Protein 1O9A (pdb70)

Foldseek 3Di:
DAQFAQDPPGTDHAQDWDWDDDPHFIWIWGHHGDPVHIDTGGAADFQAWDADPVVGDIGRQQDWDWQADPNFIWRWGRHNCVPPGTDIDTDGD/DDDDDDDDDDDPDDDDDDDDPDDD

Radius of gyration: 20.11 Å; Cα contacts (8 Å, |Δi|>4): 255; chains: 2; bounding box: 40×25×61 Å

Solvent-accessible surface area: 8541 Å² total; per-residue (Å²): 138,185,122,27,3,68,8,86,59,131,134,56,119,93,88,67,114,20,132,62,71,68,166,64,56,34,0,45,0,36,0,89,30,38,125,154,11,6,22,0,83,32,75,118,77,106,132,35,53,1,92,3,112,103,58,53,56,90,35,150,64,70,75,90,22,90,99,92,73,112,134,78,43,20,43,3,38,3,57,1,83,64,80,6,92,2,16,12,27,7,28,104,273,120,72,96,118,47,74,48,54,89,91,124,50,80,28,94,51,107,103,150,96,100,162,180,212

Secondary structure (DSSP, 8-state):
--SS-B-SS-B--TT-EEEEEETTEEEEEEE-SSTT-EEEEE---SS-EEEETTTTEEEETT-B--EEETTEEE--EE--TTT--EE-BB---/--B----S----B-------S---

Structure (mmCIF, N/CA/C/O backbone):
data_1O9A
#
_entry.id   1O9A
#
_cell.length_a   1.000
_cell.length_b   1.000
_cell.length_c   1.000
_cell.angle_alpha   90.00
_cell.angle_beta   90.00
_cell.angle_gamma   90.00
#
_symmetry.space_group_name_H-M   'P 1'
#
loop_
_entity.id
_entity.type
_entity.pdbx_description
1 polymer FIBRONECTIN
2 polymer 'FIBRONECTIN BINDING PROTEIN'
#
loop_
_atom_site.group_PDB
_atom_site.id
_atom_site.type_symbol
_atom_site.label_atom_id
_atom_site.label_alt_id
_atom_site.label_comp_id
_atom_site.label_asym_id
_atom_site.label_entity_id
_atom_site.label_seq_id
_atom_site.pdbx_PDB_ins_code
_atom_site.Cartn_x
_atom_site.Cartn_y
_atom_site.Cartn_z
_atom_site.occupancy
_atom_site.B_iso_or_equiv
_atom_site.auth_seq_id
_atom_site.auth_comp_id
_atom_site.auth_asym_id
_atom_site.auth_atom_id
_atom_site.pdbx_PDB_model_num
ATOM 1 N N . SER A 1 1 ? -25.377 31.109 35.013 1.00 0.00 17 SER A N 1
ATOM 2 C CA . SER A 1 1 ? -24.182 30.783 34.192 1.00 0.00 17 SER A CA 1
ATOM 3 C C . SER A 1 1 ? -23.725 29.347 34.430 1.00 0.00 17 SER A C 1
ATOM 4 O O . SER A 1 1 ? -23.393 28.969 35.553 1.00 0.00 17 SER A O 1
ATOM 11 N N . LYS A 1 2 ? -23.711 28.553 33.364 1.00 0.00 18 LYS A N 1
ATOM 12 C CA . LYS A 1 2 ? -23.294 27.158 33.455 1.00 0.00 18 LYS A CA 1
ATOM 13 C C . LYS A 1 2 ? -22.003 26.923 32.674 1.00 0.00 18 LYS A C 1
ATOM 14 O O . LYS A 1 2 ? -21.883 27.340 31.521 1.00 0.00 18 LYS A O 1
ATOM 33 N N . PRO A 1 3 ? -21.016 26.250 33.293 1.00 0.00 19 PRO A N 1
ATOM 34 C CA . PRO A 1 3 ? -19.730 25.963 32.647 1.00 0.00 19 PRO A CA 1
ATOM 35 C C . PRO A 1 3 ? -19.898 25.189 31.344 1.00 0.00 19 PRO A C 1
ATOM 36 O O . PRO A 1 3 ? -20.128 23.979 31.354 1.00 0.00 19 PRO A O 1
ATOM 47 N N . GLY A 1 4 ? -19.782 25.894 30.224 1.00 0.00 20 GLY A N 1
ATOM 48 C CA . GLY A 1 4 ? -19.924 25.257 28.927 1.00 0.00 20 GLY A CA 1
ATOM 49 C C . GLY A 1 4 ? -19.930 26.256 27.788 1.00 0.00 20 GLY A C 1
ATOM 50 O O . GLY A 1 4 ? -20.944 26.904 27.527 1.00 0.00 20 GLY A O 1
ATOM 54 N N . CYS A 1 5 ? -18.791 26.384 27.112 1.00 0.00 21 CYS A N 1
ATOM 55 C CA . CYS A 1 5 ? -18.661 27.314 25.994 1.00 0.00 21 CYS A CA 1
ATOM 56 C C . CYS A 1 5 ? -19.810 27.149 25.006 1.00 0.00 21 CYS A C 1
ATOM 57 O O . CYS A 1 5 ? -19.985 26.085 24.412 1.00 0.00 21 CYS A O 1
ATOM 64 N N . TYR A 1 6 ? -20.589 28.211 24.837 1.00 0.00 22 TYR A N 1
ATOM 65 C CA . TYR A 1 6 ? -21.723 28.193 23.922 1.00 0.00 22 TYR A CA 1
ATOM 66 C C . TYR A 1 6 ? -21.406 28.996 22.662 1.00 0.00 22 TYR A C 1
ATOM 67 O O . TYR A 1 6 ? -21.051 30.173 22.737 1.00 0.00 22 TYR A O 1
ATOM 85 N N . ASP A 1 7 ? -21.530 28.348 21.507 1.00 0.00 23 ASP A N 1
ATOM 86 C CA . ASP A 1 7 ? -21.250 28.993 20.228 1.00 0.00 23 ASP A CA 1
ATOM 87 C C . ASP A 1 7 ? -22.411 29.889 19.810 1.00 0.00 23 ASP A C 1
ATOM 88 O O . ASP A 1 7 ? -23.492 29.826 20.388 1.00 0.00 23 ASP A O 1
ATOM 97 N N . ASN A 1 8 ? -22.176 30.728 18.805 1.00 0.00 24 ASN A N 1
ATOM 98 C CA . ASN A 1 8 ? -23.201 31.646 18.313 1.00 0.00 24 ASN A CA 1
ATOM 99 C C . ASN A 1 8 ? -24.443 30.898 17.826 1.00 0.00 24 ASN A C 1
ATOM 100 O O . ASN A 1 8 ? -25.422 31.517 17.409 1.00 0.00 24 ASN A O 1
ATOM 111 N N . GLY A 1 9 ? -24.401 29.569 17.881 1.00 0.00 25 GLY A N 1
ATOM 112 C CA . GLY A 1 9 ? -25.533 28.775 17.441 1.00 0.00 25 GLY A CA 1
ATOM 113 C C . GLY A 1 9 ? -25.905 27.684 18.427 1.00 0.00 25 GLY A C 1
ATOM 114 O O . GLY A 1 9 ? -27.015 27.672 18.959 1.00 0.00 25 GLY A O 1
ATOM 118 N N . LYS A 1 10 ? -24.978 26.762 18.666 1.00 0.00 26 LYS A N 1
ATOM 119 C CA . LYS A 1 10 ? -25.218 25.657 19.589 1.00 0.00 26 LYS A CA 1
ATOM 120 C C . LYS A 1 10 ? -24.190 25.649 20.716 1.00 0.00 26 LYS A C 1
ATOM 121 O O . LYS A 1 10 ? -23.109 26.223 20.590 1.00 0.00 26 LYS A O 1
ATOM 140 N N . HIS A 1 11 ? -24.536 24.986 21.816 1.00 0.00 27 HIS A N 1
ATOM 141 C CA . HIS A 1 11 ? -23.644 24.894 22.968 1.00 0.00 27 HIS A CA 1
ATOM 142 C C . HIS A 1 11 ? -22.886 23.570 22.958 1.00 0.00 27 HIS A C 1
ATOM 143 O O . HIS A 1 11 ? -23.471 22.511 22.730 1.00 0.00 27 HIS A O 1
ATOM 158 N N . TYR A 1 12 ? -21.580 23.638 23.202 1.00 0.00 28 TYR A N 1
ATOM 159 C CA . TYR A 1 12 ? -20.743 22.443 23.216 1.00 0.00 28 TYR A CA 1
ATOM 160 C C . TYR A 1 12 ? -19.937 22.351 24.508 1.00 0.00 28 TYR A C 1
ATOM 161 O O . TYR A 1 12 ? -19.758 23.344 25.213 1.00 0.00 28 TYR A O 1
ATOM 179 N N . GLN A 1 13 ? -19.460 21.147 24.814 1.00 0.00 29 GLN A N 1
ATOM 180 C CA . GLN A 1 13 ? -18.681 20.911 26.021 1.00 0.00 29 GLN A CA 1
ATOM 181 C C . GLN A 1 13 ? -17.420 21.762 26.050 1.00 0.00 29 GLN A C 1
ATOM 182 O O . GLN A 1 13 ? -17.037 22.359 25.046 1.00 0.00 29 GLN A O 1
ATOM 196 N N . ILE A 1 14 ? -16.780 21.810 27.214 1.00 0.00 30 ILE A N 1
ATOM 197 C CA . ILE A 1 14 ? -15.560 22.585 27.384 1.00 0.00 30 ILE A CA 1
ATOM 198 C C . ILE A 1 14 ? -14.443 22.034 26.508 1.00 0.00 30 ILE A C 1
ATOM 199 O O . ILE A 1 14 ? -14.193 20.828 26.491 1.00 0.00 30 ILE A O 1
ATOM 215 N N . ASN A 1 15 ? -13.778 22.925 25.781 1.00 0.00 31 ASN A N 1
ATOM 216 C CA . ASN A 1 15 ? -12.686 22.535 24.897 1.00 0.00 31 ASN A CA 1
ATOM 217 C C . ASN A 1 15 ? -13.177 21.606 23.791 1.00 0.00 31 ASN A C 1
ATOM 218 O O . ASN A 1 15 ? -12.378 20.936 23.137 1.00 0.00 31 ASN A O 1
ATOM 229 N N . GLN A 1 16 ? -14.491 21.581 23.566 1.00 0.00 32 GLN A N 1
ATOM 230 C CA . GLN A 1 16 ? -15.059 20.745 22.518 1.00 0.00 32 GLN A CA 1
ATOM 231 C C . GLN A 1 16 ? -14.938 21.434 21.166 1.00 0.00 32 GLN A C 1
ATOM 232 O O . GLN A 1 16 ? -14.862 22.660 21.090 1.00 0.00 32 GLN A O 1
ATOM 246 N N . GLN A 1 17 ? -14.920 20.642 20.100 1.00 0.00 33 GLN A N 1
ATOM 247 C CA . GLN A 1 17 ? -14.807 21.189 18.756 1.00 0.00 33 GLN A CA 1
ATOM 248 C C . GLN A 1 17 ? -16.053 20.887 17.935 1.00 0.00 33 GLN A C 1
ATOM 249 O O . GLN A 1 17 ? -16.758 19.910 18.191 1.00 0.00 33 GLN A O 1
ATOM 263 N N . TRP A 1 18 ? -16.311 21.727 16.940 1.00 0.00 34 TRP A N 1
ATOM 264 C CA . TRP A 1 18 ? -17.466 21.546 16.069 1.00 0.00 34 TRP A CA 1
ATOM 265 C C . TRP A 1 18 ? -17.245 22.228 14.724 1.00 0.00 34 TRP A C 1
ATOM 266 O O . TRP A 1 18 ? -16.489 23.194 14.623 1.00 0.00 34 TRP A O 1
ATOM 287 N N . GLU A 1 19 ? -17.903 21.712 13.691 1.00 0.00 35 GLU A N 1
ATOM 288 C CA . GLU A 1 19 ? -17.771 22.262 12.348 1.00 0.00 35 GLU A CA 1
ATOM 289 C C . GLU A 1 19 ? -18.782 23.378 12.101 1.00 0.00 35 GLU A C 1
ATOM 290 O O . GLU A 1 19 ? -19.992 23.165 12.185 1.00 0.00 35 GLU A O 1
ATOM 302 N N . ARG A 1 20 ? -18.272 24.563 11.782 1.00 0.00 36 ARG A N 1
ATOM 303 C CA . ARG A 1 20 ? -19.118 25.717 11.503 1.00 0.00 36 ARG A CA 1
ATOM 304 C C . ARG A 1 20 ? -18.513 26.545 10.375 1.00 0.00 36 ARG A C 1
ATOM 305 O O . ARG A 1 20 ? -17.302 26.745 10.324 1.00 0.00 36 ARG A O 1
ATOM 326 N N . THR A 1 21 ? -19.358 27.006 9.461 1.00 0.00 37 THR A N 1
ATOM 327 C CA . THR A 1 21 ? -18.901 27.790 8.323 1.00 0.00 37 THR A CA 1
ATOM 328 C C . THR A 1 21 ? -18.999 29.289 8.587 1.00 0.00 37 THR A C 1
ATOM 329 O O . THR A 1 21 ? -19.898 29.754 9.288 1.00 0.00 37 THR A O 1
ATOM 340 N N . TYR A 1 22 ? -18.066 30.039 8.005 1.00 0.00 38 TYR A N 1
ATOM 341 C CA . TYR A 1 22 ? -18.033 31.487 8.152 1.00 0.00 38 TYR A CA 1
ATOM 342 C C . TYR A 1 22 ? -17.953 32.153 6.781 1.00 0.00 38 TYR A C 1
ATOM 343 O O . TYR A 1 22 ? -16.918 32.102 6.115 1.00 0.00 38 TYR A O 1
ATOM 361 N N . LEU A 1 23 ? -19.057 32.776 6.377 1.00 0.00 39 LEU A N 1
ATOM 362 C CA . LEU A 1 23 ? -19.141 33.467 5.092 1.00 0.00 39 LEU A CA 1
ATOM 363 C C . LEU A 1 23 ? -19.188 32.488 3.918 1.00 0.00 39 LEU A C 1
ATOM 364 O O . LEU A 1 23 ? -19.887 32.729 2.933 1.00 0.00 39 LEU A O 1
ATOM 380 N N . GLY A 1 24 ? -18.448 31.386 4.019 1.00 0.00 40 GLY A N 1
ATOM 381 C CA . GLY A 1 24 ? -18.437 30.407 2.947 1.00 0.00 40 GLY A CA 1
ATOM 382 C C . GLY A 1 24 ? -17.429 29.290 3.162 1.00 0.00 40 GLY A C 1
ATOM 383 O O . GLY A 1 24 ? -17.390 28.332 2.391 1.00 0.00 40 GLY A O 1
ATOM 387 N N . ASN A 1 25 ? -16.614 29.407 4.207 1.00 0.00 41 ASN A N 1
ATOM 388 C CA . ASN A 1 25 ? -15.611 28.394 4.506 1.00 0.00 41 ASN A CA 1
ATOM 389 C C . ASN A 1 25 ? -15.955 27.646 5.784 1.00 0.00 41 ASN A C 1
ATOM 390 O O . ASN A 1 25 ? -16.318 28.253 6.787 1.00 0.00 41 ASN A O 1
ATOM 401 N N . ALA A 1 26 ? -15.830 26.326 5.747 1.00 0.00 42 ALA A N 1
ATOM 402 C CA . ALA A 1 26 ? -16.121 25.508 6.910 1.00 0.00 42 ALA A CA 1
ATOM 403 C C . ALA A 1 26 ? -14.903 25.408 7.821 1.00 0.00 42 ALA A C 1
ATOM 404 O O . ALA A 1 26 ? -13.921 24.747 7.488 1.00 0.00 42 ALA A O 1
ATOM 411 N N . LEU A 1 27 ? -14.977 26.066 8.973 1.00 0.00 43 LEU A N 1
ATOM 412 C CA . LEU A 1 27 ? -13.882 26.047 9.936 1.00 0.00 43 LEU A CA 1
ATOM 413 C C . LEU A 1 27 ? -14.329 25.393 11.240 1.00 0.00 43 LEU A C 1
ATOM 414 O O . LEU A 1 27 ? -15.391 25.720 11.769 1.00 0.00 43 LEU A O 1
ATOM 430 N N . VAL A 1 28 ? -13.512 24.490 11.773 1.00 0.00 44 VAL A N 1
ATOM 431 C CA . VAL A 1 28 ? -13.842 23.835 13.030 1.00 0.00 44 VAL A CA 1
ATOM 432 C C . VAL A 1 28 ? -13.358 24.691 14.197 1.00 0.00 44 VAL A C 1
ATOM 433 O O . VAL A 1 28 ? -12.190 25.077 14.258 1.00 0.00 44 VAL A O 1
ATOM 446 N N . CYS A 1 29 ? -14.267 25.018 15.105 1.00 0.00 45 CYS A N 1
ATOM 447 C CA . CYS A 1 29 ? -13.924 25.855 16.244 1.00 0.00 45 CYS A CA 1
ATOM 448 C C . CYS A 1 29 ? -13.572 25.023 17.467 1.00 0.00 45 CYS A C 1
ATOM 449 O O . CYS A 1 29 ? -14.013 23.880 17.608 1.00 0.00 45 CYS A O 1
ATOM 456 N N . THR A 1 30 ? -12.785 25.623 18.353 1.00 0.00 46 THR A N 1
ATOM 457 C CA . THR A 1 30 ? -12.366 24.971 19.587 1.00 0.00 46 THR A CA 1
ATOM 458 C C . THR A 1 30 ? -12.684 25.858 20.786 1.00 0.00 46 THR A C 1
ATOM 459 O O . THR A 1 30 ? -11.874 26.697 21.182 1.00 0.00 46 THR A O 1
ATOM 470 N N . CYS A 1 31 ? -13.872 25.678 21.350 1.00 0.00 47 CYS A N 1
ATOM 471 C CA . CYS A 1 31 ? -14.307 26.472 22.494 1.00 0.00 47 CYS A CA 1
ATOM 472 C C . CYS A 1 31 ? -13.315 26.382 23.648 1.00 0.00 47 CYS A C 1
ATOM 473 O O . CYS A 1 31 ? -12.487 25.473 23.702 1.00 0.00 47 CYS A O 1
ATOM 480 N N . TYR A 1 32 ? -13.408 27.337 24.569 1.00 0.00 48 TYR A N 1
ATOM 481 C CA . TYR A 1 32 ? -12.523 27.377 25.726 1.00 0.00 48 TYR A CA 1
ATOM 482 C C . TYR A 1 32 ? -13.313 27.633 27.006 1.00 0.00 48 TYR A C 1
ATOM 483 O O . TYR A 1 32 ? -12.797 27.457 28.110 1.00 0.00 48 TYR A O 1
ATOM 501 N N . GLY A 1 33 ? -14.569 28.042 26.851 1.00 0.00 49 GLY A N 1
ATOM 502 C CA . GLY A 1 33 ? -15.413 28.307 28.002 1.00 0.00 49 GLY A CA 1
ATOM 503 C C . GLY A 1 33 ? -15.034 29.581 28.729 1.00 0.00 49 GLY A C 1
ATOM 504 O O . GLY A 1 33 ? -13.975 29.656 29.352 1.00 0.00 49 GLY A O 1
ATOM 508 N N . GLY A 1 34 ? -15.905 30.585 28.658 1.00 0.00 50 GLY A N 1
ATOM 509 C CA . GLY A 1 34 ? -15.639 31.844 29.328 1.00 0.00 50 GLY A CA 1
ATOM 510 C C . GLY A 1 34 ? -15.427 32.993 28.362 1.00 0.00 50 GLY A C 1
ATOM 511 O O . GLY A 1 34 ? -16.054 33.050 27.304 1.00 0.00 50 GLY A O 1
ATOM 515 N N . SER A 1 35 ? -14.542 33.913 28.734 1.00 0.00 51 SER A N 1
ATOM 516 C CA . SER A 1 35 ? -14.243 35.075 27.904 1.00 0.00 51 SER A CA 1
ATOM 517 C C . SER A 1 35 ? -13.191 34.745 26.851 1.00 0.00 51 SER A C 1
ATOM 518 O O . SER A 1 35 ? -12.835 35.592 26.031 1.00 0.00 51 SER A O 1
ATOM 526 N N . ARG A 1 36 ? -12.692 33.513 26.879 1.00 0.00 52 ARG A N 1
ATOM 527 C CA . ARG A 1 36 ? -11.676 33.081 25.927 1.00 0.00 52 ARG A CA 1
ATOM 528 C C . ARG A 1 36 ? -12.291 32.828 24.554 1.00 0.00 52 ARG A C 1
ATOM 529 O O . ARG A 1 36 ? -11.581 32.755 23.550 1.00 0.00 52 ARG A O 1
ATOM 550 N N . GLY A 1 37 ? -13.613 32.699 24.517 1.00 0.00 53 GLY A N 1
ATOM 551 C CA . GLY A 1 37 ? -14.301 32.458 23.262 1.00 0.00 53 GLY A CA 1
ATOM 552 C C . GLY A 1 37 ? -13.840 31.184 22.582 1.00 0.00 53 GLY A C 1
ATOM 553 O O . GLY A 1 37 ? -13.248 30.314 23.219 1.00 0.00 53 GLY A O 1
ATOM 557 N N . PHE A 1 38 ? -14.117 31.074 21.287 1.00 0.00 54 PHE A N 1
ATOM 558 C CA . PHE A 1 38 ? -13.730 29.895 20.520 1.00 0.00 54 PHE A CA 1
ATOM 559 C C . PHE A 1 38 ? -13.013 30.291 19.234 1.00 0.00 54 PHE A C 1
ATOM 560 O O . PHE A 1 38 ? -13.390 31.259 18.574 1.00 0.00 54 PHE A O 1
ATOM 577 N N . ASN A 1 39 ? -11.977 29.534 18.884 1.00 0.00 55 ASN A N 1
ATOM 578 C CA . ASN A 1 39 ? -11.206 29.803 17.676 1.00 0.00 55 ASN A CA 1
ATOM 579 C C . ASN A 1 39 ? -11.517 28.773 16.595 1.00 0.00 55 ASN A C 1
ATOM 580 O O . ASN A 1 39 ? -11.469 27.569 16.844 1.00 0.00 55 ASN A O 1
ATOM 591 N N . CYS A 1 40 ? -11.832 29.250 15.394 1.00 0.00 56 CYS A N 1
ATOM 592 C CA . CYS A 1 40 ? -12.146 28.359 14.283 1.00 0.00 56 CYS A CA 1
ATOM 593 C C . CYS A 1 40 ? -10.928 28.159 13.387 1.00 0.00 56 CYS A C 1
ATOM 594 O O . CYS A 1 40 ? -10.059 29.028 13.301 1.00 0.00 56 CYS A O 1
ATOM 601 N N . GLU A 1 41 ? -10.875 27.014 12.715 1.00 0.00 57 GLU A N 1
ATOM 602 C CA . GLU A 1 41 ? -9.769 26.703 11.816 1.00 0.00 57 GLU A CA 1
ATOM 603 C C . GLU A 1 41 ? -10.272 25.976 10.573 1.00 0.00 57 GLU A C 1
ATOM 604 O O . GLU A 1 41 ? -11.084 25.059 10.670 1.00 0.00 57 GLU A O 1
ATOM 616 N N . SER A 1 42 ? -9.784 26.395 9.408 1.00 0.00 58 SER A N 1
ATOM 617 C CA . SER A 1 42 ? -10.182 25.789 8.142 1.00 0.00 58 SER A CA 1
ATOM 618 C C . SER A 1 42 ? -10.162 24.266 8.231 1.00 0.00 58 SER A C 1
ATOM 619 O O . SER A 1 42 ? -9.154 23.670 8.612 1.00 0.00 58 SER A O 1
ATOM 627 N N . LYS A 1 43 ? -11.283 23.643 7.883 1.00 0.00 59 LYS A N 1
ATOM 628 C CA . LYS A 1 43 ? -11.393 22.189 7.929 1.00 0.00 59 LYS A CA 1
ATOM 629 C C . LYS A 1 43 ? -11.028 21.568 6.581 1.00 0.00 59 LYS A C 1
ATOM 630 O O . LYS A 1 43 ? -11.255 22.168 5.530 1.00 0.00 59 LYS A O 1
ATOM 649 N N . PRO A 1 44 ? -10.453 20.352 6.596 1.00 0.00 60 PRO A N 1
ATOM 650 C CA . PRO A 1 44 ? -10.055 19.651 5.371 1.00 0.00 60 PRO A CA 1
ATOM 651 C C . PRO A 1 44 ? -11.250 19.095 4.605 1.00 0.00 60 PRO A C 1
ATOM 652 O O . PRO A 1 44 ? -11.948 18.202 5.086 1.00 0.00 60 PRO A O 1
ATOM 663 N N . GLU A 1 45 ? -11.480 19.629 3.410 1.00 0.00 61 GLU A N 1
ATOM 664 C CA . GLU A 1 45 ? -12.588 19.190 2.575 1.00 0.00 61 GLU A CA 1
ATOM 665 C C . GLU A 1 45 ? -12.287 17.839 1.934 1.00 0.00 61 GLU A C 1
ATOM 666 O O . GLU A 1 45 ? -11.325 17.165 2.306 1.00 0.00 61 GLU A O 1
ATOM 678 N N . ALA A 1 46 ? -13.114 17.449 0.969 1.00 0.00 62 ALA A N 1
ATOM 679 C CA . ALA A 1 46 ? -12.937 16.179 0.275 1.00 0.00 62 ALA A CA 1
ATOM 680 C C . ALA A 1 46 ? -12.922 16.378 -1.237 1.00 0.00 62 ALA A C 1
ATOM 681 O O . ALA A 1 46 ? -12.283 15.621 -1.967 1.00 0.00 62 ALA A O 1
ATOM 688 N N . GLU A 1 47 ? -13.630 17.404 -1.699 1.00 0.00 63 GLU A N 1
ATOM 689 C CA . GLU A 1 47 ? -13.699 17.708 -3.123 1.00 0.00 63 GLU A CA 1
ATOM 690 C C . GLU A 1 47 ? -12.787 18.879 -3.473 1.00 0.00 63 GLU A C 1
ATOM 691 O O . GLU A 1 47 ? -13.253 19.941 -3.889 1.00 0.00 63 GLU A O 1
ATOM 703 N N . GLU A 1 48 ? -11.484 18.679 -3.299 1.00 0.00 64 GLU A N 1
ATOM 704 C CA . GLU A 1 48 ? -10.504 19.718 -3.593 1.00 0.00 64 GLU A CA 1
ATOM 705 C C . GLU A 1 48 ? -10.569 20.129 -5.060 1.00 0.00 64 GLU A C 1
ATOM 706 O O . GLU A 1 48 ? -10.482 19.289 -5.956 1.00 0.00 64 GLU A O 1
ATOM 718 N N . THR A 1 49 ? -10.720 21.428 -5.298 1.00 0.00 65 THR A N 1
ATOM 719 C CA . THR A 1 49 ? -10.794 21.954 -6.655 1.00 0.00 65 THR A CA 1
ATOM 720 C C . THR A 1 49 ? -10.144 23.330 -6.746 1.00 0.00 65 THR A C 1
ATOM 721 O O . THR A 1 49 ? -9.849 23.961 -5.731 1.00 0.00 65 THR A O 1
ATOM 732 N N . CYS A 1 50 ? -9.939 23.792 -7.973 1.00 0.00 66 CYS A N 1
ATOM 733 C CA . CYS A 1 50 ? -9.340 25.097 -8.219 1.00 0.00 66 CYS A CA 1
ATOM 734 C C . CYS A 1 50 ? -10.230 25.909 -9.156 1.00 0.00 66 CYS A C 1
ATOM 735 O O . CYS A 1 50 ? -10.491 25.497 -10.285 1.00 0.00 66 CYS A O 1
ATOM 742 N N . PHE A 1 51 ? -10.710 27.052 -8.677 1.00 0.00 67 PHE A N 1
ATOM 743 C CA . PHE A 1 51 ? -11.587 27.903 -9.475 1.00 0.00 67 PHE A CA 1
ATOM 744 C C . PHE A 1 51 ? -10.830 29.083 -10.074 1.00 0.00 67 PHE A C 1
ATOM 745 O O . PHE A 1 51 ? -10.022 29.725 -9.402 1.00 0.00 67 PHE A O 1
ATOM 762 N N . ASP A 1 52 ? -11.116 29.372 -11.339 1.00 0.00 68 ASP A N 1
ATOM 763 C CA . ASP A 1 52 ? -10.485 30.487 -12.033 1.00 0.00 68 ASP A CA 1
ATOM 764 C C . ASP A 1 52 ? -11.498 31.602 -12.259 1.00 0.00 68 ASP A C 1
ATOM 765 O O . ASP A 1 52 ? -12.391 31.483 -13.099 1.00 0.00 68 ASP A O 1
ATOM 774 N N . LYS A 1 53 ? -11.359 32.682 -11.499 1.00 0.00 69 LYS A N 1
ATOM 775 C CA . LYS A 1 53 ? -12.269 33.817 -11.612 1.00 0.00 69 LYS A CA 1
ATOM 776 C C . LYS A 1 53 ? -11.951 34.649 -12.850 1.00 0.00 69 LYS A C 1
ATOM 777 O O . LYS A 1 53 ? -12.523 35.720 -13.055 1.00 0.00 69 LYS A O 1
ATOM 796 N N . TYR A 1 54 ? -11.037 34.147 -13.673 1.00 0.00 70 TYR A N 1
ATOM 797 C CA . TYR A 1 54 ? -10.640 34.835 -14.891 1.00 0.00 70 TYR A CA 1
ATOM 798 C C . TYR A 1 54 ? -11.513 34.405 -16.066 1.00 0.00 70 TYR A C 1
ATOM 799 O O . TYR A 1 54 ? -11.699 35.156 -17.023 1.00 0.00 70 TYR A O 1
ATOM 817 N N . THR A 1 55 ? -12.047 33.189 -15.984 1.00 0.00 71 THR A N 1
ATOM 818 C CA . THR A 1 55 ? -12.902 32.655 -17.037 1.00 0.00 71 THR A CA 1
ATOM 819 C C . THR A 1 55 ? -14.219 32.138 -16.466 1.00 0.00 71 THR A C 1
ATOM 820 O O . THR A 1 55 ? -15.134 31.786 -17.210 1.00 0.00 71 THR A O 1
ATOM 831 N N . GLY A 1 56 ? -14.309 32.103 -15.140 1.00 0.00 72 GLY A N 1
ATOM 832 C CA . GLY A 1 56 ? -15.516 31.636 -14.487 1.00 0.00 72 GLY A CA 1
ATOM 833 C C . GLY A 1 56 ? -15.710 30.136 -14.606 1.00 0.00 72 GLY A C 1
ATOM 834 O O . GLY A 1 56 ? -16.840 29.648 -14.590 1.00 0.00 72 GLY A O 1
ATOM 838 N N . ASN A 1 57 ? -14.608 29.401 -14.724 1.00 0.00 73 ASN A N 1
ATOM 839 C CA . ASN A 1 57 ? -14.666 27.952 -14.844 1.00 0.00 73 ASN A CA 1
ATOM 840 C C . ASN A 1 57 ? -14.005 27.279 -13.645 1.00 0.00 73 ASN A C 1
ATOM 841 O O . ASN A 1 57 ? -13.164 27.875 -12.972 1.00 0.00 73 ASN A O 1
ATOM 852 N N . THR A 1 58 ? -14.395 26.036 -13.384 1.00 0.00 74 THR A N 1
ATOM 853 C CA . THR A 1 58 ? -13.846 25.280 -12.267 1.00 0.00 74 THR A CA 1
ATOM 854 C C . THR A 1 58 ? -13.041 24.079 -12.746 1.00 0.00 74 THR A C 1
ATOM 855 O O . THR A 1 58 ? -13.366 23.457 -13.757 1.00 0.00 74 THR A O 1
ATOM 866 N N . TYR A 1 59 ? -11.993 23.763 -11.999 1.00 0.00 75 TYR A N 1
ATOM 867 C CA . TYR A 1 59 ? -11.123 22.638 -12.312 1.00 0.00 75 TYR A CA 1
ATOM 868 C C . TYR A 1 59 ? -10.884 21.820 -11.054 1.00 0.00 75 TYR A C 1
ATOM 869 O O . TYR A 1 59 ? -11.175 22.279 -9.954 1.00 0.00 75 TYR A O 1
ATOM 887 N N . ARG A 1 60 ? -10.359 20.614 -11.211 1.00 0.00 76 ARG A N 1
ATOM 888 C CA . ARG A 1 60 ? -10.095 19.757 -10.063 1.00 0.00 76 ARG A CA 1
ATOM 889 C C . ARG A 1 60 ? -8.615 19.771 -9.701 1.00 0.00 76 ARG A C 1
ATOM 890 O O . ARG A 1 60 ? -7.763 20.064 -10.541 1.00 0.00 76 ARG A O 1
ATOM 911 N N . VAL A 1 61 ? -8.317 19.454 -8.445 1.00 0.00 77 VAL A N 1
ATOM 912 C CA . VAL A 1 61 ? -6.940 19.429 -7.969 1.00 0.00 77 VAL A CA 1
ATOM 913 C C . VAL A 1 61 ? -6.096 18.457 -8.789 1.00 0.00 77 VAL A C 1
ATOM 914 O O . VAL A 1 61 ? -6.279 17.242 -8.716 1.00 0.00 77 VAL A O 1
ATOM 927 N N . GLY A 1 62 ? -5.172 19.005 -9.573 1.00 0.00 78 GLY A N 1
ATOM 928 C CA . GLY A 1 62 ? -4.313 18.177 -10.400 1.00 0.00 78 GLY A CA 1
ATOM 929 C C . GLY A 1 62 ? -4.572 18.371 -11.882 1.00 0.00 78 GLY A C 1
ATOM 930 O O . GLY A 1 62 ? -4.213 17.522 -12.697 1.00 0.00 78 GLY A O 1
ATOM 934 N N . ASP A 1 63 ? -5.195 19.493 -12.231 1.00 0.00 79 ASP A N 1
ATOM 935 C CA . ASP A 1 63 ? -5.500 19.797 -13.625 1.00 0.00 79 ASP A CA 1
ATOM 936 C C . ASP A 1 63 ? -4.805 21.082 -14.065 1.00 0.00 79 ASP A C 1
ATOM 937 O O . ASP A 1 63 ? -4.308 21.843 -13.236 1.00 0.00 79 ASP A O 1
ATOM 946 N N . THR A 1 64 ? -4.773 21.315 -15.373 1.00 0.00 80 THR A N 1
ATOM 947 C CA . THR A 1 64 ? -4.136 22.508 -15.921 1.00 0.00 80 THR A CA 1
ATOM 948 C C . THR A 1 64 ? -4.955 23.095 -17.066 1.00 0.00 80 THR A C 1
ATOM 949 O O . THR A 1 64 ? -5.773 22.404 -17.674 1.00 0.00 80 THR A O 1
ATOM 960 N N . TYR A 1 65 ? -4.727 24.373 -17.355 1.00 0.00 81 TYR A N 1
ATOM 961 C CA . TYR A 1 65 ? -5.444 25.051 -18.430 1.00 0.00 81 TYR A CA 1
ATOM 962 C C . TYR A 1 65 ? -4.660 26.260 -18.932 1.00 0.00 81 TYR A C 1
ATOM 963 O O . TYR A 1 65 ? -3.782 26.775 -18.239 1.00 0.00 81 TYR A O 1
ATOM 981 N N . GLU A 1 66 ? -4.984 26.708 -20.141 1.00 0.00 82 GLU A N 1
ATOM 982 C CA . GLU A 1 66 ? -4.318 27.850 -20.742 1.00 0.00 82 GLU A CA 1
ATOM 983 C C . GLU A 1 66 ? -5.297 29.003 -20.948 1.00 0.00 82 GLU A C 1
ATOM 984 O O . GLU A 1 66 ? -6.285 28.866 -21.669 1.00 0.00 82 GLU A O 1
ATOM 996 N N . ARG A 1 67 ? -5.017 30.137 -20.314 1.00 0.00 83 ARG A N 1
ATOM 997 C CA . ARG A 1 67 ? -5.876 31.311 -20.435 1.00 0.00 83 ARG A CA 1
ATOM 998 C C . ARG A 1 67 ? -5.044 32.589 -20.527 1.00 0.00 83 ARG A C 1
ATOM 999 O O . ARG A 1 67 ? -4.038 32.733 -19.834 1.00 0.00 83 ARG A O 1
ATOM 1020 N N . PRO A 1 68 ? -5.455 33.538 -21.387 1.00 0.00 84 PRO A N 1
ATOM 1021 C CA . PRO A 1 68 ? -4.741 34.804 -21.563 1.00 0.00 84 PRO A CA 1
ATOM 1022 C C . PRO A 1 68 ? -5.011 35.784 -20.423 1.00 0.00 84 PRO A C 1
ATOM 1023 O O . PRO A 1 68 ? -5.974 35.626 -19.673 1.00 0.00 84 PRO A O 1
ATOM 1034 N N . LYS A 1 69 ? -4.157 36.798 -20.302 1.00 0.00 85 LYS A N 1
ATOM 1035 C CA . LYS A 1 69 ? -4.304 37.806 -19.256 1.00 0.00 85 LYS A CA 1
ATOM 1036 C C . LYS A 1 69 ? -3.283 38.929 -19.427 1.00 0.00 85 LYS A C 1
ATOM 1037 O O . LYS A 1 69 ? -2.098 38.676 -19.647 1.00 0.00 85 LYS A O 1
ATOM 1056 N N . ASP A 1 70 ? -3.754 40.169 -19.315 1.00 0.00 86 ASP A N 1
ATOM 1057 C CA . ASP A 1 70 ? -2.890 41.340 -19.447 1.00 0.00 86 ASP A CA 1
ATOM 1058 C C . ASP A 1 70 ? -2.158 41.346 -20.788 1.00 0.00 86 ASP A C 1
ATOM 1059 O O . ASP A 1 70 ? -0.927 41.365 -20.832 1.00 0.00 86 ASP A O 1
ATOM 1068 N N . SER A 1 71 ? -2.924 41.341 -21.877 1.00 0.00 87 SER A N 1
ATOM 1069 C CA . SER A 1 71 ? -2.357 41.357 -23.223 1.00 0.00 87 SER A CA 1
ATOM 1070 C C . SER A 1 71 ? -1.379 40.204 -23.438 1.00 0.00 87 SER A C 1
ATOM 1071 O O . SER A 1 71 ? -0.675 40.155 -24.446 1.00 0.00 87 SER A O 1
ATOM 1079 N N . MET A 1 72 ? -1.344 39.278 -22.487 1.00 0.00 88 MET A N 1
ATOM 1080 C CA . MET A 1 72 ? -0.457 38.124 -22.572 1.00 0.00 88 MET A CA 1
ATOM 1081 C C . MET A 1 72 ? -1.252 36.830 -22.455 1.00 0.00 88 MET A C 1
ATOM 1082 O O . MET A 1 72 ? -2.477 36.831 -22.566 1.00 0.00 88 MET A O 1
ATOM 1096 N N . ILE A 1 73 ? -0.548 35.730 -22.219 1.00 0.00 89 ILE A N 1
ATOM 1097 C CA . ILE A 1 73 ? -1.181 34.434 -22.071 1.00 0.00 89 ILE A CA 1
ATOM 1098 C C . ILE A 1 73 ? -0.515 33.668 -20.931 1.00 0.00 89 ILE A C 1
ATOM 1099 O O . ILE A 1 73 ? 0.691 33.417 -20.956 1.00 0.00 89 ILE A O 1
ATOM 1115 N N . TRP A 1 74 ? -1.302 33.325 -19.919 1.00 0.00 90 TRP A N 1
ATOM 1116 C CA . TRP A 1 74 ? -0.784 32.614 -18.758 1.00 0.00 90 TRP A CA 1
ATOM 1117 C C . TRP A 1 74 ? -1.285 31.173 -18.718 1.00 0.00 90 TRP A C 1
ATOM 1118 O O . TRP A 1 74 ? -2.481 30.917 -18.852 1.00 0.00 90 TRP A O 1
ATOM 1139 N N . ASP A 1 75 ? -0.364 30.239 -18.511 1.00 0.00 91 ASP A N 1
ATOM 1140 C CA . ASP A 1 75 ? -0.714 28.826 -18.428 1.00 0.00 91 ASP A CA 1
ATOM 1141 C C . ASP A 1 75 ? -0.960 28.440 -16.974 1.00 0.00 91 ASP A C 1
ATOM 1142 O O . ASP A 1 75 ? -0.218 27.648 -16.393 1.00 0.00 91 ASP A O 1
ATOM 1151 N N . CYS A 1 76 ? -2.000 29.025 -16.389 1.00 0.00 92 CYS A N 1
ATOM 1152 C CA . CYS A 1 76 ? -2.347 28.770 -14.997 1.00 0.00 92 CYS A CA 1
ATOM 1153 C C . CYS A 1 76 ? -2.615 27.290 -14.747 1.00 0.00 92 CYS A C 1
ATOM 1154 O O . CYS A 1 76 ? -3.304 26.628 -15.522 1.00 0.00 92 CYS A O 1
ATOM 1161 N N . THR A 1 77 ? -2.070 26.789 -13.645 1.00 0.00 93 THR A N 1
ATOM 1162 C CA . THR A 1 77 ? -2.244 25.397 -13.258 1.00 0.00 93 THR A CA 1
ATOM 1163 C C . THR A 1 77 ? -3.024 25.303 -11.951 1.00 0.00 93 THR A C 1
ATOM 1164 O O . THR A 1 77 ? -2.871 26.145 -11.067 1.00 0.00 93 THR A O 1
ATOM 1175 N N . CYS A 1 78 ? -3.863 24.280 -11.834 1.00 0.00 94 CYS A N 1
ATOM 1176 C CA . CYS A 1 78 ? -4.664 24.089 -10.635 1.00 0.00 94 CYS A CA 1
ATOM 1177 C C . CYS A 1 78 ? -3.979 23.124 -9.674 1.00 0.00 94 CYS A C 1
ATOM 1178 O O . CYS A 1 78 ? -3.713 21.972 -10.017 1.00 0.00 94 CYS A O 1
ATOM 1185 N N . ILE A 1 79 ? -3.689 23.607 -8.470 1.00 0.00 95 ILE A N 1
ATOM 1186 C CA . ILE A 1 79 ? -3.026 22.793 -7.457 1.00 0.00 95 ILE A CA 1
ATOM 1187 C C . ILE A 1 79 ? -3.924 22.584 -6.243 1.00 0.00 95 ILE A C 1
ATOM 1188 O O . ILE A 1 79 ? -5.066 23.045 -6.215 1.00 0.00 95 ILE A O 1
ATOM 1204 N N . GLY A 1 80 ? -3.399 21.886 -5.240 1.00 0.00 96 GLY A N 1
ATOM 1205 C CA . GLY A 1 80 ? -4.163 21.625 -4.034 1.00 0.00 96 GLY A CA 1
ATOM 1206 C C . GLY A 1 80 ? -3.280 21.479 -2.811 1.00 0.00 96 GLY A C 1
ATOM 1207 O O . GLY A 1 80 ? -3.304 22.322 -1.914 1.00 0.00 96 GLY A O 1
ATOM 1211 N N . ALA A 1 81 ? -2.499 20.406 -2.781 1.00 0.00 97 ALA A N 1
ATOM 1212 C CA . ALA A 1 81 ? -1.596 20.139 -1.666 1.00 0.00 97 ALA A CA 1
ATOM 1213 C C . ALA A 1 81 ? -2.347 20.116 -0.338 1.00 0.00 97 ALA A C 1
ATOM 1214 O O . ALA A 1 81 ? -1.996 20.835 0.598 1.00 0.00 97 ALA A O 1
ATOM 1221 N N . GLY A 1 82 ? -3.380 19.282 -0.264 1.00 0.00 98 GLY A N 1
ATOM 1222 C CA . GLY A 1 82 ? -4.164 19.176 0.953 1.00 0.00 98 GLY A CA 1
ATOM 1223 C C . GLY A 1 82 ? -4.840 20.481 1.326 1.00 0.00 98 GLY A C 1
ATOM 1224 O O . GLY A 1 82 ? -5.182 20.700 2.488 1.00 0.00 98 GLY A O 1
ATOM 1228 N N . ARG A 1 83 ? -5.032 21.350 0.338 1.00 0.00 99 ARG A N 1
ATOM 1229 C CA . ARG A 1 83 ? -5.672 22.640 0.568 1.00 0.00 99 ARG A CA 1
ATOM 1230 C C . ARG A 1 83 ? -6.518 23.048 -0.634 1.00 0.00 99 ARG A C 1
ATOM 1231 O O . ARG A 1 83 ? -7.731 22.835 -0.652 1.00 0.00 99 ARG A O 1
ATOM 1252 N N . GLY A 1 84 ? -5.871 23.634 -1.637 1.00 0.00 100 GLY A N 1
ATOM 1253 C CA . GLY A 1 84 ? -6.580 24.060 -2.829 1.00 0.00 100 GLY A CA 1
ATOM 1254 C C . GLY A 1 84 ? -6.161 25.441 -3.293 1.00 0.00 100 GLY A C 1
ATOM 1255 O O . GLY A 1 84 ? -6.908 26.407 -3.140 1.00 0.00 100 GLY A O 1
ATOM 1259 N N . ARG A 1 85 ? -4.964 25.533 -3.864 1.00 0.00 101 ARG A N 1
ATOM 1260 C CA . ARG A 1 85 ? -4.447 26.805 -4.355 1.00 0.00 101 ARG A CA 1
ATOM 1261 C C . ARG A 1 85 ? -4.388 26.812 -5.879 1.00 0.00 101 ARG A C 1
ATOM 1262 O O . ARG A 1 85 ? -4.456 25.761 -6.517 1.00 0.00 101 ARG A O 1
ATOM 1283 N N . ILE A 1 86 ? -4.261 28.002 -6.456 1.00 0.00 102 ILE A N 1
ATOM 1284 C CA . ILE A 1 86 ? -4.191 28.143 -7.905 1.00 0.00 102 ILE A CA 1
ATOM 1285 C C . ILE A 1 86 ? -2.908 28.851 -8.324 1.00 0.00 102 ILE A C 1
ATOM 1286 O O . ILE A 1 86 ? -2.754 30.055 -8.115 1.00 0.00 102 ILE A O 1
ATOM 1302 N N . SER A 1 87 ? -1.992 28.096 -8.921 1.00 0.00 103 SER A N 1
ATOM 1303 C CA . SER A 1 87 ? -0.722 28.647 -9.377 1.00 0.00 103 SER A CA 1
ATOM 1304 C C . SER A 1 87 ? -0.857 29.201 -10.790 1.00 0.00 103 SER A C 1
ATOM 1305 O O . SER A 1 87 ? -1.347 28.518 -11.684 1.00 0.00 103 SER A O 1
ATOM 1313 N N . CYS A 1 88 ? -0.424 30.441 -10.985 1.00 0.00 104 CYS A N 1
ATOM 1314 C CA . CYS A 1 88 ? -0.505 31.075 -12.297 1.00 0.00 104 CYS A CA 1
ATOM 1315 C C . CYS A 1 88 ? 0.881 31.430 -12.819 1.00 0.00 104 CYS A C 1
ATOM 1316 O O . CYS A 1 88 ? 1.626 32.174 -12.181 1.00 0.00 104 CYS A O 1
ATOM 1323 N N . THR A 1 89 ? 1.220 30.891 -13.985 1.00 0.00 105 THR A N 1
ATOM 1324 C CA . THR A 1 89 ? 2.517 31.145 -14.601 1.00 0.00 105 THR A CA 1
ATOM 1325 C C . THR A 1 89 ? 2.351 31.660 -16.026 1.00 0.00 105 THR A C 1
ATOM 1326 O O . THR A 1 89 ? 1.370 31.346 -16.700 1.00 0.00 105 THR A O 1
ATOM 1337 N N . ILE A 1 90 ? 3.316 32.454 -16.476 1.00 0.00 106 ILE A N 1
ATOM 1338 C CA . ILE A 1 90 ? 3.282 33.017 -17.818 1.00 0.00 106 ILE A CA 1
ATOM 1339 C C . ILE A 1 90 ? 3.792 32.003 -18.835 1.00 0.00 106 ILE A C 1
ATOM 1340 O O . ILE A 1 90 ? 4.563 31.107 -18.495 1.00 0.00 106 ILE A O 1
ATOM 1356 N N . ALA A 1 91 ? 3.355 32.146 -20.080 1.00 0.00 107 ALA A N 1
ATOM 1357 C CA . ALA A 1 91 ? 3.773 31.238 -21.138 1.00 0.00 107 ALA A CA 1
ATOM 1358 C C . ALA A 1 91 ? 3.400 31.785 -22.506 1.00 0.00 107 ALA A C 1
ATOM 1359 O O . ALA A 1 91 ? 2.536 31.244 -23.197 1.00 0.00 107 ALA A O 1
ATOM 1366 N N . ASN A 1 92 ? 4.064 32.862 -22.884 1.00 0.00 108 ASN A N 1
ATOM 1367 C CA . ASN A 1 92 ? 3.823 33.507 -24.168 1.00 0.00 108 ASN A CA 1
ATOM 1368 C C . ASN A 1 92 ? 4.274 32.615 -25.320 1.00 0.00 108 ASN A C 1
ATOM 1369 O O . ASN A 1 92 ? 5.467 32.362 -25.491 1.00 0.00 108 ASN A O 1
ATOM 1380 N N . ARG A 1 93 ? 3.313 32.142 -26.107 1.00 0.00 109 ARG A N 1
ATOM 1381 C CA . ARG A 1 93 ? 3.612 31.278 -27.244 1.00 0.00 109 ARG A CA 1
ATOM 1382 C C . ARG A 1 93 ? 3.635 32.076 -28.543 1.00 0.00 109 ARG A C 1
ATOM 1383 O O . ARG A 1 93 ? 2.752 32.941 -28.721 1.00 0.00 109 ARG A O 1
ATOM 1405 N N . SER B 2 13 ? 7.855 32.469 -19.962 1.00 0.00 13 SER B N 1
ATOM 1406 C CA . SER B 2 13 ? 7.471 31.693 -18.754 1.00 0.00 13 SER B CA 1
ATOM 1407 C C . SER B 2 13 ? 7.854 32.440 -17.477 1.00 0.00 13 SER B C 1
ATOM 1408 O O . SER B 2 13 ? 9.032 32.541 -17.136 1.00 0.00 13 SER B O 1
ATOM 1415 N N . THR B 2 14 ? 6.849 32.965 -16.777 1.00 0.00 14 THR B N 1
ATOM 1416 C CA . THR B 2 14 ? 7.079 33.707 -15.542 1.00 0.00 14 THR B CA 1
ATOM 1417 C C . THR B 2 14 ? 6.041 33.343 -14.482 1.00 0.00 14 THR B C 1
ATOM 1418 O O . THR B 2 14 ? 4.885 33.757 -14.561 1.00 0.00 14 THR B O 1
ATOM 1429 N N . THR B 2 15 ? 6.459 32.562 -13.491 1.00 0.00 15 THR B N 1
ATOM 1430 C CA . THR B 2 15 ? 5.560 32.140 -12.422 1.00 0.00 15 THR B CA 1
ATOM 1431 C C . THR B 2 15 ? 5.047 33.331 -11.621 1.00 0.00 15 THR B C 1
ATOM 1432 O O . THR B 2 15 ? 5.692 34.378 -11.560 1.00 0.00 15 THR B O 1
ATOM 1443 N N . GLU B 2 16 ? 3.878 33.161 -11.010 1.00 0.00 16 GLU B N 1
ATOM 1444 C CA . GLU B 2 16 ? 3.267 34.218 -10.212 1.00 0.00 16 GLU B CA 1
ATOM 1445 C C . GLU B 2 16 ? 2.601 33.641 -8.966 1.00 0.00 16 GLU B C 1
ATOM 1446 O O . GLU B 2 16 ? 2.986 33.962 -7.841 1.00 0.00 16 GLU B O 1
ATOM 1458 N N . VAL B 2 17 ? 1.600 32.789 -9.178 1.00 0.00 17 VAL B N 1
ATOM 1459 C CA . VAL B 2 17 ? 0.870 32.159 -8.079 1.00 0.00 17 VAL B CA 1
ATOM 1460 C C . VAL B 2 17 ? 0.161 33.198 -7.215 1.00 0.00 17 VAL B C 1
ATOM 1461 O O . VAL B 2 17 ? 0.800 33.954 -6.483 1.00 0.00 17 VAL B O 1
ATOM 1474 N N . GLU B 2 18 ? -1.164 33.221 -7.301 1.00 0.00 18 GLU B N 1
ATOM 1475 C CA . GLU B 2 18 ? -1.965 34.158 -6.522 1.00 0.00 18 GLU B CA 1
ATOM 1476 C C . GLU B 2 18 ? -2.651 33.439 -5.366 1.00 0.00 18 GLU B C 1
ATOM 1477 O O . GLU B 2 18 ? -3.451 34.029 -4.639 1.00 0.00 18 GLU B O 1
ATOM 1489 N N . ASP B 2 19 ? -2.329 32.157 -5.206 1.00 0.00 19 ASP B N 1
ATOM 1490 C CA . ASP B 2 19 ? -2.907 31.342 -4.143 1.00 0.00 19 ASP B CA 1
ATOM 1491 C C . ASP B 2 19 ? -4.432 31.352 -4.215 1.00 0.00 19 ASP B C 1
ATOM 1492 O O . ASP B 2 19 ? -5.012 31.723 -5.236 1.00 0.00 19 ASP B O 1
ATOM 1501 N N . SER B 2 20 ? -5.075 30.944 -3.125 1.00 0.00 20 SER B N 1
ATOM 1502 C CA . SER B 2 20 ? -6.531 30.908 -3.065 1.00 0.00 20 SER B CA 1
ATOM 1503 C C . SER B 2 20 ? -7.025 31.226 -1.657 1.00 0.00 20 SER B C 1
ATOM 1504 O O . SER B 2 20 ? -7.557 32.307 -1.405 1.00 0.00 20 SER B O 1
ATOM 1512 N N . LYS B 2 21 ? -6.843 30.277 -0.744 1.00 0.00 21 LYS B N 1
ATOM 1513 C CA . LYS B 2 21 ? -7.268 30.455 0.640 1.00 0.00 21 LYS B CA 1
ATOM 1514 C C . LYS B 2 21 ? -6.371 29.663 1.590 1.00 0.00 21 LYS B C 1
ATOM 1515 O O . LYS B 2 21 ? -6.798 28.667 2.174 1.00 0.00 21 LYS B O 1
ATOM 1534 N N . PRO B 2 22 ? -5.109 30.098 1.757 1.00 0.00 22 PRO B N 1
ATOM 1535 C CA . PRO B 2 22 ? -4.150 29.424 2.642 1.00 0.00 22 PRO B CA 1
ATOM 1536 C C . PRO B 2 22 ? -4.646 29.352 4.083 1.00 0.00 22 PRO B C 1
ATOM 1537 O O . PRO B 2 22 ? -4.438 30.279 4.867 1.00 0.00 22 PRO B O 1
ATOM 1548 N N . LYS B 2 23 ? -5.305 28.247 4.423 1.00 0.00 23 LYS B N 1
ATOM 1549 C CA . LYS B 2 23 ? -5.835 28.049 5.770 1.00 0.00 23 LYS B CA 1
ATOM 1550 C C . LYS B 2 23 ? -6.809 29.163 6.143 1.00 0.00 23 LYS B C 1
ATOM 1551 O O . LYS B 2 23 ? -7.134 30.019 5.320 1.00 0.00 23 LYS B O 1
ATOM 1570 N N . LEU B 2 24 ? -7.274 29.142 7.389 1.00 0.00 24 LEU B N 1
ATOM 1571 C CA . LEU B 2 24 ? -8.215 30.146 7.872 1.00 0.00 24 LEU B CA 1
ATOM 1572 C C . LEU B 2 24 ? -8.475 29.978 9.365 1.00 0.00 24 LEU B C 1
ATOM 1573 O O . LEU B 2 24 ? -8.944 28.932 9.808 1.00 0.00 24 LEU B O 1
ATOM 1589 N N . SER B 2 25 ? -8.173 31.015 10.137 1.00 0.00 25 SER B N 1
ATOM 1590 C CA . SER B 2 25 ? -8.382 30.975 11.579 1.00 0.00 25 SER B CA 1
ATOM 1591 C C . SER B 2 25 ? -9.148 32.206 12.051 1.00 0.00 25 SER B C 1
ATOM 1592 O O . SER B 2 25 ? -8.701 33.338 11.861 1.00 0.00 25 SER B O 1
ATOM 1600 N N . ILE B 2 26 ? -10.304 31.978 12.666 1.00 0.00 26 ILE B N 1
ATOM 1601 C CA . ILE B 2 26 ? -11.133 33.070 13.164 1.00 0.00 26 ILE B CA 1
ATOM 1602 C C . ILE B 2 26 ? -11.036 33.185 14.681 1.00 0.00 26 ILE B C 1
ATOM 1603 O O . ILE B 2 26 ? -10.181 32.561 15.307 1.00 0.00 26 ILE B O 1
ATOM 1619 N N . HIS B 2 27 ? -11.921 33.987 15.266 1.00 0.00 27 HIS B N 1
ATOM 1620 C CA . HIS B 2 27 ? -11.939 34.185 16.710 1.00 0.00 27 HIS B CA 1
ATOM 1621 C C . HIS B 2 27 ? -13.255 34.816 17.154 1.00 0.00 27 HIS B C 1
ATOM 1622 O O . HIS B 2 27 ? -13.266 35.821 17.866 1.00 0.00 27 HIS B O 1
ATOM 1637 N N . PHE B 2 28 ? -14.364 34.218 16.728 1.00 0.00 28 PHE B N 1
ATOM 1638 C CA . PHE B 2 28 ? -15.689 34.718 17.080 1.00 0.00 28 PHE B CA 1
ATOM 1639 C C . PHE B 2 28 ? -15.866 34.769 18.594 1.00 0.00 28 PHE B C 1
ATOM 1640 O O . PHE B 2 28 ? -15.625 33.783 19.290 1.00 0.00 28 PHE B O 1
ATOM 1657 N N . ASP B 2 29 ? -16.290 35.924 19.097 1.00 0.00 29 ASP B N 1
ATOM 1658 C CA . ASP B 2 29 ? -16.500 36.104 20.529 1.00 0.00 29 ASP B CA 1
ATOM 1659 C C . ASP B 2 29 ? -17.843 36.773 20.803 1.00 0.00 29 ASP B C 1
ATOM 1660 O O . ASP B 2 29 ? -18.211 37.742 20.139 1.00 0.00 29 ASP B O 1
ATOM 1669 N N . ASN B 2 30 ? -18.571 36.248 21.784 1.00 0.00 30 ASN B N 1
ATOM 1670 C CA . ASN B 2 30 ? -19.874 36.794 22.145 1.00 0.00 30 ASN B CA 1
ATOM 1671 C C . ASN B 2 30 ? -20.251 36.408 23.572 1.00 0.00 30 ASN B C 1
ATOM 1672 O O . ASN B 2 30 ? -19.994 35.287 24.011 1.00 0.00 30 ASN B O 1
ATOM 1683 N N . GLU B 2 31 ? -20.863 37.344 24.291 1.00 0.00 31 GLU B N 1
ATOM 1684 C CA . GLU B 2 31 ? -21.278 37.104 25.668 1.00 0.00 31 GLU B CA 1
ATOM 1685 C C . GLU B 2 31 ? -22.468 36.152 25.719 1.00 0.00 31 GLU B C 1
ATOM 1686 O O . GLU B 2 31 ? -22.993 35.743 24.684 1.00 0.00 31 GLU B O 1
ATOM 1698 N N . TRP B 2 32 ? -22.889 35.803 26.931 1.00 0.00 32 TRP B N 1
ATOM 1699 C CA . TRP B 2 32 ? -24.018 34.899 27.117 1.00 0.00 32 TRP B CA 1
ATOM 1700 C C . TRP B 2 32 ? -25.336 35.672 27.142 1.00 0.00 32 TRP B C 1
ATOM 1701 O O . TRP B 2 32 ? -25.435 36.721 27.777 1.00 0.00 32 TRP B O 1
ATOM 1722 N N . PRO B 2 33 ? -26.369 35.160 26.449 1.00 0.00 33 PRO B N 1
ATOM 1723 C CA . PRO B 2 33 ? -27.682 35.810 26.397 1.00 0.00 33 PRO B CA 1
ATOM 1724 C C . PRO B 2 33 ? -28.438 35.692 27.717 1.00 0.00 33 PRO B C 1
ATOM 1725 O O . PRO B 2 33 ? -29.243 34.780 27.904 1.00 0.00 33 PRO B O 1
ATOM 1736 N N . LYS B 2 34 ? -28.173 36.622 28.629 1.00 0.00 34 LYS B N 1
ATOM 1737 C CA . LYS B 2 34 ? -28.827 36.623 29.933 1.00 0.00 34 LYS B CA 1
ATOM 1738 C C . LYS B 2 34 ? -28.764 38.007 30.572 1.00 0.00 34 LYS B C 1
ATOM 1739 O O . LYS B 2 34 ? -28.355 38.977 29.933 1.00 0.00 34 LYS B O 1
ATOM 1758 N N . GLU B 2 35 ? -29.171 38.088 31.836 1.00 0.00 35 GLU B N 1
ATOM 1759 C CA . GLU B 2 35 ? -29.163 39.351 32.568 1.00 0.00 35 GLU B CA 1
ATOM 1760 C C . GLU B 2 35 ? -29.985 40.410 31.839 1.00 0.00 35 GLU B C 1
ATOM 1761 O O . GLU B 2 35 ? -29.445 41.220 31.085 1.00 0.00 35 GLU B O 1
ATOM 1773 N N . ASP B 2 36 ? -31.294 40.397 32.069 1.00 0.00 36 ASP B N 1
ATOM 1774 C CA . ASP B 2 36 ? -32.192 41.355 31.435 1.00 0.00 36 ASP B CA 1
ATOM 1775 C C . ASP B 2 36 ? -32.531 42.496 32.388 1.00 0.00 36 ASP B C 1
ATOM 1776 O O . ASP B 2 36 ? -32.144 42.411 33.573 1.00 0.00 36 ASP B O 1
ATOM 1786 N N . SER A 1 1 ? -17.565 21.032 35.143 1.00 0.00 17 SER A N 2
ATOM 1787 C CA . SER A 1 1 ? -18.575 21.852 35.862 1.00 0.00 17 SER A CA 2
ATOM 1788 C C . SER A 1 1 ? -18.844 23.163 35.130 1.00 0.00 17 SER A C 2
ATOM 1789 O O . SER A 1 1 ? -19.935 23.726 35.226 1.00 0.00 17 SER A O 2
ATOM 1796 N N . LYS A 1 2 ? -17.843 23.642 34.398 1.00 0.00 18 LYS A N 2
ATOM 1797 C CA . LYS A 1 2 ? -17.971 24.886 33.649 1.00 0.00 18 LYS A CA 2
ATOM 1798 C C . LYS A 1 2 ? -18.741 24.663 32.348 1.00 0.00 18 LYS A C 2
ATOM 1799 O O . LYS A 1 2 ? -18.519 23.673 31.650 1.00 0.00 18 LYS A O 2
ATOM 1818 N N . PRO A 1 3 ? -19.661 25.583 32.006 1.00 0.00 19 PRO A N 2
ATOM 1819 C CA . PRO A 1 3 ? -20.465 25.479 30.782 1.00 0.00 19 PRO A CA 2
ATOM 1820 C C . PRO A 1 3 ? -19.601 25.372 29.530 1.00 0.00 19 PRO A C 2
ATOM 1821 O O . PRO A 1 3 ? -19.988 24.732 28.551 1.00 0.00 19 PRO A O 2
ATOM 1832 N N . GLY A 1 4 ? -18.432 26.004 29.568 1.00 0.00 20 GLY A N 2
ATOM 1833 C CA . GLY A 1 4 ? -17.533 25.969 28.430 1.00 0.00 20 GLY A CA 2
ATOM 1834 C C . GLY A 1 4 ? -17.670 27.191 27.544 1.00 0.00 20 GLY A C 2
ATOM 1835 O O . GLY A 1 4 ? -17.223 28.279 27.904 1.00 0.00 20 GLY A O 2
ATOM 1839 N N . CYS A 1 5 ? -18.294 27.011 26.385 1.00 0.00 21 CYS A N 2
ATOM 1840 C CA . CYS A 1 5 ? -18.493 28.108 25.445 1.00 0.00 21 CYS A CA 2
ATOM 1841 C C . CYS A 1 5 ? -19.886 28.042 24.829 1.00 0.00 21 CYS A C 2
ATOM 1842 O O . CYS A 1 5 ? -20.601 27.054 24.998 1.00 0.00 21 CYS A O 2
ATOM 1849 N N . TYR A 1 6 ? -20.269 29.099 24.119 1.00 0.00 22 TYR A N 2
ATOM 1850 C CA . TYR A 1 6 ? -21.577 29.155 23.490 1.00 0.00 22 TYR A CA 2
ATOM 1851 C C . TYR A 1 6 ? -21.482 29.464 22.000 1.00 0.00 22 TYR A C 2
ATOM 1852 O O . TYR A 1 6 ? -21.208 30.597 21.606 1.00 0.00 22 TYR A O 2
ATOM 1870 N N . ASP A 1 7 ? -21.744 28.454 21.177 1.00 0.00 23 ASP A N 2
ATOM 1871 C CA . ASP A 1 7 ? -21.725 28.621 19.731 1.00 0.00 23 ASP A CA 2
ATOM 1872 C C . ASP A 1 7 ? -23.044 29.233 19.274 1.00 0.00 23 ASP A C 2
ATOM 1873 O O . ASP A 1 7 ? -23.981 29.338 20.062 1.00 0.00 23 ASP A O 2
ATOM 1882 N N . ASN A 1 8 ? -23.103 29.656 18.014 1.00 0.00 24 ASN A N 2
ATOM 1883 C CA . ASN A 1 8 ? -24.306 30.283 17.464 1.00 0.00 24 ASN A CA 2
ATOM 1884 C C . ASN A 1 8 ? -25.576 29.512 17.832 1.00 0.00 24 ASN A C 2
ATOM 1885 O O . ASN A 1 8 ? -26.051 28.670 17.069 1.00 0.00 24 ASN A O 2
ATOM 1896 N N . GLY A 1 9 ? -26.123 29.822 19.006 1.00 0.00 25 GLY A N 2
ATOM 1897 C CA . GLY A 1 9 ? -27.339 29.174 19.470 1.00 0.00 25 GLY A CA 2
ATOM 1898 C C . GLY A 1 9 ? -27.115 27.766 19.991 1.00 0.00 25 GLY A C 2
ATOM 1899 O O . GLY A 1 9 ? -27.969 27.219 20.690 1.00 0.00 25 GLY A O 2
ATOM 1903 N N . LYS A 1 10 ? -25.978 27.170 19.649 1.00 0.00 26 LYS A N 2
ATOM 1904 C CA . LYS A 1 10 ? -25.668 25.812 20.090 1.00 0.00 26 LYS A CA 2
ATOM 1905 C C . LYS A 1 10 ? -24.577 25.811 21.156 1.00 0.00 26 LYS A C 2
ATOM 1906 O O . LYS A 1 10 ? -23.609 26.561 21.065 1.00 0.00 26 LYS A O 2
ATOM 1925 N N . HIS A 1 11 ? -24.743 24.961 22.165 1.00 0.00 27 HIS A N 2
ATOM 1926 C CA . HIS A 1 11 ? -23.772 24.857 23.248 1.00 0.00 27 HIS A CA 2
ATOM 1927 C C . HIS A 1 11 ? -22.916 23.604 23.090 1.00 0.00 27 HIS A C 2
ATOM 1928 O O . HIS A 1 11 ? -23.423 22.534 22.752 1.00 0.00 27 HIS A O 2
ATOM 1943 N N . TYR A 1 12 ? -21.616 23.744 23.331 1.00 0.00 28 TYR A N 2
ATOM 1944 C CA . TYR A 1 12 ? -20.692 22.621 23.208 1.00 0.00 28 TYR A CA 2
ATOM 1945 C C . TYR A 1 12 ? -19.847 22.460 24.469 1.00 0.00 28 TYR A C 2
ATOM 1946 O O . TYR A 1 12 ? -19.782 23.360 25.305 1.00 0.00 28 TYR A O 2
ATOM 1964 N N . GLN A 1 13 ? -19.209 21.299 24.600 1.00 0.00 29 GLN A N 2
ATOM 1965 C CA . GLN A 1 13 ? -18.377 21.003 25.757 1.00 0.00 29 GLN A CA 2
ATOM 1966 C C . GLN A 1 13 ? -17.013 21.671 25.654 1.00 0.00 29 GLN A C 2
ATOM 1967 O O . GLN A 1 13 ? -16.588 22.080 24.574 1.00 0.00 29 GLN A O 2
ATOM 1981 N N . ILE A 1 14 ? -16.330 21.772 26.790 1.00 0.00 30 ILE A N 2
ATOM 1982 C CA . ILE A 1 14 ? -15.011 22.383 26.837 1.00 0.00 30 ILE A CA 2
ATOM 1983 C C . ILE A 1 14 ? -14.004 21.542 26.066 1.00 0.00 30 ILE A C 2
ATOM 1984 O O . ILE A 1 14 ? -14.040 20.313 26.117 1.00 0.00 30 ILE A O 2
ATOM 2000 N N . ASN A 1 15 ? -13.110 22.213 25.347 1.00 0.00 31 ASN A N 2
ATOM 2001 C CA . ASN A 1 15 ? -12.092 21.533 24.556 1.00 0.00 31 ASN A CA 2
ATOM 2002 C C . ASN A 1 15 ? -12.727 20.694 23.450 1.00 0.00 31 ASN A C 2
ATOM 2003 O O . ASN A 1 15 ? -12.031 19.976 22.732 1.00 0.00 31 ASN A O 2
ATOM 2014 N N . GLN A 1 16 ? -14.047 20.801 23.302 1.00 0.00 32 GLN A N 2
ATOM 2015 C CA . GLN A 1 16 ? -14.753 20.063 22.266 1.00 0.00 32 GLN A CA 2
ATOM 2016 C C . GLN A 1 16 ? -14.798 20.884 20.983 1.00 0.00 32 GLN A C 2
ATOM 2017 O O . GLN A 1 16 ? -15.059 22.085 21.017 1.00 0.00 32 GLN A O 2
ATOM 2031 N N . GLN A 1 17 ? -14.531 20.234 19.858 1.00 0.00 33 GLN A N 2
ATOM 203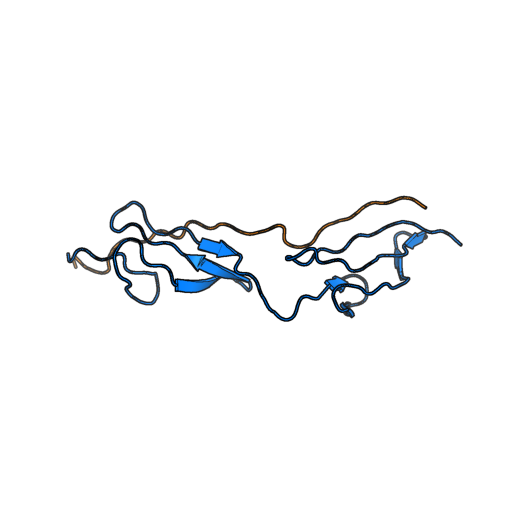2 C CA . GLN A 1 17 ? -14.533 20.915 18.568 1.00 0.00 33 GLN A CA 2
ATOM 2033 C C . GLN A 1 17 ? -15.795 20.598 17.777 1.00 0.00 33 GLN A C 2
ATOM 2034 O O . GLN A 1 17 ? -16.470 19.601 18.033 1.00 0.00 33 GLN A O 2
ATOM 2048 N N . TRP A 1 18 ? -16.098 21.452 16.805 1.00 0.00 34 TRP A N 2
ATOM 2049 C CA . TRP A 1 18 ? -17.270 21.264 15.959 1.00 0.00 34 TRP A CA 2
ATOM 2050 C C . TRP A 1 18 ? -17.132 22.058 14.664 1.00 0.00 34 TRP A C 2
ATOM 2051 O O . TRP A 1 18 ? -16.453 23.084 14.623 1.00 0.00 34 TRP A O 2
ATOM 2072 N N . GLU A 1 19 ? -17.766 21.568 13.605 1.00 0.00 35 GLU A N 2
ATOM 2073 C CA . GLU A 1 19 ? -17.699 22.223 12.305 1.00 0.00 35 GLU A CA 2
ATOM 2074 C C . GLU A 1 19 ? -18.769 23.301 12.165 1.00 0.00 35 GLU A C 2
ATOM 2075 O O . GLU A 1 19 ? -19.931 23.091 12.513 1.00 0.00 35 GLU A O 2
ATOM 2087 N N . ARG A 1 20 ? -18.362 24.454 11.641 1.00 0.00 36 ARG A N 2
ATOM 2088 C CA . ARG A 1 20 ? -19.273 25.572 11.435 1.00 0.00 36 ARG A CA 2
ATOM 2089 C C . ARG A 1 20 ? -18.763 26.469 10.311 1.00 0.00 36 ARG A C 2
ATOM 2090 O O . ARG A 1 20 ? -17.575 26.789 10.249 1.00 0.00 36 ARG A O 2
ATOM 2111 N N . THR A 1 21 ? -19.663 26.859 9.414 1.00 0.00 37 THR A N 2
ATOM 2112 C CA . THR A 1 21 ? -19.303 27.701 8.284 1.00 0.00 37 THR A CA 2
ATOM 2113 C C . THR A 1 21 ? -19.405 29.184 8.628 1.00 0.00 37 THR A C 2
ATOM 2114 O O . THR A 1 21 ? -20.388 29.632 9.219 1.00 0.00 37 THR A O 2
ATOM 2125 N N . TYR A 1 22 ? -18.381 29.938 8.241 1.00 0.00 38 TYR A N 2
ATOM 2126 C CA . TYR A 1 22 ? -18.338 31.371 8.488 1.00 0.00 38 TYR A CA 2
ATOM 2127 C C . TYR A 1 22 ? -17.851 32.109 7.248 1.00 0.00 38 TYR A C 2
ATOM 2128 O O . TYR A 1 22 ? -16.838 31.738 6.659 1.00 0.00 38 TYR A O 2
ATOM 2146 N N . LEU A 1 23 ? -18.570 33.159 6.867 1.00 0.00 39 LEU A N 2
ATOM 2147 C CA . LEU A 1 23 ? -18.208 33.968 5.705 1.00 0.00 39 LEU A CA 2
ATOM 2148 C C . LEU A 1 23 ? -18.188 33.141 4.413 1.00 0.00 39 LEU A C 2
ATOM 2149 O O . LEU A 1 23 ? -18.003 33.688 3.325 1.00 0.00 39 LEU A O 2
ATOM 2165 N N . GLY A 1 24 ? -18.392 31.829 4.532 1.00 0.00 40 GLY A N 2
ATOM 2166 C CA . GLY A 1 24 ? -18.402 30.976 3.361 1.00 0.00 40 GLY A CA 2
ATOM 2167 C C . GLY A 1 24 ? -17.424 29.818 3.455 1.00 0.00 40 GLY A C 2
ATOM 2168 O O . GLY A 1 24 ? -17.348 28.992 2.545 1.00 0.00 40 GLY A O 2
ATOM 2172 N N . ASN A 1 25 ? -16.671 29.754 4.549 1.00 0.00 41 ASN A N 2
ATOM 2173 C CA . ASN A 1 25 ? -15.697 28.689 4.742 1.00 0.00 41 ASN A CA 2
ATOM 2174 C C . ASN A 1 25 ? -16.068 27.810 5.927 1.00 0.00 41 ASN A C 2
ATOM 2175 O O . ASN A 1 25 ? -16.604 28.290 6.923 1.00 0.00 41 ASN A O 2
ATOM 2186 N N . ALA A 1 26 ? -15.769 26.522 5.819 1.00 0.00 42 ALA A N 2
ATOM 2187 C CA . ALA A 1 26 ? -16.060 25.585 6.887 1.00 0.00 42 ALA A CA 2
ATOM 2188 C C . ALA A 1 26 ? -14.842 25.399 7.783 1.00 0.00 42 ALA A C 2
ATOM 2189 O O . ALA A 1 26 ? -13.887 24.715 7.416 1.00 0.00 42 ALA A O 2
ATOM 2196 N N . LEU A 1 27 ? -14.876 26.020 8.958 1.00 0.00 43 LEU A N 2
ATOM 2197 C CA . LEU A 1 27 ? -13.769 25.930 9.901 1.00 0.00 43 LEU A CA 2
ATOM 2198 C C . LEU A 1 27 ? -14.204 25.246 11.191 1.00 0.00 43 LEU A C 2
ATOM 2199 O O . LEU A 1 27 ? -15.317 25.462 11.671 1.00 0.00 43 LEU A O 2
ATOM 2215 N N . VAL A 1 28 ? -13.315 24.439 11.762 1.00 0.00 44 VAL A N 2
ATOM 2216 C CA . VAL A 1 28 ? -13.614 23.752 13.010 1.00 0.00 44 VAL A CA 2
ATOM 2217 C C . VAL A 1 28 ? -13.260 24.644 14.196 1.00 0.00 44 VAL A C 2
ATOM 2218 O O . VAL A 1 28 ? -12.154 25.180 14.278 1.00 0.00 44 VAL A O 2
ATOM 2231 N N . CYS A 1 29 ? -14.213 24.823 15.101 1.00 0.00 45 CYS A N 2
ATOM 2232 C CA . CYS A 1 29 ? -13.999 25.671 16.265 1.00 0.00 45 CYS A CA 2
ATOM 2233 C C . CYS A 1 29 ? -13.571 24.849 17.475 1.00 0.00 45 CYS A C 2
ATOM 2234 O O . CYS A 1 29 ? -13.983 23.700 17.637 1.00 0.00 45 CYS A O 2
ATOM 2241 N N . THR A 1 30 ? -12.747 25.455 18.326 1.00 0.00 46 THR A N 2
ATOM 2242 C CA . THR A 1 30 ? -12.260 24.796 19.533 1.00 0.00 46 THR A CA 2
ATOM 2243 C C . THR A 1 30 ? -12.760 25.520 20.778 1.00 0.00 46 THR A C 2
ATOM 2244 O O . THR A 1 30 ? -12.469 26.698 20.980 1.00 0.00 46 THR A O 2
ATOM 2255 N N . CYS A 1 31 ? -13.522 24.812 21.605 1.00 0.00 47 CYS A N 2
ATOM 2256 C CA . CYS A 1 31 ? -14.072 25.390 22.826 1.00 0.00 47 CYS A CA 2
ATOM 2257 C C . CYS A 1 31 ? -12.983 25.644 23.866 1.00 0.00 47 CYS A C 2
ATOM 2258 O O . CYS A 1 31 ? -12.143 24.781 24.124 1.00 0.00 47 CYS A O 2
ATOM 2265 N N . TYR A 1 32 ? -13.011 26.833 24.465 1.00 0.00 48 TYR A N 2
ATOM 2266 C CA . TYR A 1 32 ? -12.034 27.205 25.485 1.00 0.00 48 TYR A CA 2
ATOM 2267 C C . TYR A 1 32 ? -12.666 27.162 26.870 1.00 0.00 48 TYR A C 2
ATOM 2268 O O . TYR A 1 32 ? -12.436 26.229 27.641 1.00 0.00 48 TYR A O 2
ATOM 2286 N N . GLY A 1 33 ? -13.466 28.176 27.177 1.00 0.00 49 GLY A N 2
ATOM 2287 C CA . GLY A 1 33 ? -14.126 28.236 28.468 1.00 0.00 49 GLY A CA 2
ATOM 2288 C C . GLY A 1 33 ? -14.197 29.642 29.031 1.00 0.00 49 GLY A C 2
ATOM 2289 O O . GLY A 1 33 ? -13.192 30.188 29.487 1.00 0.00 49 GLY A O 2
ATOM 2293 N N . GLY A 1 34 ? -15.392 30.227 29.008 1.00 0.00 50 GLY A N 2
ATOM 2294 C CA . GLY A 1 34 ? -15.575 31.567 29.532 1.00 0.00 50 GLY A CA 2
ATOM 2295 C C . GLY A 1 34 ? -15.531 32.635 28.456 1.00 0.00 50 GLY A C 2
ATOM 2296 O O . GLY A 1 34 ? -15.885 32.384 27.304 1.00 0.00 50 GLY A O 2
ATOM 2300 N N . SER A 1 35 ? -15.096 33.830 28.842 1.00 0.00 51 SER A N 2
ATOM 2301 C CA . SER A 1 35 ? -15.003 34.957 27.919 1.00 0.00 51 SER A CA 2
ATOM 2302 C C . SER A 1 35 ? -13.909 34.732 26.878 1.00 0.00 51 SER A C 2
ATOM 2303 O O . SER A 1 35 ? -13.690 35.573 26.005 1.00 0.00 51 SER A O 2
ATOM 2311 N N . ARG A 1 36 ? -13.218 33.602 26.981 1.00 0.00 52 ARG A N 2
ATOM 2312 C CA . ARG A 1 36 ? -12.140 33.281 26.053 1.00 0.00 52 ARG A CA 2
ATOM 2313 C C . ARG A 1 36 ? -12.687 32.868 24.691 1.00 0.00 52 ARG A C 2
ATOM 2314 O O . ARG A 1 36 ? -11.947 32.813 23.709 1.00 0.00 52 ARG A O 2
ATOM 2335 N N . GLY A 1 37 ? -13.987 32.584 24.632 1.00 0.00 53 GLY A N 2
ATOM 2336 C CA . GLY A 1 37 ? -14.603 32.185 23.378 1.00 0.00 53 GLY A CA 2
ATOM 2337 C C . GLY A 1 37 ? -13.915 30.993 22.745 1.00 0.00 53 GLY A C 2
ATOM 2338 O O . GLY A 1 37 ? -13.064 30.358 23.366 1.00 0.00 53 GLY A O 2
ATOM 2342 N N . PHE A 1 38 ? -14.283 30.685 21.505 1.00 0.00 54 PHE A N 2
ATOM 2343 C CA . PHE A 1 38 ? -13.692 29.560 20.791 1.00 0.00 54 PHE A CA 2
ATOM 2344 C C . PHE A 1 38 ? -12.970 30.035 19.534 1.00 0.00 54 PHE A C 2
ATOM 2345 O O . PHE A 1 38 ? -13.371 31.019 18.911 1.00 0.00 54 PHE A O 2
ATOM 2362 N N . ASN A 1 39 ? -11.906 29.329 19.165 1.00 0.00 55 ASN A N 2
ATOM 2363 C CA . ASN A 1 39 ? -11.131 29.679 17.980 1.00 0.00 55 ASN A CA 2
ATOM 2364 C C . ASN A 1 39 ? -11.463 28.742 16.822 1.00 0.00 55 ASN A C 2
ATOM 2365 O O . ASN A 1 39 ? -11.448 27.523 16.978 1.00 0.00 55 ASN A O 2
ATOM 2376 N N . CYS A 1 40 ? -11.764 29.317 15.661 1.00 0.00 56 CYS A N 2
ATOM 2377 C CA . CYS A 1 40 ? -12.102 28.523 14.487 1.00 0.00 56 CYS A CA 2
ATOM 2378 C C . CYS A 1 40 ? -10.956 28.517 13.485 1.00 0.00 56 CYS A C 2
ATOM 2379 O O . CYS A 1 40 ? -10.263 29.520 13.315 1.00 0.00 56 CYS A O 2
ATOM 2386 N N . GLU A 1 41 ? -10.767 27.386 12.815 1.00 0.00 57 GLU A N 2
ATOM 2387 C CA . GLU A 1 41 ? -9.708 27.256 11.820 1.00 0.00 57 GLU A CA 2
ATOM 2388 C C . GLU A 1 41 ? -10.184 26.428 10.633 1.00 0.00 57 GLU A C 2
ATOM 2389 O O . GLU A 1 41 ? -10.826 25.393 10.809 1.00 0.00 57 GLU A O 2
ATOM 2401 N N . SER A 1 42 ? -9.870 26.895 9.426 1.00 0.00 58 SER A N 2
ATOM 2402 C CA . SER A 1 42 ? -10.269 26.203 8.203 1.00 0.00 58 SER A CA 2
ATOM 2403 C C . SER A 1 42 ? -10.072 24.697 8.336 1.00 0.00 58 SER A C 2
ATOM 2404 O O . SER A 1 42 ? -9.093 24.239 8.924 1.00 0.00 58 SER A O 2
ATOM 2412 N N . LYS A 1 43 ? -11.009 23.931 7.784 1.00 0.00 59 LYS A N 2
ATOM 2413 C CA . LYS A 1 43 ? -10.934 22.475 7.842 1.00 0.00 59 LYS A CA 2
ATOM 2414 C C . LYS A 1 43 ? -10.495 21.894 6.498 1.00 0.00 59 LYS A C 2
ATOM 2415 O O . LYS A 1 43 ? -10.767 22.472 5.446 1.00 0.00 59 LYS A O 2
ATOM 2434 N N . PRO A 1 44 ? -9.807 20.737 6.516 1.00 0.00 60 PRO A N 2
ATOM 2435 C CA . PRO A 1 44 ? -9.333 20.082 5.293 1.00 0.00 60 PRO A CA 2
ATOM 2436 C C . PRO A 1 44 ? -10.472 19.459 4.494 1.00 0.00 60 PRO A C 2
ATOM 2437 O O . PRO A 1 44 ? -11.646 19.702 4.778 1.00 0.00 60 PRO A O 2
ATOM 2448 N N . GLU A 1 45 ? -10.121 18.656 3.494 1.00 0.00 61 GLU A N 2
ATOM 2449 C CA . GLU A 1 45 ? -11.114 18.001 2.656 1.00 0.00 61 GLU A CA 2
ATOM 2450 C C . GLU A 1 45 ? -11.871 16.936 3.438 1.00 0.00 61 GLU A C 2
ATOM 2451 O O . GLU A 1 45 ? -11.578 16.682 4.608 1.00 0.00 61 GLU A O 2
ATOM 2463 N N . ALA A 1 46 ? -12.845 16.315 2.782 1.00 0.00 62 ALA A N 2
ATOM 2464 C CA . ALA A 1 46 ? -13.652 15.273 3.407 1.00 0.00 62 ALA A CA 2
ATOM 2465 C C . ALA A 1 46 ? -14.619 14.651 2.406 1.00 0.00 62 ALA A C 2
ATOM 2466 O O . ALA A 1 46 ? -14.854 13.443 2.422 1.00 0.00 62 ALA A O 2
ATOM 2473 N N . GLU A 1 47 ? -15.180 15.487 1.539 1.00 0.00 63 GLU A N 2
ATOM 2474 C CA . GLU A 1 47 ? -16.127 15.024 0.532 1.00 0.00 63 GLU A CA 2
ATOM 2475 C C . GLU A 1 47 ? -15.434 14.778 -0.804 1.00 0.00 63 GLU A C 2
ATOM 2476 O O . GLU A 1 47 ? -16.079 14.413 -1.787 1.00 0.00 63 GLU A O 2
ATOM 2488 N N . GLU A 1 48 ? -14.117 14.971 -0.830 1.00 0.00 64 GLU A N 2
ATOM 2489 C CA . GLU A 1 48 ? -13.333 14.765 -2.037 1.00 0.00 64 GLU A CA 2
ATOM 2490 C C . GLU A 1 48 ? -13.921 15.527 -3.222 1.00 0.00 64 GLU A C 2
ATOM 2491 O O . GLU A 1 48 ? -14.794 16.380 -3.054 1.00 0.00 64 GLU A O 2
ATOM 2503 N N . THR A 1 49 ? -13.429 15.208 -4.418 1.00 0.00 65 THR A N 2
ATOM 2504 C CA . THR A 1 49 ? -13.880 15.845 -5.656 1.00 0.00 65 THR A CA 2
ATOM 2505 C C . THR A 1 49 ? -13.800 17.370 -5.586 1.00 0.00 65 THR A C 2
ATOM 2506 O O . THR A 1 49 ? -13.611 17.955 -4.520 1.00 0.00 65 THR A O 2
ATOM 2517 N N . CYS A 1 50 ? -13.950 18.002 -6.744 1.00 0.00 66 CYS A N 2
ATOM 2518 C CA . CYS A 1 50 ? -13.906 19.454 -6.853 1.00 0.00 66 CYS A CA 2
ATOM 2519 C C . CYS A 1 50 ? -14.665 19.899 -8.099 1.00 0.00 66 CYS A C 2
ATOM 2520 O O . CYS A 1 50 ? -14.501 19.319 -9.172 1.00 0.00 66 CYS A O 2
ATOM 2527 N N . PHE A 1 51 ? -15.509 20.912 -7.951 1.00 0.00 67 PHE A N 2
ATOM 2528 C CA . PHE A 1 51 ? -16.301 21.404 -9.072 1.00 0.00 67 PHE A CA 2
ATOM 2529 C C . PHE A 1 51 ? -15.678 22.642 -9.707 1.00 0.00 67 PHE A C 2
ATOM 2530 O O . PHE A 1 51 ? -15.191 23.537 -9.015 1.00 0.00 67 PHE A O 2
ATOM 2547 N N . ASP A 1 52 ? -15.732 22.692 -11.033 1.00 0.00 68 ASP A N 2
ATOM 2548 C CA . ASP A 1 52 ? -15.212 23.823 -11.786 1.00 0.00 68 ASP A CA 2
ATOM 2549 C C . ASP A 1 52 ? -16.367 24.545 -12.465 1.00 0.00 68 ASP A C 2
ATOM 2550 O O . ASP A 1 52 ? -17.058 23.972 -13.307 1.00 0.00 68 ASP A O 2
ATOM 2559 N N . LYS A 1 53 ? -16.582 25.798 -12.088 1.00 0.00 69 LYS A N 2
ATOM 2560 C CA . LYS A 1 53 ? -17.664 26.582 -12.652 1.00 0.00 69 LYS A CA 2
ATOM 2561 C C . LYS A 1 53 ? -17.230 27.271 -13.940 1.00 0.00 69 LYS A C 2
ATOM 2562 O O . LYS A 1 53 ? -17.952 28.105 -14.485 1.00 0.00 69 LYS A O 2
ATOM 2581 N N . TYR A 1 54 ? -16.052 26.896 -14.430 1.00 0.00 70 TYR A N 2
ATOM 2582 C CA . TYR A 1 54 ? -15.527 27.457 -15.667 1.00 0.00 70 TYR A CA 2
ATOM 2583 C C . TYR A 1 54 ? -15.977 26.610 -16.852 1.00 0.00 70 TYR A C 2
ATOM 2584 O O . TYR A 1 54 ? -15.895 27.033 -18.005 1.00 0.00 70 TYR A O 2
ATOM 2602 N N . THR A 1 55 ? -16.461 25.407 -16.548 1.00 0.00 71 THR A N 2
ATOM 2603 C CA . THR A 1 55 ? -16.937 24.484 -17.570 1.00 0.00 71 THR A CA 2
ATOM 2604 C C . THR A 1 55 ? -18.154 23.710 -17.074 1.00 0.00 71 THR A C 2
ATOM 2605 O O . THR A 1 55 ? -18.820 23.017 -17.845 1.00 0.00 71 THR A O 2
ATOM 2616 N N . GLY A 1 56 ? -18.443 23.841 -15.782 1.00 0.00 72 GLY A N 2
ATOM 2617 C CA . GLY A 1 56 ? -19.581 23.160 -15.196 1.00 0.00 72 GLY A CA 2
ATOM 2618 C C . GLY A 1 56 ? -19.392 21.659 -15.113 1.00 0.00 72 GLY A C 2
ATOM 2619 O O . GLY A 1 56 ? -20.319 20.895 -15.383 1.00 0.00 72 GLY A O 2
ATOM 2623 N N . ASN A 1 57 ? -18.190 21.235 -14.739 1.00 0.00 73 ASN A N 2
ATOM 2624 C CA . ASN A 1 57 ? -17.885 19.815 -14.620 1.00 0.00 73 ASN A CA 2
ATOM 2625 C C . ASN A 1 57 ? -17.283 19.488 -13.256 1.00 0.00 73 ASN A C 2
ATOM 2626 O O . ASN A 1 57 ? -16.710 20.353 -12.594 1.00 0.00 73 ASN A O 2
ATOM 2637 N N . THR A 1 58 ? -17.421 18.231 -12.846 1.00 0.00 74 THR A N 2
ATOM 2638 C CA . THR A 1 58 ? -16.898 17.773 -11.563 1.00 0.00 74 THR A CA 2
ATOM 2639 C C . THR A 1 58 ? -15.766 16.769 -11.749 1.00 0.00 74 THR A C 2
ATOM 2640 O O . THR A 1 58 ? -15.799 15.935 -12.655 1.00 0.00 74 THR A O 2
ATOM 2651 N N . TYR A 1 59 ? -14.770 16.857 -10.876 1.00 0.00 75 TYR A N 2
ATOM 2652 C CA . TYR A 1 59 ? -13.616 15.964 -10.917 1.00 0.00 75 TYR A CA 2
ATOM 2653 C C . TYR A 1 59 ? -13.336 15.430 -9.521 1.00 0.00 75 TYR A C 2
ATOM 2654 O O . TYR A 1 59 ? -13.859 15.954 -8.545 1.00 0.00 75 TYR A O 2
ATOM 2672 N N . ARG A 1 60 ? -12.517 14.391 -9.424 1.00 0.00 76 ARG A N 2
ATOM 2673 C CA . ARG A 1 60 ? -12.194 13.808 -8.127 1.00 0.00 76 ARG A CA 2
ATOM 2674 C C . ARG A 1 60 ? -10.828 14.279 -7.637 1.00 0.00 76 ARG A C 2
ATOM 2675 O O . ARG A 1 60 ? -9.958 14.628 -8.435 1.00 0.00 76 ARG A O 2
ATOM 2696 N N . VAL A 1 61 ? -10.648 14.283 -6.318 1.00 0.00 77 VAL A N 2
ATOM 2697 C CA . VAL A 1 61 ? -9.387 14.708 -5.720 1.00 0.00 77 VAL A CA 2
ATOM 2698 C C . VAL A 1 61 ? -8.230 13.849 -6.221 1.00 0.00 77 VAL A C 2
ATOM 2699 O O . VAL A 1 61 ? -8.120 12.673 -5.872 1.00 0.00 77 VAL A O 2
ATOM 2712 N N . GLY A 1 62 ? -7.370 14.446 -7.040 1.00 0.00 78 GLY A N 2
ATOM 2713 C CA . GLY A 1 62 ? -6.232 13.723 -7.578 1.00 0.00 78 GLY A CA 2
ATOM 2714 C C . GLY A 1 62 ? -6.316 13.540 -9.080 1.00 0.00 78 GLY A C 2
ATOM 2715 O O . GLY A 1 62 ? -5.482 12.858 -9.676 1.00 0.00 78 GLY A O 2
ATOM 2719 N N . ASP A 1 63 ? -7.324 14.153 -9.694 1.00 0.00 79 ASP A N 2
ATOM 2720 C CA . ASP A 1 63 ? -7.514 14.057 -11.136 1.00 0.00 79 ASP A CA 2
ATOM 2721 C C . ASP A 1 63 ? -7.097 15.354 -11.821 1.00 0.00 79 ASP A C 2
ATOM 2722 O O . ASP A 1 63 ? -6.953 16.389 -11.171 1.00 0.00 79 ASP A O 2
ATOM 2731 N N . THR A 1 64 ? -6.902 15.293 -13.134 1.00 0.00 80 THR A N 2
ATOM 2732 C CA . THR A 1 64 ? -6.500 16.468 -13.897 1.00 0.00 80 THR A CA 2
ATOM 2733 C C . THR A 1 64 ? -7.237 16.549 -15.228 1.00 0.00 80 THR A C 2
ATOM 2734 O O . THR A 1 64 ? -7.776 15.556 -15.715 1.00 0.00 80 THR A O 2
ATOM 2745 N N . TYR A 1 65 ? -7.252 17.744 -15.808 1.00 0.00 81 TYR A N 2
ATOM 2746 C CA . TYR A 1 65 ? -7.920 17.969 -17.086 1.00 0.00 81 TYR A CA 2
ATOM 2747 C C . TYR A 1 65 ? -7.346 19.196 -17.789 1.00 0.00 81 TYR A C 2
ATOM 2748 O O . TYR A 1 65 ? -6.725 20.051 -17.159 1.00 0.00 81 TYR A O 2
ATOM 2766 N N . GLU A 1 66 ? -7.561 19.277 -19.099 1.00 0.00 82 GLU A N 2
ATOM 2767 C CA . GLU A 1 66 ? -7.069 20.394 -19.888 1.00 0.00 82 GLU A CA 2
ATOM 2768 C C . GLU A 1 66 ? -8.227 21.230 -20.428 1.00 0.00 82 GLU A C 2
ATOM 2769 O O . GLU A 1 66 ? -9.064 20.734 -21.182 1.00 0.00 82 GLU A O 2
ATOM 2781 N N . ARG A 1 67 ? -8.264 22.502 -20.043 1.00 0.00 83 ARG A N 2
ATOM 2782 C CA . ARG A 1 67 ? -9.314 23.408 -20.494 1.00 0.00 83 ARG A CA 2
ATOM 2783 C C . ARG A 1 67 ? -8.747 24.797 -20.778 1.00 0.00 83 ARG A C 2
ATOM 2784 O O . ARG A 1 67 ? -7.836 25.253 -20.091 1.00 0.00 83 ARG A O 2
ATOM 2805 N N . PRO A 1 68 ? -9.285 25.497 -21.793 1.00 0.00 84 PRO A N 2
ATOM 2806 C CA . PRO A 1 68 ? -8.828 26.839 -22.151 1.00 0.00 84 PRO A CA 2
ATOM 2807 C C . PRO A 1 68 ? -9.437 27.905 -21.243 1.00 0.00 84 PRO A C 2
ATOM 2808 O O . PRO A 1 68 ? -10.400 27.635 -20.525 1.00 0.00 84 PRO A O 2
ATOM 2819 N N . LYS A 1 69 ? -8.877 29.114 -21.269 1.00 0.00 85 LYS A N 2
ATOM 2820 C CA . LYS A 1 69 ? -9.386 30.198 -20.433 1.00 0.00 85 LYS A CA 2
ATOM 2821 C C . LYS A 1 69 ? -8.828 31.557 -20.855 1.00 0.00 85 LYS A C 2
ATOM 2822 O O . LYS A 1 69 ? -7.618 31.724 -21.001 1.00 0.00 85 LYS A O 2
ATOM 2841 N N . ASP A 1 70 ? -9.736 32.522 -21.034 1.00 0.00 86 ASP A N 2
ATOM 2842 C CA . ASP A 1 70 ? -9.386 33.887 -21.423 1.00 0.00 86 ASP A CA 2
ATOM 2843 C C . ASP A 1 70 ? -8.999 33.966 -22.894 1.00 0.00 86 ASP A C 2
ATOM 2844 O O . ASP A 1 70 ? -9.649 34.650 -23.685 1.00 0.00 86 ASP A O 2
ATOM 2853 N N . SER A 1 71 ? -7.934 33.268 -23.243 1.00 0.00 87 SER A N 2
ATOM 2854 C CA . SER A 1 71 ? -7.432 33.248 -24.612 1.00 0.00 87 SER A CA 2
ATOM 2855 C C . SER A 1 71 ? -6.310 32.228 -24.752 1.00 0.00 87 SER A C 2
ATOM 2856 O O . SER A 1 71 ? -5.693 32.104 -25.811 1.00 0.00 87 SER A O 2
ATOM 2864 N N . MET A 1 72 ? -6.060 31.499 -23.673 1.00 0.00 88 MET A N 2
ATOM 2865 C CA . MET A 1 72 ? -5.023 30.480 -23.650 1.00 0.00 88 MET A CA 2
ATOM 2866 C C . MET A 1 72 ? -5.611 29.148 -23.210 1.00 0.00 88 MET A C 2
ATOM 2867 O O . MET A 1 72 ? -6.827 28.964 -23.222 1.00 0.00 88 MET A O 2
ATOM 2881 N N . ILE A 1 73 ? -4.747 28.224 -22.811 1.00 0.00 89 ILE A N 2
ATOM 2882 C CA . ILE A 1 73 ? -5.190 26.922 -22.354 1.00 0.00 89 ILE A CA 2
ATOM 2883 C C . ILE A 1 73 ? -4.528 26.592 -21.019 1.00 0.00 89 ILE A C 2
ATOM 2884 O O . ILE A 1 73 ? -3.300 26.586 -20.903 1.00 0.00 89 ILE A O 2
ATOM 2900 N N . TRP A 1 74 ? -5.351 26.346 -20.009 1.00 0.00 90 TRP A N 2
ATOM 2901 C CA . TRP A 1 74 ? -4.855 26.042 -18.674 1.00 0.00 90 TRP A CA 2
ATOM 2902 C C . TRP A 1 74 ? -5.088 24.580 -18.309 1.00 0.00 90 TRP A C 2
ATOM 2903 O O . TRP A 1 74 ? -6.184 24.050 -18.491 1.00 0.00 90 TRP A O 2
ATOM 2924 N N . ASP A 1 75 ? -4.054 23.941 -17.776 1.00 0.00 91 ASP A N 2
ATOM 2925 C CA . ASP A 1 75 ? -4.146 22.547 -17.360 1.00 0.00 91 ASP A CA 2
ATOM 2926 C C . ASP A 1 75 ? -4.495 22.475 -15.878 1.00 0.00 91 ASP A C 2
ATOM 2927 O O . ASP A 1 75 ? -3.673 22.076 -15.052 1.00 0.00 91 ASP A O 2
ATOM 2936 N N . CYS A 1 76 ? -5.717 22.881 -15.549 1.00 0.00 92 CYS A N 2
ATOM 2937 C CA . CYS A 1 76 ? -6.181 22.885 -14.168 1.00 0.00 92 CYS A CA 2
ATOM 2938 C C . CYS A 1 76 ? -6.099 21.497 -13.543 1.00 0.00 92 CYS A C 2
ATOM 2939 O O . CYS A 1 76 ? -6.462 20.497 -14.163 1.00 0.00 92 CYS A O 2
ATOM 2946 N N . THR A 1 77 ? -5.626 21.454 -12.303 1.00 0.00 93 THR A N 2
ATOM 2947 C CA . THR A 1 77 ? -5.495 20.207 -11.563 1.00 0.00 93 THR A CA 2
ATOM 2948 C C . THR A 1 77 ? -6.384 20.224 -10.325 1.00 0.00 93 THR A C 2
ATOM 2949 O O . THR A 1 77 ? -6.542 21.261 -9.681 1.00 0.00 93 THR A O 2
ATOM 2960 N N . CYS A 1 78 ? -6.959 19.075 -9.993 1.00 0.00 94 CYS A N 2
ATOM 2961 C CA . CYS A 1 78 ? -7.827 18.968 -8.828 1.00 0.00 94 CYS A CA 2
ATOM 2962 C C . CYS A 1 78 ? -7.041 18.464 -7.624 1.00 0.00 94 CYS A C 2
ATOM 2963 O O . CYS A 1 78 ? -6.406 17.410 -7.681 1.00 0.00 94 CYS A O 2
ATOM 2970 N N . ILE A 1 79 ? -7.079 19.227 -6.535 1.00 0.00 95 ILE A N 2
ATOM 2971 C CA . ILE A 1 79 ? -6.363 18.860 -5.320 1.00 0.00 95 ILE A CA 2
ATOM 2972 C C . ILE A 1 79 ? -7.332 18.586 -4.174 1.00 0.00 95 ILE A C 2
ATOM 2973 O O . ILE A 1 79 ? -8.548 18.581 -4.365 1.00 0.00 95 ILE A O 2
ATOM 2989 N N . GLY A 1 80 ? -6.785 18.354 -2.984 1.00 0.00 96 GLY A N 2
ATOM 2990 C CA . GLY A 1 80 ? -7.615 18.080 -1.826 1.00 0.00 96 GLY A CA 2
ATOM 2991 C C . GLY A 1 80 ? -6.830 18.088 -0.531 1.00 0.00 96 GLY A C 2
ATOM 2992 O O . GLY A 1 80 ? -7.320 18.553 0.498 1.00 0.00 96 GLY A O 2
ATOM 2996 N N . ALA A 1 81 ? -5.610 17.566 -0.585 1.00 0.00 97 ALA A N 2
ATOM 2997 C CA . ALA A 1 81 ? -4.743 17.505 0.588 1.00 0.00 97 ALA A CA 2
ATOM 2998 C C . ALA A 1 81 ? -4.668 18.856 1.291 1.00 0.00 97 ALA A C 2
ATOM 2999 O O . ALA A 1 81 ? -4.729 18.932 2.519 1.00 0.00 97 ALA A O 2
ATOM 3006 N N . GLY A 1 82 ? -4.533 19.921 0.506 1.00 0.00 98 GLY A N 2
ATOM 3007 C CA . GLY A 1 82 ? -4.453 21.255 1.071 1.00 0.00 98 GLY A CA 2
ATOM 3008 C C . GLY A 1 82 ? -5.716 21.647 1.810 1.00 0.00 98 GLY A C 2
ATOM 3009 O O . GLY A 1 82 ? -5.750 21.645 3.041 1.00 0.00 98 GLY A O 2
ATOM 3013 N N . ARG A 1 83 ? -6.759 21.983 1.058 1.00 0.00 99 ARG A N 2
ATOM 3014 C CA . ARG A 1 83 ? -8.034 22.379 1.645 1.00 0.00 99 ARG A CA 2
ATOM 3015 C C . ARG A 1 83 ? -9.163 22.245 0.628 1.00 0.00 99 ARG A C 2
ATOM 3016 O O . ARG A 1 83 ? -9.953 23.170 0.439 1.00 0.00 99 ARG A O 2
ATOM 3037 N N . GLY A 1 84 ? -9.233 21.081 -0.016 1.00 0.00 100 GLY A N 2
ATOM 3038 C CA . GLY A 1 84 ? -10.266 20.832 -1.005 1.00 0.00 100 GLY A CA 2
ATOM 3039 C C . GLY A 1 84 ? -10.452 21.992 -1.964 1.00 0.00 100 GLY A C 2
ATOM 3040 O O . GLY A 1 84 ? -11.538 22.565 -2.051 1.00 0.00 100 GLY A O 2
ATOM 3044 N N . ARG A 1 85 ? -9.391 22.341 -2.685 1.00 0.00 101 ARG A N 2
ATOM 3045 C CA . ARG A 1 85 ? -9.446 23.443 -3.639 1.00 0.00 101 ARG A CA 2
ATOM 3046 C C . ARG A 1 85 ? -9.052 22.977 -5.038 1.00 0.00 101 ARG A C 2
ATOM 3047 O O . ARG A 1 85 ? -8.578 21.855 -5.220 1.00 0.00 101 ARG A O 2
ATOM 3068 N N . ILE A 1 86 ? -9.248 23.850 -6.021 1.00 0.00 102 ILE A N 2
ATOM 3069 C CA . ILE A 1 86 ? -8.911 23.537 -7.403 1.00 0.00 102 ILE A CA 2
ATOM 3070 C C . ILE A 1 86 ? -7.816 24.468 -7.916 1.00 0.00 102 ILE A C 2
ATOM 3071 O O . ILE A 1 86 ? -8.038 25.665 -8.100 1.00 0.00 102 ILE A O 2
ATOM 3087 N N . SER A 1 87 ? -6.633 23.910 -8.141 1.00 0.00 103 SER A N 2
ATOM 3088 C CA . SER A 1 87 ? -5.501 24.686 -8.629 1.00 0.00 103 SER A CA 2
ATOM 3089 C C . SER A 1 87 ? -5.513 24.763 -10.150 1.00 0.00 103 SER A C 2
ATOM 3090 O O . SER A 1 87 ? -5.629 23.746 -10.829 1.00 0.00 103 SER A O 2
ATOM 3098 N N . CYS A 1 88 ? -5.393 25.975 -10.680 1.00 0.00 104 CYS A N 2
ATOM 3099 C CA . CYS A 1 88 ? -5.387 26.177 -12.125 1.00 0.00 104 CYS A CA 2
ATOM 3100 C C . CYS A 1 88 ? -4.037 26.707 -12.586 1.00 0.00 104 CYS A C 2
ATOM 3101 O O . CYS A 1 88 ? -3.599 27.773 -12.160 1.00 0.00 104 CYS A O 2
ATOM 3108 N N . THR A 1 89 ? -3.379 25.951 -13.458 1.00 0.00 105 THR A N 2
ATOM 3109 C CA . THR A 1 89 ? -2.072 26.338 -13.975 1.00 0.00 105 THR A CA 2
ATOM 3110 C C . THR A 1 89 ? -2.090 26.437 -15.495 1.00 0.00 105 THR A C 2
ATOM 3111 O O . THR A 1 89 ? -2.877 25.768 -16.163 1.00 0.00 105 THR A O 2
ATOM 3122 N N . ILE A 1 90 ? -1.218 27.283 -16.030 1.00 0.00 106 ILE A N 2
ATOM 3123 C CA . ILE A 1 90 ? -1.122 27.484 -17.468 1.00 0.00 106 ILE A CA 2
ATOM 3124 C C . ILE A 1 90 ? -0.309 26.367 -18.109 1.00 0.00 106 ILE A C 2
ATOM 3125 O O . ILE A 1 90 ? 0.522 25.741 -17.453 1.00 0.00 106 ILE A O 2
ATOM 3141 N N . ALA A 1 91 ? -0.555 26.116 -19.389 1.00 0.00 107 ALA A N 2
ATOM 3142 C CA . ALA A 1 91 ? 0.161 25.072 -20.106 1.00 0.00 107 ALA A CA 2
ATOM 3143 C C . ALA A 1 91 ? -0.100 25.155 -21.600 1.00 0.00 107 ALA A C 2
ATOM 3144 O O . ALA A 1 91 ? -0.765 24.298 -22.183 1.00 0.00 107 ALA A O 2
ATOM 3151 N N . ASN A 1 92 ? 0.433 26.200 -22.207 1.00 0.00 108 ASN A N 2
ATOM 3152 C CA . ASN A 1 92 ? 0.276 26.426 -23.637 1.00 0.00 108 ASN A CA 2
ATOM 3153 C C . ASN A 1 92 ? 1.171 25.486 -24.439 1.00 0.00 108 ASN A C 2
ATOM 3154 O O . ASN A 1 92 ? 2.395 25.607 -24.413 1.00 0.00 108 ASN A O 2
ATOM 3165 N N . ARG A 1 93 ? 0.551 24.551 -25.151 1.00 0.00 109 ARG A N 2
ATOM 3166 C CA . ARG A 1 93 ? 1.291 23.591 -25.962 1.00 0.00 109 ARG A CA 2
ATOM 3167 C C . ARG A 1 93 ? 1.514 24.126 -27.373 1.00 0.00 109 ARG A C 2
ATOM 3168 O O . ARG A 1 93 ? 0.518 24.499 -28.027 1.00 0.00 109 ARG A O 2
ATOM 3190 N N . SER B 2 13 ? 4.074 27.154 -18.605 1.00 0.00 13 SER B N 2
ATOM 3191 C CA . SER B 2 13 ? 3.244 26.778 -17.430 1.00 0.00 13 SER B CA 2
ATOM 3192 C C . SER B 2 13 ? 3.298 27.856 -16.350 1.00 0.00 13 SER B C 2
ATOM 3193 O O . SER B 2 13 ? 4.375 28.230 -15.887 1.00 0.00 13 SER B O 2
ATOM 3200 N N . THR B 2 14 ? 2.127 28.355 -15.955 1.00 0.00 14 THR B N 2
ATOM 3201 C CA . THR B 2 14 ? 2.042 29.394 -14.933 1.00 0.00 14 THR B CA 2
ATOM 3202 C C . THR B 2 14 ? 0.938 29.083 -13.925 1.00 0.00 14 THR B C 2
ATOM 3203 O O . THR B 2 14 ? -0.247 29.225 -14.223 1.00 0.00 14 THR B O 2
ATOM 3214 N N . THR B 2 15 ? 1.333 28.653 -12.729 1.00 0.00 15 THR B N 2
ATOM 3215 C CA . THR B 2 15 ? 0.372 28.316 -11.683 1.00 0.00 15 THR B CA 2
ATOM 3216 C C . THR B 2 15 ? -0.483 29.520 -11.304 1.00 0.00 15 THR B C 2
ATOM 3217 O O . THR B 2 15 ? -0.006 30.654 -11.287 1.00 0.00 15 THR B O 2
ATOM 3228 N N . GLU B 2 16 ? -1.752 29.258 -11.003 1.00 0.00 16 GLU B N 2
ATOM 3229 C CA . GLU B 2 16 ? -2.689 30.312 -10.627 1.00 0.00 16 GLU B CA 2
ATOM 3230 C C . GLU B 2 16 ? -3.826 29.750 -9.777 1.00 0.00 16 GLU B C 2
ATOM 3231 O O . GLU B 2 16 ? -4.989 29.786 -10.180 1.00 0.00 16 GLU B O 2
ATOM 3243 N N . VAL B 2 17 ? -3.486 29.232 -8.601 1.00 0.00 17 VAL B N 2
ATOM 3244 C CA . VAL B 2 17 ? -4.484 28.665 -7.699 1.00 0.00 17 VAL B CA 2
ATOM 3245 C C . VAL B 2 17 ? -5.541 29.702 -7.331 1.00 0.00 17 VAL B C 2
ATOM 3246 O O . VAL B 2 17 ? -5.216 30.799 -6.877 1.00 0.00 17 VAL B O 2
ATOM 3259 N N . GLU B 2 18 ? -6.806 29.345 -7.530 1.00 0.00 18 GLU B N 2
ATOM 3260 C CA . GLU B 2 18 ? -7.910 30.244 -7.218 1.00 0.00 18 GLU B CA 2
ATOM 3261 C C . GLU B 2 18 ? -8.150 30.304 -5.713 1.00 0.00 18 GLU B C 2
ATOM 3262 O O . GLU B 2 18 ? -8.879 31.167 -5.225 1.00 0.00 18 GLU B O 2
ATOM 3274 N N . ASP B 2 19 ? -7.529 29.378 -4.987 1.00 0.00 19 ASP B N 2
ATOM 3275 C CA . ASP B 2 19 ? -7.669 29.318 -3.536 1.00 0.00 19 ASP B CA 2
ATOM 3276 C C . ASP B 2 19 ? -9.138 29.241 -3.133 1.00 0.00 19 ASP B C 2
ATOM 3277 O O . ASP B 2 19 ? -9.740 30.243 -2.747 1.00 0.00 19 ASP B O 2
ATOM 3286 N N . SER B 2 20 ? -9.712 28.045 -3.232 1.00 0.00 20 SER B N 2
ATOM 3287 C CA . SER B 2 20 ? -11.113 27.836 -2.883 1.00 0.00 20 SER B CA 2
ATOM 3288 C C . SER B 2 20 ? -11.367 28.168 -1.416 1.00 0.00 20 SER B C 2
ATOM 3289 O O . SER B 2 20 ? -12.083 29.118 -1.100 1.00 0.00 20 SER B O 2
ATOM 3297 N N . LYS B 2 21 ? -10.778 27.378 -0.523 1.00 0.00 21 LYS B N 2
ATOM 3298 C CA . LYS B 2 21 ? -10.944 27.588 0.911 1.00 0.00 21 LYS B CA 2
ATOM 3299 C C . LYS B 2 21 ? -9.589 27.724 1.605 1.00 0.00 21 LYS B C 2
ATOM 3300 O O . LYS B 2 21 ? -9.119 26.790 2.254 1.00 0.00 21 LYS B O 2
ATOM 3319 N N . PRO B 2 22 ? -8.943 28.897 1.476 1.00 0.00 22 PRO B N 2
ATOM 3320 C CA . PRO B 2 22 ? -7.637 29.153 2.095 1.00 0.00 22 PRO B CA 2
ATOM 3321 C C . PRO B 2 22 ? -7.676 29.002 3.613 1.00 0.00 22 PRO B C 2
ATOM 3322 O O . PRO B 2 22 ? -8.742 28.821 4.201 1.00 0.00 22 PRO B O 2
ATOM 3333 N N . LYS B 2 23 ? -6.507 29.080 4.240 1.00 0.00 23 LYS B N 2
ATOM 3334 C CA . LYS B 2 23 ? -6.407 28.954 5.691 1.00 0.00 23 LYS B CA 2
ATOM 3335 C C . LYS B 2 23 ? -7.090 30.127 6.386 1.00 0.00 23 LYS B C 2
ATOM 3336 O O . LYS B 2 23 ? -7.318 31.174 5.778 1.00 0.00 23 LYS B O 2
ATOM 3355 N N . LEU B 2 24 ? -7.415 29.947 7.663 1.00 0.00 24 LEU B N 2
ATOM 3356 C CA . LEU B 2 24 ? -8.074 30.993 8.438 1.00 0.00 24 LEU B CA 2
ATOM 3357 C C . LEU B 2 24 ? -7.943 30.733 9.935 1.00 0.00 24 LEU B C 2
ATOM 3358 O O . LEU B 2 24 ? -7.588 29.632 10.358 1.00 0.00 24 LEU B O 2
ATOM 3374 N N . SER B 2 25 ? -8.237 31.756 10.731 1.00 0.00 25 SER B N 2
ATOM 3375 C CA . SER B 2 25 ? -8.159 31.649 12.184 1.00 0.00 25 SER B CA 2
ATOM 3376 C C . SER B 2 25 ? -8.946 32.775 12.846 1.00 0.00 25 SER B C 2
ATOM 3377 O O . SER B 2 25 ? -8.578 33.945 12.744 1.00 0.00 25 SER B O 2
ATOM 3385 N N . ILE B 2 26 ? -10.034 32.415 13.518 1.00 0.00 26 ILE B N 2
ATOM 3386 C CA . ILE B 2 26 ? -10.877 33.398 14.187 1.00 0.00 26 ILE B CA 2
ATOM 3387 C C . ILE B 2 26 ? -10.939 33.150 15.688 1.00 0.00 26 ILE B C 2
ATOM 3388 O O . ILE B 2 26 ? -10.836 32.012 16.143 1.00 0.00 26 ILE B O 2
ATOM 3404 N N . HIS B 2 27 ? -11.123 34.221 16.452 1.00 0.00 27 HIS B N 2
ATOM 3405 C CA . HIS B 2 27 ? -11.214 34.118 17.902 1.00 0.00 27 HIS B CA 2
ATOM 3406 C C . HIS B 2 27 ? -12.638 34.405 18.364 1.00 0.00 27 HIS B C 2
ATOM 3407 O O . HIS B 2 27 ? -12.863 35.234 19.246 1.00 0.00 27 HIS B O 2
ATOM 3422 N N . PHE B 2 28 ? -13.595 33.713 17.751 1.00 0.00 28 PHE B N 2
ATOM 3423 C CA . PHE B 2 28 ? -15.007 33.881 18.081 1.00 0.00 28 PHE B CA 2
ATOM 3424 C C . PHE B 2 28 ? -15.228 33.832 19.589 1.00 0.00 28 PHE B C 2
ATOM 3425 O O . PHE B 2 28 ? -14.513 33.137 20.310 1.00 0.00 28 PHE B O 2
ATOM 3442 N N . ASP B 2 29 ? -16.224 34.577 20.059 1.00 0.00 29 ASP B N 2
ATOM 3443 C CA . ASP B 2 29 ? -16.542 34.619 21.482 1.00 0.00 29 ASP B CA 2
ATOM 3444 C C . ASP B 2 29 ? -18.007 34.271 21.721 1.00 0.00 29 ASP B C 2
ATOM 3445 O O . ASP B 2 29 ? -18.724 33.893 20.796 1.00 0.00 29 ASP B O 2
ATOM 3454 N N . ASN B 2 30 ? -18.444 34.399 22.971 1.00 0.00 30 ASN B N 2
ATOM 3455 C CA . ASN B 2 30 ? -19.824 34.096 23.332 1.00 0.00 30 ASN B CA 2
ATOM 3456 C C . ASN B 2 30 ? -20.333 35.060 24.400 1.00 0.00 30 ASN B C 2
ATOM 3457 O O . ASN B 2 30 ? -21.409 35.640 24.262 1.00 0.00 30 ASN B O 2
ATOM 3468 N N . GLU B 2 31 ? -19.549 35.221 25.462 1.00 0.00 31 GLU B N 2
ATOM 3469 C CA . GLU B 2 31 ? -19.912 36.113 26.560 1.00 0.00 31 GLU B CA 2
ATOM 3470 C C . GLU B 2 31 ? -21.253 35.714 27.172 1.00 0.00 31 GLU B C 2
ATOM 3471 O O . GLU B 2 31 ? -21.913 36.524 27.823 1.00 0.00 31 GLU B O 2
ATOM 3483 N N . TRP B 2 32 ? -21.645 34.459 26.960 1.00 0.00 32 TRP B N 2
ATOM 3484 C CA . TRP B 2 32 ? -22.905 33.944 27.490 1.00 0.00 32 TRP B CA 2
ATOM 3485 C C . TRP B 2 32 ? -24.088 34.779 27.004 1.00 0.00 32 TRP B C 2
ATOM 3486 O O . TRP B 2 32 ? -24.410 35.814 27.589 1.00 0.00 32 TRP B O 2
ATOM 3507 N N . PRO B 2 33 ? -24.758 34.338 25.924 1.00 0.00 33 PRO B N 2
ATOM 3508 C CA . PRO B 2 33 ? -25.911 35.050 25.366 1.00 0.00 33 PRO B CA 2
ATOM 3509 C C . PRO B 2 33 ? -27.161 34.887 26.223 1.00 0.00 33 PRO B C 2
ATOM 3510 O O . PRO B 2 33 ? -27.329 33.879 26.909 1.00 0.00 33 PRO B O 2
ATOM 3521 N N . LYS B 2 34 ? -28.038 35.887 26.179 1.00 0.00 34 LYS B N 2
ATOM 3522 C CA . LYS B 2 34 ? -29.274 35.855 26.952 1.00 0.00 34 LYS B CA 2
ATOM 3523 C C . LYS B 2 34 ? -30.490 35.979 26.038 1.00 0.00 34 LYS B C 2
ATOM 3524 O O . LYS B 2 34 ? -30.354 36.048 24.816 1.00 0.00 34 LYS B O 2
ATOM 3543 N N . GLU B 2 35 ? -31.675 36.005 26.642 1.00 0.00 35 GLU B N 2
ATOM 3544 C CA . GLU B 2 35 ? -32.920 36.120 25.887 1.00 0.00 35 GLU B CA 2
ATOM 3545 C C . GLU B 2 35 ? -33.052 34.987 24.874 1.00 0.00 35 GLU B C 2
ATOM 3546 O O . GLU B 2 35 ? -32.330 33.991 24.942 1.00 0.00 35 GLU B O 2
ATOM 3558 N N . ASP B 2 36 ? -33.980 35.145 23.934 1.00 0.00 36 ASP B N 2
ATOM 3559 C CA . ASP B 2 36 ? -34.207 34.135 22.907 1.00 0.00 36 ASP B CA 2
ATOM 3560 C C . ASP B 2 36 ? -34.285 34.774 21.524 1.00 0.00 36 ASP B C 2
ATOM 3561 O O . ASP B 2 36 ? -34.222 36.019 21.444 1.00 0.00 36 ASP B O 2
ATOM 3571 N N . SER A 1 1 ? -22.137 29.771 35.568 1.00 0.00 17 SER A N 3
ATOM 3572 C CA . SER A 1 1 ? -21.661 28.781 36.568 1.00 0.00 17 SER A CA 3
ATOM 3573 C C . SER A 1 1 ? -21.319 27.450 35.907 1.00 0.00 17 SER A C 3
ATOM 3574 O O . SER A 1 1 ? -20.800 26.539 36.554 1.00 0.00 17 SER A O 3
ATOM 3581 N N . LYS A 1 2 ? -21.613 27.345 34.615 1.00 0.00 18 LYS A N 3
ATOM 3582 C CA . LYS A 1 2 ? -21.336 26.125 33.865 1.00 0.00 18 LYS A CA 3
ATOM 3583 C C . LYS A 1 2 ? -20.187 26.338 32.883 1.00 0.00 18 LYS A C 3
ATOM 3584 O O . LYS A 1 2 ? -20.145 27.344 32.174 1.00 0.00 18 LYS A O 3
ATOM 3603 N N . PRO A 1 3 ? -19.234 25.389 32.825 1.00 0.00 19 PRO A N 3
ATOM 3604 C CA . PRO A 1 3 ? -18.083 25.482 31.922 1.00 0.00 19 PRO A CA 3
ATOM 3605 C C . PRO A 1 3 ? -18.475 25.272 30.463 1.00 0.00 19 PRO A C 3
ATOM 3606 O O . PRO A 1 3 ? -19.658 25.226 30.128 1.00 0.00 19 PRO A O 3
ATOM 3617 N N . GLY A 1 4 ? -17.472 25.146 29.599 1.00 0.00 20 GLY A N 3
ATOM 3618 C CA . GLY A 1 4 ? -17.732 24.943 28.186 1.00 0.00 20 GLY A CA 3
ATOM 3619 C C . GLY A 1 4 ? -17.701 26.239 27.400 1.00 0.00 20 GLY A C 3
ATOM 3620 O O . GLY A 1 4 ? -17.191 27.251 27.879 1.00 0.00 20 GLY A O 3
ATOM 3624 N N . CYS A 1 5 ? -18.253 26.209 26.192 1.00 0.00 21 CYS A N 3
ATOM 3625 C CA . CYS A 1 5 ? -18.291 27.390 25.337 1.00 0.00 21 CYS A CA 3
ATOM 3626 C C . CYS A 1 5 ? -19.670 27.553 24.710 1.00 0.00 21 CYS A C 3
ATOM 3627 O O . CYS A 1 5 ? -20.474 26.620 24.711 1.00 0.00 21 CYS A O 3
ATOM 3634 N N . TYR A 1 6 ? -19.944 28.740 24.179 1.00 0.00 22 TYR A N 3
ATOM 3635 C CA . TYR A 1 6 ? -21.229 29.013 23.558 1.00 0.00 22 TYR A CA 3
ATOM 3636 C C . TYR A 1 6 ? -21.083 29.416 22.095 1.00 0.00 22 TYR A C 3
ATOM 3637 O O . TYR A 1 6 ? -20.662 30.530 21.784 1.00 0.00 22 TYR A O 3
ATOM 3655 N N . ASP A 1 7 ? -21.464 28.508 21.204 1.00 0.00 23 ASP A N 3
ATOM 3656 C CA . ASP A 1 7 ? -21.411 28.769 19.771 1.00 0.00 23 ASP A CA 3
ATOM 3657 C C . ASP A 1 7 ? -22.666 29.524 19.344 1.00 0.00 23 ASP A C 3
ATOM 3658 O O . ASP A 1 7 ? -23.611 29.644 20.121 1.00 0.00 23 ASP A O 3
ATOM 3667 N N . ASN A 1 8 ? -22.660 30.044 18.120 1.00 0.00 24 ASN A N 3
ATOM 3668 C CA . ASN A 1 8 ? -23.794 30.806 17.596 1.00 0.00 24 ASN A CA 3
ATOM 3669 C C . ASN A 1 8 ? -25.130 30.106 17.863 1.00 0.00 24 ASN A C 3
ATOM 3670 O O . ASN A 1 8 ? -25.638 29.369 17.017 1.00 0.00 24 ASN A O 3
ATOM 3681 N N . GLY A 1 9 ? -25.695 30.358 19.041 1.00 0.00 25 GLY A N 3
ATOM 3682 C CA . GLY A 1 9 ? -26.972 29.765 19.408 1.00 0.00 25 GLY A CA 3
ATOM 3683 C C . GLY A 1 9 ? -26.859 28.326 19.879 1.00 0.00 25 GLY A C 3
ATOM 3684 O O . GLY A 1 9 ? -27.794 27.790 20.472 1.00 0.00 25 GLY A O 3
ATOM 3688 N N . LYS A 1 10 ? -25.719 27.695 19.615 1.00 0.00 26 LYS A N 3
ATOM 3689 C CA . LYS A 1 10 ? -25.507 26.308 20.020 1.00 0.00 26 LYS A CA 3
ATOM 3690 C C . LYS A 1 10 ? -24.518 26.222 21.177 1.00 0.00 26 LYS A C 3
ATOM 3691 O O . LYS A 1 10 ? -23.531 26.953 21.215 1.00 0.00 26 LYS A O 3
ATOM 3710 N N . HIS A 1 11 ? -24.790 25.327 22.123 1.00 0.00 27 HIS A N 3
ATOM 3711 C CA . HIS A 1 11 ? -23.921 25.151 23.283 1.00 0.00 27 HIS A CA 3
ATOM 3712 C C . HIS A 1 11 ? -23.087 23.878 23.155 1.00 0.00 27 HIS A C 3
ATOM 3713 O O . HIS A 1 11 ? -23.601 22.823 22.787 1.00 0.00 27 HIS A O 3
ATOM 3728 N N . TYR A 1 12 ? -21.797 23.989 23.462 1.00 0.00 28 TYR A N 3
ATOM 3729 C CA . TYR A 1 12 ? -20.889 22.849 23.380 1.00 0.00 28 TYR A CA 3
ATOM 3730 C C . TYR A 1 12 ? -20.112 22.673 24.683 1.00 0.00 28 TYR A C 3
ATOM 3731 O O . TYR A 1 12 ? -20.082 23.572 25.525 1.00 0.00 28 TYR A O 3
ATOM 3749 N N . GLN A 1 13 ? -19.497 21.504 24.849 1.00 0.00 29 GLN A N 3
ATOM 3750 C CA . GLN A 1 13 ? -18.734 21.202 26.054 1.00 0.00 29 GLN A CA 3
ATOM 3751 C C . GLN A 1 13 ? -17.328 21.782 25.996 1.00 0.00 29 GLN A C 3
ATOM 3752 O O . GLN A 1 13 ? -16.913 22.342 24.981 1.00 0.00 29 GLN A O 3
ATOM 3766 N N . ILE A 1 14 ? -16.601 21.638 27.100 1.00 0.00 30 ILE A N 3
ATOM 3767 C CA . ILE A 1 14 ? -15.237 22.139 27.193 1.00 0.00 30 ILE A CA 3
ATOM 3768 C C . ILE A 1 14 ? -14.303 21.320 26.315 1.00 0.00 30 ILE A C 3
ATOM 3769 O O . ILE A 1 14 ? -14.415 20.095 26.248 1.00 0.00 30 ILE A O 3
ATOM 3785 N N . ASN A 1 15 ? -13.387 22.004 25.639 1.00 0.00 31 ASN A N 3
ATOM 3786 C CA . ASN A 1 15 ? -12.433 21.343 24.757 1.00 0.00 31 ASN A CA 3
ATOM 3787 C C . ASN A 1 15 ? -13.148 20.636 23.609 1.00 0.00 31 ASN A C 3
ATOM 3788 O O . ASN A 1 15 ? -12.519 19.941 22.811 1.00 0.00 31 ASN A O 3
ATOM 3799 N N . GLN A 1 16 ? -14.465 20.824 23.523 1.00 0.00 32 GLN A N 3
ATOM 3800 C CA . GLN A 1 16 ? -15.248 20.210 22.462 1.00 0.00 32 GLN A CA 3
ATOM 3801 C C . GLN A 1 16 ? -15.084 20.980 21.159 1.00 0.00 32 GLN A C 3
ATOM 3802 O O . GLN A 1 16 ? -14.974 22.205 21.163 1.00 0.00 32 GLN A O 3
ATOM 3816 N N . GLN A 1 17 ? -15.072 20.256 20.046 1.00 0.00 33 GLN A N 3
ATOM 3817 C CA . GLN A 1 17 ? -14.925 20.880 18.737 1.00 0.00 33 GLN A CA 3
ATOM 3818 C C . GLN A 1 17 ? -16.128 20.575 17.853 1.00 0.00 33 GLN A C 3
ATOM 3819 O O . GLN A 1 17 ? -16.797 19.555 18.026 1.00 0.00 33 GLN A O 3
ATOM 3833 N N . TRP A 1 18 ? -16.391 21.462 16.902 1.00 0.00 34 TRP A N 3
ATOM 3834 C CA . TRP A 1 18 ? -17.509 21.286 15.981 1.00 0.00 34 TRP A CA 3
ATOM 3835 C C . TRP A 1 18 ? -17.254 22.021 14.671 1.00 0.00 34 TRP A C 3
ATOM 3836 O O . TRP A 1 18 ? -16.656 23.096 14.655 1.00 0.00 34 TRP A O 3
ATOM 3857 N N . GLU A 1 19 ? -17.707 21.428 13.572 1.00 0.00 35 GLU A N 3
ATOM 3858 C CA . GLU A 1 19 ? -17.523 22.018 12.251 1.00 0.00 35 GLU A CA 3
ATOM 3859 C C . GLU A 1 19 ? -18.648 22.991 11.914 1.00 0.00 35 GLU A C 3
ATOM 3860 O O . GLU A 1 19 ? -19.822 22.716 12.164 1.00 0.00 35 GLU A O 3
ATOM 3872 N N . ARG A 1 20 ? -18.276 24.129 11.333 1.00 0.00 36 ARG A N 3
ATOM 3873 C CA . ARG A 1 20 ? -19.242 25.150 10.943 1.00 0.00 36 ARG A CA 3
ATOM 3874 C C . ARG A 1 20 ? -18.682 25.999 9.808 1.00 0.00 36 ARG A C 3
ATOM 3875 O O . ARG A 1 20 ? -17.490 26.304 9.781 1.00 0.00 36 ARG A O 3
ATOM 3896 N N . THR A 1 21 ? -19.543 26.371 8.868 1.00 0.00 37 THR A N 3
ATOM 3897 C CA . THR A 1 21 ? -19.125 27.174 7.730 1.00 0.00 37 THR A CA 3
ATOM 3898 C C . THR A 1 21 ? -19.407 28.655 7.954 1.00 0.00 37 THR A C 3
ATOM 3899 O O . THR A 1 21 ? -20.458 29.028 8.476 1.00 0.00 37 THR A O 3
ATOM 3910 N N . TYR A 1 22 ? -18.459 29.493 7.549 1.00 0.00 38 TYR A N 3
ATOM 3911 C CA . TYR A 1 22 ? -18.592 30.936 7.694 1.00 0.00 38 TYR A CA 3
ATOM 3912 C C . TYR A 1 22 ? -18.269 31.632 6.378 1.00 0.00 38 TYR A C 3
ATOM 3913 O O . TYR A 1 22 ? -17.138 31.565 5.893 1.00 0.00 38 TYR A O 3
ATOM 3931 N N . LEU A 1 23 ? -19.274 32.295 5.809 1.00 0.00 39 LEU A N 3
ATOM 3932 C CA . LEU A 1 23 ? -19.123 33.010 4.542 1.00 0.00 39 LEU A CA 3
ATOM 3933 C C . LEU A 1 23 ? -19.010 32.040 3.366 1.00 0.00 39 LEU A C 3
ATOM 3934 O O . LEU A 1 23 ? -19.474 32.333 2.264 1.00 0.00 39 LEU A O 3
ATOM 3950 N N . GLY A 1 24 ? -18.390 30.886 3.605 1.00 0.00 40 GLY A N 3
ATOM 3951 C CA . GLY A 1 24 ? -18.230 29.899 2.559 1.00 0.00 40 GLY A CA 3
ATOM 3952 C C . GLY A 1 24 ? -17.137 28.891 2.867 1.00 0.00 40 GLY A C 3
ATOM 3953 O O . GLY A 1 24 ? -16.909 27.960 2.094 1.00 0.00 40 GLY A O 3
ATOM 3957 N N . ASN A 1 25 ? -16.456 29.079 3.995 1.00 0.00 41 ASN A N 3
ATOM 3958 C CA . ASN A 1 25 ? -15.381 28.181 4.394 1.00 0.00 41 ASN A CA 3
ATOM 3959 C C . ASN A 1 25 ? -15.742 27.426 5.666 1.00 0.00 41 ASN A C 3
ATOM 3960 O O . ASN A 1 25 ? -16.198 28.019 6.642 1.00 0.00 41 ASN A O 3
ATOM 3971 N N . ALA A 1 26 ? -15.525 26.116 5.653 1.00 0.00 42 ALA A N 3
ATOM 3972 C CA . ALA A 1 26 ? -15.821 25.289 6.810 1.00 0.00 42 ALA A CA 3
ATOM 3973 C C . ALA A 1 26 ? -14.641 25.267 7.772 1.00 0.00 42 ALA A C 3
ATOM 3974 O O . ALA A 1 26 ? -13.603 24.674 7.484 1.00 0.00 42 ALA A O 3
ATOM 3981 N N . LEU A 1 27 ? -14.810 25.923 8.912 1.00 0.00 43 LEU A N 3
ATOM 3982 C CA . LEU A 1 27 ? -13.763 25.992 9.920 1.00 0.00 43 LEU A CA 3
ATOM 3983 C C . LEU A 1 27 ? -14.150 25.202 11.163 1.00 0.00 43 LEU A C 3
ATOM 3984 O O . LEU A 1 27 ? -15.290 25.278 11.623 1.00 0.00 43 LEU A O 3
ATOM 4000 N N . VAL A 1 28 ? -13.197 24.465 11.720 1.00 0.00 44 VAL A N 3
ATOM 4001 C CA . VAL A 1 28 ? -13.456 23.695 12.926 1.00 0.00 44 VAL A CA 3
ATOM 4002 C C . VAL A 1 28 ? -13.230 24.575 14.149 1.00 0.00 44 VAL A C 3
ATOM 4003 O O . VAL A 1 28 ? -12.194 25.233 14.276 1.00 0.00 44 VAL A O 3
ATOM 4016 N N . CYS A 1 29 ? -14.217 24.617 15.031 1.00 0.00 45 CYS A N 3
ATOM 4017 C CA . CYS A 1 29 ? -14.131 25.445 16.222 1.00 0.00 45 CYS A CA 3
ATOM 4018 C C . CYS A 1 29 ? -13.676 24.640 17.429 1.00 0.00 45 CYS A C 3
ATOM 4019 O O . CYS A 1 29 ? -14.010 23.465 17.569 1.00 0.00 45 CYS A O 3
ATOM 4026 N N . THR A 1 30 ? -12.933 25.296 18.308 1.00 0.00 46 THR A N 3
ATOM 4027 C CA . THR A 1 30 ? -12.448 24.661 19.526 1.00 0.00 46 THR A CA 3
ATOM 4028 C C . THR A 1 30 ? -13.219 25.189 20.730 1.00 0.00 46 THR A C 3
ATOM 4029 O O . THR A 1 30 ? -14.273 25.801 20.571 1.00 0.00 46 THR A O 3
ATOM 4040 N N . CYS A 1 31 ? -12.700 24.959 21.930 1.00 0.00 47 CYS A N 3
ATOM 4041 C CA . CYS A 1 31 ? -13.370 25.432 23.136 1.00 0.00 47 CYS A CA 3
ATOM 4042 C C . CYS A 1 31 ? -12.400 25.568 24.305 1.00 0.00 47 CYS A C 3
ATOM 4043 O O . CYS A 1 31 ? -11.584 24.681 24.560 1.00 0.00 47 CYS A O 3
ATOM 4050 N N . TYR A 1 32 ? -12.502 26.690 25.011 1.00 0.00 48 TYR A N 3
ATOM 4051 C CA . TYR A 1 32 ? -11.647 26.965 26.160 1.00 0.00 48 TYR A CA 3
ATOM 4052 C C . TYR A 1 32 ? -12.482 27.420 27.350 1.00 0.00 48 TYR A C 3
ATOM 4053 O O . TYR A 1 32 ? -12.132 27.169 28.504 1.00 0.00 48 TYR A O 3
ATOM 4071 N N . GLY A 1 33 ? -13.588 28.095 27.056 1.00 0.00 49 GLY A N 3
ATOM 4072 C CA . GLY A 1 33 ? -14.465 28.585 28.100 1.00 0.00 49 GLY A CA 3
ATOM 4073 C C . GLY A 1 33 ? -15.222 29.826 27.671 1.00 0.00 49 GLY A C 3
ATOM 4074 O O . GLY A 1 33 ? -14.785 30.543 26.769 1.00 0.00 49 GLY A O 3
ATOM 4078 N N . GLY A 1 34 ? -16.356 30.082 28.312 1.00 0.00 50 GLY A N 3
ATOM 4079 C CA . GLY A 1 34 ? -17.154 31.247 27.973 1.00 0.00 50 GLY A CA 3
ATOM 4080 C C . GLY A 1 34 ? -16.379 32.542 28.113 1.00 0.00 50 GLY A C 3
ATOM 4081 O O . GLY A 1 34 ? -16.784 33.576 27.580 1.00 0.00 50 GLY A O 3
ATOM 4085 N N . SER A 1 35 ? -15.262 32.486 28.833 1.00 0.00 51 SER A N 3
ATOM 4086 C CA . SER A 1 35 ? -14.428 33.664 29.043 1.00 0.00 51 SER A CA 3
ATOM 4087 C C . SER A 1 35 ? -13.277 33.712 28.042 1.00 0.00 51 SER A C 3
ATOM 4088 O O . SER A 1 35 ? -12.901 34.785 27.568 1.00 0.00 51 SER A O 3
ATOM 4096 N N . ARG A 1 36 ? -12.715 32.548 27.728 1.00 0.00 52 ARG A N 3
ATOM 4097 C CA . ARG A 1 36 ? -11.601 32.465 26.790 1.00 0.00 52 ARG A CA 3
ATOM 4098 C C . ARG A 1 36 ? -12.095 32.357 25.350 1.00 0.00 52 ARG A C 3
ATOM 4099 O O . ARG A 1 36 ? -11.295 32.336 24.415 1.00 0.00 52 ARG A O 3
ATOM 4120 N N . GLY A 1 37 ? -13.412 32.290 25.175 1.00 0.00 53 GLY A N 3
ATOM 4121 C CA . GLY A 1 37 ? -13.976 32.183 23.840 1.00 0.00 53 GLY A CA 3
ATOM 4122 C C . GLY A 1 37 ? -13.503 30.939 23.114 1.00 0.00 53 GLY A C 3
ATOM 4123 O O . GLY A 1 37 ? -12.799 30.108 23.688 1.00 0.00 53 GLY A O 3
ATOM 4127 N N . PHE A 1 38 ? -13.887 30.807 21.847 1.00 0.00 54 PHE A N 3
ATOM 4128 C CA . PHE A 1 38 ? -13.492 29.656 21.046 1.00 0.00 54 PHE A CA 3
ATOM 4129 C C . PHE A 1 38 ? -12.915 30.106 19.707 1.00 0.00 54 PHE A C 3
ATOM 4130 O O . PHE A 1 38 ? -13.341 31.116 19.146 1.00 0.00 54 PHE A O 3
ATOM 4147 N N . ASN A 1 39 ? -11.939 29.356 19.204 1.00 0.00 55 ASN A N 3
ATOM 4148 C CA . ASN A 1 39 ? -11.301 29.686 17.935 1.00 0.00 55 ASN A CA 3
ATOM 4149 C C . ASN A 1 39 ? -11.810 28.791 16.811 1.00 0.00 55 ASN A C 3
ATOM 4150 O O . ASN A 1 39 ? -11.832 27.566 16.941 1.00 0.00 55 ASN A O 3
ATOM 4161 N N . CYS A 1 40 ? -12.212 29.409 15.704 1.00 0.00 56 CYS A N 3
ATOM 4162 C CA . CYS A 1 40 ? -12.715 28.668 14.553 1.00 0.00 56 CYS A CA 3
ATOM 4163 C C . CYS A 1 40 ? -11.793 28.857 13.354 1.00 0.00 56 CYS A C 3
ATOM 4164 O O . CYS A 1 40 ? -11.876 29.868 12.657 1.00 0.00 56 CYS A O 3
ATOM 4171 N N . GLU A 1 41 ? -10.914 27.891 13.114 1.00 0.00 57 GLU A N 3
ATOM 4172 C CA . GLU A 1 41 ? -9.983 27.980 11.994 1.00 0.00 57 GLU A CA 3
ATOM 4173 C C . GLU A 1 41 ? -10.388 27.049 10.858 1.00 0.00 57 GLU A C 3
ATOM 4174 O O . GLU A 1 41 ? -10.847 25.931 11.090 1.00 0.00 57 GLU A O 3
ATOM 4186 N N . SER A 1 42 ? -10.219 27.533 9.629 1.00 0.00 58 SER A N 3
ATOM 4187 C CA . SER A 1 42 ? -10.567 26.766 8.437 1.00 0.00 58 SER A CA 3
ATOM 4188 C C . SER A 1 42 ? -10.055 25.334 8.529 1.00 0.00 58 SER A C 3
ATOM 4189 O O . SER A 1 42 ? -8.991 25.078 9.095 1.00 0.00 58 SER A O 3
ATOM 4197 N N . LYS A 1 43 ? -10.818 24.405 7.965 1.00 0.00 59 LYS A N 3
ATOM 4198 C CA . LYS A 1 43 ? -10.444 22.995 7.978 1.00 0.00 59 LYS A CA 3
ATOM 4199 C C . LYS A 1 43 ? -9.660 22.630 6.718 1.00 0.00 59 LYS A C 3
ATOM 4200 O O . LYS A 1 43 ? -9.869 23.218 5.656 1.00 0.00 59 LYS A O 3
ATOM 4219 N N . PRO A 1 44 ? -8.742 21.653 6.819 1.00 0.00 60 PRO A N 3
ATOM 4220 C CA . PRO A 1 44 ? -7.925 21.216 5.681 1.00 0.00 60 PRO A CA 3
ATOM 4221 C C . PRO A 1 44 ? -8.754 20.530 4.600 1.00 0.00 60 PRO A C 3
ATOM 4222 O O . PRO A 1 44 ? -9.186 19.389 4.764 1.00 0.00 60 PRO A O 3
ATOM 4233 N N . GLU A 1 45 ? -8.972 21.235 3.493 1.00 0.00 61 GLU A N 3
ATOM 4234 C CA . GLU A 1 45 ? -9.748 20.699 2.383 1.00 0.00 61 GLU A CA 3
ATOM 4235 C C . GLU A 1 45 ? -9.016 19.544 1.709 1.00 0.00 61 GLU A C 3
ATOM 4236 O O . GLU A 1 45 ? -7.966 19.102 2.175 1.00 0.00 61 GLU A O 3
ATOM 4248 N N . ALA A 1 46 ? -9.579 19.060 0.606 1.00 0.00 62 ALA A N 3
ATOM 4249 C CA . ALA A 1 46 ? -8.983 17.957 -0.138 1.00 0.00 62 ALA A CA 3
ATOM 4250 C C . ALA A 1 46 ? -8.959 18.252 -1.633 1.00 0.00 62 ALA A C 3
ATOM 4251 O O . ALA A 1 46 ? -7.936 18.077 -2.295 1.00 0.00 62 ALA A O 3
ATOM 4258 N N . GLU A 1 47 ? -10.094 18.699 -2.156 1.00 0.00 63 GLU A N 3
ATOM 4259 C CA . GLU A 1 47 ? -10.211 19.020 -3.574 1.00 0.00 63 GLU A CA 3
ATOM 4260 C C . GLU A 1 47 ? -10.200 20.530 -3.792 1.00 0.00 63 GLU A C 3
ATOM 4261 O O . GLU A 1 47 ? -11.158 21.100 -4.314 1.00 0.00 63 GLU A O 3
ATOM 4273 N N . GLU A 1 48 ? -9.110 21.173 -3.385 1.00 0.00 64 GLU A N 3
ATOM 4274 C CA . GLU A 1 48 ? -8.975 22.616 -3.532 1.00 0.00 64 GLU A CA 3
ATOM 4275 C C . GLU A 1 48 ? -8.859 23.008 -5.002 1.00 0.00 64 GLU A C 3
ATOM 4276 O O . GLU A 1 48 ? -8.449 22.203 -5.838 1.00 0.00 64 GLU A O 3
ATOM 4288 N N . THR A 1 49 ? -9.219 24.250 -5.309 1.00 0.00 65 THR A N 3
ATOM 4289 C CA . THR A 1 49 ? -9.152 24.749 -6.677 1.00 0.00 65 THR A CA 3
ATOM 4290 C C . THR A 1 49 ? -8.840 26.242 -6.704 1.00 0.00 65 THR A C 3
ATOM 4291 O O . THR A 1 49 ? -8.765 26.892 -5.661 1.00 0.00 65 THR A O 3
ATOM 4302 N N . CYS A 1 50 ? -8.673 26.779 -7.908 1.00 0.00 66 CYS A N 3
ATOM 4303 C CA . CYS A 1 50 ? -8.384 28.195 -8.091 1.00 0.00 66 CYS A CA 3
ATOM 4304 C C . CYS A 1 50 ? -9.068 28.710 -9.353 1.00 0.00 66 CYS A C 3
ATOM 4305 O O . CYS A 1 50 ? -8.906 28.143 -10.433 1.00 0.00 66 CYS A O 3
ATOM 4312 N N . PHE A 1 51 ? -9.845 29.777 -9.212 1.00 0.00 67 PHE A N 3
ATOM 4313 C CA . PHE A 1 51 ? -10.563 30.350 -10.346 1.00 0.00 67 PHE A CA 3
ATOM 4314 C C . PHE A 1 51 ? -9.830 31.559 -10.915 1.00 0.00 67 PHE A C 3
ATOM 4315 O O . PHE A 1 51 ? -9.273 32.371 -10.176 1.00 0.00 67 PHE A O 3
ATOM 4332 N N . ASP A 1 52 ? -9.857 31.677 -12.238 1.00 0.00 68 ASP A N 3
ATOM 4333 C CA . ASP A 1 52 ? -9.221 32.791 -12.923 1.00 0.00 68 ASP A CA 3
ATOM 4334 C C . ASP A 1 52 ? -10.283 33.711 -13.510 1.00 0.00 68 ASP A C 3
ATOM 4335 O O . ASP A 1 52 ? -10.988 33.340 -14.447 1.00 0.00 68 ASP A O 3
ATOM 4344 N N . LYS A 1 53 ? -10.400 34.907 -12.949 1.00 0.00 69 LYS A N 3
ATOM 4345 C CA . LYS A 1 53 ? -11.386 35.874 -13.416 1.00 0.00 69 LYS A CA 3
ATOM 4346 C C . LYS A 1 53 ? -10.897 36.576 -14.678 1.00 0.00 69 LYS A C 3
ATOM 4347 O O . LYS A 1 53 ? -11.556 37.477 -15.196 1.00 0.00 69 LYS A O 3
ATOM 4366 N N . TYR A 1 54 ? -9.736 36.153 -15.164 1.00 0.00 70 TYR A N 3
ATOM 4367 C CA . TYR A 1 54 ? -9.148 36.730 -16.361 1.00 0.00 70 TYR A CA 3
ATOM 4368 C C . TYR A 1 54 ? -9.609 35.981 -17.608 1.00 0.00 70 TYR A C 3
ATOM 4369 O O . TYR A 1 54 ? -9.687 36.553 -18.695 1.00 0.00 70 TYR A O 3
ATOM 4387 N N . THR A 1 55 ? -9.914 34.697 -17.440 1.00 0.00 71 THR A N 3
ATOM 4388 C CA . THR A 1 55 ? -10.372 33.866 -18.548 1.00 0.00 71 THR A CA 3
ATOM 4389 C C . THR A 1 55 ? -11.703 33.198 -18.219 1.00 0.00 71 THR A C 3
ATOM 4390 O O . THR A 1 55 ? -12.386 32.681 -19.103 1.00 0.00 71 THR A O 3
ATOM 4401 N N . GLY A 1 56 ? -12.068 33.223 -16.941 1.00 0.00 72 GLY A N 3
ATOM 4402 C CA . GLY A 1 56 ? -13.317 32.628 -16.507 1.00 0.00 72 GLY A CA 3
ATOM 4403 C C . GLY A 1 56 ? -13.262 31.114 -16.432 1.00 0.00 72 GLY A C 3
ATOM 4404 O O . GLY A 1 56 ? -14.285 30.444 -16.575 1.00 0.00 72 GLY A O 3
ATOM 4408 N N . ASN A 1 57 ? -12.068 30.570 -16.208 1.00 0.00 73 ASN A N 3
ATOM 4409 C CA . ASN A 1 57 ? -11.895 29.128 -16.115 1.00 0.00 73 ASN A CA 3
ATOM 4410 C C . ASN A 1 57 ? -11.431 28.718 -14.721 1.00 0.00 73 ASN A C 3
ATOM 4411 O O . ASN A 1 57 ? -10.808 29.502 -14.006 1.00 0.00 73 ASN A O 3
ATOM 4422 N N . THR A 1 58 ? -11.741 27.482 -14.342 1.00 0.00 74 THR A N 3
ATOM 4423 C CA . THR A 1 58 ? -11.361 26.956 -13.035 1.00 0.00 74 THR A CA 3
ATOM 4424 C C . THR A 1 58 ? -10.298 25.872 -13.164 1.00 0.00 74 THR A C 3
ATOM 4425 O O . THR A 1 58 ? -10.304 25.089 -14.113 1.00 0.00 74 THR A O 3
ATOM 4436 N N . TYR A 1 59 ? -9.390 25.837 -12.198 1.00 0.00 75 TYR A N 3
ATOM 4437 C CA . TYR A 1 59 ? -8.312 24.854 -12.184 1.00 0.00 75 TYR A CA 3
ATOM 4438 C C . TYR A 1 59 ? -8.204 24.219 -10.806 1.00 0.00 75 TYR A C 3
ATOM 4439 O O . TYR A 1 59 ? -8.762 24.729 -9.840 1.00 0.00 75 TYR A O 3
ATOM 4457 N N . ARG A 1 60 ? -7.480 23.111 -10.717 1.00 0.00 76 ARG A N 3
ATOM 4458 C CA . ARG A 1 60 ? -7.307 22.418 -9.446 1.00 0.00 76 ARG A CA 3
ATOM 4459 C C . ARG A 1 60 ? -5.851 22.482 -8.988 1.00 0.00 76 ARG A C 3
ATOM 4460 O O . ARG A 1 60 ? -4.972 22.899 -9.741 1.00 0.00 76 ARG A O 3
ATOM 4481 N N . VAL A 1 61 ? -5.603 22.056 -7.752 1.00 0.00 77 VAL A N 3
ATOM 4482 C CA . VAL A 1 61 ? -4.254 22.054 -7.200 1.00 0.00 77 VAL A CA 3
ATOM 4483 C C . VAL A 1 61 ? -3.368 21.045 -7.924 1.00 0.00 77 VAL A C 3
ATOM 4484 O O . VAL A 1 61 ? -3.622 19.840 -7.883 1.00 0.00 77 VAL A O 3
ATOM 4497 N N . GLY A 1 62 ? -2.329 21.542 -8.586 1.00 0.00 78 GLY A N 3
ATOM 4498 C CA . GLY A 1 62 ? -1.422 20.667 -9.308 1.00 0.00 78 GLY A CA 3
ATOM 4499 C C . GLY A 1 62 ? -1.510 20.852 -10.810 1.00 0.00 78 GLY A C 3
ATOM 4500 O O . GLY A 1 62 ? -0.808 20.180 -11.567 1.00 0.00 78 GLY A O 3
ATOM 4504 N N . ASP A 1 63 ? -2.372 21.765 -11.243 1.00 0.00 79 ASP A N 3
ATOM 4505 C CA . ASP A 1 63 ? -2.549 22.038 -12.664 1.00 0.00 79 ASP A CA 3
ATOM 4506 C C . ASP A 1 63 ? -1.891 23.359 -13.046 1.00 0.00 79 ASP A C 3
ATOM 4507 O O . ASP A 1 63 ? -1.664 24.217 -12.196 1.00 0.00 79 ASP A O 3
ATOM 4516 N N . THR A 1 64 ? -1.591 23.516 -14.331 1.00 0.00 80 THR A N 3
ATOM 4517 C CA . THR A 1 64 ? -0.963 24.735 -14.824 1.00 0.00 80 THR A CA 3
ATOM 4518 C C . THR A 1 64 ? -1.581 25.174 -16.145 1.00 0.00 80 THR A C 3
ATOM 4519 O O . THR A 1 64 ? -2.196 24.374 -16.851 1.00 0.00 80 THR A O 3
ATOM 4530 N N . TYR A 1 65 ? -1.418 26.451 -16.470 1.00 0.00 81 TYR A N 3
ATOM 4531 C CA . TYR A 1 65 ? -1.966 26.997 -17.706 1.00 0.00 81 TYR A CA 3
ATOM 4532 C C . TYR A 1 65 ? -1.213 28.252 -18.136 1.00 0.00 81 TYR A C 3
ATOM 4533 O O . TYR A 1 65 ? -0.552 28.902 -17.325 1.00 0.00 81 TYR A O 3
ATOM 4551 N N . GLU A 1 66 ? -1.323 28.589 -19.417 1.00 0.00 82 GLU A N 3
ATOM 4552 C CA . GLU A 1 66 ? -0.666 29.761 -19.963 1.00 0.00 82 GLU A CA 3
ATOM 4553 C C . GLU A 1 66 ? -1.695 30.782 -20.440 1.00 0.00 82 GLU A C 3
ATOM 4554 O O . GLU A 1 66 ? -2.489 30.500 -21.338 1.00 0.00 82 GLU A O 3
ATOM 4566 N N . ARG A 1 67 ? -1.676 31.967 -19.841 1.00 0.00 83 ARG A N 3
ATOM 4567 C CA . ARG A 1 67 ? -2.608 33.026 -20.213 1.00 0.00 83 ARG A CA 3
ATOM 4568 C C . ARG A 1 67 ? -1.920 34.389 -20.196 1.00 0.00 83 ARG A C 3
ATOM 4569 O O . ARG A 1 67 ? -1.127 34.676 -19.300 1.00 0.00 83 ARG A O 3
ATOM 4590 N N . PRO A 1 68 ? -2.219 35.252 -21.184 1.00 0.00 84 PRO A N 3
ATOM 4591 C CA . PRO A 1 68 ? -1.625 36.587 -21.268 1.00 0.00 84 PRO A CA 3
ATOM 4592 C C . PRO A 1 68 ? -2.273 37.565 -20.290 1.00 0.00 84 PRO A C 3
ATOM 4593 O O . PRO A 1 68 ? -3.282 37.244 -19.663 1.00 0.00 84 PRO A O 3
ATOM 4604 N N . LYS A 1 69 ? -1.691 38.757 -20.166 1.00 0.00 85 LYS A N 3
ATOM 4605 C CA . LYS A 1 69 ? -2.226 39.772 -19.260 1.00 0.00 85 LYS A CA 3
ATOM 4606 C C . LYS A 1 69 ? -1.460 41.090 -19.367 1.00 0.00 85 LYS A C 3
ATOM 4607 O O . LYS A 1 69 ? -0.230 41.112 -19.306 1.00 0.00 85 LYS A O 3
ATOM 4626 N N . ASP A 1 70 ? -2.213 42.183 -19.514 1.00 0.00 86 ASP A N 3
ATOM 4627 C CA . ASP A 1 70 ? -1.654 43.532 -19.619 1.00 0.00 86 ASP A CA 3
ATOM 4628 C C . ASP A 1 70 ? -1.024 43.771 -20.985 1.00 0.00 86 ASP A C 3
ATOM 4629 O O . ASP A 1 70 ? -1.453 44.649 -21.735 1.00 0.00 86 ASP A O 3
ATOM 4638 N N . SER A 1 71 ? -0.003 42.990 -21.289 1.00 0.00 87 SER A N 3
ATOM 4639 C CA . SER A 1 71 ? 0.709 43.107 -22.557 1.00 0.00 87 SER A CA 3
ATOM 4640 C C . SER A 1 71 ? 1.712 41.972 -22.714 1.00 0.00 87 SER A C 3
ATOM 4641 O O . SER A 1 71 ? 2.383 41.854 -23.740 1.00 0.00 87 SER A O 3
ATOM 4649 N N . MET A 1 72 ? 1.803 41.134 -21.689 1.00 0.00 88 MET A N 3
ATOM 4650 C CA . MET A 1 72 ? 2.708 40.001 -21.694 1.00 0.00 88 MET A CA 3
ATOM 4651 C C . MET A 1 72 ? 1.925 38.703 -21.556 1.00 0.00 88 MET A C 3
ATOM 4652 O O . MET A 1 72 ? 0.709 38.680 -21.737 1.00 0.00 88 MET A O 3
ATOM 4666 N N . ILE A 1 73 ? 2.624 37.625 -21.221 1.00 0.00 89 ILE A N 3
ATOM 4667 C CA . ILE A 1 73 ? 1.988 36.336 -21.044 1.00 0.00 89 ILE A CA 3
ATOM 4668 C C . ILE A 1 73 ? 2.421 35.726 -19.713 1.00 0.00 89 ILE A C 3
ATOM 4669 O O . ILE A 1 73 ? 3.614 35.566 -19.449 1.00 0.00 89 ILE A O 3
ATOM 4685 N N . TRP A 1 74 ? 1.446 35.415 -18.868 1.00 0.00 90 TRP A N 3
ATOM 4686 C CA . TRP A 1 74 ? 1.725 34.849 -17.555 1.00 0.00 90 TRP A CA 3
ATOM 4687 C C . TRP A 1 74 ? 1.426 33.353 -17.507 1.00 0.00 90 TRP A C 3
ATOM 4688 O O . TRP A 1 74 ? 0.314 32.921 -17.810 1.00 0.00 90 TRP A O 3
ATOM 4709 N N . ASP A 1 75 ? 2.423 32.572 -17.101 1.00 0.00 91 ASP A N 3
ATOM 4710 C CA . ASP A 1 75 ? 2.267 31.126 -16.985 1.00 0.00 91 ASP A CA 3
ATOM 4711 C C . ASP A 1 75 ? 1.914 30.761 -15.547 1.00 0.00 91 ASP A C 3
ATOM 4712 O O . ASP A 1 75 ? 2.670 30.068 -14.864 1.00 0.00 91 ASP A O 3
ATOM 4721 N N . CYS A 1 76 ? 0.769 31.254 -15.090 1.00 0.00 92 CYS A N 3
ATOM 4722 C CA . CYS A 1 76 ? 0.309 31.011 -13.731 1.00 0.00 92 CYS A CA 3
ATOM 4723 C C . CYS A 1 76 ? 0.114 29.525 -13.446 1.00 0.00 92 CYS A C 3
ATOM 4724 O O . CYS A 1 76 ? -0.339 28.765 -14.303 1.00 0.00 92 CYS A O 3
ATOM 4731 N N . THR A 1 77 ? 0.444 29.132 -12.221 1.00 0.00 93 THR A N 3
ATOM 4732 C CA . THR A 1 77 ? 0.299 27.753 -11.777 1.00 0.00 93 THR A CA 3
ATOM 4733 C C . THR A 1 77 ? -0.706 27.675 -10.633 1.00 0.00 93 THR A C 3
ATOM 4734 O O . THR A 1 77 ? -0.755 28.562 -9.780 1.00 0.00 93 THR A O 3
ATOM 4745 N N . CYS A 1 78 ? -1.514 26.621 -10.619 1.00 0.00 94 CYS A N 3
ATOM 4746 C CA . CYS A 1 78 ? -2.519 26.452 -9.577 1.00 0.00 94 CYS A CA 3
ATOM 4747 C C . CYS A 1 78 ? -2.010 25.559 -8.454 1.00 0.00 94 CYS A C 3
ATOM 4748 O O . CYS A 1 78 ? -1.575 24.432 -8.687 1.00 0.00 94 CYS A O 3
ATOM 4755 N N . ILE A 1 79 ? -2.074 26.074 -7.230 1.00 0.00 95 ILE A N 3
ATOM 4756 C CA . ILE A 1 79 ? -1.630 25.331 -6.060 1.00 0.00 95 ILE A CA 3
ATOM 4757 C C . ILE A 1 79 ? -2.762 25.198 -5.047 1.00 0.00 95 ILE A C 3
ATOM 4758 O O . ILE A 1 79 ? -3.887 25.627 -5.303 1.00 0.00 95 ILE A O 3
ATOM 4774 N N . GLY A 1 80 ? -2.463 24.600 -3.898 1.00 0.00 96 GLY A N 3
ATOM 4775 C CA . GLY A 1 80 ? -3.473 24.423 -2.871 1.00 0.00 96 GLY A CA 3
ATOM 4776 C C . GLY A 1 80 ? -2.871 24.234 -1.497 1.00 0.00 96 GLY A C 3
ATOM 4777 O O . GLY A 1 80 ? -3.417 23.515 -0.661 1.00 0.00 96 GLY A O 3
ATOM 4781 N N . ALA A 1 81 ? -1.740 24.885 -1.272 1.00 0.00 97 ALA A N 3
ATOM 4782 C CA . ALA A 1 81 ? -1.045 24.797 0.006 1.00 0.00 97 ALA A CA 3
ATOM 4783 C C . ALA A 1 81 ? -1.962 25.201 1.156 1.00 0.00 97 ALA A C 3
ATOM 4784 O O . ALA A 1 81 ? -1.985 24.553 2.202 1.00 0.00 97 ALA A O 3
ATOM 4791 N N . GLY A 1 82 ? -2.715 26.278 0.953 1.00 0.00 98 GLY A N 3
ATOM 4792 C CA . GLY A 1 82 ? -3.622 26.752 1.975 1.00 0.00 98 GLY A CA 3
ATOM 4793 C C . GLY A 1 82 ? -5.031 26.224 1.794 1.00 0.00 98 GLY A C 3
ATOM 4794 O O . GLY A 1 82 ? -5.527 25.460 2.622 1.00 0.00 98 GLY A O 3
ATOM 4798 N N . ARG A 1 83 ? -5.673 26.635 0.707 1.00 0.00 99 ARG A N 3
ATOM 4799 C CA . ARG A 1 83 ? -7.036 26.205 0.409 1.00 0.00 99 ARG A CA 3
ATOM 4800 C C . ARG A 1 83 ? -7.447 26.646 -0.993 1.00 0.00 99 ARG A C 3
ATOM 4801 O O . ARG A 1 83 ? -8.612 26.966 -1.237 1.00 0.00 99 ARG A O 3
ATOM 4822 N N . GLY A 1 84 ? -6.484 26.663 -1.909 1.00 0.00 100 GLY A N 3
ATOM 4823 C CA . GLY A 1 84 ? -6.765 27.068 -3.274 1.00 0.00 100 GLY A CA 3
ATOM 4824 C C . GLY A 1 84 ? -5.799 28.125 -3.773 1.00 0.00 100 GLY A C 3
ATOM 4825 O O . GLY A 1 84 ? -6.088 28.835 -4.736 1.00 0.00 100 GLY A O 3
ATOM 4829 N N . ARG A 1 85 ? -4.651 28.231 -3.106 1.00 0.00 101 ARG A N 3
ATOM 4830 C CA . ARG A 1 85 ? -3.629 29.208 -3.470 1.00 0.00 101 ARG A CA 3
ATOM 4831 C C . ARG A 1 85 ? -3.411 29.242 -4.981 1.00 0.00 101 ARG A C 3
ATOM 4832 O O . ARG A 1 85 ? -3.152 28.213 -5.605 1.00 0.00 101 ARG A O 3
ATOM 4853 N N . ILE A 1 86 ? -3.515 30.435 -5.560 1.00 0.00 102 ILE A N 3
ATOM 4854 C CA . ILE A 1 86 ? -3.325 30.610 -6.994 1.00 0.00 102 ILE A CA 3
ATOM 4855 C C . ILE A 1 86 ? -2.026 31.357 -7.276 1.00 0.00 102 ILE A C 3
ATOM 4856 O O . ILE A 1 86 ? -1.909 32.551 -7.000 1.00 0.00 102 ILE A O 3
ATOM 4872 N N . SER A 1 87 ? -1.051 30.642 -7.820 1.00 0.00 103 SER A N 3
ATOM 4873 C CA . SER A 1 87 ? 0.246 31.227 -8.134 1.00 0.00 103 SER A CA 3
ATOM 4874 C C . SER A 1 87 ? 0.279 31.761 -9.559 1.00 0.00 103 SER A C 3
ATOM 4875 O O . SER A 1 87 ? 0.014 31.033 -10.510 1.00 0.00 103 SER A O 3
ATOM 4883 N N . CYS A 1 88 ? 0.607 33.039 -9.698 1.00 0.00 104 CYS A N 3
ATOM 4884 C CA . CYS A 1 88 ? 0.683 33.665 -11.010 1.00 0.00 104 CYS A CA 3
ATOM 4885 C C . CYS A 1 88 ? 2.086 34.199 -11.262 1.00 0.00 104 CYS A C 3
ATOM 4886 O O . CYS A 1 88 ? 2.555 35.095 -10.564 1.00 0.00 104 CYS A O 3
ATOM 4893 N N . THR A 1 89 ? 2.750 33.637 -12.262 1.00 0.00 105 THR A N 3
ATOM 4894 C CA . THR A 1 89 ? 4.104 34.050 -12.606 1.00 0.00 105 THR A CA 3
ATOM 4895 C C . THR A 1 89 ? 4.189 34.483 -14.062 1.00 0.00 105 THR A C 3
ATOM 4896 O O . THR A 1 89 ? 3.413 34.030 -14.904 1.00 0.00 105 THR A O 3
ATOM 4907 N N . ILE A 1 90 ? 5.138 35.364 -14.349 1.00 0.00 106 ILE A N 3
ATOM 4908 C CA . ILE A 1 90 ? 5.335 35.867 -15.699 1.00 0.00 106 ILE A CA 3
ATOM 4909 C C . ILE A 1 90 ? 6.189 34.897 -16.506 1.00 0.00 106 ILE A C 3
ATOM 4910 O O . ILE A 1 90 ? 6.943 34.106 -15.941 1.00 0.00 106 ILE A O 3
ATOM 4926 N N . ALA A 1 91 ? 6.065 34.958 -17.824 1.00 0.00 107 ALA A N 3
ATOM 4927 C CA . ALA A 1 91 ? 6.831 34.080 -18.696 1.00 0.00 107 ALA A CA 3
ATOM 4928 C C . ALA A 1 91 ? 6.717 34.516 -20.146 1.00 0.00 107 ALA A C 3
ATOM 4929 O O . ALA A 1 91 ? 6.094 33.847 -20.971 1.00 0.00 107 ALA A O 3
ATOM 4936 N N . ASN A 1 92 ? 7.328 35.650 -20.441 1.00 0.00 108 ASN A N 3
ATOM 4937 C CA . ASN A 1 92 ? 7.315 36.209 -21.787 1.00 0.00 108 ASN A CA 3
ATOM 4938 C C . ASN A 1 92 ? 8.117 35.336 -22.747 1.00 0.00 108 ASN A C 3
ATOM 4939 O O . ASN A 1 92 ? 9.347 35.312 -22.698 1.00 0.00 108 ASN A O 3
ATOM 4950 N N . ARG A 1 93 ? 7.413 34.621 -23.618 1.00 0.00 109 ARG A N 3
ATOM 4951 C CA . ARG A 1 93 ? 8.060 33.746 -24.590 1.00 0.00 109 ARG A CA 3
ATOM 4952 C C . ARG A 1 93 ? 8.435 34.519 -25.850 1.00 0.00 109 ARG A C 3
ATOM 4953 O O . ARG A 1 93 ? 7.522 35.074 -26.497 1.00 0.00 109 ARG A O 3
ATOM 4975 N N . SER B 2 13 ? 10.607 35.595 -16.355 1.00 0.00 13 SER B N 3
ATOM 4976 C CA . SER B 2 13 ? 9.619 35.034 -15.398 1.00 0.00 13 SER B CA 3
ATOM 4977 C C . SER B 2 13 ? 9.564 35.861 -14.114 1.00 0.00 13 SER B C 3
ATOM 4978 O O . SER B 2 13 ? 10.589 36.106 -13.479 1.00 0.00 13 SER B O 3
ATOM 4985 N N . THR B 2 14 ? 8.360 36.296 -13.741 1.00 0.00 14 THR B N 3
ATOM 4986 C CA . THR B 2 14 ? 8.174 37.101 -12.540 1.00 0.00 14 THR B CA 3
ATOM 4987 C C . THR B 2 14 ? 6.945 36.647 -11.753 1.00 0.00 14 THR B C 3
ATOM 4988 O O . THR B 2 14 ? 5.810 36.888 -12.161 1.00 0.00 14 THR B O 3
ATOM 4999 N N . THR B 2 15 ? 7.178 35.986 -10.621 1.00 0.00 15 THR B N 3
ATOM 5000 C CA . THR B 2 15 ? 6.087 35.497 -9.782 1.00 0.00 15 THR B CA 3
ATOM 5001 C C . THR B 2 15 ? 5.180 36.637 -9.331 1.00 0.00 15 THR B C 3
ATOM 5002 O O . THR B 2 15 ? 5.529 37.810 -9.468 1.00 0.00 15 THR B O 3
ATOM 5013 N N . GLU B 2 16 ? 4.010 36.287 -8.799 1.00 0.00 16 GLU B N 3
ATOM 5014 C CA . GLU B 2 16 ? 3.054 37.288 -8.340 1.00 0.00 16 GLU B CA 3
ATOM 5015 C C . GLU B 2 16 ? 2.011 36.683 -7.400 1.00 0.00 16 GLU B C 3
ATOM 5016 O O . GLU B 2 16 ? 1.075 37.367 -6.985 1.00 0.00 16 GLU B O 3
ATOM 5028 N N . VAL B 2 17 ? 2.172 35.403 -7.068 1.00 0.00 17 VAL B N 3
ATOM 5029 C CA . VAL B 2 17 ? 1.232 34.724 -6.175 1.00 0.00 17 VAL B CA 3
ATOM 5030 C C . VAL B 2 17 ? 1.039 35.519 -4.886 1.00 0.00 17 VAL B C 3
ATOM 5031 O O . VAL B 2 17 ? 2.007 35.924 -4.242 1.00 0.00 17 VAL B O 3
ATOM 5044 N N . GLU B 2 18 ? -0.220 35.742 -4.519 1.00 0.00 18 GLU B N 3
ATOM 5045 C CA . GLU B 2 18 ? -0.542 36.491 -3.309 1.00 0.00 18 GLU B CA 3
ATOM 5046 C C . GLU B 2 18 ? -1.148 35.578 -2.249 1.00 0.00 18 GLU B C 3
ATOM 5047 O O . GLU B 2 18 ? -1.967 36.012 -1.439 1.00 0.00 18 GLU B O 3
ATOM 5059 N N . ASP B 2 19 ? -0.735 34.311 -2.265 1.00 0.00 19 ASP B N 3
ATOM 5060 C CA . ASP B 2 19 ? -1.224 33.317 -1.313 1.00 0.00 19 ASP B CA 3
ATOM 5061 C C . ASP B 2 19 ? -2.707 33.025 -1.534 1.00 0.00 19 ASP B C 3
ATOM 5062 O O . ASP B 2 19 ? -3.065 31.982 -2.081 1.00 0.00 19 ASP B O 3
ATOM 5071 N N . SER B 2 20 ? -3.560 33.954 -1.104 1.00 0.00 20 SER B N 3
ATOM 5072 C CA . SER B 2 20 ? -5.008 33.807 -1.249 1.00 0.00 20 SER B CA 3
ATOM 5073 C C . SER B 2 20 ? -5.541 32.690 -0.356 1.00 0.00 20 SER B C 3
ATOM 5074 O O . SER B 2 20 ? -4.961 31.608 -0.283 1.00 0.00 20 SER B O 3
ATOM 5082 N N . LYS B 2 21 ? -6.651 32.969 0.323 1.00 0.00 21 LYS B N 3
ATOM 5083 C CA . LYS B 2 21 ? -7.273 31.997 1.217 1.00 0.00 21 LYS B CA 3
ATOM 5084 C C . LYS B 2 21 ? -6.283 31.502 2.272 1.00 0.00 21 LYS B C 3
ATOM 5085 O O . LYS B 2 21 ? -6.036 30.300 2.386 1.00 0.00 21 LYS B O 3
ATOM 5104 N N . PRO B 2 22 ? -5.698 32.422 3.062 1.00 0.00 22 PRO B N 3
ATOM 5105 C CA . PRO B 2 22 ? -4.736 32.082 4.105 1.00 0.00 22 PRO B CA 3
ATOM 5106 C C . PRO B 2 22 ? -5.420 31.674 5.407 1.00 0.00 22 PRO B C 3
ATOM 5107 O O . PRO B 2 22 ? -5.236 32.318 6.441 1.00 0.00 22 PRO B O 3
ATOM 5118 N N . LYS B 2 23 ? -6.211 30.607 5.348 1.00 0.00 23 LYS B N 3
ATOM 5119 C CA . LYS B 2 23 ? -6.927 30.118 6.521 1.00 0.00 23 LYS B CA 3
ATOM 5120 C C . LYS B 2 23 ? -7.807 31.215 7.112 1.00 0.00 23 LYS B C 3
ATOM 5121 O O . LYS B 2 23 ? -8.152 32.180 6.428 1.00 0.00 23 LYS B O 3
ATOM 5140 N N . LEU B 2 24 ? -8.170 31.067 8.383 1.00 0.00 24 LEU B N 3
ATOM 5141 C CA . LEU B 2 24 ? -9.011 32.051 9.052 1.00 0.00 24 LEU B CA 3
ATOM 5142 C C . LEU B 2 24 ? -8.572 32.264 10.498 1.00 0.00 24 LEU B C 3
ATOM 5143 O O . LEU B 2 24 ? -8.177 33.368 10.877 1.00 0.00 24 LEU B O 3
ATOM 5159 N N . SER B 2 25 ? -8.654 31.206 11.300 1.00 0.00 25 SER B N 3
ATOM 5160 C CA . SER B 2 25 ? -8.274 31.282 12.709 1.00 0.00 25 SER B CA 3
ATOM 5161 C C . SER B 2 25 ? -9.092 32.351 13.425 1.00 0.00 25 SER B C 3
ATOM 5162 O O . SER B 2 25 ? -8.545 33.209 14.119 1.00 0.00 25 SER B O 3
ATOM 5170 N N . ILE B 2 26 ? -10.408 32.293 13.244 1.00 0.00 26 ILE B N 3
ATOM 5171 C CA . ILE B 2 26 ? -11.313 33.256 13.860 1.00 0.00 26 ILE B CA 3
ATOM 5172 C C . ILE B 2 26 ? -11.285 33.157 15.381 1.00 0.00 26 ILE B C 3
ATOM 5173 O O . ILE B 2 26 ? -11.024 32.093 15.941 1.00 0.00 26 ILE B O 3
ATOM 5189 N N . HIS B 2 27 ? -11.564 34.276 16.041 1.00 0.00 27 HIS B N 3
ATOM 5190 C CA . HIS B 2 27 ? -11.579 34.325 17.498 1.00 0.00 27 HIS B CA 3
ATOM 5191 C C . HIS B 2 27 ? -12.975 34.674 18.006 1.00 0.00 27 HIS B C 3
ATOM 5192 O O . HIS B 2 27 ? -13.148 35.613 18.785 1.00 0.00 27 HIS B O 3
ATOM 5207 N N . PHE B 2 28 ? -13.967 33.912 17.555 1.00 0.00 28 PHE B N 3
ATOM 5208 C CA . PHE B 2 28 ? -15.353 34.134 17.954 1.00 0.00 28 PHE B CA 3
ATOM 5209 C C . PHE B 2 28 ? -15.480 34.206 19.473 1.00 0.00 28 PHE B C 3
ATOM 5210 O O . PHE B 2 28 ? -15.195 33.237 20.176 1.00 0.00 28 PHE B O 3
ATOM 5227 N N . ASP B 2 29 ? -15.909 35.362 19.971 1.00 0.00 29 ASP B N 3
ATOM 5228 C CA . ASP B 2 29 ? -16.074 35.563 21.406 1.00 0.00 29 ASP B CA 3
ATOM 5229 C C . ASP B 2 29 ? -17.542 35.781 21.761 1.00 0.00 29 ASP B C 3
ATOM 5230 O O . ASP B 2 29 ? -18.219 36.611 21.157 1.00 0.00 29 ASP B O 3
ATOM 5239 N N . ASN B 2 30 ? -18.025 35.028 22.745 1.00 0.00 30 ASN B N 3
ATOM 5240 C CA . ASN B 2 30 ? -19.412 35.139 23.181 1.00 0.00 30 ASN B CA 3
ATOM 5241 C C . ASN B 2 30 ? -19.558 34.717 24.640 1.00 0.00 30 ASN B C 3
ATOM 5242 O O . ASN B 2 30 ? -18.787 33.898 25.140 1.00 0.00 30 ASN B O 3
ATOM 5253 N N . GLU B 2 31 ? -20.552 35.283 25.317 1.00 0.00 31 GLU B N 3
ATOM 5254 C CA . GLU B 2 31 ? -20.800 34.966 26.719 1.00 0.00 31 GLU B CA 3
ATOM 5255 C C . GLU B 2 31 ? -22.115 34.211 26.883 1.00 0.00 31 GLU B C 3
ATOM 5256 O O . GLU B 2 31 ? -22.769 33.864 25.899 1.00 0.00 31 GLU B O 3
ATOM 5268 N N . TRP B 2 32 ? -22.495 33.960 28.132 1.00 0.00 32 TRP B N 3
ATOM 5269 C CA . TRP B 2 32 ? -23.733 33.247 28.427 1.00 0.00 32 TRP B CA 3
ATOM 5270 C C . TRP B 2 32 ? -24.938 34.181 28.321 1.00 0.00 32 TRP B C 3
ATOM 5271 O O . TRP B 2 32 ? -24.966 35.239 28.949 1.00 0.00 32 TRP B O 3
ATOM 5292 N N . PRO B 2 33 ? -25.952 33.800 27.522 1.00 0.00 33 PRO B N 3
ATOM 5293 C CA . PRO B 2 33 ? -27.161 34.612 27.339 1.00 0.00 33 PRO B CA 3
ATOM 5294 C C . PRO B 2 33 ? -27.849 34.933 28.660 1.00 0.00 33 PRO B C 3
ATOM 5295 O O . PRO B 2 33 ? -27.780 36.060 29.152 1.00 0.00 33 PRO B O 3
ATOM 5306 N N . LYS B 2 34 ? -28.513 33.935 29.231 1.00 0.00 34 LYS B N 3
ATOM 5307 C CA . LYS B 2 34 ? -29.216 34.106 30.498 1.00 0.00 34 LYS B CA 3
ATOM 5308 C C . LYS B 2 34 ? -28.265 33.928 31.676 1.00 0.00 34 LYS B C 3
ATOM 5309 O O . LYS B 2 34 ? -27.731 32.842 31.898 1.00 0.00 34 LYS B O 3
ATOM 5328 N N . GLU B 2 35 ? -28.057 35.004 32.430 1.00 0.00 35 GLU B N 3
ATOM 5329 C CA . GLU B 2 35 ? -27.171 34.968 33.587 1.00 0.00 35 GLU B CA 3
ATOM 5330 C C . GLU B 2 35 ? -27.760 34.105 34.698 1.00 0.00 35 GLU B C 3
ATOM 5331 O O . GLU B 2 35 ? -28.914 33.683 34.624 1.00 0.00 35 GLU B O 3
ATOM 5343 N N . ASP B 2 36 ? -26.958 33.846 35.727 1.00 0.00 36 ASP B N 3
ATOM 5344 C CA . ASP B 2 36 ? -27.399 33.033 36.854 1.00 0.00 36 ASP B CA 3
ATOM 5345 C C . ASP B 2 36 ? -27.768 33.910 38.047 1.00 0.00 36 ASP B C 3
ATOM 5346 O O . ASP B 2 36 ? -27.145 34.980 38.208 1.00 0.00 36 ASP B O 3
ATOM 5356 N N . SER A 1 1 ? -12.549 21.951 35.439 1.00 0.00 17 SER A N 4
ATOM 5357 C CA . SER A 1 1 ? -12.056 23.272 35.908 1.00 0.00 17 SER A CA 4
ATOM 5358 C C . SER A 1 1 ? -12.539 24.397 34.999 1.00 0.00 17 SER A C 4
ATOM 5359 O O . SER A 1 1 ? -12.211 25.565 35.212 1.00 0.00 17 SER A O 4
ATOM 5366 N N . LYS A 1 2 ? -13.320 24.038 33.985 1.00 0.00 18 LYS A N 4
ATOM 5367 C CA . LYS A 1 2 ? -13.850 25.017 33.043 1.00 0.00 18 LYS A CA 4
ATOM 5368 C C . LYS A 1 2 ? -15.338 24.782 32.792 1.00 0.00 18 LYS A C 4
ATOM 5369 O O . LYS A 1 2 ? -15.801 23.642 32.786 1.00 0.00 18 LYS A O 4
ATOM 5388 N N . PRO A 1 3 ? -16.110 25.864 32.582 1.00 0.00 19 PRO A N 4
ATOM 5389 C CA . PRO A 1 3 ? -17.551 25.768 32.333 1.00 0.00 19 PRO A CA 4
ATOM 5390 C C . PRO A 1 3 ? -17.867 25.254 30.932 1.00 0.00 19 PRO A C 4
ATOM 5391 O O . PRO A 1 3 ? -18.739 24.403 30.754 1.00 0.00 19 PRO A O 4
ATOM 5402 N N . GLY A 1 4 ? -17.154 25.779 29.941 1.00 0.00 20 GLY A N 4
ATOM 5403 C CA . GLY A 1 4 ? -17.372 25.364 28.567 1.00 0.00 20 GLY A CA 4
ATOM 5404 C C . GLY A 1 4 ? -17.417 26.540 27.610 1.00 0.00 20 GLY A C 4
ATOM 5405 O O . GLY A 1 4 ? -16.826 27.586 27.878 1.00 0.00 20 GLY A O 4
ATOM 5409 N N . CYS A 1 5 ? -18.123 26.371 26.496 1.00 0.00 21 CYS A N 4
ATOM 5410 C CA . CYS A 1 5 ? -18.249 27.427 25.498 1.00 0.00 21 CYS A CA 4
ATOM 5411 C C . CYS A 1 5 ? -19.592 27.327 24.786 1.00 0.00 21 CYS A C 4
ATOM 5412 O O . CYS A 1 5 ? -19.834 26.387 24.028 1.00 0.00 21 CYS A O 4
ATOM 5419 N N . TYR A 1 6 ? -20.467 28.294 25.038 1.00 0.00 22 TYR A N 4
ATOM 5420 C CA . TYR A 1 6 ? -21.788 28.303 24.426 1.00 0.00 22 TYR A CA 4
ATOM 5421 C C . TYR A 1 6 ? -21.804 29.170 23.168 1.00 0.00 22 TYR A C 4
ATOM 5422 O O . TYR A 1 6 ? -21.619 30.385 23.233 1.00 0.00 22 TYR A O 4
ATOM 5440 N N . ASP A 1 7 ? -22.031 28.529 22.027 1.00 0.00 23 ASP A N 4
ATOM 5441 C CA . ASP A 1 7 ? -22.079 29.224 20.745 1.00 0.00 23 ASP A CA 4
ATOM 5442 C C . ASP A 1 7 ? -23.420 29.931 20.584 1.00 0.00 23 ASP A C 4
ATOM 5443 O O . ASP A 1 7 ? -24.338 29.706 21.368 1.00 0.00 23 ASP A O 4
ATOM 5452 N N . ASN A 1 8 ? -23.523 30.795 19.579 1.00 0.00 24 ASN A N 4
ATOM 5453 C CA . ASN A 1 8 ? -24.753 31.541 19.330 1.00 0.00 24 ASN A CA 4
ATOM 5454 C C . ASN A 1 8 ? -25.853 30.635 18.768 1.00 0.00 24 ASN A C 4
ATOM 5455 O O . ASN A 1 8 ? -26.488 30.961 17.765 1.00 0.00 24 ASN A O 4
ATOM 5466 N N . GLY A 1 9 ? -26.070 29.496 19.423 1.00 0.00 25 GLY A N 4
ATOM 5467 C CA . GLY A 1 9 ? -27.086 28.560 18.983 1.00 0.00 25 GLY A CA 4
ATOM 5468 C C . GLY A 1 9 ? -26.995 27.232 19.708 1.00 0.00 25 GLY A C 4
ATOM 5469 O O . GLY A 1 9 ? -27.914 26.846 20.429 1.00 0.00 25 GLY A O 4
ATOM 5473 N N . LYS A 1 10 ? -25.880 26.532 19.516 1.00 0.00 26 LYS A N 4
ATOM 5474 C CA . LYS A 1 10 ? -25.665 25.239 20.157 1.00 0.00 26 LYS A CA 4
ATOM 5475 C C . LYS A 1 10 ? -24.624 25.349 21.265 1.00 0.00 26 LYS A C 4
ATOM 5476 O O . LYS A 1 10 ? -23.640 26.077 21.135 1.00 0.00 26 LYS A O 4
ATOM 5495 N N . HIS A 1 11 ? -24.848 24.623 22.356 1.00 0.00 27 HIS A N 4
ATOM 5496 C CA . HIS A 1 11 ? -23.929 24.642 23.488 1.00 0.00 27 HIS A CA 4
ATOM 5497 C C . HIS A 1 11 ? -22.880 23.542 23.359 1.00 0.00 27 HIS A C 4
ATOM 5498 O O . HIS A 1 11 ? -23.211 22.374 23.154 1.00 0.00 27 HIS A O 4
ATOM 5513 N N . TYR A 1 12 ? -21.612 23.924 23.482 1.00 0.00 28 TYR A N 4
ATOM 5514 C CA . TYR A 1 12 ? -20.511 22.973 23.381 1.00 0.00 28 TYR A CA 4
ATOM 5515 C C . TYR A 1 12 ? -19.657 23.002 24.648 1.00 0.00 28 TYR A C 4
ATOM 5516 O O . TYR A 1 12 ? -19.541 24.036 25.306 1.00 0.00 28 TYR A O 4
ATOM 5534 N N . GLN A 1 13 ? -19.085 21.853 25.000 1.00 0.00 29 GLN A N 4
ATOM 5535 C CA . GLN A 1 13 ? -18.268 21.738 26.207 1.00 0.00 29 GLN A CA 4
ATOM 5536 C C . GLN A 1 13 ? -16.834 22.199 25.984 1.00 0.00 29 GLN A C 4
ATOM 5537 O O . GLN A 1 13 ? -16.476 22.672 24.906 1.00 0.00 29 GLN A O 4
ATOM 5551 N N . ILE A 1 14 ? -16.021 22.060 27.029 1.00 0.00 30 ILE A N 4
ATOM 5552 C CA . ILE A 1 14 ? -14.622 22.457 26.977 1.00 0.00 30 ILE A CA 4
ATOM 5553 C C . ILE A 1 14 ? -13.847 21.583 26.002 1.00 0.00 30 ILE A C 4
ATOM 5554 O O . ILE A 1 14 ? -14.061 20.372 25.935 1.00 0.00 30 ILE A O 4
ATOM 5570 N N . ASN A 1 15 ? -12.950 22.205 25.248 1.00 0.00 31 ASN A N 4
ATOM 5571 C CA . ASN A 1 15 ? -12.141 21.490 24.271 1.00 0.00 31 ASN A CA 4
ATOM 5572 C C . ASN A 1 15 ? -13.022 20.780 23.249 1.00 0.00 31 ASN A C 4
ATOM 5573 O O . ASN A 1 15 ? -12.540 19.958 22.470 1.00 0.00 31 ASN A O 4
ATOM 5584 N N . GLN A 1 16 ? -14.312 21.114 23.238 1.00 0.00 32 GLN A N 4
ATOM 5585 C CA . GLN A 1 16 ? -15.234 20.515 22.288 1.00 0.00 32 GLN A CA 4
ATOM 5586 C C . GLN A 1 16 ? -15.139 21.229 20.948 1.00 0.00 32 GLN A C 4
ATOM 5587 O O . GLN A 1 16 ? -14.972 22.447 20.898 1.00 0.00 32 GLN A O 4
ATOM 5601 N N . GLN A 1 17 ? -15.234 20.468 19.865 1.00 0.00 33 GLN A N 4
ATOM 5602 C CA . GLN A 1 17 ? -15.146 21.044 18.532 1.00 0.00 33 GLN A CA 4
ATOM 5603 C C . GLN A 1 17 ? -16.429 20.814 17.743 1.00 0.00 33 GLN A C 4
ATOM 5604 O O . GLN A 1 17 ? -17.186 19.883 18.018 1.00 0.00 33 GLN A O 4
ATOM 5618 N N . TRP A 1 18 ? -16.650 21.661 16.744 1.00 0.00 34 TRP A N 4
ATOM 5619 C CA . TRP A 1 18 ? -17.822 21.549 15.887 1.00 0.00 34 TRP A CA 4
ATOM 5620 C C . TRP A 1 18 ? -17.541 22.176 14.526 1.00 0.00 34 TRP A C 4
ATOM 5621 O O . TRP A 1 18 ? -16.660 23.026 14.395 1.00 0.00 34 TRP A O 4
ATOM 5642 N N . GLU A 1 19 ? -18.272 21.732 13.510 1.00 0.00 35 GLU A N 4
ATOM 5643 C CA . GLU A 1 19 ? -18.077 22.233 12.154 1.00 0.00 35 GLU A CA 4
ATOM 5644 C C . GLU A 1 19 ? -18.883 23.501 11.893 1.00 0.00 35 GLU A C 4
ATOM 5645 O O . GLU A 1 19 ? -20.043 23.612 12.291 1.00 0.00 35 GLU A O 4
ATOM 5657 N N . ARG A 1 20 ? -18.250 24.449 11.209 1.00 0.00 36 ARG A N 4
ATOM 5658 C CA . ARG A 1 20 ? -18.880 25.718 10.867 1.00 0.00 36 ARG A CA 4
ATOM 5659 C C . ARG A 1 20 ? -18.240 26.294 9.609 1.00 0.00 36 ARG A C 4
ATOM 5660 O O . ARG A 1 20 ? -17.142 25.895 9.233 1.00 0.00 36 ARG A O 4
ATOM 5681 N N . THR A 1 21 ? -18.928 27.224 8.957 1.00 0.00 37 THR A N 4
ATOM 5682 C CA . THR A 1 21 ? -18.411 27.835 7.741 1.00 0.00 37 THR A CA 4
ATOM 5683 C C . THR A 1 21 ? -18.470 29.358 7.818 1.00 0.00 37 THR A C 4
ATOM 5684 O O . THR A 1 21 ? -19.434 29.928 8.330 1.00 0.00 37 THR A O 4
ATOM 5695 N N . TYR A 1 22 ? -17.428 30.012 7.309 1.00 0.00 38 TYR A N 4
ATOM 5696 C CA . TYR A 1 22 ? -17.355 31.467 7.322 1.00 0.00 38 TYR A CA 4
ATOM 5697 C C . TYR A 1 22 ? -17.001 32.005 5.938 1.00 0.00 38 TYR A C 4
ATOM 5698 O O . TYR A 1 22 ? -15.908 31.762 5.424 1.00 0.00 38 TYR A O 4
ATOM 5716 N N . LEU A 1 23 ? -17.939 32.745 5.348 1.00 0.00 39 LEU A N 4
ATOM 5717 C CA . LEU A 1 23 ? -17.751 33.341 4.027 1.00 0.00 39 LEU A CA 4
ATOM 5718 C C . LEU A 1 23 ? -17.680 32.285 2.924 1.00 0.00 39 LEU A C 4
ATOM 5719 O O . LEU A 1 23 ? -17.822 32.606 1.743 1.00 0.00 39 LEU A O 4
ATOM 5735 N N . GLY A 1 24 ? -17.464 31.027 3.302 1.00 0.00 40 GLY A N 4
ATOM 5736 C CA . GLY A 1 24 ? -17.385 29.968 2.319 1.00 0.00 40 GLY A CA 4
ATOM 5737 C C . GLY A 1 24 ? -16.419 28.865 2.708 1.00 0.00 40 GLY A C 4
ATOM 5738 O O . GLY A 1 24 ? -16.352 27.831 2.043 1.00 0.00 40 GLY A O 4
ATOM 5742 N N . ASN A 1 25 ? -15.669 29.080 3.785 1.00 0.00 41 ASN A N 4
ATOM 5743 C CA . ASN A 1 25 ? -14.711 28.092 4.251 1.00 0.00 41 ASN A CA 4
ATOM 5744 C C . ASN A 1 25 ? -15.214 27.396 5.504 1.00 0.00 41 ASN A C 4
ATOM 5745 O O . ASN A 1 25 ? -15.655 28.046 6.446 1.00 0.00 41 ASN A O 4
ATOM 5756 N N . ALA A 1 26 ? -15.136 26.073 5.515 1.00 0.00 42 ALA A N 4
ATOM 5757 C CA . ALA A 1 26 ? -15.576 25.306 6.662 1.00 0.00 42 ALA A CA 4
ATOM 5758 C C . ALA A 1 26 ? -14.449 25.165 7.677 1.00 0.00 42 ALA A C 4
ATOM 5759 O O . ALA A 1 26 ? -13.474 24.453 7.442 1.00 0.00 42 ALA A O 4
ATOM 5766 N N . LEU A 1 27 ? -14.591 25.856 8.801 1.00 0.00 43 LEU A N 4
ATOM 5767 C CA . LEU A 1 27 ? -13.590 25.818 9.859 1.00 0.00 43 LEU A CA 4
ATOM 5768 C C . LEU A 1 27 ? -14.168 25.181 11.118 1.00 0.00 43 LEU A C 4
ATOM 5769 O O . LEU A 1 27 ? -15.270 25.528 11.542 1.00 0.00 43 LEU A O 4
ATOM 5785 N N . VAL A 1 28 ? -13.418 24.270 11.731 1.00 0.00 44 VAL A N 4
ATOM 5786 C CA . VAL A 1 28 ? -13.879 23.631 12.957 1.00 0.00 44 VAL A CA 4
ATOM 5787 C C . VAL A 1 28 ? -13.486 24.481 14.161 1.00 0.00 44 VAL A C 4
ATOM 5788 O O . VAL A 1 28 ? -12.309 24.771 14.376 1.00 0.00 44 VAL A O 4
ATOM 5801 N N . CYS A 1 29 ? -14.482 24.908 14.924 1.00 0.00 45 CYS A N 4
ATOM 5802 C CA . CYS A 1 29 ? -14.238 25.752 16.084 1.00 0.00 45 CYS A CA 4
ATOM 5803 C C . CYS A 1 29 ? -13.916 24.931 17.325 1.00 0.00 45 CYS A C 4
ATOM 5804 O O . CYS A 1 29 ? -14.483 23.860 17.543 1.00 0.00 45 CYS A O 4
ATOM 5811 N N . THR A 1 30 ? -13.021 25.468 18.148 1.00 0.00 46 THR A N 4
ATOM 5812 C CA . THR A 1 30 ? -12.632 24.822 19.393 1.00 0.00 46 THR A CA 4
ATOM 5813 C C . THR A 1 30 ? -13.317 25.522 20.559 1.00 0.00 46 THR A C 4
ATOM 5814 O O . THR A 1 30 ? -14.218 26.331 20.350 1.00 0.00 46 THR A O 4
ATOM 5825 N N . CYS A 1 31 ? -12.901 25.222 21.784 1.00 0.00 47 CYS A N 4
ATOM 5826 C CA . CYS A 1 31 ? -13.512 25.855 22.947 1.00 0.00 47 CYS A CA 4
ATOM 5827 C C . CYS A 1 31 ? -12.473 26.264 23.982 1.00 0.00 47 CYS A C 4
ATOM 5828 O O . CYS A 1 31 ? -11.589 25.486 24.339 1.00 0.00 47 CYS A O 4
ATOM 5835 N N . TYR A 1 32 ? -12.600 27.499 24.460 1.00 0.00 48 TYR A N 4
ATOM 5836 C CA . TYR A 1 32 ? -11.692 28.043 25.459 1.00 0.00 48 TYR A CA 4
ATOM 5837 C C . TYR A 1 32 ? -12.472 28.539 26.672 1.00 0.00 48 TYR A C 4
ATOM 5838 O O . TYR A 1 32 ? -12.137 28.228 27.815 1.00 0.00 48 TYR A O 4
ATOM 5856 N N . GLY A 1 33 ? -13.519 29.312 26.405 1.00 0.00 49 GLY A N 4
ATOM 5857 C CA . GLY A 1 33 ? -14.349 29.847 27.471 1.00 0.00 49 GLY A CA 4
ATOM 5858 C C . GLY A 1 33 ? -15.208 31.007 27.009 1.00 0.00 49 GLY A C 4
ATOM 5859 O O . GLY A 1 33 ? -14.919 31.632 25.989 1.00 0.00 49 GLY A O 4
ATOM 5863 N N . GLY A 1 34 ? -16.268 31.297 27.760 1.00 0.00 50 GLY A N 4
ATOM 5864 C CA . GLY A 1 34 ? -17.154 32.391 27.404 1.00 0.00 50 GLY A CA 4
ATOM 5865 C C . GLY A 1 34 ? -16.422 33.711 27.270 1.00 0.00 50 GLY A C 4
ATOM 5866 O O . GLY A 1 34 ? -16.816 34.569 26.479 1.00 0.00 50 GLY A O 4
ATOM 5870 N N . SER A 1 35 ? -15.353 33.874 28.044 1.00 0.00 51 SER A N 4
ATOM 5871 C CA . SER A 1 35 ? -14.563 35.099 28.009 1.00 0.00 51 SER A CA 4
ATOM 5872 C C . SER A 1 35 ? -13.382 34.957 27.053 1.00 0.00 51 SER A C 4
ATOM 5873 O O . SER A 1 35 ? -12.968 35.924 26.413 1.00 0.00 51 SER A O 4
ATOM 5881 N N . ARG A 1 36 ? -12.842 33.745 26.965 1.00 0.00 52 ARG A N 4
ATOM 5882 C CA . ARG A 1 36 ? -11.707 33.474 26.089 1.00 0.00 52 ARG A CA 4
ATOM 5883 C C . ARG A 1 36 ? -12.169 33.204 24.661 1.00 0.00 52 ARG A C 4
ATOM 5884 O O . ARG A 1 36 ? -11.351 32.991 23.766 1.00 0.00 52 ARG A O 4
ATOM 5905 N N . GLY A 1 37 ? -13.483 33.212 24.455 1.00 0.00 53 GLY A N 4
ATOM 5906 C CA . GLY A 1 37 ? -14.030 32.963 23.134 1.00 0.00 53 GLY A CA 4
ATOM 5907 C C . GLY A 1 37 ? -13.566 31.641 22.555 1.00 0.00 53 GLY A C 4
ATOM 5908 O O . GLY A 1 37 ? -12.983 30.818 23.261 1.00 0.00 53 GLY A O 4
ATOM 5912 N N . PHE A 1 38 ? -13.825 31.435 21.268 1.00 0.00 54 PHE A N 4
ATOM 5913 C CA . PHE A 1 38 ? -13.429 30.205 20.593 1.00 0.00 54 PHE A CA 4
ATOM 5914 C C . PHE A 1 38 ? -12.811 30.519 19.231 1.00 0.00 54 PHE A C 4
ATOM 5915 O O . PHE A 1 38 ? -13.190 31.492 18.580 1.00 0.00 54 PHE A O 4
ATOM 5932 N N . ASN A 1 39 ? -11.856 29.695 18.808 1.00 0.00 55 ASN A N 4
ATOM 5933 C CA . ASN A 1 39 ? -11.189 29.897 17.525 1.00 0.00 55 ASN A CA 4
ATOM 5934 C C . ASN A 1 39 ? -11.676 28.889 16.486 1.00 0.00 55 ASN A C 4
ATOM 5935 O O . ASN A 1 39 ? -11.817 27.702 16.778 1.00 0.00 55 ASN A O 4
ATOM 5946 N N . CYS A 1 40 ? -11.927 29.370 15.270 1.00 0.00 56 CYS A N 4
ATOM 5947 C CA . CYS A 1 40 ? -12.395 28.509 14.191 1.00 0.00 56 CYS A CA 4
ATOM 5948 C C . CYS A 1 40 ? -11.385 28.473 13.051 1.00 0.00 56 CYS A C 4
ATOM 5949 O O . CYS A 1 40 ? -11.344 29.384 12.223 1.00 0.00 56 CYS A O 4
ATOM 5956 N N . GLU A 1 41 ? -10.571 27.423 13.003 1.00 0.00 57 GLU A N 4
ATOM 5957 C CA . GLU A 1 41 ? -9.571 27.289 11.952 1.00 0.00 57 GLU A CA 4
ATOM 5958 C C . GLU A 1 41 ? -10.053 26.324 10.873 1.00 0.00 57 GLU A C 4
ATOM 5959 O O . GLU A 1 41 ? -10.681 25.309 11.175 1.00 0.00 57 GLU A O 4
ATOM 5971 N N . SER A 1 42 ? -9.758 26.653 9.618 1.00 0.00 58 SER A N 4
ATOM 5972 C CA . SER A 1 42 ? -10.164 25.820 8.489 1.00 0.00 58 SER A CA 4
ATOM 5973 C C . SER A 1 42 ? -9.868 24.349 8.759 1.00 0.00 58 SER A C 4
ATOM 5974 O O . SER A 1 42 ? -8.815 24.008 9.301 1.00 0.00 58 SER A O 4
ATOM 5982 N N . LYS A 1 43 ? -10.798 23.479 8.379 1.00 0.00 59 LYS A N 4
ATOM 5983 C CA . LYS A 1 43 ? -10.626 22.045 8.583 1.00 0.00 59 LYS A CA 4
ATOM 5984 C C . LYS A 1 43 ? -10.058 21.378 7.331 1.00 0.00 59 LYS A C 4
ATOM 5985 O O . LYS A 1 43 ? -10.346 21.794 6.210 1.00 0.00 59 LYS A O 4
ATOM 6004 N N . PRO A 1 44 ? -9.235 20.331 7.513 1.00 0.00 60 PRO A N 4
ATOM 6005 C CA . PRO A 1 44 ? -8.618 19.603 6.416 1.00 0.00 60 PRO A CA 4
ATOM 6006 C C . PRO A 1 44 ? -9.452 18.406 5.967 1.00 0.00 60 PRO A C 4
ATOM 6007 O O . PRO A 1 44 ? -9.560 17.410 6.683 1.00 0.00 60 PRO A O 4
ATOM 6018 N N . GLU A 1 45 ? -10.040 18.511 4.779 1.00 0.00 61 GLU A N 4
ATOM 6019 C CA . GLU A 1 45 ? -10.864 17.441 4.235 1.00 0.00 61 GLU A CA 4
ATOM 6020 C C . GLU A 1 45 ? -9.999 16.287 3.736 1.00 0.00 61 GLU A C 4
ATOM 6021 O O . GLU A 1 45 ? -8.812 16.206 4.053 1.00 0.00 61 GLU A O 4
ATOM 6033 N N . ALA A 1 46 ? -10.601 15.398 2.952 1.00 0.00 62 ALA A N 4
ATOM 6034 C CA . ALA A 1 46 ? -9.886 14.249 2.408 1.00 0.00 62 ALA A CA 4
ATOM 6035 C C . ALA A 1 46 ? -9.589 14.442 0.925 1.00 0.00 62 ALA A C 4
ATOM 6036 O O . ALA A 1 46 ? -8.505 14.105 0.448 1.00 0.00 62 ALA A O 4
ATOM 6043 N N . GLU A 1 47 ? -10.558 14.994 0.204 1.00 0.00 63 GLU A N 4
ATOM 6044 C CA . GLU A 1 47 ? -10.405 15.239 -1.225 1.00 0.00 63 GLU A CA 4
ATOM 6045 C C . GLU A 1 47 ? -9.813 16.623 -1.472 1.00 0.00 63 GLU A C 4
ATOM 6046 O O . GLU A 1 47 ? -10.427 17.469 -2.123 1.00 0.00 63 GLU A O 4
ATOM 6058 N N . GLU A 1 48 ? -8.615 16.847 -0.939 1.00 0.00 64 GLU A N 4
ATOM 6059 C CA . GLU A 1 48 ? -7.935 18.127 -1.092 1.00 0.00 64 GLU A CA 4
ATOM 6060 C C . GLU A 1 48 ? -7.633 18.419 -2.559 1.00 0.00 64 GLU A C 4
ATOM 6061 O O . GLU A 1 48 ? -7.351 17.510 -3.339 1.00 0.00 64 GLU A O 4
ATOM 6073 N N . THR A 1 49 ? -7.695 19.696 -2.923 1.00 0.00 65 THR A N 4
ATOM 6074 C CA . THR A 1 49 ? -7.427 20.119 -4.292 1.00 0.00 65 THR A CA 4
ATOM 6075 C C . THR A 1 49 ? -6.780 21.499 -4.320 1.00 0.00 65 THR A C 4
ATOM 6076 O O . THR A 1 49 ? -6.553 22.113 -3.275 1.00 0.00 65 THR A O 4
ATOM 6087 N N . CYS A 1 50 ? -6.498 21.985 -5.523 1.00 0.00 66 CYS A N 4
ATOM 6088 C CA . CYS A 1 50 ? -5.892 23.299 -5.701 1.00 0.00 66 CYS A CA 4
ATOM 6089 C C . CYS A 1 50 ? -6.483 23.987 -6.927 1.00 0.00 66 CYS A C 4
ATOM 6090 O O . CYS A 1 50 ? -6.448 23.444 -8.029 1.00 0.00 66 CYS A O 4
ATOM 6097 N N . PHE A 1 51 ? -7.038 25.178 -6.727 1.00 0.00 67 PHE A N 4
ATOM 6098 C CA . PHE A 1 51 ? -7.647 25.926 -7.821 1.00 0.00 67 PHE A CA 4
ATOM 6099 C C . PHE A 1 51 ? -6.699 26.989 -8.361 1.00 0.00 67 PHE A C 4
ATOM 6100 O O . PHE A 1 51 ? -6.036 27.694 -7.601 1.00 0.00 67 PHE A O 4
ATOM 6117 N N . ASP A 1 52 ? -6.658 27.108 -9.684 1.00 0.00 68 ASP A N 4
ATOM 6118 C CA . ASP A 1 52 ? -5.812 28.095 -10.338 1.00 0.00 68 ASP A CA 4
ATOM 6119 C C . ASP A 1 52 ? -6.646 29.297 -10.761 1.00 0.00 68 ASP A C 4
ATOM 6120 O O . ASP A 1 52 ? -7.429 29.221 -11.707 1.00 0.00 68 ASP A O 4
ATOM 6129 N N . LYS A 1 53 ? -6.478 30.405 -10.050 1.00 0.00 69 LYS A N 4
ATOM 6130 C CA . LYS A 1 53 ? -7.223 31.624 -10.349 1.00 0.00 69 LYS A CA 4
ATOM 6131 C C . LYS A 1 53 ? -6.650 32.319 -11.579 1.00 0.00 69 LYS A C 4
ATOM 6132 O O . LYS A 1 53 ? -7.062 33.424 -11.930 1.00 0.00 69 LYS A O 4
ATOM 6151 N N . TYR A 1 54 ? -5.696 31.660 -12.229 1.00 0.00 70 TYR A N 4
ATOM 6152 C CA . TYR A 1 54 ? -5.060 32.203 -13.418 1.00 0.00 70 TYR A CA 4
ATOM 6153 C C . TYR A 1 54 ? -5.805 31.766 -14.675 1.00 0.00 70 TYR A C 4
ATOM 6154 O O . TYR A 1 54 ? -5.867 32.502 -15.661 1.00 0.00 70 TYR A O 4
ATOM 6172 N N . THR A 1 55 ? -6.372 30.565 -14.629 1.00 0.00 71 THR A N 4
ATOM 6173 C CA . THR A 1 55 ? -7.119 30.024 -15.758 1.00 0.00 71 THR A CA 4
ATOM 6174 C C . THR A 1 55 ? -8.562 29.735 -15.364 1.00 0.00 71 THR A C 4
ATOM 6175 O O . THR A 1 55 ? -9.489 29.963 -16.143 1.00 0.00 71 THR A O 4
ATOM 6186 N N . GLY A 1 56 ? -8.743 29.234 -14.148 1.00 0.00 72 GLY A N 4
ATOM 6187 C CA . GLY A 1 56 ? -10.067 28.922 -13.659 1.00 0.00 72 GLY A CA 4
ATOM 6188 C C . GLY A 1 56 ? -10.343 27.432 -13.633 1.00 0.00 72 GLY A C 4
ATOM 6189 O O . GLY A 1 56 ? -11.494 27.007 -13.740 1.00 0.00 72 GLY A O 4
ATOM 6193 N N . ASN A 1 57 ? -9.287 26.637 -13.495 1.00 0.00 73 ASN A N 4
ATOM 6194 C CA . ASN A 1 57 ? -9.425 25.189 -13.460 1.00 0.00 73 ASN A CA 4
ATOM 6195 C C . ASN A 1 57 ? -9.004 24.631 -12.103 1.00 0.00 73 ASN A C 4
ATOM 6196 O O . ASN A 1 57 ? -8.256 25.267 -11.362 1.00 0.00 73 ASN A O 4
ATOM 6207 N N . THR A 1 58 ? -9.494 23.437 -11.787 1.00 0.00 74 THR A N 4
ATOM 6208 C CA . THR A 1 58 ? -9.178 22.786 -10.521 1.00 0.00 74 THR A CA 4
ATOM 6209 C C . THR A 1 58 ? -8.371 21.511 -10.739 1.00 0.00 74 THR A C 4
ATOM 6210 O O . THR A 1 58 ? -8.581 20.785 -11.710 1.00 0.00 74 THR A O 4
ATOM 6221 N N . TYR A 1 59 ? -7.453 21.247 -9.817 1.00 0.00 75 TYR A N 4
ATOM 6222 C CA . TYR A 1 59 ? -6.610 20.061 -9.883 1.00 0.00 75 TYR A CA 4
ATOM 6223 C C . TYR A 1 59 ? -6.593 19.367 -8.529 1.00 0.00 75 TYR A C 4
ATOM 6224 O O . TYR A 1 59 ? -6.995 19.953 -7.527 1.00 0.00 75 TYR A O 4
ATOM 6242 N N . ARG A 1 60 ? -6.130 18.126 -8.496 1.00 0.00 76 ARG A N 4
ATOM 6243 C CA . ARG A 1 60 ? -6.076 17.377 -7.247 1.00 0.00 76 ARG A CA 4
ATOM 6244 C C . ARG A 1 60 ? -4.645 17.263 -6.735 1.00 0.00 76 ARG A C 4
ATOM 6245 O O . ARG A 1 60 ? -3.688 17.441 -7.490 1.00 0.00 76 ARG A O 4
ATOM 6266 N N . VAL A 1 61 ? -4.504 16.962 -5.448 1.00 0.00 77 VAL A N 4
ATOM 6267 C CA . VAL A 1 61 ? -3.190 16.820 -4.834 1.00 0.00 77 VAL A CA 4
ATOM 6268 C C . VAL A 1 61 ? -2.431 15.640 -5.433 1.00 0.00 77 VAL A C 4
ATOM 6269 O O . VAL A 1 61 ? -2.793 14.484 -5.220 1.00 0.00 77 VAL A O 4
ATOM 6282 N N . GLY A 1 62 ? -1.374 15.942 -6.183 1.00 0.00 78 GLY A N 4
ATOM 6283 C CA . GLY A 1 62 ? -0.580 14.895 -6.801 1.00 0.00 78 GLY A CA 4
ATOM 6284 C C . GLY A 1 62 ? -0.613 14.956 -8.316 1.00 0.00 78 GLY A C 4
ATOM 6285 O O . GLY A 1 62 ? -0.193 14.016 -8.990 1.00 0.00 78 GLY A O 4
ATOM 6289 N N . ASP A 1 63 ? -1.110 16.067 -8.851 1.00 0.00 79 ASP A N 4
ATOM 6290 C CA . ASP A 1 63 ? -1.194 16.249 -10.297 1.00 0.00 79 ASP A CA 4
ATOM 6291 C C . ASP A 1 63 ? -0.337 17.427 -10.746 1.00 0.00 79 ASP A C 4
ATOM 6292 O O . ASP A 1 63 ? 0.063 18.258 -9.932 1.00 0.00 79 ASP A O 4
ATOM 6301 N N . THR A 1 64 ? -0.058 17.493 -12.044 1.00 0.00 80 THR A N 4
ATOM 6302 C CA . THR A 1 64 ? 0.752 18.572 -12.597 1.00 0.00 80 THR A CA 4
ATOM 6303 C C . THR A 1 64 ? 0.153 19.106 -13.892 1.00 0.00 80 THR A C 4
ATOM 6304 O O . THR A 1 64 ? -0.579 18.400 -14.586 1.00 0.00 80 THR A O 4
ATOM 6315 N N . TYR A 1 65 ? 0.465 20.358 -14.209 1.00 0.00 81 TYR A N 4
ATOM 6316 C CA . TYR A 1 65 ? -0.046 20.990 -15.421 1.00 0.00 81 TYR A CA 4
ATOM 6317 C C . TYR A 1 65 ? 0.852 22.145 -15.860 1.00 0.00 81 TYR A C 4
ATOM 6318 O O . TYR A 1 65 ? 1.625 22.679 -15.065 1.00 0.00 81 TYR A O 4
ATOM 6336 N N . GLU A 1 66 ? 0.739 22.527 -17.128 1.00 0.00 82 GLU A N 4
ATOM 6337 C CA . GLU A 1 66 ? 1.531 23.615 -17.674 1.00 0.00 82 GLU A CA 4
ATOM 6338 C C . GLU A 1 66 ? 0.642 24.797 -18.048 1.00 0.00 82 GLU A C 4
ATOM 6339 O O . GLU A 1 66 ? -0.246 24.673 -18.892 1.00 0.00 82 GLU A O 4
ATOM 6351 N N . ARG A 1 67 ? 0.883 25.941 -17.415 1.00 0.00 83 ARG A N 4
ATOM 6352 C CA . ARG A 1 67 ? 0.100 27.142 -17.686 1.00 0.00 83 ARG A CA 4
ATOM 6353 C C . ARG A 1 67 ? 0.982 28.388 -17.688 1.00 0.00 83 ARG A C 4
ATOM 6354 O O . ARG A 1 67 ? 1.697 28.655 -16.721 1.00 0.00 83 ARG A O 4
ATOM 6375 N N . PRO A 1 68 ? 0.938 29.177 -18.777 1.00 0.00 84 PRO A N 4
ATOM 6376 C CA . PRO A 1 68 ? 1.730 30.406 -18.898 1.00 0.00 84 PRO A CA 4
ATOM 6377 C C . PRO A 1 68 ? 1.347 31.431 -17.833 1.00 0.00 84 PRO A C 4
ATOM 6378 O O . PRO A 1 68 ? 0.405 31.215 -17.069 1.00 0.00 84 PRO A O 4
ATOM 6389 N N . LYS A 1 69 ? 2.075 32.546 -17.785 1.00 0.00 85 LYS A N 4
ATOM 6390 C CA . LYS A 1 69 ? 1.794 33.596 -16.804 1.00 0.00 85 LYS A CA 4
ATOM 6391 C C . LYS A 1 69 ? 2.720 34.802 -16.977 1.00 0.00 85 LYS A C 4
ATOM 6392 O O . LYS A 1 69 ? 3.941 34.659 -17.012 1.00 0.00 85 LYS A O 4
ATOM 6411 N N . ASP A 1 70 ? 2.111 35.988 -17.065 1.00 0.00 86 ASP A N 4
ATOM 6412 C CA . ASP A 1 70 ? 2.835 37.251 -17.216 1.00 0.00 86 ASP A CA 4
ATOM 6413 C C . ASP A 1 70 ? 3.405 37.404 -18.618 1.00 0.00 86 ASP A C 4
ATOM 6414 O O . ASP A 1 70 ? 3.036 38.316 -19.359 1.00 0.00 86 ASP A O 4
ATOM 6423 N N . SER A 1 71 ? 4.310 36.509 -18.966 1.00 0.00 87 SER A N 4
ATOM 6424 C CA . SER A 1 71 ? 4.960 36.523 -20.270 1.00 0.00 87 SER A CA 4
ATOM 6425 C C . SER A 1 71 ? 5.811 35.273 -20.448 1.00 0.00 87 SER A C 4
ATOM 6426 O O . SER A 1 71 ? 6.416 35.057 -21.499 1.00 0.00 87 SER A O 4
ATOM 6434 N N . MET A 1 72 ? 5.839 34.452 -19.407 1.00 0.00 88 MET A N 4
ATOM 6435 C CA . MET A 1 72 ? 6.597 33.212 -19.417 1.00 0.00 88 MET A CA 4
ATOM 6436 C C . MET A 1 72 ? 5.678 32.045 -19.086 1.00 0.00 88 MET A C 4
ATOM 6437 O O . MET A 1 72 ? 4.619 32.236 -18.494 1.00 0.00 88 MET A O 4
ATOM 6451 N N . ILE A 1 73 ? 6.083 30.839 -19.457 1.00 0.00 89 ILE A N 4
ATOM 6452 C CA . ILE A 1 73 ? 5.278 29.664 -19.178 1.00 0.00 89 ILE A CA 4
ATOM 6453 C C . ILE A 1 73 ? 5.749 29.007 -17.886 1.00 0.00 89 ILE A C 4
ATOM 6454 O O . ILE A 1 73 ? 6.939 28.743 -17.708 1.00 0.00 89 ILE A O 4
ATOM 6470 N N . TRP A 1 74 ? 4.812 28.768 -16.977 1.00 0.00 90 TRP A N 4
ATOM 6471 C CA . TRP A 1 74 ? 5.134 28.166 -15.690 1.00 0.00 90 TRP A CA 4
ATOM 6472 C C . TRP A 1 74 ? 4.620 26.733 -15.590 1.00 0.00 90 TRP A C 4
ATOM 6473 O O . TRP A 1 74 ? 3.441 26.468 -15.823 1.00 0.00 90 TRP A O 4
ATOM 6494 N N . ASP A 1 75 ? 5.510 25.820 -15.214 1.00 0.00 91 ASP A N 4
ATOM 6495 C CA . ASP A 1 75 ? 5.146 24.419 -15.049 1.00 0.00 91 ASP A CA 4
ATOM 6496 C C . ASP A 1 75 ? 4.632 24.189 -13.630 1.00 0.00 91 ASP A C 4
ATOM 6497 O O . ASP A 1 75 ? 5.255 23.486 -12.833 1.00 0.00 91 ASP A O 4
ATOM 6506 N N . CYS A 1 76 ? 3.499 24.807 -13.318 1.00 0.00 92 CYS A N 4
ATOM 6507 C CA . CYS A 1 76 ? 2.902 24.701 -11.996 1.00 0.00 92 CYS A CA 4
ATOM 6508 C C . CYS A 1 76 ? 2.536 23.262 -11.649 1.00 0.00 92 CYS A C 4
ATOM 6509 O O . CYS A 1 76 ? 1.936 22.544 -12.450 1.00 0.00 92 CYS A O 4
ATOM 6516 N N . THR A 1 77 ? 2.888 22.863 -10.433 1.00 0.00 93 THR A N 4
ATOM 6517 C CA . THR A 1 77 ? 2.592 21.528 -9.934 1.00 0.00 93 THR A CA 4
ATOM 6518 C C . THR A 1 77 ? 1.668 21.619 -8.725 1.00 0.00 93 THR A C 4
ATOM 6519 O O . THR A 1 77 ? 1.824 22.502 -7.882 1.00 0.00 93 THR A O 4
ATOM 6530 N N . CYS A 1 78 ? 0.702 20.712 -8.643 1.00 0.00 94 CYS A N 4
ATOM 6531 C CA . CYS A 1 78 ? -0.242 20.715 -7.531 1.00 0.00 94 CYS A CA 4
ATOM 6532 C C . CYS A 1 78 ? 0.206 19.758 -6.434 1.00 0.00 94 CYS A C 4
ATOM 6533 O O . CYS A 1 78 ? 0.352 18.556 -6.661 1.00 0.00 94 CYS A O 4
ATOM 6540 N N . ILE A 1 79 ? 0.422 20.305 -5.242 1.00 0.00 95 ILE A N 4
ATOM 6541 C CA . ILE A 1 79 ? 0.855 19.513 -4.099 1.00 0.00 95 ILE A CA 4
ATOM 6542 C C . ILE A 1 79 ? -0.159 19.612 -2.961 1.00 0.00 95 ILE A C 4
ATOM 6543 O O . ILE A 1 79 ? -1.312 19.982 -3.180 1.00 0.00 95 ILE A O 4
ATOM 6559 N N . GLY A 1 80 ? 0.276 19.283 -1.748 1.00 0.00 96 GLY A N 4
ATOM 6560 C CA . GLY A 1 80 ? -0.613 19.346 -0.604 1.00 0.00 96 GLY A CA 4
ATOM 6561 C C . GLY A 1 80 ? 0.109 19.123 0.709 1.00 0.00 96 GLY A C 4
ATOM 6562 O O . GLY A 1 80 ? -0.052 19.898 1.652 1.00 0.00 96 GLY A O 4
ATOM 6566 N N . ALA A 1 81 ? 0.904 18.061 0.766 1.00 0.00 97 ALA A N 4
ATOM 6567 C CA . ALA A 1 81 ? 1.655 17.731 1.972 1.00 0.00 97 ALA A CA 4
ATOM 6568 C C . ALA A 1 81 ? 0.731 17.633 3.182 1.00 0.00 97 ALA A C 4
ATOM 6569 O O . ALA A 1 81 ? 1.110 17.989 4.297 1.00 0.00 97 ALA A O 4
ATOM 6576 N N . GLY A 1 82 ? -0.486 17.149 2.949 1.00 0.00 98 GLY A N 4
ATOM 6577 C CA . GLY A 1 82 ? -1.449 17.013 4.023 1.00 0.00 98 GLY A CA 4
ATOM 6578 C C . GLY A 1 82 ? -2.024 18.345 4.460 1.00 0.00 98 GLY A C 4
ATOM 6579 O O . GLY A 1 82 ? -2.264 18.564 5.647 1.00 0.00 98 GLY A O 4
ATOM 6583 N N . ARG A 1 83 ? -2.244 19.236 3.499 1.00 0.00 99 ARG A N 4
ATOM 6584 C CA . ARG A 1 83 ? -2.794 20.555 3.788 1.00 0.00 99 ARG A CA 4
ATOM 6585 C C . ARG A 1 83 ? -3.230 21.262 2.508 1.00 0.00 99 ARG A C 4
ATOM 6586 O O . ARG A 1 83 ? -4.422 21.462 2.274 1.00 0.00 99 ARG A O 4
ATOM 6607 N N . GLY A 1 84 ? -2.256 21.638 1.685 1.00 0.00 100 GLY A N 4
ATOM 6608 C CA . GLY A 1 84 ? -2.557 22.320 0.440 1.00 0.00 100 GLY A CA 4
ATOM 6609 C C . GLY A 1 84 ? -1.491 23.331 0.066 1.00 0.00 100 GLY A C 4
ATOM 6610 O O . GLY A 1 84 ? -1.527 24.475 0.516 1.00 0.00 100 GLY A O 4
ATOM 6614 N N . ARG A 1 85 ? -0.539 22.906 -0.757 1.00 0.00 101 ARG A N 4
ATOM 6615 C CA . ARG A 1 85 ? 0.546 23.781 -1.187 1.00 0.00 101 ARG A CA 4
ATOM 6616 C C . ARG A 1 85 ? 0.692 23.768 -2.705 1.00 0.00 101 ARG A C 4
ATOM 6617 O O . ARG A 1 85 ? 1.394 22.926 -3.261 1.00 0.00 101 ARG A O 4
ATOM 6638 N N . ILE A 1 86 ? 0.037 24.717 -3.369 1.00 0.00 102 ILE A N 4
ATOM 6639 C CA . ILE A 1 86 ? 0.114 24.816 -4.821 1.00 0.00 102 ILE A CA 4
ATOM 6640 C C . ILE A 1 86 ? 1.444 25.441 -5.230 1.00 0.00 102 ILE A C 4
ATOM 6641 O O . ILE A 1 86 ? 1.675 26.632 -5.022 1.00 0.00 102 ILE A O 4
ATOM 6657 N N . SER A 1 87 ? 2.322 24.624 -5.797 1.00 0.00 103 SER A N 4
ATOM 6658 C CA . SER A 1 87 ? 3.636 25.089 -6.219 1.00 0.00 103 SER A CA 4
ATOM 6659 C C . SER A 1 87 ? 3.641 25.482 -7.690 1.00 0.00 103 SER A C 4
ATOM 6660 O O . SER A 1 87 ? 3.266 24.693 -8.552 1.00 0.00 103 SER A O 4
ATOM 6668 N N . CYS A 1 88 ? 4.083 26.702 -7.971 1.00 0.00 104 CYS A N 4
ATOM 6669 C CA . CYS A 1 88 ? 4.155 27.191 -9.343 1.00 0.00 104 CYS A CA 4
ATOM 6670 C C . CYS A 1 88 ? 5.600 27.496 -9.711 1.00 0.00 104 CYS A C 4
ATOM 6671 O O . CYS A 1 88 ? 6.197 28.435 -9.191 1.00 0.00 104 CYS A O 4
ATOM 6678 N N . THR A 1 89 ? 6.158 26.691 -10.602 1.00 0.00 105 THR A N 4
ATOM 6679 C CA . THR A 1 89 ? 7.541 26.864 -11.029 1.00 0.00 105 THR A CA 4
ATOM 6680 C C . THR A 1 89 ? 7.628 27.319 -12.476 1.00 0.00 105 THR A C 4
ATOM 6681 O O . THR A 1 89 ? 6.739 27.047 -13.281 1.00 0.00 105 THR A O 4
ATOM 6692 N N . ILE A 1 90 ? 8.713 28.014 -12.795 1.00 0.00 106 ILE A N 4
ATOM 6693 C CA . ILE A 1 90 ? 8.941 28.516 -14.139 1.00 0.00 106 ILE A CA 4
ATOM 6694 C C . ILE A 1 90 ? 9.570 27.436 -15.007 1.00 0.00 106 ILE A C 4
ATOM 6695 O O . ILE A 1 90 ? 10.195 26.506 -14.497 1.00 0.00 106 ILE A O 4
ATOM 6711 N N . ALA A 1 91 ? 9.404 27.558 -16.316 1.00 0.00 107 ALA A N 4
ATOM 6712 C CA . ALA A 1 91 ? 9.967 26.587 -17.242 1.00 0.00 107 ALA A CA 4
ATOM 6713 C C . ALA A 1 91 ? 9.915 27.099 -18.670 1.00 0.00 107 ALA A C 4
ATOM 6714 O O . ALA A 1 91 ? 9.171 26.589 -19.508 1.00 0.00 107 ALA A O 4
ATOM 6721 N N . ASN A 1 92 ? 10.717 28.115 -18.932 1.00 0.00 108 ASN A N 4
ATOM 6722 C CA . ASN A 1 92 ? 10.789 28.725 -20.253 1.00 0.00 108 ASN A CA 4
ATOM 6723 C C . ASN A 1 92 ? 11.506 27.808 -21.238 1.00 0.00 108 ASN A C 4
ATOM 6724 O O . ASN A 1 92 ? 12.711 27.585 -21.129 1.00 0.00 108 ASN A O 4
ATOM 6735 N N . ARG A 1 93 ? 10.756 27.279 -22.200 1.00 0.00 109 ARG A N 4
ATOM 6736 C CA . ARG A 1 93 ? 11.320 26.386 -23.206 1.00 0.00 109 ARG A CA 4
ATOM 6737 C C . ARG A 1 93 ? 11.442 27.092 -24.552 1.00 0.00 109 ARG A C 4
ATOM 6738 O O . ARG A 1 93 ? 10.396 27.467 -25.120 1.00 0.00 109 ARG A O 4
ATOM 6760 N N . SER B 2 13 ? 13.942 27.473 -15.098 1.00 0.00 13 SER B N 4
ATOM 6761 C CA . SER B 2 13 ? 13.037 26.931 -14.052 1.00 0.00 13 SER B CA 4
ATOM 6762 C C . SER B 2 13 ? 13.182 27.707 -12.742 1.00 0.00 13 SER B C 4
ATOM 6763 O O . SER B 2 13 ? 14.260 27.742 -12.149 1.00 0.00 13 SER B O 4
ATOM 6770 N N . THR B 2 14 ? 12.091 28.332 -12.298 1.00 0.00 14 THR B N 4
ATOM 6771 C CA . THR B 2 14 ? 12.103 29.109 -11.063 1.00 0.00 14 THR B CA 4
ATOM 6772 C C . THR B 2 14 ? 10.889 28.786 -10.194 1.00 0.00 14 THR B C 4
ATOM 6773 O O . THR B 2 14 ? 9.767 29.193 -10.499 1.00 0.00 14 THR B O 4
ATOM 6784 N N . THR B 2 15 ? 11.116 28.043 -9.113 1.00 0.00 15 THR B N 4
ATOM 6785 C CA . THR B 2 15 ? 10.036 27.659 -8.207 1.00 0.00 15 THR B CA 4
ATOM 6786 C C . THR B 2 15 ? 9.385 28.880 -7.565 1.00 0.00 15 THR B C 4
ATOM 6787 O O . THR B 2 15 ? 10.067 29.833 -7.186 1.00 0.00 15 THR B O 4
ATOM 6798 N N . GLU B 2 16 ? 8.059 28.840 -7.453 1.00 0.00 16 GLU B N 4
ATOM 6799 C CA . GLU B 2 16 ? 7.299 29.941 -6.867 1.00 0.00 16 GLU B CA 4
ATOM 6800 C C . GLU B 2 16 ? 5.952 29.450 -6.334 1.00 0.00 16 GLU B C 4
ATOM 6801 O O . GLU B 2 16 ? 4.948 29.484 -7.047 1.00 0.00 16 GLU B O 4
ATOM 6813 N N . VAL B 2 17 ? 5.931 29.000 -5.082 1.00 0.00 17 VAL B N 4
ATOM 6814 C CA . VAL B 2 17 ? 4.696 28.511 -4.474 1.00 0.00 17 VAL B CA 4
ATOM 6815 C C . VAL B 2 17 ? 3.681 29.639 -4.319 1.00 0.00 17 VAL B C 4
ATOM 6816 O O . VAL B 2 17 ? 3.983 30.684 -3.742 1.00 0.00 17 VAL B O 4
ATOM 6829 N N . GLU B 2 18 ? 2.475 29.417 -4.833 1.00 0.00 18 GLU B N 4
ATOM 6830 C CA . GLU B 2 18 ? 1.414 30.413 -4.747 1.00 0.00 18 GLU B CA 4
ATOM 6831 C C . GLU B 2 18 ? 0.851 30.480 -3.332 1.00 0.00 18 GLU B C 4
ATOM 6832 O O . GLU B 2 18 ? 0.451 29.463 -2.764 1.00 0.00 18 GLU B O 4
ATOM 6844 N N . ASP B 2 19 ? 0.823 31.685 -2.768 1.00 0.00 19 ASP B N 4
ATOM 6845 C CA . ASP B 2 19 ? 0.312 31.890 -1.415 1.00 0.00 19 ASP B CA 4
ATOM 6846 C C . ASP B 2 19 ? 1.105 31.071 -0.401 1.00 0.00 19 ASP B C 4
ATOM 6847 O O . ASP B 2 19 ? 2.125 30.467 -0.737 1.00 0.00 19 ASP B O 4
ATOM 6856 N N . SER B 2 20 ? 0.630 31.053 0.840 1.00 0.00 20 SER B N 4
ATOM 6857 C CA . SER B 2 20 ? 1.295 30.308 1.903 1.00 0.00 20 SER B CA 4
ATOM 6858 C C . SER B 2 20 ? 0.522 29.036 2.239 1.00 0.00 20 SER B C 4
ATOM 6859 O O . SER B 2 20 ? 0.917 27.937 1.848 1.00 0.00 20 SER B O 4
ATOM 6867 N N . LYS B 2 21 ? -0.579 29.194 2.966 1.00 0.00 21 LYS B N 4
ATOM 6868 C CA . LYS B 2 21 ? -1.408 28.059 3.356 1.00 0.00 21 LYS B CA 4
ATOM 6869 C C . LYS B 2 21 ? -2.891 28.396 3.220 1.00 0.00 21 LYS B C 4
ATOM 6870 O O . LYS B 2 21 ? -3.308 29.518 3.509 1.00 0.00 21 LYS B O 4
ATOM 6889 N N . PRO B 2 22 ? -3.710 27.426 2.776 1.00 0.00 22 PRO B N 4
ATOM 6890 C CA . PRO B 2 22 ? -5.153 27.622 2.601 1.00 0.00 22 PRO B CA 4
ATOM 6891 C C . PRO B 2 22 ? -5.908 27.607 3.925 1.00 0.00 22 PRO B C 4
ATOM 6892 O O . PRO B 2 22 ? -7.105 27.892 3.970 1.00 0.00 22 PRO B O 4
ATOM 6903 N N . LYS B 2 23 ? -5.201 27.274 5.000 1.00 0.00 23 LYS B N 4
ATOM 6904 C CA . LYS B 2 23 ? -5.802 27.222 6.327 1.00 0.00 23 LYS B CA 4
ATOM 6905 C C . LYS B 2 23 ? -6.336 28.591 6.737 1.00 0.00 23 LYS B C 4
ATOM 6906 O O . LYS B 2 23 ? -5.959 29.613 6.163 1.00 0.00 23 LYS B O 4
ATOM 6925 N N . LEU B 2 24 ? -7.218 28.603 7.732 1.00 0.00 24 LEU B N 4
ATOM 6926 C CA . LEU B 2 24 ? -7.804 29.845 8.218 1.00 0.00 24 LEU B CA 4
ATOM 6927 C C . LEU B 2 24 ? -7.892 29.851 9.740 1.00 0.00 24 LEU B C 4
ATOM 6928 O O . LEU B 2 24 ? -7.460 28.906 10.401 1.00 0.00 24 LEU B O 4
ATOM 6944 N N . SER B 2 25 ? -8.458 30.922 10.287 1.00 0.00 25 SER B N 4
ATOM 6945 C CA . SER B 2 25 ? -8.614 31.060 11.730 1.00 0.00 25 SER B CA 4
ATOM 6946 C C . SER B 2 25 ? -9.499 32.258 12.058 1.00 0.00 25 SER B C 4
ATOM 6947 O O . SER B 2 25 ? -9.329 33.338 11.492 1.00 0.00 25 SER B O 4
ATOM 6955 N N . ILE B 2 26 ? -10.451 32.060 12.964 1.00 0.00 26 ILE B N 4
ATOM 6956 C CA . ILE B 2 26 ? -11.366 33.128 13.349 1.00 0.00 26 ILE B CA 4
ATOM 6957 C C . ILE B 2 26 ? -11.573 33.171 14.860 1.00 0.00 26 ILE B C 4
ATOM 6958 O O . ILE B 2 26 ? -11.490 32.149 15.537 1.00 0.00 26 ILE B O 4
ATOM 6974 N N . HIS B 2 27 ? -11.851 34.362 15.379 1.00 0.00 27 HIS B N 4
ATOM 6975 C CA . HIS B 2 27 ? -12.082 34.538 16.807 1.00 0.00 27 HIS B CA 4
ATOM 6976 C C . HIS B 2 27 ? -13.481 35.092 17.057 1.00 0.00 27 HIS B C 4
ATOM 6977 O O . HIS B 2 27 ? -13.642 36.164 17.641 1.00 0.00 27 HIS B O 4
ATOM 6992 N N . PHE B 2 28 ? -14.490 34.350 16.604 1.00 0.00 28 PHE B N 4
ATOM 6993 C CA . PHE B 2 28 ? -15.882 34.758 16.770 1.00 0.00 28 PHE B CA 4
ATOM 6994 C C . PHE B 2 28 ? -16.177 35.127 18.220 1.00 0.00 28 PHE B C 4
ATOM 6995 O O . PHE B 2 28 ? -16.116 34.279 19.111 1.00 0.00 28 PHE B O 4
ATOM 7012 N N . ASP B 2 29 ? -16.498 36.396 18.449 1.00 0.00 29 ASP B N 4
ATOM 7013 C CA . ASP B 2 29 ? -16.803 36.878 19.790 1.00 0.00 29 ASP B CA 4
ATOM 7014 C C . ASP B 2 29 ? -18.311 36.968 20.004 1.00 0.00 29 ASP B C 4
ATOM 7015 O O . ASP B 2 29 ? -18.840 36.451 20.988 1.00 0.00 29 ASP B O 4
ATOM 7024 N N . ASN B 2 30 ? -18.996 37.631 19.075 1.00 0.00 30 ASN B N 4
ATOM 7025 C CA . ASN B 2 30 ? -20.445 37.793 19.156 1.00 0.00 30 ASN B CA 4
ATOM 7026 C C . ASN B 2 30 ? -20.847 38.476 20.461 1.00 0.00 30 ASN B C 4
ATOM 7027 O O . ASN B 2 30 ? -20.003 39.022 21.173 1.00 0.00 30 ASN B O 4
ATOM 7038 N N . GLU B 2 31 ? -22.140 38.441 20.767 1.00 0.00 31 GLU B N 4
ATOM 7039 C CA . GLU B 2 31 ? -22.654 39.056 21.986 1.00 0.00 31 GLU B CA 4
ATOM 7040 C C . GLU B 2 31 ? -22.953 37.999 23.044 1.00 0.00 31 GLU B C 4
ATOM 7041 O O . GLU B 2 31 ? -24.006 37.362 23.019 1.00 0.00 31 GLU B O 4
ATOM 7053 N N . TRP B 2 32 ? -22.020 37.818 23.973 1.00 0.00 32 TRP B N 4
ATOM 7054 C CA . TRP B 2 32 ? -22.182 36.839 25.041 1.00 0.00 32 TRP B CA 4
ATOM 7055 C C . TRP B 2 32 ? -23.204 37.320 26.070 1.00 0.00 32 TRP B C 4
ATOM 7056 O O . TRP B 2 32 ? -23.118 38.445 26.561 1.00 0.00 32 TRP B O 4
ATOM 7077 N N . PRO B 2 33 ? -24.190 36.471 26.411 1.00 0.00 33 PRO B N 4
ATOM 7078 C CA . PRO B 2 33 ? -25.229 36.818 27.387 1.00 0.00 33 PRO B CA 4
ATOM 7079 C C . PRO B 2 33 ? -24.681 36.913 28.806 1.00 0.00 33 PRO B C 4
ATOM 7080 O O . PRO B 2 33 ? -24.123 35.950 29.331 1.00 0.00 33 PRO B O 4
ATOM 7091 N N . LYS B 2 34 ? -24.844 38.084 29.420 1.00 0.00 34 LYS B N 4
ATOM 7092 C CA . LYS B 2 34 ? -24.368 38.318 30.781 1.00 0.00 34 LYS B CA 4
ATOM 7093 C C . LYS B 2 34 ? -22.855 38.141 30.871 1.00 0.00 34 LYS B C 4
ATOM 7094 O O . LYS B 2 34 ? -22.346 37.021 30.832 1.00 0.00 34 LYS B O 4
ATOM 7113 N N . GLU B 2 35 ? -22.143 39.256 30.995 1.00 0.00 35 GLU B N 4
ATOM 7114 C CA . GLU B 2 35 ? -20.689 39.228 31.092 1.00 0.00 35 GLU B CA 4
ATOM 7115 C C . GLU B 2 35 ? -20.238 39.319 32.546 1.00 0.00 35 GLU B C 4
ATOM 7116 O O . GLU B 2 35 ? -20.582 40.265 33.254 1.00 0.00 35 GLU B O 4
ATOM 7128 N N . ASP B 2 36 ? -19.467 38.329 32.984 1.00 0.00 36 ASP B N 4
ATOM 7129 C CA . ASP B 2 36 ? -18.968 38.296 34.354 1.00 0.00 36 ASP B CA 4
ATOM 7130 C C . ASP B 2 36 ? -17.732 39.177 34.504 1.00 0.00 36 ASP B C 4
ATOM 7131 O O . ASP B 2 36 ? -17.102 39.492 33.473 1.00 0.00 36 ASP B O 4
ATOM 7141 N N . SER A 1 1 ? -23.203 23.448 36.160 1.00 0.00 17 SER A N 5
ATOM 7142 C CA . SER A 1 1 ? -22.169 23.299 37.217 1.00 0.00 17 SER A CA 5
ATOM 7143 C C . SER A 1 1 ? -20.770 23.223 36.614 1.00 0.00 17 SER A C 5
ATOM 7144 O O . SER A 1 1 ? -19.773 23.445 37.302 1.00 0.00 17 SER A O 5
ATOM 7151 N N . LYS A 1 2 ? -20.704 22.908 35.324 1.00 0.00 18 LYS A N 5
ATOM 7152 C CA . LYS A 1 2 ? -19.427 22.803 34.627 1.00 0.00 18 LYS A CA 5
ATOM 7153 C C . LYS A 1 2 ? -19.302 23.881 33.552 1.00 0.00 18 LYS A C 5
ATOM 7154 O O . LYS A 1 2 ? -20.145 23.976 32.659 1.00 0.00 18 LYS A O 5
ATOM 7173 N N . PRO A 1 3 ? -18.246 24.713 33.624 1.00 0.00 19 PRO A N 5
ATOM 7174 C CA . PRO A 1 3 ? -18.019 25.788 32.651 1.00 0.00 19 PRO A CA 5
ATOM 7175 C C . PRO A 1 3 ? -17.941 25.269 31.220 1.00 0.00 19 PRO A C 5
ATOM 7176 O O . PRO A 1 3 ? -17.815 24.065 30.991 1.00 0.00 19 PRO A O 5
ATOM 7187 N N . GLY A 1 4 ? -18.019 26.184 30.258 1.00 0.00 20 GLY A N 5
ATOM 7188 C CA . GLY A 1 4 ? -17.955 25.801 28.860 1.00 0.00 20 GLY A CA 5
ATOM 7189 C C . GLY A 1 4 ? -18.074 26.990 27.927 1.00 0.00 20 GLY A C 5
ATOM 7190 O O . GLY A 1 4 ? -17.799 28.124 28.318 1.00 0.00 20 GLY A O 5
ATOM 7194 N N . CYS A 1 5 ? -18.496 26.731 26.693 1.00 0.00 21 CYS A N 5
ATOM 7195 C CA . CYS A 1 5 ? -18.664 27.785 25.701 1.00 0.00 21 CYS A CA 5
ATOM 7196 C C . CYS A 1 5 ? -20.039 27.689 25.054 1.00 0.00 21 CYS A C 5
ATOM 7197 O O . CYS A 1 5 ? -20.735 26.685 25.202 1.00 0.00 21 CYS A O 5
ATOM 7204 N N . TYR A 1 6 ? -20.433 28.740 24.346 1.00 0.00 22 TYR A N 5
ATOM 7205 C CA . TYR A 1 6 ? -21.732 28.767 23.691 1.00 0.00 22 TYR A CA 5
ATOM 7206 C C . TYR A 1 6 ? -21.613 29.253 22.246 1.00 0.00 22 TYR A C 5
ATOM 7207 O O . TYR A 1 6 ? -21.376 30.434 21.986 1.00 0.00 22 TYR A O 5
ATOM 7225 N N . ASP A 1 7 ? -21.780 28.321 21.310 1.00 0.00 23 ASP A N 5
ATOM 7226 C CA . ASP A 1 7 ? -21.704 28.623 19.885 1.00 0.00 23 ASP A CA 5
ATOM 7227 C C . ASP A 1 7 ? -23.003 29.264 19.408 1.00 0.00 23 ASP A C 5
ATOM 7228 O O . ASP A 1 7 ? -23.990 29.288 20.141 1.00 0.00 23 ASP A O 5
ATOM 7237 N N . ASN A 1 8 ? -22.987 29.798 18.189 1.00 0.00 24 ASN A N 5
ATOM 7238 C CA . ASN A 1 8 ? -24.155 30.463 17.610 1.00 0.00 24 ASN A CA 5
ATOM 7239 C C . ASN A 1 8 ? -25.442 29.658 17.808 1.00 0.00 24 ASN A C 5
ATOM 7240 O O . ASN A 1 8 ? -25.854 28.893 16.936 1.00 0.00 24 ASN A O 5
ATOM 7251 N N . GLY A 1 9 ? -26.074 29.857 18.962 1.00 0.00 25 GLY A N 5
ATOM 7252 C CA . GLY A 1 9 ? -27.318 29.168 19.268 1.00 0.00 25 GLY A CA 5
ATOM 7253 C C . GLY A 1 9 ? -27.115 27.765 19.814 1.00 0.00 25 GLY A C 5
ATOM 7254 O O . GLY A 1 9 ? -28.011 27.209 20.449 1.00 0.00 25 GLY A O 5
ATOM 7258 N N . LYS A 1 10 ? -25.944 27.188 19.564 1.00 0.00 26 LYS A N 5
ATOM 7259 C CA . LYS A 1 10 ? -25.645 25.839 20.038 1.00 0.00 26 LYS A CA 5
ATOM 7260 C C . LYS A 1 10 ? -24.644 25.874 21.187 1.00 0.00 26 LYS A C 5
ATOM 7261 O O . LYS A 1 10 ? -23.674 26.626 21.150 1.00 0.00 26 LYS A O 5
ATOM 7280 N N . HIS A 1 11 ? -24.889 25.058 22.209 1.00 0.00 27 HIS A N 5
ATOM 7281 C CA . HIS A 1 11 ? -24.007 25.005 23.372 1.00 0.00 27 HIS A CA 5
ATOM 7282 C C . HIS A 1 11 ? -22.999 23.866 23.248 1.00 0.00 27 HIS A C 5
ATOM 7283 O O . HIS A 1 11 ? -23.368 22.722 22.983 1.00 0.00 27 HIS A O 5
ATOM 7298 N N . TYR A 1 12 ? -21.723 24.190 23.446 1.00 0.00 28 TYR A N 5
ATOM 7299 C CA . TYR A 1 12 ? -20.655 23.198 23.361 1.00 0.00 28 TYR A CA 5
ATOM 7300 C C . TYR A 1 12 ? -19.780 23.235 24.611 1.00 0.00 28 TYR A C 5
ATOM 7301 O O . TYR A 1 12 ? -19.832 24.190 25.387 1.00 0.00 28 TYR A O 5
ATOM 7319 N N . GLN A 1 13 ? -18.981 22.189 24.805 1.00 0.00 29 GLN A N 5
ATOM 7320 C CA . GLN A 1 13 ? -18.104 22.103 25.963 1.00 0.00 29 GLN A CA 5
ATOM 7321 C C . GLN A 1 13 ? -16.709 22.628 25.647 1.00 0.00 29 GLN A C 5
ATOM 7322 O O . GLN A 1 13 ? -16.397 22.950 24.500 1.00 0.00 29 GLN A O 5
ATOM 7336 N N . ILE A 1 14 ? -15.873 22.704 26.677 1.00 0.00 30 ILE A N 5
ATOM 7337 C CA . ILE A 1 14 ? -14.506 23.183 26.524 1.00 0.00 30 ILE A CA 5
ATOM 7338 C C . ILE A 1 14 ? -13.657 22.153 25.789 1.00 0.00 30 ILE A C 5
ATOM 7339 O O . ILE A 1 14 ? -13.767 20.954 26.048 1.00 0.00 30 ILE A O 5
ATOM 7355 N N . ASN A 1 15 ? -12.823 22.627 24.865 1.00 0.00 31 ASN A N 5
ATOM 7356 C CA . ASN A 1 15 ? -11.959 21.749 24.080 1.00 0.00 31 ASN A CA 5
ATOM 7357 C C . ASN A 1 15 ? -12.772 20.967 23.055 1.00 0.00 31 ASN A C 5
ATOM 7358 O O . ASN A 1 15 ? -12.213 20.340 22.156 1.00 0.00 31 ASN A O 5
ATOM 7369 N N . GLN A 1 16 ? -14.097 21.025 23.180 1.00 0.00 32 GLN A N 5
ATOM 7370 C CA . GLN A 1 16 ? -14.975 20.338 22.248 1.00 0.00 32 GLN A CA 5
ATOM 7371 C C . GLN A 1 16 ? -14.940 21.033 20.898 1.00 0.00 32 GLN A C 5
ATOM 7372 O O . GLN A 1 16 ? -15.131 22.245 20.812 1.00 0.00 32 GLN A O 5
ATOM 7386 N N . GLN A 1 17 ? -14.683 20.271 19.843 1.00 0.00 33 GLN A N 5
ATOM 7387 C CA . GLN A 1 17 ? -14.615 20.842 18.507 1.00 0.00 33 GLN A CA 5
ATOM 7388 C C . GLN A 1 17 ? -15.856 20.518 17.692 1.00 0.00 33 GLN A C 5
ATOM 7389 O O . GLN A 1 17 ? -16.523 19.508 17.918 1.00 0.00 33 GLN A O 5
ATOM 7403 N N . TRP A 1 18 ? -16.146 21.382 16.728 1.00 0.00 34 TRP A N 5
ATOM 7404 C CA . TRP A 1 18 ? -17.298 21.199 15.850 1.00 0.00 34 TRP A CA 5
ATOM 7405 C C . TRP A 1 18 ? -17.129 21.999 14.563 1.00 0.00 34 TRP A C 5
ATOM 7406 O O . TRP A 1 18 ? -16.422 23.006 14.532 1.00 0.00 34 TRP A O 5
ATOM 7427 N N . GLU A 1 19 ? -17.769 21.529 13.496 1.00 0.00 35 GLU A N 5
ATOM 7428 C CA . GLU A 1 19 ? -17.675 22.185 12.197 1.00 0.00 35 GLU A CA 5
ATOM 7429 C C . GLU A 1 19 ? -18.712 23.294 12.040 1.00 0.00 35 GLU A C 5
ATOM 7430 O O . GLU A 1 19 ? -19.883 23.122 12.374 1.00 0.00 35 GLU A O 5
ATOM 7442 N N . ARG A 1 20 ? -18.261 24.428 11.513 1.00 0.00 36 ARG A N 5
ATOM 7443 C CA . ARG A 1 20 ? -19.125 25.580 11.283 1.00 0.00 36 ARG A CA 5
ATOM 7444 C C . ARG A 1 20 ? -18.545 26.451 10.173 1.00 0.00 36 ARG A C 5
ATOM 7445 O O . ARG A 1 20 ? -17.401 26.891 10.255 1.00 0.00 36 ARG A O 5
ATOM 7466 N N . THR A 1 21 ? -19.333 26.679 9.128 1.00 0.00 37 THR A N 5
ATOM 7467 C CA . THR A 1 21 ? -18.886 27.477 7.994 1.00 0.00 37 THR A CA 5
ATOM 7468 C C . THR A 1 21 ? -19.177 28.961 8.194 1.00 0.00 37 THR A C 5
ATOM 7469 O O . THR A 1 21 ? -20.201 29.336 8.765 1.00 0.00 37 THR A O 5
ATOM 7480 N N . TYR A 1 22 ? -18.261 29.800 7.714 1.00 0.00 38 TYR A N 5
ATOM 7481 C CA . TYR A 1 22 ? -18.402 31.245 7.828 1.00 0.00 38 TYR A CA 5
ATOM 7482 C C . TYR A 1 22 ? -18.183 31.914 6.473 1.00 0.00 38 TYR A C 5
ATOM 7483 O O . TYR A 1 22 ? -17.071 31.910 5.940 1.00 0.00 38 TYR A O 5
ATOM 7501 N N . LEU A 1 23 ? -19.257 32.486 5.930 1.00 0.00 39 LEU A N 5
ATOM 7502 C CA . LEU A 1 23 ? -19.217 33.173 4.640 1.00 0.00 39 LEU A CA 5
ATOM 7503 C C . LEU A 1 23 ? -19.136 32.190 3.473 1.00 0.00 39 LEU A C 5
ATOM 7504 O O . LEU A 1 23 ? -19.816 32.367 2.461 1.00 0.00 39 LEU A O 5
ATOM 7520 N N . GLY A 1 24 ? -18.309 31.160 3.610 1.00 0.00 40 GLY A N 5
ATOM 7521 C CA . GLY A 1 24 ? -18.174 30.180 2.547 1.00 0.00 40 GLY A CA 5
ATOM 7522 C C . GLY A 1 24 ? -17.119 29.126 2.834 1.00 0.00 40 GLY A C 5
ATOM 7523 O O . GLY A 1 24 ? -16.898 28.229 2.021 1.00 0.00 40 GLY A O 5
ATOM 7527 N N . ASN A 1 25 ? -16.468 29.229 3.988 1.00 0.00 41 ASN A N 5
ATOM 7528 C CA . ASN A 1 25 ? -15.438 28.273 4.367 1.00 0.00 41 ASN A CA 5
ATOM 7529 C C . ASN A 1 25 ? -15.830 27.530 5.636 1.00 0.00 41 ASN A C 5
ATOM 7530 O O . ASN A 1 25 ? -16.283 28.138 6.600 1.00 0.00 41 ASN A O 5
ATOM 7541 N N . ALA A 1 26 ? -15.652 26.215 5.631 1.00 0.00 42 ALA A N 5
ATOM 7542 C CA . ALA A 1 26 ? -15.986 25.403 6.789 1.00 0.00 42 ALA A CA 5
ATOM 7543 C C . ALA A 1 26 ? -14.833 25.383 7.786 1.00 0.00 42 ALA A C 5
ATOM 7544 O O . ALA A 1 26 ? -13.799 24.763 7.539 1.00 0.00 42 ALA A O 5
ATOM 7551 N N . LEU A 1 27 ? -15.014 26.064 8.913 1.00 0.00 43 LEU A N 5
ATOM 7552 C CA . LEU A 1 27 ? -13.982 26.122 9.944 1.00 0.00 43 LEU A CA 5
ATOM 7553 C C . LEU A 1 27 ? -14.432 25.382 11.199 1.00 0.00 43 LEU A C 5
ATOM 7554 O O . LEU A 1 27 ? -15.589 25.481 11.605 1.00 0.00 43 LEU A O 5
ATOM 7570 N N . VAL A 1 28 ? -13.509 24.654 11.820 1.00 0.00 44 VAL A N 5
ATOM 7571 C CA . VAL A 1 28 ? -13.819 23.920 13.039 1.00 0.00 44 VAL A CA 5
ATOM 7572 C C . VAL A 1 28 ? -13.253 24.643 14.258 1.00 0.00 44 VAL A C 5
ATOM 7573 O O . VAL A 1 28 ? -12.078 25.011 14.287 1.00 0.00 44 VAL A O 5
ATOM 7586 N N . CYS A 1 29 ? -14.096 24.856 15.260 1.00 0.00 45 CYS A N 5
ATOM 7587 C CA . CYS A 1 29 ? -13.676 25.543 16.474 1.00 0.00 45 CYS A CA 5
ATOM 7588 C C . CYS A 1 29 ? -13.290 24.540 17.555 1.00 0.00 45 CYS A C 5
ATOM 7589 O O . CYS A 1 29 ? -13.830 23.434 17.604 1.00 0.00 45 CYS A O 5
ATOM 7596 N N . THR A 1 30 ? -12.343 24.931 18.404 1.00 0.00 46 THR A N 5
ATOM 7597 C CA . THR A 1 30 ? -11.861 24.064 19.479 1.00 0.00 46 THR A CA 5
ATOM 7598 C C . THR A 1 30 ? -12.613 24.303 20.789 1.00 0.00 46 THR A C 5
ATOM 7599 O O . THR A 1 30 ? -12.801 23.376 21.576 1.00 0.00 46 THR A O 5
ATOM 7610 N N . CYS A 1 31 ? -13.029 25.549 21.017 1.00 0.00 47 CYS A N 5
ATOM 7611 C CA . CYS A 1 31 ? -13.759 25.928 22.230 1.00 0.00 47 CYS A CA 5
ATOM 7612 C C . CYS A 1 31 ? -12.810 26.101 23.414 1.00 0.00 47 CYS A C 5
ATOM 7613 O O . CYS A 1 31 ? -12.016 25.212 23.723 1.00 0.00 47 CYS A O 5
ATOM 7620 N N . TYR A 1 32 ? -12.906 27.253 24.075 1.00 0.00 48 TYR A N 5
ATOM 7621 C CA . TYR A 1 32 ? -12.065 27.550 25.230 1.00 0.00 48 TYR A CA 5
ATOM 7622 C C . TYR A 1 32 ? -12.892 27.535 26.510 1.00 0.00 48 TYR A C 5
ATOM 7623 O O . TYR A 1 32 ? -12.495 26.947 27.515 1.00 0.00 48 TYR A O 5
ATOM 7641 N N . GLY A 1 33 ? -14.049 28.186 26.458 1.00 0.00 49 GLY A N 5
ATOM 7642 C CA . GLY A 1 33 ? -14.927 28.239 27.612 1.00 0.00 49 GLY A CA 5
ATOM 7643 C C . GLY A 1 33 ? -14.837 29.554 28.361 1.00 0.00 49 GLY A C 5
ATOM 7644 O O . GLY A 1 33 ? -13.765 29.936 28.831 1.00 0.00 49 GLY A O 5
ATOM 7648 N N . GLY A 1 34 ? -15.968 30.246 28.474 1.00 0.00 50 GLY A N 5
ATOM 7649 C CA . GLY A 1 34 ? -15.993 31.516 29.178 1.00 0.00 50 GLY A CA 5
ATOM 7650 C C . GLY A 1 34 ? -15.856 32.702 28.245 1.00 0.00 50 GLY A C 5
ATOM 7651 O O . GLY A 1 34 ? -16.119 32.594 27.049 1.00 0.00 50 GLY A O 5
ATOM 7655 N N . SER A 1 35 ? -15.441 33.838 28.798 1.00 0.00 51 SER A N 5
ATOM 7656 C CA . SER A 1 35 ? -15.267 35.056 28.014 1.00 0.00 51 SER A CA 5
ATOM 7657 C C . SER A 1 35 ? -14.099 34.918 27.041 1.00 0.00 51 SER A C 5
ATOM 7658 O O . SER A 1 35 ? -13.821 35.826 26.258 1.00 0.00 51 SER A O 5
ATOM 7666 N N . ARG A 1 36 ? -13.419 33.777 27.098 1.00 0.00 52 ARG A N 5
ATOM 7667 C CA . ARG A 1 36 ? -12.279 33.523 26.225 1.00 0.00 52 ARG A CA 5
ATOM 7668 C C . ARG A 1 36 ? -12.739 33.196 24.808 1.00 0.00 52 ARG A C 5
ATOM 7669 O O . ARG A 1 36 ? -11.934 33.174 23.877 1.00 0.00 52 ARG A O 5
ATOM 7690 N N . GLY A 1 37 ? -14.035 32.939 24.651 1.00 0.00 53 GLY A N 5
ATOM 7691 C CA . GLY A 1 37 ? -14.571 32.613 23.342 1.00 0.00 53 GLY A CA 5
ATOM 7692 C C . GLY A 1 37 ? -13.930 31.370 22.759 1.00 0.00 53 GLY A C 5
ATOM 7693 O O . GLY A 1 37 ? -13.085 30.745 23.399 1.00 0.00 53 GLY A O 5
ATOM 7697 N N . PHE A 1 38 ? -14.323 31.006 21.544 1.00 0.00 54 PHE A N 5
ATOM 7698 C CA . PHE A 1 38 ? -13.769 29.828 20.891 1.00 0.00 54 PHE A CA 5
ATOM 7699 C C . 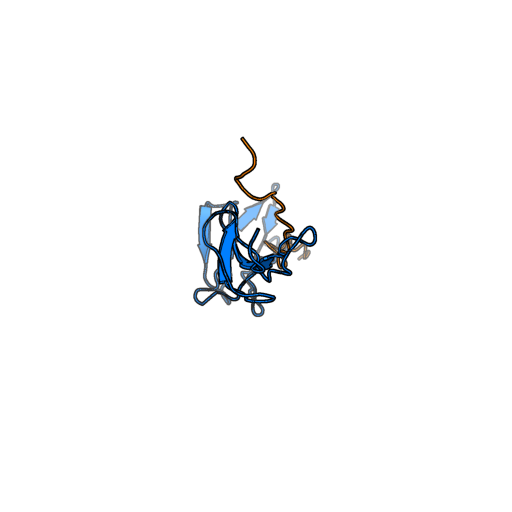PHE A 1 38 ? -13.069 30.214 19.594 1.00 0.00 54 PHE A C 5
ATOM 7700 O O . PHE A 1 38 ? -13.513 31.113 18.882 1.00 0.00 54 PHE A O 5
ATOM 7717 N N . ASN A 1 39 ? -11.972 29.527 19.295 1.00 0.00 55 ASN A N 5
ATOM 7718 C CA . ASN A 1 39 ? -11.212 29.803 18.083 1.00 0.00 55 ASN A CA 5
ATOM 7719 C C . ASN A 1 39 ? -11.499 28.754 17.017 1.00 0.00 55 ASN A C 5
ATOM 7720 O O . ASN A 1 39 ? -11.425 27.553 17.277 1.00 0.00 55 ASN A O 5
ATOM 7731 N N . CYS A 1 40 ? -11.829 29.216 15.817 1.00 0.00 56 CYS A N 5
ATOM 7732 C CA . CYS A 1 40 ? -12.129 28.321 14.709 1.00 0.00 56 CYS A CA 5
ATOM 7733 C C . CYS A 1 40 ? -11.052 28.424 13.635 1.00 0.00 56 CYS A C 5
ATOM 7734 O O . CYS A 1 40 ? -10.399 29.458 13.501 1.00 0.00 56 CYS A O 5
ATOM 7741 N N . GLU A 1 41 ? -10.867 27.352 12.874 1.00 0.00 57 GLU A N 5
ATOM 7742 C CA . GLU A 1 41 ? -9.867 27.335 11.813 1.00 0.00 57 GLU A CA 5
ATOM 7743 C C . GLU A 1 41 ? -10.387 26.582 10.593 1.00 0.00 57 GLU A C 5
ATOM 7744 O O . GLU A 1 41 ? -11.082 25.577 10.729 1.00 0.00 57 GLU A O 5
ATOM 7756 N N . SER A 1 42 ? -10.044 27.073 9.404 1.00 0.00 58 SER A N 5
ATOM 7757 C CA . SER A 1 42 ? -10.477 26.440 8.161 1.00 0.00 58 SER A CA 5
ATOM 7758 C C . SER A 1 42 ? -10.248 24.933 8.212 1.00 0.00 58 SER A C 5
ATOM 7759 O O . SER A 1 42 ? -9.299 24.463 8.841 1.00 0.00 58 SER A O 5
ATOM 7767 N N . LYS A 1 43 ? -11.119 24.178 7.549 1.00 0.00 59 LYS A N 5
ATOM 7768 C CA . LYS A 1 43 ? -11.001 22.723 7.527 1.00 0.00 59 LYS A CA 5
ATOM 7769 C C . LYS A 1 43 ? -10.334 22.244 6.238 1.00 0.00 59 LYS A C 5
ATOM 7770 O O . LYS A 1 43 ? -10.528 22.831 5.174 1.00 0.00 59 LYS A O 5
ATOM 7789 N N . PRO A 1 44 ? -9.534 21.165 6.319 1.00 0.00 60 PRO A N 5
ATOM 7790 C CA . PRO A 1 44 ? -8.839 20.608 5.156 1.00 0.00 60 PRO A CA 5
ATOM 7791 C C . PRO A 1 44 ? -9.761 19.773 4.273 1.00 0.00 60 PRO A C 5
ATOM 7792 O O . PRO A 1 44 ? -10.406 18.835 4.744 1.00 0.00 60 PRO A O 5
ATOM 7803 N N . GLU A 1 45 ? -9.819 20.120 2.991 1.00 0.00 61 GLU A N 5
ATOM 7804 C CA . GLU A 1 45 ? -10.663 19.405 2.041 1.00 0.00 61 GLU A CA 5
ATOM 7805 C C . GLU A 1 45 ? -10.140 17.994 1.796 1.00 0.00 61 GLU A C 5
ATOM 7806 O O . GLU A 1 45 ? -9.182 17.553 2.433 1.00 0.00 61 GLU A O 5
ATOM 7818 N N . ALA A 1 46 ? -10.778 17.290 0.866 1.00 0.00 62 ALA A N 5
ATOM 7819 C CA . ALA A 1 46 ? -10.382 15.927 0.530 1.00 0.00 62 ALA A CA 5
ATOM 7820 C C . ALA A 1 46 ? -10.124 15.785 -0.965 1.00 0.00 62 ALA A C 5
ATOM 7821 O O . ALA A 1 46 ? -9.135 15.182 -1.381 1.00 0.00 62 ALA A O 5
ATOM 7828 N N . GLU A 1 47 ? -11.019 16.349 -1.766 1.00 0.00 63 GLU A N 5
ATOM 7829 C CA . GLU A 1 47 ? -10.893 16.295 -3.219 1.00 0.00 63 GLU A CA 5
ATOM 7830 C C . GLU A 1 47 ? -10.461 17.650 -3.769 1.00 0.00 63 GLU A C 5
ATOM 7831 O O . GLU A 1 47 ? -11.218 18.318 -4.473 1.00 0.00 63 GLU A O 5
ATOM 7843 N N . GLU A 1 48 ? -9.239 18.053 -3.433 1.00 0.00 64 GLU A N 5
ATOM 7844 C CA . GLU A 1 48 ? -8.702 19.332 -3.882 1.00 0.00 64 GLU A CA 5
ATOM 7845 C C . GLU A 1 48 ? -8.740 19.452 -5.402 1.00 0.00 64 GLU A C 5
ATOM 7846 O O . GLU A 1 48 ? -8.331 18.539 -6.119 1.00 0.00 64 GLU A O 5
ATOM 7858 N N . THR A 1 49 ? -9.227 20.589 -5.882 1.00 0.00 65 THR A N 5
ATOM 7859 C CA . THR A 1 49 ? -9.314 20.849 -7.314 1.00 0.00 65 THR A CA 5
ATOM 7860 C C . THR A 1 49 ? -9.286 22.348 -7.588 1.00 0.00 65 THR A C 5
ATOM 7861 O O . THR A 1 49 ? -9.301 23.158 -6.661 1.00 0.00 65 THR A O 5
ATOM 7872 N N . CYS A 1 50 ? -9.256 22.711 -8.865 1.00 0.00 66 CYS A N 5
ATOM 7873 C CA . CYS A 1 50 ? -9.239 24.113 -9.264 1.00 0.00 66 CYS A CA 5
ATOM 7874 C C . CYS A 1 50 ? -10.050 24.310 -10.539 1.00 0.00 66 CYS A C 5
ATOM 7875 O O . CYS A 1 50 ? -9.847 23.607 -11.527 1.00 0.00 66 CYS A O 5
ATOM 7882 N N . PHE A 1 51 ? -10.974 25.264 -10.510 1.00 0.00 67 PHE A N 5
ATOM 7883 C CA . PHE A 1 51 ? -11.818 25.540 -11.666 1.00 0.00 67 PHE A CA 5
ATOM 7884 C C . PHE A 1 51 ? -11.335 26.771 -12.422 1.00 0.00 67 PHE A C 5
ATOM 7885 O O . PHE A 1 51 ? -10.888 27.749 -11.823 1.00 0.00 67 PHE A O 5
ATOM 7902 N N . ASP A 1 52 ? -11.450 26.717 -13.743 1.00 0.00 68 ASP A N 5
ATOM 7903 C CA . ASP A 1 52 ? -11.051 27.829 -14.594 1.00 0.00 68 ASP A CA 5
ATOM 7904 C C . ASP A 1 52 ? -12.280 28.455 -15.237 1.00 0.00 68 ASP A C 5
ATOM 7905 O O . ASP A 1 52 ? -12.932 27.838 -16.079 1.00 0.00 68 ASP A O 5
ATOM 7914 N N . LYS A 1 53 ? -12.595 29.678 -14.834 1.00 0.00 69 LYS A N 5
ATOM 7915 C CA . LYS A 1 53 ? -13.753 30.382 -15.372 1.00 0.00 69 LYS A CA 5
ATOM 7916 C C . LYS A 1 53 ? -13.429 30.988 -16.732 1.00 0.00 69 LYS A C 5
ATOM 7917 O O . LYS A 1 53 ? -14.250 31.688 -17.325 1.00 0.00 69 LYS A O 5
ATOM 7936 N N . TYR A 1 54 ? -12.224 30.712 -17.220 1.00 0.00 70 TYR A N 5
ATOM 7937 C CA . TYR A 1 54 ? -11.778 31.222 -18.505 1.00 0.00 70 TYR A CA 5
ATOM 7938 C C . TYR A 1 54 ? -12.132 30.248 -19.626 1.00 0.00 70 TYR A C 5
ATOM 7939 O O . TYR A 1 54 ? -12.354 30.651 -20.768 1.00 0.00 70 TYR A O 5
ATOM 7957 N N . THR A 1 55 ? -12.184 28.962 -19.288 1.00 0.00 71 THR A N 5
ATOM 7958 C CA . THR A 1 55 ? -12.513 27.925 -20.260 1.00 0.00 71 THR A CA 5
ATOM 7959 C C . THR A 1 55 ? -13.701 27.092 -19.789 1.00 0.00 71 THR A C 5
ATOM 7960 O O . THR A 1 55 ? -14.322 26.375 -20.576 1.00 0.00 71 THR A O 5
ATOM 7971 N N . GLY A 1 56 ? -14.015 27.200 -18.503 1.00 0.00 72 GLY A N 5
ATOM 7972 C CA . GLY A 1 56 ? -15.130 26.462 -17.942 1.00 0.00 72 GLY A CA 5
ATOM 7973 C C . GLY A 1 56 ? -14.812 24.997 -17.704 1.00 0.00 72 GLY A C 5
ATOM 7974 O O . GLY A 1 56 ? -15.691 24.142 -17.814 1.00 0.00 72 GLY A O 5
ATOM 7978 N N . ASN A 1 57 ? -13.558 24.705 -17.374 1.00 0.00 73 ASN A N 5
ATOM 7979 C CA . ASN A 1 57 ? -13.136 23.334 -17.118 1.00 0.00 73 ASN A CA 5
ATOM 7980 C C . ASN A 1 57 ? -12.559 23.190 -15.713 1.00 0.00 73 ASN A C 5
ATOM 7981 O O . ASN A 1 57 ? -12.052 24.151 -15.134 1.00 0.00 73 ASN A O 5
ATOM 7992 N N . THR A 1 58 ? -12.640 21.978 -15.172 1.00 0.00 74 THR A N 5
ATOM 7993 C CA . THR A 1 58 ? -12.131 21.691 -13.837 1.00 0.00 74 THR A CA 5
ATOM 7994 C C . THR A 1 58 ? -10.903 20.792 -13.895 1.00 0.00 74 THR A C 5
ATOM 7995 O O . THR A 1 58 ? -10.814 19.891 -14.729 1.00 0.00 74 THR A O 5
ATOM 8006 N N . TYR A 1 59 ? -9.964 21.045 -12.993 1.00 0.00 75 TYR A N 5
ATOM 8007 C CA . TYR A 1 59 ? -8.734 20.267 -12.914 1.00 0.00 75 TYR A CA 5
ATOM 8008 C C . TYR A 1 59 ? -8.484 19.854 -11.473 1.00 0.00 75 TYR A C 5
ATOM 8009 O O . TYR A 1 59 ? -9.106 20.388 -10.558 1.00 0.00 75 TYR A O 5
ATOM 8027 N N . ARG A 1 60 ? -7.578 18.910 -11.269 1.00 0.00 76 ARG A N 5
ATOM 8028 C CA . ARG A 1 60 ? -7.273 18.443 -9.925 1.00 0.00 76 ARG A CA 5
ATOM 8029 C C . ARG A 1 60 ? -5.968 19.043 -9.413 1.00 0.00 76 ARG A C 5
ATOM 8030 O O . ARG A 1 60 ? -5.120 19.474 -10.195 1.00 0.00 76 ARG A O 5
ATOM 8051 N N . VAL A 1 61 ? -5.826 19.071 -8.091 1.00 0.00 77 VAL A N 5
ATOM 8052 C CA . VAL A 1 61 ? -4.638 19.617 -7.439 1.00 0.00 77 VAL A CA 5
ATOM 8053 C C . VAL A 1 61 ? -3.345 19.023 -8.010 1.00 0.00 77 VAL A C 5
ATOM 8054 O O . VAL A 1 61 ? -2.255 19.549 -7.778 1.00 0.00 77 VAL A O 5
ATOM 8067 N N . GLY A 1 62 ? -3.463 17.939 -8.773 1.00 0.00 78 GLY A N 5
ATOM 8068 C CA . GLY A 1 62 ? -2.288 17.322 -9.361 1.00 0.00 78 GLY A CA 5
ATOM 8069 C C . GLY A 1 62 ? -2.377 17.212 -10.871 1.00 0.00 78 GLY A C 5
ATOM 8070 O O . GLY A 1 62 ? -2.194 16.132 -11.432 1.00 0.00 78 GLY A O 5
ATOM 8074 N N . ASP A 1 63 ? -2.660 18.331 -11.526 1.00 0.00 79 ASP A N 5
ATOM 8075 C CA . ASP A 1 63 ? -2.774 18.358 -12.980 1.00 0.00 79 ASP A CA 5
ATOM 8076 C C . ASP A 1 63 ? -2.313 19.699 -13.545 1.00 0.00 79 ASP A C 5
ATOM 8077 O O . ASP A 1 63 ? -2.214 20.689 -12.821 1.00 0.00 79 ASP A O 5
ATOM 8086 N N . THR A 1 64 ? -2.035 19.718 -14.844 1.00 0.00 80 THR A N 5
ATOM 8087 C CA . THR A 1 64 ? -1.586 20.930 -15.520 1.00 0.00 80 THR A CA 5
ATOM 8088 C C . THR A 1 64 ? -2.322 21.123 -16.842 1.00 0.00 80 THR A C 5
ATOM 8089 O O . THR A 1 64 ? -2.815 20.162 -17.432 1.00 0.00 80 THR A O 5
ATOM 8100 N N . TYR A 1 65 ? -2.400 22.370 -17.301 1.00 0.00 81 TYR A N 5
ATOM 8101 C CA . TYR A 1 65 ? -3.085 22.677 -18.552 1.00 0.00 81 TYR A CA 5
ATOM 8102 C C . TYR A 1 65 ? -2.588 23.990 -19.153 1.00 0.00 81 TYR A C 5
ATOM 8103 O O . TYR A 1 65 ? -2.010 24.825 -18.458 1.00 0.00 81 TYR A O 5
ATOM 8121 N N . GLU A 1 66 ? -2.829 24.164 -20.449 1.00 0.00 82 GLU A N 5
ATOM 8122 C CA . GLU A 1 66 ? -2.420 25.366 -21.156 1.00 0.00 82 GL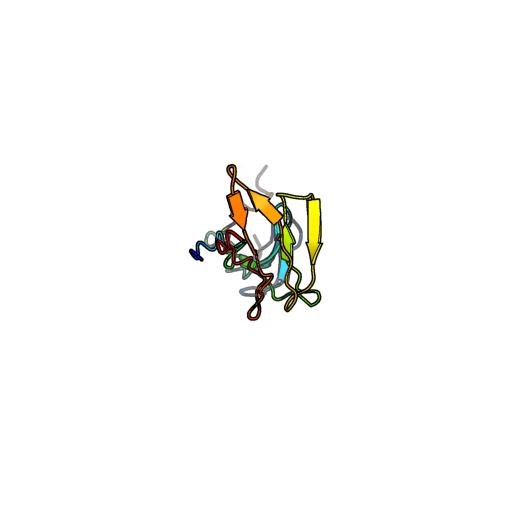U A CA 5
ATOM 8123 C C . GLU A 1 66 ? -3.638 26.223 -21.495 1.00 0.00 82 GLU A C 5
ATOM 8124 O O . GLU A 1 66 ? -4.565 25.761 -22.162 1.00 0.00 82 GLU A O 5
ATOM 8136 N N . ARG A 1 67 ? -3.635 27.469 -21.032 1.00 0.00 83 ARG A N 5
ATOM 8137 C CA . ARG A 1 67 ? -4.746 28.380 -21.289 1.00 0.00 83 ARG A CA 5
ATOM 8138 C C . ARG A 1 67 ? -4.245 29.793 -21.586 1.00 0.00 83 ARG A C 5
ATOM 8139 O O . ARG A 1 67 ? -3.579 30.409 -20.755 1.00 0.00 83 ARG A O 5
ATOM 8160 N N . PRO A 1 68 ? -4.565 30.330 -22.778 1.00 0.00 84 PRO A N 5
ATOM 8161 C CA . PRO A 1 68 ? -4.145 31.678 -23.175 1.00 0.00 84 PRO A CA 5
ATOM 8162 C C . PRO A 1 68 ? -4.898 32.764 -22.411 1.00 0.00 84 PRO A C 5
ATOM 8163 O O . PRO A 1 68 ? -5.914 32.488 -21.771 1.00 0.00 84 PRO A O 5
ATOM 8174 N N . LYS A 1 69 ? -4.397 33.997 -22.487 1.00 0.00 85 LYS A N 5
ATOM 8175 C CA . LYS A 1 69 ? -5.024 35.127 -21.806 1.00 0.00 85 LYS A CA 5
ATOM 8176 C C . LYS A 1 69 ? -4.218 36.410 -22.011 1.00 0.00 85 LYS A C 5
ATOM 8177 O O . LYS A 1 69 ? -2.989 36.381 -22.064 1.00 0.00 85 LYS A O 5
ATOM 8196 N N . ASP A 1 70 ? -4.927 37.534 -22.114 1.00 0.00 86 ASP A N 5
ATOM 8197 C CA . ASP A 1 70 ? -4.292 38.838 -22.301 1.00 0.00 86 ASP A CA 5
ATOM 8198 C C . ASP A 1 70 ? -3.431 38.870 -23.561 1.00 0.00 86 ASP A C 5
ATOM 8199 O O . ASP A 1 70 ? -2.310 39.376 -23.542 1.00 0.00 86 ASP A O 5
ATOM 8208 N N . SER A 1 71 ? -3.974 38.346 -24.658 1.00 0.00 87 SER A N 5
ATOM 8209 C CA . SER A 1 71 ? -3.273 38.324 -25.939 1.00 0.00 87 SER A CA 5
ATOM 8210 C C . SER A 1 71 ? -2.057 37.397 -25.913 1.00 0.00 87 SER A C 5
ATOM 8211 O O . SER A 1 71 ? -1.371 37.237 -26.923 1.00 0.00 87 SER A O 5
ATOM 8219 N N . MET A 1 72 ? -1.804 36.772 -24.766 1.00 0.00 88 MET A N 5
ATOM 8220 C CA . MET A 1 72 ? -0.687 35.851 -24.627 1.00 0.00 88 MET A CA 5
ATOM 8221 C C . MET A 1 72 ? -1.195 34.453 -24.299 1.00 0.00 88 MET A C 5
ATOM 8222 O O . MET A 1 72 ? -2.370 34.147 -24.497 1.00 0.00 88 MET A O 5
ATOM 8236 N N . ILE A 1 73 ? -0.305 33.611 -23.787 1.00 0.00 89 ILE A N 5
ATOM 8237 C CA . ILE A 1 73 ? -0.665 32.253 -23.417 1.00 0.00 89 ILE A CA 5
ATOM 8238 C C . ILE A 1 73 ? -0.091 31.922 -22.042 1.00 0.00 89 ILE A C 5
ATOM 8239 O O . ILE A 1 73 ? 1.103 32.101 -21.796 1.00 0.00 89 ILE A O 5
ATOM 8255 N N . TRP A 1 74 ? -0.951 31.457 -21.144 1.00 0.00 90 TRP A N 5
ATOM 8256 C CA . TRP A 1 74 ? -0.531 31.120 -19.790 1.00 0.00 90 TRP A CA 5
ATOM 8257 C C . TRP A 1 74 ? -0.583 29.614 -19.551 1.00 0.00 90 TRP A C 5
ATOM 8258 O O . TRP A 1 74 ? -1.622 28.983 -19.738 1.00 0.00 90 TRP A O 5
ATOM 8279 N N . ASP A 1 75 ? 0.535 29.049 -19.112 1.00 0.00 91 ASP A N 5
ATOM 8280 C CA . ASP A 1 75 ? 0.607 27.623 -18.820 1.00 0.00 91 ASP A CA 5
ATOM 8281 C C . ASP A 1 75 ? 0.232 27.386 -17.363 1.00 0.00 91 ASP A C 5
ATOM 8282 O O . ASP A 1 75 ? 1.063 26.974 -16.552 1.00 0.00 91 ASP A O 5
ATOM 8291 N N . CYS A 1 76 ? -1.023 27.672 -17.038 1.00 0.00 92 CYS A N 5
ATOM 8292 C CA . CYS A 1 76 ? -1.521 27.518 -15.678 1.00 0.00 92 CYS A CA 5
ATOM 8293 C C . CYS A 1 76 ? -1.381 26.084 -15.183 1.00 0.00 92 CYS A C 5
ATOM 8294 O O . CYS A 1 76 ? -1.730 25.132 -15.880 1.00 0.00 92 CYS A O 5
ATOM 8301 N N . THR A 1 77 ? -0.885 25.950 -13.960 1.00 0.00 93 THR A N 5
ATOM 8302 C CA . THR A 1 77 ? -0.709 24.649 -13.334 1.00 0.00 93 THR A CA 5
ATOM 8303 C C . THR A 1 77 ? -1.581 24.549 -12.088 1.00 0.00 93 THR A C 5
ATOM 8304 O O . THR A 1 77 ? -1.717 25.517 -11.340 1.00 0.00 93 THR A O 5
ATOM 8315 N N . CYS A 1 78 ? -2.178 23.384 -11.873 1.00 0.00 94 CYS A N 5
ATOM 8316 C CA . CYS A 1 78 ? -3.043 23.180 -10.719 1.00 0.00 94 CYS A CA 5
ATOM 8317 C C . CYS A 1 78 ? -2.273 22.549 -9.565 1.00 0.00 94 CYS A C 5
ATOM 8318 O O . CYS A 1 78 ? -1.717 21.459 -9.697 1.00 0.00 94 CYS A O 5
ATOM 8325 N N . ILE A 1 79 ? -2.247 23.246 -8.434 1.00 0.00 95 ILE A N 5
ATOM 8326 C CA . ILE A 1 79 ? -1.546 22.766 -7.250 1.00 0.00 95 ILE A CA 5
ATOM 8327 C C . ILE A 1 79 ? -2.507 22.623 -6.074 1.00 0.00 95 ILE A C 5
ATOM 8328 O O . ILE A 1 79 ? -3.719 22.515 -6.263 1.00 0.00 95 ILE A O 5
ATOM 8344 N N . GLY A 1 80 ? -1.963 22.623 -4.861 1.00 0.00 96 GLY A N 5
ATOM 8345 C CA . GLY A 1 80 ? -2.793 22.493 -3.678 1.00 0.00 96 GLY A CA 5
ATOM 8346 C C . GLY A 1 80 ? -2.131 23.060 -2.439 1.00 0.00 96 GLY A C 5
ATOM 8347 O O . GLY A 1 80 ? -2.662 23.972 -1.806 1.00 0.00 96 GLY A O 5
ATOM 8351 N N . ALA A 1 81 ? -0.969 22.516 -2.097 1.00 0.00 97 ALA A N 5
ATOM 8352 C CA . ALA A 1 81 ? -0.225 22.966 -0.926 1.00 0.00 97 ALA A CA 5
ATOM 8353 C C . ALA A 1 81 ? -1.073 22.854 0.337 1.00 0.00 97 ALA A C 5
ATOM 8354 O O . ALA A 1 81 ? -0.944 23.661 1.257 1.00 0.00 97 ALA A O 5
ATOM 8361 N N . GLY A 1 82 ? -1.939 21.846 0.372 1.00 0.00 98 GLY A N 5
ATOM 8362 C CA . GLY A 1 82 ? -2.795 21.640 1.523 1.00 0.00 98 GLY A CA 5
ATOM 8363 C C . GLY A 1 82 ? -3.852 22.717 1.662 1.00 0.00 98 GLY A C 5
ATOM 8364 O O . GLY A 1 82 ? -4.385 22.935 2.751 1.00 0.00 98 GLY A O 5
ATOM 8368 N N . ARG A 1 83 ? -4.157 23.393 0.559 1.00 0.00 99 ARG A N 5
ATOM 8369 C CA . ARG A 1 83 ? -5.159 24.454 0.564 1.00 0.00 99 ARG A CA 5
ATOM 8370 C C . ARG A 1 83 ? -5.816 24.595 -0.801 1.00 0.00 99 ARG A C 5
ATOM 8371 O O . ARG A 1 83 ? -6.649 25.476 -1.012 1.00 0.00 99 ARG A O 5
ATOM 8392 N N . GLY A 1 84 ? -5.438 23.719 -1.723 1.00 0.00 100 GLY A N 5
ATOM 8393 C CA . GLY A 1 84 ? -6.000 23.758 -3.057 1.00 0.00 100 GLY A CA 5
ATOM 8394 C C . GLY A 1 84 ? -5.832 25.113 -3.719 1.00 0.00 100 GLY A C 5
ATOM 8395 O O . GLY A 1 84 ? -6.776 25.901 -3.780 1.00 0.00 100 GLY A O 5
ATOM 8399 N N . ARG A 1 85 ? -4.627 25.386 -4.210 1.00 0.00 101 ARG A N 5
ATOM 8400 C CA . ARG A 1 85 ? -4.339 26.657 -4.864 1.00 0.00 101 ARG A CA 5
ATOM 8401 C C . ARG A 1 85 ? -4.099 26.464 -6.359 1.00 0.00 101 ARG A C 5
ATOM 8402 O O . ARG A 1 85 ? -3.610 25.421 -6.791 1.00 0.00 101 ARG A O 5
ATOM 8423 N N . ILE A 1 86 ? -4.444 27.482 -7.143 1.00 0.00 102 ILE A N 5
ATOM 8424 C CA . ILE A 1 86 ? -4.264 27.432 -8.588 1.00 0.00 102 ILE A CA 5
ATOM 8425 C C . ILE A 1 86 ? -3.165 28.395 -9.029 1.00 0.00 102 ILE A C 5
ATOM 8426 O O . ILE A 1 86 ? -3.325 29.614 -8.958 1.00 0.00 102 ILE A O 5
ATOM 8442 N N . SER A 1 87 ? -2.045 27.838 -9.478 1.00 0.00 103 SER A N 5
ATOM 8443 C CA . SER A 1 87 ? -0.914 28.643 -9.924 1.00 0.00 103 SER A CA 5
ATOM 8444 C C . SER A 1 87 ? -0.992 28.916 -11.422 1.00 0.00 103 SER A C 5
ATOM 8445 O O . SER A 1 87 ? -1.124 27.995 -12.223 1.00 0.00 103 SER A O 5
ATOM 8453 N N . CYS A 1 88 ? -0.905 30.190 -11.793 1.00 0.00 104 CYS A N 5
ATOM 8454 C CA . CYS A 1 88 ? -0.959 30.582 -13.197 1.00 0.00 104 CYS A CA 5
ATOM 8455 C C . CYS A 1 88 ? 0.326 31.295 -13.602 1.00 0.00 104 CYS A C 5
ATOM 8456 O O . CYS A 1 88 ? 0.700 32.301 -13.003 1.00 0.00 104 CYS A O 5
ATOM 8463 N N . THR A 1 89 ? 1.002 30.766 -14.615 1.00 0.00 105 THR A N 5
ATOM 8464 C CA . THR A 1 89 ? 2.250 31.353 -15.091 1.00 0.00 105 THR A CA 5
ATOM 8465 C C . THR A 1 89 ? 2.195 31.616 -16.594 1.00 0.00 105 THR A C 5
ATOM 8466 O O . THR A 1 89 ? 1.478 30.937 -17.328 1.00 0.00 105 THR A O 5
ATOM 8477 N N . ILE A 1 90 ? 2.955 32.613 -17.042 1.00 0.00 106 ILE A N 5
ATOM 8478 C CA . ILE A 1 90 ? 2.995 32.976 -18.453 1.00 0.00 106 ILE A CA 5
ATOM 8479 C C . ILE A 1 90 ? 3.960 32.077 -19.218 1.00 0.00 106 ILE A C 5
ATOM 8480 O O . ILE A 1 90 ? 4.934 31.577 -18.657 1.00 0.00 106 ILE A O 5
ATOM 8496 N N . ALA A 1 91 ? 3.680 31.875 -20.501 1.00 0.00 107 ALA A N 5
ATOM 8497 C CA . ALA A 1 91 ? 4.525 31.036 -21.339 1.00 0.00 107 ALA A CA 5
ATOM 8498 C C . ALA A 1 91 ? 4.162 31.182 -22.809 1.00 0.00 107 ALA A C 5
ATOM 8499 O O . ALA A 1 91 ? 3.651 30.254 -23.436 1.00 0.00 107 ALA A O 5
ATOM 8506 N N . ASN A 1 92 ? 4.434 32.359 -23.347 1.00 0.00 108 ASN A N 5
ATOM 8507 C CA . ASN A 1 92 ? 4.145 32.653 -24.744 1.00 0.00 108 ASN A CA 5
ATOM 8508 C C . ASN A 1 92 ? 5.140 31.953 -25.664 1.00 0.00 108 ASN A C 5
ATOM 8509 O O . ASN A 1 92 ? 6.268 32.414 -25.840 1.00 0.00 108 ASN A O 5
ATOM 8520 N N . ARG A 1 93 ? 4.714 30.838 -26.249 1.00 0.00 109 ARG A N 5
ATOM 8521 C CA . ARG A 1 93 ? 5.568 30.074 -27.153 1.00 0.00 109 ARG A CA 5
ATOM 8522 C C . ARG A 1 93 ? 5.016 30.097 -28.574 1.00 0.00 109 ARG A C 5
ATOM 8523 O O . ARG A 1 93 ? 3.930 30.680 -28.777 1.00 0.00 109 ARG A O 5
ATOM 8545 N N . SER B 2 13 ? 7.715 34.027 -20.068 1.00 0.00 13 SER B N 5
ATOM 8546 C CA . SER B 2 13 ? 7.613 33.152 -18.870 1.00 0.00 13 SER B CA 5
ATOM 8547 C C . SER B 2 13 ? 7.552 33.978 -17.587 1.00 0.00 13 SER B C 5
ATOM 8548 O O . SER B 2 13 ? 8.578 34.426 -17.076 1.00 0.00 13 SER B O 5
ATOM 8555 N N . THR B 2 14 ? 6.341 34.173 -17.070 1.00 0.00 14 THR B N 5
ATOM 8556 C CA . THR B 2 14 ? 6.146 34.939 -15.846 1.00 0.00 14 THR B CA 5
ATOM 8557 C C . THR B 2 14 ? 5.396 34.112 -14.808 1.00 0.00 14 THR B C 5
ATOM 8558 O O . THR B 2 14 ? 5.381 32.885 -14.881 1.00 0.00 14 THR B O 5
ATOM 8569 N N . THR B 2 15 ? 4.768 34.785 -13.847 1.00 0.00 15 THR B N 5
ATOM 8570 C CA . THR B 2 15 ? 4.012 34.098 -12.806 1.00 0.00 15 THR B CA 5
ATOM 8571 C C . THR B 2 15 ? 2.825 34.936 -12.346 1.00 0.00 15 THR B C 5
ATOM 8572 O O . THR B 2 15 ? 2.828 36.160 -12.479 1.00 0.00 15 THR B O 5
ATOM 8583 N N . GLU B 2 16 ? 1.807 34.267 -11.809 1.00 0.00 16 GLU B N 5
ATOM 8584 C CA . GLU B 2 16 ? 0.606 34.945 -11.335 1.00 0.00 16 GLU B CA 5
ATOM 8585 C C . GLU B 2 16 ? -0.194 34.046 -10.395 1.00 0.00 16 GLU B C 5
ATOM 8586 O O . GLU B 2 16 ? -1.315 33.644 -10.711 1.00 0.00 16 GLU B O 5
ATOM 8598 N N . VAL B 2 17 ? 0.384 33.732 -9.239 1.00 0.00 17 VAL B N 5
ATOM 8599 C CA . VAL B 2 17 ? -0.284 32.880 -8.261 1.00 0.00 17 VAL B CA 5
ATOM 8600 C C . VAL B 2 17 ? -1.435 33.619 -7.587 1.00 0.00 17 VAL B C 5
ATOM 8601 O O . VAL B 2 17 ? -1.220 34.580 -6.848 1.00 0.00 17 VAL B O 5
ATOM 8614 N N . GLU B 2 18 ? -2.655 33.160 -7.844 1.00 0.00 18 GLU B N 5
ATOM 8615 C CA . GLU B 2 18 ? -3.842 33.774 -7.261 1.00 0.00 18 GLU B CA 5
ATOM 8616 C C . GLU B 2 18 ? -4.121 33.204 -5.874 1.00 0.00 18 GLU B C 5
ATOM 8617 O O . GLU B 2 18 ? -5.023 33.665 -5.174 1.00 0.00 18 GLU B O 5
ATOM 8629 N N . ASP B 2 19 ? -3.337 32.199 -5.487 1.00 0.00 19 ASP B N 5
ATOM 8630 C CA . ASP B 2 19 ? -3.490 31.554 -4.186 1.00 0.00 19 ASP B CA 5
ATOM 8631 C C . ASP B 2 19 ? -4.866 30.905 -4.053 1.00 0.00 19 ASP B C 5
ATOM 8632 O O . ASP B 2 19 ? -5.020 29.709 -4.304 1.00 0.00 19 ASP B O 5
ATOM 8641 N N . SER B 2 20 ? -5.858 31.701 -3.661 1.00 0.00 20 SER B N 5
ATOM 8642 C CA . SER B 2 20 ? -7.226 31.214 -3.494 1.00 0.00 20 SER B CA 5
ATOM 8643 C C . SER B 2 20 ? -7.322 30.218 -2.341 1.00 0.00 20 SER B C 5
ATOM 8644 O O . SER B 2 20 ? -6.580 29.237 -2.289 1.00 0.00 20 SER B O 5
ATOM 8652 N N . LYS B 2 21 ? -8.246 30.481 -1.421 1.00 0.00 21 LYS B N 5
ATOM 8653 C CA . LYS B 2 21 ? -8.454 29.616 -0.263 1.00 0.00 21 LYS B CA 5
ATOM 8654 C C . LYS B 2 21 ? -7.155 29.409 0.518 1.00 0.00 21 LYS B C 5
ATOM 8655 O O . LYS B 2 21 ? -6.715 28.276 0.716 1.00 0.00 21 LYS B O 5
ATOM 8674 N N . PRO B 2 22 ? -6.521 30.504 0.978 1.00 0.00 22 PRO B N 5
ATOM 8675 C CA . PRO B 2 22 ? -5.276 30.442 1.738 1.00 0.00 22 PRO B CA 5
ATOM 8676 C C . PRO B 2 22 ? -5.524 30.190 3.222 1.00 0.00 22 PRO B C 5
ATOM 8677 O O . PRO B 2 22 ? -5.052 30.940 4.077 1.00 0.00 22 PRO B O 5
ATOM 8688 N N . LYS B 2 23 ? -6.277 29.132 3.521 1.00 0.00 23 LYS B N 5
ATOM 8689 C CA . LYS B 2 23 ? -6.598 28.782 4.901 1.00 0.00 23 LYS B CA 5
ATOM 8690 C C . LYS B 2 23 ? -7.344 29.920 5.588 1.00 0.00 23 LYS B C 5
ATOM 8691 O O . LYS B 2 23 ? -7.689 30.920 4.956 1.00 0.00 23 LYS B O 5
ATOM 8710 N N . LEU B 2 24 ? -7.593 29.766 6.885 1.00 0.00 24 LEU B N 5
ATOM 8711 C CA . LEU B 2 24 ? -8.299 30.787 7.651 1.00 0.00 24 LEU B CA 5
ATOM 8712 C C . LEU B 2 24 ? -8.206 30.518 9.148 1.00 0.00 24 LEU B C 5
ATOM 8713 O O . LEU B 2 24 ? -7.801 29.437 9.575 1.00 0.00 24 LEU B O 5
ATOM 8729 N N . SER B 2 25 ? -8.593 31.513 9.941 1.00 0.00 25 SER B N 5
ATOM 8730 C CA . SER B 2 25 ? -8.566 31.397 11.393 1.00 0.00 25 SER B CA 5
ATOM 8731 C C . SER B 2 25 ? -9.503 32.421 12.025 1.00 0.00 25 SER B C 5
ATOM 8732 O O . SER B 2 25 ? -9.197 33.613 12.070 1.00 0.00 25 SER B O 5
ATOM 8740 N N . ILE B 2 26 ? -10.651 31.950 12.500 1.00 0.00 26 ILE B N 5
ATOM 8741 C CA . ILE B 2 26 ? -11.642 32.825 13.115 1.00 0.00 26 ILE B CA 5
ATOM 8742 C C . ILE B 2 26 ? -11.456 32.922 14.624 1.00 0.00 26 ILE B C 5
ATOM 8743 O O . ILE B 2 26 ? -10.485 32.412 15.183 1.00 0.00 26 ILE B O 5
ATOM 8759 N N . HIS B 2 27 ? -12.410 33.584 15.272 1.00 0.00 27 HIS B N 5
ATOM 8760 C CA . HIS B 2 27 ? -12.393 33.767 16.717 1.00 0.00 27 HIS B CA 5
ATOM 8761 C C . HIS B 2 27 ? -13.727 34.343 17.182 1.00 0.00 27 HIS B C 5
ATOM 8762 O O . HIS B 2 27 ? -13.773 35.368 17.864 1.00 0.00 27 HIS B O 5
ATOM 8777 N N . PHE B 2 28 ? -14.811 33.679 16.790 1.00 0.00 28 PHE B N 5
ATOM 8778 C CA . PHE B 2 28 ? -16.158 34.117 17.144 1.00 0.00 28 PHE B CA 5
ATOM 8779 C C . PHE B 2 28 ? -16.292 34.343 18.645 1.00 0.00 28 PHE B C 5
ATOM 8780 O O . PHE B 2 28 ? -15.976 33.465 19.449 1.00 0.00 28 PHE B O 5
ATOM 8797 N N . ASP B 2 29 ? -16.766 35.530 19.014 1.00 0.00 29 ASP B N 5
ATOM 8798 C CA . ASP B 2 29 ? -16.950 35.883 20.416 1.00 0.00 29 ASP B CA 5
ATOM 8799 C C . ASP B 2 29 ? -18.219 36.709 20.599 1.00 0.00 29 ASP B C 5
ATOM 8800 O O . ASP B 2 29 ? -19.150 36.290 21.286 1.00 0.00 29 ASP B O 5
ATOM 8809 N N . ASN B 2 30 ? -18.247 37.884 19.975 1.00 0.00 30 ASN B N 5
ATOM 8810 C CA . ASN B 2 30 ? -19.400 38.776 20.059 1.00 0.00 30 ASN B CA 5
ATOM 8811 C C . ASN B 2 30 ? -19.760 39.073 21.512 1.00 0.00 30 ASN B C 5
ATOM 8812 O O . ASN B 2 30 ? -18.962 38.839 22.421 1.00 0.00 30 ASN B O 5
ATOM 8823 N N . GLU B 2 31 ? -20.965 39.593 21.723 1.00 0.00 31 GLU B N 5
ATOM 8824 C CA . GLU B 2 31 ? -21.432 39.924 23.064 1.00 0.00 31 GLU B CA 5
ATOM 8825 C C . GLU B 2 31 ? -22.219 38.764 23.665 1.00 0.00 31 GLU B C 5
ATOM 8826 O O . GLU B 2 31 ? -23.324 38.454 23.217 1.00 0.00 31 GLU B O 5
ATOM 8838 N N . TRP B 2 32 ? -21.644 38.128 24.681 1.00 0.00 32 TRP B N 5
ATOM 8839 C CA . TRP B 2 32 ? -22.290 37.002 25.344 1.00 0.00 32 TRP B CA 5
ATOM 8840 C C . TRP B 2 32 ? -23.641 37.416 25.928 1.00 0.00 32 TRP B C 5
ATOM 8841 O O . TRP B 2 32 ? -23.829 38.568 26.319 1.00 0.00 32 TRP B O 5
ATOM 8862 N N . PRO B 2 33 ? -24.603 36.478 25.994 1.00 0.00 33 PRO B N 5
ATOM 8863 C CA . PRO B 2 33 ? -25.939 36.754 26.533 1.00 0.00 33 PRO B CA 5
ATOM 8864 C C . PRO B 2 33 ? -25.908 37.067 28.024 1.00 0.00 33 PRO B C 5
ATOM 8865 O O . PRO B 2 33 ? -26.461 38.072 28.471 1.00 0.00 33 PRO B O 5
ATOM 8876 N N . LYS B 2 34 ? -25.258 36.198 28.786 1.00 0.00 34 LYS B N 5
ATOM 8877 C CA . LYS B 2 34 ? -25.150 36.376 30.230 1.00 0.00 34 LYS B CA 5
ATOM 8878 C C . LYS B 2 34 ? -24.058 37.383 30.574 1.00 0.00 34 LYS B C 5
ATOM 8879 O O . LYS B 2 34 ? -22.926 37.268 30.104 1.00 0.00 34 LYS B O 5
ATOM 8898 N N . GLU B 2 35 ? -24.408 38.369 31.395 1.00 0.00 35 GLU B N 5
ATOM 8899 C CA . GLU B 2 35 ? -23.462 39.403 31.805 1.00 0.00 35 GLU B CA 5
ATOM 8900 C C . GLU B 2 35 ? -22.890 40.133 30.592 1.00 0.00 35 GLU B C 5
ATOM 8901 O O . GLU B 2 35 ? -23.395 39.996 29.478 1.00 0.00 35 GLU B O 5
ATOM 8913 N N . ASP B 2 36 ? -21.835 40.910 30.819 1.00 0.00 36 ASP B N 5
ATOM 8914 C CA . ASP B 2 36 ? -21.195 41.662 29.745 1.00 0.00 36 ASP B CA 5
ATOM 8915 C C . ASP B 2 36 ? -19.877 41.015 29.338 1.00 0.00 36 ASP B C 5
ATOM 8916 O O . ASP B 2 36 ? -19.284 40.304 30.176 1.00 0.00 36 ASP B O 5
ATOM 8926 N N . SER A 1 1 ? -19.984 28.301 40.014 1.00 0.00 17 SER A N 6
ATOM 8927 C CA . SER A 1 1 ? -20.767 28.247 38.752 1.00 0.00 17 SER A CA 6
ATOM 8928 C C . SER A 1 1 ? -19.855 28.351 37.534 1.00 0.00 17 SER A C 6
ATOM 8929 O O . SER A 1 1 ? -18.831 29.035 37.568 1.00 0.00 17 SER A O 6
ATOM 8936 N N . LYS A 1 2 ? -20.234 27.670 36.457 1.00 0.00 18 LYS A N 6
ATOM 8937 C CA . LYS A 1 2 ? -19.450 27.685 35.227 1.00 0.00 18 LYS A CA 6
ATOM 8938 C C . LYS A 1 2 ? -20.293 28.175 34.050 1.00 0.00 18 LYS A C 6
ATOM 8939 O O . LYS A 1 2 ? -21.416 27.712 33.848 1.00 0.00 18 LYS A O 6
ATOM 8958 N N . PRO A 1 3 ? -19.761 29.120 33.254 1.00 0.00 19 PRO A N 6
ATOM 8959 C CA . PRO A 1 3 ? -20.473 29.667 32.095 1.00 0.00 19 PRO A CA 6
ATOM 8960 C C . PRO A 1 3 ? -20.599 28.653 30.965 1.00 0.00 19 PRO A C 6
ATOM 8961 O O . PRO A 1 3 ? -21.686 28.438 30.428 1.00 0.00 19 PRO A O 6
ATOM 8972 N N . GLY A 1 4 ? -19.480 28.029 30.608 1.00 0.00 20 GLY A N 6
ATOM 8973 C CA . GLY A 1 4 ? -19.485 27.042 29.544 1.00 0.00 20 GLY A CA 6
ATOM 8974 C C . GLY A 1 4 ? -19.522 27.671 28.165 1.00 0.00 20 GLY A C 6
ATOM 8975 O O . GLY A 1 4 ? -20.387 28.497 27.876 1.00 0.00 20 GLY A O 6
ATOM 8979 N N . CYS A 1 5 ? -18.578 27.277 27.316 1.00 0.00 21 CYS A N 6
ATOM 8980 C CA . CYS A 1 5 ? -18.496 27.803 25.956 1.00 0.00 21 CYS A CA 6
ATOM 8981 C C . CYS A 1 5 ? -19.839 27.680 25.244 1.00 0.00 21 CYS A C 6
ATOM 8982 O O . CYS A 1 5 ? -20.527 26.666 25.366 1.00 0.00 21 CYS A O 6
ATOM 8989 N N . TYR A 1 6 ? -20.203 28.717 24.498 1.00 0.00 22 TYR A N 6
ATOM 8990 C CA . TYR A 1 6 ? -21.460 28.727 23.761 1.00 0.00 22 TYR A CA 6
ATOM 8991 C C . TYR A 1 6 ? -21.254 29.293 22.358 1.00 0.00 22 TYR A C 6
ATOM 8992 O O . TYR A 1 6 ? -20.812 30.431 22.196 1.00 0.00 22 TYR A O 6
ATOM 9010 N N . ASP A 1 7 ? -21.573 28.491 21.346 1.00 0.00 23 ASP A N 6
ATOM 9011 C CA . ASP A 1 7 ? -21.420 28.913 19.957 1.00 0.00 23 ASP A CA 6
ATOM 9012 C C . ASP A 1 7 ? -22.564 29.833 19.549 1.00 0.00 23 ASP A C 6
ATOM 9013 O O . ASP A 1 7 ? -23.555 29.959 20.265 1.00 0.00 23 ASP A O 6
ATOM 9022 N N . ASN A 1 8 ? -22.414 30.486 18.404 1.00 0.00 24 ASN A N 6
ATOM 9023 C CA . ASN A 1 8 ? -23.424 31.414 17.901 1.00 0.00 24 ASN A CA 6
ATOM 9024 C C . ASN A 1 8 ? -24.786 30.743 17.698 1.00 0.00 24 ASN A C 6
ATOM 9025 O O . ASN A 1 8 ? -25.723 31.380 17.217 1.00 0.00 24 ASN A O 6
ATOM 9036 N N . GLY A 1 9 ? -24.903 29.465 18.061 1.00 0.00 25 GLY A N 6
ATOM 9037 C CA . GLY A 1 9 ? -26.170 28.775 17.893 1.00 0.00 25 GLY A CA 6
ATOM 9038 C C . GLY A 1 9 ? -26.303 27.529 18.752 1.00 0.00 25 GLY A C 6
ATOM 9039 O O . GLY A 1 9 ? -27.373 27.262 19.298 1.00 0.00 25 GLY A O 6
ATOM 9043 N N . LYS A 1 10 ? -25.224 26.761 18.866 1.00 0.00 26 LYS A N 6
ATOM 9044 C CA . LYS A 1 10 ? -25.245 25.535 19.660 1.00 0.00 26 LYS A CA 6
ATOM 9045 C C . LYS A 1 10 ? -24.276 25.618 20.834 1.00 0.00 26 LYS A C 6
ATOM 9046 O O . LYS A 1 10 ? -23.264 26.312 20.767 1.00 0.00 26 LYS A O 6
ATOM 9065 N N . HIS A 1 11 ? -24.592 24.904 21.910 1.00 0.00 27 HIS A N 6
ATOM 9066 C CA . HIS A 1 11 ? -23.746 24.897 23.097 1.00 0.00 27 HIS A CA 6
ATOM 9067 C C . HIS A 1 11 ? -22.949 23.600 23.190 1.00 0.00 27 HIS A C 6
ATOM 9068 O O . HIS A 1 11 ? -23.510 22.507 23.112 1.00 0.00 27 HIS A O 6
ATOM 9083 N N . TYR A 1 12 ? -21.637 23.730 23.359 1.00 0.00 28 TYR A N 6
ATOM 9084 C CA . TYR A 1 12 ? -20.757 22.571 23.465 1.00 0.00 28 TYR A CA 6
ATOM 9085 C C . TYR A 1 12 ? -19.957 22.623 24.763 1.00 0.00 28 TYR A C 6
ATOM 9086 O O . TYR A 1 12 ? -19.856 23.673 25.395 1.00 0.00 28 TYR A O 6
ATOM 9104 N N . GLN A 1 13 ? -19.398 21.484 25.164 1.00 0.00 29 GLN A N 6
ATOM 9105 C CA . GLN A 1 13 ? -18.621 21.408 26.391 1.00 0.00 29 GLN A CA 6
ATOM 9106 C C . GLN A 1 13 ? -17.190 21.876 26.178 1.00 0.00 29 GLN A C 6
ATOM 9107 O O . GLN A 1 13 ? -16.769 22.138 25.054 1.00 0.00 29 GLN A O 6
ATOM 9121 N N . ILE A 1 14 ? -16.452 21.986 27.276 1.00 0.00 30 ILE A N 6
ATOM 9122 C CA . ILE A 1 14 ? -15.066 22.430 27.229 1.00 0.00 30 ILE A CA 6
ATOM 9123 C C . ILE A 1 14 ? -14.225 21.533 26.330 1.00 0.00 30 ILE A C 6
ATOM 9124 O O . ILE A 1 14 ? -14.356 20.308 26.358 1.00 0.00 30 ILE A O 6
ATOM 9140 N N . ASN A 1 15 ? -13.357 22.157 25.541 1.00 0.00 31 ASN A N 6
ATOM 9141 C CA . ASN A 1 15 ? -12.471 21.436 24.631 1.00 0.00 31 ASN A CA 6
ATOM 9142 C C . ASN A 1 15 ? -13.246 20.727 23.522 1.00 0.00 31 ASN A C 6
ATOM 9143 O O . ASN A 1 15 ? -12.662 19.971 22.745 1.00 0.00 31 ASN A O 6
ATOM 9154 N N . GLN A 1 16 ? -14.551 20.981 23.428 1.00 0.00 32 GLN A N 6
ATOM 9155 C CA . GLN A 1 16 ? -15.352 20.364 22.382 1.00 0.00 32 GLN A CA 6
ATOM 9156 C C . GLN A 1 16 ? -15.184 21.117 21.070 1.00 0.00 32 GLN A C 6
ATOM 9157 O O . GLN A 1 16 ? -15.114 22.346 21.056 1.00 0.00 32 GLN A O 6
ATOM 9171 N N . GLN A 1 17 ? -15.121 20.377 19.970 1.00 0.00 33 GLN A N 6
ATOM 9172 C CA . GLN A 1 17 ? -14.962 20.989 18.658 1.00 0.00 33 GLN A CA 6
ATOM 9173 C C . GLN A 1 17 ? -16.195 20.763 17.796 1.00 0.00 33 GLN A C 6
ATOM 9174 O O . GLN A 1 17 ? -16.944 19.807 18.001 1.00 0.00 33 GLN A O 6
ATOM 9188 N N . TRP A 1 18 ? -16.392 21.644 16.823 1.00 0.00 34 TRP A N 6
ATOM 9189 C CA . TRP A 1 18 ? -17.532 21.535 15.916 1.00 0.00 34 TRP A CA 6
ATOM 9190 C C . TRP A 1 18 ? -17.252 22.242 14.596 1.00 0.00 34 TRP A C 6
ATOM 9191 O O . TRP A 1 18 ? -16.598 23.284 14.564 1.00 0.00 34 TRP A O 6
ATOM 9212 N N . GLU A 1 19 ? -17.750 21.664 13.509 1.00 0.00 35 GLU A N 6
ATOM 9213 C CA . GLU A 1 19 ? -17.554 22.231 12.181 1.00 0.00 35 GLU A CA 6
ATOM 9214 C C . GLU A 1 19 ? -18.660 23.222 11.836 1.00 0.00 35 GLU A C 6
ATOM 9215 O O . GLU A 1 19 ? -19.837 22.862 11.790 1.00 0.00 35 GLU A O 6
ATOM 9227 N N . ARG A 1 20 ? -18.272 24.468 11.588 1.00 0.00 36 ARG A N 6
ATOM 9228 C CA . ARG A 1 20 ? -19.226 25.513 11.237 1.00 0.00 36 ARG A CA 6
ATOM 9229 C C . ARG A 1 20 ? -18.722 26.314 10.043 1.00 0.00 36 ARG A C 6
ATOM 9230 O O . ARG A 1 20 ? -17.516 26.475 9.858 1.00 0.00 36 ARG A O 6
ATOM 9251 N N . THR A 1 21 ? -19.650 26.806 9.230 1.00 0.00 37 THR A N 6
ATOM 9252 C CA . THR A 1 21 ? -19.295 27.578 8.051 1.00 0.00 37 THR A CA 6
ATOM 9253 C C . THR A 1 21 ? -19.327 29.077 8.327 1.00 0.00 37 THR A C 6
ATOM 9254 O O . THR A 1 21 ? -20.233 29.579 8.993 1.00 0.00 37 THR A O 6
ATOM 9265 N N . TYR A 1 22 ? -18.335 29.785 7.799 1.00 0.00 38 TYR A N 6
ATOM 9266 C CA . TYR A 1 22 ? -18.241 31.228 7.968 1.00 0.00 38 TYR A CA 6
ATOM 9267 C C . TYR A 1 22 ? -17.892 31.897 6.645 1.00 0.00 38 TYR A C 6
ATOM 9268 O O . TYR A 1 22 ? -16.865 31.592 6.041 1.00 0.00 38 TYR A O 6
ATOM 9286 N N . LEU A 1 23 ? -18.745 32.818 6.214 1.00 0.00 39 LEU A N 6
ATOM 9287 C CA . LEU A 1 23 ? -18.529 33.554 4.970 1.00 0.00 39 LEU A CA 6
ATOM 9288 C C . LEU A 1 23 ? -18.474 32.622 3.752 1.00 0.00 39 LEU A C 6
ATOM 9289 O O . LEU A 1 23 ? -18.508 33.085 2.611 1.00 0.00 39 LEU A O 6
ATOM 9305 N N . GLY A 1 24 ? -18.396 31.312 3.992 1.00 0.00 40 GLY A N 6
ATOM 9306 C CA . GLY A 1 24 ? -18.345 30.361 2.902 1.00 0.00 40 GLY A CA 6
ATOM 9307 C C . GLY A 1 24 ? -17.344 29.241 3.130 1.00 0.00 40 GLY A C 6
ATOM 9308 O O . GLY A 1 24 ? -17.287 28.288 2.352 1.00 0.00 40 GLY A O 6
ATOM 9312 N N . ASN A 1 25 ? -16.549 29.352 4.192 1.00 0.00 41 ASN A N 6
ATOM 9313 C CA . ASN A 1 25 ? -15.547 28.341 4.504 1.00 0.00 41 ASN A CA 6
ATOM 9314 C C . ASN A 1 25 ? -15.915 27.560 5.760 1.00 0.00 41 ASN A C 6
ATOM 9315 O O . ASN A 1 25 ? -16.338 28.137 6.759 1.00 0.00 41 ASN A O 6
ATOM 9326 N N . ALA A 1 26 ? -15.739 26.245 5.705 1.00 0.00 42 ALA A N 6
ATOM 9327 C CA . ALA A 1 26 ? -16.039 25.388 6.840 1.00 0.00 42 ALA A CA 6
ATOM 9328 C C . ALA A 1 26 ? -14.825 25.260 7.755 1.00 0.00 42 ALA A C 6
ATOM 9329 O O . ALA A 1 26 ? -13.865 24.563 7.430 1.00 0.00 42 ALA A O 6
ATOM 9336 N N . LEU A 1 27 ? -14.875 25.939 8.897 1.00 0.00 43 LEU A N 6
ATOM 9337 C CA . LEU A 1 27 ? -13.776 25.902 9.855 1.00 0.00 43 LEU A CA 6
ATOM 9338 C C . LEU A 1 27 ? -14.209 25.229 11.153 1.00 0.00 43 LEU A C 6
ATOM 9339 O O . LEU A 1 27 ? -15.310 25.473 11.647 1.00 0.00 43 LEU A O 6
ATOM 9355 N N . VAL A 1 28 ? -13.335 24.401 11.717 1.00 0.00 44 VAL A N 6
ATOM 9356 C CA . VAL A 1 28 ? -13.640 23.727 12.972 1.00 0.00 44 VAL A CA 6
ATOM 9357 C C . VAL A 1 28 ? -13.250 24.618 14.145 1.00 0.00 44 VAL A C 6
ATOM 9358 O O . VAL A 1 28 ? -12.176 25.221 14.149 1.00 0.00 44 VAL A O 6
ATOM 9371 N N . CYS A 1 29 ? -14.132 24.716 15.130 1.00 0.00 45 CYS A N 6
ATOM 9372 C CA . CYS A 1 29 ? -13.874 25.554 16.290 1.00 0.00 45 CYS A CA 6
ATOM 9373 C C . CYS A 1 29 ? -13.502 24.717 17.505 1.00 0.00 45 CYS A C 6
ATOM 9374 O O . CYS A 1 29 ? -13.939 23.572 17.643 1.00 0.00 45 CYS A O 6
ATOM 9381 N N . THR A 1 30 ? -12.708 25.312 18.390 1.00 0.00 46 THR A N 6
ATOM 9382 C CA . THR A 1 30 ? -12.276 24.650 19.616 1.00 0.00 46 THR A CA 6
ATOM 9383 C C . THR A 1 30 ? -12.619 25.507 20.831 1.00 0.00 46 THR A C 6
ATOM 9384 O O . THR A 1 30 ? -11.838 26.369 21.234 1.00 0.00 46 THR A O 6
ATOM 9395 N N . CYS A 1 31 ? -13.795 25.272 21.401 1.00 0.00 47 CYS A N 6
ATOM 9396 C CA . CYS A 1 31 ? -14.248 26.030 22.562 1.00 0.00 47 CYS A CA 6
ATOM 9397 C C . CYS A 1 31 ? -13.262 25.929 23.720 1.00 0.00 47 CYS A C 6
ATOM 9398 O O . CYS A 1 31 ? -12.395 25.055 23.740 1.00 0.00 47 CYS A O 6
ATOM 9405 N N . TYR A 1 32 ? -13.414 26.829 24.686 1.00 0.00 48 TYR A N 6
ATOM 9406 C CA . TYR A 1 32 ? -12.554 26.855 25.862 1.00 0.00 48 TYR A CA 6
ATOM 9407 C C . TYR A 1 32 ? -13.386 27.072 27.123 1.00 0.00 48 TYR A C 6
ATOM 9408 O O . TYR A 1 32 ? -12.914 26.854 28.239 1.00 0.00 48 TYR A O 6
ATOM 9426 N N . GLY A 1 33 ? -14.632 27.495 26.929 1.00 0.00 49 GLY A N 6
ATOM 9427 C CA . GLY A 1 33 ? -15.527 27.731 28.048 1.00 0.00 49 GLY A CA 6
ATOM 9428 C C . GLY A 1 33 ? -15.151 28.957 28.855 1.00 0.00 49 GLY A C 6
ATOM 9429 O O . GLY A 1 33 ? -14.101 28.989 29.496 1.00 0.00 49 GLY A O 6
ATOM 9433 N N . GLY A 1 34 ? -16.015 29.969 28.828 1.00 0.00 50 GLY A N 6
ATOM 9434 C CA . GLY A 1 34 ? -15.752 31.187 29.573 1.00 0.00 50 GLY A CA 6
ATOM 9435 C C . GLY A 1 34 ? -15.454 32.369 28.675 1.00 0.00 50 GLY A C 6
ATOM 9436 O O . GLY A 1 34 ? -15.951 32.448 27.551 1.00 0.00 50 GLY A O 6
ATOM 9440 N N . SER A 1 35 ? -14.640 33.295 29.176 1.00 0.00 51 SER A N 6
ATOM 9441 C CA . SER A 1 35 ? -14.274 34.485 28.418 1.00 0.00 51 SER A CA 6
ATOM 9442 C C . SER A 1 35 ? -13.196 34.168 27.386 1.00 0.00 51 SER A C 6
ATOM 9443 O O . SER A 1 35 ? -12.792 35.035 26.611 1.00 0.00 51 SER A O 6
ATOM 9451 N N . ARG A 1 36 ? -12.734 32.921 27.381 1.00 0.00 52 ARG A N 6
ATOM 9452 C CA . ARG A 1 36 ? -11.703 32.495 26.442 1.00 0.00 52 ARG A CA 6
ATOM 9453 C C . ARG A 1 36 ? -12.288 32.303 25.048 1.00 0.00 52 ARG A C 6
ATOM 9454 O O . ARG A 1 36 ? -11.555 32.222 24.063 1.00 0.00 52 ARG A O 6
ATOM 9475 N N . GLY A 1 37 ? -13.615 32.232 24.974 1.00 0.00 53 GLY A N 6
ATOM 9476 C CA . GLY A 1 37 ? -14.279 32.051 23.695 1.00 0.00 53 GLY A CA 6
ATOM 9477 C C . GLY A 1 37 ? -13.821 30.800 22.975 1.00 0.00 53 GLY A C 6
ATOM 9478 O O . GLY A 1 37 ? -13.269 29.888 23.590 1.00 0.00 53 GLY A O 6
ATOM 9482 N N . PHE A 1 38 ? -14.053 30.755 21.667 1.00 0.00 54 PHE A N 6
ATOM 9483 C CA . PHE A 1 38 ? -13.661 29.605 20.860 1.00 0.00 54 PHE A CA 6
ATOM 9484 C C . PHE A 1 38 ? -12.955 30.051 19.585 1.00 0.00 54 PHE A C 6
ATOM 9485 O O . PHE A 1 38 ? -13.348 31.035 18.957 1.00 0.00 54 PHE A O 6
ATOM 9502 N N . ASN A 1 39 ? -11.910 29.322 19.208 1.00 0.00 55 ASN A N 6
ATOM 9503 C CA . ASN A 1 39 ? -11.147 29.642 18.007 1.00 0.00 55 ASN A CA 6
ATOM 9504 C C . ASN A 1 39 ? -11.510 28.697 16.866 1.00 0.00 55 ASN A C 6
ATOM 9505 O O . ASN A 1 39 ? -11.499 27.478 17.031 1.00 0.00 55 ASN A O 6
ATOM 9516 N N . CYS A 1 40 ? -11.826 29.266 15.707 1.00 0.00 56 CYS A N 6
ATOM 9517 C CA . CYS A 1 40 ? -12.187 28.469 14.540 1.00 0.00 56 CYS A CA 6
ATOM 9518 C C . CYS A 1 40 ? -11.113 28.579 13.463 1.00 0.00 56 CYS A C 6
ATOM 9519 O O . CYS A 1 40 ? -10.564 29.655 13.234 1.00 0.00 56 CYS A O 6
ATOM 9526 N N . GLU A 1 41 ? -10.821 27.468 12.795 1.00 0.00 57 GLU A N 6
ATOM 9527 C CA . GLU A 1 41 ? -9.817 27.458 11.738 1.00 0.00 57 GLU A CA 6
ATOM 9528 C C . GLU A 1 41 ? -10.253 26.559 10.587 1.00 0.00 57 GLU A C 6
ATOM 9529 O O . GLU A 1 41 ? -10.751 25.454 10.808 1.00 0.00 57 GLU A O 6
ATOM 9541 N N . SER A 1 42 ? -10.073 27.047 9.360 1.00 0.00 58 SER A N 6
ATOM 9542 C CA . SER A 1 42 ? -10.453 26.299 8.164 1.00 0.00 58 SER A CA 6
ATOM 9543 C C . SER A 1 42 ? -10.097 24.823 8.298 1.00 0.00 58 SER A C 6
ATOM 9544 O O . SER A 1 42 ? -8.983 24.475 8.691 1.00 0.00 58 SER A O 6
ATOM 9552 N N . LYS A 1 43 ? -11.055 23.960 7.974 1.00 0.00 59 LYS A N 6
ATOM 9553 C CA . LYS A 1 43 ? -10.849 22.521 8.061 1.00 0.00 59 LYS A CA 6
ATOM 9554 C C . LYS A 1 43 ? -10.378 21.945 6.729 1.00 0.00 59 LYS A C 6
ATOM 9555 O O . LYS A 1 43 ? -10.629 22.511 5.665 1.00 0.00 59 LYS A O 6
ATOM 9574 N N . PRO A 1 44 ? -9.684 20.801 6.788 1.00 0.00 60 PRO A N 6
ATOM 9575 C CA . PRO A 1 44 ? -9.157 20.115 5.604 1.00 0.00 60 PRO A CA 6
ATOM 9576 C C . PRO A 1 44 ? -10.267 19.571 4.711 1.00 0.00 60 PRO A C 6
ATOM 9577 O O . PRO A 1 44 ? -10.925 18.587 5.052 1.00 0.00 60 PRO A O 6
ATOM 9588 N N . GLU A 1 45 ? -10.470 20.215 3.566 1.00 0.00 61 GLU A N 6
ATOM 9589 C CA . GLU A 1 45 ? -11.498 19.796 2.624 1.00 0.00 61 GLU A CA 6
ATOM 9590 C C . GLU A 1 45 ? -11.139 18.459 1.982 1.00 0.00 61 GLU A C 6
ATOM 9591 O O . GLU A 1 45 ? -10.100 17.874 2.284 1.00 0.00 61 GLU A O 6
ATOM 9603 N N . ALA A 1 46 ? -12.007 17.985 1.093 1.00 0.00 62 ALA A N 6
ATOM 9604 C CA . ALA A 1 46 ? -11.782 16.718 0.406 1.00 0.00 62 ALA A CA 6
ATOM 9605 C C . ALA A 1 46 ? -11.379 16.947 -1.046 1.00 0.00 62 ALA A C 6
ATOM 9606 O O . ALA A 1 46 ? -10.662 16.139 -1.637 1.00 0.00 62 ALA A O 6
ATOM 9613 N N . GLU A 1 47 ? -11.843 18.055 -1.615 1.00 0.00 63 GLU A N 6
ATOM 9614 C CA . GLU A 1 47 ? -11.531 18.395 -2.998 1.00 0.00 63 GLU A CA 6
ATOM 9615 C C . GLU A 1 47 ? -10.697 19.670 -3.063 1.00 0.00 63 GLU A C 6
ATOM 9616 O O . GLU A 1 47 ? -11.181 20.722 -3.481 1.00 0.00 63 GLU A O 6
ATOM 9628 N N . GLU A 1 48 ? -9.440 19.565 -2.644 1.00 0.00 64 GLU A N 6
ATOM 9629 C CA . GLU A 1 48 ? -8.532 20.705 -2.649 1.00 0.00 64 GLU A CA 6
ATOM 9630 C C . GLU A 1 48 ? -8.379 21.280 -4.053 1.00 0.00 64 GLU A C 6
ATOM 9631 O O . GLU A 1 48 ? -8.002 20.573 -4.987 1.00 0.00 64 GLU A O 6
ATOM 9643 N N . THR A 1 49 ? -8.671 22.569 -4.192 1.00 0.00 65 THR A N 6
ATOM 9644 C CA . THR A 1 49 ? -8.561 23.244 -5.479 1.00 0.00 65 THR A CA 6
ATOM 9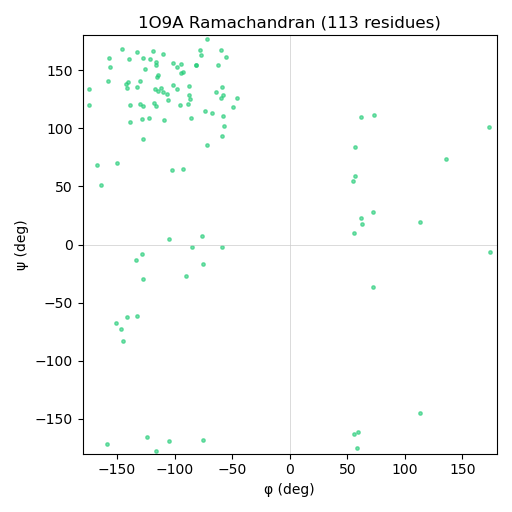645 C C . THR A 1 49 ? -7.809 24.564 -5.345 1.00 0.00 65 THR A C 6
ATOM 9646 O O . THR A 1 49 ? -7.501 25.007 -4.239 1.00 0.00 65 THR A O 6
ATOM 9657 N N . CYS A 1 50 ? -7.534 25.192 -6.483 1.00 0.00 66 CYS A N 6
ATOM 9658 C CA . CYS A 1 50 ? -6.837 26.472 -6.512 1.00 0.00 66 CYS A CA 6
ATOM 9659 C C . CYS A 1 50 ? -7.503 27.400 -7.521 1.00 0.00 66 CYS A C 6
ATOM 9660 O O . CYS A 1 50 ? -7.680 27.038 -8.684 1.00 0.00 66 CYS A O 6
ATOM 9667 N N . PHE A 1 51 ? -7.887 28.588 -7.071 1.00 0.00 67 PHE A N 6
ATOM 9668 C CA . PHE A 1 51 ? -8.552 29.549 -7.942 1.00 0.00 67 PHE A CA 6
ATOM 9669 C C . PHE A 1 51 ? -7.585 30.600 -8.472 1.00 0.00 67 PHE A C 6
ATOM 9670 O O . PHE A 1 51 ? -6.852 31.230 -7.711 1.00 0.00 67 PHE A O 6
ATOM 9687 N N . ASP A 1 52 ? -7.626 30.806 -9.782 1.00 0.00 68 ASP A N 6
ATOM 9688 C CA . ASP A 1 52 ? -6.793 31.807 -10.429 1.00 0.00 68 ASP A CA 6
ATOM 9689 C C . ASP A 1 52 ? -7.667 32.980 -10.842 1.00 0.00 68 ASP A C 6
ATOM 9690 O O . ASP A 1 52 ? -8.508 32.855 -11.732 1.00 0.00 68 ASP A O 6
ATOM 9699 N N . LYS A 1 53 ? -7.479 34.113 -10.183 1.00 0.00 69 LYS A N 6
ATOM 9700 C CA . LYS A 1 53 ? -8.266 35.294 -10.475 1.00 0.00 69 LYS A CA 6
ATOM 9701 C C . LYS A 1 53 ? -7.680 36.064 -11.650 1.00 0.00 69 LYS A C 6
ATOM 9702 O O . LYS A 1 53 ? -8.037 37.217 -11.894 1.00 0.00 69 LYS A O 6
ATOM 9721 N N . TYR A 1 54 ? -6.796 35.402 -12.389 1.00 0.00 70 TYR A N 6
ATOM 9722 C CA . TYR A 1 54 ? -6.170 35.995 -13.557 1.00 0.00 70 TYR A CA 6
ATOM 9723 C C . TYR A 1 54 ? -7.011 35.698 -14.794 1.00 0.00 70 TYR A C 6
ATOM 9724 O O . TYR A 1 54 ? -6.933 36.401 -15.801 1.00 0.00 70 TYR A O 6
ATOM 9742 N N . THR A 1 55 ? -7.819 34.646 -14.695 1.00 0.00 71 THR A N 6
ATOM 9743 C CA . THR A 1 55 ? -8.692 34.233 -15.787 1.00 0.00 71 THR A CA 6
ATOM 9744 C C . THR A 1 55 ? -10.070 33.844 -15.258 1.00 0.00 71 THR A C 6
ATOM 9745 O O . THR A 1 55 ? -10.971 33.508 -16.027 1.00 0.00 71 THR A O 6
ATOM 9756 N N . GLY A 1 56 ? -10.225 33.901 -13.937 1.00 0.00 72 GLY A N 6
ATOM 9757 C CA . GLY A 1 56 ? -11.493 33.562 -13.316 1.00 0.00 72 GLY A CA 6
ATOM 9758 C C . GLY A 1 56 ? -11.855 32.098 -13.469 1.00 0.00 72 GLY A C 6
ATOM 9759 O O . GLY A 1 56 ? -13.008 31.764 -13.743 1.00 0.00 72 GLY A O 6
ATOM 9763 N N . ASN A 1 57 ? -10.870 31.223 -13.294 1.00 0.00 73 ASN A N 6
ATOM 9764 C CA . ASN A 1 57 ? -11.093 29.789 -13.415 1.00 0.00 73 ASN A CA 6
ATOM 9765 C C . ASN A 1 57 ? -10.567 29.037 -12.194 1.00 0.00 73 ASN A C 6
ATOM 9766 O O . ASN A 1 57 ? -9.743 29.554 -11.440 1.00 0.00 73 ASN A O 6
ATOM 9777 N N . THR A 1 58 ? -11.054 27.813 -12.013 1.00 0.00 74 THR A N 6
ATOM 9778 C CA . THR A 1 58 ? -10.644 26.974 -10.890 1.00 0.00 74 THR A CA 6
ATOM 9779 C C . THR A 1 58 ? -9.954 25.705 -11.378 1.00 0.00 74 THR A C 6
ATOM 9780 O O . THR A 1 58 ? -10.262 25.189 -12.452 1.00 0.00 74 THR A O 6
ATOM 9791 N N . TYR A 1 59 ? -9.023 25.206 -10.573 1.00 0.00 75 TYR A N 6
ATOM 9792 C CA . TYR A 1 59 ? -8.284 23.994 -10.902 1.00 0.00 75 TYR A CA 6
ATOM 9793 C C . TYR A 1 59 ? -8.231 23.076 -9.693 1.00 0.00 75 TYR A C 6
ATOM 9794 O O . TYR A 1 59 ? -8.526 23.499 -8.581 1.00 0.00 75 TYR A O 6
ATOM 9812 N N . ARG A 1 60 ? -7.855 21.826 -9.910 1.00 0.00 76 ARG A N 6
ATOM 9813 C CA . ARG A 1 60 ? -7.774 20.863 -8.821 1.00 0.00 76 ARG A CA 6
ATOM 9814 C C . ARG A 1 60 ? -6.331 20.421 -8.593 1.00 0.00 76 ARG A C 6
ATOM 9815 O O . ARG A 1 60 ? -5.444 20.729 -9.388 1.00 0.00 76 ARG A O 6
ATOM 9836 N N . VAL A 1 61 ? -6.108 19.692 -7.506 1.00 0.00 77 VAL A N 6
ATOM 9837 C CA . VAL A 1 61 ? -4.777 19.201 -7.173 1.00 0.00 77 VAL A CA 6
ATOM 9838 C C . VAL A 1 61 ? -4.310 18.164 -8.191 1.00 0.00 77 VAL A C 6
ATOM 9839 O O . VAL A 1 61 ? -4.816 17.042 -8.226 1.00 0.00 77 VAL A O 6
ATOM 9852 N N . GLY A 1 62 ? -3.342 18.547 -9.018 1.00 0.00 78 GLY A N 6
ATOM 9853 C CA . GLY A 1 62 ? -2.823 17.640 -10.025 1.00 0.00 78 GLY A CA 6
ATOM 9854 C C . GLY A 1 62 ? -3.172 18.075 -11.436 1.00 0.00 78 GLY A C 6
ATOM 9855 O O . GLY A 1 62 ? -3.362 17.240 -12.320 1.00 0.00 78 GLY A O 6
ATOM 9859 N N . ASP A 1 63 ? -3.255 19.385 -11.646 1.00 0.00 79 ASP A N 6
ATOM 9860 C CA . ASP A 1 63 ? -3.583 19.931 -12.958 1.00 0.00 79 ASP A CA 6
ATOM 9861 C C . ASP A 1 63 ? -2.682 21.116 -13.293 1.00 0.00 79 ASP A C 6
ATOM 9862 O O . ASP A 1 63 ? -2.201 21.814 -12.400 1.00 0.00 79 ASP A O 6
ATOM 9871 N N . THR A 1 64 ? -2.459 21.339 -14.586 1.00 0.00 80 THR A N 6
ATOM 9872 C CA . THR A 1 64 ? -1.615 22.440 -15.035 1.00 0.00 80 THR A CA 6
ATOM 9873 C C . THR A 1 64 ? -2.258 23.194 -16.192 1.00 0.00 80 THR A C 6
ATOM 9874 O O . THR A 1 64 ? -3.087 22.648 -16.919 1.00 0.00 80 THR A O 6
ATOM 9885 N N . TYR A 1 65 ? -1.874 24.457 -16.351 1.00 0.00 81 TYR A N 6
ATOM 9886 C CA . TYR A 1 65 ? -2.420 25.293 -17.415 1.00 0.00 81 TYR A CA 6
ATOM 9887 C C . TYR A 1 65 ? -1.448 26.408 -17.796 1.00 0.00 81 TYR A C 6
ATOM 9888 O O . TYR A 1 65 ? -0.592 26.798 -17.002 1.00 0.00 81 TYR A O 6
ATOM 9906 N N . GLU A 1 66 ? -1.596 26.922 -19.014 1.00 0.00 82 GLU A N 6
ATOM 9907 C CA . GLU A 1 66 ? -0.745 27.993 -19.502 1.00 0.00 82 GLU A CA 6
ATOM 9908 C C . GLU A 1 66 ? -1.556 29.271 -19.705 1.00 0.00 82 GLU A C 6
ATOM 9909 O O . GLU A 1 66 ? -2.486 29.303 -20.511 1.00 0.00 82 GLU A O 6
ATOM 9921 N N . ARG A 1 67 ? -1.197 30.323 -18.976 1.00 0.00 83 ARG A N 6
ATOM 9922 C CA . ARG A 1 67 ? -1.895 31.600 -19.083 1.00 0.00 83 ARG A CA 6
ATOM 9923 C C . ARG A 1 67 ? -0.917 32.770 -18.996 1.00 0.00 83 ARG A C 6
ATOM 9924 O O . ARG A 1 67 ? 0.024 32.742 -18.205 1.00 0.00 83 ARG A O 6
ATOM 9945 N N . PRO A 1 68 ? -1.136 33.828 -19.799 1.00 0.00 84 PRO A N 6
ATOM 9946 C CA . PRO A 1 68 ? -0.272 35.011 -19.793 1.00 0.00 84 PRO A CA 6
ATOM 9947 C C . PRO A 1 68 ? -0.537 35.896 -18.575 1.00 0.00 84 PRO A C 6
ATOM 9948 O O . PRO A 1 68 ? -1.489 35.660 -17.830 1.00 0.00 84 PRO A O 6
ATOM 9959 N N . LYS A 1 69 ? 0.302 36.910 -18.372 1.00 0.00 85 LYS A N 6
ATOM 9960 C CA . LYS A 1 69 ? 0.135 37.814 -17.234 1.00 0.00 85 LYS A CA 6
ATOM 9961 C C . LYS A 1 69 ? 1.059 39.027 -17.329 1.00 0.00 85 LYS A C 6
ATOM 9962 O O . LYS A 1 69 ? 2.263 38.887 -17.548 1.00 0.00 85 LYS A O 6
ATOM 9981 N N . ASP A 1 70 ? 0.473 40.214 -17.146 1.00 0.00 86 ASP A N 6
ATOM 9982 C CA . ASP A 1 70 ? 1.203 41.483 -17.188 1.00 0.00 86 ASP A CA 6
ATOM 9983 C C . ASP A 1 70 ? 1.568 41.867 -18.615 1.00 0.00 86 ASP A C 6
ATOM 9984 O O . ASP A 1 70 ? 1.128 42.897 -19.128 1.00 0.00 86 ASP A O 6
ATOM 9993 N N . SER A 1 71 ? 2.378 41.034 -19.242 1.00 0.00 87 SER A N 6
ATOM 9994 C CA . SER A 1 71 ? 2.827 41.265 -20.609 1.00 0.00 87 SER A CA 6
ATOM 9995 C C . SER A 1 71 ? 3.603 40.059 -21.122 1.00 0.00 87 SER A C 6
ATOM 9996 O O . SER A 1 71 ? 4.127 40.065 -22.235 1.00 0.00 87 SER A O 6
ATOM 10004 N N . MET A 1 72 ? 3.662 39.024 -20.294 1.00 0.00 88 MET A N 6
ATOM 10005 C CA . MET A 1 72 ? 4.360 37.796 -20.637 1.00 0.00 88 MET A CA 6
ATOM 10006 C C . MET A 1 72 ? 3.406 36.613 -20.560 1.00 0.00 88 MET A C 6
ATOM 10007 O O . MET A 1 72 ? 2.193 36.793 -20.455 1.00 0.00 88 MET A O 6
ATOM 10021 N N . ILE A 1 73 ? 3.954 35.407 -20.599 1.00 0.00 89 ILE A N 6
ATOM 10022 C CA . ILE A 1 73 ? 3.147 34.207 -20.514 1.00 0.00 89 ILE A CA 6
ATOM 10023 C C . ILE A 1 73 ? 3.662 33.325 -19.381 1.00 0.00 89 ILE A C 6
ATOM 10024 O O . ILE A 1 73 ? 4.845 32.986 -19.332 1.00 0.00 89 ILE A O 6
ATOM 10040 N N . TRP A 1 74 ? 2.774 32.983 -18.459 1.00 0.00 90 TRP A N 6
ATOM 10041 C CA . TRP A 1 74 ? 3.144 32.170 -17.309 1.00 0.00 90 TRP A CA 6
ATOM 10042 C C . TRP A 1 74 ? 2.522 30.778 -17.371 1.00 0.00 90 TRP A C 6
ATOM 10043 O O . TRP A 1 74 ? 1.318 30.632 -17.568 1.00 0.00 90 TRP A O 6
ATOM 10064 N N . ASP A 1 75 ? 3.350 29.758 -17.170 1.00 0.00 91 ASP A N 6
ATOM 10065 C CA . ASP A 1 75 ? 2.879 28.379 -17.172 1.00 0.00 91 ASP A CA 6
ATOM 10066 C C . ASP A 1 75 ? 2.571 27.944 -15.743 1.00 0.00 91 ASP A C 6
ATOM 10067 O O . ASP A 1 75 ? 3.237 27.069 -15.189 1.00 0.00 91 ASP A O 6
ATOM 10076 N N . CYS A 1 76 ? 1.569 28.584 -15.148 1.00 0.00 92 CYS A N 6
ATOM 10077 C CA . CYS A 1 76 ? 1.174 28.293 -13.775 1.00 0.00 92 CYS A CA 6
ATOM 10078 C C . CYS A 1 76 ? 0.776 26.833 -13.593 1.00 0.00 92 CYS A C 6
ATOM 10079 O O . CYS A 1 76 ? 0.110 26.242 -14.442 1.00 0.00 92 CYS A O 6
ATOM 10086 N N . THR A 1 77 ? 1.188 26.269 -12.463 1.00 0.00 93 THR A N 6
ATOM 10087 C CA . THR A 1 77 ? 0.884 24.886 -12.125 1.00 0.00 93 THR A CA 6
ATOM 10088 C C . THR A 1 77 ? 0.176 24.812 -10.777 1.00 0.00 93 THR A C 6
ATOM 10089 O O . THR A 1 77 ? 0.566 25.489 -9.826 1.00 0.00 93 THR A O 6
ATOM 10100 N N . CYS A 1 78 ? -0.859 23.986 -10.696 1.00 0.00 94 CYS A N 6
ATOM 10101 C CA . CYS A 1 78 ? -1.610 23.829 -9.456 1.00 0.00 94 CYS A CA 6
ATOM 10102 C C . CYS A 1 78 ? -1.090 22.629 -8.674 1.00 0.00 94 CYS A C 6
ATOM 10103 O O . CYS A 1 78 ? -1.100 21.502 -9.169 1.00 0.00 94 CYS A O 6
ATOM 10110 N N . ILE A 1 79 ? -0.631 22.881 -7.454 1.00 0.00 95 ILE A N 6
ATOM 10111 C CA . ILE A 1 79 ? -0.100 21.821 -6.608 1.00 0.00 95 ILE A CA 6
ATOM 10112 C C . ILE A 1 79 ? -1.119 21.402 -5.553 1.00 0.00 95 ILE A C 6
ATOM 10113 O O . ILE A 1 79 ? -1.486 20.231 -5.466 1.00 0.00 95 ILE A O 6
ATOM 10129 N N . GLY A 1 80 ? -1.585 22.365 -4.761 1.00 0.00 96 GLY A N 6
ATOM 10130 C CA . GLY A 1 80 ? -2.571 22.069 -3.735 1.00 0.00 96 GLY A CA 6
ATOM 10131 C C . GLY A 1 80 ? -1.967 21.478 -2.478 1.00 0.00 96 GLY A C 6
ATOM 10132 O O . GLY A 1 80 ? -2.468 21.704 -1.377 1.00 0.00 96 GLY A O 6
ATOM 10136 N N . ALA A 1 81 ? -0.901 20.708 -2.648 1.00 0.00 97 ALA A N 6
ATOM 10137 C CA . ALA A 1 81 ? -0.226 20.065 -1.528 1.00 0.00 97 ALA A CA 6
ATOM 10138 C C . ALA A 1 81 ? 0.625 21.057 -0.743 1.00 0.00 97 ALA A C 6
ATOM 10139 O O . ALA A 1 81 ? 1.827 20.857 -0.567 1.00 0.00 97 ALA A O 6
ATOM 10146 N N . GLY A 1 82 ? -0.005 22.127 -0.271 1.00 0.00 98 GLY A N 6
ATOM 10147 C CA . GLY A 1 82 ? 0.707 23.133 0.492 1.00 0.00 98 GLY A CA 6
ATOM 10148 C C . GLY A 1 82 ? -0.221 24.143 1.138 1.00 0.00 98 GLY A C 6
ATOM 10149 O O . GLY A 1 82 ? 0.234 25.171 1.643 1.00 0.00 98 GLY A O 6
ATOM 10153 N N . ARG A 1 83 ? -1.524 23.857 1.107 1.00 0.00 99 ARG A N 6
ATOM 10154 C CA . ARG A 1 83 ? -2.529 24.746 1.677 1.00 0.00 99 ARG A CA 6
ATOM 10155 C C . ARG A 1 83 ? -2.689 25.966 0.791 1.00 0.00 99 ARG A C 6
ATOM 10156 O O . ARG A 1 83 ? -2.506 27.102 1.231 1.00 0.00 99 ARG A O 6
ATOM 10177 N N . GLY A 1 84 ? -3.024 25.716 -0.468 1.00 0.00 100 GLY A N 6
ATOM 10178 C CA . GLY A 1 84 ? -3.193 26.795 -1.411 1.00 0.00 100 GLY A CA 6
ATOM 10179 C C . GLY A 1 84 ? -1.891 27.165 -2.090 1.00 0.00 100 GLY A C 6
ATOM 10180 O O . GLY A 1 84 ? -1.692 28.311 -2.491 1.00 0.00 100 GLY A O 6
ATOM 10184 N N . ARG A 1 85 ? -0.998 26.187 -2.203 1.00 0.00 101 ARG A N 6
ATOM 10185 C CA . ARG A 1 85 ? 0.304 26.398 -2.823 1.00 0.00 101 ARG A CA 6
ATOM 10186 C C . ARG A 1 85 ? 0.201 26.435 -4.343 1.00 0.00 101 ARG A C 6
ATOM 10187 O O . ARG A 1 85 ? 0.803 25.612 -5.031 1.00 0.00 101 ARG A O 6
ATOM 10208 N N . ILE A 1 86 ? -0.533 27.410 -4.868 1.00 0.00 102 ILE A N 6
ATOM 10209 C CA . ILE A 1 86 ? -0.662 27.556 -6.310 1.00 0.00 102 ILE A CA 6
ATOM 10210 C C . ILE A 1 86 ? 0.619 28.176 -6.849 1.00 0.00 102 ILE A C 6
ATOM 10211 O O . ILE A 1 86 ? 0.893 29.356 -6.628 1.00 0.00 102 ILE A O 6
ATOM 10227 N N . SER A 1 87 ? 1.414 27.365 -7.528 1.00 0.00 103 SER A N 6
ATOM 10228 C CA . SER A 1 87 ? 2.685 27.825 -8.065 1.00 0.00 103 SER A CA 6
ATOM 10229 C C . SER A 1 87 ? 2.529 28.402 -9.463 1.00 0.00 103 SER A C 6
ATOM 10230 O O . SER A 1 87 ? 2.097 27.716 -10.385 1.00 0.00 103 SER A O 6
ATOM 10238 N N . CYS A 1 88 ? 2.908 29.663 -9.616 1.00 0.00 104 CYS A N 6
ATOM 10239 C CA . CYS A 1 88 ? 2.841 30.332 -10.907 1.00 0.00 104 CYS A CA 6
ATOM 10240 C C . CYS A 1 88 ? 4.251 30.605 -11.403 1.00 0.00 104 CYS A C 6
ATOM 10241 O O . CYS A 1 88 ? 4.981 31.403 -10.817 1.00 0.00 104 CYS A O 6
ATOM 10248 N N . THR A 1 89 ? 4.636 29.926 -12.469 1.00 0.00 105 THR A N 6
ATOM 10249 C CA . THR A 1 89 ? 5.972 30.082 -13.023 1.00 0.00 105 THR A CA 6
ATOM 10250 C C . THR A 1 89 ? 5.939 30.722 -14.400 1.00 0.00 105 THR A C 6
ATOM 10251 O O . THR A 1 89 ? 4.974 30.578 -15.149 1.00 0.00 105 THR A O 6
ATOM 10262 N N . ILE A 1 90 ? 7.014 31.426 -14.718 1.00 0.00 106 ILE A N 6
ATOM 10263 C CA . ILE A 1 90 ? 7.150 32.099 -15.995 1.00 0.00 106 ILE A CA 6
ATOM 10264 C C . ILE A 1 90 ? 7.650 31.121 -17.049 1.00 0.00 106 ILE A C 6
ATOM 10265 O O . ILE A 1 90 ? 8.279 30.118 -16.723 1.00 0.00 106 ILE A O 6
ATOM 10281 N N . ALA A 1 91 ? 7.367 31.412 -18.309 1.00 0.00 107 ALA A N 6
ATOM 10282 C CA . ALA A 1 91 ? 7.802 30.547 -19.394 1.00 0.00 107 ALA A CA 6
ATOM 10283 C C . ALA A 1 91 ? 7.711 31.262 -20.730 1.00 0.00 107 ALA A C 6
ATOM 10284 O O . ALA A 1 91 ? 6.893 30.924 -21.587 1.00 0.00 107 ALA A O 6
ATOM 10291 N N . ASN A 1 92 ? 8.566 32.254 -20.887 1.00 0.00 108 ASN A N 6
ATOM 10292 C CA . ASN A 1 92 ? 8.616 33.049 -22.108 1.00 0.00 108 ASN A CA 6
ATOM 10293 C C . ASN A 1 92 ? 9.110 32.211 -23.282 1.00 0.00 108 ASN A C 6
ATOM 10294 O O . ASN A 1 92 ? 10.299 31.907 -23.384 1.00 0.00 108 ASN A O 6
ATOM 10305 N N . ARG A 1 93 ? 8.191 31.840 -24.168 1.00 0.00 109 ARG A N 6
ATOM 10306 C CA . ARG A 1 93 ? 8.533 31.038 -25.337 1.00 0.00 109 ARG A CA 6
ATOM 10307 C C . ARG A 1 93 ? 8.812 31.925 -26.544 1.00 0.00 109 ARG A C 6
ATOM 10308 O O . ARG A 1 93 ? 8.188 33.003 -26.642 1.00 0.00 109 ARG A O 6
ATOM 10330 N N . SER B 2 13 ? 12.248 30.294 -17.508 1.00 0.00 13 SER B N 6
ATOM 10331 C CA . SER B 2 13 ? 11.125 30.180 -16.541 1.00 0.00 13 SER B CA 6
ATOM 10332 C C . SER B 2 13 ? 11.411 30.972 -15.266 1.00 0.00 13 SER B C 6
ATOM 10333 O O . SER B 2 13 ? 12.558 31.330 -14.993 1.00 0.00 13 SER B O 6
ATOM 10340 N N . THR B 2 14 ? 10.362 31.254 -14.494 1.00 0.00 14 THR B N 6
ATOM 10341 C CA . THR B 2 14 ? 10.505 32.016 -13.256 1.00 0.00 14 THR B CA 6
ATOM 10342 C C . THR B 2 14 ? 9.282 31.836 -12.351 1.00 0.00 14 THR B C 6
ATOM 10343 O O . THR B 2 14 ? 8.232 32.431 -12.586 1.00 0.00 14 THR B O 6
ATOM 10354 N N . THR B 2 15 ? 9.422 31.007 -11.317 1.00 0.00 15 THR B N 6
ATOM 10355 C CA . THR B 2 15 ? 8.320 30.752 -10.389 1.00 0.00 15 THR B CA 6
ATOM 10356 C C . THR B 2 15 ? 7.864 32.034 -9.702 1.00 0.00 15 THR B C 6
ATOM 10357 O O . THR B 2 15 ? 8.521 33.071 -9.793 1.00 0.00 15 THR B O 6
ATOM 10368 N N . GLU B 2 16 ? 6.731 31.949 -9.017 1.00 0.00 16 GLU B N 6
ATOM 10369 C CA . GLU B 2 16 ? 6.169 33.090 -8.309 1.00 0.00 16 GLU B CA 6
ATOM 10370 C C . GLU B 2 16 ? 5.203 32.620 -7.227 1.00 0.00 16 GLU B C 6
ATOM 10371 O O . GLU B 2 16 ? 4.246 33.316 -6.888 1.00 0.00 16 GLU B O 6
ATOM 10383 N N . VAL B 2 17 ? 5.464 31.430 -6.695 1.00 0.00 17 VAL B N 6
ATOM 10384 C CA . VAL B 2 17 ? 4.625 30.849 -5.654 1.00 0.00 17 VAL B CA 6
ATOM 10385 C C . VAL B 2 17 ? 4.406 31.830 -4.507 1.00 0.00 17 VAL B C 6
ATOM 10386 O O . VAL B 2 17 ? 5.358 32.407 -3.979 1.00 0.00 17 VAL B O 6
ATOM 10399 N N . GLU B 2 18 ? 3.146 32.012 -4.126 1.00 0.00 18 GLU B N 6
ATOM 10400 C CA . GLU B 2 18 ? 2.797 32.921 -3.041 1.00 0.00 18 GLU B CA 6
ATOM 10401 C C . GLU B 2 18 ? 1.468 32.522 -2.409 1.00 0.00 18 GLU B C 6
ATOM 10402 O O . GLU B 2 18 ? 0.407 32.701 -3.008 1.00 0.00 18 GLU B O 6
ATOM 10414 N N . ASP B 2 19 ? 1.534 31.981 -1.196 1.00 0.00 19 ASP B N 6
ATOM 10415 C CA . ASP B 2 19 ? 0.335 31.555 -0.482 1.00 0.00 19 ASP B CA 6
ATOM 10416 C C . ASP B 2 19 ? -0.623 32.724 -0.282 1.00 0.00 19 ASP B C 6
ATOM 10417 O O . ASP B 2 19 ? -0.210 33.821 0.097 1.00 0.00 19 ASP B O 6
ATOM 10426 N N . SER B 2 20 ? -1.904 32.485 -0.542 1.00 0.00 20 SER B N 6
ATOM 10427 C CA . SER B 2 20 ? -2.923 33.518 -0.392 1.00 0.00 20 SER B CA 6
ATOM 10428 C C . SER B 2 20 ? -4.155 32.973 0.323 1.00 0.00 20 SER B C 6
ATOM 10429 O O . SER B 2 20 ? -5.093 33.714 0.615 1.00 0.00 20 SER B O 6
ATOM 10437 N N . LYS B 2 21 ? -4.145 31.673 0.601 1.00 0.00 21 LYS B N 6
ATOM 10438 C CA . LYS B 2 21 ? -5.263 31.029 1.282 1.00 0.00 21 LYS B CA 6
ATOM 10439 C C . LYS B 2 21 ? -4.797 30.336 2.562 1.00 0.00 21 LYS B C 6
ATOM 10440 O O . LYS B 2 21 ? -4.680 29.111 2.608 1.00 0.00 21 LYS B O 6
ATOM 10459 N N . PRO B 2 22 ? -4.521 31.116 3.624 1.00 0.00 22 PRO B N 6
ATOM 10460 C CA . PRO B 2 22 ? -4.064 30.574 4.909 1.00 0.00 22 PRO B CA 6
ATOM 10461 C C . PRO B 2 22 ? -5.112 29.679 5.564 1.00 0.00 22 PRO B C 6
ATOM 10462 O O . PRO B 2 22 ? -6.116 29.326 4.945 1.00 0.00 22 PRO B O 6
ATOM 10473 N N . LYS B 2 23 ? -4.871 29.318 6.820 1.00 0.00 23 LYS B N 6
ATOM 10474 C CA . LYS B 2 23 ? -5.794 28.466 7.562 1.00 0.00 23 LYS B CA 6
ATOM 10475 C C . LYS B 2 23 ? -7.012 29.258 8.027 1.00 0.00 23 LYS B C 6
ATOM 10476 O O . LYS B 2 23 ? -7.937 28.702 8.618 1.00 0.00 23 LYS B O 6
ATOM 10495 N N . LEU B 2 24 ? -7.003 30.560 7.752 1.00 0.00 24 LEU B N 6
ATOM 10496 C CA . LEU B 2 24 ? -8.103 31.439 8.138 1.00 0.00 24 LEU B CA 6
ATOM 10497 C C . LEU B 2 24 ? -8.444 31.285 9.618 1.00 0.00 24 LEU B C 6
ATOM 10498 O O . LEU B 2 24 ? -9.502 30.762 9.969 1.00 0.00 24 LEU B O 6
ATOM 10514 N N . SER B 2 25 ? -7.548 31.749 10.482 1.00 0.00 25 SER B N 6
ATOM 10515 C CA . SER B 2 25 ? -7.764 31.665 11.921 1.00 0.00 25 SER B CA 6
ATOM 10516 C C . SER B 2 25 ? -8.805 32.686 12.368 1.00 0.00 25 SER B C 6
ATOM 10517 O O . SER B 2 25 ? -8.781 33.839 11.935 1.00 0.00 25 SER B O 6
ATOM 10525 N N . ILE B 2 26 ? -9.721 32.254 13.228 1.00 0.00 26 ILE B N 6
ATOM 10526 C CA . ILE B 2 26 ? -10.778 33.128 13.725 1.00 0.00 26 ILE B CA 6
ATOM 10527 C C . ILE B 2 26 ? -10.978 32.961 15.227 1.00 0.00 26 ILE B C 6
ATOM 10528 O O . ILE B 2 26 ? -10.661 31.916 15.793 1.00 0.00 26 ILE B O 6
ATOM 10544 N N . HIS B 2 27 ? -11.515 33.996 15.865 1.00 0.00 27 HIS B N 6
ATOM 10545 C CA . HIS B 2 27 ? -11.769 33.964 17.301 1.00 0.00 27 HIS B CA 6
ATOM 10546 C C . HIS B 2 27 ? -13.088 34.659 17.627 1.00 0.00 27 HIS B C 6
ATOM 10547 O O . HIS B 2 27 ? -13.102 35.789 18.116 1.00 0.00 27 HIS B O 6
ATOM 10562 N N . PHE B 2 28 ? -14.193 33.974 17.348 1.00 0.00 28 PHE B N 6
ATOM 10563 C CA . PHE B 2 28 ? -15.520 34.522 17.607 1.00 0.00 28 PHE B CA 6
ATOM 10564 C C . PHE B 2 28 ? -15.766 34.675 19.105 1.00 0.00 28 PHE B C 6
ATOM 10565 O O . PHE B 2 28 ? -16.120 33.713 19.788 1.00 0.00 28 PHE B O 6
ATOM 10582 N N . ASP B 2 29 ? -15.578 35.890 19.610 1.00 0.00 29 ASP B N 6
ATOM 10583 C CA . ASP B 2 29 ? -15.782 36.170 21.027 1.00 0.00 29 ASP B CA 6
ATOM 10584 C C . ASP B 2 29 ? -16.481 37.512 21.222 1.00 0.00 29 ASP B C 6
ATOM 10585 O O . ASP B 2 29 ? -15.970 38.554 20.811 1.00 0.00 29 ASP B O 6
ATOM 10594 N N . ASN B 2 30 ? -17.651 37.479 21.850 1.00 0.00 30 ASN B N 6
ATOM 10595 C CA . ASN B 2 30 ? -18.422 38.692 22.099 1.00 0.00 30 ASN B CA 6
ATOM 10596 C C . ASN B 2 30 ? -19.214 38.576 23.397 1.00 0.00 30 ASN B C 6
ATOM 10597 O O . ASN B 2 30 ? -20.325 39.096 23.507 1.00 0.00 30 ASN B O 6
ATOM 10608 N N . GLU B 2 31 ? -18.632 37.890 24.379 1.00 0.00 31 GLU B N 6
ATOM 10609 C CA . GLU B 2 31 ? -19.277 37.701 25.675 1.00 0.00 31 GLU B CA 6
ATOM 10610 C C . GLU B 2 31 ? -20.621 36.994 25.522 1.00 0.00 31 GLU B C 6
ATOM 10611 O O . GLU B 2 31 ? -20.982 36.555 24.430 1.00 0.00 31 GLU B O 6
ATOM 10623 N N . TRP B 2 32 ? -21.356 36.886 26.624 1.00 0.00 32 TRP B N 6
ATOM 10624 C CA . TRP B 2 32 ? -22.659 36.230 26.613 1.00 0.00 32 TRP B CA 6
ATOM 10625 C C . TRP B 2 32 ? -23.776 37.247 26.387 1.00 0.00 32 TRP B C 6
ATOM 10626 O O . TRP B 2 32 ? -23.893 38.226 27.124 1.00 0.00 32 TRP B O 6
ATOM 10647 N N . PRO B 2 33 ? -24.618 37.029 25.359 1.00 0.00 33 PRO B N 6
ATOM 10648 C CA . PRO B 2 33 ? -25.728 37.933 25.043 1.00 0.00 33 PRO B CA 6
ATOM 10649 C C . PRO B 2 33 ? -26.831 37.883 26.096 1.00 0.00 33 PRO B C 6
ATOM 10650 O O . PRO B 2 33 ? -27.679 36.990 26.079 1.00 0.00 33 PRO B O 6
ATOM 10661 N N . LYS B 2 34 ? -26.814 38.846 27.011 1.00 0.00 34 LYS B N 6
ATOM 10662 C CA . LYS B 2 34 ? -27.811 38.911 28.073 1.00 0.00 34 LYS B CA 6
ATOM 10663 C C . LYS B 2 34 ? -28.640 40.187 27.963 1.00 0.00 34 LYS B C 6
ATOM 10664 O O . LYS B 2 34 ? -28.170 41.203 27.450 1.00 0.00 34 LYS B O 6
ATOM 10683 N N . GLU B 2 35 ? -29.876 40.127 28.450 1.00 0.00 35 GLU B N 6
ATOM 10684 C CA . GLU B 2 35 ? -30.772 41.277 28.408 1.00 0.00 35 GLU B CA 6
ATOM 10685 C C . GLU B 2 35 ? -30.795 41.997 29.752 1.00 0.00 35 GLU B C 6
ATOM 10686 O O . GLU B 2 35 ? -30.803 41.362 30.807 1.00 0.00 35 GLU B O 6
ATOM 10698 N N . ASP B 2 36 ? -30.807 43.326 29.706 1.00 0.00 36 ASP B N 6
ATOM 10699 C CA . ASP B 2 36 ? -30.831 44.133 30.921 1.00 0.00 36 ASP B CA 6
ATOM 10700 C C . ASP B 2 36 ? -31.633 45.412 30.709 1.00 0.00 36 ASP B C 6
ATOM 10701 O O . ASP B 2 36 ? -32.196 45.581 29.607 1.00 0.00 36 ASP B O 6
ATOM 10711 N N . SER A 1 1 ? -20.940 15.902 32.172 1.00 0.00 17 SER A N 7
ATOM 10712 C CA . SER A 1 1 ? -21.789 16.820 31.369 1.00 0.00 17 SER A CA 7
ATOM 10713 C C . SER A 1 1 ? -21.855 18.206 32.004 1.00 0.00 17 SER A C 7
ATOM 10714 O O . SER A 1 1 ? -22.826 18.543 32.684 1.00 0.00 17 SER A O 7
ATOM 10721 N N . LYS A 1 2 ? -20.817 19.005 31.779 1.00 0.00 18 LYS A N 7
ATOM 10722 C CA . LYS A 1 2 ? -20.757 20.354 32.329 1.00 0.00 18 LYS A CA 7
ATOM 10723 C C . LYS A 1 2 ? -20.502 21.381 31.226 1.00 0.00 18 LYS A C 7
ATOM 10724 O O . LYS A 1 2 ? -19.645 21.178 30.366 1.00 0.00 18 LYS A O 7
ATOM 10743 N N . PRO A 1 3 ? -21.247 22.502 31.237 1.00 0.00 19 PRO A N 7
ATOM 10744 C CA . PRO A 1 3 ? -21.094 23.558 30.232 1.00 0.00 19 PRO A CA 7
ATOM 10745 C C . PRO A 1 3 ? -19.813 24.362 30.424 1.00 0.00 19 PRO A C 7
ATOM 10746 O O . PRO A 1 3 ? -19.325 24.512 31.545 1.00 0.00 19 PRO A O 7
ATOM 10757 N N . GLY A 1 4 ? -19.273 24.877 29.324 1.00 0.00 20 GLY A N 7
ATOM 10758 C CA . GLY A 1 4 ? -18.054 25.660 29.391 1.00 0.00 20 GLY A CA 7
ATOM 10759 C C . GLY A 1 4 ? -18.101 26.878 28.492 1.00 0.00 20 GLY A C 7
ATOM 10760 O O . GLY A 1 4 ? -17.642 27.955 28.869 1.00 0.00 20 GLY A O 7
ATOM 10764 N N . CYS A 1 5 ? -18.672 26.708 27.305 1.00 0.00 21 CYS A N 7
ATOM 10765 C CA . CYS A 1 5 ? -18.796 27.799 26.346 1.00 0.00 21 CYS A CA 7
ATOM 10766 C C . CYS A 1 5 ? -20.147 27.738 25.647 1.00 0.00 21 CYS A C 7
ATOM 10767 O O . CYS A 1 5 ? -20.878 26.755 25.772 1.00 0.00 21 CYS A O 7
ATOM 10774 N N . TYR A 1 6 ? -20.473 28.790 24.909 1.00 0.00 22 TYR A N 7
ATOM 10775 C CA . TYR A 1 6 ? -21.736 28.851 24.188 1.00 0.00 22 TYR A CA 7
ATOM 10776 C C . TYR A 1 6 ? -21.527 29.407 22.780 1.00 0.00 22 TYR A C 7
ATOM 10777 O O . TYR A 1 6 ? -21.120 30.557 22.608 1.00 0.00 22 TYR A O 7
ATOM 10795 N N . ASP A 1 7 ? -21.808 28.580 21.777 1.00 0.00 23 ASP A N 7
ATOM 10796 C CA . ASP A 1 7 ? -21.655 28.980 20.383 1.00 0.00 23 ASP A CA 7
ATOM 10797 C C . ASP A 1 7 ? -22.827 29.856 19.957 1.00 0.00 23 ASP A C 7
ATOM 10798 O O . ASP A 1 7 ? -23.810 29.974 20.681 1.00 0.00 23 ASP A O 7
ATOM 10807 N N . ASN A 1 8 ? -22.708 30.488 18.795 1.00 0.00 24 ASN A N 7
ATOM 10808 C CA . ASN A 1 8 ? -23.757 31.369 18.288 1.00 0.00 24 ASN A CA 7
ATOM 10809 C C . ASN A 1 8 ? -25.023 30.597 17.898 1.00 0.00 24 ASN A C 7
ATOM 10810 O O . ASN A 1 8 ? -25.729 30.989 16.969 1.00 0.00 24 ASN A O 7
ATOM 10821 N N . GLY A 1 9 ? -25.313 29.509 18.610 1.00 0.00 25 GLY A N 7
ATOM 10822 C CA . GLY A 1 9 ? -26.498 28.726 18.312 1.00 0.00 25 GLY A CA 7
ATOM 10823 C C . GLY A 1 9 ? -26.609 27.468 19.154 1.00 0.00 25 GLY A C 7
ATOM 10824 O O . GLY A 1 9 ? -27.680 27.157 19.674 1.00 0.00 25 GLY A O 7
ATOM 10828 N N . LYS A 1 10 ? -25.503 26.741 19.287 1.00 0.00 26 LYS A N 7
ATOM 10829 C CA . LYS A 1 10 ? -25.490 25.508 20.068 1.00 0.00 26 LYS A CA 7
ATOM 10830 C C . LYS A 1 10 ? -24.509 25.604 21.233 1.00 0.00 26 LYS A C 7
ATOM 10831 O O . LYS A 1 10 ? -23.530 26.344 21.171 1.00 0.00 26 LYS A O 7
ATOM 10850 N N . HIS A 1 11 ? -24.782 24.853 22.296 1.00 0.00 27 HIS A N 7
ATOM 10851 C CA . HIS A 1 11 ? -23.923 24.858 23.474 1.00 0.00 27 HIS A CA 7
ATOM 10852 C C . HIS A 1 11 ? -22.950 23.682 23.448 1.00 0.00 27 HIS A C 7
ATOM 10853 O O . HIS A 1 11 ? -23.359 22.528 23.325 1.00 0.00 27 HIS A O 7
ATOM 10868 N N . TYR A 1 12 ? -21.660 23.986 23.566 1.00 0.00 28 TYR A N 7
ATOM 10869 C CA . TYR A 1 12 ? -20.626 22.957 23.558 1.00 0.00 28 TYR A CA 7
ATOM 10870 C C . TYR A 1 12 ? -19.779 23.039 24.826 1.00 0.00 28 TYR A C 7
ATOM 10871 O O . TYR A 1 12 ? -19.751 24.071 25.497 1.00 0.00 28 TYR A O 7
ATOM 10889 N N . GLN A 1 13 ? -19.101 21.943 25.160 1.00 0.00 29 GLN A N 7
ATOM 10890 C CA . GLN A 1 13 ? -18.272 21.893 26.353 1.00 0.00 29 GLN A CA 7
ATOM 10891 C C . GLN A 1 13 ? -16.824 22.254 26.055 1.00 0.00 29 GLN A C 7
ATOM 10892 O O . GLN A 1 13 ? -16.453 22.498 24.908 1.00 0.00 29 GLN A O 7
ATOM 10906 N N . ILE A 1 14 ? -16.015 22.289 27.108 1.00 0.00 30 ILE A N 7
ATOM 10907 C CA . ILE A 1 14 ? -14.603 22.623 26.981 1.00 0.00 30 ILE A CA 7
ATOM 10908 C C . ILE A 1 14 ? -13.873 21.607 26.113 1.00 0.00 30 ILE A C 7
ATOM 10909 O O . ILE A 1 14 ? -14.155 20.409 26.169 1.00 0.00 30 ILE A O 7
ATOM 10925 N N . ASN A 1 15 ? -12.932 22.099 25.313 1.00 0.00 31 ASN A N 7
ATOM 10926 C CA . ASN A 1 15 ? -12.144 21.250 24.425 1.00 0.00 31 ASN A CA 7
ATOM 10927 C C . ASN A 1 15 ? -13.008 20.618 23.337 1.00 0.00 31 ASN A C 7
ATOM 10928 O O . ASN A 1 15 ? -12.500 19.891 22.482 1.00 0.00 31 ASN A O 7
ATOM 10939 N N . GLN A 1 16 ? -14.309 20.904 23.354 1.00 0.00 32 GLN A N 7
ATOM 10940 C CA . GLN A 1 16 ? -15.206 20.360 22.346 1.00 0.00 32 GLN A CA 7
ATOM 10941 C C . GLN A 1 16 ? -15.056 21.121 21.037 1.00 0.00 32 GLN A C 7
ATOM 10942 O O . GLN A 1 16 ? -14.885 22.339 21.035 1.00 0.00 32 GLN A O 7
ATOM 10956 N N . GLN A 1 17 ? -15.118 20.401 19.924 1.00 0.00 33 GLN A N 7
ATOM 10957 C CA . GLN A 1 17 ? -14.988 21.020 18.613 1.00 0.00 33 GLN A CA 7
ATOM 10958 C C . GLN A 1 17 ? -16.245 20.803 17.781 1.00 0.00 33 GLN A C 7
ATOM 10959 O O . GLN A 1 17 ? -16.980 19.837 17.989 1.00 0.00 33 GLN A O 7
ATOM 10973 N N . TRP A 1 18 ? -16.475 21.697 16.829 1.00 0.00 34 TRP A N 7
ATOM 10974 C CA . TRP A 1 18 ? -17.635 21.595 15.950 1.00 0.00 34 TRP A CA 7
ATOM 10975 C C . TRP A 1 18 ? -17.354 22.255 14.606 1.00 0.00 34 TRP A C 7
ATOM 10976 O O . TRP A 1 18 ? -16.660 23.268 14.532 1.00 0.00 34 TRP A O 7
ATOM 10997 N N . GLU A 1 19 ? -17.889 21.666 13.543 1.00 0.00 35 GLU A N 7
ATOM 10998 C CA . GLU A 1 19 ? -17.686 22.186 12.197 1.00 0.00 35 GLU A CA 7
ATOM 10999 C C . GLU A 1 19 ? -18.719 23.251 11.847 1.00 0.00 35 GLU A C 7
ATOM 11000 O O . GLU A 1 19 ? -19.921 23.051 12.024 1.00 0.00 35 GLU A O 7
ATOM 11012 N N . ARG A 1 20 ? -18.236 24.378 11.336 1.00 0.00 36 ARG A N 7
ATOM 11013 C CA . ARG A 1 20 ? -19.102 25.482 10.941 1.00 0.00 36 ARG A CA 7
ATOM 11014 C C . ARG A 1 20 ? -18.426 26.312 9.856 1.00 0.00 36 ARG A C 7
ATOM 11015 O O . ARG A 1 20 ? -17.225 26.570 9.921 1.00 0.00 36 ARG A O 7
ATOM 11036 N N . THR A 1 21 ? -19.196 26.709 8.851 1.00 0.00 37 THR A N 7
ATOM 11037 C CA . THR A 1 21 ? -18.665 27.488 7.743 1.00 0.00 37 THR A CA 7
ATOM 11038 C C . THR A 1 21 ? -18.893 28.983 7.940 1.00 0.00 37 THR A C 7
ATOM 11039 O O . THR A 1 21 ? -19.904 29.401 8.506 1.00 0.00 37 THR A O 7
ATOM 11050 N N . TYR A 1 22 ? -17.944 29.781 7.461 1.00 0.00 38 TYR A N 7
ATOM 11051 C CA . TYR A 1 22 ? -18.026 31.231 7.570 1.00 0.00 38 TYR A CA 7
ATOM 11052 C C . TYR A 1 22 ? -17.837 31.873 6.199 1.00 0.00 38 TYR A C 7
ATOM 11053 O O . TYR A 1 22 ? -16.739 31.858 5.639 1.00 0.00 38 TYR A O 7
ATOM 11071 N N . LEU A 1 23 ? -18.922 32.435 5.670 1.00 0.00 39 LEU A N 7
ATOM 11072 C CA . LEU A 1 23 ? -18.909 33.095 4.366 1.00 0.00 39 LEU A CA 7
ATOM 11073 C C . LEU A 1 23 ? -18.798 32.090 3.218 1.00 0.00 39 LEU A C 7
ATOM 11074 O O . LEU A 1 23 ? -19.381 32.295 2.153 1.00 0.00 39 LEU A O 7
ATOM 11090 N N . GLY A 1 24 ? -18.054 31.007 3.431 1.00 0.00 40 GLY A N 7
ATOM 11091 C CA . GLY A 1 24 ? -17.898 30.006 2.391 1.00 0.00 40 GLY A CA 7
ATOM 11092 C C . GLY A 1 24 ? -16.856 28.952 2.721 1.00 0.00 40 GLY A C 7
ATOM 11093 O O . GLY A 1 24 ? -16.701 27.978 1.983 1.00 0.00 40 GLY A O 7
ATOM 11097 N N . ASN A 1 25 ? -16.140 29.139 3.827 1.00 0.00 41 ASN A N 7
ATOM 11098 C CA . ASN A 1 25 ? -15.114 28.190 4.235 1.00 0.00 41 ASN A CA 7
ATOM 11099 C C . ASN A 1 25 ? -15.527 27.451 5.501 1.00 0.00 41 ASN A C 7
ATOM 11100 O O . ASN A 1 25 ? -15.979 28.063 6.465 1.00 0.00 41 ASN A O 7
ATOM 11111 N N . ALA A 1 26 ? -15.363 26.134 5.496 1.00 0.00 42 ALA A N 7
ATOM 11112 C CA . ALA A 1 26 ? -15.717 25.323 6.649 1.00 0.00 42 ALA A CA 7
ATOM 11113 C C . ALA A 1 26 ? -14.564 25.264 7.645 1.00 0.00 42 ALA A C 7
ATOM 11114 O O . ALA A 1 26 ? -13.557 24.600 7.404 1.00 0.00 42 ALA A O 7
ATOM 11121 N N . LEU A 1 27 ? -14.716 25.968 8.762 1.00 0.00 43 LEU A N 7
ATOM 11122 C CA . LEU A 1 27 ? -13.682 26.001 9.790 1.00 0.00 43 LEU A CA 7
ATOM 11123 C C . LEU A 1 27 ? -14.141 25.272 11.048 1.00 0.00 43 LEU A C 7
ATOM 11124 O O . LEU A 1 27 ? -15.266 25.463 11.508 1.00 0.00 43 LEU A O 7
ATOM 11140 N N . VAL A 1 28 ? -13.256 24.460 11.618 1.00 0.00 44 VAL A N 7
ATOM 11141 C CA . VAL A 1 28 ? -13.577 23.739 12.840 1.00 0.00 44 VAL A CA 7
ATOM 11142 C C . VAL A 1 28 ? -13.256 24.612 14.049 1.00 0.00 44 VAL A C 7
ATOM 11143 O O . VAL A 1 28 ? -12.194 25.232 14.116 1.00 0.00 44 VAL A O 7
ATOM 11156 N N . CYS A 1 29 ? -14.190 24.688 14.988 1.00 0.00 45 CYS A N 7
ATOM 11157 C CA . CYS A 1 29 ? -14.002 25.515 16.172 1.00 0.00 45 CYS A CA 7
ATOM 11158 C C . CYS A 1 29 ? -13.541 24.695 17.366 1.00 0.00 45 CYS A C 7
ATOM 11159 O O . CYS A 1 29 ? -13.943 23.543 17.540 1.00 0.00 45 CYS A O 7
ATOM 11166 N N . THR A 1 30 ? -12.715 25.317 18.201 1.00 0.00 46 THR A N 7
ATOM 11167 C CA . THR A 1 30 ? -12.205 24.679 19.409 1.00 0.00 46 THR A CA 7
ATOM 11168 C C . THR A 1 30 ? -12.647 25.466 20.637 1.00 0.00 46 THR A C 7
ATOM 11169 O O . THR A 1 30 ? -12.217 26.601 20.847 1.00 0.00 46 THR A O 7
ATOM 11180 N N . CYS A 1 31 ? -13.527 24.870 21.432 1.00 0.00 47 CYS A N 7
ATOM 11181 C CA . CYS A 1 31 ? -14.052 25.525 22.624 1.00 0.00 47 CYS A CA 7
ATOM 11182 C C . CYS A 1 31 ? -13.006 25.645 23.726 1.00 0.00 47 CYS A C 7
ATOM 11183 O O . CYS A 1 31 ? -12.171 24.759 23.912 1.00 0.00 47 CYS A O 7
ATOM 11190 N N . TYR A 1 32 ? -13.081 26.749 24.464 1.00 0.00 48 TYR A N 7
ATOM 11191 C CA . TYR A 1 32 ? -12.172 27.010 25.573 1.00 0.00 48 TYR A CA 7
ATOM 11192 C C . TYR A 1 32 ? -12.960 27.091 26.874 1.00 0.00 48 TYR A C 7
ATOM 11193 O O . TYR A 1 32 ? -12.620 26.448 27.867 1.00 0.00 48 TYR A O 7
ATOM 11211 N N . GLY A 1 33 ? -14.027 27.883 26.845 1.00 0.00 49 GLY A N 7
ATOM 11212 C CA . GLY A 1 33 ? -14.875 28.038 28.012 1.00 0.00 49 GLY A CA 7
ATOM 11213 C C . GLY A 1 33 ? -14.708 29.382 28.692 1.00 0.00 49 GLY A C 7
ATOM 11214 O O . GLY A 1 33 ? -13.654 29.669 29.262 1.00 0.00 49 GLY A O 7
ATOM 11218 N N . GLY A 1 34 ? -15.752 30.206 28.644 1.00 0.00 50 GLY A N 7
ATOM 11219 C CA . GLY A 1 34 ? -15.695 31.512 29.276 1.00 0.00 50 GLY A CA 7
ATOM 11220 C C . GLY A 1 34 ? -15.378 32.627 28.301 1.00 0.00 50 GLY A C 7
ATOM 11221 O O . GLY A 1 34 ? -15.695 32.537 27.116 1.00 0.00 50 GLY A O 7
ATOM 11225 N N . SER A 1 35 ? -14.752 33.686 28.807 1.00 0.00 51 SER A N 7
ATOM 11226 C CA . SER A 1 35 ? -14.391 34.836 27.986 1.00 0.00 51 SER A CA 7
ATOM 11227 C C . SER A 1 35 ? -13.288 34.484 26.991 1.00 0.00 51 SER A C 7
ATOM 11228 O O . SER A 1 35 ? -12.884 35.319 26.182 1.00 0.00 51 SER A O 7
ATOM 11236 N N . ARG A 1 36 ? -12.803 33.248 27.055 1.00 0.00 52 ARG A N 7
ATOM 11237 C CA . ARG A 1 36 ? -11.746 32.801 26.156 1.00 0.00 52 ARG A CA 7
ATOM 11238 C C . ARG A 1 36 ? -12.297 32.538 24.759 1.00 0.00 52 ARG A C 7
ATOM 11239 O O . ARG A 1 36 ? -11.540 32.448 23.792 1.00 0.00 52 ARG A O 7
ATOM 11260 N N . GLY A 1 37 ? -13.619 32.420 24.658 1.00 0.00 53 GLY A N 7
ATOM 11261 C CA . GLY A 1 37 ? -14.247 32.171 23.374 1.00 0.00 53 GLY A CA 7
ATOM 11262 C C . GLY A 1 37 ? -13.728 30.914 22.706 1.00 0.00 53 GLY A C 7
ATOM 11263 O O . GLY A 1 37 ? -13.079 30.088 23.347 1.00 0.00 53 GLY A O 7
ATOM 11267 N N . PHE A 1 38 ? -14.014 30.768 21.417 1.00 0.00 54 PHE A N 7
ATOM 11268 C CA . PHE A 1 38 ? -13.569 29.603 20.661 1.00 0.00 54 PHE A CA 7
ATOM 11269 C C . PHE A 1 38 ? -12.963 30.028 19.329 1.00 0.00 54 PHE A C 7
ATOM 11270 O O . PHE A 1 38 ? -13.416 30.992 18.711 1.00 0.00 54 PHE A O 7
ATOM 11287 N N . ASN A 1 39 ? -11.934 29.309 18.894 1.00 0.00 55 ASN A N 7
ATOM 11288 C CA . ASN A 1 39 ? -11.262 29.619 17.637 1.00 0.00 55 ASN A CA 7
ATOM 11289 C C . ASN A 1 39 ? -11.686 28.650 16.537 1.00 0.00 55 ASN A C 7
ATOM 11290 O O . ASN A 1 39 ? -11.640 27.435 16.721 1.00 0.00 55 ASN A O 7
ATOM 11301 N N . CYS A 1 40 ? -12.089 29.192 15.390 1.00 0.00 56 CYS A N 7
ATOM 11302 C CA . CYS A 1 40 ? -12.509 28.365 14.267 1.00 0.00 56 CYS A CA 7
ATOM 11303 C C . CYS A 1 40 ? -11.536 28.508 13.107 1.00 0.00 56 CYS A C 7
ATOM 11304 O O . CYS A 1 40 ? -11.576 29.498 12.377 1.00 0.00 56 CYS A O 7
ATOM 11311 N N . GLU A 1 41 ? -10.661 27.526 12.930 1.00 0.00 57 GLU A N 7
ATOM 11312 C CA . GLU A 1 41 ? -9.685 27.573 11.848 1.00 0.00 57 GLU A CA 7
ATOM 11313 C C . GLU A 1 41 ? -10.136 26.711 10.676 1.00 0.00 57 GLU A C 7
ATOM 11314 O O . GLU A 1 41 ? -10.721 25.645 10.868 1.00 0.00 57 GLU A O 7
ATOM 11326 N N . SER A 1 42 ? -9.864 27.186 9.463 1.00 0.00 58 SER A N 7
ATOM 11327 C CA . SER A 1 42 ? -10.243 26.465 8.253 1.00 0.00 58 SER A CA 7
ATOM 11328 C C . SER A 1 42 ? -9.856 24.994 8.350 1.00 0.00 58 SER A C 7
ATOM 11329 O O . SER A 1 42 ? -8.791 24.654 8.866 1.00 0.00 58 SER A O 7
ATOM 11337 N N . LYS A 1 43 ? -10.731 24.127 7.856 1.00 0.00 59 LYS A N 7
ATOM 11338 C CA . LYS A 1 43 ? -10.485 22.689 7.892 1.00 0.00 59 LYS A CA 7
ATOM 11339 C C . LYS A 1 43 ? -9.883 22.201 6.576 1.00 0.00 59 LYS A C 7
ATOM 11340 O O . LYS A 1 43 ? -10.173 22.748 5.511 1.00 0.00 59 LYS A O 7
ATOM 11359 N N . PRO A 1 44 ? -9.034 21.158 6.634 1.00 0.00 60 PRO A N 7
ATOM 11360 C CA . PRO A 1 44 ? -8.391 20.594 5.442 1.00 0.00 60 PRO A CA 7
ATOM 11361 C C . PRO A 1 44 ? -9.392 20.290 4.333 1.00 0.00 60 PRO A C 7
ATOM 11362 O O . PRO A 1 44 ? -10.130 19.306 4.400 1.00 0.00 60 PRO A O 7
ATOM 11373 N N . GLU A 1 45 ? -9.415 21.142 3.313 1.00 0.00 61 GLU A N 7
ATOM 11374 C CA . GLU A 1 45 ? -10.327 20.970 2.188 1.00 0.00 61 GLU A CA 7
ATOM 11375 C C . GLU A 1 45 ? -9.997 19.705 1.403 1.00 0.00 61 GLU A C 7
ATOM 11376 O O . GLU A 1 45 ? -9.114 18.936 1.782 1.00 0.00 61 GLU A O 7
ATOM 11388 N N . ALA A 1 46 ? -10.714 19.500 0.303 1.00 0.00 62 ALA A N 7
ATOM 11389 C CA . ALA A 1 46 ? -10.503 18.331 -0.544 1.00 0.00 62 ALA A CA 7
ATOM 11390 C C . ALA A 1 46 ? -10.500 18.717 -2.018 1.00 0.00 62 ALA A C 7
ATOM 11391 O O . ALA A 1 46 ? -9.728 18.177 -2.811 1.00 0.00 62 ALA A O 7
ATOM 11398 N N . GLU A 1 47 ? -11.367 19.658 -2.376 1.00 0.00 63 GLU A N 7
ATOM 11399 C CA . GLU A 1 47 ? -11.467 20.125 -3.755 1.00 0.00 63 GLU A CA 7
ATOM 11400 C C . GLU A 1 47 ? -10.818 21.496 -3.909 1.00 0.00 63 GLU A C 7
ATOM 11401 O O . GLU A 1 47 ? -11.494 22.489 -4.179 1.00 0.00 63 GLU A O 7
ATOM 11413 N N . GLU A 1 48 ? -9.502 21.542 -3.732 1.00 0.00 64 GLU A N 7
ATOM 11414 C CA . GLU A 1 48 ? -8.758 22.789 -3.846 1.00 0.00 64 GLU A CA 7
ATOM 11415 C C . GLU A 1 48 ? -8.730 23.279 -5.291 1.00 0.00 64 GLU A C 7
ATOM 11416 O O . GLU A 1 48 ? -8.567 22.490 -6.222 1.00 0.00 64 GLU A O 7
ATOM 11428 N N . THR A 1 49 ? -8.887 24.587 -5.467 1.00 0.00 65 THR A N 7
ATOM 11429 C CA . THR A 1 49 ? -8.879 25.189 -6.796 1.00 0.00 65 THR A CA 7
ATOM 11430 C C . THR A 1 49 ? -8.352 26.619 -6.747 1.00 0.00 65 THR A C 7
ATOM 11431 O O . THR A 1 49 ? -8.159 27.188 -5.673 1.00 0.00 65 THR A O 7
ATOM 11442 N N . CYS A 1 50 ? -8.141 27.201 -7.923 1.00 0.00 66 CYS A N 7
ATOM 11443 C CA . CYS A 1 50 ? -7.658 28.572 -8.035 1.00 0.00 66 CYS A CA 7
ATOM 11444 C C . CYS A 1 50 ? -8.411 29.302 -9.142 1.00 0.00 66 CYS A C 7
ATOM 11445 O O . CYS A 1 50 ? -8.466 28.836 -10.280 1.00 0.00 66 CYS A O 7
ATOM 11452 N N . PHE A 1 51 ? -9.010 30.438 -8.801 1.00 0.00 67 PHE A N 7
ATOM 11453 C CA . PHE A 1 51 ? -9.776 31.213 -9.770 1.00 0.00 67 PHE A CA 7
ATOM 11454 C C . PHE A 1 51 ? -8.960 32.368 -10.335 1.00 0.00 67 PHE A C 7
ATOM 11455 O O . PHE A 1 51 ? -8.332 33.123 -9.593 1.00 0.00 67 PHE A O 7
ATOM 11472 N N . ASP A 1 52 ? -8.996 32.511 -11.656 1.00 0.00 68 ASP A N 7
ATOM 11473 C CA . ASP A 1 52 ? -8.284 33.588 -12.328 1.00 0.00 68 ASP A CA 7
ATOM 11474 C C . ASP A 1 52 ? -9.273 34.648 -12.795 1.00 0.00 68 ASP A C 7
ATOM 11475 O O . ASP A 1 52 ? -10.054 34.420 -13.720 1.00 0.00 68 ASP A O 7
ATOM 11484 N N . LYS A 1 53 ? -9.238 35.805 -12.146 1.00 0.00 69 LYS A N 7
ATOM 11485 C CA . LYS A 1 53 ? -10.139 36.900 -12.491 1.00 0.00 69 LYS A CA 7
ATOM 11486 C C . LYS A 1 53 ? -9.661 37.616 -13.749 1.00 0.00 69 LYS A C 7
ATOM 11487 O O . LYS A 1 53 ? -10.215 38.642 -14.142 1.00 0.00 69 LYS A O 7
ATOM 11506 N N . TYR A 1 54 ? -8.627 37.063 -14.376 1.00 0.00 70 TYR A N 7
ATOM 11507 C CA . TYR A 1 54 ? -8.066 37.638 -15.587 1.00 0.00 70 TYR A CA 7
ATOM 11508 C C . TYR A 1 54 ? -8.751 37.064 -16.824 1.00 0.00 70 TYR A C 7
ATOM 11509 O O . TYR A 1 54 ? -8.785 37.698 -17.878 1.00 0.00 70 TYR A O 7
ATOM 11527 N N . THR A 1 55 ? -9.295 35.858 -16.684 1.00 0.00 71 THR A N 7
ATOM 11528 C CA . THR A 1 55 ? -9.981 35.195 -17.787 1.00 0.00 71 THR A CA 7
ATOM 11529 C C . THR A 1 55 ? -11.379 34.744 -17.371 1.00 0.00 71 THR A C 7
ATOM 11530 O O . THR A 1 55 ? -12.153 34.254 -18.193 1.00 0.00 71 THR A O 7
ATOM 11541 N N . GLY A 1 56 ? -11.696 34.922 -16.092 1.00 0.00 72 GLY A N 7
ATOM 11542 C CA . GLY A 1 56 ? -13.001 34.539 -15.585 1.00 0.00 72 GLY A CA 7
ATOM 11543 C C . GLY A 1 56 ? -13.231 33.041 -15.609 1.00 0.00 72 GLY A C 7
ATOM 11544 O O . GLY A 1 56 ? -14.354 32.584 -15.828 1.00 0.00 72 GLY A O 7
ATOM 11548 N N . ASN A 1 57 ? -12.171 32.272 -15.382 1.00 0.00 73 ASN A N 7
ATOM 11549 C CA . ASN A 1 57 ? -12.269 30.820 -15.375 1.00 0.00 73 ASN A CA 7
ATOM 11550 C C . ASN A 1 57 ? -11.698 30.239 -14.086 1.00 0.00 73 ASN A C 7
ATOM 11551 O O . ASN A 1 57 ? -10.981 30.919 -13.350 1.00 0.00 73 ASN A O 7
ATOM 11562 N N . THR A 1 58 ? -12.018 28.977 -13.818 1.00 0.00 74 THR A N 7
ATOM 11563 C CA . THR A 1 58 ? -11.538 28.300 -12.621 1.00 0.00 74 THR A CA 7
ATOM 11564 C C . THR A 1 58 ? -10.601 27.155 -12.973 1.00 0.00 74 THR A C 7
ATOM 11565 O O . THR A 1 58 ? -10.762 26.495 -14.001 1.00 0.00 74 THR A O 7
ATOM 11576 N N . TYR A 1 59 ? -9.613 26.935 -12.115 1.00 0.00 75 TYR A N 7
ATOM 11577 C CA . TYR A 1 59 ? -8.627 25.882 -12.322 1.00 0.00 75 TYR A CA 7
ATOM 11578 C C . TYR A 1 59 ? -8.484 25.043 -11.063 1.00 0.00 75 TYR A C 7
ATOM 11579 O O . TYR A 1 59 ? -8.878 25.471 -9.984 1.00 0.00 75 TYR A O 7
ATOM 11597 N N . ARG A 1 60 ? -7.918 23.852 -11.203 1.00 0.00 76 ARG A N 7
ATOM 11598 C CA . ARG A 1 60 ? -7.729 22.967 -10.062 1.00 0.00 76 ARG A CA 7
ATOM 11599 C C . ARG A 1 60 ? -6.244 22.756 -9.786 1.00 0.00 76 ARG A C 7
ATOM 11600 O O . ARG A 1 60 ? -5.395 23.140 -10.590 1.00 0.00 76 ARG A O 7
ATOM 11621 N N . VAL A 1 61 ? -5.935 22.138 -8.652 1.00 0.00 77 VAL A N 7
ATOM 11622 C CA . VAL A 1 61 ? -4.550 21.874 -8.282 1.00 0.00 77 VAL A CA 7
ATOM 11623 C C . VAL A 1 61 ? -3.958 20.763 -9.143 1.00 0.00 77 VAL A C 7
ATOM 11624 O O . VAL A 1 61 ? -4.343 19.600 -9.025 1.00 0.00 77 VAL A O 7
ATOM 11637 N N . GLY A 1 62 ? -3.017 21.130 -10.009 1.00 0.00 78 GLY A N 7
ATOM 11638 C CA . GLY A 1 62 ? -2.384 20.153 -10.876 1.00 0.00 78 GLY A CA 7
ATOM 11639 C C . GLY A 1 62 ? -2.593 20.455 -12.347 1.00 0.00 78 GLY A C 7
ATOM 11640 O O . GLY A 1 62 ? -2.111 19.722 -13.212 1.00 0.00 78 GLY A O 7
ATOM 11644 N N . ASP A 1 63 ? -3.310 21.537 -12.634 1.00 0.00 79 ASP A N 7
ATOM 11645 C CA . ASP A 1 63 ? -3.580 21.934 -14.012 1.00 0.00 79 ASP A CA 7
ATOM 11646 C C . ASP A 1 63 ? -2.786 23.182 -14.378 1.00 0.00 79 ASP A C 7
ATOM 11647 O O . ASP A 1 63 ? -2.437 23.983 -13.511 1.00 0.00 79 ASP A O 7
ATOM 11656 N N . THR A 1 64 ? -2.500 23.343 -15.668 1.00 0.00 80 THR A N 7
ATOM 11657 C CA . THR A 1 64 ? -1.744 24.496 -16.142 1.00 0.00 80 THR A CA 7
ATOM 11658 C C . THR A 1 64 ? -2.365 25.090 -17.400 1.00 0.00 80 THR A C 7
ATOM 11659 O O . THR A 1 64 ? -3.063 24.401 -18.145 1.00 0.00 80 THR A O 7
ATOM 11670 N N . TYR A 1 65 ? -2.109 26.373 -17.625 1.00 0.00 81 TYR A N 7
ATOM 11671 C CA . TYR A 1 65 ? -2.644 27.067 -18.792 1.00 0.00 81 TYR A CA 7
ATOM 11672 C C . TYR A 1 65 ? -1.786 28.276 -19.156 1.00 0.00 81 TYR A C 7
ATOM 11673 O O . TYR A 1 65 ? -1.039 28.792 -18.326 1.00 0.00 81 TYR A O 7
ATOM 11691 N N . GLU A 1 66 ? -1.902 28.722 -20.404 1.00 0.00 82 GLU A N 7
ATOM 11692 C CA . GLU A 1 66 ? -1.144 29.865 -20.884 1.00 0.00 82 GLU A CA 7
ATOM 11693 C C . GLU A 1 66 ? -2.069 31.038 -21.201 1.00 0.00 82 GLU A C 7
ATOM 11694 O O . GLU A 1 66 ? -2.952 30.930 -22.054 1.00 0.00 82 GLU A O 7
ATOM 11706 N N . ARG A 1 67 ? -1.860 32.158 -20.516 1.00 0.00 83 ARG A N 7
ATOM 11707 C CA . ARG A 1 67 ? -2.675 33.349 -20.730 1.00 0.00 83 ARG A CA 7
ATOM 11708 C C . ARG A 1 67 ? -1.814 34.610 -20.694 1.00 0.00 83 ARG A C 7
ATOM 11709 O O . ARG A 1 67 ? -0.855 34.691 -19.928 1.00 0.00 83 ARG A O 7
ATOM 11730 N N . PRO A 1 68 ? -2.145 35.614 -21.523 1.00 0.00 84 PRO A N 7
ATOM 11731 C CA . PRO A 1 68 ? -1.395 36.869 -21.577 1.00 0.00 84 PRO A CA 7
ATOM 11732 C C . PRO A 1 68 ? -1.767 37.814 -20.436 1.00 0.00 84 PRO A C 7
ATOM 11733 O O . PRO A 1 68 ? -2.802 37.643 -19.792 1.00 0.00 84 PRO A O 7
ATOM 11744 N N . LYS A 1 69 ? -0.918 38.814 -20.196 1.00 0.00 85 LYS A N 7
ATOM 11745 C CA . LYS A 1 69 ? -1.159 39.790 -19.135 1.00 0.00 85 LYS A CA 7
ATOM 11746 C C . LYS A 1 69 ? -0.048 40.836 -19.085 1.00 0.00 85 LYS A C 7
ATOM 11747 O O . LYS A 1 69 ? 1.125 40.517 -19.268 1.00 0.00 85 LYS A O 7
ATOM 11766 N N . ASP A 1 70 ? -0.430 42.085 -18.822 1.00 0.00 86 ASP A N 7
ATOM 11767 C CA . ASP A 1 70 ? 0.525 43.187 -18.730 1.00 0.00 86 ASP A CA 7
ATOM 11768 C C . ASP A 1 70 ? 1.337 43.339 -20.015 1.00 0.00 86 ASP A C 7
ATOM 11769 O O . ASP A 1 70 ? 2.560 43.467 -19.975 1.00 0.00 86 ASP A O 7
ATOM 11778 N N . SER A 1 71 ? 0.646 43.343 -21.153 1.00 0.00 87 SER A N 7
ATOM 11779 C CA . SER A 1 71 ? 1.292 43.495 -22.453 1.00 0.00 87 SER A CA 7
ATOM 11780 C C . SER A 1 71 ? 2.230 42.327 -22.765 1.00 0.00 87 SER A C 7
ATOM 11781 O O . SER A 1 71 ? 2.833 42.278 -23.837 1.00 0.00 87 SER A O 7
ATOM 11789 N N . MET A 1 72 ? 2.337 41.382 -21.836 1.00 0.00 88 MET A N 7
ATOM 11790 C CA . MET A 1 72 ? 3.184 40.211 -22.028 1.00 0.00 88 MET A CA 7
ATOM 11791 C C . MET A 1 72 ? 2.342 38.943 -21.998 1.00 0.00 88 MET A C 7
ATOM 11792 O O . MET A 1 72 ? 1.119 38.998 -22.123 1.00 0.00 88 MET A O 7
ATOM 11806 N N . ILE A 1 73 ? 2.998 37.804 -21.820 1.00 0.00 89 ILE A N 7
ATOM 11807 C CA . ILE A 1 73 ? 2.308 36.529 -21.756 1.00 0.00 89 ILE A CA 7
ATOM 11808 C C . ILE A 1 73 ? 2.787 35.750 -20.536 1.00 0.00 89 ILE A C 7
ATOM 11809 O O . ILE A 1 73 ? 3.989 35.595 -20.318 1.00 0.00 89 ILE A O 7
ATOM 11825 N N . TRP A 1 74 ? 1.843 35.287 -19.728 1.00 0.00 90 TRP A N 7
ATOM 11826 C CA . TRP A 1 74 ? 2.175 34.553 -18.515 1.00 0.00 90 TRP A CA 7
ATOM 11827 C C . TRP A 1 74 ? 1.662 33.116 -18.558 1.00 0.00 90 TRP A C 7
ATOM 11828 O O . TRP A 1 74 ? 0.478 32.873 -18.788 1.00 0.00 90 TRP A O 7
ATOM 11849 N N . ASP A 1 75 ? 2.556 32.168 -18.296 1.00 0.00 91 ASP A N 7
ATOM 11850 C CA . ASP A 1 75 ? 2.187 30.759 -18.266 1.00 0.00 91 ASP A CA 7
ATOM 11851 C C . ASP A 1 75 ? 1.780 30.378 -16.846 1.00 0.00 91 ASP A C 7
ATOM 11852 O O . ASP A 1 75 ? 2.512 29.684 -16.140 1.00 0.00 91 ASP A O 7
ATOM 11861 N N . CYS A 1 76 ? 0.616 30.864 -16.429 1.00 0.00 92 CYS A N 7
ATOM 11862 C CA . CYS A 1 76 ? 0.107 30.611 -15.086 1.00 0.00 92 CYS A CA 7
ATOM 11863 C C . CYS A 1 76 ? -0.191 29.134 -14.853 1.00 0.00 92 CYS A C 7
ATOM 11864 O O . CYS A 1 76 ? -0.736 28.446 -15.717 1.00 0.00 92 CYS A O 7
ATOM 11871 N N . THR A 1 77 ? 0.161 28.667 -13.661 1.00 0.00 93 THR A N 7
ATOM 11872 C CA . THR A 1 77 ? -0.067 27.286 -13.260 1.00 0.00 93 THR A CA 7
ATOM 11873 C C . THR A 1 77 ? -0.886 27.243 -11.973 1.00 0.00 93 THR A C 7
ATOM 11874 O O . THR A 1 77 ? -0.686 28.063 -11.078 1.00 0.00 93 THR A O 7
ATOM 11885 N N . CYS A 1 78 ? -1.810 26.293 -11.885 1.00 0.00 94 CYS A N 7
ATOM 11886 C CA . CYS A 1 78 ? -2.657 26.166 -10.702 1.00 0.00 94 CYS A CA 7
ATOM 11887 C C . CYS A 1 78 ? -2.088 25.139 -9.729 1.00 0.00 94 CYS A C 7
ATOM 11888 O O . CYS A 1 78 ? -1.891 23.976 -10.082 1.00 0.00 94 CYS A O 7
ATOM 11895 N N . ILE A 1 79 ? -1.828 25.578 -8.501 1.00 0.00 95 ILE A N 7
ATOM 11896 C CA . ILE A 1 79 ? -1.282 24.701 -7.471 1.00 0.00 95 ILE A CA 7
ATOM 11897 C C . ILE A 1 79 ? -2.136 24.743 -6.206 1.00 0.00 95 ILE A C 7
ATOM 11898 O O . ILE A 1 79 ? -3.310 25.113 -6.251 1.00 0.00 95 ILE A O 7
ATOM 11914 N N . GLY A 1 80 ? -1.540 24.362 -5.079 1.00 0.00 96 GLY A N 7
ATOM 11915 C CA . GLY A 1 80 ? -2.255 24.363 -3.817 1.00 0.00 96 GLY A CA 7
ATOM 11916 C C . GLY A 1 80 ? -1.330 24.149 -2.636 1.00 0.00 96 GLY A C 7
ATOM 11917 O O . GLY A 1 80 ? -0.969 25.100 -1.942 1.00 0.00 96 GLY A O 7
ATOM 11921 N N . ALA A 1 81 ? -0.945 22.896 -2.412 1.00 0.00 97 ALA A N 7
ATOM 11922 C CA . ALA A 1 81 ? -0.052 22.547 -1.312 1.00 0.00 97 ALA A CA 7
ATOM 11923 C C . ALA A 1 81 ? -0.574 23.087 0.017 1.00 0.00 97 ALA A C 7
ATOM 11924 O O . ALA A 1 81 ? 0.193 23.292 0.958 1.00 0.00 97 ALA A O 7
ATOM 11931 N N . GLY A 1 82 ? -1.881 23.314 0.084 1.00 0.00 98 GLY A N 7
ATOM 11932 C CA . GLY A 1 82 ? -2.483 23.828 1.299 1.00 0.00 98 GLY A CA 7
ATOM 11933 C C . GLY A 1 82 ? -3.969 24.079 1.147 1.00 0.00 98 GLY A C 7
ATOM 11934 O O . GLY A 1 82 ? -4.789 23.306 1.644 1.00 0.00 98 GLY A O 7
ATOM 11938 N N . ARG A 1 83 ? -4.318 25.161 0.458 1.00 0.00 99 ARG A N 7
ATOM 11939 C CA . ARG A 1 83 ? -5.716 25.512 0.242 1.00 0.00 99 ARG A CA 7
ATOM 11940 C C . ARG A 1 83 ? -5.905 26.216 -1.099 1.00 0.00 99 ARG A C 7
ATOM 11941 O O . ARG A 1 83 ? -6.862 26.968 -1.284 1.00 0.00 99 ARG A O 7
ATOM 11962 N N . GLY A 1 84 ? -4.990 25.969 -2.033 1.00 0.00 100 GLY A N 7
ATOM 11963 C CA . GLY A 1 84 ? -5.085 26.591 -3.340 1.00 0.00 100 GLY A CA 7
ATOM 11964 C C . GLY A 1 84 ? -4.051 27.681 -3.540 1.00 0.00 100 GLY A C 7
ATOM 11965 O O . GLY A 1 84 ? -4.174 28.773 -2.985 1.00 0.00 100 GLY A O 7
ATOM 11969 N N . ARG A 1 85 ? -3.031 27.381 -4.336 1.00 0.00 101 ARG A N 7
ATOM 11970 C CA . ARG A 1 85 ? -1.967 28.337 -4.613 1.00 0.00 101 ARG A CA 7
ATOM 11971 C C . ARG A 1 85 ? -1.910 28.663 -6.100 1.00 0.00 101 ARG A C 7
ATOM 11972 O O . ARG A 1 85 ? -1.418 27.868 -6.901 1.00 0.00 101 ARG A O 7
ATOM 11993 N N . ILE A 1 86 ? -2.408 29.841 -6.465 1.00 0.00 102 ILE A N 7
ATOM 11994 C CA . ILE A 1 86 ? -2.401 30.270 -7.857 1.00 0.00 102 ILE A CA 7
ATOM 11995 C C . ILE A 1 86 ? -1.068 30.925 -8.201 1.00 0.00 102 ILE A C 7
ATOM 11996 O O . ILE A 1 86 ? -0.768 32.031 -7.750 1.00 0.00 102 ILE A O 7
ATOM 12012 N N . SER A 1 87 ? -0.267 30.225 -8.992 1.00 0.00 103 SER A N 7
ATOM 12013 C CA . SER A 1 87 ? 1.043 30.721 -9.393 1.00 0.00 103 SER A CA 7
ATOM 12014 C C . SER A 1 87 ? 1.023 31.219 -10.830 1.00 0.00 103 SER A C 7
ATOM 12015 O O . SER A 1 87 ? 0.709 30.467 -11.747 1.00 0.00 103 SER A O 7
ATOM 12023 N N . CYS A 1 88 ? 1.379 32.482 -11.024 1.00 0.00 104 CYS A N 7
ATOM 12024 C CA . CYS A 1 88 ? 1.419 33.062 -12.359 1.00 0.00 104 CYS A CA 7
ATOM 12025 C C . CYS A 1 88 ? 2.849 33.422 -12.724 1.00 0.00 104 CYS A C 7
ATOM 12026 O O . CYS A 1 88 ? 3.421 34.364 -12.184 1.00 0.00 104 CYS A O 7
ATOM 12033 N N . THR A 1 89 ? 3.421 32.657 -13.638 1.00 0.00 105 THR A N 7
ATOM 12034 C CA . THR A 1 89 ? 4.794 32.882 -14.069 1.00 0.00 105 THR A CA 7
ATOM 12035 C C . THR A 1 89 ? 4.843 33.486 -15.462 1.00 0.00 105 THR A C 7
ATOM 12036 O O . THR A 1 89 ? 3.961 33.253 -16.287 1.00 0.00 105 THR A O 7
ATOM 12047 N N . ILE A 1 90 ? 5.886 34.265 -15.710 1.00 0.00 106 ILE A N 7
ATOM 12048 C CA . ILE A 1 90 ? 6.074 34.912 -16.994 1.00 0.00 106 ILE A CA 7
ATOM 12049 C C . ILE A 1 90 ? 6.730 33.952 -17.974 1.00 0.00 106 ILE A C 7
ATOM 12050 O O . ILE A 1 90 ? 7.442 33.036 -17.570 1.00 0.00 106 ILE A O 7
ATOM 12066 N N . ALA A 1 91 ? 6.483 34.159 -19.258 1.00 0.00 107 ALA A N 7
ATOM 12067 C CA . ALA A 1 91 ? 7.060 33.301 -20.280 1.00 0.00 107 ALA A CA 7
ATOM 12068 C C . ALA A 1 91 ? 6.919 33.926 -21.656 1.00 0.00 107 ALA A C 7
ATOM 12069 O O . ALA A 1 91 ? 6.167 33.448 -22.506 1.00 0.00 107 ALA A O 7
ATOM 12076 N N . ASN A 1 92 ? 7.656 35.002 -21.855 1.00 0.00 108 ASN A N 7
ATOM 12077 C CA . ASN A 1 92 ? 7.642 35.728 -23.118 1.00 0.00 108 ASN A CA 7
ATOM 12078 C C . ASN A 1 92 ? 8.303 34.910 -24.224 1.00 0.00 108 ASN A C 7
ATOM 12079 O O . ASN A 1 92 ? 9.458 34.501 -24.101 1.00 0.00 108 ASN A O 7
ATOM 12090 N N . ARG A 1 93 ? 7.561 34.675 -25.302 1.00 0.00 109 ARG A N 7
ATOM 12091 C CA . ARG A 1 93 ? 8.076 33.904 -26.430 1.00 0.00 109 ARG A CA 7
ATOM 12092 C C . ARG A 1 93 ? 9.184 34.665 -27.149 1.00 0.00 109 ARG A C 7
ATOM 12093 O O . ARG A 1 93 ? 8.913 35.781 -27.641 1.00 0.00 109 ARG A O 7
ATOM 12115 N N . SER B 2 13 ? 11.427 33.625 -18.097 1.00 0.00 13 SER B N 7
ATOM 12116 C CA . SER B 2 13 ? 10.248 33.390 -17.223 1.00 0.00 13 SER B CA 7
ATOM 12117 C C . SER B 2 13 ? 10.355 34.191 -15.925 1.00 0.00 13 SER B C 7
ATOM 12118 O O . SER B 2 13 ? 11.440 34.630 -15.545 1.00 0.00 13 SER B O 7
ATOM 12125 N N . THR B 2 14 ? 9.220 34.387 -15.254 1.00 0.00 14 THR B N 7
ATOM 12126 C CA . THR B 2 14 ? 9.189 35.147 -14.007 1.00 0.00 14 THR B CA 7
ATOM 12127 C C . THR B 2 14 ? 7.990 34.743 -13.143 1.00 0.00 14 THR B C 7
ATOM 12128 O O . THR B 2 14 ? 6.862 35.170 -13.385 1.00 0.00 14 THR B O 7
ATOM 12139 N N . THR B 2 15 ? 8.244 33.910 -12.136 1.00 0.00 15 THR B N 7
ATOM 12140 C CA . THR B 2 15 ? 7.188 33.438 -11.240 1.00 0.00 15 THR B CA 7
ATOM 12141 C C . THR B 2 15 ? 6.529 34.591 -10.490 1.00 0.00 15 THR B C 7
ATOM 12142 O O . THR B 2 15 ? 7.194 35.552 -10.104 1.00 0.00 15 THR B O 7
ATOM 12153 N N . GLU B 2 16 ? 5.215 34.486 -10.291 1.00 0.00 16 GLU B N 7
ATOM 12154 C CA . GLU B 2 16 ? 4.454 35.519 -9.590 1.00 0.00 16 GLU B CA 7
ATOM 12155 C C . GLU B 2 16 ? 3.142 34.960 -9.036 1.00 0.00 16 GLU B C 7
ATOM 12156 O O . GLU B 2 16 ? 2.106 35.022 -9.700 1.00 0.00 16 GLU B O 7
ATOM 12168 N N . VAL B 2 17 ? 3.185 34.428 -7.816 1.00 0.00 17 VAL B N 7
ATOM 12169 C CA . VAL B 2 17 ? 1.988 33.876 -7.182 1.00 0.00 17 VAL B CA 7
ATOM 12170 C C . VAL B 2 17 ? 1.577 34.714 -5.975 1.00 0.00 17 VAL B C 7
ATOM 12171 O O . VAL B 2 17 ? 2.418 35.120 -5.172 1.00 0.00 17 VAL B O 7
ATOM 12184 N N . GLU B 2 18 ? 0.279 34.961 -5.849 1.00 0.00 18 GLU B N 7
ATOM 12185 C CA . GLU B 2 18 ? -0.247 35.739 -4.736 1.00 0.00 18 GLU B CA 7
ATOM 12186 C C . GLU B 2 18 ? -0.837 34.820 -3.672 1.00 0.00 18 GLU B C 7
ATOM 12187 O O . GLU B 2 18 ? -1.989 34.399 -3.774 1.00 0.00 18 GLU B O 7
ATOM 12199 N N . ASP B 2 19 ? -0.038 34.507 -2.656 1.00 0.00 19 ASP B N 7
ATOM 12200 C CA . ASP B 2 19 ? -0.483 33.633 -1.577 1.00 0.00 19 ASP B CA 7
ATOM 12201 C C . ASP B 2 19 ? -1.333 34.398 -0.567 1.00 0.00 19 ASP B C 7
ATOM 12202 O O . ASP B 2 19 ? -1.178 34.233 0.643 1.00 0.00 19 ASP B O 7
ATOM 12211 N N . SER B 2 20 ? -2.234 35.235 -1.071 1.00 0.00 20 SER B N 7
ATOM 12212 C CA . SER B 2 20 ? -3.108 36.025 -0.214 1.00 0.00 20 SER B CA 7
ATOM 12213 C C . SER B 2 20 ? -4.358 35.236 0.165 1.00 0.00 20 SER B C 7
ATOM 12214 O O . SER B 2 20 ? -5.402 35.814 0.467 1.00 0.00 20 SER B O 7
ATOM 12222 N N . LYS B 2 21 ? -4.242 33.911 0.148 1.00 0.00 21 LYS B N 7
ATOM 12223 C CA . LYS B 2 21 ? -5.363 33.042 0.491 1.00 0.00 21 LYS B CA 7
ATOM 12224 C C . LYS B 2 21 ? -4.917 31.907 1.412 1.00 0.00 21 LYS B C 7
ATOM 12225 O O . LYS B 2 21 ? -5.071 30.731 1.078 1.00 0.00 21 LYS B O 7
ATOM 12244 N N . PRO B 2 22 ? -4.356 32.241 2.590 1.00 0.00 22 PRO B N 7
ATOM 12245 C CA . PRO B 2 22 ? -3.888 31.249 3.555 1.00 0.00 22 PRO B CA 7
ATOM 12246 C C . PRO B 2 22 ? -5.037 30.666 4.374 1.00 0.00 22 PRO B C 7
ATOM 12247 O O . PRO B 2 22 ? -6.189 30.678 3.939 1.00 0.00 22 PRO B O 7
ATOM 12258 N N . LYS B 2 23 ? -4.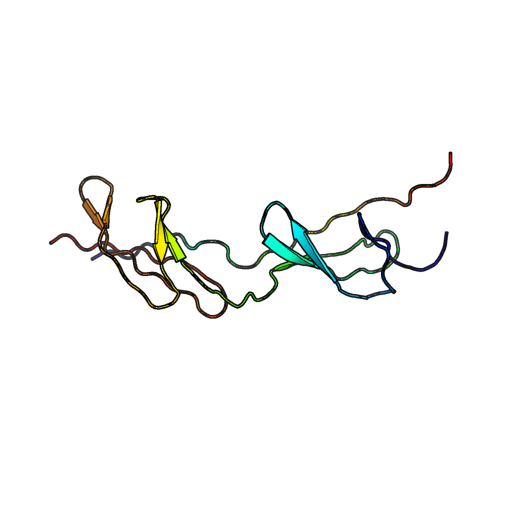719 30.163 5.564 1.00 0.00 23 LYS B N 7
ATOM 12259 C CA . LYS B 2 23 ? -5.727 29.584 6.446 1.00 0.00 23 LYS B CA 7
ATOM 12260 C C . LYS B 2 23 ? -6.678 30.666 6.953 1.00 0.00 23 LYS B C 7
ATOM 12261 O O . LYS B 2 23 ? -6.315 31.840 7.020 1.00 0.00 23 LYS B O 7
ATOM 12280 N N . LEU B 2 24 ? -7.895 30.265 7.305 1.00 0.00 24 LEU B N 7
ATOM 12281 C CA . LEU B 2 24 ? -8.892 31.205 7.802 1.00 0.00 24 LEU B CA 7
ATOM 12282 C C . LEU B 2 24 ? -8.620 31.575 9.257 1.00 0.00 24 LEU B C 7
ATOM 12283 O O . LEU B 2 24 ? -8.066 32.636 9.543 1.00 0.00 24 LEU B O 7
ATOM 12299 N N . SER B 2 25 ? -9.027 30.695 10.170 1.00 0.00 25 SER B N 7
ATOM 12300 C CA . SER B 2 25 ? -8.845 30.920 11.601 1.00 0.00 25 SER B CA 7
ATOM 12301 C C . SER B 2 25 ? -9.678 32.109 12.068 1.00 0.00 25 SER B C 7
ATOM 12302 O O . SER B 2 25 ? -9.538 33.220 11.556 1.00 0.00 25 SER B O 7
ATOM 12310 N N . ILE B 2 26 ? -10.554 31.867 13.037 1.00 0.00 26 ILE B N 7
ATOM 12311 C CA . ILE B 2 26 ? -11.420 32.914 13.562 1.00 0.00 26 ILE B CA 7
ATOM 12312 C C . ILE B 2 26 ? -11.483 32.874 15.085 1.00 0.00 26 ILE B C 7
ATOM 12313 O O . ILE B 2 26 ? -11.284 31.826 15.693 1.00 0.00 26 ILE B O 7
ATOM 12329 N N . HIS B 2 27 ? -11.765 34.020 15.694 1.00 0.00 27 HIS B N 7
ATOM 12330 C CA . HIS B 2 27 ? -11.862 34.108 17.145 1.00 0.00 27 HIS B CA 7
ATOM 12331 C C . HIS B 2 27 ? -13.252 34.578 17.563 1.00 0.00 27 HIS B C 7
ATOM 12332 O O . HIS B 2 27 ? -13.399 35.607 18.225 1.00 0.00 27 HIS B O 7
ATOM 12347 N N . PHE B 2 28 ? -14.269 33.818 17.165 1.00 0.00 28 PHE B N 7
ATOM 12348 C CA . PHE B 2 28 ? -15.652 34.149 17.491 1.00 0.00 28 PHE B CA 7
ATOM 12349 C C . PHE B 2 28 ? -15.832 34.316 18.997 1.00 0.00 28 PHE B C 7
ATOM 12350 O O . PHE B 2 28 ? -15.892 33.334 19.738 1.00 0.00 28 PHE B O 7
ATOM 12367 N N . ASP B 2 29 ? -15.917 35.566 19.442 1.00 0.00 29 ASP B N 7
ATOM 12368 C CA . ASP B 2 29 ? -16.090 35.864 20.860 1.00 0.00 29 ASP B CA 7
ATOM 12369 C C . ASP B 2 29 ? -17.346 36.699 21.090 1.00 0.00 29 ASP B C 7
ATOM 12370 O O . ASP B 2 29 ? -18.189 36.352 21.918 1.00 0.00 29 ASP B O 7
ATOM 12379 N N . ASN B 2 30 ? -17.459 37.801 20.353 1.00 0.00 30 ASN B N 7
ATOM 12380 C CA . ASN B 2 30 ? -18.610 38.691 20.473 1.00 0.00 30 ASN B CA 7
ATOM 12381 C C . ASN B 2 30 ? -18.764 39.199 21.903 1.00 0.00 30 ASN B C 7
ATOM 12382 O O . ASN B 2 30 ? -17.853 39.064 22.721 1.00 0.00 30 ASN B O 7
ATOM 12393 N N . GLU B 2 31 ? -19.921 39.783 22.198 1.00 0.00 31 GLU B N 7
ATOM 12394 C CA . GLU B 2 31 ? -20.194 40.312 23.529 1.00 0.00 31 GLU B CA 7
ATOM 12395 C C . GLU B 2 31 ? -20.842 39.252 24.414 1.00 0.00 31 GLU B C 7
ATOM 12396 O O . GLU B 2 31 ? -21.210 39.526 25.557 1.00 0.00 31 GLU B O 7
ATOM 12408 N N . TRP B 2 32 ? -20.979 38.042 23.876 1.00 0.00 32 TRP B N 7
ATOM 12409 C CA . TRP B 2 32 ? -21.584 36.935 24.611 1.00 0.00 32 TRP B CA 7
ATOM 12410 C C . TRP B 2 32 ? -23.010 37.278 25.039 1.00 0.00 32 TRP B C 7
ATOM 12411 O O . TRP B 2 32 ? -23.222 37.914 26.071 1.00 0.00 32 TRP B O 7
ATOM 12432 N N . PRO B 2 33 ? -24.013 36.856 24.245 1.00 0.00 33 PRO B N 7
ATOM 12433 C CA . PRO B 2 33 ? -25.425 37.123 24.547 1.00 0.00 33 PRO B CA 7
ATOM 12434 C C . PRO B 2 33 ? -25.827 36.624 25.930 1.00 0.00 33 PRO B C 7
ATOM 12435 O O . PRO B 2 33 ? -25.949 35.419 26.154 1.00 0.00 33 PRO B O 7
ATOM 12446 N N . LYS B 2 34 ? -26.033 37.559 26.853 1.00 0.00 34 LYS B N 7
ATOM 12447 C CA . LYS B 2 34 ? -26.423 37.215 28.216 1.00 0.00 34 LYS B CA 7
ATOM 12448 C C . LYS B 2 34 ? -27.893 37.544 28.461 1.00 0.00 34 LYS B C 7
ATOM 12449 O O . LYS B 2 34 ? -28.469 38.396 27.784 1.00 0.00 34 LYS B O 7
ATOM 12468 N N . GLU B 2 35 ? -28.491 36.864 29.433 1.00 0.00 35 GLU B N 7
ATOM 12469 C CA . GLU B 2 35 ? -29.894 37.084 29.768 1.00 0.00 35 GLU B CA 7
ATOM 12470 C C . GLU B 2 35 ? -30.054 38.310 30.661 1.00 0.00 35 GLU B C 7
ATOM 12471 O O . GLU B 2 35 ? -29.102 38.749 31.307 1.00 0.00 35 GLU B O 7
ATOM 12483 N N . ASP B 2 36 ? -31.266 38.857 30.693 1.00 0.00 36 ASP B N 7
ATOM 12484 C CA . ASP B 2 36 ? -31.553 40.033 31.506 1.00 0.00 36 ASP B CA 7
ATOM 12485 C C . ASP B 2 36 ? -32.902 39.897 32.203 1.00 0.00 36 ASP B C 7
ATOM 12486 O O . ASP B 2 36 ? -33.929 39.834 31.495 1.00 0.00 36 ASP B O 7
ATOM 12496 N N . SER A 1 1 ? -24.643 33.473 32.747 1.00 0.00 17 SER A N 8
ATOM 12497 C CA . SER A 1 1 ? -24.270 32.876 34.056 1.00 0.00 17 SER A CA 8
ATOM 12498 C C . SER A 1 1 ? -24.202 31.356 33.969 1.00 0.00 17 SER A C 8
ATOM 12499 O O . SER A 1 1 ? -24.224 30.664 34.987 1.00 0.00 17 SER A O 8
ATOM 12506 N N . LYS A 1 2 ? -24.119 30.841 32.746 1.00 0.00 18 LYS A N 8
ATOM 12507 C CA . LYS A 1 2 ? -24.046 29.401 32.524 1.00 0.00 18 LYS A CA 8
ATOM 12508 C C . LYS A 1 2 ? -22.672 28.999 31.993 1.00 0.00 18 LYS A C 8
ATOM 12509 O O . LYS A 1 2 ? -22.373 29.195 30.814 1.00 0.00 18 LYS A O 8
ATOM 12528 N N . PRO A 1 3 ? -21.814 28.430 32.859 1.00 0.00 19 PRO A N 8
ATOM 12529 C CA . PRO A 1 3 ? -20.465 28.002 32.469 1.00 0.00 19 PRO A CA 8
ATOM 12530 C C . PRO A 1 3 ? -20.484 27.028 31.294 1.00 0.00 19 PRO A C 8
ATOM 12531 O O . PRO A 1 3 ? -21.254 26.067 31.285 1.00 0.00 19 PRO A O 8
ATOM 12542 N N . GLY A 1 4 ? -19.633 27.285 30.307 1.00 0.00 20 GLY A N 8
ATOM 12543 C CA . GLY A 1 4 ? -19.567 26.424 29.141 1.00 0.00 20 GLY A CA 8
ATOM 12544 C C . GLY A 1 4 ? -19.575 27.205 27.842 1.00 0.00 20 GLY A C 8
ATOM 12545 O O . GLY A 1 4 ? -20.485 27.994 27.591 1.00 0.00 20 GLY A O 8
ATOM 12549 N N . CYS A 1 5 ? -18.554 26.987 27.018 1.00 0.00 21 CYS A N 8
ATOM 12550 C CA . CYS A 1 5 ? -18.439 27.677 25.737 1.00 0.00 21 CYS A CA 8
ATOM 12551 C C . CYS A 1 5 ? -19.719 27.530 24.921 1.00 0.00 21 CYS A C 8
ATOM 12552 O O . CYS A 1 5 ? -19.957 26.496 24.296 1.00 0.00 21 CYS A O 8
ATOM 12559 N N . TYR A 1 6 ? -20.544 28.571 24.936 1.00 0.00 22 TYR A N 8
ATOM 12560 C CA . TYR A 1 6 ? -21.801 28.560 24.203 1.00 0.00 22 TYR A CA 8
ATOM 12561 C C . TYR A 1 6 ? -21.718 29.471 22.980 1.00 0.00 22 TYR A C 8
ATOM 12562 O O . TYR A 1 6 ? -21.434 30.663 23.098 1.00 0.00 22 TYR A O 8
ATOM 12580 N N . ASP A 1 7 ? -21.968 28.897 21.807 1.00 0.00 23 ASP A N 8
ATOM 12581 C CA . ASP A 1 7 ? -21.923 29.647 20.558 1.00 0.00 23 ASP A CA 8
ATOM 12582 C C . ASP A 1 7 ? -23.192 30.476 20.386 1.00 0.00 23 ASP A C 8
ATOM 12583 O O . ASP A 1 7 ? -24.166 30.288 21.111 1.00 0.00 23 ASP A O 8
ATOM 12592 N N . ASN A 1 8 ? -23.170 31.398 19.430 1.00 0.00 24 ASN A N 8
ATOM 12593 C CA . ASN A 1 8 ? -24.317 32.264 19.169 1.00 0.00 24 ASN A CA 8
ATOM 12594 C C . ASN A 1 8 ? -25.540 31.470 18.705 1.00 0.00 24 ASN A C 8
ATOM 12595 O O . ASN A 1 8 ? -26.538 32.052 18.279 1.00 0.00 24 ASN A O 8
ATOM 12606 N N . GLY A 1 9 ? -25.463 30.144 18.788 1.00 0.00 25 GLY A N 8
ATOM 12607 C CA . GLY A 1 9 ? -26.577 29.311 18.371 1.00 0.00 25 GLY A CA 8
ATOM 12608 C C . GLY A 1 9 ? -26.690 28.032 19.177 1.00 0.00 25 GLY A C 8
ATOM 12609 O O . GLY A 1 9 ? -27.746 27.738 19.740 1.00 0.00 25 GLY A O 8
ATOM 12613 N N . LYS A 1 10 ? -25.605 27.264 19.228 1.00 0.00 26 LYS A N 8
ATOM 12614 C CA . LYS A 1 10 ? -25.595 26.005 19.967 1.00 0.00 26 LYS A CA 8
ATOM 12615 C C . LYS A 1 10 ? -24.516 26.008 21.046 1.00 0.00 26 LYS A C 8
ATOM 12616 O O . LYS A 1 10 ? -23.552 26.769 20.972 1.00 0.00 26 LYS A O 8
ATOM 12635 N N . HIS A 1 11 ? -24.686 25.148 22.047 1.00 0.00 27 HIS A N 8
ATOM 12636 C CA . HIS A 1 11 ? -23.730 25.047 23.144 1.00 0.00 27 HIS A CA 8
ATOM 12637 C C . HIS A 1 11 ? -22.946 23.741 23.060 1.00 0.00 27 HIS A C 8
ATOM 12638 O O . HIS A 1 11 ? -23.510 22.685 22.769 1.00 0.00 27 HIS A O 8
ATOM 12653 N N . TYR A 1 12 ? -21.643 23.818 23.315 1.00 0.00 28 TYR A N 8
ATOM 12654 C CA . TYR A 1 12 ? -20.784 22.639 23.264 1.00 0.00 28 TYR A CA 8
ATOM 12655 C C . TYR A 1 12 ? -19.966 22.500 24.545 1.00 0.00 28 TYR A C 8
ATOM 12656 O O . TYR A 1 12 ? -19.747 23.475 25.264 1.00 0.00 28 TYR A O 8
ATOM 12674 N N . GLN A 1 13 ? -19.527 21.277 24.826 1.00 0.00 29 GLN A N 8
ATOM 12675 C CA . GLN A 1 13 ? -18.744 20.995 26.022 1.00 0.00 29 GLN A CA 8
ATOM 12676 C C . GLN A 1 13 ? -17.407 21.721 26.010 1.00 0.00 29 GLN A C 8
ATOM 12677 O O . GLN A 1 13 ? -16.976 22.238 24.980 1.00 0.00 29 GLN A O 8
ATOM 12691 N N . ILE A 1 14 ? -16.757 21.751 27.169 1.00 0.00 30 ILE A N 8
ATOM 12692 C CA . ILE A 1 14 ? -15.465 22.407 27.304 1.00 0.00 30 ILE A CA 8
ATOM 12693 C C . ILE A 1 14 ? -14.408 21.680 26.485 1.00 0.00 30 ILE A C 8
ATOM 12694 O O . ILE A 1 14 ? -14.350 20.450 26.481 1.00 0.00 30 ILE A O 8
ATOM 12710 N N . ASN A 1 15 ? -13.579 22.449 25.791 1.00 0.00 31 ASN A N 8
ATOM 12711 C CA . ASN A 1 15 ? -12.523 21.886 24.961 1.00 0.00 31 ASN A CA 8
ATOM 12712 C C . ASN A 1 15 ? -13.103 21.023 23.844 1.00 0.00 31 ASN A C 8
ATOM 12713 O O . ASN A 1 15 ? -12.371 20.283 23.183 1.00 0.00 31 ASN A O 8
ATOM 12724 N N . GLN A 1 16 ? -14.413 21.130 23.619 1.00 0.00 32 GLN A N 8
ATOM 12725 C CA . GLN A 1 16 ? -15.059 20.367 22.562 1.00 0.00 32 GLN A CA 8
ATOM 12726 C C . GLN A 1 16 ? -14.866 21.052 21.216 1.00 0.00 32 GLN A C 8
ATOM 12727 O O . GLN A 1 16 ? -14.519 22.232 21.156 1.00 0.00 32 GLN A O 8
ATOM 12741 N N . GLN A 1 17 ? -15.089 20.312 20.136 1.00 0.00 33 GLN A N 8
ATOM 12742 C CA . GLN A 1 17 ? -14.935 20.863 18.796 1.00 0.00 33 GLN A CA 8
ATOM 12743 C C . GLN A 1 17 ? -16.163 20.575 17.941 1.00 0.00 33 GLN A C 8
ATOM 12744 O O . GLN A 1 17 ? -16.865 19.585 18.155 1.00 0.00 33 GLN A O 8
ATOM 12758 N N . TRP A 1 18 ? -16.410 21.440 16.963 1.00 0.00 34 TRP A N 8
ATOM 12759 C CA . TRP A 1 18 ? -17.547 21.272 16.065 1.00 0.00 34 TRP A CA 8
ATOM 12760 C C . TRP A 1 18 ? -17.272 21.925 14.715 1.00 0.00 34 TRP A C 8
ATOM 12761 O O . TRP A 1 18 ? -16.483 22.865 14.616 1.00 0.00 34 TRP A O 8
ATOM 12782 N N . GLU A 1 19 ? -17.923 21.413 13.675 1.00 0.00 35 GLU A N 8
ATOM 12783 C CA . GLU A 1 19 ? -17.744 21.937 12.328 1.00 0.00 35 GLU A CA 8
ATOM 12784 C C . GLU A 1 19 ? -18.791 22.997 11.998 1.00 0.00 35 GLU A C 8
ATOM 12785 O O . GLU A 1 19 ? -19.987 22.795 12.210 1.00 0.00 35 GLU A O 8
ATOM 12797 N N . ARG A 1 20 ? -18.326 24.124 11.470 1.00 0.00 36 ARG A N 8
ATOM 12798 C CA . ARG A 1 20 ? -19.206 25.224 11.094 1.00 0.00 36 ARG A CA 8
ATOM 12799 C C . ARG A 1 20 ? -18.637 25.962 9.888 1.00 0.00 36 ARG A C 8
ATOM 12800 O O . ARG A 1 20 ? -17.455 25.833 9.579 1.00 0.00 36 ARG A O 8
ATOM 12821 N N . THR A 1 21 ? -19.479 26.726 9.204 1.00 0.00 37 THR A N 8
ATOM 12822 C CA . THR A 1 21 ? -19.048 27.470 8.030 1.00 0.00 37 THR A CA 8
ATOM 12823 C C . THR A 1 21 ? -19.256 28.970 8.211 1.00 0.00 37 THR A C 8
ATOM 12824 O O . THR A 1 21 ? -20.211 29.404 8.854 1.00 0.00 37 THR A O 8
ATOM 12835 N N . TYR A 1 22 ? -18.350 29.756 7.636 1.00 0.00 38 TYR A N 8
ATOM 12836 C CA . TYR A 1 22 ? -18.424 31.207 7.726 1.00 0.00 38 TYR A CA 8
ATOM 12837 C C . TYR A 1 22 ? -18.303 31.833 6.340 1.00 0.00 38 TYR A C 8
ATOM 12838 O O . TYR A 1 22 ? -17.243 31.786 5.713 1.00 0.00 38 TYR A O 8
ATOM 12856 N N . LEU A 1 23 ? -19.407 32.414 5.872 1.00 0.00 39 LEU A N 8
ATOM 12857 C CA . LEU A 1 23 ? -19.457 33.059 4.561 1.00 0.00 39 LEU A CA 8
ATOM 12858 C C . LEU A 1 23 ? -19.401 32.040 3.423 1.00 0.00 39 LEU A C 8
ATOM 12859 O O . LEU A 1 23 ? -19.918 32.293 2.334 1.00 0.00 39 LEU A O 8
ATOM 12875 N N . GLY A 1 24 ? -18.777 30.889 3.671 1.00 0.00 40 GLY A N 8
ATOM 12876 C CA . GLY A 1 24 ? -18.682 29.869 2.646 1.00 0.00 40 GLY A CA 8
ATOM 12877 C C . GLY A 1 24 ? -17.589 28.852 2.917 1.00 0.00 40 GLY A C 8
ATOM 12878 O O . GLY A 1 24 ? -17.487 27.846 2.214 1.00 0.00 40 GLY A O 8
ATOM 12882 N N . ASN A 1 25 ? -16.767 29.108 3.932 1.00 0.00 41 ASN A N 8
ATOM 12883 C CA . ASN A 1 25 ? -15.681 28.203 4.276 1.00 0.00 41 ASN A CA 8
ATOM 12884 C C . ASN A 1 25 ? -15.963 27.476 5.583 1.00 0.00 41 ASN A C 8
ATOM 12885 O O . ASN A 1 25 ? -16.357 28.089 6.570 1.00 0.00 41 ASN A O 8
ATOM 12896 N N . ALA A 1 26 ? -15.746 26.166 5.584 1.00 0.00 42 ALA A N 8
ATOM 12897 C CA . ALA A 1 26 ? -15.965 25.363 6.774 1.00 0.00 42 ALA A CA 8
ATOM 12898 C C . ALA A 1 26 ? -14.739 25.397 7.677 1.00 0.00 42 ALA A C 8
ATOM 12899 O O . ALA A 1 26 ? -13.667 24.922 7.301 1.00 0.00 42 ALA A O 8
ATOM 12906 N N . LEU A 1 27 ? -14.898 25.972 8.863 1.00 0.00 43 LEU A N 8
ATOM 12907 C CA . LEU A 1 27 ? -13.801 26.082 9.815 1.00 0.00 43 LEU A CA 8
ATOM 12908 C C . LEU A 1 27 ? -14.037 25.190 11.030 1.00 0.00 43 LEU A C 8
ATOM 12909 O O . LEU A 1 27 ? -15.120 25.197 11.616 1.00 0.00 43 LEU A O 8
ATOM 12925 N N . VAL A 1 28 ? -13.009 24.444 11.420 1.00 0.00 44 VAL A N 8
ATOM 12926 C CA . VAL A 1 28 ? -13.096 23.570 12.584 1.00 0.00 44 VAL A CA 8
ATOM 12927 C C . VAL A 1 28 ? -12.753 24.364 13.841 1.00 0.00 44 VAL A C 8
ATOM 12928 O O . VAL A 1 28 ? -11.590 24.691 14.083 1.00 0.00 44 VAL A O 8
ATOM 12941 N N . CYS A 1 29 ? -13.776 24.701 14.619 1.00 0.00 45 CYS A N 8
ATOM 12942 C CA . CYS A 1 29 ? -13.587 25.491 15.831 1.00 0.00 45 CYS A CA 8
ATOM 12943 C C . CYS A 1 29 ? -13.403 24.620 17.066 1.00 0.00 45 CYS A C 8
ATOM 12944 O O . CYS A 1 29 ? -13.914 23.499 17.142 1.00 0.00 45 CYS A O 8
ATOM 12951 N N . THR A 1 30 ? -12.687 25.169 18.042 1.00 0.00 46 THR A N 8
ATOM 12952 C CA . THR A 1 30 ? -12.434 24.486 19.304 1.00 0.00 46 THR A CA 8
ATOM 12953 C C . THR A 1 30 ? -13.280 25.106 20.410 1.00 0.00 46 THR A C 8
ATOM 12954 O O . THR A 1 30 ? -14.248 25.813 20.130 1.00 0.00 46 THR A O 8
ATOM 12965 N N . CYS A 1 31 ? -12.918 24.851 21.662 1.00 0.00 47 CYS A N 8
ATOM 12966 C CA . CYS A 1 31 ? -13.662 25.404 22.789 1.00 0.00 47 CYS A CA 8
ATOM 12967 C C . CYS A 1 31 ? -12.756 25.660 23.987 1.00 0.00 47 CYS A C 8
ATOM 12968 O O . CYS A 1 31 ? -11.790 24.931 24.218 1.00 0.00 47 CYS A O 8
ATOM 12975 N N . TYR A 1 32 ? -13.082 26.700 24.748 1.00 0.00 48 TYR A N 8
ATOM 12976 C CA . TYR A 1 32 ? -12.310 27.061 25.930 1.00 0.00 48 TYR A CA 8
ATOM 12977 C C . TYR A 1 32 ? -13.211 27.136 27.158 1.00 0.00 48 TYR A C 8
ATOM 12978 O O . TYR A 1 32 ? -12.756 26.945 28.287 1.00 0.00 48 TYR A O 8
ATOM 12996 N N . GLY A 1 33 ? -14.492 27.411 26.930 1.00 0.00 49 GLY A N 8
ATOM 12997 C CA . GLY A 1 33 ? -15.441 27.500 28.023 1.00 0.00 49 GLY A CA 8
ATOM 12998 C C . GLY A 1 33 ? -15.300 28.784 28.817 1.00 0.00 49 GLY A C 8
ATOM 12999 O O . GLY A 1 33 ? -14.316 28.975 29.531 1.00 0.00 49 GLY A O 8
ATOM 13003 N N . GLY A 1 34 ? -16.289 29.666 28.696 1.00 0.00 50 GLY A N 8
ATOM 13004 C CA . GLY A 1 34 ? -16.252 30.923 29.418 1.00 0.00 50 GLY A CA 8
ATOM 13005 C C . GLY A 1 34 ? -16.180 32.127 28.498 1.00 0.00 50 GLY A C 8
ATOM 13006 O O . GLY A 1 34 ? -16.670 32.086 27.369 1.00 0.00 50 GLY A O 8
ATOM 13010 N N . SER A 1 35 ? -15.569 33.201 28.986 1.00 0.00 51 SER A N 8
ATOM 13011 C CA . SER A 1 35 ? -15.431 34.427 28.209 1.00 0.00 51 SER A CA 8
ATOM 13012 C C . SER A 1 35 ? -14.310 34.305 27.182 1.00 0.00 51 SER A C 8
ATOM 13013 O O . SER A 1 35 ? -14.066 35.227 26.403 1.00 0.00 51 SER A O 8
ATOM 13021 N N . ARG A 1 36 ? -13.626 33.164 27.188 1.00 0.00 52 ARG A N 8
ATOM 13022 C CA . ARG A 1 36 ? -12.528 32.930 26.257 1.00 0.00 52 ARG A CA 8
ATOM 13023 C C . ARG A 1 36 ? -13.053 32.631 24.857 1.00 0.00 52 ARG A C 8
ATOM 13024 O O . ARG A 1 36 ? -12.282 32.564 23.898 1.00 0.00 52 ARG A O 8
ATOM 13045 N N . GLY A 1 37 ? -14.368 32.461 24.743 1.00 0.00 53 GLY A N 8
ATOM 13046 C CA . GLY A 1 37 ? -14.970 32.178 23.453 1.00 0.00 53 GLY A CA 8
ATOM 13047 C C . GLY A 1 37 ? -14.399 30.938 22.801 1.00 0.00 53 GLY A C 8
ATOM 13048 O O . GLY A 1 37 ? -13.917 30.032 23.482 1.00 0.00 53 GLY A O 8
ATOM 13052 N N . PHE A 1 38 ? -14.449 30.902 21.477 1.00 0.00 54 PHE A N 8
ATOM 13053 C CA . PHE A 1 38 ? -13.929 29.772 20.718 1.00 0.00 54 PHE A CA 8
ATOM 13054 C C . PHE A 1 38 ? -13.240 30.250 19.444 1.00 0.00 54 PHE A C 8
ATOM 13055 O O . PHE A 1 38 ? -13.703 31.186 18.791 1.00 0.00 54 PHE A O 8
ATOM 13072 N N . ASN A 1 39 ? -12.129 29.607 19.101 1.00 0.00 55 ASN A N 8
ATOM 13073 C CA . ASN A 1 39 ? -11.373 29.971 17.909 1.00 0.00 55 ASN A CA 8
ATOM 13074 C C . ASN A 1 39 ? -11.631 28.987 16.774 1.00 0.00 55 ASN A C 8
ATOM 13075 O O . ASN A 1 39 ? -11.589 27.773 16.970 1.00 0.00 55 ASN A O 8
ATOM 13086 N N . CYS A 1 40 ? -11.893 29.521 15.585 1.00 0.00 56 CYS A N 8
ATOM 13087 C CA . CYS A 1 40 ? -12.154 28.689 14.417 1.00 0.00 56 CYS A CA 8
ATOM 13088 C C . CYS A 1 40 ? -10.950 28.683 13.481 1.00 0.00 56 CYS A C 8
ATOM 13089 O O . CYS A 1 40 ? -10.236 29.679 13.369 1.00 0.00 56 CYS A O 8
ATOM 13096 N N . GLU A 1 41 ? -10.735 27.561 12.808 1.00 0.00 57 GLU A N 8
ATOM 13097 C CA . GLU A 1 41 ? -9.622 27.429 11.874 1.00 0.00 57 GLU A CA 8
ATOM 13098 C C . GLU A 1 41 ? -10.045 26.618 10.655 1.00 0.00 57 GLU A C 8
ATOM 13099 O O . GLU A 1 41 ? -10.601 25.529 10.795 1.00 0.00 57 GLU A O 8
ATOM 13111 N N . SER A 1 42 ? -9.783 27.154 9.465 1.00 0.00 58 SER A N 8
ATOM 13112 C CA . SER A 1 42 ? -10.141 26.479 8.220 1.00 0.00 58 SER A CA 8
ATOM 13113 C C . SER A 1 42 ? -9.884 24.978 8.316 1.00 0.00 58 SER A C 8
ATOM 13114 O O . SER A 1 42 ? -8.818 24.548 8.756 1.00 0.00 58 SER A O 8
ATOM 13122 N N . LYS A 1 43 ? -10.876 24.186 7.920 1.00 0.00 59 LYS A N 8
ATOM 13123 C CA . LYS A 1 43 ? -10.761 22.733 7.985 1.00 0.00 59 LYS A CA 8
ATOM 13124 C C . LYS A 1 43 ? -10.186 22.168 6.689 1.00 0.00 59 LYS A C 8
ATOM 13125 O O . LYS A 1 43 ? -10.322 22.766 5.622 1.00 0.00 59 LYS A O 8
ATOM 13144 N N . PRO A 1 44 ? -9.520 21.001 6.773 1.00 0.00 60 PRO A N 8
ATOM 13145 C CA . PRO A 1 44 ? -8.910 20.351 5.614 1.00 0.00 60 PRO A CA 8
ATOM 13146 C C . PRO A 1 44 ? -9.910 19.542 4.797 1.00 0.00 60 PRO A C 8
ATOM 13147 O O . PRO A 1 44 ? -10.854 18.969 5.342 1.00 0.00 60 PRO A O 8
ATOM 13158 N N . GLU A 1 45 ? -9.694 19.497 3.486 1.00 0.00 61 GLU A N 8
ATOM 13159 C CA . GLU A 1 45 ? -10.574 18.758 2.588 1.00 0.00 61 GLU A CA 8
ATOM 13160 C C . GLU A 1 45 ? -10.436 17.256 2.803 1.00 0.00 61 GLU A C 8
ATOM 13161 O O . GLU A 1 45 ? -9.753 16.807 3.724 1.00 0.00 61 GLU A O 8
ATOM 13173 N N . ALA A 1 46 ? -11.093 16.483 1.944 1.00 0.00 62 ALA A N 8
ATOM 13174 C CA . ALA A 1 46 ? -11.052 15.029 2.035 1.00 0.00 62 ALA A CA 8
ATOM 13175 C C . ALA A 1 46 ? -11.651 14.383 0.792 1.00 0.00 62 ALA A C 8
ATOM 13176 O O . ALA A 1 46 ? -11.329 13.244 0.454 1.00 0.00 62 ALA A O 8
ATOM 13183 N N . GLU A 1 47 ? -12.533 15.115 0.123 1.00 0.00 63 GLU A N 8
ATOM 13184 C CA . GLU A 1 47 ? -13.194 14.618 -1.078 1.00 0.00 63 GLU A CA 8
ATOM 13185 C C . GLU A 1 47 ? -12.287 14.721 -2.304 1.00 0.00 63 GLU A C 8
ATOM 13186 O O . GLU A 1 47 ? -12.745 15.063 -3.395 1.00 0.00 63 GLU A O 8
ATOM 13198 N N . GLU A 1 48 ? -11.006 14.407 -2.124 1.00 0.00 64 GLU A N 8
ATOM 13199 C CA . GLU A 1 48 ? -10.042 14.446 -3.212 1.00 0.00 64 GLU A CA 8
ATOM 13200 C C . GLU A 1 48 ? -10.120 15.760 -3.988 1.00 0.00 64 GLU A C 8
ATOM 13201 O O . GLU A 1 48 ? -10.631 16.763 -3.489 1.00 0.00 64 GLU A O 8
ATOM 13213 N N . THR A 1 49 ? -9.600 15.733 -5.212 1.00 0.00 65 THR A N 8
ATOM 13214 C CA . THR A 1 49 ? -9.585 16.899 -6.094 1.00 0.00 65 THR A CA 8
ATOM 13215 C C . THR A 1 49 ? -8.981 18.130 -5.425 1.00 0.00 65 THR A C 8
ATOM 13216 O O . THR A 1 49 ? -8.610 18.112 -4.251 1.00 0.00 65 THR A O 8
ATOM 13227 N N . CYS A 1 50 ? -8.891 19.201 -6.205 1.00 0.00 66 CYS A N 8
ATOM 13228 C CA . CYS A 1 50 ? -8.344 20.470 -5.751 1.00 0.00 66 CYS A CA 8
ATOM 13229 C C . CYS A 1 50 ? -8.696 21.551 -6.767 1.00 0.00 66 CYS A C 8
ATOM 13230 O O . CYS A 1 50 ? -8.616 21.321 -7.973 1.00 0.00 66 CYS A O 8
ATOM 13237 N N . PHE A 1 51 ? -9.117 22.714 -6.289 1.00 0.00 67 PHE A N 8
ATOM 13238 C CA . PHE A 1 51 ? -9.516 23.793 -7.187 1.00 0.00 67 PHE A CA 8
ATOM 13239 C C . PHE A 1 51 ? -8.412 24.820 -7.398 1.00 0.00 67 PHE A C 8
ATOM 13240 O O . PHE A 1 51 ? -7.639 25.127 -6.489 1.00 0.00 67 PHE A O 8
ATOM 13257 N N . ASP A 1 52 ? -8.375 25.364 -8.610 1.00 0.00 68 ASP A N 8
ATOM 13258 C CA . ASP A 1 52 ? -7.408 26.386 -8.977 1.00 0.00 68 ASP A CA 8
ATOM 13259 C C . ASP A 1 52 ? -8.122 27.720 -9.144 1.00 0.00 68 ASP A C 8
ATOM 13260 O O . ASP A 1 52 ? -8.940 27.885 -10.049 1.00 0.00 68 ASP A O 8
ATOM 13269 N N . LYS A 1 53 ? -7.819 28.664 -8.266 1.00 0.00 69 LYS A N 8
ATOM 13270 C CA . LYS A 1 53 ? -8.450 29.977 -8.319 1.00 0.00 69 LYS A CA 8
ATOM 13271 C C . LYS A 1 53 ? -7.699 30.904 -9.268 1.00 0.00 69 LYS A C 8
ATOM 13272 O O . LYS A 1 53 ? -7.963 32.105 -9.318 1.00 0.00 69 LYS A O 8
ATOM 13291 N N . TYR A 1 54 ? -6.771 30.331 -10.028 1.00 0.00 70 TYR A N 8
ATOM 13292 C CA . TYR A 1 54 ? -5.987 31.096 -10.989 1.00 0.00 70 TYR A CA 8
ATOM 13293 C C . TYR A 1 54 ? -6.674 31.106 -12.350 1.00 0.00 70 TYR A C 8
ATOM 13294 O O . TYR A 1 54 ? -6.687 32.122 -13.045 1.00 0.00 70 TYR A O 8
ATOM 13312 N N . THR A 1 55 ? -7.246 29.964 -12.723 1.00 0.00 71 THR A N 8
ATOM 13313 C CA . THR A 1 55 ? -7.940 29.830 -13.997 1.00 0.00 71 THR A CA 8
ATOM 13314 C C . THR A 1 55 ? -9.369 29.339 -13.792 1.00 0.00 71 THR A C 8
ATOM 13315 O O . THR A 1 55 ? -10.199 29.415 -14.699 1.00 0.00 71 THR A O 8
ATOM 13326 N N . GLY A 1 56 ? -9.650 28.843 -12.590 1.00 0.00 72 GLY A N 8
ATOM 13327 C CA . GLY A 1 56 ? -10.978 28.354 -12.279 1.00 0.00 72 GLY A CA 8
ATOM 13328 C C . GLY A 1 56 ? -11.192 26.910 -12.691 1.00 0.00 72 GLY A C 8
ATOM 13329 O O . GLY A 1 56 ? -12.306 26.521 -13.040 1.00 0.00 72 GLY A O 8
ATOM 13333 N N . ASN A 1 57 ? -10.129 26.112 -12.649 1.00 0.00 73 ASN A N 8
ATOM 13334 C CA . ASN A 1 57 ? -10.218 24.708 -13.022 1.00 0.00 73 ASN A CA 8
ATOM 13335 C C . ASN A 1 57 ? -9.909 23.802 -11.833 1.00 0.00 73 ASN A C 8
ATOM 13336 O O . ASN A 1 57 ? -9.055 24.115 -11.003 1.00 0.00 73 ASN A O 8
ATOM 13347 N N . THR A 1 58 ? -10.614 22.679 -11.763 1.00 0.00 74 THR A N 8
ATOM 13348 C CA . THR A 1 58 ? -10.431 21.715 -10.683 1.00 0.00 74 THR A CA 8
ATOM 13349 C C . THR A 1 58 ? -9.780 20.431 -11.196 1.00 0.00 74 THR A C 8
ATOM 13350 O O . THR A 1 58 ? -10.142 19.923 -12.258 1.00 0.00 74 THR A O 8
ATOM 13361 N N . TYR A 1 59 ? -8.837 19.897 -10.424 1.00 0.00 75 TYR A N 8
ATOM 13362 C CA . TYR A 1 59 ? -8.160 18.655 -10.785 1.00 0.00 75 TYR A CA 8
ATOM 13363 C C . TYR A 1 59 ? -8.353 17.638 -9.670 1.00 0.00 75 TYR A C 8
ATOM 13364 O O . TYR A 1 59 ? -8.637 18.009 -8.537 1.00 0.00 75 TYR A O 8
ATOM 13382 N N . ARG A 1 60 ? -8.212 16.357 -9.990 1.00 0.00 76 ARG A N 8
ATOM 13383 C CA . ARG A 1 60 ? -8.392 15.308 -8.989 1.00 0.00 76 ARG A CA 8
ATOM 13384 C C . ARG A 1 60 ? -7.057 14.872 -8.397 1.00 0.00 76 ARG A C 8
ATOM 13385 O O . ARG A 1 60 ? -6.054 14.796 -9.104 1.00 0.00 76 ARG A O 8
ATOM 13406 N N . VAL A 1 61 ? -7.053 14.585 -7.094 1.00 0.00 77 VAL A N 8
ATOM 13407 C CA . VAL A 1 61 ? -5.841 14.150 -6.410 1.00 0.00 77 VAL A CA 8
ATOM 13408 C C . VAL A 1 61 ? -5.176 13.001 -7.160 1.00 0.00 77 VAL A C 8
ATOM 13409 O O . VAL A 1 61 ? -5.695 11.885 -7.192 1.00 0.00 77 VAL A O 8
ATOM 13422 N N . GLY A 1 62 ? -4.029 13.284 -7.768 1.00 0.00 78 GLY A N 8
ATOM 13423 C CA . GLY A 1 62 ? -3.313 12.269 -8.516 1.00 0.00 78 GLY A CA 8
ATOM 13424 C C . GLY A 1 62 ? -3.149 12.639 -9.978 1.00 0.00 78 GLY A C 8
ATOM 13425 O O . GLY A 1 62 ? -2.402 11.991 -10.711 1.00 0.00 78 GLY A O 8
ATOM 13429 N N . ASP A 1 63 ? -3.847 13.690 -10.399 1.00 0.00 79 ASP A N 8
ATOM 13430 C CA . ASP A 1 63 ? -3.776 14.154 -11.780 1.00 0.00 79 ASP A CA 8
ATOM 13431 C C . ASP A 1 63 ? -2.860 15.362 -11.892 1.00 0.00 79 ASP A C 8
ATOM 13432 O O . ASP A 1 63 ? -2.261 15.794 -10.907 1.00 0.00 79 ASP A O 8
ATOM 13441 N N . THR A 1 64 ? -2.744 15.892 -13.100 1.00 0.00 80 THR A N 8
ATOM 13442 C CA . THR A 1 64 ? -1.886 17.045 -13.345 1.00 0.00 80 THR A CA 8
ATOM 13443 C C . THR A 1 64 ? -2.655 18.212 -13.946 1.00 0.00 80 THR A C 8
ATOM 13444 O O . THR A 1 64 ? -3.790 18.066 -14.399 1.00 0.00 80 THR A O 8
ATOM 13455 N N . TYR A 1 65 ? -2.009 19.372 -13.950 1.00 0.00 81 TYR A N 8
ATOM 13456 C CA . TYR A 1 65 ? -2.598 20.588 -14.498 1.00 0.00 81 TYR A CA 8
ATOM 13457 C C . TYR A 1 65 ? -1.501 21.582 -14.863 1.00 0.00 81 TYR A C 8
ATOM 13458 O O . TYR A 1 65 ? -0.575 21.805 -14.084 1.00 0.00 81 TYR A O 8
ATOM 13476 N N . GLU A 1 66 ? -1.595 22.165 -16.051 1.00 0.00 82 GLU A N 8
ATOM 13477 C CA . GLU A 1 66 ? -0.593 23.118 -16.503 1.00 0.00 82 GLU A CA 8
ATOM 13478 C C . GLU A 1 66 ? -1.223 24.376 -17.090 1.00 0.00 82 GLU A C 8
ATOM 13479 O O . GLU A 1 66 ? -1.937 24.322 -18.092 1.00 0.00 82 GLU A O 8
ATOM 13491 N N . ARG A 1 67 ? -0.929 25.512 -16.465 1.00 0.00 83 ARG A N 8
ATOM 13492 C CA . ARG A 1 67 ? -1.434 26.802 -16.920 1.00 0.00 83 ARG A CA 8
ATOM 13493 C C . ARG A 1 67 ? -0.361 27.874 -16.751 1.00 0.00 83 ARG A C 8
ATOM 13494 O O . ARG A 1 67 ? 0.500 27.762 -15.878 1.00 0.00 83 ARG A O 8
ATOM 13515 N N . PRO A 1 68 ? -0.393 28.933 -17.578 1.00 0.00 84 PRO A N 8
ATOM 13516 C CA . PRO A 1 68 ? 0.589 30.017 -17.497 1.00 0.00 84 PRO A CA 8
ATOM 13517 C C . PRO A 1 68 ? 0.541 30.736 -16.150 1.00 0.00 84 PRO A C 8
ATOM 13518 O O . PRO A 1 68 ? -0.498 30.766 -15.490 1.00 0.00 84 PRO A O 8
ATOM 13529 N N . LYS A 1 69 ? 1.671 31.314 -15.750 1.00 0.00 85 LYS A N 8
ATOM 13530 C CA . LYS A 1 69 ? 1.764 32.032 -14.482 1.00 0.00 85 LYS A CA 8
ATOM 13531 C C . LYS A 1 69 ? 3.125 32.708 -14.335 1.00 0.00 85 LYS A C 8
ATOM 13532 O O . LYS A 1 69 ? 4.164 32.070 -14.503 1.00 0.00 85 LYS A O 8
ATOM 13551 N N . ASP A 1 70 ? 3.107 33.999 -14.012 1.00 0.00 86 ASP A N 8
ATOM 13552 C CA . ASP A 1 70 ? 4.337 34.769 -13.830 1.00 0.00 86 ASP A CA 8
ATOM 13553 C C . ASP A 1 70 ? 5.168 34.814 -15.112 1.00 0.00 86 ASP A C 8
ATOM 13554 O O . ASP A 1 70 ? 6.367 34.539 -15.093 1.00 0.00 86 ASP A O 8
ATOM 13563 N N . SER A 1 71 ? 4.524 35.182 -16.218 1.00 0.00 87 SER A N 8
ATOM 13564 C CA . SER A 1 71 ? 5.196 35.287 -17.511 1.00 0.00 87 SER A CA 8
ATOM 13565 C C . SER A 1 71 ? 5.709 33.933 -18.006 1.00 0.00 87 SER A C 8
ATOM 13566 O O . SER A 1 71 ? 6.272 33.841 -19.097 1.00 0.00 87 SER A O 8
ATOM 13574 N N . MET A 1 72 ? 5.501 32.886 -17.214 1.00 0.00 88 MET A N 8
ATOM 13575 C CA . MET A 1 72 ? 5.932 31.546 -17.591 1.00 0.00 88 MET A CA 8
ATOM 13576 C C . MET A 1 72 ? 4.741 30.597 -17.622 1.00 0.00 88 MET A C 8
ATOM 13577 O O . MET A 1 72 ? 3.594 31.031 -17.701 1.00 0.00 88 MET A O 8
ATOM 13591 N N . ILE A 1 73 ? 5.021 29.304 -17.553 1.00 0.00 89 ILE A N 8
ATOM 13592 C CA . ILE A 1 73 ? 3.979 28.293 -17.558 1.00 0.00 89 ILE A CA 8
ATOM 13593 C C . ILE A 1 73 ? 4.312 27.215 -16.530 1.00 0.00 89 ILE A C 8
ATOM 13594 O O . ILE A 1 73 ? 5.409 26.655 -16.538 1.00 0.00 89 ILE A O 8
ATOM 13610 N N . TRP A 1 74 ? 3.376 26.953 -15.627 1.00 0.00 90 TRP A N 8
ATOM 13611 C CA . TRP A 1 74 ? 3.590 25.968 -14.575 1.00 0.00 90 TRP A CA 8
ATOM 13612 C C . TRP A 1 74 ? 2.653 24.771 -14.709 1.00 0.00 90 TRP A C 8
ATOM 13613 O O . TRP A 1 74 ? 1.449 24.928 -14.909 1.00 0.00 90 TRP A O 8
ATOM 13634 N N . ASP A 1 75 ? 3.214 23.577 -14.554 1.00 0.00 91 ASP A N 8
ATOM 13635 C CA . ASP A 1 75 ? 2.438 22.344 -14.609 1.00 0.00 91 ASP A CA 8
ATOM 13636 C C . ASP A 1 75 ? 2.152 21.875 -13.186 1.00 0.00 91 ASP A C 8
ATOM 13637 O O . ASP A 1 75 ? 2.691 20.865 -12.730 1.00 0.00 91 ASP A O 8
ATOM 13646 N N . CYS A 1 76 ? 1.321 22.638 -12.479 1.00 0.00 92 CYS A N 8
ATOM 13647 C CA . CYS A 1 76 ? 0.979 22.331 -11.095 1.00 0.00 92 CYS A CA 8
ATOM 13648 C C . CYS A 1 76 ? 0.162 21.050 -10.969 1.00 0.00 92 CYS A C 8
ATOM 13649 O O . CYS A 1 76 ? -1.019 21.012 -11.314 1.00 0.00 92 CYS A O 8
ATOM 13656 N N . THR A 1 77 ? 0.804 20.008 -10.454 1.00 0.00 93 THR A N 8
ATOM 13657 C CA . THR A 1 77 ? 0.156 18.719 -10.252 1.00 0.00 93 THR A CA 8
ATOM 13658 C C . THR A 1 77 ? -0.620 18.707 -8.938 1.00 0.00 93 THR A C 8
ATOM 13659 O O . THR A 1 77 ? -0.232 19.372 -7.978 1.00 0.00 93 THR A O 8
ATOM 13670 N N . CYS A 1 78 ? -1.701 17.935 -8.890 1.00 0.00 94 CYS A N 8
ATOM 13671 C CA . CYS A 1 78 ? -2.501 17.832 -7.675 1.00 0.00 94 CYS A CA 8
ATOM 13672 C C . CYS A 1 78 ? -2.053 16.614 -6.877 1.00 0.00 94 CYS A C 8
ATOM 13673 O O . CYS A 1 78 ? -2.088 15.490 -7.376 1.00 0.00 94 CYS A O 8
ATOM 13680 N N . ILE A 1 79 ? -1.609 16.844 -5.647 1.00 0.00 95 ILE A N 8
ATOM 13681 C CA . ILE A 1 79 ? -1.129 15.758 -4.804 1.00 0.00 95 ILE A CA 8
ATOM 13682 C C . ILE A 1 79 ? -2.013 15.546 -3.582 1.00 0.00 95 ILE A C 8
ATOM 13683 O O . ILE A 1 79 ? -2.296 14.408 -3.208 1.00 0.00 95 ILE A O 8
ATOM 13699 N N . GLY A 1 80 ? -2.433 16.638 -2.951 1.00 0.00 96 GLY A N 8
ATOM 13700 C CA . GLY A 1 80 ? -3.264 16.523 -1.768 1.00 0.00 96 GLY A CA 8
ATOM 13701 C C . GLY A 1 80 ? -2.564 15.738 -0.677 1.00 0.00 96 GLY A C 8
ATOM 13702 O O . GLY A 1 80 ? -1.759 16.288 0.073 1.00 0.00 96 GLY A O 8
ATOM 13706 N N . ALA A 1 81 ? -2.860 14.442 -0.607 1.00 0.00 97 ALA A N 8
ATOM 13707 C CA . ALA A 1 81 ? -2.248 13.556 0.380 1.00 0.00 97 ALA A CA 8
ATOM 13708 C C . ALA A 1 81 ? -2.171 14.199 1.763 1.00 0.00 97 ALA A C 8
ATOM 13709 O O . ALA A 1 81 ? -1.288 13.872 2.557 1.00 0.00 97 ALA A O 8
ATOM 13716 N N . GLY A 1 82 ? -3.093 15.112 2.051 1.00 0.00 98 GLY A N 8
ATOM 13717 C CA . GLY A 1 82 ? -3.092 15.773 3.343 1.00 0.00 98 GLY A CA 8
ATOM 13718 C C . GLY A 1 82 ? -4.223 16.770 3.496 1.00 0.00 98 GLY A C 8
ATOM 13719 O O . GLY A 1 82 ? -5.362 16.389 3.769 1.00 0.00 98 GLY A O 8
ATOM 13723 N N . ARG A 1 83 ? -3.908 18.051 3.331 1.00 0.00 99 ARG A N 8
ATOM 13724 C CA . ARG A 1 83 ? -4.907 19.106 3.463 1.00 0.00 99 ARG A CA 8
ATOM 13725 C C . ARG A 1 83 ? -4.841 20.086 2.296 1.00 0.00 99 ARG A C 8
ATOM 13726 O O . ARG A 1 83 ? -5.534 21.104 2.294 1.00 0.00 99 ARG A O 8
ATOM 13747 N N . GLY A 1 84 ? -4.008 19.779 1.306 1.00 0.00 100 GLY A N 8
ATOM 13748 C CA . GLY A 1 84 ? -3.883 20.654 0.154 1.00 0.00 100 GLY A CA 8
ATOM 13749 C C . GLY A 1 84 ? -2.456 20.773 -0.343 1.00 0.00 100 GLY A C 8
ATOM 13750 O O . GLY A 1 84 ? -1.972 21.876 -0.599 1.00 0.00 100 GLY A O 8
ATOM 13754 N N . ARG A 1 85 ? -1.783 19.636 -0.487 1.00 0.00 101 ARG A N 8
ATOM 13755 C CA . ARG A 1 85 ? -0.406 19.617 -0.966 1.00 0.00 101 ARG A CA 8
ATOM 13756 C C . ARG A 1 85 ? -0.367 19.736 -2.484 1.00 0.00 101 ARG A C 8
ATOM 13757 O O . ARG A 1 85 ? 0.129 18.844 -3.174 1.00 0.00 101 ARG A O 8
ATOM 13778 N N . ILE A 1 86 ? -0.881 20.847 -2.999 1.00 0.00 102 ILE A N 8
ATOM 13779 C CA . ILE A 1 86 ? -0.892 21.086 -4.435 1.00 0.00 102 ILE A CA 8
ATOM 13780 C C . ILE A 1 86 ? 0.497 21.489 -4.904 1.00 0.00 102 ILE A C 8
ATOM 13781 O O . ILE A 1 86 ? 0.971 22.585 -4.603 1.00 0.00 102 ILE A O 8
ATOM 13797 N N . SER A 1 87 ? 1.151 20.591 -5.626 1.00 0.00 103 SER A N 8
ATOM 13798 C CA . SER A 1 87 ? 2.497 20.845 -6.116 1.00 0.00 103 SER A CA 8
ATOM 13799 C C . SER A 1 87 ? 2.471 21.587 -7.446 1.00 0.00 103 SER A C 8
ATOM 13800 O O . SER A 1 87 ? 1.969 21.073 -8.444 1.00 0.00 103 SER A O 8
ATOM 13808 N N . CYS A 1 88 ? 3.032 22.790 -7.453 1.00 0.00 104 CYS A N 8
ATOM 13809 C CA . CYS A 1 88 ? 3.095 23.597 -8.665 1.00 0.00 104 CYS A CA 8
ATOM 13810 C C . CYS A 1 88 ? 4.531 23.672 -9.157 1.00 0.00 104 CYS A C 8
ATOM 13811 O O . CYS A 1 88 ? 5.357 24.381 -8.588 1.00 0.00 104 CYS A O 8
ATOM 13818 N N . THR A 1 89 ? 4.823 22.927 -10.211 1.00 0.00 105 THR A N 8
ATOM 13819 C CA . THR A 1 89 ? 6.166 22.897 -10.774 1.00 0.00 105 THR A CA 8
ATOM 13820 C C . THR A 1 89 ? 6.229 23.639 -12.098 1.00 0.00 105 THR A C 8
ATOM 13821 O O . THR A 1 89 ? 5.265 23.662 -12.859 1.00 0.00 105 THR A O 8
ATOM 13832 N N . ILE A 1 90 ? 7.379 24.243 -12.363 1.00 0.00 106 ILE A N 8
ATOM 13833 C CA . ILE A 1 90 ? 7.592 24.985 -13.591 1.00 0.00 106 ILE A CA 8
ATOM 13834 C C . ILE A 1 90 ? 7.829 24.024 -14.746 1.00 0.00 106 ILE A C 8
ATOM 13835 O O . ILE A 1 90 ? 8.296 22.905 -14.541 1.00 0.00 106 ILE A O 8
ATOM 13851 N N . ALA A 1 91 ? 7.501 24.454 -15.953 1.00 0.00 107 ALA A N 8
ATOM 13852 C CA . ALA A 1 91 ? 7.685 23.613 -17.125 1.00 0.00 107 ALA A CA 8
ATOM 13853 C C . ALA A 1 91 ? 7.568 24.423 -18.402 1.00 0.00 107 ALA A C 8
ATOM 13854 O O . ALA A 1 91 ? 6.616 24.278 -19.170 1.00 0.00 107 ALA A O 8
ATOM 13861 N N . ASN A 1 92 ? 8.554 25.274 -18.613 1.00 0.00 108 ASN A N 8
ATOM 13862 C CA . ASN A 1 92 ? 8.599 26.128 -19.792 1.00 0.00 108 ASN A CA 8
ATOM 13863 C C . ASN A 1 92 ? 8.802 25.302 -21.058 1.00 0.00 108 ASN A C 8
ATOM 13864 O O . ASN A 1 92 ? 9.905 24.828 -21.331 1.00 0.00 108 ASN A O 8
ATOM 13875 N N . ARG A 1 93 ? 7.730 25.131 -21.825 1.00 0.00 109 ARG A N 8
ATOM 13876 C CA . ARG A 1 93 ? 7.789 24.360 -23.062 1.00 0.00 109 ARG A CA 8
ATOM 13877 C C . ARG A 1 93 ? 7.826 25.283 -24.277 1.00 0.00 109 ARG A C 8
ATOM 13878 O O . ARG A 1 93 ? 7.537 26.487 -24.114 1.00 0.00 109 ARG A O 8
ATOM 13900 N N . SER B 2 13 ? 12.205 22.537 -15.633 1.00 0.00 13 SER B N 8
ATOM 13901 C CA . SER B 2 13 ? 11.132 22.476 -14.607 1.00 0.00 13 SER B CA 8
ATOM 13902 C C . SER B 2 13 ? 11.615 23.038 -13.269 1.00 0.00 13 SER B C 8
ATOM 13903 O O . SER B 2 13 ? 12.818 23.132 -13.025 1.00 0.00 13 SER B O 8
ATOM 13910 N N . THR B 2 14 ? 10.670 23.422 -12.412 1.00 0.00 14 THR B N 8
ATOM 13911 C CA . THR B 2 14 ? 11.001 23.987 -11.107 1.00 0.00 14 THR B CA 8
ATOM 13912 C C . THR B 2 14 ? 9.866 23.755 -10.104 1.00 0.00 14 THR B C 8
ATOM 13913 O O . THR B 2 14 ? 8.869 24.475 -10.097 1.00 0.00 14 THR B O 8
ATOM 13924 N N . THR B 2 15 ? 10.021 22.729 -9.269 1.00 0.00 15 THR B N 8
ATOM 13925 C CA . THR B 2 15 ? 9.008 22.384 -8.273 1.00 0.00 15 THR B CA 8
ATOM 13926 C C . THR B 2 15 ? 8.745 23.535 -7.305 1.00 0.00 15 THR B C 8
ATOM 13927 O O . THR B 2 15 ? 9.678 24.133 -6.767 1.00 0.00 15 THR B O 8
ATOM 13938 N N . GLU B 2 16 ? 7.464 23.832 -7.090 1.00 0.00 16 GLU B N 8
ATOM 13939 C CA . GLU B 2 16 ? 7.055 24.909 -6.189 1.00 0.00 16 GLU B CA 8
ATOM 13940 C C . GLU B 2 16 ? 5.628 24.687 -5.688 1.00 0.00 16 GLU B C 8
ATOM 13941 O O . GLU B 2 16 ? 4.690 25.318 -6.175 1.00 0.00 16 GLU B O 8
ATOM 13953 N N . VAL B 2 17 ? 5.460 23.792 -4.715 1.00 0.00 17 VAL B N 8
ATOM 13954 C CA . VAL B 2 17 ? 4.133 23.511 -4.172 1.00 0.00 17 VAL B CA 8
ATOM 13955 C C . VAL B 2 17 ? 3.665 24.632 -3.247 1.00 0.00 17 VAL B C 8
ATOM 13956 O O . VAL B 2 17 ? 4.468 25.438 -2.776 1.00 0.00 17 VAL B O 8
ATOM 13969 N N . GLU B 2 18 ? 2.361 24.672 -2.993 1.00 0.00 18 GLU B N 8
ATOM 13970 C CA . GLU B 2 18 ? 1.778 25.688 -2.126 1.00 0.00 18 GLU B CA 8
ATOM 13971 C C . GLU B 2 18 ? 0.420 25.235 -1.600 1.00 0.00 18 GLU B C 8
ATOM 13972 O O . GLU B 2 18 ? -0.085 24.181 -1.990 1.00 0.00 18 GLU B O 8
ATOM 13984 N N . ASP B 2 19 ? -0.166 26.034 -0.716 1.00 0.00 19 ASP B N 8
ATOM 13985 C CA . ASP B 2 19 ? -1.467 25.711 -0.140 1.00 0.00 19 ASP B CA 8
ATOM 13986 C C . ASP B 2 19 ? -2.590 26.398 -0.908 1.00 0.00 19 ASP B C 8
ATOM 13987 O O . ASP B 2 19 ? -2.745 27.618 -0.842 1.00 0.00 19 ASP B O 8
ATOM 13996 N N . SER B 2 20 ? -3.371 25.608 -1.638 1.00 0.00 20 SER B N 8
ATOM 13997 C CA . SER B 2 20 ? -4.481 26.140 -2.420 1.00 0.00 20 SER B CA 8
ATOM 13998 C C . SER B 2 20 ? -5.607 26.618 -1.511 1.00 0.00 20 SER B C 8
ATOM 13999 O O . SER B 2 20 ? -6.422 27.454 -1.902 1.00 0.00 20 SER B O 8
ATOM 14007 N N . LYS B 2 21 ? -5.647 26.081 -0.296 1.00 0.00 21 LYS B N 8
ATOM 14008 C CA . LYS B 2 21 ? -6.673 26.451 0.672 1.00 0.00 21 LYS B CA 8
ATOM 14009 C C . LYS B 2 21 ? -6.048 27.101 1.907 1.00 0.00 21 LYS B C 8
ATOM 14010 O O . LYS B 2 21 ? -5.653 26.409 2.846 1.00 0.00 21 LYS B O 8
ATOM 14029 N N . PRO B 2 22 ? -5.951 28.443 1.919 1.00 0.00 22 PRO B N 8
ATOM 14030 C CA . PRO B 2 22 ? -5.372 29.182 3.046 1.00 0.00 22 PRO B CA 8
ATOM 14031 C C . PRO B 2 22 ? -6.031 28.824 4.374 1.00 0.00 22 PRO B C 8
ATOM 14032 O O . PRO B 2 22 ? -7.252 28.899 4.511 1.00 0.00 22 PRO B O 8
ATOM 14043 N N . LYS B 2 23 ? -5.215 28.431 5.347 1.00 0.00 23 LYS B N 8
ATOM 14044 C CA . LYS B 2 23 ? -5.719 28.059 6.663 1.00 0.00 23 LYS B CA 8
ATOM 14045 C C . LYS B 2 23 ? -6.257 29.277 7.405 1.00 0.00 23 LYS B C 8
ATOM 14046 O O . LYS B 2 23 ? -5.537 29.922 8.168 1.00 0.00 23 LYS B O 8
ATOM 14065 N N . LEU B 2 24 ? -7.530 29.586 7.176 1.00 0.00 24 LEU B N 8
ATOM 14066 C CA . LEU B 2 24 ? -8.173 30.724 7.821 1.00 0.00 24 LEU B CA 8
ATOM 14067 C C . LEU B 2 24 ? -8.219 30.544 9.333 1.00 0.00 24 LEU B C 8
ATOM 14068 O O . LEU B 2 24 ? -7.849 29.492 9.855 1.00 0.00 24 LEU B O 8
ATOM 14084 N N . SER B 2 25 ? -8.679 31.577 10.032 1.00 0.00 25 SER B N 8
ATOM 14085 C CA . SER B 2 25 ? -8.778 31.534 11.485 1.00 0.00 25 SER B CA 8
ATOM 14086 C C . SER B 2 25 ? -9.679 32.651 12.001 1.00 0.00 25 SER B C 8
ATOM 14087 O O . SER B 2 25 ? -9.352 33.832 11.883 1.00 0.00 25 SER B O 8
ATOM 14095 N N . ILE B 2 26 ? -10.818 32.269 12.572 1.00 0.00 26 ILE B N 8
ATOM 14096 C CA . ILE B 2 26 ? -11.770 33.237 13.103 1.00 0.00 26 ILE B CA 8
ATOM 14097 C C . ILE B 2 26 ? -11.765 33.238 14.628 1.00 0.00 26 ILE B C 8
ATOM 14098 O O . ILE B 2 26 ? -10.903 32.628 15.258 1.00 0.00 26 ILE B O 8
ATOM 14114 N N . HIS B 2 27 ? -12.743 33.927 15.211 1.00 0.00 27 HIS B N 8
ATOM 14115 C CA . HIS B 2 27 ? -12.868 34.014 16.661 1.00 0.00 27 HIS B CA 8
ATOM 14116 C C . HIS B 2 27 ? -14.242 34.548 17.047 1.00 0.00 27 HIS B C 8
ATOM 14117 O O . HIS B 2 27 ? -14.359 35.604 17.670 1.00 0.00 27 HIS B O 8
ATOM 14132 N N . PHE B 2 28 ? -15.282 33.812 16.667 1.00 0.00 28 PHE B N 8
ATOM 14133 C CA . PHE B 2 28 ? -16.653 34.211 16.966 1.00 0.00 28 PHE B CA 8
ATOM 14134 C C . PHE B 2 28 ? -16.903 34.220 18.471 1.00 0.00 28 PHE B C 8
ATOM 14135 O O . PHE B 2 28 ? -16.523 33.288 19.180 1.00 0.00 28 PHE B O 8
ATOM 14152 N N . ASP B 2 29 ? -17.545 35.281 18.950 1.00 0.00 29 ASP B N 8
ATOM 14153 C CA . ASP B 2 29 ? -17.848 35.416 20.370 1.00 0.00 29 ASP B CA 8
ATOM 14154 C C . ASP B 2 29 ? -19.039 36.344 20.584 1.00 0.00 29 ASP B C 8
ATOM 14155 O O . ASP B 2 29 ? -20.138 35.894 20.910 1.00 0.00 29 ASP B O 8
ATOM 14164 N N . ASN B 2 30 ? -18.812 37.643 20.398 1.00 0.00 30 ASN B N 8
ATOM 14165 C CA . ASN B 2 30 ? -19.864 38.640 20.568 1.00 0.00 30 ASN B CA 8
ATOM 14166 C C . ASN B 2 30 ? -20.499 38.534 21.951 1.00 0.00 30 ASN B C 8
ATOM 14167 O O . ASN B 2 30 ? -21.685 38.820 22.124 1.00 0.00 30 ASN B O 8
ATOM 14178 N N . GLU B 2 31 ? -19.701 38.124 22.934 1.00 0.00 31 GLU B N 8
ATOM 14179 C CA . GLU B 2 31 ? -20.179 37.978 24.304 1.00 0.00 31 GLU B CA 8
ATOM 14180 C C . GLU B 2 31 ? -21.368 37.024 24.370 1.00 0.00 31 GLU B C 8
ATOM 14181 O O . GLU B 2 31 ? -21.632 36.280 23.427 1.00 0.00 31 GLU B O 8
ATOM 14193 N N . TRP B 2 32 ? -22.083 37.053 25.492 1.00 0.00 32 TRP B N 8
ATOM 14194 C CA . TRP B 2 32 ? -23.244 36.191 25.681 1.00 0.00 32 TRP B CA 8
ATOM 14195 C C . TRP B 2 32 ? -24.512 36.861 25.155 1.00 0.00 32 TRP B C 8
ATOM 14196 O O . TRP B 2 32 ? -24.939 37.891 25.677 1.00 0.00 32 TRP B O 8
ATOM 14217 N N . PRO B 2 33 ? -25.134 36.284 24.110 1.00 0.00 33 PRO B N 8
ATOM 14218 C CA . PRO B 2 33 ? -26.357 36.834 23.519 1.00 0.00 33 PRO B CA 8
ATOM 14219 C C . PRO B 2 33 ? -27.583 36.602 24.397 1.00 0.00 33 PRO B C 8
ATOM 14220 O O . PRO B 2 33 ? -28.704 36.936 24.014 1.00 0.00 33 PRO B O 8
ATOM 14231 N N . LYS B 2 34 ? -27.360 36.026 25.576 1.00 0.00 34 LYS B N 8
ATOM 14232 C CA . LYS B 2 34 ? -28.442 35.744 26.515 1.00 0.00 34 LYS B CA 8
ATOM 14233 C C . LYS B 2 34 ? -29.492 34.835 25.883 1.00 0.00 34 LYS B C 8
ATOM 14234 O O . LYS B 2 34 ? -29.276 34.274 24.809 1.00 0.00 34 LYS B O 8
ATOM 14253 N N . GLU B 2 35 ? -30.628 34.693 26.559 1.00 0.00 35 GLU B N 8
ATOM 14254 C CA . GLU B 2 35 ? -31.711 33.850 26.065 1.00 0.00 35 GLU B CA 8
ATOM 14255 C C . GLU B 2 35 ? -32.977 34.669 25.837 1.00 0.00 35 GLU B C 8
ATOM 14256 O O . GLU B 2 35 ? -33.092 35.799 26.313 1.00 0.00 35 GLU B O 8
ATOM 14268 N N . ASP B 2 36 ? -33.925 34.092 25.104 1.00 0.00 36 ASP B N 8
ATOM 14269 C CA . ASP B 2 36 ? -35.183 34.769 24.811 1.00 0.00 36 ASP B CA 8
ATOM 14270 C C . ASP B 2 36 ? -36.193 34.546 25.932 1.00 0.00 36 ASP B C 8
ATOM 14271 O O . ASP B 2 36 ? -36.379 33.380 26.338 1.00 0.00 36 ASP B O 8
ATOM 14281 N N . SER A 1 1 ? -22.939 29.994 35.314 1.00 0.00 17 SER A N 9
ATOM 14282 C CA . SER A 1 1 ? -23.242 28.823 36.178 1.00 0.00 17 SER A CA 9
ATOM 14283 C C . SER A 1 1 ? -22.921 27.513 35.465 1.00 0.00 17 SER A C 9
ATOM 14284 O O . SER A 1 1 ? -22.703 26.484 36.105 1.00 0.00 17 SER A O 9
ATOM 14291 N N . LYS A 1 2 ? -22.895 27.560 34.136 1.00 0.00 18 LYS A N 9
ATOM 14292 C CA . LYS A 1 2 ? -22.602 26.377 33.336 1.00 0.00 18 LYS A CA 9
ATOM 14293 C C . LYS A 1 2 ? -21.386 26.613 32.440 1.00 0.00 18 LYS A C 9
ATOM 14294 O O . LYS A 1 2 ? -21.461 27.363 31.466 1.00 0.00 18 LYS A O 9
ATOM 14313 N N . PRO A 1 3 ? -20.246 25.975 32.760 1.00 0.00 19 PRO A N 9
ATOM 14314 C CA . PRO A 1 3 ? -19.014 26.122 31.976 1.00 0.00 19 PRO A CA 9
ATOM 14315 C C . PRO A 1 3 ? -19.129 25.491 30.593 1.00 0.00 19 PRO A C 9
ATOM 14316 O O . PRO A 1 3 ? -19.939 24.589 30.377 1.00 0.00 19 PRO A O 9
ATOM 14327 N N . GLY A 1 4 ? -18.314 25.971 29.659 1.00 0.00 20 GLY A N 9
ATOM 14328 C CA . GLY A 1 4 ? -18.339 25.444 28.307 1.00 0.00 20 GLY A CA 9
ATOM 14329 C C . GLY A 1 4 ? -18.840 26.458 27.298 1.00 0.00 20 GLY A C 9
ATOM 14330 O O . GLY A 1 4 ? -20.044 26.554 27.058 1.00 0.00 20 GLY A O 9
ATOM 14334 N N . CYS A 1 5 ? -17.910 27.224 26.725 1.00 0.00 21 CYS A N 9
ATOM 14335 C CA . CYS A 1 5 ? -18.240 28.257 25.740 1.00 0.00 21 CYS A CA 9
ATOM 14336 C C . CYS A 1 5 ? -19.468 27.878 24.919 1.00 0.00 21 CYS A C 9
ATOM 14337 O O . CYS A 1 5 ? -19.598 26.744 24.456 1.00 0.00 21 CYS A O 9
ATOM 14344 N N . TYR A 1 6 ? -20.370 28.838 24.750 1.00 0.00 22 TYR A N 9
ATOM 14345 C CA . TYR A 1 6 ? -21.593 28.618 23.991 1.00 0.00 22 TYR A CA 9
ATOM 14346 C C . TYR A 1 6 ? -21.498 29.284 22.621 1.00 0.00 22 TYR A C 9
ATOM 14347 O O . TYR A 1 6 ? -21.227 30.480 22.518 1.00 0.00 22 TYR A O 9
ATOM 14365 N N . ASP A 1 7 ? -21.717 28.496 21.573 1.00 0.00 23 ASP A N 9
ATOM 14366 C CA . ASP A 1 7 ? -21.650 29.002 20.207 1.00 0.00 23 ASP A CA 9
ATOM 14367 C C . ASP A 1 7 ? -22.917 29.772 19.857 1.00 0.00 23 ASP A C 9
ATOM 14368 O O . ASP A 1 7 ? -23.905 29.716 20.583 1.00 0.00 23 ASP A O 9
ATOM 14377 N N . ASN A 1 8 ? -22.875 30.501 18.749 1.00 0.00 24 ASN A N 9
ATOM 14378 C CA . ASN A 1 8 ? -24.015 31.299 18.306 1.00 0.00 24 ASN A CA 9
ATOM 14379 C C . ASN A 1 8 ? -25.249 30.435 18.028 1.00 0.00 24 ASN A C 9
ATOM 14380 O O . ASN A 1 8 ? -26.270 30.944 17.564 1.00 0.00 24 ASN A O 9
ATOM 14391 N N . GLY A 1 9 ? -25.159 29.136 18.306 1.00 0.00 25 GLY A N 9
ATOM 14392 C CA . GLY A 1 9 ? -26.289 28.257 18.064 1.00 0.00 25 GLY A CA 9
ATOM 14393 C C . GLY A 1 9 ? -26.367 27.089 19.031 1.00 0.00 25 GLY A C 9
ATOM 14394 O O . GLY A 1 9 ? -27.421 26.831 19.612 1.00 0.00 25 GLY A O 9
ATOM 14398 N N . LYS A 1 10 ? -25.260 26.369 19.192 1.00 0.00 26 LYS A N 9
ATOM 14399 C CA . LYS A 1 10 ? -25.229 25.213 20.083 1.00 0.00 26 LYS A CA 9
ATOM 14400 C C . LYS A 1 10 ? -24.137 25.344 21.140 1.00 0.00 26 LYS A C 9
ATOM 14401 O O . LYS A 1 10 ? -23.183 26.103 20.976 1.00 0.00 26 LYS A O 9
ATOM 14420 N N . HIS A 1 11 ? -24.285 24.586 22.225 1.00 0.00 27 HIS A N 9
ATOM 14421 C CA . HIS A 1 11 ? -23.316 24.600 23.314 1.00 0.00 27 HIS A CA 9
ATOM 14422 C C . HIS A 1 11 ? -22.529 23.293 23.347 1.00 0.00 27 HIS A C 9
ATOM 14423 O O . HIS A 1 11 ? -23.106 22.210 23.248 1.00 0.00 27 HIS A O 9
ATOM 14438 N N . TYR A 1 12 ? -21.210 23.400 23.478 1.00 0.00 28 TYR A N 9
ATOM 14439 C CA . TYR A 1 12 ? -20.349 22.222 23.514 1.00 0.00 28 TYR A CA 9
ATOM 14440 C C . TYR A 1 12 ? -19.422 22.248 24.728 1.00 0.00 28 TYR A C 9
ATOM 14441 O O . TYR A 1 12 ? -19.259 23.285 25.371 1.00 0.00 28 TYR A O 9
ATOM 14459 N N . GLN A 1 13 ? -18.832 21.092 25.038 1.00 0.00 29 GLN A N 9
ATOM 14460 C CA . GLN A 1 13 ? -17.928 20.956 26.177 1.00 0.00 29 GLN A CA 9
ATOM 14461 C C . GLN A 1 13 ? -16.938 22.116 26.257 1.00 0.00 29 GLN A C 9
ATOM 14462 O O . GLN A 1 13 ? -16.744 22.848 25.292 1.00 0.00 29 GLN A O 9
ATOM 14476 N N . ILE A 1 14 ? -16.323 22.273 27.425 1.00 0.00 30 ILE A N 9
ATOM 14477 C CA . ILE A 1 14 ? -15.359 23.346 27.664 1.00 0.00 30 ILE A CA 9
ATOM 14478 C C . ILE A 1 14 ? -14.194 23.322 26.672 1.00 0.00 30 ILE A C 9
ATOM 14479 O O . ILE A 1 14 ? -13.419 24.276 26.597 1.00 0.00 30 ILE A O 9
ATOM 14495 N N . ASN A 1 15 ? -14.065 22.238 25.914 1.00 0.00 31 ASN A N 9
ATOM 14496 C CA . ASN A 1 15 ? -12.980 22.122 24.945 1.00 0.00 31 ASN A CA 9
ATOM 14497 C C . ASN A 1 15 ? -13.356 21.187 23.801 1.00 0.00 31 ASN A C 9
ATOM 14498 O O . ASN A 1 15 ? -12.506 20.476 23.264 1.00 0.00 31 ASN A O 9
ATOM 14509 N N . GLN A 1 16 ? -14.628 21.201 23.423 1.00 0.00 32 GLN A N 9
ATOM 14510 C CA . GLN A 1 16 ? -15.107 20.364 22.334 1.00 0.00 32 GLN A CA 9
ATOM 14511 C C . GLN A 1 16 ? -14.907 21.059 20.995 1.00 0.00 32 GLN A C 9
ATOM 14512 O O . GLN A 1 16 ? -14.511 22.223 20.943 1.00 0.00 32 GLN A O 9
ATOM 14526 N N . GLN A 1 17 ? -15.186 20.341 19.914 1.00 0.00 33 GLN A N 9
ATOM 14527 C CA . GLN A 1 17 ? -15.040 20.898 18.578 1.00 0.00 33 GLN A CA 9
ATOM 14528 C C . GLN A 1 17 ? -16.319 20.719 17.772 1.00 0.00 33 GLN A C 9
ATOM 14529 O O . GLN A 1 17 ? -17.101 19.801 18.022 1.00 0.00 33 GLN A O 9
ATOM 14543 N N . TRP A 1 18 ? -16.518 21.597 16.799 1.00 0.00 34 TRP A N 9
ATOM 14544 C CA . TRP A 1 18 ? -17.696 21.536 15.944 1.00 0.00 34 TRP A CA 9
ATOM 14545 C C . TRP A 1 18 ? -17.420 22.196 14.598 1.00 0.00 34 TRP A C 9
ATOM 14546 O O . TRP A 1 18 ? -16.506 23.011 14.472 1.00 0.00 34 TRP A O 9
ATOM 14567 N N . GLU A 1 19 ? -18.205 21.828 13.592 1.00 0.00 35 GLU A N 9
ATOM 14568 C CA . GLU A 1 19 ? -18.036 22.375 12.252 1.00 0.00 35 GLU A CA 9
ATOM 14569 C C . GLU A 1 19 ? -18.806 23.679 12.081 1.00 0.00 35 GLU A C 9
ATOM 14570 O O . GLU A 1 19 ? -19.950 23.803 12.520 1.00 0.00 35 GLU A O 9
ATOM 14582 N N . ARG A 1 20 ? -18.165 24.647 11.436 1.00 0.00 36 ARG A N 9
ATOM 14583 C CA . ARG A 1 20 ? -18.770 25.951 11.192 1.00 0.00 36 ARG A CA 9
ATOM 14584 C C . ARG A 1 20 ? -18.195 26.565 9.922 1.00 0.00 36 ARG A C 9
ATOM 14585 O O . ARG A 1 20 ? -17.142 26.146 9.450 1.00 0.00 36 ARG A O 9
ATOM 14606 N N . THR A 1 21 ? -18.888 27.553 9.367 1.00 0.00 37 THR A N 9
ATOM 14607 C CA . THR A 1 21 ? -18.434 28.209 8.151 1.00 0.00 37 THR A CA 9
ATOM 14608 C C . THR A 1 21 ? -18.351 29.721 8.340 1.00 0.00 37 THR A C 9
ATOM 14609 O O . THR A 1 21 ? -19.177 30.317 9.030 1.00 0.00 37 THR A O 9
ATOM 14620 N N . TYR A 1 22 ? -17.346 30.332 7.721 1.00 0.00 38 TYR A N 9
ATOM 14621 C CA . TYR A 1 22 ? -17.147 31.772 7.817 1.00 0.00 38 TYR A CA 9
ATOM 14622 C C . TYR A 1 22 ? -16.913 32.376 6.433 1.00 0.00 38 TYR A C 9
ATOM 14623 O O . TYR A 1 22 ? -15.875 32.147 5.811 1.00 0.00 38 TYR A O 9
ATOM 14641 N N . LEU A 1 23 ? -17.893 33.149 5.969 1.00 0.00 39 LEU A N 9
ATOM 14642 C CA . LEU A 1 23 ? -17.826 33.807 4.665 1.00 0.00 39 LEU A CA 9
ATOM 14643 C C . LEU A 1 23 ? -17.972 32.812 3.513 1.00 0.00 39 LEU A C 9
ATOM 14644 O O . LEU A 1 23 ? -18.569 33.131 2.485 1.00 0.00 39 LEU A O 9
ATOM 14660 N N . GLY A 1 24 ? -17.427 31.610 3.682 1.00 0.00 40 GLY A N 9
ATOM 14661 C CA . GLY A 1 24 ? -17.519 30.607 2.639 1.00 0.00 40 GLY A CA 9
ATOM 14662 C C . GLY A 1 24 ? -16.641 29.396 2.903 1.00 0.00 40 GLY A C 9
ATOM 14663 O O . GLY A 1 24 ? -16.668 28.429 2.142 1.00 0.00 40 GLY A O 9
ATOM 14667 N N . ASN A 1 25 ? -15.860 29.446 3.978 1.00 0.00 41 ASN A N 9
ATOM 14668 C CA . ASN A 1 25 ? -14.978 28.343 4.328 1.00 0.00 41 ASN A CA 9
ATOM 14669 C C . ASN A 1 25 ? -15.440 27.655 5.603 1.00 0.00 41 ASN A C 9
ATOM 14670 O O . ASN A 1 25 ? -15.798 28.310 6.577 1.00 0.00 41 ASN A O 9
ATOM 14681 N N . ALA A 1 26 ? -15.418 26.329 5.592 1.00 0.00 42 ALA A N 9
ATOM 14682 C CA . ALA A 1 26 ? -15.825 25.559 6.752 1.00 0.00 42 ALA A CA 9
ATOM 14683 C C . ALA A 1 26 ? -14.646 25.329 7.689 1.00 0.00 42 ALA A C 9
ATOM 14684 O O . ALA A 1 26 ? -13.740 24.554 7.387 1.00 0.00 42 ALA A O 9
ATOM 14691 N N . LEU A 1 27 ? -14.670 26.010 8.826 1.00 0.00 43 LEU A N 9
ATOM 14692 C CA . LEU A 1 27 ? -13.612 25.889 9.821 1.00 0.00 43 LEU A CA 9
ATOM 14693 C C . LEU A 1 27 ? -14.156 25.260 11.097 1.00 0.00 43 LEU A C 9
ATOM 14694 O O . LEU A 1 27 ? -15.258 25.594 11.536 1.00 0.00 43 LEU A O 9
ATOM 14710 N N . VAL A 1 28 ? -13.382 24.370 11.706 1.00 0.00 44 VAL A N 9
ATOM 14711 C CA . VAL A 1 28 ? -13.805 23.734 12.946 1.00 0.00 44 VAL A CA 9
ATOM 14712 C C . VAL A 1 28 ? -13.408 24.602 14.137 1.00 0.00 44 VAL A C 9
ATOM 14713 O O . VAL A 1 28 ? -12.237 24.939 14.314 1.00 0.00 44 VAL A O 9
ATOM 14726 N N . CYS A 1 29 ? -14.394 24.989 14.936 1.00 0.00 45 CYS A N 9
ATOM 14727 C CA . CYS A 1 29 ? -14.141 25.841 16.088 1.00 0.00 45 CYS A CA 9
ATOM 14728 C C . CYS A 1 29 ? -13.899 25.021 17.347 1.00 0.00 45 CYS A C 9
ATOM 14729 O O . CYS A 1 29 ? -14.422 23.916 17.496 1.00 0.00 45 CYS A O 9
ATOM 14736 N N . THR A 1 30 ? -13.110 25.585 18.255 1.00 0.00 46 THR A N 9
ATOM 14737 C CA . THR A 1 30 ? -12.797 24.930 19.520 1.00 0.00 46 THR A CA 9
ATOM 14738 C C . THR A 1 30 ? -13.464 25.667 20.675 1.00 0.00 46 THR A C 9
ATOM 14739 O O . THR A 1 30 ? -13.776 26.852 20.562 1.00 0.00 46 THR A O 9
ATOM 14750 N N . CYS A 1 31 ? -13.688 24.969 21.782 1.00 0.00 47 CYS A N 9
ATOM 14751 C CA . CYS A 1 31 ? -14.327 25.579 22.941 1.00 0.00 47 CYS A CA 9
ATOM 14752 C C . CYS A 1 31 ? -13.311 25.874 24.040 1.00 0.00 47 CYS A C 9
ATOM 14753 O O . CYS A 1 31 ? -12.328 25.150 24.202 1.00 0.00 47 CYS A O 9
ATOM 14760 N N . TYR A 1 32 ? -13.556 26.945 24.790 1.00 0.00 48 TYR A N 9
ATOM 14761 C CA . TYR A 1 32 ? -12.665 27.343 25.873 1.00 0.00 48 TYR A CA 9
ATOM 14762 C C . TYR A 1 32 ? -13.459 27.686 27.130 1.00 0.00 48 TYR A C 9
ATOM 14763 O O . TYR A 1 32 ? -13.016 27.424 28.248 1.00 0.00 48 TYR A O 9
ATOM 14781 N N . GLY A 1 33 ? -14.640 28.265 26.936 1.00 0.00 49 GLY A N 9
ATOM 14782 C CA . GLY A 1 33 ? -15.487 28.625 28.060 1.00 0.00 49 GLY A CA 9
ATOM 14783 C C . GLY A 1 33 ? -15.129 29.969 28.663 1.00 0.00 49 GLY A C 9
ATOM 14784 O O . GLY A 1 33 ? -14.032 30.147 29.194 1.00 0.00 49 GLY A O 9
ATOM 14788 N N . GLY A 1 34 ? -16.063 30.914 28.592 1.00 0.00 50 GLY A N 9
ATOM 14789 C CA . GLY A 1 34 ? -15.825 32.233 29.150 1.00 0.00 50 GLY A CA 9
ATOM 14790 C C . GLY A 1 34 ? -15.598 33.293 28.090 1.00 0.00 50 GLY A C 9
ATOM 14791 O O . GLY A 1 34 ? -16.097 33.182 26.969 1.00 0.00 50 GLY A O 9
ATOM 14795 N N . SER A 1 35 ? -14.845 34.326 28.453 1.00 0.00 51 SER A N 9
ATOM 14796 C CA . SER A 1 35 ? -14.546 35.423 27.540 1.00 0.00 51 SER A CA 9
ATOM 14797 C C . SER A 1 35 ? -13.545 34.997 26.471 1.00 0.00 51 SER A C 9
ATOM 14798 O O . SER A 1 35 ? -13.190 35.784 25.593 1.00 0.00 51 SER A O 9
ATOM 14806 N N . ARG A 1 36 ? -13.086 33.751 26.551 1.00 0.00 52 ARG A N 9
ATOM 14807 C CA . ARG A 1 36 ? -12.119 33.234 25.591 1.00 0.00 52 ARG A CA 9
ATOM 14808 C C . ARG A 1 36 ? -12.785 32.937 24.251 1.00 0.00 52 ARG A C 9
ATOM 14809 O O . ARG A 1 36 ? -12.105 32.774 23.237 1.00 0.00 52 ARG A O 9
ATOM 14830 N N . GLY A 1 37 ? -14.114 32.873 24.249 1.00 0.00 53 GLY A N 9
ATOM 14831 C CA . GLY A 1 37 ? -14.841 32.601 23.023 1.00 0.00 53 GLY A CA 9
ATOM 14832 C C . GLY A 1 37 ? -14.413 31.307 22.366 1.00 0.00 53 GLY A C 9
ATOM 14833 O O . GLY A 1 37 ? -13.874 30.416 23.024 1.00 0.00 53 GLY A O 9
ATOM 14837 N N . PHE A 1 38 ? -14.652 31.203 21.063 1.00 0.00 54 PHE A N 9
ATOM 14838 C CA . PHE A 1 38 ? -14.285 30.010 20.311 1.00 0.00 54 PHE A CA 9
ATOM 14839 C C . PHE A 1 38 ? -13.486 30.379 19.064 1.00 0.00 54 PHE A C 9
ATOM 14840 O O . PHE A 1 38 ? -13.847 31.304 18.335 1.00 0.00 54 PHE A O 9
ATOM 14857 N N . ASN A 1 39 ? -12.400 29.651 18.828 1.00 0.00 55 ASN A N 9
ATOM 14858 C CA . ASN A 1 39 ? -11.546 29.899 17.671 1.00 0.00 55 ASN A CA 9
ATOM 14859 C C . ASN A 1 39 ? -11.795 28.858 16.584 1.00 0.00 55 ASN A C 9
ATOM 14860 O O . ASN A 1 39 ? -11.780 27.658 16.852 1.00 0.00 55 ASN A O 9
ATOM 14871 N N . CYS A 1 40 ? -12.022 29.320 15.356 1.00 0.00 56 CYS A N 9
ATOM 14872 C CA . CYS A 1 40 ? -12.272 28.413 14.242 1.00 0.00 56 CYS A CA 9
ATOM 14873 C C . CYS A 1 40 ? -11.003 28.188 13.430 1.00 0.00 56 CYS A C 9
ATOM 14874 O O . CYS A 1 40 ? -10.152 29.071 13.330 1.00 0.00 56 CYS A O 9
ATOM 14881 N N . GLU A 1 41 ? -10.886 27.001 12.849 1.00 0.00 57 GLU A N 9
ATOM 14882 C CA . GLU A 1 41 ? -9.724 26.656 12.038 1.00 0.00 57 GLU A CA 9
ATOM 14883 C C . GLU A 1 41 ? -10.147 25.843 10.821 1.00 0.00 57 GLU A C 9
ATOM 14884 O O . GLU A 1 41 ? -10.658 24.731 10.959 1.00 0.00 57 GLU A O 9
ATOM 14896 N N . SER A 1 42 ? -9.938 26.411 9.635 1.00 0.00 58 SER A N 9
ATOM 14897 C CA . SER A 1 42 ? -10.301 25.751 8.384 1.00 0.00 58 SER A CA 9
ATOM 14898 C C . SER A 1 42 ? -10.019 24.255 8.446 1.00 0.00 58 SER A C 9
ATOM 14899 O O . SER A 1 42 ? -8.936 23.834 8.850 1.00 0.00 58 SER A O 9
ATOM 14907 N N . LYS A 1 43 ? -11.005 23.458 8.048 1.00 0.00 59 LYS A N 9
ATOM 14908 C CA . LYS A 1 43 ? -10.861 22.006 8.065 1.00 0.00 59 LYS A CA 9
ATOM 14909 C C . LYS A 1 43 ? -10.351 21.491 6.722 1.00 0.00 59 LYS A C 9
ATOM 14910 O O . LYS A 1 43 ? -10.655 22.060 5.673 1.00 0.00 59 LYS A O 9
ATOM 14929 N N . PRO A 1 44 ? -9.563 20.401 6.737 1.00 0.00 60 PRO A N 9
ATOM 14930 C CA . PRO A 1 44 ? -9.008 19.812 5.514 1.00 0.00 60 PRO A CA 9
ATOM 14931 C C . PRO A 1 44 ? -10.066 19.083 4.690 1.00 0.00 60 PRO A C 9
ATOM 14932 O O . PRO A 1 44 ? -10.743 18.184 5.187 1.00 0.00 60 PRO A O 9
ATOM 14943 N N . GLU A 1 45 ? -10.199 19.479 3.429 1.00 0.00 61 GLU A N 9
ATOM 14944 C CA . GLU A 1 45 ? -11.165 18.874 2.533 1.00 0.00 61 GLU A CA 9
ATOM 14945 C C . GLU A 1 45 ? -10.571 17.667 1.828 1.00 0.00 61 GLU A C 9
ATOM 14946 O O . GLU A 1 45 ? -9.879 16.847 2.432 1.00 0.00 61 GLU A O 9
ATOM 14958 N N . ALA A 1 46 ? -10.854 17.577 0.543 1.00 0.00 62 ALA A N 9
ATOM 14959 C CA . ALA A 1 46 ? -10.365 16.480 -0.284 1.00 0.00 62 ALA A CA 9
ATOM 14960 C C . ALA A 1 46 ? -10.225 16.910 -1.739 1.00 0.00 62 ALA A C 9
ATOM 14961 O O . ALA A 1 46 ? -9.393 16.382 -2.477 1.00 0.00 62 ALA A O 9
ATOM 14968 N N . GLU A 1 47 ? -11.047 17.872 -2.145 1.00 0.00 63 GLU A N 9
ATOM 14969 C CA . GLU A 1 47 ? -11.019 18.377 -3.513 1.00 0.00 63 GLU A CA 9
ATOM 14970 C C . GLU A 1 47 ? -10.183 19.651 -3.606 1.00 0.00 63 GLU A C 9
ATOM 14971 O O . GLU A 1 47 ? -10.692 20.715 -3.962 1.00 0.00 63 GLU A O 9
ATOM 14983 N N . GLU A 1 48 ? -8.900 19.534 -3.283 1.00 0.00 64 GLU A N 9
ATOM 14984 C CA . GLU A 1 48 ? -7.991 20.672 -3.329 1.00 0.00 64 GLU A CA 9
ATOM 14985 C C . GLU A 1 48 ? -7.894 21.234 -4.744 1.00 0.00 64 GLU A C 9
ATOM 14986 O O . GLU A 1 48 ? -7.736 20.486 -5.709 1.00 0.00 64 GLU A O 9
ATOM 14998 N N . THR A 1 49 ? -7.990 22.554 -4.860 1.00 0.00 65 THR A N 9
ATOM 14999 C CA . THR A 1 49 ? -7.914 23.214 -6.158 1.00 0.00 65 THR A CA 9
ATOM 15000 C C . THR A 1 49 ? -7.080 24.489 -6.085 1.00 0.00 65 THR A C 9
ATOM 15001 O O . THR A 1 49 ? -6.739 24.964 -5.001 1.00 0.00 65 THR A O 9
ATOM 15012 N N . CYS A 1 50 ? -6.772 25.046 -7.251 1.00 0.00 66 CYS A N 9
ATOM 15013 C CA . CYS A 1 50 ? -5.999 26.277 -7.346 1.00 0.00 66 CYS A CA 9
ATOM 15014 C C . CYS A 1 50 ? -6.708 27.261 -8.271 1.00 0.00 66 CYS A C 9
ATOM 15015 O O . CYS A 1 50 ? -7.035 26.928 -9.409 1.00 0.00 66 CYS A O 9
ATOM 15022 N N . PHE A 1 51 ? -6.960 28.466 -7.775 1.00 0.00 67 PHE A N 9
ATOM 15023 C CA . PHE A 1 51 ? -7.651 29.484 -8.561 1.00 0.00 67 PHE A CA 9
ATOM 15024 C C . PHE A 1 51 ? -6.670 30.471 -9.186 1.00 0.00 67 PHE A C 9
ATOM 15025 O O . PHE A 1 51 ? -5.579 30.701 -8.665 1.00 0.00 67 PHE A O 9
ATOM 15042 N N . ASP A 1 52 ? -7.088 31.063 -10.299 1.00 0.00 68 ASP A N 9
ATOM 15043 C CA . ASP A 1 52 ? -6.276 32.045 -11.003 1.00 0.00 68 ASP A CA 9
ATOM 15044 C C . ASP A 1 52 ? -7.107 33.278 -11.328 1.00 0.00 68 ASP A C 9
ATOM 15045 O O . ASP A 1 52 ? -7.972 33.244 -12.204 1.00 0.00 68 ASP A O 9
ATOM 15054 N N . LYS A 1 53 ? -6.842 34.363 -10.614 1.00 0.00 69 LYS A N 9
ATOM 15055 C CA . LYS A 1 53 ? -7.565 35.610 -10.819 1.00 0.00 69 LYS A CA 9
ATOM 15056 C C . LYS A 1 53 ? -7.159 36.261 -12.137 1.00 0.00 69 LYS A C 9
ATOM 15057 O O . LYS A 1 53 ? -7.645 37.337 -12.487 1.00 0.00 69 LYS A O 9
ATOM 15076 N N . TYR A 1 54 ? -6.259 35.602 -12.856 1.00 0.00 70 TYR A N 9
ATOM 15077 C CA . TYR A 1 54 ? -5.773 36.105 -14.129 1.00 0.00 70 TYR A CA 9
ATOM 15078 C C . TYR A 1 54 ? -6.632 35.593 -15.282 1.00 0.00 70 TYR A C 9
ATOM 15079 O O . TYR A 1 54 ? -6.882 36.311 -16.250 1.00 0.00 70 TYR A O 9
ATOM 15097 N N . THR A 1 55 ? -7.090 34.349 -15.165 1.00 0.00 71 THR A N 9
ATOM 15098 C CA . THR A 1 55 ? -7.931 33.743 -16.192 1.00 0.00 71 THR A CA 9
ATOM 15099 C C . THR A 1 55 ? -9.369 33.603 -15.703 1.00 0.00 71 THR A C 9
ATOM 15100 O O . THR A 1 55 ? -10.269 33.272 -16.476 1.00 0.00 71 THR A O 9
ATOM 15111 N N . GLY A 1 56 ? -9.575 33.858 -14.415 1.00 0.00 72 GLY A N 9
ATOM 15112 C CA . GLY A 1 56 ? -10.903 33.756 -13.838 1.00 0.00 72 GLY A CA 9
ATOM 15113 C C . GLY A 1 56 ? -11.428 32.334 -13.831 1.00 0.00 72 GLY A C 9
ATOM 15114 O O . GLY A 1 56 ? -12.640 32.113 -13.822 1.00 0.00 72 GLY A O 9
ATOM 15118 N N . ASN A 1 57 ? -10.516 31.367 -13.840 1.00 0.00 73 ASN A N 9
ATOM 15119 C CA . ASN A 1 57 ? -10.890 29.961 -13.838 1.00 0.00 73 ASN A CA 9
ATOM 15120 C C . ASN A 1 57 ? -10.225 29.214 -12.686 1.00 0.00 73 ASN A C 9
ATOM 15121 O O . ASN A 1 57 ? -9.285 29.715 -12.069 1.00 0.00 73 ASN A O 9
ATOM 15132 N N . THR A 1 58 ? -10.717 28.009 -12.410 1.00 0.00 74 THR A N 9
ATOM 15133 C CA . THR A 1 58 ? -10.170 27.182 -11.342 1.00 0.00 74 THR A CA 9
ATOM 15134 C C . THR A 1 58 ? -9.545 25.911 -11.903 1.00 0.00 74 THR A C 9
ATOM 15135 O O . THR A 1 58 ? -9.916 25.445 -12.981 1.00 0.00 74 THR A O 9
ATOM 15146 N N . TYR A 1 59 ? -8.595 25.361 -11.162 1.00 0.00 75 TYR A N 9
ATOM 15147 C CA . TYR A 1 59 ? -7.905 24.142 -11.563 1.00 0.00 75 TYR A CA 9
ATOM 15148 C C . TYR A 1 59 ? -7.816 23.187 -10.387 1.00 0.00 75 TYR A C 9
ATOM 15149 O O . TYR A 1 59 ? -8.048 23.583 -9.251 1.00 0.00 75 TYR A O 9
ATOM 15167 N N . ARG A 1 60 ? -7.473 21.937 -10.655 1.00 0.00 76 ARG A N 9
ATOM 15168 C CA . ARG A 1 60 ? -7.354 20.947 -9.592 1.00 0.00 76 ARG A CA 9
ATOM 15169 C C . ARG A 1 60 ? -5.903 20.507 -9.425 1.00 0.00 76 ARG A C 9
ATOM 15170 O O . ARG A 1 60 ? -5.053 20.812 -10.262 1.00 0.00 76 ARG A O 9
ATOM 15191 N N . VAL A 1 61 ? -5.626 19.790 -8.342 1.00 0.00 77 VAL A N 9
ATOM 15192 C CA . VAL A 1 61 ? -4.277 19.309 -8.068 1.00 0.00 77 VAL A CA 9
ATOM 15193 C C . VAL A 1 61 ? -3.861 18.232 -9.065 1.00 0.00 77 VAL A C 9
ATOM 15194 O O . VAL A 1 61 ? -4.371 17.112 -9.031 1.00 0.00 77 VAL A O 9
ATOM 15207 N N . GLY A 1 62 ? -2.927 18.576 -9.948 1.00 0.00 78 GLY A N 9
ATOM 15208 C CA . GLY A 1 62 ? -2.454 17.624 -10.937 1.00 0.00 78 GLY A CA 9
ATOM 15209 C C . GLY A 1 62 ? -2.640 18.115 -12.361 1.00 0.00 78 GLY A C 9
ATOM 15210 O O . GLY A 1 62 ? -2.522 17.339 -13.309 1.00 0.00 78 GLY A O 9
ATOM 15214 N N . ASP A 1 63 ? -2.930 19.404 -12.513 1.00 0.00 79 ASP A N 9
ATOM 15215 C CA . ASP A 1 63 ? -3.132 19.989 -13.832 1.00 0.00 79 ASP A CA 9
ATOM 15216 C C . ASP A 1 63 ? -2.110 21.088 -14.105 1.00 0.00 79 ASP A C 9
ATOM 15217 O O . ASP A 1 63 ? -1.575 21.693 -13.178 1.00 0.00 79 ASP A O 9
ATOM 15226 N N . THR A 1 64 ? -1.852 21.346 -15.383 1.00 0.00 80 THR A N 9
ATOM 15227 C CA . THR A 1 64 ? -0.902 22.380 -15.780 1.00 0.00 80 THR A CA 9
ATOM 15228 C C . THR A 1 64 ? -1.519 23.305 -16.822 1.00 0.00 80 THR A C 9
ATOM 15229 O O . THR A 1 64 ? -2.342 22.878 -17.631 1.00 0.00 80 THR A O 9
ATOM 15240 N N . TYR A 1 65 ? -1.127 24.575 -16.790 1.00 0.00 81 TYR A N 9
ATOM 15241 C CA . TYR A 1 65 ? -1.659 25.557 -17.730 1.00 0.00 81 TYR A CA 9
ATOM 15242 C C . TYR A 1 65 ? -0.601 26.581 -18.127 1.00 0.00 81 TYR A C 9
ATOM 15243 O O . TYR A 1 65 ? 0.283 26.916 -17.339 1.00 0.00 81 TYR A O 9
ATOM 15261 N N . GLU A 1 66 ? -0.706 27.076 -19.357 1.00 0.00 82 GLU A N 9
ATOM 15262 C CA . GLU A 1 66 ? 0.227 28.064 -19.872 1.00 0.00 82 GLU A CA 9
ATOM 15263 C C . GLU A 1 66 ? -0.448 29.427 -20.004 1.00 0.00 82 GLU A C 9
ATOM 15264 O O . GLU A 1 66 ? -1.426 29.576 -20.737 1.00 0.00 82 GLU A O 9
ATOM 15276 N N . ARG A 1 67 ? 0.082 30.417 -19.295 1.00 0.00 83 ARG A N 9
ATOM 15277 C CA . ARG A 1 67 ? -0.466 31.769 -19.333 1.00 0.00 83 ARG A CA 9
ATOM 15278 C C . ARG A 1 67 ? 0.653 32.800 -19.406 1.00 0.00 83 ARG A C 9
ATOM 15279 O O . ARG A 1 67 ? 1.732 32.593 -18.854 1.00 0.00 83 ARG A O 9
ATOM 15300 N N . PRO A 1 68 ? 0.410 33.929 -20.090 1.00 0.00 84 PRO A N 9
ATOM 15301 C CA . PRO A 1 68 ? 1.394 34.992 -20.241 1.00 0.00 84 PRO A CA 9
ATOM 15302 C C . PRO A 1 68 ? 1.397 35.946 -19.050 1.00 0.00 84 PRO A C 9
ATOM 15303 O O . PRO A 1 68 ? 0.388 36.095 -18.361 1.00 0.00 84 PRO A O 9
ATOM 15314 N N . LYS A 1 69 ? 2.539 36.589 -18.811 1.00 0.00 85 LYS A N 9
ATOM 15315 C CA . LYS A 1 69 ? 2.669 37.525 -17.699 1.00 0.00 85 LYS A CA 9
ATOM 15316 C C . LYS A 1 69 ? 3.883 38.433 -17.877 1.00 0.00 85 LYS A C 9
ATOM 15317 O O . LYS A 1 69 ? 5.006 37.955 -18.044 1.00 0.00 85 LYS A O 9
ATOM 15336 N N . ASP A 1 70 ? 3.637 39.743 -17.835 1.00 0.00 86 ASP A N 9
ATOM 15337 C CA . ASP A 1 70 ? 4.683 40.754 -17.981 1.00 0.00 86 ASP A CA 9
ATOM 15338 C C . ASP A 1 70 ? 5.124 40.884 -19.431 1.00 0.00 86 ASP A C 9
ATOM 15339 O O . ASP A 1 70 ? 4.980 41.943 -20.044 1.00 0.00 86 ASP A O 9
ATOM 15348 N N . SER A 1 71 ? 5.665 39.802 -19.969 1.00 0.00 87 SER A N 9
ATOM 15349 C CA . SER A 1 71 ? 6.141 39.781 -21.347 1.00 0.00 87 SER A CA 9
ATOM 15350 C C . SER A 1 71 ? 6.661 38.400 -21.729 1.00 0.00 87 SER A C 9
ATOM 15351 O O . SER A 1 71 ? 7.189 38.208 -22.825 1.00 0.00 87 SER A O 9
ATOM 15359 N N . MET A 1 72 ? 6.512 37.440 -20.823 1.00 0.00 88 MET A N 9
ATOM 15360 C CA . MET A 1 72 ? 6.967 36.084 -21.063 1.00 0.00 88 MET A CA 9
ATOM 15361 C C . MET A 1 72 ? 5.852 35.079 -20.798 1.00 0.00 88 MET A C 9
ATOM 15362 O O . MET A 1 72 ? 4.829 35.415 -20.203 1.00 0.00 88 MET A O 9
ATOM 15376 N N . ILE A 1 73 ? 6.060 33.843 -21.240 1.00 0.00 89 ILE A N 9
ATOM 15377 C CA . ILE A 1 73 ? 5.073 32.788 -21.046 1.00 0.00 89 ILE A CA 9
ATOM 15378 C C . ILE A 1 73 ? 5.379 31.996 -19.778 1.00 0.00 89 ILE A C 9
ATOM 15379 O O . ILE A 1 73 ? 6.509 31.556 -19.565 1.00 0.00 89 ILE A O 9
ATOM 15395 N N . TRP A 1 74 ? 4.368 31.831 -18.936 1.00 0.00 90 TRP A N 9
ATOM 15396 C CA . TRP A 1 74 ? 4.525 31.107 -17.681 1.00 0.00 90 TRP A CA 9
ATOM 15397 C C . TRP A 1 74 ? 3.682 29.834 -17.663 1.00 0.00 90 TRP A C 9
ATOM 15398 O O . TRP A 1 74 ? 2.466 29.886 -17.839 1.00 0.00 90 TRP A O 9
ATOM 15419 N N . ASP A 1 75 ? 4.324 28.701 -17.411 1.00 0.00 91 ASP A N 9
ATOM 15420 C CA . ASP A 1 75 ? 3.617 27.429 -17.328 1.00 0.00 91 ASP A CA 9
ATOM 15421 C C . ASP A 1 75 ? 3.188 27.188 -15.884 1.00 0.00 91 ASP A C 9
ATOM 15422 O O . ASP A 1 75 ? 3.827 26.433 -15.151 1.00 0.00 91 ASP A O 9
ATOM 15431 N N . CYS A 1 76 ? 2.116 27.860 -15.476 1.00 0.00 92 CYS A N 9
ATOM 15432 C CA . CYS A 1 76 ? 1.605 27.757 -14.116 1.00 0.00 92 CYS A CA 9
ATOM 15433 C C . CYS A 1 76 ? 1.152 26.342 -13.770 1.00 0.00 92 CYS A C 9
ATOM 15434 O O . CYS A 1 76 ? 0.020 25.951 -14.057 1.00 0.00 92 CYS A O 9
ATOM 15441 N N . THR A 1 77 ? 2.039 25.590 -13.127 1.00 0.00 93 THR A N 9
ATOM 15442 C CA . THR A 1 77 ? 1.734 24.227 -12.708 1.00 0.00 93 THR A CA 9
ATOM 15443 C C . THR A 1 77 ? 0.863 24.242 -11.455 1.00 0.00 93 THR A C 9
ATOM 15444 O O . THR A 1 77 ? 1.156 24.956 -10.495 1.00 0.00 93 THR A O 9
ATOM 15455 N N . CYS A 1 78 ? -0.209 23.459 -11.463 1.00 0.00 94 CYS A N 9
ATOM 15456 C CA . CYS A 1 78 ? -1.114 23.400 -10.320 1.00 0.00 94 CYS A CA 9
ATOM 15457 C C . CYS A 1 78 ? -0.765 22.234 -9.403 1.00 0.00 94 CYS A C 9
ATOM 15458 O O . CYS A 1 78 ? -0.770 21.076 -9.821 1.00 0.00 94 CYS A O 9
ATOM 15465 N N . ILE A 1 79 ? -0.462 22.554 -8.150 1.00 0.00 95 ILE A N 9
ATOM 15466 C CA . ILE A 1 79 ? -0.111 21.542 -7.162 1.00 0.00 95 ILE A CA 9
ATOM 15467 C C . ILE A 1 79 ? -1.203 21.422 -6.101 1.00 0.00 95 ILE A C 9
ATOM 15468 O O . ILE A 1 79 ? -2.362 21.743 -6.362 1.00 0.00 95 ILE A O 9
ATOM 15484 N N . GLY A 1 80 ? -0.835 20.959 -4.910 1.00 0.00 96 GLY A N 9
ATOM 15485 C CA . GLY A 1 80 ? -1.811 20.811 -3.845 1.00 0.00 96 GLY A CA 9
ATOM 15486 C C . GLY A 1 80 ? -1.330 19.902 -2.735 1.00 0.00 96 GLY A C 9
ATOM 15487 O O . GLY A 1 80 ? -1.645 20.122 -1.565 1.00 0.00 96 GLY A O 9
ATOM 15491 N N . ALA A 1 81 ? -0.573 18.876 -3.109 1.00 0.00 97 ALA A N 9
ATOM 15492 C CA . ALA A 1 81 ? -0.041 17.911 -2.149 1.00 0.00 97 ALA A CA 9
ATOM 15493 C C . ALA A 1 81 ? 0.439 18.600 -0.875 1.00 0.00 97 ALA A C 9
ATOM 15494 O O . ALA A 1 81 ? 0.175 18.129 0.231 1.00 0.00 97 ALA A O 9
ATOM 15501 N N . GLY A 1 82 ? 1.140 19.717 -1.038 1.00 0.00 98 GLY A N 9
ATOM 15502 C CA . GLY A 1 82 ? 1.637 20.453 0.107 1.00 0.00 98 GLY A CA 9
ATOM 15503 C C . GLY A 1 82 ? 0.517 21.048 0.939 1.00 0.00 98 GLY A C 9
ATOM 15504 O O . GLY A 1 82 ? 0.161 20.510 1.987 1.00 0.00 98 GLY A O 9
ATOM 15508 N N . ARG A 1 83 ? -0.040 22.159 0.466 1.00 0.00 99 ARG A N 9
ATOM 15509 C CA . ARG A 1 83 ? -1.130 22.830 1.168 1.00 0.00 99 ARG A CA 9
ATOM 15510 C C . ARG A 1 83 ? -1.690 23.976 0.329 1.00 0.00 99 ARG A C 9
ATOM 15511 O O . ARG A 1 83 ? -1.494 25.147 0.655 1.00 0.00 99 ARG A O 9
ATOM 15532 N N . GLY A 1 84 ? -2.391 23.628 -0.748 1.00 0.00 100 GLY A N 9
ATOM 15533 C CA . GLY A 1 84 ? -2.975 24.634 -1.619 1.00 0.00 100 GLY A CA 9
ATOM 15534 C C . GLY A 1 84 ? -1.974 25.690 -2.045 1.00 0.00 100 GLY A C 9
ATOM 15535 O O . GLY A 1 84 ? -1.808 26.706 -1.369 1.00 0.00 100 GLY A O 9
ATOM 15539 N N . ARG A 1 85 ? -1.303 25.453 -3.167 1.00 0.00 101 ARG A N 9
ATOM 15540 C CA . ARG A 1 85 ? -0.311 26.395 -3.674 1.00 0.00 101 ARG A CA 9
ATOM 15541 C C . ARG A 1 85 ? -0.158 26.279 -5.186 1.00 0.00 101 ARG A C 9
ATOM 15542 O O . ARG A 1 85 ? 0.443 25.329 -5.687 1.00 0.00 101 ARG A O 9
ATOM 15563 N N . ILE A 1 86 ? -0.689 27.261 -5.909 1.00 0.00 102 ILE A N 9
ATOM 15564 C CA . ILE A 1 86 ? -0.591 27.273 -7.364 1.00 0.00 102 ILE A CA 9
ATOM 15565 C C . ILE A 1 86 ? 0.800 27.727 -7.790 1.00 0.00 102 ILE A C 9
ATOM 15566 O O . ILE A 1 86 ? 1.177 28.884 -7.595 1.00 0.00 102 ILE A O 9
ATOM 15582 N N . SER A 1 87 ? 1.567 26.803 -8.353 1.00 0.00 103 SER A N 9
ATOM 15583 C CA . SER A 1 87 ? 2.925 27.097 -8.788 1.00 0.00 103 SER A CA 9
ATOM 15584 C C . SER A 1 87 ? 2.950 27.661 -10.201 1.00 0.00 103 SER A C 9
ATOM 15585 O O . SER A 1 87 ? 2.441 27.047 -11.135 1.00 0.00 103 SER A O 9
ATOM 15593 N N . CYS A 1 88 ? 3.560 28.828 -10.353 1.00 0.00 104 CYS A N 9
ATOM 15594 C CA . CYS A 1 88 ? 3.671 29.464 -11.656 1.00 0.00 104 CYS A CA 9
ATOM 15595 C C . CYS A 1 88 ? 5.133 29.574 -12.054 1.00 0.00 104 CYS A C 9
ATOM 15596 O O . CYS A 1 88 ? 5.870 30.409 -11.534 1.00 0.00 104 CYS A O 9
ATOM 15603 N N . THR A 1 89 ? 5.544 28.719 -12.972 1.00 0.00 105 THR A N 9
ATOM 15604 C CA . THR A 1 89 ? 6.922 28.700 -13.440 1.00 0.00 105 THR A CA 9
ATOM 15605 C C . THR A 1 89 ? 7.040 29.342 -14.811 1.00 0.00 105 THR A C 9
ATOM 15606 O O . THR A 1 89 ? 6.095 29.332 -15.597 1.00 0.00 105 THR A O 9
ATOM 15617 N N . ILE A 1 90 ? 8.210 29.896 -15.090 1.00 0.00 106 ILE A N 9
ATOM 15618 C CA . ILE A 1 90 ? 8.464 30.541 -16.366 1.00 0.00 106 ILE A CA 9
ATOM 15619 C C . ILE A 1 90 ? 8.818 29.498 -17.414 1.00 0.00 106 ILE A C 9
ATOM 15620 O O . ILE A 1 90 ? 9.296 28.416 -17.084 1.00 0.00 106 ILE A O 9
ATOM 15636 N N . ALA A 1 91 ? 8.577 29.822 -18.674 1.00 0.00 107 ALA A N 9
ATOM 15637 C CA . ALA A 1 91 ? 8.881 28.900 -19.757 1.00 0.00 107 ALA A CA 9
ATOM 15638 C C . ALA A 1 91 ? 8.804 29.593 -21.106 1.00 0.00 107 ALA A C 9
ATOM 15639 O O . ALA A 1 91 ? 7.915 29.327 -21.914 1.00 0.00 107 ALA A O 9
ATOM 15646 N N . ASN A 1 92 ? 9.753 30.484 -21.330 1.00 0.00 108 ASN A N 9
ATOM 15647 C CA . ASN A 1 92 ? 9.827 31.240 -22.574 1.00 0.00 108 ASN A CA 9
ATOM 15648 C C . ASN A 1 92 ? 10.200 30.331 -23.740 1.00 0.00 108 ASN A C 9
ATOM 15649 O O . ASN A 1 92 ? 11.329 29.847 -23.827 1.00 0.00 108 ASN A O 9
ATOM 15660 N N . ARG A 1 93 ? 9.244 30.101 -24.635 1.00 0.00 109 ARG A N 9
ATOM 15661 C CA . ARG A 1 93 ? 9.473 29.247 -25.795 1.00 0.00 109 ARG A CA 9
ATOM 15662 C C . ARG A 1 93 ? 10.110 30.035 -26.935 1.00 0.00 109 ARG A C 9
ATOM 15663 O O . ARG A 1 93 ? 10.274 31.264 -26.785 1.00 0.00 109 ARG A O 9
ATOM 15685 N N . SER B 2 13 ? 13.176 28.459 -17.683 1.00 0.00 13 SER B N 9
ATOM 15686 C CA . SER B 2 13 ? 12.071 28.182 -16.728 1.00 0.00 13 SER B CA 9
ATOM 15687 C C . SER B 2 13 ? 12.405 28.709 -15.332 1.00 0.00 13 SER B C 9
ATOM 15688 O O . SER B 2 13 ? 13.480 28.433 -14.798 1.00 0.00 13 SER B O 9
ATOM 15695 N N . THR B 2 14 ? 11.481 29.471 -14.745 1.00 0.00 14 THR B N 9
ATOM 15696 C CA . THR B 2 14 ? 11.688 30.036 -13.413 1.00 0.00 14 THR B CA 9
ATOM 15697 C C . THR B 2 14 ? 10.459 29.838 -12.526 1.00 0.00 14 THR B C 9
ATOM 15698 O O . THR B 2 14 ? 9.444 30.513 -12.693 1.00 0.00 14 THR B O 9
ATOM 15709 N N . THR B 2 15 ? 10.556 28.903 -11.583 1.00 0.00 15 THR B N 9
ATOM 15710 C CA . THR B 2 15 ? 9.450 28.613 -10.672 1.00 0.00 15 THR B CA 9
ATOM 15711 C C . THR B 2 15 ? 9.054 29.844 -9.864 1.00 0.00 15 THR B C 9
ATOM 15712 O O . THR B 2 15 ? 9.913 30.588 -9.388 1.00 0.00 15 THR B O 9
ATOM 15723 N N . GLU B 2 16 ? 7.746 30.055 -9.714 1.00 0.00 16 GLU B N 9
ATOM 15724 C CA . GLU B 2 16 ? 7.231 31.200 -8.968 1.00 0.00 16 GLU B CA 9
ATOM 15725 C C . GLU B 2 16 ? 5.823 30.930 -8.436 1.00 0.00 16 GLU B C 9
ATOM 15726 O O . GLU B 2 16 ? 4.834 31.188 -9.124 1.00 0.00 16 GLU B O 9
ATOM 15738 N N . VAL B 2 17 ? 5.735 30.426 -7.207 1.00 0.00 17 VAL B N 9
ATOM 15739 C CA . VAL B 2 17 ? 4.441 30.142 -6.591 1.00 0.00 17 VAL B CA 9
ATOM 15740 C C . VAL B 2 17 ? 4.212 31.036 -5.376 1.00 0.00 17 VAL B C 9
ATOM 15741 O O . VAL B 2 17 ? 5.081 31.161 -4.513 1.00 0.00 17 VAL B O 9
ATOM 15754 N N . GLU B 2 18 ? 3.035 31.650 -5.313 1.00 0.00 18 GLU B N 9
ATOM 15755 C CA . GLU B 2 18 ? 2.690 32.527 -4.201 1.00 0.00 18 GLU B CA 9
ATOM 15756 C C . GLU B 2 18 ? 1.963 31.746 -3.111 1.00 0.00 18 GLU B C 9
ATOM 15757 O O . GLU B 2 18 ? 2.531 31.457 -2.057 1.00 0.00 18 GLU B O 9
ATOM 15769 N N . ASP B 2 19 ? 0.706 31.405 -3.377 1.00 0.00 19 ASP B N 9
ATOM 15770 C CA . ASP B 2 19 ? -0.105 30.653 -2.426 1.00 0.00 19 ASP B CA 9
ATOM 15771 C C . ASP B 2 19 ? -1.461 30.304 -3.032 1.00 0.00 19 ASP B C 9
ATOM 15772 O O . ASP B 2 19 ? -1.690 30.512 -4.225 1.00 0.00 19 ASP B O 9
ATOM 15781 N N . SER B 2 20 ? -2.358 29.773 -2.206 1.00 0.00 20 SER B N 9
ATOM 15782 C CA . SER B 2 20 ? -3.691 29.399 -2.665 1.00 0.00 20 SER B CA 9
ATOM 15783 C C . SER B 2 20 ? -4.617 29.111 -1.486 1.00 0.00 20 SER B C 9
ATOM 15784 O O . SER B 2 20 ? -5.776 29.527 -1.480 1.00 0.00 20 SER B O 9
ATOM 15792 N N . LYS B 2 21 ? -4.098 28.398 -0.490 1.00 0.00 21 LYS B N 9
ATOM 15793 C CA . LYS B 2 21 ? -4.882 28.056 0.691 1.00 0.00 21 LYS B CA 9
ATOM 15794 C C . LYS B 2 21 ? -4.011 28.057 1.947 1.00 0.00 21 LYS B C 9
ATOM 15795 O O . LYS B 2 21 ? -3.653 26.998 2.464 1.00 0.00 21 LYS B O 9
ATOM 15814 N N . PRO B 2 22 ? -3.654 29.252 2.453 1.00 0.00 22 PRO B N 9
ATOM 15815 C CA . PRO B 2 22 ? -2.822 29.396 3.648 1.00 0.00 22 PRO B CA 9
ATOM 15816 C C . PRO B 2 22 ? -3.617 29.181 4.934 1.00 0.00 22 PRO B C 9
ATOM 15817 O O . PRO B 2 22 ? -3.502 29.959 5.882 1.00 0.00 22 PRO B O 9
ATOM 15828 N N . LYS B 2 23 ? -4.421 28.121 4.959 1.00 0.00 23 LYS B N 9
ATOM 15829 C CA . LYS B 2 23 ? -5.238 27.800 6.126 1.00 0.00 23 LYS B CA 9
ATOM 15830 C C . LYS B 2 23 ? -6.161 28.962 6.484 1.00 0.00 23 LYS B C 9
ATOM 15831 O O . LYS B 2 23 ? -6.341 29.888 5.694 1.00 0.00 23 LYS B O 9
ATOM 15850 N N . LEU B 2 24 ? -6.745 28.905 7.678 1.00 0.00 24 LEU B N 9
ATOM 15851 C CA . LEU B 2 24 ? -7.651 29.954 8.134 1.00 0.00 24 LEU B CA 9
ATOM 15852 C C . LEU B 2 24 ? -7.979 29.792 9.616 1.00 0.00 24 LEU B C 9
ATOM 15853 O O . LEU B 2 24 ? -8.222 28.684 10.092 1.00 0.00 24 LEU B O 9
ATOM 15869 N N . SER B 2 25 ? -7.991 30.909 10.337 1.00 0.00 25 SER B N 9
ATOM 15870 C CA . SER B 2 25 ? -8.297 30.900 11.763 1.00 0.00 25 SER B CA 9
ATOM 15871 C C . SER B 2 25 ? -9.105 32.137 12.145 1.00 0.00 25 SER B C 9
ATOM 15872 O O . SER B 2 25 ? -8.826 33.239 11.673 1.00 0.00 25 SER B O 9
ATOM 15880 N N . ILE B 2 26 ? -10.110 31.947 12.995 1.00 0.00 26 ILE B N 9
ATOM 15881 C CA . ILE B 2 26 ? -10.960 33.050 13.430 1.00 0.00 26 ILE B CA 9
ATOM 15882 C C . ILE B 2 26 ? -11.130 33.064 14.943 1.00 0.00 26 ILE B C 9
ATOM 15883 O O . ILE B 2 26 ? -11.127 32.016 15.585 1.00 0.00 26 ILE B O 9
ATOM 15899 N N . HIS B 2 27 ? -11.287 34.257 15.506 1.00 0.00 27 HIS B N 9
ATOM 15900 C CA . HIS B 2 27 ? -11.470 34.405 16.944 1.00 0.00 27 HIS B CA 9
ATOM 15901 C C . HIS B 2 27 ? -12.822 35.043 17.250 1.00 0.00 27 HIS B C 9
ATOM 15902 O O . HIS B 2 27 ? -12.893 36.129 17.824 1.00 0.00 27 HIS B O 9
ATOM 15917 N N . PHE B 2 28 ? -13.892 34.356 16.855 1.00 0.00 28 PHE B N 9
ATOM 15918 C CA . PHE B 2 28 ? -15.247 34.848 17.078 1.00 0.00 28 PHE B CA 9
ATOM 15919 C C . PHE B 2 28 ? -15.481 35.157 18.554 1.00 0.00 28 PHE B C 9
ATOM 15920 O O . PHE B 2 28 ? -15.569 34.250 19.382 1.00 0.00 28 PHE B O 9
ATOM 15937 N N . ASP B 2 29 ? -15.582 36.443 18.875 1.00 0.00 29 ASP B N 9
ATOM 15938 C CA . ASP B 2 29 ? -15.807 36.875 20.249 1.00 0.00 29 ASP B CA 9
ATOM 15939 C C . ASP B 2 29 ? -16.222 38.343 20.295 1.00 0.00 29 ASP B C 9
ATOM 15940 O O . ASP B 2 29 ? -15.378 39.238 20.240 1.00 0.00 29 ASP B O 9
ATOM 15949 N N . ASN B 2 30 ? -17.525 38.582 20.397 1.00 0.00 30 ASN B N 9
ATOM 15950 C CA . ASN B 2 30 ? -18.051 39.941 20.448 1.00 0.00 30 ASN B CA 9
ATOM 15951 C C . ASN B 2 30 ? -19.004 40.114 21.628 1.00 0.00 30 ASN B C 9
ATOM 15952 O O . ASN B 2 30 ? -18.648 40.709 22.645 1.00 0.00 30 ASN B O 9
ATOM 15963 N N . GLU B 2 31 ? -20.219 39.592 21.483 1.00 0.00 31 GLU B N 9
ATOM 15964 C CA . GLU B 2 31 ? -21.224 39.690 22.536 1.00 0.00 31 GLU B CA 9
ATOM 15965 C C . GLU B 2 31 ? -21.475 38.330 23.181 1.00 0.00 31 GLU B C 9
ATOM 15966 O O . GLU B 2 31 ? -21.027 37.301 22.675 1.00 0.00 31 GLU B O 9
ATOM 15978 N N . TRP B 2 32 ? -22.195 38.337 24.298 1.00 0.00 32 TRP B N 9
ATOM 15979 C CA . TRP B 2 32 ? -22.508 37.105 25.014 1.00 0.00 32 TRP B CA 9
ATOM 15980 C C . TRP B 2 32 ? -23.899 37.181 25.643 1.00 0.00 32 TRP B C 9
ATOM 15981 O O . TRP B 2 32 ? -24.084 37.822 26.679 1.00 0.00 32 TRP B O 9
ATOM 16002 N N . PRO B 2 33 ? -24.898 36.527 25.025 1.00 0.00 33 PRO B N 9
ATOM 16003 C CA . PRO B 2 33 ? -26.274 36.527 25.532 1.00 0.00 33 PRO B CA 9
ATOM 16004 C C . PRO B 2 33 ? -26.406 35.760 26.845 1.00 0.00 33 PRO B C 9
ATOM 16005 O O . PRO B 2 33 ? -26.409 34.530 26.859 1.00 0.00 33 PRO B O 9
ATOM 16016 N N . LYS B 2 34 ? -26.517 36.497 27.946 1.00 0.00 34 LYS B N 9
ATOM 16017 C CA . LYS B 2 34 ? -26.651 35.890 29.264 1.00 0.00 34 LYS B CA 9
ATOM 16018 C C . LYS B 2 34 ? -28.003 36.227 29.884 1.00 0.00 34 LYS B C 9
ATOM 16019 O O . LYS B 2 34 ? -28.815 36.930 29.281 1.00 0.00 34 LYS B O 9
ATOM 16038 N N . GLU B 2 35 ? -28.237 35.724 31.092 1.00 0.00 35 GLU B N 9
ATOM 16039 C CA . GLU B 2 35 ? -29.491 35.973 31.794 1.00 0.00 35 GLU B CA 9
ATOM 16040 C C . GLU B 2 35 ? -29.477 37.343 32.465 1.00 0.00 35 GLU B C 9
ATOM 16041 O O . GLU B 2 35 ? -28.574 37.656 33.241 1.00 0.00 35 GLU B O 9
ATOM 16053 N N . ASP B 2 36 ? -30.483 38.156 32.158 1.00 0.00 36 ASP B N 9
ATOM 16054 C CA . ASP B 2 36 ? -30.588 39.494 32.730 1.00 0.00 36 ASP B CA 9
ATOM 16055 C C . ASP B 2 36 ? -32.018 39.787 33.169 1.00 0.00 36 ASP B C 9
ATOM 16056 O O . ASP B 2 36 ? -32.935 39.068 32.717 1.00 0.00 36 ASP B O 9
ATOM 16066 N N . SER A 1 1 ? -19.660 33.575 35.310 1.00 0.00 17 SER A N 10
ATOM 16067 C CA . SER A 1 1 ? -19.646 32.957 33.960 1.00 0.00 17 SER A CA 10
ATOM 16068 C C . SER A 1 1 ? -19.894 31.454 34.038 1.00 0.00 17 SER A C 10
ATOM 16069 O O . SER A 1 1 ? -19.925 30.876 35.124 1.00 0.00 17 SER A O 10
ATOM 16076 N N . LYS A 1 2 ? -20.071 30.828 32.879 1.00 0.00 18 LYS A N 10
ATOM 16077 C CA . LYS A 1 2 ? -20.316 29.391 32.814 1.00 0.00 18 LYS A CA 10
ATOM 16078 C C . LYS A 1 2 ? -19.249 28.693 31.976 1.00 0.00 18 LYS A C 10
ATOM 16079 O O . LYS A 1 2 ? -18.717 29.272 31.028 1.00 0.00 18 LYS A O 10
ATOM 16098 N N . PRO A 1 3 ? -18.920 27.432 32.314 1.00 0.00 19 PRO A N 10
ATOM 16099 C CA . PRO A 1 3 ? -17.911 26.658 31.583 1.00 0.00 19 PRO A CA 10
ATOM 16100 C C . PRO A 1 3 ? -18.367 26.305 30.172 1.00 0.00 19 PRO A C 10
ATOM 16101 O O . PRO A 1 3 ? -19.562 26.153 29.915 1.00 0.00 19 PRO A O 10
ATOM 16112 N N . GLY A 1 4 ? -17.408 26.177 29.260 1.00 0.00 20 GLY A N 10
ATOM 16113 C CA . GLY A 1 4 ? -17.732 25.844 27.885 1.00 0.00 20 GLY A CA 10
ATOM 16114 C C . GLY A 1 4 ? -17.813 27.070 26.999 1.00 0.00 20 GLY A C 10
ATOM 16115 O O . GLY A 1 4 ? -17.429 28.167 27.408 1.00 0.00 20 GLY A O 10
ATOM 16119 N N . CYS A 1 5 ? -18.317 26.886 25.783 1.00 0.00 21 CYS A N 10
ATOM 16120 C CA . CYS A 1 5 ? -18.454 27.986 24.837 1.00 0.00 21 CYS A CA 10
ATOM 16121 C C . CYS A 1 5 ? -19.900 28.119 24.379 1.00 0.00 21 CYS A C 10
ATOM 16122 O O . CYS A 1 5 ? -20.666 27.156 24.434 1.00 0.00 21 CYS A O 10
ATOM 16129 N N . TYR A 1 6 ? -20.276 29.313 23.930 1.00 0.00 22 TYR A N 10
ATOM 16130 C CA . TYR A 1 6 ? -21.633 29.553 23.470 1.00 0.00 22 TYR A CA 10
ATOM 16131 C C . TYR A 1 6 ? -21.693 29.721 21.957 1.00 0.00 22 TYR A C 10
ATOM 16132 O O . TYR A 1 6 ? -21.286 30.748 21.416 1.00 0.00 22 TYR A O 10
ATOM 16150 N N . ASP A 1 7 ? -22.227 28.708 21.285 1.00 0.00 23 ASP A N 10
ATOM 16151 C CA . ASP A 1 7 ? -22.372 28.737 19.836 1.00 0.00 23 ASP A CA 10
ATOM 16152 C C . ASP A 1 7 ? -23.741 29.295 19.467 1.00 0.00 23 ASP A C 10
ATOM 16153 O O . ASP A 1 7 ? -24.606 29.438 20.330 1.00 0.00 23 ASP A O 10
ATOM 16162 N N . ASN A 1 8 ? -23.925 29.621 18.191 1.00 0.00 24 ASN A N 10
ATOM 16163 C CA . ASN A 1 8 ? -25.188 30.180 17.708 1.00 0.00 24 ASN A CA 10
ATOM 16164 C C . ASN A 1 8 ? -26.395 29.395 18.223 1.00 0.00 24 ASN A C 10
ATOM 16165 O O . ASN A 1 8 ? -26.889 28.484 17.557 1.00 0.00 24 ASN A O 10
ATOM 16176 N N . GLY A 1 9 ? -26.869 29.765 19.412 1.00 0.00 25 GLY A N 10
ATOM 16177 C CA . GLY A 1 9 ? -28.021 29.103 20.002 1.00 0.00 25 GLY A CA 10
ATOM 16178 C C . GLY A 1 9 ? -27.720 27.708 20.518 1.00 0.00 25 GLY A C 10
ATOM 16179 O O . GLY A 1 9 ? -28.567 27.084 21.157 1.00 0.00 25 GLY A O 10
ATOM 16183 N N . LYS A 1 10 ? -26.517 27.211 20.244 1.00 0.00 26 LYS A N 10
ATOM 16184 C CA . LYS A 1 10 ? -26.126 25.876 20.691 1.00 0.00 26 LYS A CA 10
ATOM 16185 C C . LYS A 1 10 ? -24.928 25.943 21.633 1.00 0.00 26 LYS A C 10
ATOM 16186 O O . LYS A 1 10 ? -24.113 26.858 21.546 1.00 0.00 26 LYS A O 10
ATOM 16205 N N . HIS A 1 11 ? -24.831 24.969 22.534 1.00 0.00 27 HIS A N 10
ATOM 16206 C CA . HIS A 1 11 ? -23.732 24.922 23.493 1.00 0.00 27 HIS A CA 10
ATOM 16207 C C . HIS A 1 11 ? -22.797 23.751 23.200 1.00 0.00 27 HIS A C 10
ATOM 16208 O O . HIS A 1 11 ? -23.246 22.661 22.845 1.00 0.00 27 HIS A O 10
ATOM 16223 N N . TYR A 1 12 ? -21.497 23.987 23.351 1.00 0.00 28 TYR A N 10
ATOM 16224 C CA . TYR A 1 12 ? -20.496 22.954 23.103 1.00 0.00 28 TYR A CA 10
ATOM 16225 C C . TYR A 1 12 ? -19.551 22.814 24.296 1.00 0.00 28 TYR A C 10
ATOM 16226 O O . TYR A 1 12 ? -19.508 23.680 25.169 1.00 0.00 28 TYR A O 10
ATOM 16244 N N . GLN A 1 13 ? -18.804 21.714 24.328 1.00 0.00 29 GLN A N 10
ATOM 16245 C CA . GLN A 1 13 ? -17.870 21.451 25.413 1.00 0.00 29 GLN A CA 10
ATOM 16246 C C . GLN A 1 13 ? -16.508 22.084 25.146 1.00 0.00 29 GLN A C 10
ATOM 16247 O O . GLN A 1 13 ? -16.162 22.386 24.004 1.00 0.00 29 GLN A O 10
ATOM 16261 N N . ILE A 1 14 ? -15.737 22.275 26.215 1.00 0.00 30 ILE A N 10
ATOM 16262 C CA . ILE A 1 14 ? -14.408 22.863 26.108 1.00 0.00 30 ILE A CA 10
ATOM 16263 C C . ILE A 1 14 ? -13.446 21.902 25.425 1.00 0.00 30 ILE A C 10
ATOM 16264 O O . ILE A 1 14 ? -13.493 20.695 25.664 1.00 0.00 30 ILE A O 10
ATOM 16280 N N . ASN A 1 15 ? -12.582 22.443 24.567 1.00 0.00 31 ASN A N 10
ATOM 16281 C CA . ASN A 1 15 ? -11.608 21.636 23.837 1.00 0.00 31 ASN A CA 10
ATOM 16282 C C . ASN A 1 15 ? -12.293 20.790 22.769 1.00 0.00 31 ASN A C 10
ATOM 16283 O O . ASN A 1 15 ? -11.634 20.217 21.901 1.00 0.00 31 ASN A O 10
ATOM 16294 N N . GLN A 1 16 ? -13.622 20.729 22.826 1.00 0.00 32 GLN A N 10
ATOM 16295 C CA . GLN A 1 16 ? -14.389 19.969 21.852 1.00 0.00 32 GLN A CA 10
ATOM 16296 C C . GLN A 1 16 ? -14.488 20.741 20.546 1.00 0.00 32 GLN A C 10
ATOM 16297 O O . GLN A 1 16 ? -14.805 21.930 20.545 1.00 0.00 32 GLN A O 10
ATOM 16311 N N . GLN A 1 17 ? -14.211 20.069 19.435 1.00 0.00 33 GLN A N 10
ATOM 16312 C CA . GLN A 1 17 ? -14.273 20.719 18.136 1.00 0.00 33 GLN A CA 10
ATOM 16313 C C . GLN A 1 17 ? -15.526 20.321 17.373 1.00 0.00 33 GLN A C 10
ATOM 16314 O O . GLN A 1 17 ? -16.079 19.239 17.576 1.00 0.00 33 GLN A O 10
ATOM 16328 N N . TRP A 1 18 ? -15.960 21.203 16.483 1.00 0.00 34 TRP A N 10
ATOM 16329 C CA . TRP A 1 18 ? -17.141 20.952 15.667 1.00 0.00 34 TRP A CA 10
ATOM 16330 C C . TRP A 1 18 ? -17.059 21.714 14.349 1.00 0.00 34 TRP A C 10
ATOM 16331 O O . TRP A 1 18 ? -16.305 22.679 14.225 1.00 0.00 34 TRP A O 10
ATOM 16352 N N . GLU A 1 19 ? -17.828 21.264 13.362 1.00 0.00 35 GLU A N 10
ATOM 16353 C CA . GLU A 1 19 ? -17.830 21.895 12.047 1.00 0.00 35 GLU A CA 10
ATOM 16354 C C . GLU A 1 19 ? -18.815 23.057 11.983 1.00 0.00 35 GLU A C 10
ATOM 16355 O O . GLU A 1 19 ? -19.996 22.906 12.298 1.00 0.00 35 GLU A O 10
ATOM 16367 N N . ARG A 1 20 ? -18.318 24.215 11.560 1.00 0.00 36 ARG A N 10
ATOM 16368 C CA . ARG A 1 20 ? -19.139 25.412 11.432 1.00 0.00 36 ARG A CA 10
ATOM 16369 C C . ARG A 1 20 ? -18.532 26.363 10.403 1.00 0.00 36 ARG A C 10
ATOM 16370 O O . ARG A 1 20 ? -17.325 26.598 10.397 1.00 0.00 36 ARG A O 10
ATOM 16391 N N . THR A 1 21 ? -19.376 26.894 9.526 1.00 0.00 37 THR A N 10
ATOM 16392 C CA . THR A 1 21 ? -18.930 27.806 8.481 1.00 0.00 37 THR A CA 10
ATOM 16393 C C . THR A 1 21 ? -19.055 29.263 8.918 1.00 0.00 37 THR A C 10
ATOM 16394 O O . THR A 1 21 ? -19.957 29.621 9.675 1.00 0.00 37 THR A O 10
ATOM 16405 N N . TYR A 1 22 ? -18.147 30.101 8.424 1.00 0.00 38 TYR A N 10
ATOM 16406 C CA . TYR A 1 22 ? -18.149 31.521 8.743 1.00 0.00 38 TYR A CA 10
ATOM 16407 C C . TYR A 1 22 ? -18.070 32.346 7.461 1.00 0.00 38 TYR A C 10
ATOM 16408 O O . TYR A 1 22 ? -17.023 32.405 6.814 1.00 0.00 38 TYR A O 10
ATOM 16426 N N . LEU A 1 23 ? -19.187 32.982 7.113 1.00 0.00 39 LEU A N 10
ATOM 16427 C CA . LEU A 1 23 ? -19.273 33.818 5.916 1.00 0.00 39 LEU A CA 10
ATOM 16428 C C . LEU A 1 23 ? -19.295 32.982 4.635 1.00 0.00 39 LEU A C 10
ATOM 16429 O O . LEU A 1 23 ? -20.076 33.257 3.724 1.00 0.00 39 LEU A O 10
ATOM 16445 N N . GLY A 1 24 ? -18.439 31.967 4.566 1.00 0.00 40 GLY A N 10
ATOM 16446 C CA . GLY A 1 24 ? -18.391 31.122 3.385 1.00 0.00 40 GLY A CA 10
ATOM 16447 C C . GLY A 1 24 ? -17.346 30.024 3.477 1.00 0.00 40 GLY A C 10
ATOM 16448 O O . GLY A 1 24 ? -17.203 29.220 2.556 1.00 0.00 40 GLY A O 10
ATOM 16452 N N . ASN A 1 25 ? -16.617 29.984 4.588 1.00 0.00 41 ASN A N 10
ATOM 16453 C CA . ASN A 1 25 ? -15.589 28.973 4.789 1.00 0.00 41 ASN A CA 10
ATOM 16454 C C . ASN A 1 25 ? -15.943 28.062 5.953 1.00 0.00 41 ASN A C 10
ATOM 16455 O O . ASN A 1 25 ? -16.400 28.526 6.992 1.00 0.00 41 ASN A O 10
ATOM 16466 N N . ALA A 1 26 ? -15.725 26.767 5.777 1.00 0.00 42 ALA A N 10
ATOM 16467 C CA . ALA A 1 26 ? -16.021 25.805 6.822 1.00 0.00 42 ALA A CA 10
ATOM 16468 C C . ALA A 1 26 ? -14.831 25.632 7.760 1.00 0.00 42 ALA A C 10
ATOM 16469 O O . ALA A 1 26 ? -13.806 25.066 7.384 1.00 0.00 42 ALA A O 10
ATOM 16476 N N . LEU A 1 27 ? -14.979 26.127 8.985 1.00 0.00 43 LEU A N 10
ATOM 16477 C CA . LEU A 1 27 ? -13.924 26.032 9.988 1.00 0.00 43 LEU A CA 10
ATOM 16478 C C . LEU A 1 27 ? -14.356 25.112 11.124 1.00 0.00 43 LEU A C 10
ATOM 16479 O O . LEU A 1 27 ? -15.539 24.814 11.272 1.00 0.00 43 LEU A O 10
ATOM 16495 N N . VAL A 1 28 ? -13.398 24.680 11.937 1.00 0.00 44 VAL A N 10
ATOM 16496 C CA . VAL A 1 28 ? -13.701 23.817 13.070 1.00 0.00 44 VAL A CA 10
ATOM 16497 C C . VAL A 1 28 ? -13.203 24.443 14.372 1.00 0.00 44 VAL A C 10
ATOM 16498 O O . VAL A 1 28 ? -12.005 24.458 14.656 1.00 0.00 44 VAL A O 10
ATOM 16511 N N . CYS A 1 29 ? -14.132 24.973 15.159 1.00 0.00 45 CYS A N 10
ATOM 16512 C CA . CYS A 1 29 ? -13.780 25.607 16.423 1.00 0.00 45 CYS A CA 10
ATOM 16513 C C . CYS A 1 29 ? -13.371 24.561 17.450 1.00 0.00 45 CYS A C 10
ATOM 16514 O O . CYS A 1 29 ? -13.867 23.436 17.429 1.00 0.00 45 CYS A O 10
ATOM 16521 N N . THR A 1 30 ? -12.454 24.939 18.336 1.00 0.00 46 THR A N 10
ATOM 16522 C CA . THR A 1 30 ? -11.957 24.033 19.368 1.00 0.00 46 THR A CA 10
ATOM 16523 C C . THR A 1 30 ? -12.597 24.322 20.727 1.00 0.00 46 THR A C 10
ATOM 16524 O O . THR A 1 30 ? -12.695 23.436 21.576 1.00 0.00 46 THR A O 10
ATOM 16535 N N . CYS A 1 31 ? -13.024 25.567 20.922 1.00 0.00 47 CYS A N 10
ATOM 16536 C CA . CYS A 1 31 ? -13.650 25.990 22.174 1.00 0.00 47 CYS A CA 10
ATOM 16537 C C . CYS A 1 31 ? -12.626 26.046 23.303 1.00 0.00 47 CYS A C 10
ATOM 16538 O O . CYS A 1 31 ? -11.908 25.078 23.553 1.00 0.00 47 CYS A O 10
ATOM 16545 N N . TYR A 1 32 ? -12.562 27.189 23.979 1.00 0.00 48 TYR A N 10
ATOM 16546 C CA . TYR A 1 32 ? -11.622 27.379 25.081 1.00 0.00 48 TYR A CA 10
ATOM 16547 C C . TYR A 1 32 ? -12.343 27.326 26.423 1.00 0.00 48 TYR A C 10
ATOM 16548 O O . TYR A 1 32 ? -11.777 26.897 27.428 1.00 0.00 48 TYR A O 10
ATOM 16566 N N . GLY A 1 33 ? -13.597 27.768 26.430 1.00 0.00 49 GLY A N 10
ATOM 16567 C CA . GLY A 1 33 ? -14.380 27.766 27.651 1.00 0.00 49 GLY A CA 10
ATOM 16568 C C . GLY A 1 33 ? -14.138 28.998 28.500 1.00 0.00 49 GLY A C 10
ATOM 16569 O O . GLY A 1 33 ? -13.004 29.284 28.882 1.00 0.00 49 GLY A O 10
ATOM 16573 N N . GLY A 1 34 ? -15.209 29.728 28.796 1.00 0.00 50 GLY A N 10
ATOM 16574 C CA . GLY A 1 34 ? -15.090 30.927 29.605 1.00 0.00 50 GLY A CA 10
ATOM 16575 C C . GLY A 1 34 ? -15.079 32.193 28.773 1.00 0.00 50 GLY A C 10
ATOM 16576 O O . GLY A 1 34 ? -15.599 32.217 27.657 1.00 0.00 50 GLY A O 10
ATOM 16580 N N . SER A 1 35 ? -14.484 33.250 29.318 1.00 0.00 51 SER A N 10
ATOM 16581 C CA . SER A 1 35 ? -14.403 34.531 28.623 1.00 0.00 51 SER A CA 10
ATOM 16582 C C . SER A 1 35 ? -13.356 34.487 27.515 1.00 0.00 51 SER A C 10
ATOM 16583 O O . SER A 1 35 ? -13.167 35.463 26.788 1.00 0.00 51 SER A O 10
ATOM 16591 N N . ARG A 1 36 ? -12.675 33.352 27.394 1.00 0.00 52 ARG A N 10
ATOM 16592 C CA . ARG A 1 36 ? -11.642 33.183 26.379 1.00 0.00 52 ARG A CA 10
ATOM 16593 C C . ARG A 1 36 ? -12.257 32.979 24.997 1.00 0.00 52 ARG A C 10
ATOM 16594 O O . ARG A 1 36 ? -11.571 33.089 23.982 1.00 0.00 52 ARG A O 10
ATOM 16615 N N . GLY A 1 37 ? -13.552 32.679 24.964 1.00 0.00 53 GLY A N 10
ATOM 16616 C CA . GLY A 1 37 ? -14.231 32.463 23.699 1.00 0.00 53 GLY A CA 10
ATOM 16617 C C . GLY A 1 37 ? -13.721 31.232 22.977 1.00 0.00 53 GLY A C 10
ATOM 16618 O O . GLY A 1 37 ? -12.841 30.534 23.477 1.00 0.00 53 GLY A O 10
ATOM 16622 N N . PHE A 1 38 ? -14.274 30.960 21.798 1.00 0.00 54 PHE A N 10
ATOM 16623 C CA . PHE A 1 38 ? -13.863 29.801 21.015 1.00 0.00 54 PHE A CA 10
ATOM 16624 C C . PHE A 1 38 ? -13.267 30.230 19.678 1.00 0.00 54 PHE A C 10
ATOM 16625 O O . PHE A 1 38 ? -13.810 31.098 18.994 1.00 0.00 54 PHE A O 10
ATOM 16642 N N . ASN A 1 39 ? -12.143 29.620 19.317 1.00 0.00 55 ASN A N 10
ATOM 16643 C CA . ASN A 1 39 ? -11.464 29.939 18.065 1.00 0.00 55 ASN A CA 10
ATOM 16644 C C . ASN A 1 39 ? -11.707 28.859 17.017 1.00 0.00 55 ASN A C 10
ATOM 16645 O O . ASN A 1 39 ? -11.666 27.666 17.321 1.00 0.00 55 ASN A O 10
ATOM 16656 N N . CYS A 1 40 ? -11.952 29.282 15.779 1.00 0.00 56 CYS A N 10
ATOM 16657 C CA . CYS A 1 40 ? -12.191 28.346 14.687 1.00 0.00 56 CYS A CA 10
ATOM 16658 C C . CYS A 1 40 ? -10.962 28.245 13.792 1.00 0.00 56 CYS A C 10
ATOM 16659 O O . CYS A 1 40 ? -10.134 29.153 13.758 1.00 0.00 56 CYS A O 10
ATOM 16666 N N . GLU A 1 41 ? -10.852 27.139 13.064 1.00 0.00 57 GLU A N 10
ATOM 16667 C CA . GLU A 1 41 ? -9.727 26.929 12.162 1.00 0.00 57 GLU A CA 10
ATOM 16668 C C . GLU A 1 41 ? -10.183 26.227 10.889 1.00 0.00 57 GLU A C 10
ATOM 16669 O O . GLU A 1 41 ? -10.761 25.142 10.948 1.00 0.00 57 GLU A O 10
ATOM 16681 N N . SER A 1 42 ? -9.922 26.850 9.742 1.00 0.00 58 SER A N 10
ATOM 16682 C CA . SER A 1 42 ? -10.307 26.280 8.453 1.00 0.00 58 SER A CA 10
ATOM 16683 C C . SER A 1 42 ? -10.031 24.780 8.421 1.00 0.00 58 SER A C 10
ATOM 16684 O O . SER A 1 42 ? -8.957 24.331 8.822 1.00 0.00 58 SER A O 10
ATOM 16692 N N . LYS A 1 43 ? -11.002 24.008 7.943 1.00 0.00 59 LYS A N 10
ATOM 16693 C CA . LYS A 1 43 ? -10.847 22.558 7.865 1.00 0.00 59 LYS A CA 10
ATOM 16694 C C . LYS A 1 43 ? -10.383 22.131 6.473 1.00 0.00 59 LYS A C 10
ATOM 16695 O O . LYS A 1 43 ? -10.684 22.796 5.481 1.00 0.00 59 LYS A O 10
ATOM 16714 N N . PRO A 1 44 ? -9.640 21.013 6.383 1.00 0.00 60 PRO A N 10
ATOM 16715 C CA . PRO A 1 44 ? -9.134 20.501 5.104 1.00 0.00 60 PRO A CA 10
ATOM 16716 C C . PRO A 1 44 ? -10.242 20.324 4.071 1.00 0.00 60 PRO A C 10
ATOM 16717 O O . PRO A 1 44 ? -11.327 19.835 4.385 1.00 0.00 60 PRO A O 10
ATOM 16728 N N . GLU A 1 45 ? -9.960 20.730 2.836 1.00 0.00 61 GLU A N 10
ATOM 16729 C CA . GLU A 1 45 ? -10.928 20.623 1.754 1.00 0.00 61 GLU A CA 10
ATOM 16730 C C . GLU A 1 45 ? -11.048 19.182 1.267 1.00 0.00 61 GLU A C 10
ATOM 16731 O O . GLU A 1 45 ? -10.413 18.277 1.807 1.00 0.00 61 GLU A O 10
ATOM 16743 N N . ALA A 1 46 ? -11.869 18.981 0.241 1.00 0.00 62 ALA A N 10
ATOM 16744 C CA . ALA A 1 46 ? -12.080 17.655 -0.327 1.00 0.00 62 ALA A CA 10
ATOM 16745 C C . ALA A 1 46 ? -12.758 17.750 -1.688 1.00 0.00 62 ALA A C 10
ATOM 16746 O O . ALA A 1 46 ? -12.135 17.520 -2.725 1.00 0.00 62 ALA A O 10
ATOM 16753 N N . GLU A 1 47 ? -14.039 18.097 -1.674 1.00 0.00 63 GLU A N 10
ATOM 16754 C CA . GLU A 1 47 ? -14.813 18.233 -2.903 1.00 0.00 63 GLU A CA 10
ATOM 16755 C C . GLU A 1 47 ? -15.202 19.690 -3.132 1.00 0.00 63 GLU A C 10
ATOM 16756 O O . GLU A 1 47 ? -16.262 19.982 -3.687 1.00 0.00 63 GLU A O 10
ATOM 16768 N N . GLU A 1 48 ? -14.337 20.599 -2.693 1.00 0.00 64 GLU A N 10
ATOM 16769 C CA . GLU A 1 48 ? -14.580 22.030 -2.841 1.00 0.00 64 GLU A CA 10
ATOM 16770 C C . GLU A 1 48 ? -14.749 22.415 -4.307 1.00 0.00 64 GLU A C 10
ATOM 16771 O O . GLU A 1 48 ? -14.537 21.599 -5.205 1.00 0.00 64 GLU A O 10
ATOM 16783 N N . THR A 1 49 ? -15.131 23.668 -4.541 1.00 0.00 65 THR A N 10
ATOM 16784 C CA . THR A 1 49 ? -15.329 24.169 -5.895 1.00 0.00 65 THR A CA 10
ATOM 16785 C C . THR A 1 49 ? -15.150 25.683 -5.956 1.00 0.00 65 THR A C 10
ATOM 16786 O O . THR A 1 49 ? -15.065 26.353 -4.926 1.00 0.00 65 THR A O 10
ATOM 16797 N N . CYS A 1 50 ? -15.106 26.210 -7.174 1.00 0.00 66 CYS A N 10
ATOM 16798 C CA . CYS A 1 50 ? -14.954 27.642 -7.394 1.00 0.00 66 CYS A CA 10
ATOM 16799 C C . CYS A 1 50 ? -16.082 28.159 -8.282 1.00 0.00 66 CYS A C 10
ATOM 16800 O O . CYS A 1 50 ? -16.248 27.704 -9.413 1.00 0.00 66 CYS A O 10
ATOM 16807 N N . PHE A 1 51 ? -16.862 29.101 -7.763 1.00 0.00 67 PHE A N 10
ATOM 16808 C CA . PHE A 1 51 ? -17.981 29.663 -8.514 1.00 0.00 67 PHE A CA 10
ATOM 16809 C C . PHE A 1 51 ? -17.602 30.993 -9.160 1.00 0.00 67 PHE A C 10
ATOM 16810 O O . PHE A 1 51 ? -16.693 31.684 -8.700 1.00 0.00 67 PHE A O 10
ATOM 16827 N N . ASP A 1 52 ? -18.318 31.346 -10.222 1.00 0.00 68 ASP A N 10
ATOM 16828 C CA . ASP A 1 52 ? -18.077 32.594 -10.933 1.00 0.00 68 ASP A CA 10
ATOM 16829 C C . ASP A 1 52 ? -19.386 33.346 -11.142 1.00 0.00 68 ASP A C 10
ATOM 16830 O O . ASP A 1 52 ? -20.200 32.974 -11.987 1.00 0.00 68 ASP A O 10
ATOM 16839 N N . LYS A 1 53 ? -19.582 34.404 -10.364 1.00 0.00 69 LYS A N 10
ATOM 16840 C CA . LYS A 1 53 ? -20.794 35.210 -10.456 1.00 0.00 69 LYS A CA 10
ATOM 16841 C C . LYS A 1 53 ? -20.791 36.058 -11.724 1.00 0.00 69 LYS A C 10
ATOM 16842 O O . LYS A 1 53 ? -21.705 36.851 -11.955 1.00 0.00 69 LYS A O 10
ATOM 16861 N N . TYR A 1 54 ? -19.758 35.888 -12.540 1.00 0.00 70 TYR A N 10
ATOM 16862 C CA . TYR A 1 54 ? -19.627 36.635 -13.781 1.00 0.00 70 TYR A CA 10
ATOM 16863 C C . TYR A 1 54 ? -20.290 35.894 -14.937 1.00 0.00 70 TYR A C 10
ATOM 16864 O O . TYR A 1 54 ? -20.770 36.510 -15.889 1.00 0.00 70 TYR A O 10
ATOM 16882 N N . THR A 1 55 ? -20.317 34.568 -14.845 1.00 0.00 71 THR A N 10
ATOM 16883 C CA . THR A 1 55 ? -20.924 33.742 -15.882 1.00 0.00 71 THR A CA 10
ATOM 16884 C C . THR A 1 55 ? -22.032 32.867 -15.304 1.00 0.00 71 THR A C 10
ATOM 16885 O O . THR A 1 55 ? -22.752 32.191 -16.041 1.00 0.00 71 THR A O 10
ATOM 16896 N N . GLY A 1 56 ? -22.166 32.889 -13.981 1.00 0.00 72 GLY A N 10
ATOM 16897 C CA . GLY A 1 56 ? -23.189 32.101 -13.322 1.00 0.00 72 GLY A CA 10
ATOM 16898 C C . GLY A 1 56 ? -22.942 30.608 -13.423 1.00 0.00 72 GLY A C 10
ATOM 16899 O O . GLY A 1 56 ? -23.876 29.812 -13.330 1.00 0.00 72 GLY A O 10
ATOM 16903 N N . ASN A 1 57 ? -21.682 30.226 -13.612 1.00 0.00 73 ASN A N 10
ATOM 16904 C CA . ASN A 1 57 ? -21.322 28.821 -13.724 1.00 0.00 73 ASN A CA 10
ATOM 16905 C C . ASN A 1 57 ? -20.415 28.394 -12.574 1.00 0.00 73 ASN A C 10
ATOM 16906 O O . ASN A 1 57 ? -19.815 29.231 -11.899 1.00 0.00 73 ASN A O 10
ATOM 16917 N N . THR A 1 58 ? -20.322 27.086 -12.358 1.00 0.00 74 THR A N 10
ATOM 16918 C CA . THR A 1 58 ? -19.491 26.542 -11.291 1.00 0.00 74 THR A CA 10
ATOM 16919 C C . THR A 1 58 ? -18.334 25.725 -11.851 1.00 0.00 74 THR A C 10
ATOM 16920 O O . THR A 1 58 ? -18.462 25.060 -12.879 1.00 0.00 74 THR A O 10
ATOM 16931 N N . TYR A 1 59 ? -17.206 25.784 -11.156 1.00 0.00 75 TYR A N 10
ATOM 16932 C CA . TYR A 1 59 ? -16.008 25.057 -11.554 1.00 0.00 75 TYR A CA 10
ATOM 16933 C C . TYR A 1 59 ? -15.445 24.311 -10.355 1.00 0.00 75 TYR A C 10
ATOM 16934 O O . TYR A 1 59 ? -15.834 24.579 -9.224 1.00 0.00 75 TYR A O 10
ATOM 16952 N N . ARG A 1 60 ? -14.539 23.375 -10.599 1.00 0.00 76 ARG A N 10
ATOM 16953 C CA . ARG A 1 60 ? -13.948 22.603 -9.513 1.00 0.00 76 ARG A CA 10
ATOM 16954 C C . ARG A 1 60 ? -12.560 23.128 -9.164 1.00 0.00 76 ARG A C 10
ATOM 16955 O O . ARG A 1 60 ? -11.864 23.686 -10.014 1.00 0.00 76 ARG A O 10
ATOM 16976 N N . VAL A 1 61 ? -12.162 22.943 -7.909 1.00 0.00 77 VAL A N 10
ATOM 16977 C CA . VAL A 1 61 ? -10.856 23.397 -7.445 1.00 0.00 77 VAL A CA 10
ATOM 16978 C C . VAL A 1 61 ? -9.738 22.744 -8.251 1.00 0.00 77 VAL A C 10
ATOM 16979 O O . VAL A 1 61 ? -9.527 21.533 -8.174 1.00 0.00 77 VAL A O 10
ATOM 16992 N N . GLY A 1 62 ? -9.029 23.554 -9.030 1.00 0.00 78 GLY A N 10
ATOM 16993 C CA . GLY A 1 62 ? -7.945 23.041 -9.845 1.00 0.00 78 GLY A CA 10
ATOM 16994 C C . GLY A 1 62 ? -8.267 23.095 -11.325 1.00 0.00 78 GLY A C 10
ATOM 16995 O O . GLY A 1 62 ? -7.602 22.452 -12.137 1.00 0.00 78 GLY A O 10
ATOM 16999 N N . ASP A 1 63 ? -9.291 23.869 -11.675 1.00 0.00 79 ASP A N 10
ATOM 17000 C CA . ASP A 1 63 ? -9.703 24.011 -13.065 1.00 0.00 79 ASP A CA 10
ATOM 17001 C C . ASP A 1 63 ? -9.488 25.442 -13.543 1.00 0.00 79 ASP A C 10
ATOM 17002 O O . ASP A 1 63 ? -9.282 26.350 -12.737 1.00 0.00 79 ASP A O 10
ATOM 17011 N N . THR A 1 64 ? -9.531 25.639 -14.856 1.00 0.00 80 THR A N 10
ATOM 17012 C CA . THR A 1 64 ? -9.336 26.964 -15.430 1.00 0.00 80 THR A CA 10
ATOM 17013 C C . THR A 1 64 ? -10.310 27.230 -16.568 1.00 0.00 80 THR A C 10
ATOM 17014 O O . THR A 1 64 ? -10.856 26.302 -17.165 1.00 0.00 80 THR A O 10
ATOM 17025 N N . TYR A 1 65 ? -10.516 28.507 -16.864 1.00 0.00 81 TYR A N 10
ATOM 17026 C CA . TYR A 1 65 ? -11.420 28.909 -17.935 1.00 0.00 81 TYR A CA 10
ATOM 17027 C C . TYR A 1 65 ? -11.074 30.306 -18.443 1.00 0.00 81 TYR A C 10
ATOM 17028 O O . TYR A 1 65 ? -10.417 31.083 -17.751 1.00 0.00 81 TYR A O 10
ATOM 17046 N N . GLU A 1 66 ? -11.522 30.616 -19.656 1.00 0.00 82 GLU A N 10
ATOM 17047 C CA . GLU A 1 66 ? -11.264 31.911 -20.261 1.00 0.00 82 GLU A CA 10
ATOM 17048 C C . GLU A 1 66 ? -12.551 32.720 -20.387 1.00 0.00 82 GLU A C 10
ATOM 17049 O O . GLU A 1 66 ? -13.499 32.293 -21.047 1.00 0.00 82 GLU A O 10
ATOM 17061 N N . ARG A 1 67 ? -12.578 33.887 -19.754 1.00 0.00 83 ARG A N 10
ATOM 17062 C CA . ARG A 1 67 ? -13.751 34.752 -19.801 1.00 0.00 83 ARG A CA 10
ATOM 17063 C C . ARG A 1 67 ? -13.341 36.218 -19.932 1.00 0.00 83 ARG A C 10
ATOM 17064 O O . ARG A 1 67 ? -12.316 36.633 -19.392 1.00 0.00 83 ARG A O 10
ATOM 17085 N N . PRO A 1 68 ? -14.142 37.024 -20.652 1.00 0.00 84 PRO A N 10
ATOM 17086 C CA . PRO A 1 68 ? -13.859 38.445 -20.850 1.00 0.00 84 PRO A CA 10
ATOM 17087 C C . PRO A 1 68 ? -14.289 39.288 -19.653 1.00 0.00 84 PRO A C 10
ATOM 17088 O O . PRO A 1 68 ? -15.213 38.923 -18.927 1.00 0.00 84 PRO A O 10
ATOM 17099 N N . LYS A 1 69 ? -13.613 40.416 -19.453 1.00 0.00 85 LYS A N 10
ATOM 17100 C CA . LYS A 1 69 ? -13.926 41.308 -18.342 1.00 0.00 85 LYS A CA 10
ATOM 17101 C C . LYS A 1 69 ? -13.483 42.738 -18.641 1.00 0.00 85 LYS A C 10
ATOM 17102 O O . LYS A 1 69 ? -12.304 42.989 -18.893 1.00 0.00 85 LYS A O 10
ATOM 17121 N N . ASP A 1 70 ? -14.444 43.662 -18.609 1.00 0.00 86 ASP A N 10
ATOM 17122 C CA . ASP A 1 70 ? -14.191 45.078 -18.868 1.00 0.00 86 ASP A CA 10
ATOM 17123 C C . ASP A 1 70 ? -14.003 45.339 -20.356 1.00 0.00 86 ASP A C 10
ATOM 17124 O O . ASP A 1 70 ? -14.768 46.084 -20.969 1.00 0.00 86 ASP A O 10
ATOM 17133 N N . SER A 1 71 ? -12.978 44.723 -20.924 1.00 0.00 87 SER A N 10
ATOM 17134 C CA . SER A 1 71 ? -12.670 44.882 -22.341 1.00 0.00 87 SER A CA 10
ATOM 17135 C C . SER A 1 71 ? -11.480 44.016 -22.742 1.00 0.00 87 SER A C 10
ATOM 17136 O O . SER A 1 71 ? -10.977 44.116 -23.862 1.00 0.00 87 SER A O 10
ATOM 17144 N N . MET A 1 72 ? -11.031 43.171 -21.820 1.00 0.00 88 MET A N 10
ATOM 17145 C CA . MET A 1 72 ? -9.899 42.293 -22.072 1.00 0.00 88 MET A CA 10
ATOM 17146 C C . MET A 1 72 ? -10.241 40.850 -21.723 1.00 0.00 88 MET A C 10
ATOM 17147 O O . MET A 1 72 ? -11.202 40.586 -21.003 1.00 0.00 88 MET A O 10
ATOM 17161 N N . ILE A 1 73 ? -9.440 39.917 -22.230 1.00 0.00 89 ILE A N 10
ATOM 17162 C CA . ILE A 1 73 ? -9.656 38.502 -21.961 1.00 0.00 89 ILE A CA 10
ATOM 17163 C C . ILE A 1 73 ? -8.898 38.079 -20.707 1.00 0.00 89 ILE A C 10
ATOM 17164 O O . ILE A 1 73 ? -7.684 38.270 -20.607 1.00 0.00 89 ILE A O 10
ATOM 17180 N N . TRP A 1 74 ? -9.625 37.525 -19.748 1.00 0.00 90 TRP A N 10
ATOM 17181 C CA . TRP A 1 74 ? -9.029 37.093 -18.490 1.00 0.00 90 TRP A CA 10
ATOM 17182 C C . TRP A 1 74 ? -9.103 35.577 -18.329 1.00 0.00 90 TRP A C 10
ATOM 17183 O O . TRP A 1 74 ? -10.170 34.980 -18.468 1.00 0.00 90 TRP A O 10
ATOM 17204 N N . ASP A 1 75 ? -7.971 34.967 -17.996 1.00 0.00 91 ASP A N 10
ATOM 17205 C CA . ASP A 1 75 ? -7.919 33.527 -17.771 1.00 0.00 91 ASP A CA 10
ATOM 17206 C C . ASP A 1 75 ? -8.128 33.254 -16.285 1.00 0.00 91 ASP A C 10
ATOM 17207 O O . ASP A 1 75 ? -7.215 32.817 -15.584 1.00 0.00 91 ASP A O 10
ATOM 17216 N N . CYS A 1 76 ? -9.334 33.550 -15.811 1.00 0.00 92 CYS A N 10
ATOM 17217 C CA . CYS A 1 76 ? -9.682 33.382 -14.407 1.00 0.00 92 CYS A CA 10
ATOM 17218 C C . CYS A 1 76 ? -9.481 31.950 -13.919 1.00 0.00 92 CYS A C 10
ATOM 17219 O O . CYS A 1 76 ? -10.296 31.067 -14.186 1.00 0.00 92 CYS A O 10
ATOM 17226 N N . THR A 1 77 ? -8.400 31.743 -13.178 1.00 0.00 93 THR A N 10
ATOM 17227 C CA . THR A 1 77 ? -8.085 30.440 -12.608 1.00 0.00 93 THR A CA 10
ATOM 17228 C C . THR A 1 77 ? -8.948 30.179 -11.376 1.00 0.00 93 THR A C 10
ATOM 17229 O O . THR A 1 77 ? -9.106 31.053 -10.525 1.00 0.00 93 THR A O 10
ATOM 17240 N N . CYS A 1 78 ? -9.499 28.980 -11.277 1.00 0.00 94 CYS A N 10
ATOM 17241 C CA . CYS A 1 78 ? -10.335 28.630 -10.136 1.00 0.00 94 CYS A CA 10
ATOM 17242 C C . CYS A 1 78 ? -9.515 27.917 -9.077 1.00 0.00 94 CYS A C 10
ATOM 17243 O O . CYS A 1 78 ? -8.829 26.932 -9.355 1.00 0.00 94 CYS A O 10
ATOM 17250 N N . ILE A 1 79 ? -9.591 28.433 -7.864 1.00 0.00 95 ILE A N 10
ATOM 17251 C CA . ILE A 1 79 ? -8.861 27.878 -6.740 1.00 0.00 95 ILE A CA 10
ATOM 17252 C C . ILE A 1 79 ? -9.829 27.255 -5.741 1.00 0.00 95 ILE A C 10
ATOM 17253 O O . ILE A 1 79 ? -10.995 27.032 -6.061 1.00 0.00 95 ILE A O 10
ATOM 17269 N N . GLY A 1 80 ? -9.350 26.990 -4.531 1.00 0.00 96 GLY A N 10
ATOM 17270 C CA . GLY A 1 80 ? -10.208 26.418 -3.514 1.00 0.00 96 GLY A CA 10
ATOM 17271 C C . GLY A 1 80 ? -11.088 27.477 -2.889 1.00 0.00 96 GLY A C 10
ATOM 17272 O O . GLY A 1 80 ? -11.121 27.628 -1.670 1.00 0.00 96 GLY A O 10
ATOM 17276 N N . ALA A 1 81 ? -11.781 28.225 -3.744 1.00 0.00 97 ALA A N 10
ATOM 17277 C CA . ALA A 1 81 ? -12.656 29.305 -3.308 1.00 0.00 97 ALA A CA 10
ATOM 17278 C C . ALA A 1 81 ? -13.564 28.882 -2.157 1.00 0.00 97 ALA A C 10
ATOM 17279 O O . ALA A 1 81 ? -14.043 29.724 -1.397 1.00 0.00 97 ALA A O 10
ATOM 17286 N N . GLY A 1 82 ? -13.794 27.577 -2.029 1.00 0.00 98 GLY A N 10
ATOM 17287 C CA . GLY A 1 82 ? -14.641 27.077 -0.959 1.00 0.00 98 GLY A CA 10
ATOM 17288 C C . GLY A 1 82 ? -14.183 27.565 0.403 1.00 0.00 98 GLY A C 10
ATOM 17289 O O . GLY A 1 82 ? -14.922 27.483 1.384 1.00 0.00 98 GLY A O 10
ATOM 17293 N N . ARG A 1 83 ? -12.960 28.082 0.451 1.00 0.00 99 ARG A N 10
ATOM 17294 C CA . ARG A 1 83 ? -12.386 28.600 1.683 1.00 0.00 99 ARG A CA 10
ATOM 17295 C C . ARG A 1 83 ? -11.451 29.769 1.384 1.00 0.00 99 ARG A C 10
ATOM 17296 O O . ARG A 1 83 ? -11.319 30.692 2.189 1.00 0.00 99 ARG A O 10
ATOM 17317 N N . GLY A 1 84 ? -10.801 29.719 0.222 1.00 0.00 100 GLY A N 10
ATOM 17318 C CA . GLY A 1 84 ? -9.883 30.774 -0.164 1.00 0.00 100 GLY A CA 10
ATOM 17319 C C . GLY A 1 84 ? -10.503 31.786 -1.110 1.00 0.00 100 GLY A C 10
ATOM 17320 O O . GLY A 1 84 ? -11.019 32.813 -0.666 1.00 0.00 100 GLY A O 10
ATOM 17324 N N . ARG A 1 85 ? -10.450 31.503 -2.416 1.00 0.00 101 ARG A N 10
ATOM 17325 C CA . ARG A 1 85 ? -11.012 32.416 -3.416 1.00 0.00 101 ARG A CA 10
ATOM 17326 C C . ARG A 1 85 ? -10.808 31.916 -4.848 1.00 0.00 101 ARG A C 10
ATOM 17327 O O . ARG A 1 85 ? -10.366 30.790 -5.079 1.00 0.00 101 ARG A O 10
ATOM 17348 N N . ILE A 1 86 ? -11.119 32.797 -5.798 1.00 0.00 102 ILE A N 10
ATOM 17349 C CA . ILE A 1 86 ? -10.969 32.523 -7.227 1.00 0.00 102 ILE A CA 10
ATOM 17350 C C . ILE A 1 86 ? -9.878 33.421 -7.798 1.00 0.00 102 ILE A C 10
ATOM 17351 O O . ILE A 1 86 ? -9.944 34.644 -7.673 1.00 0.00 102 ILE A O 10
ATOM 17367 N N . SER A 1 87 ? -8.873 32.816 -8.412 1.00 0.00 103 SER A N 10
ATOM 17368 C CA . SER A 1 87 ? -7.766 33.570 -8.985 1.00 0.00 103 SER A CA 10
ATOM 17369 C C . SER A 1 87 ? -8.088 34.025 -10.399 1.00 0.00 103 SER A C 10
ATOM 17370 O O . SER A 1 87 ? -8.294 33.210 -11.287 1.00 0.00 103 SER A O 10
ATOM 17378 N N . CYS A 1 88 ? -8.122 35.333 -10.608 1.00 0.00 104 CYS A N 10
ATOM 17379 C CA . CYS A 1 88 ? -8.410 35.877 -11.926 1.00 0.00 104 CYS A CA 10
ATOM 17380 C C . CYS A 1 88 ? -7.194 36.608 -12.473 1.00 0.00 104 CYS A C 10
ATOM 17381 O O . CYS A 1 88 ? -6.791 37.642 -11.948 1.00 0.00 104 CYS A O 10
ATOM 17388 N N . THR A 1 89 ? -6.612 36.059 -13.531 1.00 0.00 105 THR A N 10
ATOM 17389 C CA . THR A 1 89 ? -5.437 36.655 -14.147 1.00 0.00 105 THR A CA 10
ATOM 17390 C C . THR A 1 89 ? -5.728 37.076 -15.579 1.00 0.00 105 THR A C 10
ATOM 17391 O O . THR A 1 89 ? -6.564 36.479 -16.256 1.00 0.00 105 THR A O 10
ATOM 17402 N N . ILE A 1 90 ? -5.028 38.105 -16.034 1.00 0.00 106 ILE A N 10
ATOM 17403 C CA . ILE A 1 90 ? -5.200 38.613 -17.383 1.00 0.00 106 ILE A CA 10
ATOM 17404 C C . ILE A 1 90 ? -4.402 37.770 -18.365 1.00 0.00 106 ILE A C 10
ATOM 17405 O O . ILE A 1 90 ? -3.423 37.128 -17.987 1.00 0.00 106 ILE A O 10
ATOM 17421 N N . ALA A 1 91 ? -4.822 37.766 -19.620 1.00 0.00 107 ALA A N 10
ATOM 17422 C CA . ALA A 1 91 ? -4.132 36.993 -20.640 1.00 0.00 107 ALA A CA 10
ATOM 17423 C C . ALA A 1 91 ? -4.539 37.440 -22.031 1.00 0.00 107 ALA A C 10
ATOM 17424 O O . ALA A 1 91 ? -5.192 36.708 -22.776 1.00 0.00 107 ALA A O 10
ATOM 17431 N N . ASN A 1 92 ? -4.141 38.653 -22.366 1.00 0.00 108 ASN A N 10
ATOM 17432 C CA . ASN A 1 92 ? -4.446 39.238 -23.661 1.00 0.00 108 ASN A CA 10
ATOM 17433 C C . ASN A 1 92 ? -3.255 39.118 -24.607 1.00 0.00 108 ASN A C 10
ATOM 17434 O O . ASN A 1 92 ? -2.284 39.865 -24.496 1.00 0.00 108 ASN A O 10
ATOM 17445 N N . ARG A 1 93 ? -3.339 38.174 -25.539 1.00 0.00 109 ARG A N 10
ATOM 17446 C CA . ARG A 1 93 ? -2.269 37.956 -26.507 1.00 0.00 109 ARG A CA 10
ATOM 17447 C C . ARG A 1 93 ? -2.405 38.907 -27.690 1.00 0.00 109 ARG A C 10
ATOM 17448 O O . ARG A 1 93 ? -3.552 39.249 -28.046 1.00 0.00 109 ARG A O 10
ATOM 17470 N N . SER B 2 13 ? 0.106 38.743 -19.169 1.00 0.00 13 SER B N 10
ATOM 17471 C CA . SER B 2 13 ? -0.810 38.302 -18.088 1.00 0.00 13 SER B CA 10
ATOM 17472 C C . SER B 2 13 ? -0.805 39.292 -16.922 1.00 0.00 13 SER B C 10
ATOM 17473 O O . SER B 2 13 ? 0.126 40.082 -16.773 1.00 0.00 13 SER B O 10
ATOM 17480 N N . THR B 2 14 ? -1.858 39.251 -16.105 1.00 0.00 14 THR B N 10
ATOM 17481 C CA . THR B 2 14 ? -1.979 40.153 -14.963 1.00 0.00 14 THR B CA 10
ATOM 17482 C C . THR B 2 14 ? -2.960 39.600 -13.926 1.00 0.00 14 THR B C 10
ATOM 17483 O O . THR B 2 14 ? -4.175 39.715 -14.081 1.00 0.00 14 THR B O 10
ATOM 17494 N N . THR B 2 15 ? -2.421 38.993 -12.871 1.00 0.00 15 THR B N 10
ATOM 17495 C CA . THR B 2 15 ? -3.245 38.412 -11.812 1.00 0.00 15 THR B CA 10
ATOM 17496 C C . THR B 2 15 ? -4.192 39.442 -11.206 1.00 0.00 15 THR B C 10
ATOM 17497 O O . THR B 2 15 ? -4.053 40.642 -11.441 1.00 0.00 15 THR B O 10
ATOM 17508 N N . GLU B 2 16 ? -5.161 38.962 -10.426 1.00 0.00 16 GLU B N 10
ATOM 17509 C CA . GLU B 2 16 ? -6.138 39.840 -9.790 1.00 0.00 16 GLU B CA 10
ATOM 17510 C C . GLU B 2 16 ? -6.893 39.118 -8.673 1.00 0.00 16 GLU B C 10
ATOM 17511 O O . GLU B 2 16 ? -7.878 39.637 -8.147 1.00 0.00 16 GLU B O 10
ATOM 17523 N N . VAL B 2 17 ? -6.430 37.919 -8.318 1.00 0.00 17 VAL B N 10
ATOM 17524 C CA . VAL B 2 17 ? -7.071 37.133 -7.261 1.00 0.00 17 VAL B CA 10
ATOM 17525 C C . VAL B 2 17 ? -7.238 37.962 -5.988 1.00 0.00 17 VAL B C 10
ATOM 17526 O O . VAL B 2 17 ? -6.408 38.818 -5.679 1.00 0.00 17 VAL B O 10
ATOM 17539 N N . GLU B 2 18 ? -8.318 37.701 -5.257 1.00 0.00 18 GLU B N 10
ATOM 17540 C CA . GLU B 2 18 ? -8.601 38.421 -4.019 1.00 0.00 18 GLU B CA 10
ATOM 17541 C C . GLU B 2 18 ? -7.461 38.262 -3.015 1.00 0.00 18 GLU B C 10
ATOM 17542 O O . GLU B 2 18 ? -6.654 39.174 -2.832 1.00 0.00 18 GLU B O 10
ATOM 17554 N N . ASP B 2 19 ? -7.404 37.104 -2.363 1.00 0.00 19 ASP B N 10
ATOM 17555 C CA . ASP B 2 19 ? -6.365 36.835 -1.373 1.00 0.00 19 ASP B CA 10
ATOM 17556 C C . ASP B 2 19 ? -5.738 35.462 -1.591 1.00 0.00 19 ASP B C 10
ATOM 17557 O O . ASP B 2 19 ? -5.916 34.847 -2.641 1.00 0.00 19 ASP B O 10
ATOM 17566 N N . SER B 2 20 ? -5.001 34.988 -0.592 1.00 0.00 20 SER B N 10
ATOM 17567 C CA . SER B 2 20 ? -4.346 33.687 -0.672 1.00 0.00 20 SER B CA 10
ATOM 17568 C C . SER B 2 20 ? -3.989 33.171 0.719 1.00 0.00 20 SER B C 10
ATOM 17569 O O . SER B 2 20 ? -2.842 33.275 1.155 1.00 0.00 20 SER B O 10
ATOM 17577 N N . LYS B 2 21 ? -4.979 32.615 1.411 1.00 0.00 21 LYS B N 10
ATOM 17578 C CA . LYS B 2 21 ? -4.770 32.084 2.752 1.00 0.00 21 LYS B CA 10
ATOM 17579 C C . LYS B 2 21 ? -5.052 30.583 2.794 1.00 0.00 21 LYS B C 10
ATOM 17580 O O . LYS B 2 21 ? -6.121 30.133 2.379 1.00 0.00 21 LYS B O 10
ATOM 17599 N N . PRO B 2 22 ? -4.094 29.784 3.298 1.00 0.00 22 PRO B N 10
ATOM 17600 C CA . PRO B 2 22 ? -4.244 28.327 3.395 1.00 0.00 22 PRO B CA 10
ATOM 17601 C C . PRO B 2 22 ? -5.186 27.910 4.518 1.00 0.00 22 PRO B C 10
ATOM 17602 O O . PRO B 2 22 ? -5.868 26.889 4.422 1.00 0.00 22 PRO B O 10
ATOM 17613 N N . LYS B 2 23 ? -5.219 28.707 5.582 1.00 0.00 23 LYS B N 10
ATOM 17614 C CA . LYS B 2 23 ? -6.078 28.424 6.725 1.00 0.00 23 LYS B CA 10
ATOM 17615 C C . LYS B 2 23 ? -6.974 29.616 7.041 1.00 0.00 23 LYS B C 10
ATOM 17616 O O . LYS B 2 23 ? -7.043 30.574 6.270 1.00 0.00 23 LYS B O 10
ATOM 17635 N N . LEU B 2 24 ? -7.659 29.551 8.178 1.00 0.00 24 LEU B N 10
ATOM 17636 C CA . LEU B 2 24 ? -8.552 30.627 8.595 1.00 0.00 24 LEU B CA 10
ATOM 17637 C C . LEU B 2 24 ? -8.937 30.478 10.063 1.00 0.00 24 LEU B C 10
ATOM 17638 O O . LEU B 2 24 ? -9.740 29.617 10.421 1.00 0.00 24 LEU B O 10
ATOM 17654 N N . SER B 2 25 ? -8.364 31.331 10.906 1.00 0.00 25 SER B N 10
ATOM 17655 C CA . SER B 2 25 ? -8.652 31.301 12.334 1.00 0.00 25 SER B CA 10
ATOM 17656 C C . SER B 2 25 ? -9.568 32.458 12.720 1.00 0.00 25 SER B C 10
ATOM 17657 O O . SER B 2 25 ? -9.391 33.583 12.251 1.00 0.00 25 SER B O 10
ATOM 17665 N N . ILE B 2 26 ? -10.551 32.177 13.570 1.00 0.00 26 ILE B N 10
ATOM 17666 C CA . ILE B 2 26 ? -11.495 33.199 14.006 1.00 0.00 26 ILE B CA 10
ATOM 17667 C C . ILE B 2 26 ? -11.688 33.177 15.517 1.00 0.00 26 ILE B C 10
ATOM 17668 O O . ILE B 2 26 ? -11.992 32.137 16.099 1.00 0.00 26 ILE B O 10
ATOM 17684 N N . HIS B 2 27 ? -11.519 34.335 16.148 1.00 0.00 27 HIS B N 10
ATOM 17685 C CA . HIS B 2 27 ? -11.685 34.448 17.591 1.00 0.00 27 HIS B CA 10
ATOM 17686 C C . HIS B 2 27 ? -13.121 34.830 17.937 1.00 0.00 27 HIS B C 10
ATOM 17687 O O . HIS B 2 27 ? -13.367 35.873 18.545 1.00 0.00 27 HIS B O 10
ATOM 17702 N N . PHE B 2 28 ? -14.063 33.979 17.540 1.00 0.00 28 PHE B N 10
ATOM 17703 C CA . PHE B 2 28 ? -15.479 34.222 17.801 1.00 0.00 28 PHE B CA 10
ATOM 17704 C C . PHE B 2 28 ? -15.725 34.487 19.283 1.00 0.00 28 PHE B C 10
ATOM 17705 O O . PHE B 2 28 ? -15.427 33.646 20.131 1.00 0.00 28 PHE B O 10
ATOM 17722 N N . ASP B 2 29 ? -16.269 35.662 19.586 1.00 0.00 29 ASP B N 10
ATOM 17723 C CA . ASP B 2 29 ? -16.556 36.039 20.965 1.00 0.00 29 ASP B CA 10
ATOM 17724 C C . ASP B 2 29 ? -17.987 36.547 21.103 1.00 0.00 29 ASP B C 10
ATOM 17725 O O . ASP B 2 29 ? -18.290 37.685 20.740 1.00 0.00 29 ASP B O 10
ATOM 17734 N N . ASN B 2 30 ? -18.863 35.698 21.629 1.00 0.00 30 ASN B N 10
ATOM 17735 C CA . ASN B 2 30 ? -20.264 36.060 21.815 1.00 0.00 30 ASN B CA 10
ATOM 17736 C C . ASN B 2 30 ? -20.527 36.498 23.253 1.00 0.00 30 ASN B C 10
ATOM 17737 O O . ASN B 2 30 ? -19.634 36.447 24.101 1.00 0.00 30 ASN B O 10
ATOM 17748 N N . GLU B 2 31 ? -21.755 36.928 23.521 1.00 0.00 31 GLU B N 10
ATOM 17749 C CA . GLU B 2 31 ? -22.136 37.375 24.856 1.00 0.00 31 GLU B CA 10
ATOM 17750 C C . GLU B 2 31 ? -22.378 36.185 25.779 1.00 0.00 31 GLU B C 10
ATOM 17751 O O . GLU B 2 31 ? -22.598 35.065 25.319 1.00 0.00 31 GLU B O 10
ATOM 17763 N N . TRP B 2 32 ? -22.337 36.437 27.083 1.00 0.00 32 TRP B N 10
ATOM 17764 C CA . TRP B 2 32 ? -22.553 35.387 28.073 1.00 0.00 32 TRP B CA 10
ATOM 17765 C C . TRP B 2 32 ? -23.620 35.800 29.083 1.00 0.00 32 TRP B C 10
ATOM 17766 O O . TRP B 2 32 ? -23.544 36.880 29.669 1.00 0.00 32 TRP B O 10
ATOM 17787 N N . PRO B 2 33 ? -24.635 34.942 29.301 1.00 0.00 33 PRO B N 10
ATOM 17788 C CA . PRO B 2 33 ? -25.721 35.227 30.246 1.00 0.00 33 PRO B CA 10
ATOM 17789 C C . PRO B 2 33 ? -25.204 35.507 31.654 1.00 0.00 33 PRO B C 10
ATOM 17790 O O . PRO B 2 33 ? -24.670 34.618 32.318 1.00 0.00 33 PRO B O 10
ATOM 17801 N N . LYS B 2 34 ? -25.369 36.747 32.103 1.00 0.00 34 LYS B N 10
ATOM 17802 C CA . LYS B 2 34 ? -24.920 37.146 33.432 1.00 0.00 34 LYS B CA 10
ATOM 17803 C C . LYS B 2 34 ? -26.078 37.706 34.252 1.00 0.00 34 LYS B C 10
ATOM 17804 O O . LYS B 2 34 ? -26.645 38.746 33.915 1.00 0.00 34 LYS B O 10
ATOM 17823 N N . GLU B 2 35 ? -26.426 37.008 35.328 1.00 0.00 35 GLU B N 10
ATOM 17824 C CA . GLU B 2 35 ? -27.517 37.434 36.197 1.00 0.00 35 GLU B CA 10
ATOM 17825 C C . GLU B 2 35 ? -26.980 38.076 37.473 1.00 0.00 35 GLU B C 10
ATOM 17826 O O . GLU B 2 35 ? -25.858 37.796 37.894 1.00 0.00 35 GLU B O 10
ATOM 17838 N N . ASP B 2 36 ? -27.789 38.937 38.081 1.00 0.00 36 ASP B N 10
ATOM 17839 C CA . ASP B 2 36 ? -27.397 39.619 39.309 1.00 0.00 36 ASP B CA 10
ATOM 17840 C C . ASP B 2 36 ? -27.823 38.819 40.536 1.00 0.00 36 ASP B C 10
ATOM 17841 O O . ASP B 2 36 ? -28.784 38.030 40.422 1.00 0.00 36 ASP B O 10
ATOM 17851 N N . SER A 1 1 ? -18.791 25.324 37.267 1.00 0.00 17 SER A N 11
ATOM 17852 C CA . SER A 1 1 ? -20.134 25.762 36.805 1.00 0.00 17 SER A CA 11
ATOM 17853 C C . SER A 1 1 ? -20.055 26.419 35.429 1.00 0.00 17 SER A C 11
ATOM 17854 O O . SER A 1 1 ? -20.920 27.214 35.060 1.00 0.00 17 SER A O 11
ATOM 17861 N N . LYS A 1 2 ? -19.014 26.079 34.676 1.00 0.00 18 LYS A N 11
ATOM 17862 C CA . LYS A 1 2 ? -18.821 26.634 33.341 1.00 0.00 18 LYS A CA 11
ATOM 17863 C C . LYS A 1 2 ? -18.928 25.543 32.277 1.00 0.00 18 LYS A C 11
ATOM 17864 O O . LYS A 1 2 ? -18.030 24.712 32.139 1.00 0.00 18 LYS A O 11
ATOM 17883 N N . PRO A 1 3 ? -20.033 25.531 31.509 1.00 0.00 19 PRO A N 11
ATOM 17884 C CA . PRO A 1 3 ? -20.251 24.534 30.455 1.00 0.00 19 PRO A CA 11
ATOM 17885 C C . PRO A 1 3 ? -19.109 24.497 29.445 1.00 0.00 19 PRO A C 11
ATOM 17886 O O . PRO A 1 3 ? -18.664 23.425 29.034 1.00 0.00 19 PRO A O 11
ATOM 17897 N N . GLY A 1 4 ? -18.638 25.676 29.050 1.00 0.00 20 GLY A N 11
ATOM 17898 C CA . GLY A 1 4 ? -17.550 25.759 28.092 1.00 0.00 20 GLY A CA 11
ATOM 17899 C C . GLY A 1 4 ? -17.678 26.956 27.171 1.00 0.00 20 GLY A C 11
ATOM 17900 O O . GLY A 1 4 ? -17.279 28.066 27.526 1.00 0.00 20 GLY A O 11
ATOM 17904 N N . CYS A 1 5 ? -18.244 26.735 25.989 1.00 0.00 21 CYS A N 11
ATOM 17905 C CA . CYS A 1 5 ? -18.431 27.804 25.015 1.00 0.00 21 CYS A CA 11
ATOM 17906 C C . CYS A 1 5 ? -19.848 27.769 24.455 1.00 0.00 21 CYS A C 11
ATOM 17907 O O . CYS A 1 5 ? -20.548 26.765 24.586 1.00 0.00 21 CYS A O 11
ATOM 17914 N N . TYR A 1 6 ? -20.272 28.867 23.837 1.00 0.00 22 TYR A N 11
ATOM 17915 C CA . TYR A 1 6 ? -21.609 28.945 23.273 1.00 0.00 22 TYR A CA 11
ATOM 17916 C C . TYR A 1 6 ? -21.586 29.236 21.777 1.00 0.00 22 TYR A C 11
ATOM 17917 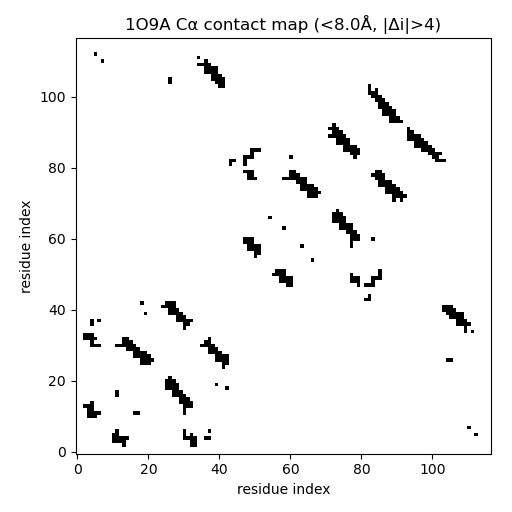O O . TYR A 1 6 ? -21.315 30.360 21.353 1.00 0.00 22 TYR A O 11
ATOM 17935 N N . ASP A 1 7 ? -21.906 28.218 20.986 1.00 0.00 23 ASP A N 11
ATOM 17936 C CA . ASP A 1 7 ? -21.962 28.355 19.536 1.00 0.00 23 ASP A CA 11
ATOM 17937 C C . ASP A 1 7 ? -23.324 28.907 19.130 1.00 0.00 23 ASP A C 11
ATOM 17938 O O . ASP A 1 7 ? -24.230 28.984 19.957 1.00 0.00 23 ASP A O 11
ATOM 17947 N N . ASN A 1 8 ? -23.455 29.308 17.867 1.00 0.00 24 ASN A N 11
ATOM 17948 C CA . ASN A 1 8 ? -24.705 29.875 17.357 1.00 0.00 24 ASN A CA 11
ATOM 17949 C C . ASN A 1 8 ? -25.927 29.051 17.776 1.00 0.00 24 ASN A C 11
ATOM 17950 O O . ASN A 1 8 ? -26.411 28.208 17.019 1.00 0.00 24 ASN A O 11
ATOM 17961 N N . GLY A 1 9 ? -26.419 29.314 18.984 1.00 0.00 25 GLY A N 11
ATOM 17962 C CA . GLY A 1 9 ? -27.584 28.610 19.495 1.00 0.00 25 GLY A CA 11
ATOM 17963 C C . GLY A 1 9 ? -27.262 27.230 20.041 1.00 0.00 25 GLY A C 11
ATOM 17964 O O . GLY A 1 9 ? -28.081 26.628 20.736 1.00 0.00 25 GLY A O 11
ATOM 17968 N N . LYS A 1 10 ? -26.073 26.724 19.729 1.00 0.00 26 LYS A N 11
ATOM 17969 C CA . LYS A 1 10 ? -25.660 25.404 20.199 1.00 0.00 26 LYS A CA 11
ATOM 17970 C C . LYS A 1 10 ? -24.601 25.525 21.289 1.00 0.00 26 LYS A C 11
ATOM 17971 O O . LYS A 1 10 ? -23.687 26.338 21.185 1.00 0.00 26 LYS A O 11
ATOM 17990 N N . HIS A 1 11 ? -24.736 24.719 22.338 1.00 0.00 27 HIS A N 11
ATOM 17991 C CA . HIS A 1 11 ? -23.791 24.750 23.449 1.00 0.00 27 HIS A CA 11
ATOM 17992 C C . HIS A 1 11 ? -22.829 23.565 23.399 1.00 0.00 27 HIS A C 11
ATOM 17993 O O . HIS A 1 11 ? -23.240 22.424 23.190 1.00 0.00 27 HIS A O 11
ATOM 18008 N N . TYR A 1 12 ? -21.546 23.851 23.601 1.00 0.00 28 TYR A N 11
ATOM 18009 C CA . TYR A 1 12 ? -20.513 22.820 23.590 1.00 0.00 28 TYR A CA 11
ATOM 18010 C C . TYR A 1 12 ? -19.663 22.907 24.855 1.00 0.00 28 TYR A C 11
ATOM 18011 O O . TYR A 1 12 ? -19.702 23.910 25.567 1.00 0.00 28 TYR A O 11
ATOM 18029 N N . GLN A 1 13 ? -18.903 21.852 25.140 1.00 0.00 29 GLN A N 11
ATOM 18030 C CA . GLN A 1 13 ? -18.063 21.821 26.324 1.00 0.00 29 GLN A CA 11
ATOM 18031 C C . GLN A 1 13 ? -16.644 22.279 26.021 1.00 0.00 29 GLN A C 11
ATOM 18032 O O . GLN A 1 13 ? -16.297 22.564 24.875 1.00 0.00 29 GLN A O 11
ATOM 18046 N N . ILE A 1 14 ? -15.834 22.353 27.070 1.00 0.00 30 ILE A N 11
ATOM 18047 C CA . ILE A 1 14 ? -14.449 22.784 26.943 1.00 0.00 30 ILE A CA 11
ATOM 18048 C C . ILE A 1 14 ? -13.644 21.818 26.085 1.00 0.00 30 ILE A C 11
ATOM 18049 O O . ILE A 1 14 ? -13.831 20.603 26.155 1.00 0.00 30 ILE A O 11
ATOM 18065 N N . ASN A 1 15 ? -12.742 22.374 25.281 1.00 0.00 31 ASN A N 11
ATOM 18066 C CA . ASN A 1 15 ? -11.884 21.584 24.404 1.00 0.00 31 ASN A CA 11
ATOM 18067 C C . ASN A 1 15 ? -12.686 20.871 23.315 1.00 0.00 31 ASN A C 11
ATOM 18068 O O . ASN A 1 15 ? -12.107 20.212 22.451 1.00 0.00 31 ASN A O 11
ATOM 18079 N N . GLN A 1 16 ? -14.011 21.007 23.343 1.00 0.00 32 GLN A N 11
ATOM 18080 C CA . GLN A 1 16 ? -14.846 20.370 22.335 1.00 0.00 32 GLN A CA 11
ATOM 18081 C C . GLN A 1 16 ? -14.783 21.135 21.020 1.00 0.00 32 GLN A C 11
ATOM 18082 O O . GLN A 1 16 ? -14.732 22.364 21.009 1.00 0.00 32 GLN A O 11
ATOM 18096 N N . GLN A 1 17 ? -14.786 20.401 19.912 1.00 0.00 33 GLN A N 11
ATOM 18097 C CA . GLN A 1 17 ? -14.730 21.017 18.592 1.00 0.00 33 GLN A CA 11
ATOM 18098 C C . GLN A 1 17 ? -15.955 20.644 17.765 1.00 0.00 33 GLN A C 11
ATOM 18099 O O . GLN A 1 17 ? -16.590 19.616 18.001 1.00 0.00 33 GLN A O 11
ATOM 18113 N N . TRP A 1 18 ? -16.270 21.485 16.788 1.00 0.00 34 TRP A N 11
ATOM 18114 C CA . TRP A 1 18 ? -17.407 21.248 15.908 1.00 0.00 34 TRP A CA 11
ATOM 18115 C C . TRP A 1 18 ? -17.239 22.014 14.601 1.00 0.00 34 TRP A C 11
ATOM 18116 O O . TRP A 1 18 ? -16.335 22.838 14.467 1.00 0.00 34 TRP A O 11
ATOM 18137 N N . GLU A 1 19 ? -18.105 21.730 13.633 1.00 0.00 35 GLU A N 11
ATOM 18138 C CA . GLU A 1 19 ? -18.036 22.386 12.333 1.00 0.00 35 GLU A CA 11
ATOM 18139 C C . GLU A 1 19 ? -18.804 23.703 12.333 1.00 0.00 35 GLU A C 11
ATOM 18140 O O . GLU A 1 19 ? -19.943 23.774 12.793 1.00 0.00 35 GLU A O 11
ATOM 18152 N N . ARG A 1 20 ? -18.166 24.745 11.805 1.00 0.00 36 ARG A N 11
ATOM 18153 C CA . ARG A 1 20 ? -18.777 26.066 11.731 1.00 0.00 36 ARG A CA 11
ATOM 18154 C C . ARG A 1 20 ? -18.183 26.868 10.579 1.00 0.00 36 ARG A C 11
ATOM 18155 O O . ARG A 1 20 ? -16.977 27.107 10.534 1.00 0.00 36 ARG A O 11
ATOM 18176 N N . THR A 1 21 ? -19.035 27.277 9.647 1.00 0.00 37 THR A N 11
ATOM 18177 C CA . THR A 1 21 ? -18.600 28.044 8.490 1.00 0.00 37 THR A CA 11
ATOM 18178 C C . THR A 1 21 ? -18.609 29.540 8.786 1.00 0.00 37 THR A C 11
ATOM 18179 O O . THR A 1 21 ? -19.446 30.029 9.544 1.00 0.00 37 THR A O 11
ATOM 18190 N N . TYR A 1 22 ? -17.675 30.262 8.175 1.00 0.00 38 TYR A N 11
ATOM 18191 C CA . TYR A 1 22 ? -17.570 31.702 8.359 1.00 0.00 38 TYR A CA 11
ATOM 18192 C C . TYR A 1 22 ? -17.328 32.392 7.019 1.00 0.00 38 TYR A C 11
ATOM 18193 O O . TYR A 1 22 ? -16.290 32.186 6.388 1.00 0.00 38 TYR A O 11
ATOM 18211 N N . LEU A 1 23 ? -18.296 33.206 6.600 1.00 0.00 39 LEU A N 11
ATOM 18212 C CA . LEU A 1 23 ? -18.216 33.940 5.336 1.00 0.00 39 LEU A CA 11
ATOM 18213 C C . LEU A 1 23 ? -18.442 33.019 4.140 1.00 0.00 39 LEU A C 11
ATOM 18214 O O . LEU A 1 23 ? -19.290 33.292 3.290 1.00 0.00 39 LEU A O 11
ATOM 18230 N N . GLY A 1 24 ? -17.681 31.932 4.077 1.00 0.00 40 GLY A N 11
ATOM 18231 C CA . GLY A 1 24 ? -17.817 30.994 2.976 1.00 0.00 40 GLY A CA 11
ATOM 18232 C C . GLY A 1 24 ? -16.923 29.776 3.121 1.00 0.00 40 GLY A C 11
ATOM 18233 O O . GLY A 1 24 ? -16.837 28.953 2.208 1.00 0.00 40 GLY A O 11
ATOM 18237 N N . ASN A 1 25 ? -16.259 29.654 4.266 1.00 0.00 41 ASN A N 11
ATOM 18238 C CA . ASN A 1 25 ? -15.375 28.527 4.522 1.00 0.00 41 ASN A CA 11
ATOM 18239 C C . ASN A 1 25 ? -15.802 27.780 5.775 1.00 0.00 41 ASN A C 11
ATOM 18240 O O . ASN A 1 25 ? -16.229 28.389 6.750 1.00 0.00 41 ASN A O 11
ATOM 18251 N N . ALA A 1 26 ? -15.677 26.460 5.750 1.00 0.00 42 ALA A N 11
ATOM 18252 C CA . ALA A 1 26 ? -16.048 25.644 6.892 1.00 0.00 42 ALA A CA 11
ATOM 18253 C C . ALA A 1 26 ? -14.854 25.424 7.815 1.00 0.00 42 ALA A C 11
ATOM 18254 O O . ALA A 1 26 ? -13.941 24.664 7.495 1.00 0.00 42 ALA A O 11
ATOM 18261 N N . LEU A 1 27 ? -14.868 26.100 8.959 1.00 0.00 43 LEU A N 11
ATOM 18262 C CA . LEU A 1 27 ? -13.785 25.989 9.931 1.00 0.00 43 LEU A CA 11
ATOM 18263 C C . LEU A 1 27 ? -14.262 25.284 11.195 1.00 0.00 43 LEU A C 11
ATOM 18264 O O . LEU A 1 27 ? -15.340 25.581 11.709 1.00 0.00 43 LEU A O 11
ATOM 18280 N N . VAL A 1 28 ? -13.449 24.371 11.715 1.00 0.00 44 VAL A N 11
ATOM 18281 C CA . VAL A 1 28 ? -13.803 23.666 12.938 1.00 0.00 44 VAL A CA 11
ATOM 18282 C C . VAL A 1 28 ? -13.349 24.475 14.151 1.00 0.00 44 VAL A C 11
ATOM 18283 O O . VAL A 1 28 ? -12.155 24.701 14.358 1.00 0.00 44 VAL A O 11
ATOM 18296 N N . CYS A 1 29 ? -14.312 24.942 14.933 1.00 0.00 45 CYS A N 11
ATOM 18297 C CA . CYS A 1 29 ? -14.010 25.751 16.106 1.00 0.00 45 CYS A CA 11
ATOM 18298 C C . CYS A 1 29 ? -13.700 24.880 17.314 1.00 0.00 45 CYS A C 11
ATOM 18299 O O . CYS A 1 29 ? -14.157 23.742 17.407 1.00 0.00 45 CYS A O 11
ATOM 18306 N N . THR A 1 30 ? -12.932 25.435 18.244 1.00 0.00 46 THR A N 11
ATOM 18307 C CA . THR A 1 30 ? -12.569 24.726 19.462 1.00 0.00 46 THR A CA 11
ATOM 18308 C C . THR A 1 30 ? -13.307 25.330 20.652 1.00 0.00 46 THR A C 11
ATOM 18309 O O . THR A 1 30 ? -14.372 25.920 20.487 1.00 0.00 46 THR A O 11
ATOM 18320 N N . CYS A 1 31 ? -12.745 25.191 21.846 1.00 0.00 47 CYS A N 11
ATOM 18321 C CA . CYS A 1 31 ? -13.376 25.743 23.038 1.00 0.00 47 CYS A CA 11
ATOM 18322 C C . CYS A 1 31 ? -12.380 25.873 24.185 1.00 0.00 47 CYS A C 11
ATOM 18323 O O . CYS A 1 31 ? -11.624 24.946 24.478 1.00 0.00 47 CYS A O 11
ATOM 18330 N N . TYR A 1 32 ? -12.390 27.036 24.827 1.00 0.00 48 TYR A N 11
ATOM 18331 C CA . TYR A 1 32 ? -11.494 27.308 25.945 1.00 0.00 48 TYR A CA 11
ATOM 18332 C C . TYR A 1 32 ? -12.268 27.315 27.259 1.00 0.00 48 TYR A C 11
ATOM 18333 O O . TYR A 1 32 ? -11.738 26.948 28.308 1.00 0.00 48 TYR A O 11
ATOM 18351 N N . GLY A 1 33 ? -13.527 27.730 27.186 1.00 0.00 49 GLY A N 11
ATOM 18352 C CA . GLY A 1 33 ? -14.366 27.776 28.369 1.00 0.00 49 GLY A CA 11
ATOM 18353 C C . GLY A 1 33 ? -14.211 29.069 29.144 1.00 0.00 49 GLY A C 11
ATOM 18354 O O . GLY A 1 33 ? -13.221 29.263 29.849 1.00 0.00 49 GLY A O 11
ATOM 18358 N N . GLY A 1 34 ? -15.194 29.955 29.017 1.00 0.00 50 GLY A N 11
ATOM 18359 C CA . GLY A 1 34 ? -15.144 31.222 29.721 1.00 0.00 50 GLY A CA 11
ATOM 18360 C C . GLY A 1 34 ? -15.279 32.414 28.794 1.00 0.00 50 GLY A C 11
ATOM 18361 O O . GLY A 1 34 ? -16.100 32.409 27.876 1.00 0.00 50 GLY A O 11
ATOM 18365 N N . SER A 1 35 ? -14.474 33.440 29.043 1.00 0.00 51 SER A N 11
ATOM 18366 C CA . SER A 1 35 ? -14.500 34.654 28.236 1.00 0.00 51 SER A CA 11
ATOM 18367 C C . SER A 1 35 ? -13.494 34.580 27.092 1.00 0.00 51 SER A C 11
ATOM 18368 O O . SER A 1 35 ? -13.385 35.508 26.289 1.00 0.00 51 SER A O 11
ATOM 18376 N N . ARG A 1 36 ? -12.751 33.478 27.025 1.00 0.00 52 ARG A N 11
ATOM 18377 C CA . ARG A 1 36 ? -11.748 33.301 25.983 1.00 0.00 52 ARG A CA 11
ATOM 18378 C C . ARG A 1 36 ? -12.396 32.979 24.640 1.00 0.00 52 ARG A C 11
ATOM 18379 O O . ARG A 1 36 ? -11.728 32.985 23.605 1.00 0.00 52 ARG A O 11
ATOM 18400 N N . GLY A 1 37 ? -13.698 32.701 24.656 1.00 0.00 53 GLY A N 11
ATOM 18401 C CA . GLY A 1 37 ? -14.404 32.385 23.426 1.00 0.00 53 GLY A CA 11
ATOM 18402 C C . GLY A 1 37 ? -13.827 31.173 22.721 1.00 0.00 53 GLY A C 11
ATOM 18403 O O . GLY A 1 37 ? -13.019 30.443 23.293 1.00 0.00 53 GLY A O 11
ATOM 18407 N N . PHE A 1 38 ? -14.242 30.956 21.476 1.00 0.00 54 PHE A N 11
ATOM 18408 C CA . PHE A 1 38 ? -13.759 29.823 20.698 1.00 0.00 54 PHE A CA 11
ATOM 18409 C C . PHE A 1 38 ? -13.141 30.290 19.385 1.00 0.00 54 PHE A C 11
ATOM 18410 O O . PHE A 1 38 ? -13.603 31.256 18.778 1.00 0.00 54 PHE A O 11
ATOM 18427 N N . ASN A 1 39 ? -12.092 29.596 18.951 1.00 0.00 55 ASN A N 11
ATOM 18428 C CA . ASN A 1 39 ? -11.408 29.939 17.709 1.00 0.00 55 ASN A CA 11
ATOM 18429 C C . ASN A 1 39 ? -11.660 28.878 16.640 1.00 0.00 55 ASN A C 11
ATOM 18430 O O . ASN A 1 39 ? -11.530 27.682 16.900 1.00 0.00 55 ASN A O 11
ATOM 18441 N N . CYS A 1 40 ? -12.018 29.321 15.436 1.00 0.00 56 CYS A N 11
ATOM 18442 C CA . CYS A 1 40 ? -12.283 28.402 14.335 1.00 0.00 56 CYS A CA 11
ATOM 18443 C C . CYS A 1 40 ? -11.029 28.195 13.494 1.00 0.00 56 CYS A C 11
ATOM 18444 O O . CYS A 1 40 ? -10.151 29.054 13.452 1.00 0.00 56 CYS A O 11
ATOM 18451 N N . GLU A 1 41 ? -10.953 27.050 12.824 1.00 0.00 57 GLU A N 11
ATOM 18452 C CA . GLU A 1 41 ? -9.807 26.734 11.979 1.00 0.00 57 GLU A CA 11
ATOM 18453 C C . GLU A 1 41 ? -10.255 26.010 10.714 1.00 0.00 57 GLU A C 11
ATOM 18454 O O . GLU A 1 41 ? -10.876 24.950 10.788 1.00 0.00 57 GLU A O 11
ATOM 18466 N N . SER A 1 42 ? -9.938 26.590 9.558 1.00 0.00 58 SER A N 11
ATOM 18467 C CA . SER A 1 42 ? -10.307 25.998 8.275 1.00 0.00 58 SER A CA 11
ATOM 18468 C C . SER A 1 42 ? -10.043 24.497 8.273 1.00 0.00 58 SER A C 11
ATOM 18469 O O . SER A 1 42 ? -9.008 24.041 8.759 1.00 0.00 58 SER A O 11
ATOM 18477 N N . LYS A 1 43 ? -10.983 23.732 7.727 1.00 0.00 59 LYS A N 11
ATOM 18478 C CA . LYS A 1 43 ? -10.837 22.281 7.672 1.00 0.00 59 LYS A CA 11
ATOM 18479 C C . LYS A 1 43 ? -10.194 21.846 6.356 1.00 0.00 59 LYS A C 11
ATOM 18480 O O . LYS A 1 43 ? -10.393 22.478 5.320 1.00 0.00 59 LYS A O 11
ATOM 18499 N N . PRO A 1 44 ? -9.405 20.755 6.385 1.00 0.00 60 PRO A N 11
ATOM 18500 C CA . PRO A 1 44 ? -8.728 20.239 5.192 1.00 0.00 60 PRO A CA 11
ATOM 18501 C C . PRO A 1 44 ? -9.676 19.482 4.266 1.00 0.00 60 PRO A C 11
ATOM 18502 O O . PRO A 1 44 ? -9.568 18.265 4.109 1.00 0.00 60 PRO A O 11
ATOM 18513 N N . GLU A 1 45 ? -10.604 20.210 3.652 1.00 0.00 61 GLU A N 11
ATOM 18514 C CA . GLU A 1 45 ? -11.569 19.613 2.742 1.00 0.00 61 GLU A CA 11
ATOM 18515 C C . GLU A 1 45 ? -10.898 19.193 1.436 1.00 0.00 61 GLU A C 11
ATOM 18516 O O . GLU A 1 45 ? -9.671 19.133 1.350 1.00 0.00 61 GLU A O 11
ATOM 18528 N N . ALA A 1 46 ? -11.708 18.902 0.424 1.00 0.00 62 ALA A N 11
ATOM 18529 C CA . ALA A 1 46 ? -11.189 18.486 -0.874 1.00 0.00 62 ALA A CA 11
ATOM 18530 C C . ALA A 1 46 ? -12.127 18.898 -2.003 1.00 0.00 62 ALA A C 11
ATOM 18531 O O . ALA A 1 46 ? -11.696 19.096 -3.140 1.00 0.00 62 ALA A O 11
ATOM 18538 N N . GLU A 1 47 ? -13.411 19.022 -1.683 1.00 0.00 63 GLU A N 11
ATOM 18539 C CA . GLU A 1 47 ? -14.413 19.406 -2.672 1.00 0.00 63 GLU A CA 11
ATOM 18540 C C . GLU A 1 47 ? -14.432 20.919 -2.881 1.00 0.00 63 GLU A C 11
ATOM 18541 O O . GLU A 1 47 ? -15.471 21.495 -3.205 1.00 0.00 63 GLU A O 11
ATOM 18553 N N . GLU A 1 48 ? -13.281 21.556 -2.697 1.00 0.00 64 GLU A N 11
ATOM 18554 C CA . GLU A 1 48 ? -13.170 22.999 -2.868 1.00 0.00 64 GLU A CA 11
ATOM 18555 C C . GLU A 1 48 ? -13.421 23.397 -4.318 1.00 0.00 64 GLU A C 11
ATOM 18556 O O . GLU A 1 48 ? -13.260 22.587 -5.230 1.00 0.00 64 GLU A O 11
ATOM 18568 N N . THR A 1 49 ? -13.811 24.651 -4.526 1.00 0.00 65 THR A N 11
ATOM 18569 C CA . THR A 1 49 ? -14.078 25.160 -5.867 1.00 0.00 65 THR A CA 11
ATOM 18570 C C . THR A 1 49 ? -14.036 26.686 -5.888 1.00 0.00 65 THR A C 11
ATOM 18571 O O . THR A 1 49 ? -13.862 27.328 -4.853 1.00 0.00 65 THR A O 11
ATOM 18582 N N . CYS A 1 50 ? -14.204 27.258 -7.078 1.00 0.00 66 CYS A N 11
ATOM 18583 C CA . CYS A 1 50 ? -14.198 28.707 -7.245 1.00 0.00 66 CYS A CA 11
ATOM 18584 C C . CYS A 1 50 ? -15.161 29.117 -8.355 1.00 0.00 66 CYS A C 11
ATOM 18585 O O . CYS A 1 50 ? -15.148 28.541 -9.442 1.00 0.00 66 CYS A O 11
ATOM 18592 N N . PHE A 1 51 ? -16.003 30.104 -8.074 1.00 0.00 67 PHE A N 11
ATOM 18593 C CA . PHE A 1 51 ? -16.979 30.574 -9.052 1.00 0.00 67 PHE A CA 11
ATOM 18594 C C . PHE A 1 51 ? -16.537 31.880 -9.701 1.00 0.00 67 PHE A C 11
ATOM 18595 O O . PHE A 1 51 ? -15.980 32.759 -9.043 1.00 0.00 67 PHE A O 11
ATOM 18612 N N . ASP A 1 52 ? -16.811 32.004 -10.994 1.00 0.00 68 ASP A N 11
ATOM 18613 C CA . ASP A 1 52 ? -16.469 33.206 -11.742 1.00 0.00 68 ASP A CA 11
ATOM 18614 C C . ASP A 1 52 ? -17.737 33.950 -12.136 1.00 0.00 68 ASP A C 11
ATOM 18615 O O . ASP A 1 52 ? -18.511 33.479 -12.969 1.00 0.00 68 ASP A O 11
ATOM 18624 N N . LYS A 1 53 ? -17.947 35.109 -11.528 1.00 0.00 69 LYS A N 11
ATOM 18625 C CA . LYS A 1 53 ? -19.129 35.916 -11.810 1.00 0.00 69 LYS A CA 11
ATOM 18626 C C . LYS A 1 53 ? -18.968 36.674 -13.123 1.00 0.00 69 LYS A C 11
ATOM 18627 O O . LYS A 1 53 ? -19.811 37.495 -13.486 1.00 0.00 69 LYS A O 11
ATOM 18646 N N . TYR A 1 54 ? -17.878 36.394 -13.830 1.00 0.00 70 TYR A N 11
ATOM 18647 C CA . TYR A 1 54 ? -17.596 37.044 -15.100 1.00 0.00 70 TYR A CA 11
ATOM 18648 C C . TYR A 1 54 ? -18.195 36.255 -16.262 1.00 0.00 70 TYR A C 11
ATOM 18649 O O . TYR A 1 54 ? -18.437 36.803 -17.337 1.00 0.00 70 TYR A O 11
ATOM 18667 N N . THR A 1 55 ? -18.433 34.965 -16.036 1.00 0.00 71 THR A N 11
ATOM 18668 C CA . THR A 1 55 ? -19.008 34.101 -17.063 1.00 0.00 71 THR A CA 11
ATOM 18669 C C . THR A 1 55 ? -20.088 33.197 -16.477 1.00 0.00 71 THR A C 11
ATOM 18670 O O . THR A 1 55 ? -20.826 32.539 -17.211 1.00 0.00 71 THR A O 11
ATOM 18681 N N . GLY A 1 56 ? -20.177 33.177 -15.151 1.00 0.00 72 GLY A N 11
ATOM 18682 C CA . GLY A 1 56 ? -21.172 32.360 -14.483 1.00 0.00 72 GLY A CA 11
ATOM 18683 C C . GLY A 1 56 ? -20.830 30.882 -14.490 1.00 0.00 72 GLY A C 11
ATOM 18684 O O . GLY A 1 56 ? -21.723 30.036 -14.488 1.00 0.00 72 GLY A O 11
ATOM 18688 N N . ASN A 1 57 ? -19.537 30.568 -14.497 1.00 0.00 73 ASN A N 11
ATOM 18689 C CA . ASN A 1 57 ? -19.090 29.183 -14.503 1.00 0.00 73 ASN A CA 11
ATOM 18690 C C . ASN A 1 57 ? -18.323 28.847 -13.228 1.00 0.00 73 ASN A C 11
ATOM 18691 O O . ASN A 1 57 ? -17.720 29.719 -12.605 1.00 0.00 73 ASN A O 11
ATOM 18702 N N . THR A 1 58 ? -18.353 27.573 -12.851 1.00 0.00 74 THR A N 11
ATOM 18703 C CA . THR A 1 58 ? -17.664 27.108 -11.653 1.00 0.00 74 THR A CA 11
ATOM 18704 C C . THR A 1 58 ? -16.493 26.199 -12.007 1.00 0.00 74 THR A C 11
ATOM 18705 O O . THR A 1 58 ? -16.566 25.409 -12.949 1.00 0.00 74 THR A O 11
ATOM 18716 N N . TYR A 1 59 ? -15.418 26.315 -11.237 1.00 0.00 75 TYR A N 11
ATOM 18717 C CA . TYR A 1 59 ? -14.224 25.506 -11.448 1.00 0.00 75 TYR A CA 11
ATOM 18718 C C . TYR A 1 59 ? -13.786 24.881 -10.136 1.00 0.00 75 TYR A C 11
ATOM 18719 O O . TYR A 1 59 ? -14.225 25.300 -9.070 1.00 0.00 75 TYR A O 11
ATOM 18737 N N . ARG A 1 60 ? -12.917 23.886 -10.216 1.00 0.00 76 ARG A N 11
ATOM 18738 C CA . ARG A 1 60 ? -12.426 23.217 -9.021 1.00 0.00 76 ARG A CA 11
ATOM 18739 C C . ARG A 1 60 ? -10.997 23.647 -8.713 1.00 0.00 76 ARG A C 11
ATOM 18740 O O . ARG A 1 60 ? -10.284 24.137 -9.589 1.00 0.00 76 ARG A O 11
ATOM 18761 N N . VAL A 1 61 ? -10.585 23.459 -7.466 1.00 0.00 77 VAL A N 11
ATOM 18762 C CA . VAL A 1 61 ? -9.239 23.826 -7.046 1.00 0.00 77 VAL A CA 11
ATOM 18763 C C . VAL A 1 61 ? -8.200 22.951 -7.741 1.00 0.00 77 VAL A C 11
ATOM 18764 O O . VAL A 1 61 ? -8.185 21.732 -7.571 1.00 0.00 77 VAL A O 11
ATOM 18777 N N . GLY A 1 62 ? -7.336 23.585 -8.528 1.00 0.00 78 GLY A N 11
ATOM 18778 C CA . GLY A 1 62 ? -6.307 22.854 -9.242 1.00 0.00 78 GLY A CA 11
ATOM 18779 C C . GLY A 1 62 ? -6.486 22.926 -10.746 1.00 0.00 78 GLY A C 11
ATOM 18780 O O . GLY A 1 62 ? -5.743 22.295 -11.498 1.00 0.00 78 GLY A O 11
ATOM 18784 N N . ASP A 1 63 ? -7.475 23.700 -11.184 1.00 0.00 79 ASP A N 11
ATOM 18785 C CA . ASP A 1 63 ? -7.754 23.859 -12.605 1.00 0.00 79 ASP A CA 11
ATOM 18786 C C . ASP A 1 63 ? -7.453 25.283 -13.055 1.00 0.00 79 ASP A C 11
ATOM 18787 O O . ASP A 1 63 ? -7.182 26.159 -12.233 1.00 0.00 79 ASP A O 11
ATOM 18796 N N . THR A 1 64 ? -7.502 25.511 -14.363 1.00 0.00 80 THR A N 11
ATOM 18797 C CA . THR A 1 64 ? -7.233 26.833 -14.913 1.00 0.00 80 THR A CA 11
ATOM 18798 C C . THR A 1 64 ? -8.199 27.172 -16.040 1.00 0.00 80 THR A C 11
ATOM 18799 O O . THR A 1 64 ? -8.761 26.285 -16.682 1.00 0.00 80 THR A O 11
ATOM 18810 N N . TYR A 1 65 ? -8.381 28.466 -16.275 1.00 0.00 81 TYR A N 11
ATOM 18811 C CA . TYR A 1 65 ? -9.273 28.936 -17.328 1.00 0.00 81 TYR A CA 11
ATOM 18812 C C . TYR A 1 65 ? -8.906 30.350 -17.763 1.00 0.00 81 TYR A C 11
ATOM 18813 O O . TYR A 1 65 ? -8.262 31.092 -17.020 1.00 0.00 81 TYR A O 11
ATOM 18831 N N . GLU A 1 66 ? -9.319 30.717 -18.972 1.00 0.00 82 GLU A N 11
ATOM 18832 C CA . GLU A 1 66 ? -9.040 32.031 -19.513 1.00 0.00 82 GLU A CA 11
ATOM 18833 C C . GLU A 1 66 ? -10.331 32.777 -19.833 1.00 0.00 82 GLU A C 11
ATOM 18834 O O . GLU A 1 66 ? -11.133 32.329 -20.652 1.00 0.00 82 GLU A O 11
ATOM 18846 N N . ARG A 1 67 ? -10.522 33.921 -19.184 1.00 0.00 83 ARG A N 11
ATOM 18847 C CA . ARG A 1 67 ? -11.709 34.736 -19.400 1.00 0.00 83 ARG A CA 11
ATOM 18848 C C . ARG A 1 67 ? -11.318 36.181 -19.698 1.00 0.00 83 ARG A C 11
ATOM 18849 O O . ARG A 1 67 ? -10.709 36.850 -18.863 1.00 0.00 83 ARG A O 11
ATOM 18870 N N . PRO A 1 68 ? -11.663 36.686 -20.897 1.00 0.00 84 PRO A N 11
ATOM 18871 C CA . PRO A 1 68 ? -11.340 38.059 -21.295 1.00 0.00 84 PRO A CA 11
ATOM 18872 C C . PRO A 1 68 ? -11.860 39.083 -20.289 1.00 0.00 84 PRO A C 11
ATOM 18873 O O . PRO A 1 68 ? -12.825 38.822 -19.571 1.00 0.00 84 PRO A O 11
ATOM 18884 N N . LYS A 1 69 ? -11.217 40.247 -20.242 1.00 0.00 85 LYS A N 11
ATOM 18885 C CA . LYS A 1 69 ? -11.620 41.305 -19.321 1.00 0.00 85 LYS A CA 11
ATOM 18886 C C . LYS A 1 69 ? -10.883 42.606 -19.621 1.00 0.00 85 LYS A C 11
ATOM 18887 O O . LYS A 1 69 ? -9.666 42.613 -19.806 1.00 0.00 85 LYS A O 11
ATOM 18906 N N . ASP A 1 70 ? -11.632 43.707 -19.663 1.00 0.00 86 ASP A N 11
ATOM 18907 C CA . ASP A 1 70 ? -11.058 45.021 -19.937 1.00 0.00 86 ASP A CA 11
ATOM 18908 C C . ASP A 1 70 ? -10.287 45.022 -21.254 1.00 0.00 86 ASP A C 11
ATOM 18909 O O . ASP A 1 70 ? -9.094 45.326 -21.286 1.00 0.00 86 ASP A O 11
ATOM 18918 N N . SER A 1 71 ? -10.981 44.686 -22.339 1.00 0.00 87 SER A N 11
ATOM 18919 C CA . SER A 1 71 ? -10.372 44.650 -23.665 1.00 0.00 87 SER A CA 11
ATOM 18920 C C . SER A 1 71 ? -9.155 43.728 -23.697 1.00 0.00 87 SER A C 11
ATOM 18921 O O . SER A 1 71 ? -8.404 43.710 -24.672 1.00 0.00 87 SER A O 11
ATOM 18929 N N . MET A 1 72 ? -8.969 42.965 -22.626 1.00 0.00 88 MET A N 11
ATOM 18930 C CA . MET A 1 72 ? -7.846 42.039 -22.527 1.00 0.00 88 MET A CA 11
ATOM 18931 C C . MET A 1 72 ? -8.342 40.614 -22.317 1.00 0.00 88 MET A C 11
ATOM 18932 O O . MET A 1 72 ? -9.524 40.322 -22.501 1.00 0.00 88 MET A O 11
ATOM 18946 N N . ILE A 1 73 ? -7.431 39.735 -21.920 1.00 0.00 89 ILE A N 11
ATOM 18947 C CA . ILE A 1 73 ? -7.762 38.344 -21.664 1.00 0.00 89 ILE A CA 11
ATOM 18948 C C . ILE A 1 73 ? -6.925 37.829 -20.496 1.00 0.00 89 ILE A C 11
ATOM 18949 O O . ILE A 1 73 ? -5.702 37.977 -20.483 1.00 0.00 89 ILE A O 11
ATOM 18965 N N . TRP A 1 74 ? -7.591 37.249 -19.507 1.00 0.00 90 TRP A N 11
ATOM 18966 C CA . TRP A 1 74 ? -6.905 36.744 -18.324 1.00 0.00 90 TRP A CA 11
ATOM 18967 C C . TRP A 1 74 ? -6.979 35.223 -18.229 1.00 0.00 90 TRP A C 11
ATOM 18968 O O . TRP A 1 74 ? -8.052 34.636 -18.343 1.00 0.00 90 TRP A O 11
ATOM 18989 N N . ASP A 1 75 ? -5.834 34.595 -17.978 1.00 0.00 91 ASP A N 11
ATOM 18990 C CA . ASP A 1 75 ? -5.770 33.146 -17.819 1.00 0.00 91 ASP A CA 11
ATOM 18991 C C . ASP A 1 75 ? -5.894 32.812 -16.336 1.00 0.00 91 ASP A C 11
ATOM 18992 O O . ASP A 1 75 ? -4.988 32.236 -15.733 1.00 0.00 91 ASP A O 11
ATOM 19001 N N . CYS A 1 76 ? -7.019 33.220 -15.757 1.00 0.00 92 CYS A N 11
ATOM 19002 C CA . CYS A 1 76 ? -7.288 33.021 -14.338 1.00 0.00 92 CYS A CA 11
ATOM 19003 C C . CYS A 1 76 ? -7.025 31.593 -13.876 1.00 0.00 92 CYS A C 11
ATOM 19004 O O . CYS A 1 76 ? -7.439 30.624 -14.513 1.00 0.00 92 CYS A O 11
ATOM 19011 N N . THR A 1 77 ? -6.350 31.491 -12.739 1.00 0.00 93 THR A N 11
ATOM 19012 C CA . THR A 1 77 ? -6.025 30.212 -12.122 1.00 0.00 93 THR A CA 11
ATOM 19013 C C . THR A 1 77 ? -6.904 29.981 -10.899 1.00 0.00 93 THR A C 11
ATOM 19014 O O . THR A 1 77 ? -7.065 30.872 -10.067 1.00 0.00 93 THR A O 11
ATOM 19025 N N . CYS A 1 78 ? -7.464 28.786 -10.780 1.00 0.00 94 CYS A N 11
ATOM 19026 C CA . CYS A 1 78 ? -8.311 28.467 -9.638 1.00 0.00 94 CYS A CA 11
ATOM 19027 C C . CYS A 1 78 ? -7.491 27.776 -8.561 1.00 0.00 94 CYS A C 11
ATOM 19028 O O . CYS A 1 78 ? -6.897 26.721 -8.787 1.00 0.00 94 CYS A O 11
ATOM 19035 N N . ILE A 1 79 ? -7.456 28.396 -7.393 1.00 0.00 95 ILE A N 11
ATOM 19036 C CA . ILE A 1 79 ? -6.704 27.881 -6.262 1.00 0.00 95 ILE A CA 11
ATOM 19037 C C . ILE A 1 79 ? -7.636 27.192 -5.271 1.00 0.00 95 ILE A C 11
ATOM 19038 O O . ILE A 1 79 ? -8.776 26.873 -5.607 1.00 0.00 95 ILE A O 11
ATOM 19054 N N . GLY A 1 80 ? -7.158 26.976 -4.048 1.00 0.00 96 GLY A N 11
ATOM 19055 C CA . GLY A 1 80 ? -7.982 26.346 -3.037 1.00 0.00 96 GLY A CA 11
ATOM 19056 C C . GLY A 1 80 ? -8.949 27.335 -2.434 1.00 0.00 96 GLY A C 11
ATOM 19057 O O . GLY A 1 80 ? -9.009 27.493 -1.218 1.00 0.00 96 GLY A O 11
ATOM 19061 N N . ALA A 1 81 ? -9.688 28.016 -3.304 1.00 0.00 97 ALA A N 11
ATOM 19062 C CA . ALA A 1 81 ? -10.652 29.026 -2.889 1.00 0.00 97 ALA A CA 11
ATOM 19063 C C . ALA A 1 81 ? -11.544 28.536 -1.752 1.00 0.00 97 ALA A C 11
ATOM 19064 O O . ALA A 1 81 ? -12.129 29.340 -1.026 1.00 0.00 97 ALA A O 11
ATOM 19071 N N . GLY A 1 82 ? -11.641 27.218 -1.597 1.00 0.00 98 GLY A N 11
ATOM 19072 C CA . GLY A 1 82 ? -12.460 26.655 -0.538 1.00 0.00 98 GLY A CA 11
ATOM 19073 C C . GLY A 1 82 ? -12.094 27.210 0.825 1.00 0.00 98 GLY A C 11
ATOM 19074 O O . GLY A 1 82 ? -12.848 27.065 1.788 1.00 0.00 98 GLY A O 11
ATOM 19078 N N . ARG A 1 83 ? -10.933 27.853 0.899 1.00 0.00 99 ARG A N 11
ATOM 19079 C CA . ARG A 1 83 ? -10.455 28.443 2.142 1.00 0.00 99 ARG A CA 11
ATOM 19080 C C . ARG A 1 83 ? -9.463 29.566 1.856 1.00 0.00 99 ARG A C 11
ATOM 19081 O O . ARG A 1 83 ? -9.253 30.448 2.689 1.00 0.00 99 ARG A O 11
ATOM 19102 N N . GLY A 1 84 ? -8.850 29.524 0.674 1.00 0.00 100 GLY A N 11
ATOM 19103 C CA . GLY A 1 84 ? -7.881 30.537 0.300 1.00 0.00 100 GLY A CA 11
ATOM 19104 C C . GLY A 1 84 ? -8.438 31.567 -0.664 1.00 0.00 100 GLY A C 11
ATOM 19105 O O . GLY A 1 84 ? -8.854 32.648 -0.244 1.00 0.00 100 GLY A O 11
ATOM 19109 N N . ARG A 1 85 ? -8.444 31.238 -1.960 1.00 0.00 101 ARG A N 11
ATOM 19110 C CA . ARG A 1 85 ? -8.952 32.160 -2.981 1.00 0.00 101 ARG A CA 11
ATOM 19111 C C . ARG A 1 85 ? -8.766 31.623 -4.402 1.00 0.00 101 ARG A C 11
ATOM 19112 O O . ARG A 1 85 ? -8.474 30.446 -4.612 1.00 0.00 101 ARG A O 11
ATOM 19133 N N . ILE A 1 86 ? -8.920 32.531 -5.364 1.00 0.00 102 ILE A N 11
ATOM 19134 C CA . ILE A 1 86 ? -8.757 32.236 -6.784 1.00 0.00 102 ILE A CA 11
ATOM 19135 C C . ILE A 1 86 ? -7.783 33.248 -7.385 1.00 0.00 102 ILE A C 11
ATOM 19136 O O . ILE A 1 86 ? -8.021 34.454 -7.332 1.00 0.00 102 ILE A O 11
ATOM 19152 N N . SER A 1 87 ? -6.678 32.761 -7.932 1.00 0.00 103 SER A N 11
ATOM 19153 C CA . SER A 1 87 ? -5.665 33.639 -8.509 1.00 0.00 103 SER A CA 11
ATOM 19154 C C . SER A 1 87 ? -5.992 33.986 -9.955 1.00 0.00 103 SER A C 11
ATOM 19155 O O . SER A 1 87 ? -6.201 33.104 -10.776 1.00 0.00 103 SER A O 11
ATOM 19163 N N . CYS A 1 88 ? -6.026 35.277 -10.259 1.00 0.00 104 CYS A N 11
ATOM 19164 C CA . CYS A 1 88 ? -6.315 35.737 -11.612 1.00 0.00 104 CYS A CA 11
ATOM 19165 C C . CYS A 1 88 ? -5.104 36.455 -12.191 1.00 0.00 104 CYS A C 11
ATOM 19166 O O . CYS A 1 88 ? -4.626 37.433 -11.622 1.00 0.00 104 CYS A O 11
ATOM 19173 N N . THR A 1 89 ? -4.604 35.959 -13.314 1.00 0.00 105 THR A N 11
ATOM 19174 C CA . THR A 1 89 ? -3.437 36.554 -13.954 1.00 0.00 105 THR A CA 11
ATOM 19175 C C . THR A 1 89 ? -3.711 36.898 -15.413 1.00 0.00 105 THR A C 11
ATOM 19176 O O . THR A 1 89 ? -4.535 36.264 -16.072 1.00 0.00 105 THR A O 11
ATOM 19187 N N . ILE A 1 90 ? -3.009 37.912 -15.906 1.00 0.00 106 ILE A N 11
ATOM 19188 C CA . ILE A 1 90 ? -3.156 38.363 -17.281 1.00 0.00 106 ILE A CA 11
ATOM 19189 C C . ILE A 1 90 ? -2.310 37.506 -18.215 1.00 0.00 106 ILE A C 11
ATOM 19190 O O . ILE A 1 90 ? -1.314 36.918 -17.797 1.00 0.00 106 ILE A O 11
ATOM 19206 N N . ALA A 1 91 ? -2.710 37.438 -19.478 1.00 0.00 107 ALA A N 11
ATOM 19207 C CA . ALA A 1 91 ? -1.978 36.652 -20.460 1.00 0.00 107 ALA A CA 11
ATOM 19208 C C . ALA A 1 91 ? -2.365 37.049 -21.874 1.00 0.00 107 ALA A C 11
ATOM 19209 O O . ALA A 1 91 ? -2.971 36.273 -22.615 1.00 0.00 107 ALA A O 11
ATOM 19216 N N . ASN A 1 92 ? -2.006 38.268 -22.234 1.00 0.00 108 ASN A N 11
ATOM 19217 C CA . ASN A 1 92 ? -2.302 38.803 -23.557 1.00 0.00 108 ASN A CA 11
ATOM 19218 C C . ASN A 1 92 ? -1.505 38.070 -24.631 1.00 0.00 108 ASN A C 11
ATOM 19219 O O . ASN A 1 92 ? -0.274 38.062 -24.607 1.00 0.00 108 ASN A O 11
ATOM 19230 N N . ARG A 1 93 ? -2.215 37.456 -25.572 1.00 0.00 109 ARG A N 11
ATOM 19231 C CA . ARG A 1 93 ? -1.574 36.720 -26.656 1.00 0.00 109 ARG A CA 11
ATOM 19232 C C . ARG A 1 93 ? -1.453 37.588 -27.904 1.00 0.00 109 ARG A C 11
ATOM 19233 O O . ARG A 1 93 ? -2.133 38.633 -27.966 1.00 0.00 109 ARG A O 11
ATOM 19255 N N . SER B 2 13 ? 1.883 38.825 -19.388 1.00 0.00 13 SER B N 11
ATOM 19256 C CA . SER B 2 13 ? 1.306 38.258 -18.143 1.00 0.00 13 SER B CA 11
ATOM 19257 C C . SER B 2 13 ? 1.299 39.292 -17.018 1.00 0.00 13 SER B C 11
ATOM 19258 O O . SER B 2 13 ? 2.183 40.146 -16.942 1.00 0.00 13 SER B O 11
ATOM 19265 N N . THR B 2 14 ? 0.292 39.213 -16.152 1.00 0.00 14 THR B N 11
ATOM 19266 C CA . THR B 2 14 ? 0.163 40.147 -15.037 1.00 0.00 14 THR B CA 11
ATOM 19267 C C . THR B 2 14 ? -0.718 39.557 -13.934 1.00 0.00 14 THR B C 11
ATOM 19268 O O . THR B 2 14 ? -1.946 39.581 -14.023 1.00 0.00 14 THR B O 11
ATOM 19279 N N . THR B 2 15 ? -0.080 39.017 -12.898 1.00 0.00 15 THR B N 11
ATOM 19280 C CA . THR B 2 15 ? -0.804 38.411 -11.786 1.00 0.00 15 THR B CA 11
ATOM 19281 C C . THR B 2 15 ? -1.715 39.418 -11.091 1.00 0.00 15 THR B C 11
ATOM 19282 O O . THR B 2 15 ? -1.416 40.611 -11.041 1.00 0.00 15 THR B O 11
ATOM 19293 N N . GLU B 2 16 ? -2.828 38.920 -10.562 1.00 0.00 16 GLU B N 11
ATOM 19294 C CA . GLU B 2 16 ? -3.803 39.757 -9.871 1.00 0.00 16 GLU B CA 11
ATOM 19295 C C . GLU B 2 16 ? -4.680 38.910 -8.949 1.00 0.00 16 GLU B C 11
ATOM 19296 O O . GLU B 2 16 ? -5.906 39.034 -8.958 1.00 0.00 16 GLU B O 11
ATOM 19308 N N . VAL B 2 17 ? -4.047 38.045 -8.162 1.00 0.00 17 VAL B N 11
ATOM 19309 C CA . VAL B 2 17 ? -4.778 37.174 -7.244 1.00 0.00 17 VAL B CA 11
ATOM 19310 C C . VAL B 2 17 ? -5.381 37.966 -6.089 1.00 0.00 17 VAL B C 11
ATOM 19311 O O . VAL B 2 17 ? -4.982 39.101 -5.825 1.00 0.00 17 VAL B O 11
ATOM 19324 N N . GLU B 2 18 ? -6.332 37.351 -5.394 1.00 0.00 18 GLU B N 11
ATOM 19325 C CA . GLU B 2 18 ? -6.978 37.987 -4.256 1.00 0.00 18 GLU B CA 11
ATOM 19326 C C . GLU B 2 18 ? -6.068 37.927 -3.034 1.00 0.00 18 GLU B C 11
ATOM 19327 O O . GLU B 2 18 ? -5.933 38.904 -2.298 1.00 0.00 18 GLU B O 11
ATOM 19339 N N . ASP B 2 19 ? -5.437 36.771 -2.834 1.00 0.00 19 ASP B N 11
ATOM 19340 C CA . ASP B 2 19 ? -4.527 36.574 -1.709 1.00 0.00 19 ASP B CA 11
ATOM 19341 C C . ASP B 2 19 ? -3.896 35.184 -1.749 1.00 0.00 19 ASP B C 11
ATOM 19342 O O . ASP B 2 19 ? -3.904 34.517 -2.783 1.00 0.00 19 ASP B O 11
ATOM 19351 N N . SER B 2 20 ? -3.350 34.758 -0.612 1.00 0.00 20 SER B N 11
ATOM 19352 C CA . SER B 2 20 ? -2.713 33.450 -0.509 1.00 0.00 20 SER B CA 11
ATOM 19353 C C . SER B 2 20 ? -2.417 33.106 0.947 1.00 0.00 20 SER B C 11
ATOM 19354 O O . SER B 2 20 ? -1.271 32.846 1.316 1.00 0.00 20 SER B O 11
ATOM 19362 N N . LYS B 2 21 ? -3.459 33.111 1.775 1.00 0.00 21 LYS B N 11
ATOM 19363 C CA . LYS B 2 21 ? -3.311 32.801 3.193 1.00 0.00 21 LYS B CA 11
ATOM 19364 C C . LYS B 2 21 ? -3.838 31.402 3.508 1.00 0.00 21 LYS B C 11
ATOM 19365 O O . LYS B 2 21 ? -5.048 31.173 3.514 1.00 0.00 21 LYS B O 11
ATOM 19384 N N . PRO B 2 22 ? -2.932 30.443 3.773 1.00 0.00 22 PRO B N 11
ATOM 19385 C CA . PRO B 2 22 ? -3.313 29.060 4.088 1.00 0.00 22 PRO B CA 11
ATOM 19386 C C . PRO B 2 22 ? -4.194 28.974 5.330 1.00 0.00 22 PRO B C 11
ATOM 19387 O O . PRO B 2 22 ? -4.060 29.775 6.255 1.00 0.00 22 PRO B O 11
ATOM 19398 N N . LYS B 2 23 ? -5.093 27.993 5.343 1.00 0.00 23 LYS B N 11
ATOM 19399 C CA . LYS B 2 23 ? -6.000 27.793 6.470 1.00 0.00 23 LYS B CA 11
ATOM 19400 C C . LYS B 2 23 ? -6.806 29.055 6.757 1.00 0.00 23 LYS B C 11
ATOM 19401 O O . LYS B 2 23 ? -6.833 29.983 5.948 1.00 0.00 23 LYS B O 11
ATOM 19420 N N . LEU B 2 24 ? -7.466 29.082 7.912 1.00 0.00 24 LEU B N 11
ATOM 19421 C CA . LEU B 2 24 ? -8.276 30.230 8.302 1.00 0.00 24 LEU B CA 11
ATOM 19422 C C . LEU B 2 24 ? -8.695 30.133 9.766 1.00 0.00 24 LEU B C 11
ATOM 19423 O O . LEU B 2 24 ? -9.534 29.308 10.129 1.00 0.00 24 LEU B O 11
ATOM 19439 N N . SER B 2 25 ? -8.111 30.987 10.600 1.00 0.00 25 SER B N 11
ATOM 19440 C CA . SER B 2 25 ? -8.431 31.001 12.022 1.00 0.00 25 SER B CA 11
ATOM 19441 C C . SER B 2 25 ? -9.288 32.214 12.369 1.00 0.00 25 SER B C 11
ATOM 19442 O O . SER B 2 25 ? -9.047 33.317 11.875 1.00 0.00 25 SER B O 11
ATOM 19450 N N . ILE B 2 26 ? -10.294 32.005 13.214 1.00 0.00 26 ILE B N 11
ATOM 19451 C CA . ILE B 2 26 ? -11.189 33.086 13.615 1.00 0.00 26 ILE B CA 11
ATOM 19452 C C . ILE B 2 26 ? -11.431 33.086 15.119 1.00 0.00 26 ILE B C 11
ATOM 19453 O O . ILE B 2 26 ? -11.967 32.126 15.669 1.00 0.00 26 ILE B O 11
ATOM 19469 N N . HIS B 2 27 ? -11.045 34.171 15.779 1.00 0.00 27 HIS B N 11
ATOM 19470 C CA . HIS B 2 27 ? -11.235 34.291 17.219 1.00 0.00 27 HIS B CA 11
ATOM 19471 C C . HIS B 2 27 ? -12.643 34.787 17.533 1.00 0.00 27 HIS B C 11
ATOM 19472 O O . HIS B 2 27 ? -12.822 35.873 18.086 1.00 0.00 27 HIS B O 11
ATOM 19487 N N . PHE B 2 28 ? -13.638 33.981 17.170 1.00 0.00 28 PHE B N 11
ATOM 19488 C CA . PHE B 2 28 ? -15.036 34.330 17.405 1.00 0.00 28 PHE B CA 11
ATOM 19489 C C . PHE B 2 28 ? -15.278 34.654 18.875 1.00 0.00 28 PHE B C 11
ATOM 19490 O O . PHE B 2 28 ? -14.729 34.004 19.764 1.00 0.00 28 PHE B O 11
ATOM 19507 N N . ASP B 2 29 ? -16.106 35.666 19.123 1.00 0.00 29 ASP B N 11
ATOM 19508 C CA . ASP B 2 29 ? -16.423 36.080 20.485 1.00 0.00 29 ASP B CA 11
ATOM 19509 C C . ASP B 2 29 ? -17.363 35.081 21.152 1.00 0.00 29 ASP B C 11
ATOM 19510 O O . ASP B 2 29 ? -17.629 34.007 20.611 1.00 0.00 29 ASP B O 11
ATOM 19519 N N . ASN B 2 30 ? -17.862 35.441 22.330 1.00 0.00 30 ASN B N 11
ATOM 19520 C CA . ASN B 2 30 ? -18.773 34.576 23.072 1.00 0.00 30 ASN B CA 11
ATOM 19521 C C . ASN B 2 30 ? -19.683 35.397 23.980 1.00 0.00 30 ASN B C 11
ATOM 19522 O O . ASN B 2 30 ? -19.383 36.547 24.301 1.00 0.00 30 ASN B O 11
ATOM 19533 N N . GLU B 2 31 ? -20.795 34.797 24.392 1.00 0.00 31 GLU B N 11
ATOM 19534 C CA . GLU B 2 31 ? -21.750 35.472 25.264 1.00 0.00 31 GLU B CA 11
ATOM 19535 C C . GLU B 2 31 ? -22.614 34.460 26.011 1.00 0.00 31 GLU B C 11
ATOM 19536 O O . GLU B 2 31 ? -23.050 33.461 25.440 1.00 0.00 31 GLU B O 11
ATOM 19548 N N . TRP B 2 32 ? -22.856 34.728 27.291 1.00 0.00 32 TRP B N 11
ATOM 19549 C CA . TRP B 2 32 ? -23.668 33.842 28.118 1.00 0.00 32 TRP B CA 11
ATOM 19550 C C . TRP B 2 32 ? -25.109 34.339 28.195 1.00 0.00 32 TRP B C 11
ATOM 19551 O O . TRP B 2 32 ? -25.392 35.344 28.848 1.00 0.00 32 TRP B O 11
ATOM 19572 N N . PRO B 2 33 ? -26.046 33.640 27.528 1.00 0.00 33 PRO B N 11
ATOM 19573 C CA . PRO B 2 33 ? -27.464 34.018 27.528 1.00 0.00 33 PRO B CA 11
ATOM 19574 C C . PRO B 2 33 ? -28.053 34.051 28.934 1.00 0.00 33 PRO B C 11
ATOM 19575 O O . PRO B 2 33 ? -28.473 33.023 29.467 1.00 0.00 33 PRO B O 11
ATOM 19586 N N . LYS B 2 34 ? -28.082 35.239 29.530 1.00 0.00 34 LYS B N 11
ATOM 19587 C CA . LYS B 2 34 ? -28.620 35.408 30.874 1.00 0.00 34 LYS B CA 11
ATOM 19588 C C . LYS B 2 34 ? -29.645 36.536 30.914 1.00 0.00 34 LYS B C 11
ATOM 19589 O O . LYS B 2 34 ? -29.616 37.443 30.082 1.00 0.00 34 LYS B O 11
ATOM 19608 N N . GLU B 2 35 ? -30.550 36.473 31.886 1.00 0.00 35 GLU B N 11
ATOM 19609 C CA . GLU B 2 35 ? -31.584 37.489 32.035 1.00 0.00 35 GLU B CA 11
ATOM 19610 C C . GLU B 2 35 ? -31.558 38.091 33.435 1.00 0.00 35 GLU B C 11
ATOM 19611 O O . GLU B 2 35 ? -32.311 37.674 34.317 1.00 0.00 35 GLU B O 11
ATOM 19623 N N . ASP B 2 36 ? -30.686 39.075 33.634 1.00 0.00 36 ASP B N 11
ATOM 19624 C CA . ASP B 2 36 ? -30.560 39.737 34.928 1.00 0.00 36 ASP B CA 11
ATOM 19625 C C . ASP B 2 36 ? -30.261 41.222 34.752 1.00 0.00 36 ASP B C 11
ATOM 19626 O O . ASP B 2 36 ? -30.111 41.662 33.594 1.00 0.00 36 ASP B O 11
ATOM 19636 N N . SER A 1 1 ? -21.363 23.220 37.122 1.00 0.00 17 SER A N 12
ATOM 19637 C CA . SER A 1 1 ? -22.146 24.451 37.402 1.00 0.00 17 SER A CA 12
ATOM 19638 C C . SER A 1 1 ? -21.777 25.571 36.435 1.00 0.00 17 SER A C 12
ATOM 19639 O O . SER A 1 1 ? -22.559 26.497 36.215 1.00 0.00 17 SER A O 12
ATOM 19646 N N . LYS A 1 2 ? -20.582 25.480 35.861 1.00 0.00 18 LYS A N 12
ATOM 19647 C CA . LYS A 1 2 ? -20.108 26.486 34.917 1.00 0.00 18 LYS A CA 12
ATOM 19648 C C . LYS A 1 2 ? -19.856 25.867 33.543 1.00 0.00 18 LYS A C 12
ATOM 19649 O O . LYS A 1 2 ? -18.982 25.014 33.390 1.00 0.00 18 LYS A O 12
ATOM 19668 N N . PRO A 1 3 ? -20.623 26.290 32.521 1.00 0.00 19 PRO A N 12
ATOM 19669 C CA . PRO A 1 3 ? -20.475 25.770 31.158 1.00 0.00 19 PRO A CA 12
ATOM 19670 C C . PRO A 1 3 ? -19.181 26.234 30.499 1.00 0.00 19 PRO A C 12
ATOM 19671 O O . PRO A 1 3 ? -18.525 27.159 30.979 1.00 0.00 19 PRO A O 12
ATOM 19682 N N . GLY A 1 4 ? -18.819 25.586 29.395 1.00 0.00 20 GLY A N 12
ATOM 19683 C CA . GLY A 1 4 ? -17.604 25.945 28.688 1.00 0.00 20 GLY A CA 12
ATOM 19684 C C . GLY A 1 4 ? -17.831 27.040 27.665 1.00 0.00 20 GLY A C 12
ATOM 19685 O O . GLY A 1 4 ? -17.664 28.223 27.964 1.00 0.00 20 GLY A O 12
ATOM 19689 N N . CYS A 1 5 ? -18.224 26.647 26.459 1.00 0.00 21 CYS A N 12
ATOM 19690 C CA . CYS A 1 5 ? -18.485 27.601 25.389 1.00 0.00 21 CYS A CA 12
ATOM 19691 C C . CYS A 1 5 ? -19.954 27.562 24.994 1.00 0.00 21 CYS A C 12
ATOM 19692 O O . CYS A 1 5 ? -20.619 26.537 25.149 1.00 0.00 21 CYS A O 12
ATOM 19699 N N . TYR A 1 6 ? -20.460 28.681 24.491 1.00 0.00 22 TYR A N 12
ATOM 19700 C CA . TYR A 1 6 ? -21.855 28.764 24.086 1.00 0.00 22 TYR A CA 12
ATOM 19701 C C . TYR A 1 6 ? -21.990 29.379 22.694 1.00 0.00 22 TYR A C 12
ATOM 19702 O O . TYR A 1 6 ? -21.791 30.580 22.506 1.00 0.00 22 TYR A O 12
ATOM 19720 N N . ASP A 1 7 ? -22.332 28.536 21.724 1.00 0.00 23 ASP A N 12
ATOM 19721 C CA . ASP A 1 7 ? -22.506 28.972 20.343 1.00 0.00 23 ASP A CA 12
ATOM 19722 C C . ASP A 1 7 ? -23.886 29.601 20.157 1.00 0.00 23 ASP A C 12
ATOM 19723 O O . ASP A 1 7 ? -24.745 29.489 21.029 1.00 0.00 23 ASP A O 12
ATOM 19732 N N . ASN A 1 8 ? -24.080 30.271 19.024 1.00 0.00 24 ASN A N 12
ATOM 19733 C CA . ASN A 1 8 ? -25.347 30.935 18.717 1.00 0.00 24 ASN A CA 12
ATOM 19734 C C . ASN A 1 8 ? -26.554 30.034 18.988 1.00 0.00 24 ASN A C 12
ATOM 19735 O O . ASN A 1 8 ? -27.031 29.330 18.098 1.00 0.00 24 ASN A O 12
ATOM 19746 N N . GLY A 1 9 ? -27.048 30.079 20.223 1.00 0.00 25 GLY A N 12
ATOM 19747 C CA . GLY A 1 9 ? -28.205 29.282 20.598 1.00 0.00 25 GLY A CA 12
ATOM 19748 C C . GLY A 1 9 ? -27.858 27.856 20.983 1.00 0.00 25 GLY A C 12
ATOM 19749 O O . GLY A 1 9 ? -28.595 27.215 21.732 1.00 0.00 25 GLY A O 12
ATOM 19753 N N . LYS A 1 10 ? -26.738 27.353 20.473 1.00 0.00 26 LYS A N 12
ATOM 19754 C CA . LYS A 1 10 ? -26.309 25.990 20.774 1.00 0.00 26 LYS A CA 12
ATOM 19755 C C . LYS A 1 10 ? -25.104 25.994 21.707 1.00 0.00 26 LYS A C 12
ATOM 19756 O O . LYS A 1 10 ? -24.233 26.853 21.600 1.00 0.00 26 LYS A O 12
ATOM 19775 N N . HIS A 1 11 ? -25.062 25.033 22.626 1.00 0.00 27 HIS A N 12
ATOM 19776 C CA . HIS A 1 11 ? -23.959 24.938 23.579 1.00 0.00 27 HIS A CA 12
ATOM 19777 C C . HIS A 1 11 ? -23.082 23.724 23.290 1.00 0.00 27 HIS A C 12
ATOM 19778 O O . HIS A 1 11 ? -23.581 22.652 22.945 1.00 0.00 27 HIS A O 12
ATOM 19793 N N . TYR A 1 12 ? -21.772 23.900 23.438 1.00 0.00 2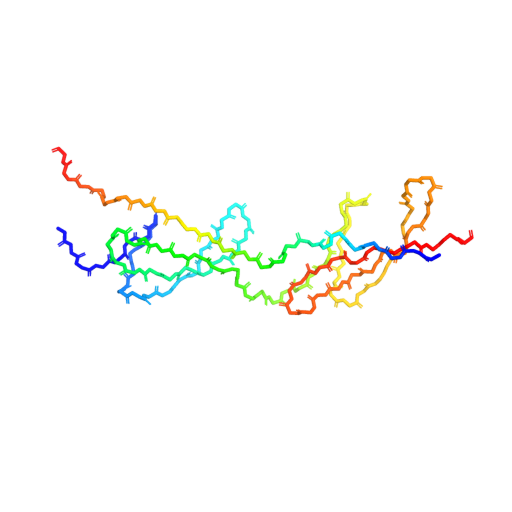8 TYR A N 12
ATOM 19794 C CA . TYR A 1 12 ? -20.818 22.821 23.197 1.00 0.00 28 TYR A CA 12
ATOM 19795 C C . TYR A 1 12 ? -19.955 22.577 24.434 1.00 0.00 28 TYR A C 12
ATOM 19796 O O . TYR A 1 12 ? -19.907 23.407 25.342 1.00 0.00 28 TYR A O 12
ATOM 19814 N N . GLN A 1 13 ? -19.284 21.428 24.468 1.00 0.00 29 GLN A N 12
ATOM 19815 C CA . GLN A 1 13 ? -18.435 21.067 25.596 1.00 0.00 29 GLN A CA 12
ATOM 19816 C C . GLN A 1 13 ? -17.125 21.846 25.589 1.00 0.00 29 GLN A C 12
ATOM 19817 O O . GLN A 1 13 ? -16.741 22.431 24.576 1.00 0.00 29 GLN A O 12
ATOM 19831 N N . ILE A 1 14 ? -16.445 21.844 26.732 1.00 0.00 30 ILE A N 12
ATOM 19832 C CA . ILE A 1 14 ? -15.174 22.544 26.868 1.00 0.00 30 ILE A CA 12
ATOM 19833 C C . ILE A 1 14 ? -14.087 21.852 26.059 1.00 0.00 30 ILE A C 12
ATOM 19834 O O . ILE A 1 14 ? -13.998 20.623 26.044 1.00 0.00 30 ILE A O 12
ATOM 19850 N N . ASN A 1 15 ? -13.267 22.648 25.381 1.00 0.00 31 ASN A N 12
ATOM 19851 C CA . ASN A 1 15 ? -12.184 22.119 24.560 1.00 0.00 31 ASN A CA 12
ATOM 19852 C C . ASN A 1 15 ? -12.729 21.246 23.433 1.00 0.00 31 ASN A C 12
ATOM 19853 O O . ASN A 1 15 ? -11.963 20.623 22.697 1.00 0.00 31 ASN A O 12
ATOM 19864 N N . GLN A 1 16 ? -14.053 21.215 23.292 1.00 0.00 32 GLN A N 12
ATOM 19865 C CA . GLN A 1 16 ? -14.683 20.429 22.243 1.00 0.00 32 GLN A CA 12
ATOM 19866 C C . GLN A 1 16 ? -14.582 21.149 20.906 1.00 0.00 32 GLN A C 12
ATOM 19867 O O . GLN A 1 16 ? -14.428 22.369 20.860 1.00 0.00 32 GLN A O 12
ATOM 19881 N N . GLN A 1 17 ? -14.672 20.392 19.819 1.00 0.00 33 GLN A N 12
ATOM 19882 C CA . GLN A 1 17 ? -14.591 20.970 18.486 1.00 0.00 33 GLN A CA 12
ATOM 19883 C C . GLN A 1 17 ? -15.807 20.592 17.652 1.00 0.00 33 GLN A C 12
ATOM 19884 O O . GLN A 1 17 ? -16.451 19.571 17.897 1.00 0.00 33 GLN A O 12
ATOM 19898 N N . TRP A 1 18 ? -16.103 21.417 16.657 1.00 0.00 34 TRP A N 12
ATOM 19899 C CA . TRP A 1 18 ? -17.231 21.174 15.769 1.00 0.00 34 TRP A CA 12
ATOM 19900 C C . TRP A 1 18 ? -17.044 21.919 14.450 1.00 0.00 34 TRP A C 12
ATOM 19901 O O . TRP A 1 18 ? -16.187 22.796 14.339 1.00 0.00 34 TRP A O 12
ATOM 19922 N N . GLU A 1 19 ? -17.840 21.556 13.452 1.00 0.00 35 GLU A N 12
ATOM 19923 C CA . GLU A 1 19 ? -17.748 22.182 12.137 1.00 0.00 35 GLU A CA 12
ATOM 19924 C C . GLU A 1 19 ? -18.596 23.447 12.059 1.00 0.00 35 GLU A C 12
ATOM 19925 O O . GLU A 1 19 ? -19.761 23.455 12.458 1.00 0.00 35 GLU A O 12
ATOM 19937 N N . ARG A 1 20 ? -18.000 24.512 11.532 1.00 0.00 36 ARG A N 12
ATOM 19938 C CA . ARG A 1 20 ? -18.690 25.788 11.384 1.00 0.00 36 ARG A CA 12
ATOM 19939 C C . ARG A 1 20 ? -18.148 26.550 10.180 1.00 0.00 36 ARG A C 12
ATOM 19940 O O . ARG A 1 20 ? -16.961 26.861 10.114 1.00 0.00 36 ARG A O 12
ATOM 19961 N N . THR A 1 21 ? -19.027 26.842 9.229 1.00 0.00 37 THR A N 12
ATOM 19962 C CA . THR A 1 21 ? -18.648 27.560 8.020 1.00 0.00 37 THR A CA 12
ATOM 19963 C C . THR A 1 21 ? -18.889 29.059 8.168 1.00 0.00 37 THR A C 12
ATOM 19964 O O . THR A 1 21 ? -19.817 29.483 8.858 1.00 0.00 37 THR A O 12
ATOM 19975 N N . TYR A 1 22 ? -18.054 29.858 7.509 1.00 0.00 38 TYR A N 12
ATOM 19976 C CA . TYR A 1 22 ? -18.179 31.309 7.558 1.00 0.00 38 TYR A CA 12
ATOM 19977 C C . TYR A 1 22 ? -18.069 31.901 6.154 1.00 0.00 38 TYR A C 12
ATOM 19978 O O . TYR A 1 22 ? -16.991 31.912 5.559 1.00 0.00 38 TYR A O 12
ATOM 19996 N N . LEU A 1 23 ? -19.197 32.393 5.645 1.00 0.00 39 LEU A N 12
ATOM 19997 C CA . LEU A 1 23 ? -19.260 33.004 4.318 1.00 0.00 39 LEU A CA 12
ATOM 19998 C C . LEU A 1 23 ? -19.186 31.962 3.201 1.00 0.00 39 LEU A C 12
ATOM 19999 O O . LEU A 1 23 ? -19.958 32.019 2.245 1.00 0.00 39 LEU A O 12
ATOM 20015 N N . GLY A 1 24 ? -18.260 31.016 3.321 1.00 0.00 40 GLY A N 12
ATOM 20016 C CA . GLY A 1 24 ? -18.123 29.990 2.301 1.00 0.00 40 GLY A CA 12
ATOM 20017 C C . GLY A 1 24 ? -17.040 28.972 2.612 1.00 0.00 40 GLY A C 12
ATOM 20018 O O . GLY A 1 24 ? -16.773 28.081 1.806 1.00 0.00 40 GLY A O 12
ATOM 20022 N N . ASN A 1 25 ? -16.416 29.097 3.779 1.00 0.00 41 ASN A N 12
ATOM 20023 C CA . ASN A 1 25 ? -15.366 28.175 4.183 1.00 0.00 41 ASN A CA 12
ATOM 20024 C C . ASN A 1 25 ? -15.742 27.452 5.466 1.00 0.00 41 ASN A C 12
ATOM 20025 O O . ASN A 1 25 ? -16.216 28.068 6.413 1.00 0.00 41 ASN A O 12
ATOM 20036 N N . ALA A 1 26 ? -15.523 26.143 5.494 1.00 0.00 42 ALA A N 12
ATOM 20037 C CA . ALA A 1 26 ? -15.838 25.349 6.669 1.00 0.00 42 ALA A CA 12
ATOM 20038 C C . ALA A 1 26 ? -14.649 25.294 7.622 1.00 0.00 42 ALA A C 12
ATOM 20039 O O . ALA A 1 26 ? -13.660 24.610 7.358 1.00 0.00 42 ALA A O 12
ATOM 20046 N N . LEU A 1 27 ? -14.752 26.023 8.727 1.00 0.00 43 LEU A N 12
ATOM 20047 C CA . LEU A 1 27 ? -13.685 26.065 9.721 1.00 0.00 43 LEU A CA 12
ATOM 20048 C C . LEU A 1 27 ? -14.115 25.366 11.006 1.00 0.00 43 LEU A C 12
ATOM 20049 O O . LEU A 1 27 ? -15.180 25.656 11.551 1.00 0.00 43 LEU A O 12
ATOM 20065 N N . VAL A 1 28 ? -13.277 24.463 11.507 1.00 0.00 44 VAL A N 12
ATOM 20066 C CA . VAL A 1 28 ? -13.585 23.761 12.744 1.00 0.00 44 VAL A CA 12
ATOM 20067 C C . VAL A 1 28 ? -13.106 24.584 13.938 1.00 0.00 44 VAL A C 12
ATOM 20068 O O . VAL A 1 28 ? -11.941 24.977 14.012 1.00 0.00 44 VAL A O 12
ATOM 20081 N N . CYS A 1 29 ? -14.018 24.873 14.856 1.00 0.00 45 CYS A N 12
ATOM 20082 C CA . CYS A 1 29 ? -13.687 25.675 16.026 1.00 0.00 45 CYS A CA 12
ATOM 20083 C C . CYS A 1 29 ? -13.468 24.806 17.255 1.00 0.00 45 CYS A C 12
ATOM 20084 O O . CYS A 1 29 ? -13.986 23.694 17.347 1.00 0.00 45 CYS A O 12
ATOM 20091 N N . THR A 1 30 ? -12.710 25.336 18.208 1.00 0.00 46 THR A N 12
ATOM 20092 C CA . THR A 1 30 ? -12.429 24.631 19.450 1.00 0.00 46 THR A CA 12
ATOM 20093 C C . THR A 1 30 ? -13.235 25.249 20.589 1.00 0.00 46 THR A C 12
ATOM 20094 O O . THR A 1 30 ? -14.288 25.837 20.355 1.00 0.00 46 THR A O 12
ATOM 20105 N N . CYS A 1 31 ? -12.743 25.127 21.816 1.00 0.00 47 CYS A N 12
ATOM 20106 C CA . CYS A 1 31 ? -13.442 25.693 22.965 1.00 0.00 47 CYS A CA 12
ATOM 20107 C C . CYS A 1 31 ? -12.480 25.983 24.112 1.00 0.00 47 CYS A C 12
ATOM 20108 O O . CYS A 1 31 ? -11.622 25.164 24.441 1.00 0.00 47 CYS A O 12
ATOM 20115 N N . TYR A 1 32 ? -12.631 27.161 24.714 1.00 0.00 48 TYR A N 12
ATOM 20116 C CA . TYR A 1 32 ? -11.781 27.572 25.824 1.00 0.00 48 TYR A CA 12
ATOM 20117 C C . TYR A 1 32 ? -12.568 27.599 27.128 1.00 0.00 48 TYR A C 12
ATOM 20118 O O . TYR A 1 32 ? -12.038 27.283 28.194 1.00 0.00 48 TYR A O 12
ATOM 20136 N N . GLY A 1 33 ? -13.840 27.974 27.034 1.00 0.00 49 GLY A N 12
ATOM 20137 C CA . GLY A 1 33 ? -14.687 28.030 28.210 1.00 0.00 49 GLY A CA 12
ATOM 20138 C C . GLY A 1 33 ? -14.620 29.368 28.919 1.00 0.00 49 GLY A C 12
ATOM 20139 O O . GLY A 1 33 ? -13.648 29.659 29.616 1.00 0.00 49 GLY A O 12
ATOM 20143 N N . GLY A 1 34 ? -15.658 30.183 28.746 1.00 0.00 50 GLY A N 12
ATOM 20144 C CA . GLY A 1 34 ? -15.690 31.484 29.390 1.00 0.00 50 GLY A CA 12
ATOM 20145 C C . GLY A 1 34 ? -15.872 32.622 28.406 1.00 0.00 50 GLY A C 12
ATOM 20146 O O . GLY A 1 34 ? -16.626 32.507 27.440 1.00 0.00 50 GLY A O 12
ATOM 20150 N N . SER A 1 35 ? -15.181 33.729 28.662 1.00 0.00 51 SER A N 12
ATOM 20151 C CA . SER A 1 35 ? -15.265 34.908 27.805 1.00 0.00 51 SER A CA 12
ATOM 20152 C C . SER A 1 35 ? -14.188 34.882 26.725 1.00 0.00 51 SER A C 12
ATOM 20153 O O . SER A 1 35 ? -14.111 35.788 25.894 1.00 0.00 51 SER A O 12
ATOM 20161 N N . ARG A 1 36 ? -13.352 33.848 26.746 1.00 0.00 52 ARG A N 12
ATOM 20162 C CA . ARG A 1 36 ? -12.276 33.720 25.771 1.00 0.00 52 ARG A CA 12
ATOM 20163 C C . ARG A 1 36 ? -12.812 33.301 24.406 1.00 0.00 52 ARG A C 12
ATOM 20164 O O . ARG A 1 36 ? -12.086 33.329 23.412 1.00 0.00 52 ARG A O 12
ATOM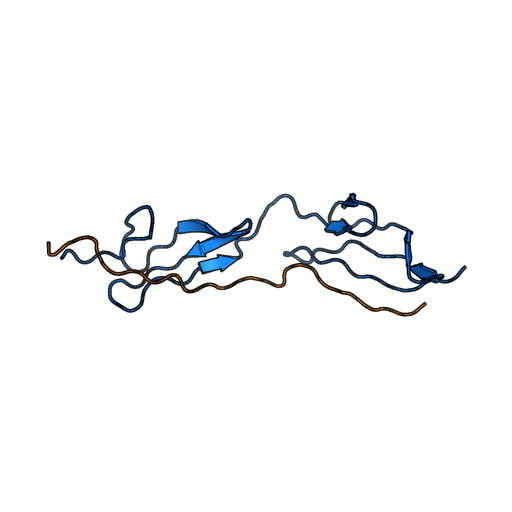 20185 N N . GLY A 1 37 ? -14.084 32.912 24.361 1.00 0.00 53 GLY A N 12
ATOM 20186 C CA . GLY A 1 37 ? -14.687 32.495 23.108 1.00 0.00 53 GLY A CA 12
ATOM 20187 C C . GLY A 1 37 ? -13.983 31.300 22.498 1.00 0.00 53 GLY A C 12
ATOM 20188 O O . GLY A 1 37 ? -13.096 30.713 23.118 1.00 0.00 53 GLY A O 12
ATOM 20192 N N . PHE A 1 38 ? -14.379 30.933 21.282 1.00 0.00 54 PHE A N 12
ATOM 20193 C CA . PHE A 1 38 ? -13.776 29.795 20.598 1.00 0.00 54 PHE A CA 12
ATOM 20194 C C . PHE A 1 38 ? -13.091 30.236 19.309 1.00 0.00 54 PHE A C 12
ATOM 20195 O O . PHE A 1 38 ? -13.546 31.162 18.636 1.00 0.00 54 PHE A O 12
ATOM 20212 N N . ASN A 1 39 ? -11.994 29.566 18.970 1.00 0.00 55 ASN A N 12
ATOM 20213 C CA . ASN A 1 39 ? -11.244 29.887 17.760 1.00 0.00 55 ASN A CA 12
ATOM 20214 C C . ASN A 1 39 ? -11.498 28.849 16.673 1.00 0.00 55 ASN A C 12
ATOM 20215 O O . ASN A 1 39 ? -11.388 27.646 16.914 1.00 0.00 55 ASN A O 12
ATOM 20226 N N . CYS A 1 40 ? -11.836 29.319 15.476 1.00 0.00 56 CYS A N 12
ATOM 20227 C CA . CYS A 1 40 ? -12.104 28.425 14.355 1.00 0.00 56 CYS A CA 12
ATOM 20228 C C . CYS A 1 40 ? -10.894 28.337 13.431 1.00 0.00 56 CYS A C 12
ATOM 20229 O O . CYS A 1 40 ? -10.094 29.268 13.348 1.00 0.00 56 CYS A O 12
ATOM 20236 N N . GLU A 1 41 ? -10.769 27.212 12.733 1.00 0.00 57 GLU A N 12
ATOM 20237 C CA . GLU A 1 41 ? -9.661 27.001 11.808 1.00 0.00 57 GLU A CA 12
ATOM 20238 C C . GLU A 1 41 ? -10.136 26.249 10.569 1.00 0.00 57 GLU A C 12
ATOM 20239 O O . GLU A 1 41 ? -10.783 25.210 10.682 1.00 0.00 57 GLU A O 12
ATOM 20251 N N . SER A 1 42 ? -9.811 26.778 9.390 1.00 0.00 58 SER A N 12
ATOM 20252 C CA . SER A 1 42 ? -10.207 26.150 8.131 1.00 0.00 58 SER A CA 12
ATOM 20253 C C . SER A 1 42 ? -9.992 24.642 8.180 1.00 0.00 58 SER A C 12
ATOM 20254 O O . SER A 1 42 ? -9.031 24.162 8.781 1.00 0.00 58 SER A O 12
ATOM 20262 N N . LYS A 1 43 ? -10.888 23.899 7.540 1.00 0.00 59 LYS A N 12
ATOM 20263 C CA . LYS A 1 43 ? -10.789 22.443 7.508 1.00 0.00 59 LYS A CA 12
ATOM 20264 C C . LYS A 1 43 ? -10.209 21.973 6.176 1.00 0.00 59 LYS A C 12
ATOM 20265 O O . LYS A 1 43 ? -10.299 22.677 5.173 1.00 0.00 59 LYS A O 12
ATOM 20284 N N . PRO A 1 44 ? -9.597 20.776 6.149 1.00 0.00 60 PRO A N 12
ATOM 20285 C CA . PRO A 1 44 ? -9.000 20.225 4.927 1.00 0.00 60 PRO A CA 12
ATOM 20286 C C . PRO A 1 44 ? -10.046 19.686 3.953 1.00 0.00 60 PRO A C 12
ATOM 20287 O O . PRO A 1 44 ? -10.527 18.563 4.107 1.00 0.00 60 PRO A O 12
ATOM 20298 N N . GLU A 1 45 ? -10.394 20.495 2.952 1.00 0.00 61 GLU A N 12
ATOM 20299 C CA . GLU A 1 45 ? -11.378 20.110 1.954 1.00 0.00 61 GLU A CA 12
ATOM 20300 C C . GLU A 1 45 ? -11.009 18.804 1.259 1.00 0.00 61 GLU A C 12
ATOM 20301 O O . GLU A 1 45 ? -10.028 18.147 1.610 1.00 0.00 61 GLU A O 12
ATOM 20313 N N . ALA A 1 46 ? -11.808 18.445 0.262 1.00 0.00 62 ALA A N 12
ATOM 20314 C CA . ALA A 1 46 ? -11.581 17.224 -0.503 1.00 0.00 62 ALA A CA 12
ATOM 20315 C C . ALA A 1 46 ? -11.414 17.531 -1.987 1.00 0.00 62 ALA A C 12
ATOM 20316 O O . ALA A 1 46 ? -10.340 17.334 -2.556 1.00 0.00 62 ALA A O 12
ATOM 20323 N N . GLU A 1 47 ? -12.484 18.016 -2.603 1.00 0.00 63 GLU A N 12
ATOM 20324 C CA . GLU A 1 47 ? -12.468 18.355 -4.021 1.00 0.00 63 GLU A CA 12
ATOM 20325 C C . GLU A 1 47 ? -12.744 19.842 -4.226 1.00 0.00 63 GLU A C 12
ATOM 20326 O O . GLU A 1 47 ? -13.821 20.227 -4.683 1.00 0.00 63 GLU A O 12
ATOM 20338 N N . GLU A 1 48 ? -11.765 20.672 -3.881 1.00 0.00 64 GLU A N 12
ATOM 20339 C CA . GLU A 1 48 ? -11.899 22.118 -4.023 1.00 0.00 64 GLU A CA 12
ATOM 20340 C C . GLU A 1 48 ? -12.134 22.508 -5.479 1.00 0.00 64 GLU A C 12
ATOM 20341 O O . GLU A 1 48 ? -11.873 21.725 -6.390 1.00 0.00 64 GLU A O 12
ATOM 20353 N N . THR A 1 49 ? -12.618 23.728 -5.686 1.00 0.00 65 THR A N 12
ATOM 20354 C CA . THR A 1 49 ? -12.882 24.234 -7.028 1.00 0.00 65 THR A CA 12
ATOM 20355 C C . THR A 1 49 ? -12.995 25.758 -7.018 1.00 0.00 65 THR A C 12
ATOM 20356 O O . THR A 1 49 ? -12.865 26.393 -5.971 1.00 0.00 65 THR A O 12
ATOM 20367 N N . CYS A 1 50 ? -13.243 26.336 -8.189 1.00 0.00 66 CYS A N 12
ATOM 20368 C CA . CYS A 1 50 ? -13.382 27.781 -8.321 1.00 0.00 66 CYS A CA 12
ATOM 20369 C C . CYS A 1 50 ? -14.347 28.124 -9.452 1.00 0.00 66 CYS A C 12
ATOM 20370 O O . CYS A 1 50 ? -14.200 27.636 -10.572 1.00 0.00 66 CYS A O 12
ATOM 20377 N N . PHE A 1 51 ? -15.338 28.957 -9.153 1.00 0.00 67 PHE A N 12
ATOM 20378 C CA . PHE A 1 51 ? -16.329 29.350 -10.150 1.00 0.00 67 PHE A CA 12
ATOM 20379 C C . PHE A 1 51 ? -16.008 30.714 -10.747 1.00 0.00 67 PHE A C 12
ATOM 20380 O O . PHE A 1 51 ? -15.581 31.630 -10.044 1.00 0.00 67 PHE A O 12
ATOM 20397 N N . ASP A 1 52 ? -16.238 30.844 -12.050 1.00 0.00 68 ASP A N 12
ATOM 20398 C CA . ASP A 1 52 ? -15.999 32.096 -12.752 1.00 0.00 68 ASP A CA 12
ATOM 20399 C C . ASP A 1 52 ? -17.324 32.759 -13.100 1.00 0.00 68 ASP A C 12
ATOM 20400 O O . ASP A 1 52 ? -18.063 32.281 -13.960 1.00 0.00 68 ASP A O 12
ATOM 20409 N N . LYS A 1 53 ? -17.623 33.859 -12.422 1.00 0.00 69 LYS A N 12
ATOM 20410 C CA . LYS A 1 53 ? -18.866 34.586 -12.658 1.00 0.00 69 LYS A CA 12
ATOM 20411 C C . LYS A 1 53 ? -18.757 35.450 -13.909 1.00 0.00 69 LYS A C 12
ATOM 20412 O O . LYS A 1 53 ? -19.645 36.249 -14.204 1.00 0.00 69 LYS A O 12
ATOM 20431 N N . TYR A 1 54 ? -17.661 35.279 -14.641 1.00 0.00 70 TYR A N 12
ATOM 20432 C CA . TYR A 1 54 ? -17.428 36.032 -15.862 1.00 0.00 70 TYR A CA 12
ATOM 20433 C C . TYR A 1 54 ? -17.995 35.288 -17.065 1.00 0.00 70 TYR A C 12
ATOM 20434 O O . TYR A 1 54 ? -18.495 35.898 -18.010 1.00 0.00 70 TYR A O 12
ATOM 20452 N N . THR A 1 55 ? -17.917 33.962 -17.014 1.00 0.00 71 THR A N 12
ATOM 20453 C CA . THR A 1 55 ? -18.427 33.120 -18.088 1.00 0.00 71 THR A CA 12
ATOM 20454 C C . THR A 1 55 ? -19.550 32.225 -17.582 1.00 0.00 71 THR A C 12
ATOM 20455 O O . THR A 1 55 ? -20.564 32.037 -18.256 1.00 0.00 71 THR A O 12
ATOM 20466 N N . GLY A 1 56 ? -19.361 31.679 -16.386 1.00 0.00 72 GLY A N 12
ATOM 20467 C CA . GLY A 1 56 ? -20.359 30.815 -15.795 1.00 0.00 72 GLY A CA 12
ATOM 20468 C C . GLY A 1 56 ? -19.918 29.366 -15.739 1.00 0.00 72 GLY A C 12
ATOM 20469 O O . GLY A 1 56 ? -20.751 28.460 -15.703 1.00 0.00 72 GLY A O 12
ATOM 20473 N N . ASN A 1 57 ? -18.607 29.144 -15.735 1.00 0.00 73 ASN A N 12
ATOM 20474 C CA . ASN A 1 57 ? -18.064 27.795 -15.686 1.00 0.00 73 ASN A CA 12
ATOM 20475 C C . ASN A 1 57 ? -17.279 27.561 -14.399 1.00 0.00 73 ASN A C 12
ATOM 20476 O O . ASN A 1 57 ? -16.792 28.504 -13.775 1.00 0.00 73 ASN A O 12
ATOM 20487 N N . THR A 1 58 ? -17.162 26.295 -14.010 1.00 0.00 74 THR A N 12
ATOM 20488 C CA . THR A 1 58 ? -16.438 25.925 -12.800 1.00 0.00 74 THR A CA 12
ATOM 20489 C C . THR A 1 58 ? -15.173 25.140 -13.132 1.00 0.00 74 THR A C 12
ATOM 20490 O O . THR A 1 58 ? -15.156 24.328 -14.057 1.00 0.00 74 THR A O 12
ATOM 20501 N N . TYR A 1 59 ? -14.119 25.390 -12.365 1.00 0.00 75 TYR A N 12
ATOM 20502 C CA . TYR A 1 59 ? -12.843 24.713 -12.559 1.00 0.00 75 TYR A CA 12
ATOM 20503 C C . TYR A 1 59 ? -12.369 24.109 -11.247 1.00 0.00 75 TYR A C 12
ATOM 20504 O O . TYR A 1 59 ? -12.844 24.486 -10.180 1.00 0.00 75 TYR A O 12
ATOM 20522 N N . ARG A 1 60 ? -11.436 23.172 -11.326 1.00 0.00 76 ARG A N 12
ATOM 20523 C CA . ARG A 1 60 ? -10.915 22.523 -10.132 1.00 0.00 76 ARG A CA 12
ATOM 20524 C C . ARG A 1 60 ? -9.533 23.061 -9.775 1.00 0.00 76 ARG A C 12
ATOM 20525 O O . ARG A 1 60 ? -8.807 23.556 -10.637 1.00 0.00 76 ARG A O 12
ATOM 20546 N N . VAL A 1 61 ? -9.177 22.956 -8.498 1.00 0.00 77 VAL A N 12
ATOM 20547 C CA . VAL A 1 61 ? -7.882 23.427 -8.026 1.00 0.00 77 VAL A CA 12
ATOM 20548 C C . VAL A 1 61 ? -6.751 22.591 -8.621 1.00 0.00 77 VAL A C 12
ATOM 20549 O O . VAL A 1 61 ? -6.662 21.387 -8.381 1.00 0.00 77 VAL A O 12
ATOM 20562 N N . GLY A 1 62 ? -5.894 23.240 -9.402 1.00 0.00 78 GLY A N 12
ATOM 20563 C CA . GLY A 1 62 ? -4.783 22.544 -10.024 1.00 0.00 78 GLY A CA 12
ATOM 20564 C C . GLY A 1 62 ? -4.860 22.566 -11.538 1.00 0.00 78 GLY A C 12
ATOM 20565 O O . GLY A 1 62 ? -4.206 21.768 -12.210 1.00 0.00 78 GLY A O 12
ATOM 20569 N N . ASP A 1 63 ? -5.660 23.481 -12.074 1.00 0.00 79 ASP A N 12
ATOM 20570 C CA . ASP A 1 63 ? -5.821 23.608 -13.518 1.00 0.00 79 ASP A CA 12
ATOM 20571 C C . ASP A 1 63 ? -5.754 25.067 -13.940 1.00 0.00 79 ASP A C 12
ATOM 20572 O O . ASP A 1 63 ? -5.567 25.958 -13.111 1.00 0.00 79 ASP A O 12
ATOM 20581 N N . THR A 1 64 ? -5.906 25.305 -15.236 1.00 0.00 80 THR A N 12
ATOM 20582 C CA . THR A 1 64 ? -5.861 26.659 -15.773 1.00 0.00 80 THR A CA 12
ATOM 20583 C C . THR A 1 64 ? -6.852 26.841 -16.914 1.00 0.00 80 THR A C 12
ATOM 20584 O O . THR A 1 64 ? -7.311 25.870 -17.516 1.00 0.00 80 THR A O 12
ATOM 20595 N N . TYR A 1 65 ? -7.174 28.095 -17.204 1.00 0.00 81 TYR A N 12
ATOM 20596 C CA . TYR A 1 65 ? -8.112 28.419 -18.274 1.00 0.00 81 TYR A CA 12
ATOM 20597 C C . TYR A 1 65 ? -7.877 29.834 -18.794 1.00 0.00 81 TYR A C 12
ATOM 20598 O O . TYR A 1 65 ? -7.295 30.671 -18.104 1.00 0.00 81 TYR A O 12
ATOM 20616 N N . GLU A 1 66 ? -8.333 30.093 -20.017 1.00 0.00 82 GLU A N 12
ATOM 20617 C CA . GLU A 1 66 ? -8.176 31.400 -20.634 1.00 0.00 82 GLU A CA 12
ATOM 20618 C C . GLU A 1 66 ? -9.515 32.125 -20.725 1.00 0.00 82 GLU A C 12
ATOM 20619 O O . GLU A 1 66 ? -10.455 31.635 -21.352 1.00 0.00 82 GLU A O 12
ATOM 20631 N N . ARG A 1 67 ? -9.596 33.295 -20.098 1.00 0.00 83 ARG A N 12
ATOM 20632 C CA . ARG A 1 67 ? -10.822 34.086 -20.110 1.00 0.00 83 ARG A CA 12
ATOM 20633 C C . ARG A 1 67 ? -10.513 35.567 -20.321 1.00 0.00 83 ARG A C 12
ATOM 20634 O O . ARG A 1 67 ? -9.770 36.169 -19.546 1.00 0.00 83 ARG A O 12
ATOM 20655 N N . PRO A 1 68 ? -11.085 36.179 -21.375 1.00 0.00 84 PRO A N 12
ATOM 20656 C CA . PRO A 1 68 ? -10.865 37.597 -21.677 1.00 0.00 84 PRO A CA 12
ATOM 20657 C C . PRO A 1 68 ? -11.532 38.516 -20.656 1.00 0.00 84 PRO A C 12
ATOM 20658 O O . PRO A 1 68 ? -12.433 38.095 -19.929 1.00 0.00 84 PRO A O 12
ATOM 20669 N N . LYS A 1 69 ? -11.084 39.769 -20.609 1.00 0.00 85 LYS A N 12
ATOM 20670 C CA . LYS A 1 69 ? -11.637 40.751 -19.678 1.00 0.00 85 LYS A CA 12
ATOM 20671 C C . LYS A 1 69 ? -10.945 42.104 -19.833 1.00 0.00 85 LYS A C 12
ATOM 20672 O O . LYS A 1 69 ? -9.748 42.170 -20.114 1.00 0.00 85 LYS A O 12
ATOM 20691 N N . ASP A 1 70 ? -11.709 43.178 -19.644 1.00 0.00 86 ASP A N 12
ATOM 20692 C CA . ASP A 1 70 ? -11.177 44.534 -19.754 1.00 0.00 86 ASP A CA 12
ATOM 20693 C C . ASP A 1 70 ? -10.539 44.767 -21.122 1.00 0.00 86 ASP A C 12
ATOM 20694 O O . ASP A 1 70 ? -9.400 45.229 -21.215 1.00 0.00 86 ASP A O 12
ATOM 20703 N N . SER A 1 71 ? -11.283 44.449 -22.179 1.00 0.00 87 SER A N 12
ATOM 20704 C CA . SER A 1 71 ? -10.804 44.625 -23.547 1.00 0.00 87 SER A CA 12
ATOM 20705 C C . SER A 1 71 ? -9.537 43.811 -23.811 1.00 0.00 87 SER A C 12
ATOM 20706 O O . SER A 1 71 ? -8.978 43.858 -24.907 1.00 0.00 87 SER A O 12
ATOM 20714 N N . MET A 1 72 ? -9.092 43.064 -22.806 1.00 0.00 88 MET A N 12
ATOM 20715 C CA . MET A 1 72 ? -7.905 42.242 -22.924 1.00 0.00 88 MET A CA 12
ATOM 20716 C C . MET A 1 72 ? -8.261 40.768 -22.785 1.00 0.00 88 MET A C 12
ATOM 20717 O O . MET A 1 72 ? -9.426 40.384 -22.895 1.00 0.00 88 MET A O 12
ATOM 20731 N N . ILE A 1 73 ? -7.250 39.953 -22.516 1.00 0.00 89 ILE A N 12
ATOM 20732 C CA . ILE A 1 73 ? -7.439 38.530 -22.327 1.00 0.00 89 ILE A CA 12
ATOM 20733 C C . ILE A 1 73 ? -6.606 38.075 -21.132 1.00 0.00 89 ILE A C 12
ATOM 20734 O O . ILE A 1 73 ? -5.378 38.186 -21.137 1.00 0.00 89 ILE A O 12
ATOM 20750 N N . TRP A 1 74 ? -7.280 37.598 -20.095 1.00 0.00 90 TRP A N 12
ATOM 20751 C CA . TRP A 1 74 ? -6.601 37.162 -18.882 1.00 0.00 90 TRP A CA 12
ATOM 20752 C C . TRP A 1 74 ? -6.514 35.641 -18.804 1.00 0.00 90 TRP A C 12
ATOM 20753 O O . TRP A 1 74 ? -7.525 34.947 -18.897 1.00 0.00 90 TRP A O 12
ATOM 20774 N N . ASP A 1 75 ? -5.304 35.132 -18.597 1.00 0.00 91 ASP A N 12
ATOM 20775 C CA . ASP A 1 75 ? -5.093 33.697 -18.463 1.00 0.00 91 ASP A CA 12
ATOM 20776 C C . ASP A 1 75 ? -5.290 33.306 -17.004 1.00 0.00 91 ASP A C 12
ATOM 20777 O O . ASP A 1 75 ? -4.342 32.940 -16.307 1.00 0.00 91 ASP A O 12
ATOM 20786 N N . CYS A 1 76 ? -6.531 33.423 -16.546 1.00 0.00 92 CYS A N 12
ATOM 20787 C CA . CYS A 1 76 ? -6.882 33.127 -15.165 1.00 0.00 92 CYS A CA 12
ATOM 20788 C C . CYS A 1 76 ? -6.477 31.718 -14.741 1.00 0.00 92 CYS A C 12
ATOM 20789 O O . CYS A 1 76 ? -6.800 30.731 -15.402 1.00 0.00 92 CYS A O 12
ATOM 20796 N N . THR A 1 77 ? -5.792 31.653 -13.607 1.00 0.00 93 THR A N 12
ATOM 20797 C CA . THR A 1 77 ? -5.346 30.396 -13.021 1.00 0.00 93 THR A CA 12
ATOM 20798 C C . THR A 1 77 ? -6.212 30.059 -11.814 1.00 0.00 93 THR A C 12
ATOM 20799 O O . THR A 1 77 ? -6.538 30.937 -11.016 1.00 0.00 93 THR A O 12
ATOM 20810 N N . CYS A 1 78 ? -6.578 28.795 -11.666 1.00 0.00 94 CYS A N 12
ATOM 20811 C CA . CYS A 1 78 ? -7.398 28.393 -10.532 1.00 0.00 94 CYS A CA 12
ATOM 20812 C C . CYS A 1 78 ? -6.517 27.875 -9.409 1.00 0.00 94 CYS A C 12
ATOM 20813 O O . CYS A 1 78 ? -5.774 26.908 -9.571 1.00 0.00 94 CYS A O 12
ATOM 20820 N N . ILE A 1 79 ? -6.601 28.551 -8.275 1.00 0.00 95 ILE A N 12
ATOM 20821 C CA . ILE A 1 79 ? -5.811 28.204 -7.107 1.00 0.00 95 ILE A CA 12
ATOM 20822 C C . ILE A 1 79 ? -6.679 27.539 -6.046 1.00 0.00 95 ILE A C 12
ATOM 20823 O O . ILE A 1 79 ? -7.898 27.476 -6.192 1.00 0.00 95 ILE A O 12
ATOM 20839 N N . GLY A 1 80 ? -6.048 27.052 -4.980 1.00 0.00 96 GLY A N 12
ATOM 20840 C CA . GLY A 1 80 ? -6.791 26.412 -3.912 1.00 0.00 96 GLY A CA 12
ATOM 20841 C C . GLY A 1 80 ? -7.746 27.378 -3.246 1.00 0.00 96 GLY A C 12
ATOM 20842 O O . GLY A 1 80 ? -7.452 27.923 -2.184 1.00 0.00 96 GLY A O 12
ATOM 20846 N N . ALA A 1 81 ? -8.885 27.602 -3.887 1.00 0.00 97 ALA A N 12
ATOM 20847 C CA . ALA A 1 81 ? -9.887 28.522 -3.375 1.00 0.00 97 ALA A CA 12
ATOM 20848 C C . ALA A 1 81 ? -10.441 28.057 -2.035 1.00 0.00 97 ALA A C 12
ATOM 20849 O O . ALA A 1 81 ? -11.107 28.818 -1.333 1.00 0.00 97 ALA A O 12
ATOM 20856 N N . GLY A 1 82 ? -10.148 26.811 -1.674 1.00 0.00 98 GLY A N 12
ATOM 20857 C CA . GLY A 1 82 ? -10.615 26.283 -0.406 1.00 0.00 98 GLY A CA 12
ATOM 20858 C C . GLY A 1 82 ? -10.059 27.073 0.761 1.00 0.00 98 GLY A C 12
ATOM 20859 O O . GLY A 1 82 ? -10.515 26.935 1.895 1.00 0.00 98 GLY A O 12
ATOM 20863 N N . ARG A 1 83 ? -9.066 27.910 0.470 1.00 0.00 99 ARG A N 12
ATOM 20864 C CA . ARG A 1 83 ? -8.431 28.742 1.481 1.00 0.00 99 ARG A CA 12
ATOM 20865 C C . ARG A 1 83 ? -7.772 29.958 0.835 1.00 0.00 99 ARG A C 12
ATOM 20866 O O . ARG A 1 83 ? -7.940 31.087 1.299 1.00 0.00 99 ARG A O 12
ATOM 20887 N N . GLY A 1 84 ? -7.021 29.717 -0.237 1.00 0.00 100 GLY A N 12
ATOM 20888 C CA . GLY A 1 84 ? -6.342 30.796 -0.934 1.00 0.00 100 GLY A CA 12
ATOM 20889 C C . GLY A 1 84 ? -7.279 31.646 -1.774 1.00 0.00 100 GLY A C 12
ATOM 20890 O O . GLY A 1 84 ? -7.735 32.694 -1.317 1.00 0.00 100 GLY A O 12
ATOM 20894 N N . ARG A 1 85 ? -7.574 31.180 -2.999 1.00 0.00 101 ARG A N 12
ATOM 20895 C CA . ARG A 1 85 ? -8.472 31.895 -3.920 1.00 0.00 101 ARG A CA 12
ATOM 20896 C C . ARG A 1 85 ? -8.274 31.443 -5.373 1.00 0.00 101 ARG A C 12
ATOM 20897 O O . ARG A 1 85 ? -7.882 30.308 -5.639 1.00 0.00 101 ARG A O 12
ATOM 20918 N N . ILE A 1 86 ? -8.531 32.367 -6.301 1.00 0.00 102 ILE A N 12
ATOM 20919 C CA . ILE A 1 86 ? -8.372 32.130 -7.736 1.00 0.00 102 ILE A CA 12
ATOM 20920 C C . ILE A 1 86 ? -7.488 33.228 -8.321 1.00 0.00 102 ILE A C 12
ATOM 20921 O O . ILE A 1 86 ? -7.866 34.399 -8.329 1.00 0.00 102 ILE A O 12
ATOM 20937 N N . SER A 1 87 ? -6.302 32.855 -8.782 1.00 0.00 103 SER A N 12
ATOM 20938 C CA . SER A 1 87 ? -5.355 33.825 -9.329 1.00 0.00 103 SER A CA 12
ATOM 20939 C C . SER A 1 87 ? -5.633 34.114 -10.795 1.00 0.00 103 SER A C 12
ATOM 20940 O O . SER A 1 87 ? -5.754 33.204 -11.602 1.00 0.00 103 SER A O 12
ATOM 20948 N N . CYS A 1 88 ? -5.724 35.396 -11.129 1.00 0.00 104 CYS A N 12
ATOM 20949 C CA . CYS A 1 88 ? -5.976 35.812 -12.504 1.00 0.00 104 CYS A CA 12
ATOM 20950 C C . CYS A 1 88 ? -4.863 36.731 -12.991 1.00 0.00 104 CYS A C 12
ATOM 20951 O O . CYS A 1 88 ? -4.529 37.716 -12.337 1.00 0.00 104 CYS A O 12
ATOM 20958 N N . THR A 1 89 ? -4.284 36.398 -14.138 1.00 0.00 105 THR A N 12
ATOM 20959 C CA . THR A 1 89 ? -3.200 37.191 -14.704 1.00 0.00 105 THR A CA 12
ATOM 20960 C C . THR A 1 89 ? -3.501 37.585 -16.144 1.00 0.00 105 THR A C 12
ATOM 20961 O O . THR A 1 89 ? -4.230 36.888 -16.849 1.00 0.00 105 THR A O 12
ATOM 20972 N N . ILE A 1 90 ? -2.932 38.705 -16.574 1.00 0.00 106 ILE A N 12
ATOM 20973 C CA . ILE A 1 90 ? -3.132 39.197 -17.928 1.00 0.00 106 ILE A CA 12
ATOM 20974 C C . ILE A 1 90 ? -2.220 38.453 -18.894 1.00 0.00 106 ILE A C 12
ATOM 20975 O O . ILE A 1 90 ? -1.166 37.956 -18.501 1.00 0.00 106 ILE A O 12
ATOM 20991 N N . ALA A 1 91 ? -2.628 38.377 -20.153 1.00 0.00 107 ALA A N 12
ATOM 20992 C CA . ALA A 1 91 ? -1.836 37.690 -21.159 1.00 0.00 107 ALA A CA 12
ATOM 20993 C C . ALA A 1 91 ? -2.381 37.945 -22.554 1.00 0.00 107 ALA A C 12
ATOM 20994 O O . ALA A 1 91 ? -2.930 37.052 -23.200 1.00 0.00 107 ALA A O 12
ATOM 21001 N N . ASN A 1 92 ? -2.221 39.176 -23.005 1.00 0.00 108 ASN A N 12
ATOM 21002 C CA . ASN A 1 92 ? -2.688 39.582 -24.323 1.00 0.00 108 ASN A CA 12
ATOM 21003 C C . ASN A 1 92 ? -1.793 39.011 -25.418 1.00 0.00 108 ASN A C 12
ATOM 21004 O O . ASN A 1 92 ? -0.661 39.460 -25.606 1.00 0.00 108 ASN A O 12
ATOM 21015 N N . ARG A 1 93 ? -2.306 38.020 -26.138 1.00 0.00 109 ARG A N 12
ATOM 21016 C CA . ARG A 1 93 ? -1.553 37.386 -27.216 1.00 0.00 109 ARG A CA 12
ATOM 21017 C C . ARG A 1 93 ? -1.307 38.369 -28.357 1.00 0.00 109 ARG A C 12
ATOM 21018 O O . ARG A 1 93 ? -2.293 38.946 -28.863 1.00 0.00 109 ARG A O 12
ATOM 21040 N N . SER B 2 13 ? 1.620 40.569 -19.689 1.00 0.00 13 SER B N 12
ATOM 21041 C CA . SER B 2 13 ? 1.149 39.731 -18.556 1.00 0.00 13 SER B CA 12
ATOM 21042 C C . SER B 2 13 ? 1.087 40.542 -17.260 1.00 0.00 13 SER B C 12
ATOM 21043 O O . SER B 2 13 ? 2.091 41.106 -16.823 1.00 0.00 13 SER B O 12
ATOM 21050 N N . THR B 2 14 ? -0.097 40.596 -16.651 1.00 0.00 14 THR B N 12
ATOM 21051 C CA . THR B 2 14 ? -0.287 41.337 -15.408 1.00 0.00 14 THR B CA 12
ATOM 21052 C C . THR B 2 14 ? -0.996 40.480 -14.361 1.00 0.00 14 THR B C 12
ATOM 21053 O O . THR B 2 14 ? -2.203 40.260 -14.440 1.00 0.00 14 THR B O 12
ATOM 21064 N N . THR B 2 15 ? -0.243 39.991 -13.383 1.00 0.00 15 THR B N 12
ATOM 21065 C CA . THR B 2 15 ? -0.817 39.153 -12.337 1.00 0.00 15 THR B CA 12
ATOM 21066 C C . THR B 2 15 ? -1.812 39.929 -11.483 1.00 0.00 15 THR B C 12
ATOM 21067 O O . THR B 2 15 ? -1.710 41.147 -11.338 1.00 0.00 15 THR B O 12
ATOM 21078 N N . GLU B 2 16 ? -2.776 39.208 -10.923 1.00 0.00 16 GLU B N 12
ATOM 21079 C CA . GLU B 2 16 ? -3.804 39.809 -10.083 1.00 0.00 16 GLU B CA 12
ATOM 21080 C C . GLU B 2 16 ? -4.250 38.826 -9.003 1.00 0.00 16 GLU B C 12
ATOM 21081 O O . GLU B 2 16 ? -5.430 38.488 -8.904 1.00 0.00 16 GLU B O 12
ATOM 21093 N N . VAL B 2 17 ? -3.293 38.361 -8.205 1.00 0.00 17 VAL B N 12
ATOM 21094 C CA . VAL B 2 17 ? -3.575 37.404 -7.139 1.00 0.00 17 VAL B CA 12
ATOM 21095 C C . VAL B 2 17 ? -3.845 38.098 -5.809 1.00 0.00 17 VAL B C 12
ATOM 21096 O O . VAL B 2 17 ? -3.280 39.151 -5.518 1.00 0.00 17 VAL B O 12
ATOM 21109 N N . GLU B 2 18 ? -4.702 37.483 -5.000 1.00 0.00 18 GLU B N 12
ATOM 21110 C CA . GLU B 2 18 ? -5.042 38.014 -3.688 1.00 0.00 18 GLU B CA 12
ATOM 21111 C C . GLU B 2 18 ? -4.419 37.145 -2.601 1.00 0.00 18 GLU B C 12
ATOM 21112 O O . GLU B 2 18 ? -4.953 37.028 -1.498 1.00 0.00 18 GLU B O 12
ATOM 21124 N N . ASP B 2 19 ? -3.283 36.534 -2.940 1.00 0.00 19 ASP B N 12
ATOM 21125 C CA . ASP B 2 19 ? -2.556 35.661 -2.021 1.00 0.00 19 ASP B CA 12
ATOM 21126 C C . ASP B 2 19 ? -3.303 34.351 -1.794 1.00 0.00 19 ASP B C 12
ATOM 21127 O O . ASP B 2 19 ? -4.531 34.306 -1.844 1.00 0.00 19 ASP B O 12
ATOM 21136 N N . SER B 2 20 ? -2.546 33.288 -1.537 1.00 0.00 20 SER B N 12
ATOM 21137 C CA . SER B 2 20 ? -3.127 31.975 -1.294 1.00 0.00 20 SER B CA 12
ATOM 21138 C C . SER B 2 20 ? -3.047 31.621 0.189 1.00 0.00 20 SER B C 12
ATOM 21139 O O . SER B 2 20 ? -2.331 30.700 0.582 1.00 0.00 20 SER B O 12
ATOM 21147 N N . LYS B 2 21 ? -3.785 32.367 1.006 1.00 0.00 21 LYS B N 12
ATOM 21148 C CA . LYS B 2 21 ? -3.799 32.145 2.449 1.00 0.00 21 LYS B CA 12
ATOM 21149 C C . LYS B 2 21 ? -4.130 30.690 2.777 1.00 0.00 21 LYS B C 12
ATOM 21150 O O . LYS B 2 21 ? -5.135 30.154 2.310 1.00 0.00 21 LYS B O 12
ATOM 21169 N N . PRO B 2 22 ? -3.282 30.030 3.588 1.00 0.00 22 PRO B N 12
ATOM 21170 C CA . PRO B 2 22 ? -3.485 28.631 3.980 1.00 0.00 22 PRO B CA 12
ATOM 21171 C C . PRO B 2 22 ? -4.726 28.450 4.853 1.00 0.00 22 PRO B C 12
ATOM 21172 O O . PRO B 2 22 ? -5.734 29.128 4.661 1.00 0.00 22 PRO B O 12
ATOM 21183 N N . LYS B 2 23 ? -4.642 27.531 5.812 1.00 0.00 23 LYS B N 12
ATOM 21184 C CA . LYS B 2 23 ? -5.756 27.261 6.714 1.00 0.00 23 LYS B CA 12
ATOM 21185 C C . LYS B 2 23 ? -6.222 28.537 7.407 1.00 0.00 23 LYS B C 12
ATOM 21186 O O . LYS B 2 23 ? -5.523 29.088 8.257 1.00 0.00 23 LYS B O 12
ATOM 21205 N N . LEU B 2 24 ? -7.413 28.998 7.034 1.00 0.00 24 LEU B N 12
ATOM 21206 C CA . LEU B 2 24 ? -7.991 30.205 7.612 1.00 0.00 24 LEU B CA 12
ATOM 21207 C C . LEU B 2 24 ? -8.044 30.119 9.133 1.00 0.00 24 LEU B C 12
ATOM 21208 O O . LEU B 2 24 ? -7.900 29.041 9.711 1.00 0.00 24 LEU B O 12
ATOM 21224 N N . SER B 2 25 ? -8.263 31.261 9.773 1.00 0.00 25 SER B N 12
ATOM 21225 C CA . SER B 2 25 ? -8.347 31.321 11.226 1.00 0.00 25 SER B CA 12
ATOM 21226 C C . SER B 2 25 ? -9.317 32.416 11.658 1.00 0.00 25 SER B C 12
ATOM 21227 O O . SER B 2 25 ? -9.187 33.570 11.250 1.00 0.00 25 SER B O 12
ATOM 21235 N N . ILE B 2 26 ? -10.297 32.044 12.473 1.00 0.00 26 ILE B N 12
ATOM 21236 C CA . ILE B 2 26 ? -11.296 32.991 12.948 1.00 0.00 26 ILE B CA 12
ATOM 21237 C C . ILE B 2 26 ? -11.304 33.080 14.470 1.00 0.00 26 ILE B C 12
ATOM 21238 O O . ILE B 2 26 ? -10.498 32.442 15.145 1.00 0.00 26 ILE B O 12
ATOM 21254 N N . HIS B 2 27 ? -12.227 33.878 14.999 1.00 0.00 27 HIS B N 12
ATOM 21255 C CA . HIS B 2 27 ? -12.355 34.058 16.440 1.00 0.00 27 HIS B CA 12
ATOM 21256 C C . HIS B 2 27 ? -13.733 34.612 16.788 1.00 0.00 27 HIS B C 12
ATOM 21257 O O . HIS B 2 27 ? -13.857 35.726 17.301 1.00 0.00 27 HIS B O 12
ATOM 21272 N N . PHE B 2 28 ? -14.767 33.829 16.499 1.00 0.00 28 PHE B N 12
ATOM 21273 C CA . PHE B 2 28 ? -16.141 34.237 16.773 1.00 0.00 28 PHE B CA 12
ATOM 21274 C C . PHE B 2 28 ? -16.348 34.500 18.261 1.00 0.00 28 PHE B C 12
ATOM 21275 O O . PHE B 2 28 ? -16.355 33.572 19.070 1.00 0.00 28 PHE B O 12
ATOM 21292 N N . ASP B 2 29 ? -16.520 35.769 18.611 1.00 0.00 29 ASP B N 12
ATOM 21293 C CA . ASP B 2 29 ? -16.732 36.159 20.001 1.00 0.00 29 ASP B CA 12
ATOM 21294 C C . ASP B 2 29 ? -17.941 37.079 20.126 1.00 0.00 29 ASP B C 12
ATOM 21295 O O . ASP B 2 29 ? -17.809 38.304 20.095 1.00 0.00 29 ASP B O 12
ATOM 21304 N N . ASN B 2 30 ? -19.120 36.481 20.265 1.00 0.00 30 ASN B N 12
ATOM 21305 C CA . ASN B 2 30 ? -20.356 37.246 20.393 1.00 0.00 30 ASN B CA 12
ATOM 21306 C C . ASN B 2 30 ? -20.359 38.067 21.678 1.00 0.00 30 ASN B C 12
ATOM 21307 O O . ASN B 2 30 ? -19.417 38.008 22.468 1.00 0.00 30 ASN B O 12
ATOM 21318 N N . GLU B 2 31 ? -21.427 38.834 21.881 1.00 0.00 31 GLU B N 12
ATOM 21319 C CA . GLU B 2 31 ? -21.555 39.668 23.069 1.00 0.00 31 GLU B CA 12
ATOM 21320 C C . GLU B 2 31 ? -21.794 38.815 24.311 1.00 0.00 31 GLU B C 12
ATOM 21321 O O . GLU B 2 31 ? -21.702 39.305 25.437 1.00 0.00 31 GLU B O 12
ATOM 21333 N N . TRP B 2 32 ? -22.101 37.537 24.093 1.00 0.00 32 TRP B N 12
ATOM 21334 C CA . TRP B 2 32 ? -22.357 36.604 25.189 1.00 0.00 32 TRP B CA 12
ATOM 21335 C C . TRP B 2 32 ? -23.606 37.009 25.975 1.00 0.00 32 TRP B C 12
ATOM 21336 O O . TRP B 2 32 ? -23.981 38.181 26.001 1.00 0.00 32 TRP B O 12
ATOM 21357 N N . PRO B 2 33 ? -24.272 36.038 26.626 1.00 0.00 33 PRO B N 12
ATOM 21358 C CA . PRO B 2 33 ? -25.484 36.301 27.411 1.00 0.00 33 PRO B CA 12
ATOM 21359 C C . PRO B 2 33 ? -25.224 37.244 28.581 1.00 0.00 33 PRO B C 12
ATOM 21360 O O . PRO B 2 33 ? -24.089 37.665 28.811 1.00 0.00 33 PRO B O 12
ATOM 21371 N N . LYS B 2 34 ? -26.284 37.574 29.314 1.00 0.00 34 LYS B N 12
ATOM 21372 C CA . LYS B 2 34 ? -26.178 38.470 30.463 1.00 0.00 34 LYS B CA 12
ATOM 21373 C C . LYS B 2 34 ? -25.625 39.829 30.046 1.00 0.00 34 LYS B C 12
ATOM 21374 O O . LYS B 2 34 ? -25.496 40.120 28.857 1.00 0.00 34 LYS B O 12
ATOM 21393 N N . GLU B 2 35 ? -25.302 40.660 31.032 1.00 0.00 35 GLU B N 12
ATOM 21394 C CA . GLU B 2 35 ? -24.765 41.989 30.769 1.00 0.00 35 GLU B CA 12
ATOM 21395 C C . GLU B 2 35 ? -23.257 42.023 30.997 1.00 0.00 35 GLU B C 12
ATOM 21396 O O . GLU B 2 35 ? -22.693 41.120 31.616 1.00 0.00 35 GLU B O 12
ATOM 21408 N N . ASP B 2 36 ? -22.610 43.068 30.492 1.00 0.00 36 ASP B N 12
ATOM 21409 C CA . ASP B 2 36 ? -21.167 43.220 30.641 1.00 0.00 36 ASP B CA 12
ATOM 21410 C C . ASP B 2 36 ? -20.791 43.444 32.102 1.00 0.00 36 ASP B C 12
ATOM 21411 O O . ASP B 2 36 ? -21.534 44.165 32.799 1.00 0.00 36 ASP B O 12
ATOM 21421 N N . SER A 1 1 ? -20.837 20.061 36.837 1.00 0.00 17 SER A N 13
ATOM 21422 C CA . SER A 1 1 ? -20.988 21.346 37.567 1.00 0.00 17 SER A CA 13
ATOM 21423 C C . SER A 1 1 ? -19.840 22.299 37.249 1.00 0.00 17 SER A C 13
ATOM 21424 O O . SER A 1 1 ? -19.548 23.214 38.020 1.00 0.00 17 SER A O 13
ATOM 21431 N N . LYS A 1 2 ? -19.192 22.077 36.111 1.00 0.00 18 LYS A N 13
ATOM 21432 C CA . LYS A 1 2 ? -18.074 22.916 35.690 1.00 0.00 18 LYS A CA 13
ATOM 21433 C C . LYS A 1 2 ? -18.448 23.749 34.466 1.00 0.00 18 LYS A C 13
ATOM 21434 O O . LYS A 1 2 ? -19.146 23.271 33.571 1.00 0.00 18 LYS A O 13
ATOM 21453 N N . PRO A 1 3 ? -17.988 25.012 34.410 1.00 0.00 19 PRO A N 13
ATOM 21454 C CA . PRO A 1 3 ? -18.279 25.912 33.288 1.00 0.00 19 PRO A CA 13
ATOM 21455 C C . PRO A 1 3 ? -17.831 25.334 31.950 1.00 0.00 19 PRO A C 13
ATOM 21456 O O . PRO A 1 3 ? -16.932 24.493 31.894 1.00 0.00 19 PRO A O 13
ATOM 21467 N N . GLY A 1 4 ? -18.463 25.790 30.874 1.00 0.00 20 GLY A N 13
ATOM 21468 C CA . GLY A 1 4 ? -18.117 25.310 29.548 1.00 0.00 20 GLY A CA 13
ATOM 21469 C C . GLY A 1 4 ? -18.109 26.420 28.515 1.00 0.00 20 GLY A C 13
ATOM 21470 O O . GLY A 1 4 ? -17.668 27.534 28.798 1.00 0.00 20 GLY A O 13
ATOM 21474 N N . CYS A 1 5 ? -18.602 26.117 27.318 1.00 0.00 21 CYS A N 13
ATOM 21475 C CA . CYS A 1 5 ? -18.654 27.099 26.240 1.00 0.00 21 CYS A CA 13
ATOM 21476 C C . CYS A 1 5 ? -20.017 27.074 25.559 1.00 0.00 21 CYS A C 13
ATOM 21477 O O . CYS A 1 5 ? -20.796 26.139 25.741 1.00 0.00 21 CYS A O 13
ATOM 21484 N N . TYR A 1 6 ? -20.303 28.111 24.785 1.00 0.00 22 TYR A N 13
ATOM 21485 C CA . TYR A 1 6 ? -21.576 28.215 24.087 1.00 0.00 22 TYR A CA 13
ATOM 21486 C C . TYR A 1 6 ? -21.369 28.568 22.613 1.00 0.00 22 TYR A C 13
ATOM 21487 O O . TYR A 1 6 ? -20.782 29.598 22.280 1.00 0.00 22 TYR A O 13
ATOM 21505 N N . ASP A 1 7 ? -21.853 27.694 21.736 1.00 0.00 23 ASP A N 13
ATOM 21506 C CA . ASP A 1 7 ? -21.735 27.893 20.296 1.00 0.00 23 ASP A CA 13
ATOM 21507 C C . ASP A 1 7 ? -22.880 28.763 19.781 1.00 0.00 23 ASP A C 13
ATOM 21508 O O . ASP A 1 7 ? -23.849 29.007 20.496 1.00 0.00 23 ASP A O 13
ATOM 21517 N N . ASN A 1 8 ? -22.750 29.236 18.547 1.00 0.00 24 ASN A N 13
ATOM 21518 C CA . ASN A 1 8 ? -23.760 30.095 17.931 1.00 0.00 24 ASN A CA 13
ATOM 21519 C C . ASN A 1 8 ? -25.183 29.561 18.122 1.00 0.00 24 ASN A C 13
ATOM 21520 O O . ASN A 1 8 ? -25.687 28.796 17.299 1.00 0.00 24 ASN A O 13
ATOM 21531 N N . GLY A 1 9 ? -25.832 30.002 19.198 1.00 0.00 25 GLY A N 13
ATOM 21532 C CA . GLY A 1 9 ? -27.203 29.595 19.468 1.00 0.00 25 GLY A CA 13
ATOM 21533 C C . GLY A 1 9 ? -27.330 28.313 20.274 1.00 0.00 25 GLY A C 13
ATOM 21534 O O . GLY A 1 9 ? -28.407 28.015 20.794 1.00 0.00 25 GLY A O 13
ATOM 21538 N N . LYS A 1 10 ? -26.251 27.547 20.381 1.00 0.00 26 LYS A N 13
ATOM 21539 C CA . LYS A 1 10 ? -26.287 26.293 21.130 1.00 0.00 26 LYS A CA 13
ATOM 21540 C C . LYS A 1 10 ? -25.191 26.244 22.188 1.00 0.00 26 LYS A C 13
ATOM 21541 O O . LYS A 1 10 ? -24.206 26.970 22.103 1.00 0.00 26 LYS A O 13
ATOM 21560 N N . HIS A 1 11 ? -25.372 25.384 23.187 1.00 0.00 27 HIS A N 13
ATOM 21561 C CA . HIS A 1 11 ? -24.396 25.240 24.263 1.00 0.00 27 HIS A CA 13
ATOM 21562 C C . HIS A 1 11 ? -23.573 23.968 24.078 1.00 0.00 27 HIS A C 13
ATOM 21563 O O . HIS A 1 11 ? -24.116 22.863 24.074 1.00 0.00 27 HIS A O 13
ATOM 21578 N N . TYR A 1 12 ? -22.262 24.131 23.917 1.00 0.00 28 TYR A N 13
ATOM 21579 C CA . TYR A 1 12 ? -21.366 22.994 23.723 1.00 0.00 28 TYR A CA 13
ATOM 21580 C C . TYR A 1 12 ? -20.488 22.769 24.952 1.00 0.00 28 TYR A C 13
ATOM 21581 O O . TYR A 1 12 ? -20.385 23.634 25.821 1.00 0.00 28 TYR A O 13
ATOM 21599 N N . GLN A 1 13 ? -19.865 21.596 25.022 1.00 0.00 29 GLN A N 13
ATOM 21600 C CA . GLN A 1 13 ? -19.007 21.249 26.148 1.00 0.00 29 GLN A CA 13
ATOM 21601 C C . GLN A 1 13 ? -17.643 21.914 26.043 1.00 0.00 29 GLN A C 13
ATOM 21602 O O . GLN A 1 13 ? -17.328 22.563 25.048 1.00 0.00 29 GLN A O 13
ATOM 21616 N N . ILE A 1 14 ? -16.836 21.743 27.087 1.00 0.00 30 ILE A N 13
ATOM 21617 C CA . ILE A 1 14 ? -15.499 22.318 27.121 1.00 0.00 30 ILE A CA 13
ATOM 21618 C C . ILE A 1 14 ? -14.590 21.605 26.133 1.00 0.00 30 ILE A C 13
ATOM 21619 O O . ILE A 1 14 ? -14.630 20.380 26.012 1.00 0.00 30 ILE A O 13
ATOM 21635 N N . ASN A 1 15 ? -13.779 22.377 25.421 1.00 0.00 31 ASN A N 13
ATOM 21636 C CA . ASN A 1 15 ? -12.866 21.820 24.433 1.00 0.00 31 ASN A CA 13
ATOM 21637 C C . ASN A 1 15 ? -13.637 21.083 23.341 1.00 0.00 31 ASN A C 13
ATOM 21638 O O . ASN A 1 15 ? -13.046 20.368 22.531 1.00 0.00 31 ASN A O 13
ATOM 21649 N N . GLN A 1 16 ? -14.956 21.275 23.310 1.00 0.00 32 GLN A N 13
ATOM 21650 C CA . GLN A 1 16 ? -15.785 20.640 22.297 1.00 0.00 32 GLN A CA 13
ATOM 21651 C C . GLN A 1 16 ? -15.560 21.298 20.945 1.00 0.00 32 GLN A C 13
ATOM 21652 O O . GLN A 1 16 ? -15.581 22.523 20.832 1.00 0.00 32 GLN A O 13
ATOM 21666 N N . GLN A 1 17 ? -15.336 20.484 19.921 1.00 0.00 33 GLN A N 13
ATOM 21667 C CA . GLN A 1 17 ? -15.099 21.001 18.581 1.00 0.00 33 GLN A CA 13
ATOM 21668 C C . GLN A 1 17 ? -16.308 20.774 17.681 1.00 0.00 33 GLN A C 13
ATOM 21669 O O . GLN A 1 17 ? -17.096 19.855 17.904 1.00 0.00 33 GLN A O 13
ATOM 21683 N N . TRP A 1 18 ? -16.440 21.612 16.658 1.00 0.00 34 TRP A N 13
ATOM 21684 C CA . TRP A 1 18 ? -17.544 21.497 15.714 1.00 0.00 34 TRP A CA 13
ATOM 21685 C C . TRP A 1 18 ? -17.213 22.204 14.405 1.00 0.00 34 TRP A C 13
ATOM 21686 O O . TRP A 1 18 ? -16.524 23.224 14.393 1.00 0.00 34 TRP A O 13
ATOM 21707 N N . GLU A 1 19 ? -17.701 21.645 13.301 1.00 0.00 35 GLU A N 13
ATOM 21708 C CA . GLU A 1 19 ? -17.449 22.211 11.982 1.00 0.00 35 GLU A CA 13
ATOM 21709 C C . GLU A 1 19 ? -18.494 23.260 11.614 1.00 0.00 35 GLU A C 13
ATOM 21710 O O . GLU A 1 19 ? -19.681 22.957 11.498 1.00 0.00 35 GLU A O 13
ATOM 21722 N N . ARG A 1 20 ? -18.035 24.491 11.418 1.00 0.00 36 ARG A N 13
ATOM 21723 C CA . ARG A 1 20 ? -18.916 25.592 11.046 1.00 0.00 36 ARG A CA 13
ATOM 21724 C C . ARG A 1 20 ? -18.311 26.375 9.886 1.00 0.00 36 ARG A C 13
ATOM 21725 O O . ARG A 1 20 ? -17.101 26.591 9.838 1.00 0.00 36 ARG A O 13
ATOM 21746 N N . THR A 1 21 ? -19.153 26.785 8.943 1.00 0.00 37 THR A N 13
ATOM 21747 C CA . THR A 1 21 ? -18.690 27.524 7.778 1.00 0.00 37 THR A CA 13
ATOM 21748 C C . THR A 1 21 ? -18.787 29.032 7.985 1.00 0.00 37 THR A C 13
ATOM 21749 O O . THR A 1 21 ? -19.731 29.530 8.598 1.00 0.00 37 THR A O 13
ATOM 21760 N N . TYR A 1 22 ? -17.801 29.749 7.453 1.00 0.00 38 TYR A N 13
ATOM 21761 C CA . TYR A 1 22 ? -17.759 31.202 7.557 1.00 0.00 38 TYR A CA 13
ATOM 21762 C C . TYR A 1 22 ? -17.475 31.821 6.192 1.00 0.00 38 TYR A C 13
ATOM 21763 O O . TYR A 1 22 ? -16.379 31.666 5.650 1.00 0.00 38 TYR A O 13
ATOM 21781 N N . LEU A 1 23 ? -18.473 32.519 5.650 1.00 0.00 39 LEU A N 13
ATOM 21782 C CA . LEU A 1 23 ? -18.359 33.172 4.345 1.00 0.00 39 LEU A CA 13
ATOM 21783 C C . LEU A 1 23 ? -18.399 32.153 3.207 1.00 0.00 39 LEU A C 13
ATOM 21784 O O . LEU A 1 23 ? -19.071 32.365 2.198 1.00 0.00 39 LEU A O 13
ATOM 21800 N N . GLY A 1 24 ? -17.678 31.050 3.377 1.00 0.00 40 GLY A N 13
ATOM 21801 C CA . GLY A 1 24 ? -17.644 30.019 2.358 1.00 0.00 40 GLY A CA 13
ATOM 21802 C C . GLY A 1 24 ? -16.637 28.926 2.667 1.00 0.00 40 GLY A C 13
ATOM 21803 O O . GLY A 1 24 ? -16.473 27.988 1.886 1.00 0.00 40 GLY A O 13
ATOM 21807 N N . ASN A 1 25 ? -15.961 29.047 3.806 1.00 0.00 41 ASN A N 13
ATOM 21808 C CA . ASN A 1 25 ? -14.967 28.064 4.211 1.00 0.00 41 ASN A CA 13
ATOM 21809 C C . ASN A 1 25 ? -15.351 27.407 5.531 1.00 0.00 41 ASN A C 13
ATOM 21810 O O . ASN A 1 25 ? -15.612 28.088 6.522 1.00 0.00 41 ASN A O 13
ATOM 21821 N N . ALA A 1 26 ? -15.372 26.079 5.541 1.00 0.00 42 ALA A N 13
ATOM 21822 C CA . ALA A 1 26 ? -15.712 25.335 6.741 1.00 0.00 42 ALA A CA 13
ATOM 21823 C C . ALA A 1 26 ? -14.497 25.196 7.648 1.00 0.00 42 ALA A C 13
ATOM 21824 O O . ALA A 1 26 ? -13.531 24.513 7.308 1.00 0.00 42 ALA A O 13
ATOM 21831 N N . LEU A 1 27 ? -14.548 25.857 8.798 1.00 0.00 43 LEU A N 13
ATOM 21832 C CA . LEU A 1 27 ? -13.448 25.818 9.754 1.00 0.00 43 LEU A CA 13
ATOM 21833 C C . LEU A 1 27 ? -13.837 25.041 11.008 1.00 0.00 43 LEU A C 13
ATOM 21834 O O . LEU A 1 27 ? -14.984 25.099 11.452 1.00 0.00 43 LEU A O 13
ATOM 21850 N N . VAL A 1 28 ? -12.875 24.328 11.585 1.00 0.00 44 VAL A N 13
ATOM 21851 C CA . VAL A 1 28 ? -13.121 23.559 12.798 1.00 0.00 44 VAL A CA 13
ATOM 21852 C C . VAL A 1 28 ? -12.928 24.443 14.024 1.00 0.00 44 VAL A C 13
ATOM 21853 O O . VAL A 1 28 ? -11.801 24.764 14.402 1.00 0.00 44 VAL A O 13
ATOM 21866 N N . CYS A 1 29 ? -14.037 24.848 14.632 1.00 0.00 45 CYS A N 13
ATOM 21867 C CA . CYS A 1 29 ? -13.996 25.710 15.805 1.00 0.00 45 CYS A CA 13
ATOM 21868 C C . CYS A 1 29 ? -13.679 24.918 17.069 1.00 0.00 45 CYS A C 13
ATOM 21869 O O . CYS A 1 29 ? -14.124 23.780 17.230 1.00 0.00 45 CYS A O 13
ATOM 21876 N N . THR A 1 30 ? -12.914 25.536 17.963 1.00 0.00 46 THR A N 13
ATOM 21877 C CA . THR A 1 30 ? -12.537 24.904 19.223 1.00 0.00 46 THR A CA 13
ATOM 21878 C C . THR A 1 30 ? -12.842 25.821 20.404 1.00 0.00 46 THR A C 13
ATOM 21879 O O . THR A 1 30 ? -12.250 26.892 20.539 1.00 0.00 46 THR A O 13
ATOM 21890 N N . CYS A 1 31 ? -13.770 25.395 21.255 1.00 0.00 47 CYS A N 13
ATOM 21891 C CA . CYS A 1 31 ? -14.154 26.182 22.423 1.00 0.00 47 CYS A CA 13
ATOM 21892 C C . CYS A 1 31 ? -13.104 26.073 23.524 1.00 0.00 47 CYS A C 13
ATOM 21893 O O . CYS A 1 31 ? -12.309 25.133 23.545 1.00 0.00 47 CYS A O 13
ATOM 21900 N N . TYR A 1 32 ? -13.105 27.042 24.436 1.00 0.00 48 TYR A N 13
ATOM 21901 C CA . TYR A 1 32 ? -12.149 27.056 25.538 1.00 0.00 48 TYR A CA 13
ATOM 21902 C C . TYR A 1 32 ? -12.859 27.125 26.885 1.00 0.00 48 TYR A C 13
ATOM 21903 O O . TYR A 1 32 ? -12.562 26.350 27.794 1.00 0.00 48 TYR A O 13
ATOM 21921 N N . GLY A 1 33 ? -13.795 28.058 27.008 1.00 0.00 49 GLY A N 13
ATOM 21922 C CA . GLY A 1 33 ? -14.531 28.209 28.249 1.00 0.00 49 GLY A CA 13
ATOM 21923 C C . GLY A 1 33 ? -15.505 29.371 28.216 1.00 0.00 49 GLY A C 13
ATOM 21924 O O . GLY A 1 33 ? -15.961 29.835 29.261 1.00 0.00 49 GLY A O 13
ATOM 21928 N N . GLY A 1 34 ? -15.826 29.838 27.014 1.00 0.00 50 GLY A N 13
ATOM 21929 C CA . GLY A 1 34 ? -16.753 30.945 26.871 1.00 0.00 50 GLY A CA 13
ATOM 21930 C C . GLY A 1 34 ? -16.099 32.291 27.111 1.00 0.00 50 GLY A C 13
ATOM 21931 O O . GLY A 1 34 ? -16.163 33.180 26.262 1.00 0.00 50 GLY A O 13
ATOM 21935 N N . SER A 1 35 ? -15.471 32.444 28.273 1.00 0.00 51 SER A N 13
ATOM 21936 C CA . SER A 1 35 ? -14.805 33.692 28.625 1.00 0.00 51 SER A CA 13
ATOM 21937 C C . SER A 1 35 ? -13.667 33.996 27.655 1.00 0.00 51 SER A C 13
ATOM 21938 O O . SER A 1 35 ? -13.265 35.148 27.498 1.00 0.00 51 SER A O 13
ATOM 21946 N N . ARG A 1 36 ? -13.154 32.955 27.007 1.00 0.00 52 ARG A N 13
ATOM 21947 C CA . ARG A 1 36 ? -12.063 33.112 26.054 1.00 0.00 52 ARG A CA 13
ATOM 21948 C C . ARG A 1 36 ? -12.540 32.861 24.628 1.00 0.00 52 ARG A C 13
ATOM 21949 O O . ARG A 1 36 ? -11.737 32.818 23.695 1.00 0.00 52 ARG A O 13
ATOM 21970 N N . GLY A 1 37 ? -13.851 32.695 24.463 1.00 0.00 53 GLY A N 13
ATOM 21971 C CA . GLY A 1 37 ? -14.409 32.447 23.146 1.00 0.00 53 GLY A CA 13
ATOM 21972 C C . GLY A 1 37 ? -13.788 31.235 22.482 1.00 0.00 53 GLY A C 13
ATOM 21973 O O . GLY A 1 37 ? -13.044 30.489 23.117 1.00 0.00 53 GLY A O 13
ATOM 21977 N N . PHE A 1 38 ? -14.091 31.030 21.204 1.00 0.00 54 PHE A N 13
ATOM 21978 C CA . PHE A 1 38 ? -13.548 29.893 20.471 1.00 0.00 54 PHE A CA 13
ATOM 21979 C C . PHE A 1 38 ? -12.868 30.356 19.188 1.00 0.00 54 PHE A C 13
ATOM 21980 O O . PHE A 1 38 ? -13.312 31.309 18.547 1.00 0.00 54 PHE A O 13
ATOM 21997 N N . ASN A 1 39 ? -11.787 29.677 18.821 1.00 0.00 55 ASN A N 13
ATOM 21998 C CA . ASN A 1 39 ? -11.043 30.019 17.616 1.00 0.00 55 ASN A CA 13
ATOM 21999 C C . ASN A 1 39 ? -11.361 29.044 16.487 1.00 0.00 55 ASN A C 13
ATOM 22000 O O . ASN A 1 39 ? -11.300 27.828 16.671 1.00 0.00 55 ASN A O 13
ATOM 22011 N N . CYS A 1 40 ? -11.697 29.584 15.322 1.00 0.00 56 CYS A N 13
ATOM 22012 C CA . CYS A 1 40 ? -12.022 28.759 14.164 1.00 0.00 56 CYS A CA 13
ATOM 22013 C C . CYS A 1 40 ? -10.870 28.756 13.166 1.00 0.00 56 CYS A C 13
ATOM 22014 O O . CYS A 1 40 ? -10.252 29.791 12.920 1.00 0.00 56 CYS A O 13
ATOM 22021 N N . GLU A 1 41 ? -10.593 27.598 12.583 1.00 0.00 57 GLU A N 13
ATOM 22022 C CA . GLU A 1 41 ? -9.522 27.480 11.600 1.00 0.00 57 GLU A CA 13
ATOM 22023 C C . GLU A 1 41 ? -9.927 26.525 10.485 1.00 0.00 57 GLU A C 13
ATOM 22024 O O . GLU A 1 41 ? -10.557 25.501 10.741 1.00 0.00 57 GLU A O 13
ATOM 22036 N N . SER A 1 42 ? -9.567 26.871 9.249 1.00 0.00 58 SER A N 13
ATOM 22037 C CA . SER A 1 42 ? -9.899 26.048 8.087 1.00 0.00 58 SER A CA 13
ATOM 22038 C C . SER A 1 42 ? -9.839 24.562 8.430 1.00 0.00 58 SER A C 13
ATOM 22039 O O . SER A 1 42 ? -8.878 24.095 9.041 1.00 0.00 58 SER A O 13
ATOM 22047 N N . LYS A 1 43 ? -10.878 23.829 8.042 1.00 0.00 59 LYS A N 13
ATOM 22048 C CA . LYS A 1 43 ? -10.948 22.399 8.319 1.00 0.00 59 LYS A CA 13
ATOM 22049 C C . LYS A 1 43 ? -10.399 21.574 7.157 1.00 0.00 59 LYS A C 13
ATOM 22050 O O . LYS A 1 43 ? -10.369 22.027 6.012 1.00 0.00 59 LYS A O 13
ATOM 22069 N N . PRO A 1 44 ? -9.958 20.344 7.456 1.00 0.00 60 PRO A N 13
ATOM 22070 C CA . PRO A 1 44 ? -9.404 19.424 6.475 1.00 0.00 60 PRO A CA 13
ATOM 22071 C C . PRO A 1 44 ? -10.461 18.487 5.896 1.00 0.00 60 PRO A C 13
ATOM 22072 O O . PRO A 1 44 ? -11.113 17.744 6.630 1.00 0.00 60 PRO A O 13
ATOM 22083 N N . GLU A 1 45 ? -10.627 18.527 4.577 1.00 0.00 61 GLU A N 13
ATOM 22084 C CA . GLU A 1 45 ? -11.599 17.689 3.903 1.00 0.00 61 GLU A CA 13
ATOM 22085 C C . GLU A 1 45 ? -10.988 16.356 3.503 1.00 0.00 61 GLU A C 13
ATOM 22086 O O . GLU A 1 45 ? -10.237 15.742 4.260 1.00 0.00 61 GLU A O 13
ATOM 22098 N N . ALA A 1 46 ? -11.328 15.926 2.303 1.00 0.00 62 ALA A N 13
ATOM 22099 C CA . ALA A 1 46 ? -10.833 14.665 1.760 1.00 0.00 62 ALA A CA 13
ATOM 22100 C C . ALA A 1 46 ? -10.623 14.766 0.255 1.00 0.00 62 ALA A C 13
ATOM 22101 O O . ALA A 1 46 ? -9.491 14.862 -0.220 1.00 0.00 62 ALA A O 13
ATOM 22108 N N . GLU A 1 47 ? -11.722 14.751 -0.489 1.00 0.00 63 GLU A N 13
ATOM 22109 C CA . GLU A 1 47 ? -11.668 14.848 -1.942 1.00 0.00 63 GLU A CA 13
ATOM 22110 C C . GLU A 1 47 ? -11.568 16.308 -2.374 1.00 0.00 63 GLU A C 13
ATOM 22111 O O . GLU A 1 47 ? -12.414 16.808 -3.116 1.00 0.00 63 GLU A O 13
ATOM 22123 N N . GLU A 1 48 ? -10.528 16.984 -1.898 1.00 0.00 64 GLU A N 13
ATOM 22124 C CA . GLU A 1 48 ? -10.310 18.388 -2.223 1.00 0.00 64 GLU A CA 13
ATOM 22125 C C . GLU A 1 48 ? -10.128 18.583 -3.723 1.00 0.00 64 GLU A C 13
ATOM 22126 O O . GLU A 1 48 ? -9.594 17.716 -4.414 1.00 0.00 64 GLU A O 13
ATOM 22138 N N . THR A 1 49 ? -10.575 19.733 -4.219 1.00 0.00 65 THR A N 13
ATOM 22139 C CA . THR A 1 49 ? -10.463 20.054 -5.636 1.00 0.00 65 THR A CA 13
ATOM 22140 C C . THR A 1 49 ? -10.317 21.557 -5.844 1.00 0.00 65 THR A C 13
ATOM 22141 O O . THR A 1 49 ? -10.227 22.325 -4.885 1.00 0.00 65 THR A O 13
ATOM 22152 N N . CYS A 1 50 ? -10.310 21.967 -7.107 1.00 0.00 66 CYS A N 13
ATOM 22153 C CA . CYS A 1 50 ? -10.191 23.374 -7.465 1.00 0.00 66 CYS A CA 13
ATOM 22154 C C . CYS A 1 50 ? -10.995 23.658 -8.728 1.00 0.00 66 CYS A C 13
ATOM 22155 O O . CYS A 1 50 ? -10.775 23.032 -9.764 1.00 0.00 66 CYS A O 13
ATOM 22162 N N . PHE A 1 51 ? -11.934 24.591 -8.636 1.00 0.00 67 PHE A N 13
ATOM 22163 C CA . PHE A 1 51 ? -12.776 24.934 -9.776 1.00 0.00 67 PHE A CA 13
ATOM 22164 C C . PHE A 1 51 ? -12.269 26.181 -10.490 1.00 0.00 67 PHE A C 13
ATOM 22165 O O . PHE A 1 51 ? -11.753 27.106 -9.863 1.00 0.00 67 PHE A O 13
ATOM 22182 N N . ASP A 1 52 ? -12.442 26.198 -11.806 1.00 0.00 68 ASP A N 13
ATOM 22183 C CA . ASP A 1 52 ? -12.029 27.332 -12.620 1.00 0.00 68 ASP A CA 13
ATOM 22184 C C . ASP A 1 52 ? -13.251 28.015 -13.215 1.00 0.00 68 ASP A C 13
ATOM 22185 O O . ASP A 1 52 ? -13.958 27.436 -14.040 1.00 0.00 68 ASP A O 13
ATOM 22194 N N . LYS A 1 53 ? -13.501 29.245 -12.786 1.00 0.00 69 LYS A N 13
ATOM 22195 C CA . LYS A 1 53 ? -14.645 30.004 -13.274 1.00 0.00 69 LYS A CA 13
ATOM 22196 C C . LYS A 1 53 ? -14.317 30.675 -14.603 1.00 0.00 69 LYS A C 13
ATOM 22197 O O . LYS A 1 53 ? -15.125 31.424 -15.151 1.00 0.00 69 LYS A O 13
ATOM 22216 N N . TYR A 1 54 ? -13.122 30.400 -15.112 1.00 0.00 70 TYR A N 13
ATOM 22217 C CA . TYR A 1 54 ? -12.672 30.969 -16.371 1.00 0.00 70 TYR A CA 13
ATOM 22218 C C . TYR A 1 54 ? -13.056 30.067 -17.540 1.00 0.00 70 TYR A C 13
ATOM 22219 O O . TYR A 1 54 ? -13.394 30.546 -18.623 1.00 0.00 70 TYR A O 13
ATOM 22237 N N . THR A 1 55 ? -13.004 28.758 -17.311 1.00 0.00 71 THR A N 13
ATOM 22238 C CA . THR A 1 55 ? -13.352 27.784 -18.340 1.00 0.00 71 THR A CA 13
ATOM 22239 C C . THR A 1 55 ? -14.560 26.955 -17.919 1.00 0.00 71 THR A C 13
ATOM 22240 O O . THR A 1 55 ? -15.260 26.386 -18.758 1.00 0.00 71 THR A O 13
ATOM 22251 N N . GLY A 1 56 ? -14.803 26.900 -16.613 1.00 0.00 72 GLY A N 13
ATOM 22252 C CA . GLY A 1 56 ? -15.930 26.151 -16.093 1.00 0.00 72 GLY A CA 13
ATOM 22253 C C . GLY A 1 56 ? -15.618 24.682 -15.878 1.00 0.00 72 GLY A C 13
ATOM 22254 O O . GLY A 1 56 ? -16.514 23.840 -15.936 1.00 0.00 72 GLY A O 13
ATOM 22258 N N . ASN A 1 57 ? -14.350 24.370 -15.626 1.00 0.00 73 ASN A N 13
ATOM 22259 C CA . ASN A 1 57 ? -13.936 22.993 -15.402 1.00 0.00 73 ASN A CA 13
ATOM 22260 C C . ASN A 1 57 ? -13.353 22.815 -14.004 1.00 0.00 73 ASN A C 13
ATOM 22261 O O . ASN A 1 57 ? -12.772 23.742 -13.438 1.00 0.00 73 ASN A O 13
ATOM 22272 N N . THR A 1 58 ? -13.512 21.615 -13.455 1.00 0.00 74 THR A N 13
ATOM 22273 C CA . THR A 1 58 ? -13.007 21.301 -12.124 1.00 0.00 74 THR A CA 13
ATOM 22274 C C . THR A 1 58 ? -11.813 20.357 -12.196 1.00 0.00 74 THR A C 13
ATOM 22275 O O . THR A 1 58 ? -11.787 19.430 -13.007 1.00 0.00 74 THR A O 13
ATOM 22286 N N . TYR A 1 59 ? -10.830 20.598 -11.337 1.00 0.00 75 TYR A N 13
ATOM 22287 C CA . TYR A 1 59 ? -9.630 19.773 -11.285 1.00 0.00 75 TYR A CA 13
ATOM 22288 C C . TYR A 1 59 ? -9.400 19.276 -9.866 1.00 0.00 75 TYR A C 13
ATOM 22289 O O . TYR A 1 59 ? -9.939 19.836 -8.914 1.00 0.00 75 TYR A O 13
ATOM 22307 N N . ARG A 1 60 ? -8.602 18.226 -9.724 1.00 0.00 76 ARG A N 13
ATOM 22308 C CA . ARG A 1 60 ? -8.316 17.668 -8.409 1.00 0.00 76 ARG A CA 13
ATOM 22309 C C . ARG A 1 60 ? -6.942 18.110 -7.915 1.00 0.00 76 ARG A C 13
ATOM 22310 O O . ARG A 1 60 ? -6.068 18.451 -8.712 1.00 0.00 76 ARG A O 13
ATOM 22331 N N . VAL A 1 61 ? -6.757 18.097 -6.598 1.00 0.00 77 VAL A N 13
ATOM 22332 C CA . VAL A 1 61 ? -5.486 18.492 -6.002 1.00 0.00 77 VAL A CA 13
ATOM 22333 C C . VAL A 1 61 ? -4.349 17.602 -6.496 1.00 0.00 77 VAL A C 13
ATOM 22334 O O . VAL A 1 61 ? -4.295 16.415 -6.177 1.00 0.00 77 VAL A O 13
ATOM 22347 N N . GLY A 1 62 ? -3.443 18.186 -7.274 1.00 0.00 78 GLY A N 13
ATOM 22348 C CA . GLY A 1 62 ? -2.319 17.432 -7.799 1.00 0.00 78 GLY A CA 13
ATOM 22349 C C . GLY A 1 62 ? -2.318 17.365 -9.314 1.00 0.00 78 GLY A C 13
ATOM 22350 O O . GLY A 1 62 ? -1.588 16.570 -9.905 1.00 0.00 78 GLY A O 13
ATOM 22354 N N . ASP A 1 63 ? -3.137 18.201 -9.943 1.00 0.00 79 ASP A N 13
ATOM 22355 C CA . ASP A 1 63 ? -3.227 18.235 -11.398 1.00 0.00 79 ASP A CA 13
ATOM 22356 C C . ASP A 1 63 ? -2.816 19.602 -11.933 1.00 0.00 79 ASP A C 13
ATOM 22357 O O . ASP A 1 63 ? -2.573 20.531 -11.162 1.00 0.00 79 ASP A O 13
ATOM 22366 N N . THR A 1 64 ? -2.738 19.719 -13.254 1.00 0.00 80 THR A N 13
ATOM 22367 C CA . THR A 1 64 ? -2.355 20.974 -13.888 1.00 0.00 80 THR A CA 13
ATOM 22368 C C . THR A 1 64 ? -3.190 21.241 -15.134 1.00 0.00 80 THR A C 13
ATOM 22369 O O . THR A 1 64 ? -3.750 20.319 -15.726 1.00 0.00 80 THR A O 13
ATOM 22380 N N . TYR A 1 65 ? -3.269 22.508 -15.527 1.00 0.00 81 TYR A N 13
ATOM 22381 C CA . TYR A 1 65 ? -4.036 22.897 -16.704 1.00 0.00 81 TYR A CA 13
ATOM 22382 C C . TYR A 1 65 ? -3.495 24.189 -17.309 1.00 0.00 81 TYR A C 13
ATOM 22383 O O . TYR A 1 65 ? -2.834 24.975 -16.632 1.00 0.00 81 TYR A O 13
ATOM 22401 N N . GLU A 1 66 ? -3.780 24.399 -18.592 1.00 0.00 82 GLU A N 13
ATOM 22402 C CA . GLU A 1 66 ? -3.329 25.586 -19.295 1.00 0.00 82 GLU A CA 13
ATOM 22403 C C . GLU A 1 66 ? -4.506 26.499 -19.625 1.00 0.00 82 GLU A C 13
ATOM 22404 O O . GLU A 1 66 ? -5.429 26.105 -20.338 1.00 0.00 82 GLU A O 13
ATOM 22416 N N . ARG A 1 67 ? -4.467 27.723 -19.105 1.00 0.00 83 ARG A N 13
ATOM 22417 C CA . ARG A 1 67 ? -5.532 28.690 -19.348 1.00 0.00 83 ARG A CA 13
ATOM 22418 C C . ARG A 1 67 ? -4.960 30.092 -19.559 1.00 0.00 83 ARG A C 13
ATOM 22419 O O . ARG A 1 67 ? -4.197 30.588 -18.730 1.00 0.00 83 ARG A O 13
ATOM 22440 N N . PRO A 1 68 ? -5.328 30.754 -20.672 1.00 0.00 84 PRO A N 13
ATOM 22441 C CA . PRO A 1 68 ? -4.848 32.106 -20.978 1.00 0.00 84 PRO A CA 13
ATOM 22442 C C . PRO A 1 68 ? -5.514 33.161 -20.096 1.00 0.00 84 PRO A C 13
ATOM 22443 O O . PRO A 1 68 ? -6.454 32.856 -19.362 1.00 0.00 84 PRO A O 13
ATOM 22454 N N . LYS A 1 69 ? -5.027 34.400 -20.169 1.00 0.00 85 LYS A N 13
ATOM 22455 C CA . LYS A 1 69 ? -5.591 35.485 -19.367 1.00 0.00 85 LYS A CA 13
ATOM 22456 C C . LYS A 1 69 ? -5.019 36.846 -19.764 1.00 0.00 85 LYS A C 13
ATOM 22457 O O . LYS A 1 69 ? -3.805 37.007 -19.885 1.00 0.00 85 LYS A O 13
ATOM 22476 N N . ASP A 1 70 ? -5.917 37.818 -19.946 1.00 0.00 86 ASP A N 13
ATOM 22477 C CA . ASP A 1 70 ? -5.550 39.186 -20.311 1.00 0.00 86 ASP A CA 13
ATOM 22478 C C . ASP A 1 70 ? -5.121 39.281 -21.768 1.00 0.00 86 ASP A C 13
ATOM 22479 O O . ASP A 1 70 ? -5.746 39.975 -22.571 1.00 0.00 86 ASP A O 13
ATOM 22488 N N . SER A 1 71 ? -4.047 38.585 -22.093 1.00 0.00 87 SER A N 13
ATOM 22489 C CA . SER A 1 71 ? -3.506 38.581 -23.447 1.00 0.00 87 SER A CA 13
ATOM 22490 C C . SER A 1 71 ? -2.390 37.552 -23.573 1.00 0.00 87 SER A C 13
ATOM 22491 O O . SER A 1 71 ? -1.793 37.389 -24.637 1.00 0.00 87 SER A O 13
ATOM 22499 N N . MET A 1 72 ? -2.125 36.857 -22.474 1.00 0.00 88 MET A N 13
ATOM 22500 C CA . MET A 1 72 ? -1.096 35.837 -22.434 1.00 0.00 88 MET A CA 13
ATOM 22501 C C . MET A 1 72 ? -1.710 34.487 -22.087 1.00 0.00 88 MET A C 13
ATOM 22502 O O . MET A 1 72 ? -2.929 34.326 -22.121 1.00 0.00 88 MET A O 13
ATOM 22516 N N . ILE A 1 73 ? -0.866 33.526 -21.740 1.00 0.00 89 ILE A N 13
ATOM 22517 C CA . ILE A 1 73 ? -1.335 32.205 -21.371 1.00 0.00 89 ILE A CA 13
ATOM 22518 C C . ILE A 1 73 ? -0.707 31.789 -20.044 1.00 0.00 89 ILE A C 13
ATOM 22519 O O . ILE A 1 73 ? 0.515 31.812 -19.888 1.00 0.00 89 ILE A O 13
ATOM 22535 N N . TRP A 1 74 ? -1.551 31.431 -19.085 1.00 0.00 90 TRP A N 13
ATOM 22536 C CA . TRP A 1 74 ? -1.079 31.033 -17.765 1.00 0.00 90 TRP A CA 13
ATOM 22537 C C . TRP A 1 74 ? -1.202 29.529 -17.554 1.00 0.00 90 TRP A C 13
ATOM 22538 O O . TRP A 1 74 ? -2.280 28.957 -17.703 1.00 0.00 90 TRP A O 13
ATOM 22559 N N . ASP A 1 75 ? -0.094 28.901 -17.180 1.00 0.00 91 ASP A N 13
ATOM 22560 C CA . ASP A 1 75 ? -0.077 27.468 -16.916 1.00 0.00 91 ASP A CA 13
ATOM 22561 C C . ASP A 1 75 ? -0.330 27.221 -15.433 1.00 0.00 91 ASP A C 13
ATOM 22562 O O . ASP A 1 75 ? 0.509 26.659 -14.730 1.00 0.00 91 ASP A O 13
ATOM 22571 N N . CYS A 1 76 ? -1.492 27.665 -14.964 1.00 0.00 92 CYS A N 13
ATOM 22572 C CA . CYS A 1 76 ? -1.868 27.520 -13.566 1.00 0.00 92 CYS A CA 13
ATOM 22573 C C . CYS A 1 76 ? -1.892 26.058 -13.136 1.00 0.00 92 CYS A C 13
ATOM 22574 O O . CYS A 1 76 ? -2.326 25.181 -13.883 1.00 0.00 92 CYS A O 13
ATOM 22581 N N . THR A 1 77 ? -1.429 25.813 -11.914 1.00 0.00 93 THR A N 13
ATOM 22582 C CA . THR A 1 77 ? -1.396 24.472 -11.351 1.00 0.00 93 THR A CA 13
ATOM 22583 C C . THR A 1 77 ? -2.411 24.344 -10.222 1.00 0.00 93 THR A C 13
ATOM 22584 O O . THR A 1 77 ? -2.674 25.307 -9.501 1.00 0.00 93 THR A O 13
ATOM 22595 N N . CYS A 1 78 ? -2.980 23.155 -10.070 1.00 0.00 94 CYS A N 13
ATOM 22596 C CA . CYS A 1 78 ? -3.964 22.912 -9.024 1.00 0.00 94 CYS A CA 13
ATOM 22597 C C . CYS A 1 78 ? -3.300 22.309 -7.793 1.00 0.00 94 CYS A C 13
ATOM 22598 O O . CYS A 1 78 ? -2.692 21.240 -7.863 1.00 0.00 94 CYS A O 13
ATOM 22605 N N . ILE A 1 79 ? -3.414 23.006 -6.668 1.00 0.00 95 ILE A N 13
ATOM 22606 C CA . ILE A 1 79 ? -2.821 22.546 -5.419 1.00 0.00 95 ILE A CA 13
ATOM 22607 C C . ILE A 1 79 ? -3.873 22.450 -4.318 1.00 0.00 95 ILE A C 13
ATOM 22608 O O . ILE A 1 79 ? -5.073 22.465 -4.594 1.00 0.00 95 ILE A O 13
ATOM 22624 N N . GLY A 1 80 ? -3.419 22.351 -3.072 1.00 0.00 96 GLY A N 13
ATOM 22625 C CA . GLY A 1 80 ? -4.339 22.253 -1.954 1.00 0.00 96 GLY A CA 13
ATOM 22626 C C . GLY A 1 80 ? -3.633 22.317 -0.616 1.00 0.00 96 GLY A C 13
ATOM 22627 O O . GLY A 1 80 ? -3.980 23.133 0.238 1.00 0.00 96 GLY A O 13
ATOM 22631 N N . ALA A 1 81 ? -2.641 21.454 -0.437 1.00 0.00 97 ALA A N 13
ATOM 22632 C CA . ALA A 1 81 ? -1.876 21.405 0.804 1.00 0.00 97 ALA A CA 13
ATOM 22633 C C . ALA A 1 81 ? -2.794 21.216 2.008 1.00 0.00 97 ALA A C 13
ATOM 22634 O O . ALA A 1 81 ? -2.720 21.964 2.983 1.00 0.00 97 ALA A O 13
ATOM 22641 N N . GLY A 1 82 ? -3.660 20.210 1.930 1.00 0.00 98 GLY A N 13
ATOM 22642 C CA . GLY A 1 82 ? -4.581 19.937 3.016 1.00 0.00 98 GLY A CA 13
ATOM 22643 C C . GLY A 1 82 ? -5.620 21.029 3.186 1.00 0.00 98 GLY A C 13
ATOM 22644 O O . GLY A 1 82 ? -6.328 21.070 4.193 1.00 0.00 98 GLY A O 13
ATOM 22648 N N . ARG A 1 83 ? -5.713 21.914 2.198 1.00 0.00 99 ARG A N 13
ATOM 22649 C CA . ARG A 1 83 ? -6.673 23.011 2.241 1.00 0.00 99 ARG A CA 13
ATOM 22650 C C . ARG A 1 83 ? -7.456 23.100 0.938 1.00 0.00 99 ARG A C 13
ATOM 22651 O O . ARG A 1 83 ? -8.601 22.652 0.858 1.00 0.00 99 ARG A O 13
ATOM 22672 N N . GLY A 1 84 ? -6.834 23.679 -0.082 1.00 0.00 100 GLY A N 13
ATOM 22673 C CA . GLY A 1 84 ? -7.490 23.812 -1.367 1.00 0.00 100 GLY A CA 13
ATOM 22674 C C . GLY A 1 84 ? -7.194 25.138 -2.038 1.00 0.00 100 GLY A C 13
ATOM 22675 O O . GLY A 1 84 ? -8.046 26.026 -2.073 1.00 0.00 100 GLY A O 13
ATOM 22679 N N . ARG A 1 85 ? -5.984 25.273 -2.572 1.00 0.00 101 ARG A N 13
ATOM 22680 C CA . ARG A 1 85 ? -5.581 26.503 -3.244 1.00 0.00 101 ARG A CA 13
ATOM 22681 C C . ARG A 1 85 ? -5.274 26.246 -4.717 1.00 0.00 101 ARG A C 13
ATOM 22682 O O . ARG A 1 85 ? -5.092 25.102 -5.134 1.00 0.00 101 ARG A O 13
ATOM 22703 N N . ILE A 1 86 ? -5.216 27.320 -5.497 1.00 0.00 102 ILE A N 13
ATOM 22704 C CA . ILE A 1 86 ? -4.928 27.220 -6.923 1.00 0.00 102 ILE A CA 13
ATOM 22705 C C . ILE A 1 86 ? -3.811 28.180 -7.315 1.00 0.00 102 ILE A C 13
ATOM 22706 O O . ILE A 1 86 ? -3.983 29.399 -7.269 1.00 0.00 102 ILE A O 13
ATOM 22722 N N . SER A 1 87 ? -2.666 27.627 -7.695 1.00 0.00 103 SER A N 13
ATOM 22723 C CA . SER A 1 87 ? -1.521 28.437 -8.092 1.00 0.00 103 SER A CA 13
ATOM 22724 C C . SER A 1 87 ? -1.601 28.793 -9.571 1.00 0.00 103 SER A C 13
ATOM 22725 O O . SER A 1 87 ? -1.860 27.934 -10.410 1.00 0.00 103 SER A O 13
ATOM 22733 N N . CYS A 1 88 ? -1.384 30.065 -9.883 1.00 0.00 104 CYS A N 13
ATOM 22734 C CA . CYS A 1 88 ? -1.436 30.527 -11.264 1.00 0.00 104 CYS A CA 13
ATOM 22735 C C . CYS A 1 88 ? -0.104 31.139 -11.682 1.00 0.00 104 CYS A C 13
ATOM 22736 O O . CYS A 1 88 ? 0.333 32.143 -11.120 1.00 0.00 104 CYS A O 13
ATOM 22743 N N . THR A 1 89 ? 0.534 30.524 -12.670 1.00 0.00 105 THR A N 13
ATOM 22744 C CA . THR A 1 89 ? 1.817 31.001 -13.168 1.00 0.00 105 THR A CA 13
ATOM 22745 C C . THR A 1 89 ? 1.739 31.310 -14.656 1.00 0.00 105 THR A C 13
ATOM 22746 O O . THR A 1 89 ? 0.951 30.706 -15.386 1.00 0.00 105 THR A O 13
ATOM 22757 N N . ILE A 1 90 ? 2.559 32.254 -15.101 1.00 0.00 106 ILE A N 13
ATOM 22758 C CA . ILE A 1 90 ? 2.584 32.646 -16.501 1.00 0.00 106 ILE A CA 13
ATOM 22759 C C . ILE A 1 90 ? 3.490 31.715 -17.295 1.00 0.00 106 ILE A C 13
ATOM 22760 O O . ILE A 1 90 ? 4.434 31.144 -16.753 1.00 0.00 106 ILE A O 13
ATOM 22776 N N . ALA A 1 91 ? 3.195 31.560 -18.579 1.00 0.00 107 ALA A N 13
ATOM 22777 C CA . ALA A 1 91 ? 3.989 30.694 -19.436 1.00 0.00 107 ALA A CA 13
ATOM 22778 C C . ALA A 1 91 ? 3.714 30.974 -20.903 1.00 0.00 107 ALA A C 13
ATOM 22779 O O . ALA A 1 91 ? 3.155 30.144 -21.620 1.00 0.00 107 ALA A O 13
ATOM 22786 N N . ASN A 1 92 ? 4.116 32.155 -21.333 1.00 0.00 108 ASN A N 13
ATOM 22787 C CA . ASN A 1 92 ? 3.927 32.580 -22.714 1.00 0.00 108 ASN A CA 13
ATOM 22788 C C . ASN A 1 92 ? 4.840 31.800 -23.654 1.00 0.00 108 ASN A C 13
ATOM 22789 O O . ASN A 1 92 ? 6.064 31.906 -23.577 1.00 0.00 108 ASN A O 13
ATOM 22800 N N . ARG A 1 93 ? 4.235 31.017 -24.542 1.00 0.00 109 ARG A N 13
ATOM 22801 C CA . ARG A 1 93 ? 4.994 30.219 -25.499 1.00 0.00 109 ARG A CA 13
ATOM 22802 C C . ARG A 1 93 ? 5.601 31.101 -26.584 1.00 0.00 109 ARG A C 13
ATOM 22803 O O . ARG A 1 93 ? 4.975 32.124 -26.934 1.00 0.00 109 ARG A O 13
ATOM 22825 N N . SER B 2 13 ? 8.126 32.589 -17.932 1.00 0.00 13 SER B N 13
ATOM 22826 C CA . SER B 2 13 ? 7.124 32.262 -16.885 1.00 0.00 13 SER B CA 13
ATOM 22827 C C . SER B 2 13 ? 7.046 33.365 -15.831 1.00 0.00 13 SER B C 13
ATOM 22828 O O . SER B 2 13 ? 7.963 34.177 -15.701 1.00 0.00 13 SER B O 13
ATOM 22835 N N . THR B 2 14 ? 5.943 33.394 -15.088 1.00 0.00 14 THR B N 13
ATOM 22836 C CA . THR B 2 14 ? 5.738 34.401 -14.051 1.00 0.00 14 THR B CA 13
ATOM 22837 C C . THR B 2 14 ? 4.643 33.966 -13.077 1.00 0.00 14 THR B C 13
ATOM 22838 O O . THR B 2 14 ? 3.453 34.104 -13.358 1.00 0.00 14 THR B O 13
ATOM 22849 N N . THR B 2 15 ? 5.056 33.431 -11.930 1.00 0.00 15 THR B N 13
ATOM 22850 C CA . THR B 2 15 ? 4.114 32.964 -10.918 1.00 0.00 15 THR B CA 13
ATOM 22851 C C . THR B 2 15 ? 3.217 34.093 -10.421 1.00 0.00 15 THR B C 13
ATOM 22852 O O . THR B 2 15 ? 3.510 35.271 -10.625 1.00 0.00 15 THR B O 13
ATOM 22863 N N . GLU B 2 16 ? 2.120 33.719 -9.767 1.00 0.00 16 GLU B N 13
ATOM 22864 C CA . GLU B 2 16 ? 1.171 34.690 -9.237 1.00 0.00 16 GLU B CA 13
ATOM 22865 C C . GLU B 2 16 ? 0.422 34.119 -8.036 1.00 0.00 16 GLU B C 13
ATOM 22866 O O . GLU B 2 16 ? 0.487 34.668 -6.935 1.00 0.00 16 GLU B O 13
ATOM 22878 N N . VAL B 2 17 ? -0.289 33.015 -8.260 1.00 0.00 17 VAL B N 13
ATOM 22879 C CA . VAL B 2 17 ? -1.057 32.359 -7.204 1.00 0.00 17 VAL B CA 13
ATOM 22880 C C . VAL B 2 17 ? -2.135 33.284 -6.648 1.00 0.00 17 VAL B C 13
ATOM 22881 O O . VAL B 2 17 ? -1.838 34.248 -5.941 1.00 0.00 17 VAL B O 13
ATOM 22894 N N . GLU B 2 18 ? -3.388 32.979 -6.966 1.00 0.00 18 GLU B N 13
ATOM 22895 C CA . GLU B 2 18 ? -4.512 33.778 -6.495 1.00 0.00 18 GLU B CA 13
ATOM 22896 C C . GLU B 2 18 ? -4.977 33.296 -5.124 1.00 0.00 18 GLU B C 13
ATOM 22897 O O . GLU B 2 18 ? -5.783 33.952 -4.466 1.00 0.00 18 GLU B O 13
ATOM 22909 N N . ASP B 2 19 ? -4.457 32.145 -4.703 1.00 0.00 19 ASP B N 13
ATOM 22910 C CA . ASP B 2 19 ? -4.810 31.565 -3.412 1.00 0.00 19 ASP B CA 13
ATOM 22911 C C . ASP B 2 19 ? -6.317 31.358 -3.299 1.00 0.00 19 ASP B C 13
ATOM 22912 O O . ASP B 2 19 ? -7.051 32.267 -2.908 1.00 0.00 19 ASP B O 13
ATOM 22921 N N . SER B 2 20 ? -6.773 30.158 -3.645 1.00 0.00 20 SER B N 13
ATOM 22922 C CA . SER B 2 20 ? -8.196 29.833 -3.585 1.00 0.00 20 SER B CA 13
ATOM 22923 C C . SER B 2 20 ? -8.737 30.000 -2.168 1.00 0.00 20 SER B C 13
ATOM 22924 O O . SER B 2 20 ? -9.304 31.039 -1.830 1.00 0.00 20 SER B O 13
ATOM 22932 N N . LYS B 2 21 ? -8.562 28.971 -1.343 1.00 0.00 21 LYS B N 13
ATOM 22933 C CA . LYS B 2 21 ? -9.039 29.008 0.035 1.00 0.00 21 LYS B CA 13
ATOM 22934 C C . LYS B 2 21 ? -7.976 28.477 0.997 1.00 0.00 21 LYS B C 13
ATOM 22935 O O . LYS B 2 21 ? -8.109 27.377 1.535 1.00 0.00 21 LYS B O 13
ATOM 22954 N N . PRO B 2 22 ? -6.904 29.256 1.229 1.00 0.00 22 PRO B N 13
ATOM 22955 C CA . PRO B 2 22 ? -5.817 28.860 2.132 1.00 0.00 22 PRO B CA 13
ATOM 22956 C C . PRO B 2 22 ? -6.284 28.753 3.581 1.00 0.00 22 PRO B C 13
ATOM 22957 O O . PRO B 2 22 ? -7.483 28.774 3.859 1.00 0.00 22 PRO B O 13
ATOM 22968 N N . LYS B 2 23 ? -5.329 28.645 4.500 1.00 0.00 23 LYS B N 13
ATOM 22969 C CA . LYS B 2 23 ? -5.644 28.541 5.921 1.00 0.00 23 LYS B CA 13
ATOM 22970 C C . LYS B 2 23 ? -6.360 29.796 6.407 1.00 0.00 23 LYS B C 13
ATOM 22971 O O . LYS B 2 23 ? -6.437 30.793 5.690 1.00 0.00 23 LYS B O 13
ATOM 22990 N N . LEU B 2 24 ? -6.886 29.743 7.627 1.00 0.00 24 LEU B N 13
ATOM 22991 C CA . LEU B 2 24 ? -7.595 30.883 8.197 1.00 0.00 24 LEU B CA 13
ATOM 22992 C C . LEU B 2 24 ? -7.700 30.772 9.715 1.00 0.00 24 LEU B C 13
ATOM 22993 O O . LEU B 2 24 ? -7.478 29.707 10.291 1.00 0.00 24 LEU B O 13
ATOM 23009 N N . SER B 2 25 ? -8.047 31.886 10.351 1.00 0.00 25 SER B N 13
ATOM 23010 C CA . SER B 2 25 ? -8.196 31.935 11.801 1.00 0.00 25 SER B CA 13
ATOM 23011 C C . SER B 2 25 ? -9.264 32.955 12.183 1.00 0.00 25 SER B C 13
ATOM 23012 O O . SER B 2 25 ? -9.261 34.081 11.683 1.00 0.00 25 SER B O 13
ATOM 23020 N N . ILE B 2 26 ? -10.182 32.557 13.057 1.00 0.00 26 ILE B N 13
ATOM 23021 C CA . ILE B 2 26 ? -11.258 33.446 13.481 1.00 0.00 26 ILE B CA 13
ATOM 23022 C C . ILE B 2 26 ? -11.432 33.449 14.995 1.00 0.00 26 ILE B C 13
ATOM 23023 O O . ILE B 2 26 ? -10.692 32.792 15.727 1.00 0.00 26 ILE B O 13
ATOM 23039 N N . HIS B 2 27 ? -12.433 34.197 15.443 1.00 0.00 27 HIS B N 13
ATOM 23040 C CA . HIS B 2 27 ? -12.760 34.321 16.858 1.00 0.00 27 HIS B CA 13
ATOM 23041 C C . HIS B 2 27 ? -14.037 35.140 17.003 1.00 0.00 27 HIS B C 13
ATOM 23042 O O . HIS B 2 27 ? -14.021 36.264 17.507 1.00 0.00 27 HIS B O 13
ATOM 23057 N N . PHE B 2 28 ? -15.137 34.568 16.524 1.00 0.00 28 PHE B N 13
ATOM 23058 C CA . PHE B 2 28 ? -16.438 35.228 16.554 1.00 0.00 28 PHE B CA 13
ATOM 23059 C C . PHE B 2 28 ? -16.805 35.703 17.957 1.00 0.00 28 PHE B C 13
ATOM 23060 O O . PHE B 2 28 ? -16.333 35.157 18.954 1.00 0.00 28 PHE B O 13
ATOM 23077 N N . ASP B 2 29 ? -17.648 36.733 18.019 1.00 0.00 29 ASP B N 13
ATOM 23078 C CA . ASP B 2 29 ? -18.085 37.302 19.290 1.00 0.00 29 ASP B CA 13
ATOM 23079 C C . ASP B 2 29 ? -19.583 37.593 19.271 1.00 0.00 29 ASP B C 13
ATOM 23080 O O . ASP B 2 29 ? -20.144 37.925 18.226 1.00 0.00 29 ASP B O 13
ATOM 23089 N N . ASN B 2 30 ? -20.229 37.470 20.432 1.00 0.00 30 ASN B N 13
ATOM 23090 C CA . ASN B 2 30 ? -21.665 37.724 20.537 1.00 0.00 30 ASN B CA 13
ATOM 23091 C C . ASN B 2 30 ? -22.145 37.660 21.987 1.00 0.00 30 ASN B C 13
ATOM 23092 O O . ASN B 2 30 ? -22.733 36.664 22.410 1.00 0.00 30 ASN B O 13
ATOM 23103 N N . GLU B 2 31 ? -21.904 38.733 22.739 1.00 0.00 31 GLU B N 13
ATOM 23104 C CA . GLU B 2 31 ? -22.325 38.805 24.138 1.00 0.00 31 GLU B CA 13
ATOM 23105 C C . GLU B 2 31 ? -21.808 37.626 24.942 1.00 0.00 31 GLU B C 13
ATOM 23106 O O . GLU B 2 31 ? -22.397 37.262 25.961 1.00 0.00 31 GLU B O 13
ATOM 23118 N N . TRP B 2 32 ? -20.701 37.042 24.499 1.00 0.00 32 TRP B N 13
ATOM 23119 C CA . TRP B 2 32 ? -20.121 35.916 25.211 1.00 0.00 32 TRP B CA 13
ATOM 23120 C C . TRP B 2 32 ? -18.827 35.413 24.575 1.00 0.00 32 TRP B C 13
ATOM 23121 O O . TRP B 2 32 ? -17.778 35.377 25.219 1.00 0.00 32 TRP B O 13
ATOM 23142 N N . PRO B 2 33 ? -18.894 35.028 23.305 1.00 0.00 33 PRO B N 13
ATOM 23143 C CA . PRO B 2 33 ? -17.744 34.527 22.550 1.00 0.00 33 PRO B CA 13
ATOM 23144 C C . PRO B 2 33 ? -16.545 35.476 22.620 1.00 0.00 33 PRO B C 13
ATOM 23145 O O . PRO B 2 33 ? -15.440 35.123 22.213 1.00 0.00 33 PRO B O 13
ATOM 23156 N N . LYS B 2 34 ? -16.775 36.678 23.144 1.00 0.00 34 LYS B N 13
ATOM 23157 C CA . LYS B 2 34 ? -15.718 37.678 23.273 1.00 0.00 34 LYS B CA 13
ATOM 23158 C C . LYS B 2 34 ? -15.260 37.802 24.723 1.00 0.00 34 LYS B C 13
ATOM 23159 O O . LYS B 2 34 ? -15.466 36.896 25.530 1.00 0.00 34 LYS B O 13
ATOM 23178 N N . GLU B 2 35 ? -14.639 38.936 25.040 1.00 0.00 35 GLU B N 13
ATOM 23179 C CA . GLU B 2 35 ? -14.146 39.200 26.391 1.00 0.00 35 GLU B CA 13
ATOM 23180 C C . GLU B 2 35 ? -13.058 38.207 26.785 1.00 0.00 35 GLU B C 13
ATOM 23181 O O . GLU B 2 35 ? -12.695 37.325 26.007 1.00 0.00 35 GLU B O 13
ATOM 23193 N N . ASP B 2 36 ? -12.539 38.360 28.000 1.00 0.00 36 ASP B N 13
ATOM 23194 C CA . ASP B 2 36 ? -11.489 37.481 28.502 1.00 0.00 36 ASP B CA 13
ATOM 23195 C C . ASP B 2 36 ? -11.979 36.683 29.706 1.00 0.00 36 ASP B C 13
ATOM 23196 O O . ASP B 2 36 ? -12.885 37.174 30.412 1.00 0.00 36 ASP B O 13
ATOM 23206 N N . SER A 1 1 ? -16.023 31.158 38.743 1.00 0.00 17 SER A N 14
ATOM 23207 C CA . SER A 1 1 ? -15.669 30.768 37.353 1.00 0.00 17 SER A CA 14
ATOM 23208 C C . SER A 1 1 ? -15.899 29.277 37.124 1.00 0.00 17 SER A C 14
ATOM 23209 O O . SER A 1 1 ? -15.389 28.439 37.867 1.00 0.00 17 SER A O 14
ATOM 23216 N N . LYS A 1 2 ? -16.670 28.955 36.090 1.00 0.00 18 LYS A N 14
ATOM 23217 C CA . LYS A 1 2 ? -16.968 27.566 35.762 1.00 0.00 18 LYS A CA 14
ATOM 23218 C C . LYS A 1 2 ? -16.745 27.297 34.275 1.00 0.00 18 LYS A C 14
ATOM 23219 O O . LYS A 1 2 ? -17.161 28.087 33.426 1.00 0.00 18 LYS A O 14
ATOM 23238 N N . PRO A 1 3 ? -16.083 26.175 33.939 1.00 0.00 19 PRO A N 14
ATOM 23239 C CA . PRO A 1 3 ? -15.806 25.808 32.544 1.00 0.00 19 PRO A CA 14
ATOM 23240 C C . PRO A 1 3 ? -17.076 25.731 31.704 1.00 0.00 19 PRO A C 14
ATOM 23241 O O . PRO A 1 3 ? -18.179 25.616 32.237 1.00 0.00 19 PRO A O 14
ATOM 23252 N N . GLY A 1 4 ? -16.911 25.797 30.387 1.00 0.00 20 GLY A N 14
ATOM 23253 C CA . GLY A 1 4 ? -18.052 25.734 29.492 1.00 0.00 20 GLY A CA 14
ATOM 23254 C C . GLY A 1 4 ? -18.071 26.878 28.497 1.00 0.00 20 GLY A C 14
ATOM 23255 O O . GLY A 1 4 ? -17.710 28.006 28.833 1.00 0.00 20 GLY A O 14
ATOM 23259 N N . CYS A 1 5 ? -18.500 26.590 27.273 1.00 0.00 21 CYS A N 14
ATOM 23260 C CA . CYS A 1 5 ? -18.570 27.603 26.226 1.00 0.00 21 CYS A CA 14
ATOM 23261 C C . CYS A 1 5 ? -19.884 27.488 25.461 1.00 0.00 21 CYS A C 14
ATOM 23262 O O . CYS A 1 5 ? -20.605 26.499 25.591 1.00 0.00 21 CYS A O 14
ATOM 23269 N N . TYR A 1 6 ? -20.194 28.509 24.672 1.00 0.00 22 TYR A N 14
ATOM 23270 C CA . TYR A 1 6 ? -21.424 28.526 23.892 1.00 0.00 22 TYR A CA 14
ATOM 23271 C C . TYR A 1 6 ? -21.174 29.047 22.475 1.00 0.00 22 TYR A C 14
ATOM 23272 O O . TYR A 1 6 ? -20.684 30.160 22.283 1.00 0.00 22 TYR A O 14
ATOM 23290 N N . ASP A 1 7 ? -21.516 28.225 21.486 1.00 0.00 23 ASP A N 14
ATOM 23291 C CA . ASP A 1 7 ? -21.343 28.585 20.082 1.00 0.00 23 ASP A CA 14
ATOM 23292 C C . ASP A 1 7 ? -22.542 29.388 19.587 1.00 0.00 23 ASP A C 14
ATOM 23293 O O . ASP A 1 7 ? -23.549 29.492 20.281 1.00 0.00 23 ASP A O 14
ATOM 23302 N N . ASN A 1 8 ? -22.416 29.967 18.395 1.00 0.00 24 ASN A N 14
ATOM 23303 C CA . ASN A 1 8 ? -23.478 30.785 17.810 1.00 0.00 24 ASN A CA 14
ATOM 23304 C C . ASN A 1 8 ? -24.856 30.133 17.944 1.00 0.00 24 ASN A C 14
ATOM 23305 O O . ASN A 1 8 ? -25.303 29.398 17.062 1.00 0.00 24 ASN A O 14
ATOM 23316 N N . GLY A 1 9 ? -25.524 30.430 19.056 1.00 0.00 25 GLY A N 14
ATOM 23317 C CA . GLY A 1 9 ? -26.853 29.899 19.309 1.00 0.00 25 GLY A CA 14
ATOM 23318 C C . GLY A 1 9 ? -26.853 28.459 19.790 1.00 0.00 25 GLY A C 14
ATOM 23319 O O . GLY A 1 9 ? -27.833 28.000 20.377 1.00 0.00 25 GLY A O 14
ATOM 23323 N N . LYS A 1 10 ? -25.763 27.740 19.544 1.00 0.00 26 LYS A N 14
ATOM 23324 C CA . LYS A 1 10 ? -25.661 26.344 19.960 1.00 0.00 26 LYS A CA 14
ATOM 23325 C C . LYS A 1 10 ? -24.636 26.181 21.078 1.00 0.00 26 LYS A C 14
ATOM 23326 O O . LYS A 1 10 ? -23.584 26.811 21.056 1.00 0.00 26 LYS A O 14
ATOM 23345 N N . HIS A 1 11 ? -24.952 25.334 22.053 1.00 0.00 27 HIS A N 14
ATOM 23346 C CA . HIS A 1 11 ? -24.053 25.096 23.179 1.00 0.00 27 HIS A CA 14
ATOM 23347 C C . HIS A 1 11 ? -23.242 23.819 22.975 1.00 0.00 27 HIS A C 14
ATOM 23348 O O . HIS A 1 11 ? -23.779 22.791 22.560 1.00 0.00 27 HIS A O 14
ATOM 23363 N N . TYR A 1 12 ? -21.947 23.892 23.270 1.00 0.00 28 TYR A N 14
ATOM 23364 C CA . TYR A 1 12 ? -21.060 22.743 23.118 1.00 0.00 28 TYR A CA 14
ATOM 23365 C C . TYR A 1 12 ? -20.268 22.486 24.399 1.00 0.00 28 TYR A C 14
ATOM 23366 O O . TYR A 1 12 ? -20.202 23.341 25.282 1.00 0.00 28 TYR A O 14
ATOM 23384 N N . GLN A 1 13 ? -19.681 21.296 24.496 1.00 0.00 29 GLN A N 14
ATOM 23385 C CA . GLN A 1 13 ? -18.905 20.911 25.668 1.00 0.00 29 GLN A CA 14
ATOM 23386 C C . GLN A 1 13 ? -17.569 21.641 25.726 1.00 0.00 29 GLN A C 14
ATOM 23387 O O . GLN A 1 13 ? -17.096 22.181 24.726 1.00 0.00 29 GLN A O 14
ATOM 23401 N N . ILE A 1 14 ? -16.967 21.646 26.912 1.00 0.00 30 ILE A N 14
ATOM 23402 C CA . ILE A 1 14 ? -15.682 22.300 27.118 1.00 0.00 30 ILE A CA 14
ATOM 23403 C C . ILE A 1 14 ? -14.577 21.555 26.385 1.00 0.00 30 ILE A C 14
ATOM 23404 O O . ILE A 1 14 ? -14.553 20.323 26.366 1.00 0.00 30 ILE A O 14
ATOM 23420 N N . ASN A 1 15 ? -13.666 22.308 25.778 1.00 0.00 31 ASN A N 14
ATOM 23421 C CA . ASN A 1 15 ? -12.557 21.722 25.037 1.00 0.00 31 ASN A CA 14
ATOM 23422 C C . ASN A 1 15 ? -13.063 20.892 23.861 1.00 0.00 31 ASN A C 14
ATOM 23423 O O . ASN A 1 15 ? -12.282 20.222 23.184 1.00 0.00 31 ASN A O 14
ATOM 23434 N N . GLN A 1 16 ? -14.371 20.948 23.611 1.00 0.00 32 GLN A N 14
ATOM 23435 C CA . GLN A 1 16 ? -14.962 20.210 22.507 1.00 0.00 32 GLN A CA 14
ATOM 23436 C C . GLN A 1 16 ? -14.874 21.014 21.218 1.00 0.00 32 GLN A C 14
ATOM 23437 O O . GLN A 1 16 ? -14.797 22.241 21.248 1.00 0.00 32 GLN A O 14
ATOM 23451 N N . GLN A 1 17 ? -14.886 20.319 20.087 1.00 0.00 33 GLN A N 14
ATOM 23452 C CA . GLN A 1 17 ? -14.813 20.982 18.793 1.00 0.00 33 GLN A CA 14
ATOM 23453 C C . GLN A 1 17 ? -16.024 20.644 17.937 1.00 0.00 33 GLN A C 14
ATOM 23454 O O . GLN A 1 17 ? -16.700 19.640 18.162 1.00 0.00 33 GLN A O 14
ATOM 23468 N N . TRP A 1 18 ? -16.285 21.487 16.947 1.00 0.00 34 TRP A N 14
ATOM 23469 C CA . TRP A 1 18 ? -17.408 21.284 16.043 1.00 0.00 34 TRP A CA 14
ATOM 23470 C C . TRP A 1 18 ? -17.175 22.008 14.722 1.00 0.00 34 TRP A C 14
ATOM 23471 O O . TRP A 1 18 ? -16.537 23.060 14.684 1.00 0.00 34 TRP A O 14
ATOM 23492 N N . GLU A 1 19 ? -17.686 21.431 13.640 1.00 0.00 35 GLU A N 14
ATOM 23493 C CA . GLU A 1 19 ? -17.521 22.013 12.312 1.00 0.00 35 GLU A CA 14
ATOM 23494 C C . GLU A 1 19 ? -18.616 23.030 12.005 1.00 0.00 35 GLU A C 14
ATOM 23495 O O . GLU A 1 19 ? -19.799 22.782 12.242 1.00 0.00 35 GLU A O 14
ATOM 23507 N N . ARG A 1 20 ? -18.206 24.171 11.460 1.00 0.00 36 ARG A N 14
ATOM 23508 C CA . ARG A 1 20 ? -19.132 25.235 11.095 1.00 0.00 36 ARG A CA 14
ATOM 23509 C C . ARG A 1 20 ? -18.530 26.086 9.982 1.00 0.00 36 ARG A C 14
ATOM 23510 O O . ARG A 1 20 ? -17.315 26.255 9.914 1.00 0.00 36 ARG A O 14
ATOM 23531 N N . THR A 1 21 ? -19.379 26.605 9.104 1.00 0.00 37 THR A N 14
ATOM 23532 C CA . THR A 1 21 ? -18.918 27.416 7.988 1.00 0.00 37 THR A CA 14
ATOM 23533 C C . THR A 1 21 ? -19.135 28.905 8.235 1.00 0.00 37 THR A C 14
ATOM 23534 O O . THR A 1 21 ? -20.109 29.311 8.870 1.00 0.00 37 THR A O 14
ATOM 23545 N N . TYR A 1 22 ? -18.215 29.712 7.713 1.00 0.00 38 TYR A N 14
ATOM 23546 C CA . TYR A 1 22 ? -18.284 31.160 7.853 1.00 0.00 38 TYR A CA 14
ATOM 23547 C C . TYR A 1 22 ? -18.045 31.827 6.501 1.00 0.00 38 TYR A C 14
ATOM 23548 O O . TYR A 1 22 ? -16.965 31.704 5.926 1.00 0.00 38 TYR A O 14
ATOM 23566 N N . LEU A 1 23 ? -19.069 32.521 6.004 1.00 0.00 39 LEU A N 14
ATOM 23567 C CA . LEU A 1 23 ? -18.999 33.209 4.715 1.00 0.00 39 LEU A CA 14
ATOM 23568 C C . LEU A 1 23 ? -19.095 32.220 3.556 1.00 0.00 39 LEU A C 14
ATOM 23569 O O . LEU A 1 23 ? -19.890 32.407 2.634 1.00 0.00 39 LEU A O 14
ATOM 23585 N N . GLY A 1 24 ? -18.283 31.169 3.608 1.00 0.00 40 GLY A N 14
ATOM 23586 C CA . GLY A 1 24 ? -18.295 30.168 2.557 1.00 0.00 40 GLY A CA 14
ATOM 23587 C C . GLY A 1 24 ? -17.264 29.075 2.773 1.00 0.00 40 GLY A C 14
ATOM 23588 O O . GLY A 1 24 ? -17.095 28.199 1.925 1.00 0.00 40 GLY A O 14
ATOM 23592 N N . ASN A 1 25 ? -16.571 29.125 3.908 1.00 0.00 41 ASN A N 14
ATOM 23593 C CA . ASN A 1 25 ? -15.555 28.133 4.226 1.00 0.00 41 ASN A CA 14
ATOM 23594 C C . ASN A 1 25 ? -15.880 27.413 5.527 1.00 0.00 41 ASN A C 14
ATOM 23595 O O . ASN A 1 25 ? -16.266 28.039 6.513 1.00 0.00 41 ASN A O 14
ATOM 23606 N N . ALA A 1 26 ? -15.718 26.097 5.525 1.00 0.00 42 ALA A N 14
ATOM 23607 C CA . ALA A 1 26 ? -15.990 25.297 6.708 1.00 0.00 42 ALA A CA 14
ATOM 23608 C C . ALA A 1 26 ? -14.779 25.269 7.635 1.00 0.00 42 ALA A C 14
ATOM 23609 O O . ALA A 1 26 ? -13.769 24.638 7.330 1.00 0.00 42 ALA A O 14
ATOM 23616 N N . LEU A 1 27 ? -14.890 25.956 8.767 1.00 0.00 43 LEU A N 14
ATOM 23617 C CA . LEU A 1 27 ? -13.803 26.006 9.739 1.00 0.00 43 LEU A CA 14
ATOM 23618 C C . LEU A 1 27 ? -14.199 25.293 11.027 1.00 0.00 43 LEU A C 14
ATOM 23619 O O . LEU A 1 27 ? -15.308 25.475 11.528 1.00 0.00 43 LEU A O 14
ATOM 23635 N N . VAL A 1 28 ? -13.283 24.499 11.574 1.00 0.00 44 VAL A N 14
ATOM 23636 C CA . VAL A 1 28 ? -13.551 23.791 12.819 1.00 0.00 44 VAL A CA 14
ATOM 23637 C C . VAL A 1 28 ? -13.201 24.685 14.006 1.00 0.00 44 VAL A C 14
ATOM 23638 O O . VAL A 1 28 ? -12.138 25.307 14.035 1.00 0.00 44 VAL A O 14
ATOM 23651 N N . CYS A 1 29 ? -14.109 24.773 14.969 1.00 0.00 45 CYS A N 14
ATOM 23652 C CA . CYS A 1 29 ? -13.893 25.619 16.134 1.00 0.00 45 CYS A CA 14
ATOM 23653 C C . CYS A 1 29 ? -13.563 24.800 17.373 1.00 0.00 45 CYS A C 14
ATOM 23654 O O . CYS A 1 29 ? -13.972 23.645 17.499 1.00 0.00 45 CYS A O 14
ATOM 23661 N N . THR A 1 30 ? -12.841 25.424 18.296 1.00 0.00 46 THR A N 14
ATOM 23662 C CA . THR A 1 30 ? -12.469 24.782 19.549 1.00 0.00 46 THR A CA 14
ATOM 23663 C C . THR A 1 30 ? -13.333 25.321 20.681 1.00 0.00 46 THR A C 14
ATOM 23664 O O . THR A 1 30 ? -14.331 25.996 20.432 1.00 0.00 46 THR A O 14
ATOM 23675 N N . CYS A 1 31 ? -12.956 25.032 21.919 1.00 0.00 47 CYS A N 14
ATOM 23676 C CA . CYS A 1 31 ? -13.720 25.508 23.065 1.00 0.00 47 CYS A CA 14
ATOM 23677 C C . CYS A 1 31 ? -12.832 25.693 24.289 1.00 0.00 47 CYS A C 14
ATOM 23678 O O . CYS A 1 31 ? -12.161 24.762 24.733 1.00 0.00 47 CYS A O 14
ATOM 23685 N N . TYR A 1 32 ? -12.836 26.908 24.830 1.00 0.00 48 TYR A N 14
ATOM 23686 C CA . TYR A 1 32 ? -12.037 27.234 26.006 1.00 0.00 48 TYR A CA 14
ATOM 23687 C C . TYR A 1 32 ? -12.907 27.846 27.095 1.00 0.00 48 TYR A C 14
ATOM 23688 O O . TYR A 1 32 ? -12.481 27.985 28.242 1.00 0.00 48 TYR A O 14
ATOM 23706 N N . GLY A 1 33 ? -14.129 28.216 26.727 1.00 0.00 49 GLY A N 14
ATOM 23707 C CA . GLY A 1 33 ? -15.045 28.813 27.678 1.00 0.00 49 GLY A CA 14
ATOM 23708 C C . GLY A 1 33 ? -15.524 30.182 27.233 1.00 0.00 49 GLY A C 14
ATOM 23709 O O . GLY A 1 33 ? -14.945 30.784 26.330 1.00 0.00 49 GLY A O 14
ATOM 23713 N N . GLY A 1 34 ? -16.581 30.673 27.871 1.00 0.00 50 GLY A N 14
ATOM 23714 C CA . GLY A 1 34 ? -17.119 31.976 27.522 1.00 0.00 50 GLY A CA 14
ATOM 23715 C C . GLY A 1 34 ? -16.205 33.111 27.941 1.00 0.00 50 GLY A C 14
ATOM 23716 O O . GLY A 1 34 ? -16.496 34.279 27.682 1.00 0.00 50 GLY A O 14
ATOM 23720 N N . SER A 1 35 ? -15.097 32.766 28.589 1.00 0.00 51 SER A N 14
ATOM 23721 C CA . SER A 1 35 ? -14.136 33.762 29.047 1.00 0.00 51 SER A CA 14
ATOM 23722 C C . SER A 1 35 ? -12.996 33.924 28.045 1.00 0.00 51 SER A C 14
ATOM 23723 O O . SER A 1 35 ? -12.371 34.982 27.970 1.00 0.00 51 SER A O 14
ATOM 23731 N N . ARG A 1 36 ? -12.727 32.870 27.282 1.00 0.00 52 ARG A N 14
ATOM 23732 C CA . ARG A 1 36 ? -11.657 32.901 26.292 1.00 0.00 52 ARG A CA 14
ATOM 23733 C C . ARG A 1 36 ? -12.207 32.757 24.875 1.00 0.00 52 ARG A C 14
ATOM 23734 O O . ARG A 1 36 ? -11.449 32.756 23.906 1.00 0.00 52 ARG A O 14
ATOM 23755 N N . GLY A 1 37 ? -13.527 32.631 24.760 1.00 0.00 53 GLY A N 14
ATOM 23756 C CA . GLY A 1 37 ? -14.145 32.482 23.454 1.00 0.00 53 GLY A CA 14
ATOM 23757 C C . GLY A 1 37 ? -13.665 31.237 22.735 1.00 0.00 53 GLY A C 14
ATOM 23758 O O . GLY A 1 37 ? -12.896 30.454 23.293 1.00 0.00 53 GLY A O 14
ATOM 23762 N N . PHE A 1 38 ? -14.112 31.047 21.497 1.00 0.00 54 PHE A N 14
ATOM 23763 C CA . PHE A 1 38 ? -13.711 29.882 20.719 1.00 0.00 54 PHE A CA 14
ATOM 23764 C C . PHE A 1 38 ? -13.061 30.313 19.409 1.00 0.00 54 PHE A C 14
ATOM 23765 O O . PHE A 1 38 ? -13.548 31.218 18.732 1.00 0.00 54 PHE A O 14
ATOM 23782 N N . ASN A 1 39 ? -11.956 29.664 19.062 1.00 0.00 55 ASN A N 14
ATOM 23783 C CA . ASN A 1 39 ? -11.238 29.987 17.836 1.00 0.00 55 ASN A CA 14
ATOM 23784 C C . ASN A 1 39 ? -11.517 28.955 16.750 1.00 0.00 55 ASN A C 14
ATOM 23785 O O . ASN A 1 39 ? -11.394 27.751 16.977 1.00 0.00 55 ASN A O 14
ATOM 23796 N N . CYS A 1 40 ? -11.885 29.435 15.566 1.00 0.00 56 CYS A N 14
ATOM 23797 C CA . CYS A 1 40 ? -12.171 28.553 14.443 1.00 0.00 56 CYS A CA 14
ATOM 23798 C C . CYS A 1 40 ? -11.053 28.629 13.413 1.00 0.00 56 CYS A C 14
ATOM 23799 O O . CYS A 1 40 ? -10.411 29.668 13.257 1.00 0.00 56 CYS A O 14
ATOM 23806 N N . GLU A 1 41 ? -10.825 27.530 12.704 1.00 0.00 57 GLU A N 14
ATOM 23807 C CA . GLU A 1 41 ? -9.787 27.479 11.684 1.00 0.00 57 GLU A CA 14
ATOM 23808 C C . GLU A 1 41 ? -10.260 26.663 10.487 1.00 0.00 57 GLU A C 14
ATOM 23809 O O . GLU A 1 41 ? -10.856 25.599 10.653 1.00 0.00 57 GLU A O 14
ATOM 23821 N N . SER A 1 42 ? -9.996 27.168 9.285 1.00 0.00 58 SER A N 14
ATOM 23822 C CA . SER A 1 42 ? -10.398 26.485 8.060 1.00 0.00 58 SER A CA 14
ATOM 23823 C C . SER A 1 42 ? -10.114 24.988 8.149 1.00 0.00 58 SER A C 14
ATOM 23824 O O . SER A 1 42 ? -9.103 24.573 8.718 1.00 0.00 58 SER A O 14
ATOM 23832 N N . LYS A 1 43 ? -11.010 24.184 7.588 1.00 0.00 59 LYS A N 14
ATOM 23833 C CA . LYS A 1 43 ? -10.849 22.733 7.612 1.00 0.00 59 LYS A CA 14
ATOM 23834 C C . LYS A 1 43 ? -10.128 22.239 6.358 1.00 0.00 59 LYS A C 14
ATOM 23835 O O . LYS A 1 43 ? -10.309 22.787 5.271 1.00 0.00 59 LYS A O 14
ATOM 23854 N N . PRO A 1 44 ? -9.296 21.192 6.497 1.00 0.00 60 PRO A N 14
ATOM 23855 C CA . PRO A 1 44 ? -8.544 20.624 5.373 1.00 0.00 60 PRO A CA 14
ATOM 23856 C C . PRO A 1 44 ? -9.432 19.830 4.421 1.00 0.00 60 PRO A C 14
ATOM 23857 O O . PRO A 1 44 ? -10.507 19.366 4.801 1.00 0.00 60 PRO A O 14
ATOM 23868 N N . GLU A 1 45 ? -8.973 19.676 3.183 1.00 0.00 61 GLU A N 14
ATOM 23869 C CA . GLU A 1 45 ? -9.721 18.938 2.175 1.00 0.00 61 GLU A CA 14
ATOM 23870 C C . GLU A 1 45 ? -9.616 17.434 2.411 1.00 0.00 61 GLU A C 14
ATOM 23871 O O . GLU A 1 45 ? -9.243 16.991 3.497 1.00 0.00 61 GLU A O 14
ATOM 23883 N N . ALA A 1 46 ? -9.947 16.653 1.386 1.00 0.00 62 ALA A N 14
ATOM 23884 C CA . ALA A 1 46 ? -9.888 15.200 1.481 1.00 0.00 62 ALA A CA 14
ATOM 23885 C C . ALA A 1 46 ? -8.445 14.713 1.512 1.00 0.00 62 ALA A C 14
ATOM 23886 O O . ALA A 1 46 ? -7.986 14.155 2.509 1.00 0.00 62 ALA A O 14
ATOM 23893 N N . GLU A 1 47 ? -7.734 14.934 0.414 1.00 0.00 63 GLU A N 14
ATOM 23894 C CA . GLU A 1 47 ? -6.340 14.524 0.307 1.00 0.00 63 GLU A CA 14
ATOM 23895 C C . GLU A 1 47 ? -5.434 15.743 0.137 1.00 0.00 63 GLU A C 14
ATOM 23896 O O . GLU A 1 47 ? -5.318 16.567 1.043 1.00 0.00 63 GLU A O 14
ATOM 23908 N N . GLU A 1 48 ? -4.796 15.857 -1.027 1.00 0.00 64 GLU A N 14
ATOM 23909 C CA . GLU A 1 48 ? -3.911 16.974 -1.304 1.00 0.00 64 GLU A CA 14
ATOM 23910 C C . GLU A 1 48 ? -3.943 17.339 -2.786 1.00 0.00 64 GLU A C 14
ATOM 23911 O O . GLU A 1 48 ? -3.470 16.582 -3.632 1.00 0.00 64 GLU A O 14
ATOM 23923 N N . THR A 1 49 ? -4.503 18.505 -3.090 1.00 0.00 65 THR A N 14
ATOM 23924 C CA . THR A 1 49 ? -4.593 18.973 -4.468 1.00 0.00 65 THR A CA 14
ATOM 23925 C C . THR A 1 49 ? -4.543 20.497 -4.527 1.00 0.00 65 THR A C 14
ATOM 23926 O O . THR A 1 49 ? -4.426 21.166 -3.500 1.00 0.00 65 THR A O 14
ATOM 23937 N N . CYS A 1 50 ? -4.642 21.038 -5.737 1.00 0.00 66 CYS A N 14
ATOM 23938 C CA . CYS A 1 50 ? -4.619 22.481 -5.942 1.00 0.00 66 CYS A CA 14
ATOM 23939 C C . CYS A 1 50 ? -5.427 22.854 -7.181 1.00 0.00 66 CYS A C 14
ATOM 23940 O O . CYS A 1 50 ? -5.224 22.292 -8.257 1.00 0.00 66 CYS A O 14
ATOM 23947 N N . PHE A 1 51 ? -6.352 23.794 -7.023 1.00 0.00 67 PHE A N 14
ATOM 23948 C CA . PHE A 1 51 ? -7.196 24.226 -8.132 1.00 0.00 67 PHE A CA 14
ATOM 23949 C C . PHE A 1 51 ? -6.681 25.516 -8.756 1.00 0.00 67 PHE A C 14
ATOM 23950 O O . PHE A 1 51 ? -6.187 26.406 -8.061 1.00 0.00 67 PHE A O 14
ATOM 23967 N N . ASP A 1 52 ? -6.825 25.616 -10.072 1.00 0.00 68 ASP A N 14
ATOM 23968 C CA . ASP A 1 52 ? -6.405 26.801 -10.804 1.00 0.00 68 ASP A CA 14
ATOM 23969 C C . ASP A 1 52 ? -7.627 27.535 -11.334 1.00 0.00 68 ASP A C 14
ATOM 23970 O O . ASP A 1 52 ? -8.343 27.026 -12.195 1.00 0.00 68 ASP A O 14
ATOM 23979 N N . LYS A 1 53 ? -7.865 28.730 -10.813 1.00 0.00 69 LYS A N 14
ATOM 23980 C CA . LYS A 1 53 ? -9.010 29.528 -11.233 1.00 0.00 69 LYS A CA 14
ATOM 23981 C C . LYS A 1 53 ? -8.706 30.259 -12.535 1.00 0.00 69 LYS A C 14
ATOM 23982 O O . LYS A 1 53 ? -9.515 31.052 -13.019 1.00 0.00 69 LYS A O 14
ATOM 24001 N N . TYR A 1 54 ? -7.534 29.983 -13.096 1.00 0.00 70 TYR A N 14
ATOM 24002 C CA . TYR A 1 54 ? -7.110 30.601 -14.341 1.00 0.00 70 TYR A CA 14
ATOM 24003 C C . TYR A 1 54 ? -7.547 29.761 -15.539 1.00 0.00 70 TYR A C 14
ATOM 24004 O O . TYR A 1 54 ? -7.915 30.295 -16.585 1.00 0.00 70 TYR A O 14
ATOM 24022 N N . THR A 1 55 ? -7.506 28.441 -15.372 1.00 0.00 71 THR A N 14
ATOM 24023 C CA . THR A 1 55 ? -7.899 27.521 -16.434 1.00 0.00 71 THR A CA 14
ATOM 24024 C C . THR A 1 55 ? -9.103 26.684 -16.013 1.00 0.00 71 THR A C 14
ATOM 24025 O O . THR A 1 55 ? -9.783 26.088 -16.849 1.00 0.00 71 THR A O 14
ATOM 24036 N N . GLY A 1 56 ? -9.363 26.651 -14.709 1.00 0.00 72 GLY A N 14
ATOM 24037 C CA . GLY A 1 56 ? -10.484 25.895 -14.190 1.00 0.00 72 GLY A CA 14
ATOM 24038 C C . GLY A 1 56 ? -10.194 24.410 -14.073 1.00 0.00 72 GLY A C 14
ATOM 24039 O O . GLY A 1 56 ? -11.111 23.589 -14.114 1.00 0.00 72 GLY A O 14
ATOM 24043 N N . ASN A 1 57 ? -8.918 24.062 -13.926 1.00 0.00 73 ASN A N 14
ATOM 24044 C CA . ASN A 1 57 ? -8.518 22.668 -13.804 1.00 0.00 73 ASN A CA 14
ATOM 24045 C C . ASN A 1 57 ? -7.893 22.393 -12.440 1.00 0.00 73 ASN A C 14
ATOM 24046 O O . ASN A 1 57 ? -7.328 23.287 -11.811 1.00 0.00 73 ASN A O 14
ATOM 24057 N N . THR A 1 58 ? -7.998 21.146 -11.991 1.00 0.00 74 THR A N 14
ATOM 24058 C CA . THR A 1 58 ? -7.446 20.740 -10.704 1.00 0.00 74 THR A CA 14
ATOM 24059 C C . THR A 1 58 ? -6.248 19.815 -10.885 1.00 0.00 74 THR A C 14
ATOM 24060 O O . THR A 1 58 ? -6.234 18.962 -11.771 1.00 0.00 74 THR A O 14
ATOM 24071 N N . TYR A 1 59 ? -5.250 19.988 -10.027 1.00 0.00 75 TYR A N 14
ATOM 24072 C CA . TYR A 1 59 ? -4.044 19.172 -10.068 1.00 0.00 75 TYR A CA 14
ATOM 24073 C C . TYR A 1 59 ? -3.781 18.575 -8.696 1.00 0.00 75 TYR A C 14
ATOM 24074 O O . TYR A 1 59 ? -4.311 19.055 -7.697 1.00 0.00 75 TYR A O 14
ATOM 24092 N N . ARG A 1 60 ? -2.966 17.533 -8.645 1.00 0.00 76 ARG A N 14
ATOM 24093 C CA . ARG A 1 60 ? -2.654 16.890 -7.379 1.00 0.00 76 ARG A CA 14
ATOM 24094 C C . ARG A 1 60 ? -1.285 17.316 -6.866 1.00 0.00 76 ARG A C 14
ATOM 24095 O O . ARG A 1 60 ? -0.419 17.727 -7.637 1.00 0.00 76 ARG A O 14
ATOM 24116 N N . VAL A 1 61 ? -1.109 17.219 -5.552 1.00 0.00 77 VAL A N 14
ATOM 24117 C CA . VAL A 1 61 ? 0.139 17.590 -4.893 1.00 0.00 77 VAL A CA 14
ATOM 24118 C C . VAL A 1 61 ? 1.364 16.992 -5.596 1.00 0.00 77 VAL A C 14
ATOM 24119 O O . VAL A 1 61 ? 2.492 17.439 -5.379 1.00 0.00 77 VAL A O 14
ATOM 24132 N N . GLY A 1 62 ? 1.143 15.996 -6.449 1.00 0.00 78 GLY A N 14
ATOM 24133 C CA . GLY A 1 62 ? 2.249 15.383 -7.164 1.00 0.00 78 GLY A CA 14
ATOM 24134 C C . GLY A 1 62 ? 2.121 15.528 -8.668 1.00 0.00 78 GLY A C 14
ATOM 24135 O O . GLY A 1 62 ? 2.297 14.561 -9.408 1.00 0.00 78 GLY A O 14
ATOM 24139 N N . ASP A 1 63 ? 1.813 16.739 -9.118 1.00 0.00 79 ASP A N 14
ATOM 24140 C CA . ASP A 1 63 ? 1.660 17.010 -10.543 1.00 0.00 79 ASP A CA 14
ATOM 24141 C C . ASP A 1 63 ? 2.169 18.405 -10.897 1.00 0.00 79 ASP A C 14
ATOM 24142 O O . ASP A 1 63 ? 2.415 19.229 -10.017 1.00 0.00 79 ASP A O 14
ATOM 24151 N N . THR A 1 64 ? 2.319 18.659 -12.194 1.00 0.00 80 THR A N 14
ATOM 24152 C CA . THR A 1 64 ? 2.792 19.952 -12.675 1.00 0.00 80 THR A CA 14
ATOM 24153 C C . THR A 1 64 ? 2.013 20.390 -13.909 1.00 0.00 80 THR A C 14
ATOM 24154 O O . THR A 1 64 ? 1.443 19.561 -14.619 1.00 0.00 80 THR A O 14
ATOM 24165 N N . TYR A 1 65 ? 1.986 21.695 -14.160 1.00 0.00 81 TYR A N 14
ATOM 24166 C CA . TYR A 1 65 ? 1.266 22.230 -15.312 1.00 0.00 81 TYR A CA 14
ATOM 24167 C C . TYR A 1 65 ? 1.870 23.549 -15.785 1.00 0.00 81 TYR A C 14
ATOM 24168 O O . TYR A 1 65 ? 2.524 24.258 -15.019 1.00 0.00 81 TYR A O 14
ATOM 24186 N N . GLU A 1 66 ? 1.641 23.869 -17.056 1.00 0.00 82 GLU A N 14
ATOM 24187 C CA . GLU A 1 66 ? 2.148 25.093 -17.650 1.00 0.00 82 GLU A CA 14
ATOM 24188 C C . GLU A 1 66 ? 1.009 26.074 -17.917 1.00 0.00 82 GLU A C 14
ATOM 24189 O O . GLU A 1 66 ? 0.073 25.763 -18.655 1.00 0.00 82 GLU A O 14
ATOM 24201 N N . ARG A 1 67 ? 1.091 27.258 -17.316 1.00 0.00 83 ARG A N 14
ATOM 24202 C CA . ARG A 1 67 ? 0.060 28.275 -17.496 1.00 0.00 83 ARG A CA 14
ATOM 24203 C C . ARG A 1 67 ? 0.676 29.667 -17.627 1.00 0.00 83 ARG A C 14
ATOM 24204 O O . ARG A 1 67 ? 1.328 30.155 -16.703 1.00 0.00 83 ARG A O 14
ATOM 24225 N N . PRO A 1 68 ? 0.475 30.327 -18.782 1.00 0.00 84 PRO A N 14
ATOM 24226 C CA . PRO A 1 68 ? 1.011 31.671 -19.033 1.00 0.00 84 PRO A CA 14
ATOM 24227 C C . PRO A 1 68 ? 0.445 32.706 -18.064 1.00 0.00 84 PRO A C 14
ATOM 24228 O O . PRO A 1 68 ? -0.560 32.457 -17.399 1.00 0.00 84 PRO A O 14
ATOM 24239 N N . LYS A 1 69 ? 1.093 33.868 -17.994 1.00 0.00 85 LYS A N 14
ATOM 24240 C CA . LYS A 1 69 ? 0.654 34.944 -17.108 1.00 0.00 85 LYS A CA 14
ATOM 24241 C C . LYS A 1 69 ? 1.510 36.194 -17.294 1.00 0.00 85 LYS A C 14
ATOM 24242 O O . LYS A 1 69 ? 2.729 36.105 -17.437 1.00 0.00 85 LYS A O 14
ATOM 24261 N N . ASP A 1 70 ? 0.862 37.356 -17.276 1.00 0.00 86 ASP A N 14
ATOM 24262 C CA . ASP A 1 70 ? 1.555 38.634 -17.428 1.00 0.00 86 ASP A CA 14
ATOM 24263 C C . ASP A 1 70 ? 2.431 38.656 -18.679 1.00 0.00 86 ASP A C 14
ATOM 24264 O O . ASP A 1 70 ? 3.603 39.028 -18.617 1.00 0.00 86 ASP A O 14
ATOM 24273 N N . SER A 1 71 ? 1.847 38.280 -19.813 1.00 0.00 87 SER A N 14
ATOM 24274 C CA . SER A 1 71 ? 2.556 38.270 -21.089 1.00 0.00 87 SER A CA 14
ATOM 24275 C C . SER A 1 71 ? 3.674 37.226 -21.125 1.00 0.00 87 SER A C 14
ATOM 24276 O O . SER A 1 71 ? 4.341 37.063 -22.147 1.00 0.00 87 SER A O 14
ATOM 24284 N N . MET A 1 72 ? 3.867 36.508 -20.021 1.00 0.00 88 MET A N 14
ATOM 24285 C CA . MET A 1 72 ? 4.886 35.474 -19.953 1.00 0.00 88 MET A CA 14
ATOM 24286 C C . MET A 1 72 ? 4.241 34.102 -19.810 1.00 0.00 88 MET A C 14
ATOM 24287 O O . MET A 1 72 ? 3.049 33.935 -20.071 1.00 0.00 88 MET A O 14
ATOM 24301 N N . ILE A 1 73 ? 5.031 33.129 -19.376 1.00 0.00 89 ILE A N 14
ATOM 24302 C CA . ILE A 1 73 ? 4.544 31.777 -19.173 1.00 0.00 89 ILE A CA 14
ATOM 24303 C C . ILE A 1 73 ? 5.120 31.220 -17.875 1.00 0.00 89 ILE A C 14
ATOM 24304 O O . ILE A 1 73 ? 6.337 31.182 -17.690 1.00 0.00 89 ILE A O 14
ATOM 24320 N N . TRP A 1 74 ? 4.241 30.814 -16.967 1.00 0.00 90 TRP A N 14
ATOM 24321 C CA . TRP A 1 74 ? 4.670 30.287 -15.679 1.00 0.00 90 TRP A CA 14
ATOM 24322 C C . TRP A 1 74 ? 4.503 28.772 -15.607 1.00 0.00 90 TRP A C 14
ATOM 24323 O O . TRP A 1 74 ? 3.400 28.252 -15.775 1.00 0.00 90 TRP A O 14
ATOM 24344 N N . ASP A 1 75 ? 5.597 28.077 -15.318 1.00 0.00 91 ASP A N 14
ATOM 24345 C CA . ASP A 1 75 ? 5.565 26.628 -15.177 1.00 0.00 91 ASP A CA 14
ATOM 24346 C C . ASP A 1 75 ? 5.243 26.282 -13.729 1.00 0.00 91 ASP A C 14
ATOM 24347 O O . ASP A 1 75 ? 6.087 25.767 -12.996 1.00 0.00 91 ASP A O 14
ATOM 24356 N N . CYS A 1 76 ? 4.021 26.603 -13.320 1.00 0.00 92 CYS A N 14
ATOM 24357 C CA . CYS A 1 76 ? 3.574 26.368 -11.953 1.00 0.00 92 CYS A CA 14
ATOM 24358 C C . CYS A 1 76 ? 3.602 24.892 -11.579 1.00 0.00 92 CYS A C 14
ATOM 24359 O O . CYS A 1 76 ? 3.192 24.026 -12.352 1.00 0.00 92 CYS A O 14
ATOM 24366 N N . THR A 1 77 ? 4.073 24.627 -10.366 1.00 0.00 93 THR A N 14
ATOM 24367 C CA . THR A 1 77 ? 4.147 23.277 -9.834 1.00 0.00 93 THR A CA 14
ATOM 24368 C C . THR A 1 77 ? 3.214 23.138 -8.636 1.00 0.00 93 THR A C 14
ATOM 24369 O O . THR A 1 77 ? 3.102 24.053 -7.820 1.00 0.00 93 THR A O 14
ATOM 24380 N N . CYS A 1 78 ? 2.541 22.000 -8.534 1.00 0.00 94 CYS A N 14
ATOM 24381 C CA . CYS A 1 78 ? 1.616 21.763 -7.433 1.00 0.00 94 CYS A CA 14
ATOM 24382 C C . CYS A 1 78 ? 2.296 20.996 -6.306 1.00 0.00 94 CYS A C 14
ATOM 24383 O O . CYS A 1 78 ? 2.818 19.900 -6.512 1.00 0.00 94 CYS A O 14
ATOM 24390 N N . ILE A 1 79 ? 2.284 21.581 -5.113 1.00 0.00 95 ILE A N 14
ATOM 24391 C CA . ILE A 1 79 ? 2.898 20.959 -3.946 1.00 0.00 95 ILE A CA 14
ATOM 24392 C C . ILE A 1 79 ? 1.831 20.476 -2.965 1.00 0.00 95 ILE A C 14
ATOM 24393 O O . ILE A 1 79 ? 0.665 20.326 -3.333 1.00 0.00 95 ILE A O 14
ATOM 24409 N N . GLY A 1 80 ? 2.232 20.232 -1.721 1.00 0.00 96 GLY A N 14
ATOM 24410 C CA . GLY A 1 80 ? 1.289 19.766 -0.721 1.00 0.00 96 GLY A CA 14
ATOM 24411 C C . GLY A 1 80 ? 1.970 19.148 0.480 1.00 0.00 96 GLY A C 14
ATOM 24412 O O . GLY A 1 80 ? 1.461 19.223 1.599 1.00 0.00 96 GLY A O 14
ATOM 24416 N N . ALA A 1 81 ? 3.120 18.526 0.236 1.00 0.00 97 ALA A N 14
ATOM 24417 C CA . ALA A 1 81 ? 3.893 17.874 1.291 1.00 0.00 97 ALA A CA 14
ATOM 24418 C C . ALA A 1 81 ? 3.840 18.661 2.596 1.00 0.00 97 ALA A C 14
ATOM 24419 O O . ALA A 1 81 ? 3.620 18.093 3.666 1.00 0.00 97 ALA A O 14
ATOM 24426 N N . GLY A 1 82 ? 4.039 19.973 2.502 1.00 0.00 98 GLY A N 14
ATOM 24427 C CA . GLY A 1 82 ? 4.003 20.814 3.683 1.00 0.00 98 GLY A CA 14
ATOM 24428 C C . GLY A 1 82 ? 2.629 20.852 4.321 1.00 0.00 98 GLY A C 14
ATOM 24429 O O . GLY A 1 82 ? 2.483 20.600 5.516 1.00 0.00 98 GLY A O 14
ATOM 24433 N N . ARG A 1 83 ? 1.623 21.165 3.513 1.00 0.00 99 ARG A N 14
ATOM 24434 C CA . ARG A 1 83 ? 0.245 21.236 3.989 1.00 0.00 99 ARG A CA 14
ATOM 24435 C C . ARG A 1 83 ? -0.721 21.412 2.822 1.00 0.00 99 ARG A C 14
ATOM 24436 O O . ARG A 1 83 ? -1.771 20.771 2.768 1.00 0.00 99 ARG A O 14
ATOM 24457 N N . GLY A 1 84 ? -0.357 22.287 1.890 1.00 0.00 100 GLY A N 14
ATOM 24458 C CA . GLY A 1 84 ? -1.196 22.538 0.733 1.00 0.00 100 GLY A CA 14
ATOM 24459 C C . GLY A 1 84 ? -0.892 23.872 0.081 1.00 0.00 100 GLY A C 14
ATOM 24460 O O . GLY A 1 84 ? -1.692 24.805 0.159 1.00 0.00 100 GLY A O 14
ATOM 24464 N N . ARG A 1 85 ? 0.268 23.964 -0.558 1.00 0.00 101 ARG A N 14
ATOM 24465 C CA . ARG A 1 85 ? 0.682 25.196 -1.222 1.00 0.00 101 ARG A CA 14
ATOM 24466 C C . ARG A 1 85 ? 0.923 24.966 -2.710 1.00 0.00 101 ARG A C 14
ATOM 24467 O O . ARG A 1 85 ? 1.278 23.865 -3.131 1.00 0.00 101 ARG A O 14
ATOM 24488 N N . ILE A 1 86 ? 0.735 26.019 -3.499 1.00 0.00 102 ILE A N 14
ATOM 24489 C CA . ILE A 1 86 ? 0.937 25.948 -4.942 1.00 0.00 102 ILE A CA 14
ATOM 24490 C C . ILE A 1 86 ? 2.061 26.885 -5.367 1.00 0.00 102 ILE A C 14
ATOM 24491 O O . ILE A 1 86 ? 1.908 28.106 -5.345 1.00 0.00 102 ILE A O 14
ATOM 24507 N N . SER A 1 87 ? 3.192 26.305 -5.750 1.00 0.00 103 SER A N 14
ATOM 24508 C CA . SER A 1 87 ? 4.348 27.083 -6.177 1.00 0.00 103 SER A CA 14
ATOM 24509 C C . SER A 1 87 ? 4.260 27.410 -7.663 1.00 0.00 103 SER A C 14
ATOM 24510 O O . SER A 1 87 ? 4.086 26.520 -8.489 1.00 0.00 103 SER A O 14
ATOM 24518 N N . CYS A 1 88 ? 4.389 28.689 -7.994 1.00 0.00 104 CYS A N 14
ATOM 24519 C CA . CYS A 1 88 ? 4.332 29.129 -9.385 1.00 0.00 104 CYS A CA 14
ATOM 24520 C C . CYS A 1 88 ? 5.672 29.710 -9.815 1.00 0.00 104 CYS A C 14
ATOM 24521 O O . CYS A 1 88 ? 6.086 30.762 -9.335 1.00 0.00 104 CYS A O 14
ATOM 24528 N N . THR A 1 89 ? 6.345 29.021 -10.723 1.00 0.00 105 THR A N 14
ATOM 24529 C CA . THR A 1 89 ? 7.642 29.472 -11.215 1.00 0.00 105 THR A CA 14
ATOM 24530 C C . THR A 1 89 ? 7.534 30.011 -12.634 1.00 0.00 105 THR A C 14
ATOM 24531 O O . THR A 1 89 ? 6.710 29.552 -13.423 1.00 0.00 105 THR A O 14
ATOM 24542 N N . ILE A 1 90 ? 8.373 30.990 -12.949 1.00 0.00 106 ILE A N 14
ATOM 24543 C CA . ILE A 1 90 ? 8.379 31.599 -14.271 1.00 0.00 106 ILE A CA 14
ATOM 24544 C C . ILE A 1 90 ? 9.221 30.772 -15.233 1.00 0.00 106 ILE A C 14
ATOM 24545 O O . ILE A 1 90 ? 10.148 30.077 -14.816 1.00 0.00 106 ILE A O 14
ATOM 24561 N N . ALA A 1 91 ? 8.896 30.844 -16.515 1.00 0.00 107 ALA A N 14
ATOM 24562 C CA . ALA A 1 91 ? 9.631 30.096 -17.525 1.00 0.00 107 ALA A CA 14
ATOM 24563 C C . ALA A 1 91 ? 9.260 30.554 -18.924 1.00 0.00 107 ALA A C 14
ATOM 24564 O O . ALA A 1 91 ? 8.620 29.830 -19.687 1.00 0.00 107 ALA A O 14
ATOM 24571 N N . ASN A 1 92 ? 9.672 31.766 -19.246 1.00 0.00 108 ASN A N 14
ATOM 24572 C CA . ASN A 1 92 ? 9.398 32.354 -20.551 1.00 0.00 108 ASN A CA 14
ATOM 24573 C C . ASN A 1 92 ? 10.166 31.625 -21.649 1.00 0.00 108 ASN A C 14
ATOM 24574 O O . ASN A 1 92 ? 11.383 31.772 -21.773 1.00 0.00 108 ASN A O 14
ATOM 24585 N N . ARG A 1 93 ? 9.447 30.838 -22.444 1.00 0.00 109 ARG A N 14
ATOM 24586 C CA . ARG A 1 93 ? 10.061 30.086 -23.532 1.00 0.00 109 ARG A CA 14
ATOM 24587 C C . ARG A 1 93 ? 9.632 30.641 -24.886 1.00 0.00 109 ARG A C 14
ATOM 24588 O O . ARG A 1 93 ? 8.870 31.631 -24.905 1.00 0.00 109 ARG A O 14
ATOM 24610 N N . SER B 2 13 ? 13.999 31.798 -15.226 1.00 0.00 13 SER B N 14
ATOM 24611 C CA . SER B 2 13 ? 12.897 31.028 -14.594 1.00 0.00 13 SER B CA 14
ATOM 24612 C C . SER B 2 13 ? 12.591 31.550 -13.191 1.00 0.00 13 SER B C 14
ATOM 24613 O O . SER B 2 13 ? 12.555 30.786 -12.226 1.00 0.00 13 SER B O 14
ATOM 24620 N N . THR B 2 14 ? 12.368 32.859 -13.095 1.00 0.00 14 THR B N 14
ATOM 24621 C CA . THR B 2 14 ? 12.057 33.507 -11.823 1.00 0.00 14 THR B CA 14
ATOM 24622 C C . THR B 2 14 ? 10.975 32.741 -11.060 1.00 0.00 14 THR B C 14
ATOM 24623 O O . THR B 2 14 ? 9.811 32.735 -11.454 1.00 0.00 14 THR B O 14
ATOM 24634 N N . THR B 2 15 ? 11.368 32.090 -9.968 1.00 0.00 15 THR B N 14
ATOM 24635 C CA . THR B 2 15 ? 10.424 31.320 -9.165 1.00 0.00 15 THR B CA 14
ATOM 24636 C C . THR B 2 15 ? 9.468 32.227 -8.398 1.00 0.00 15 THR B C 14
ATOM 24637 O O . THR B 2 15 ? 9.654 33.443 -8.342 1.00 0.00 15 THR B O 14
ATOM 24648 N N . GLU B 2 16 ? 8.442 31.617 -7.815 1.00 0.00 16 GLU B N 14
ATOM 24649 C CA . GLU B 2 16 ? 7.437 32.344 -7.050 1.00 0.00 16 GLU B CA 14
ATOM 24650 C C . GLU B 2 16 ? 6.501 31.361 -6.351 1.00 0.00 16 GLU B C 14
ATOM 24651 O O . GLU B 2 16 ? 6.234 30.277 -6.867 1.00 0.00 16 GLU B O 14
ATOM 24663 N N . VAL B 2 17 ? 6.009 31.734 -5.174 1.00 0.00 17 VAL B N 14
ATOM 24664 C CA . VAL B 2 17 ? 5.109 30.866 -4.424 1.00 0.00 17 VAL B CA 14
ATOM 24665 C C . VAL B 2 17 ? 3.925 31.644 -3.861 1.00 0.00 17 VAL B C 14
ATOM 24666 O O . VAL B 2 17 ? 4.094 32.558 -3.053 1.00 0.00 17 VAL B O 14
ATOM 24679 N N . GLU B 2 18 ? 2.728 31.261 -4.286 1.00 0.00 18 GLU B N 14
ATOM 24680 C CA . GLU B 2 18 ? 1.507 31.901 -3.820 1.00 0.00 18 GLU B CA 14
ATOM 24681 C C . GLU B 2 18 ? 0.768 30.974 -2.863 1.00 0.00 18 GLU B C 14
ATOM 24682 O O . GLU B 2 18 ? -0.282 30.426 -3.202 1.00 0.00 18 GLU B O 14
ATOM 24694 N N . ASP B 2 19 ? 1.338 30.794 -1.673 1.00 0.00 19 ASP B N 14
ATOM 24695 C CA . ASP B 2 19 ? 0.757 29.923 -0.654 1.00 0.00 19 ASP B CA 14
ATOM 24696 C C . ASP B 2 19 ? -0.763 30.057 -0.612 1.00 0.00 19 ASP B C 14
ATOM 24697 O O . ASP B 2 19 ? -1.295 31.049 -0.115 1.00 0.00 19 ASP B O 14
ATOM 24706 N N . SER B 2 20 ? -1.455 29.051 -1.139 1.00 0.00 20 SER B N 14
ATOM 24707 C CA . SER B 2 20 ? -2.913 29.055 -1.163 1.00 0.00 20 SER B CA 14
ATOM 24708 C C . SER B 2 20 ? -3.483 28.167 -0.061 1.00 0.00 20 SER B C 14
ATOM 24709 O O . SER B 2 20 ? -2.748 27.433 0.600 1.00 0.00 20 SER B O 14
ATOM 24717 N N . LYS B 2 21 ? -4.797 28.243 0.127 1.00 0.00 21 LYS B N 14
ATOM 24718 C CA . LYS B 2 21 ? -5.478 27.451 1.147 1.00 0.00 21 LYS B CA 14
ATOM 24719 C C . LYS B 2 21 ? -4.838 27.652 2.522 1.00 0.00 21 LYS B C 14
ATOM 24720 O O . LYS B 2 21 ? -4.400 26.691 3.156 1.00 0.00 21 LYS B O 14
ATOM 24739 N N . PRO B 2 22 ? -4.775 28.907 3.004 1.00 0.00 22 PRO B N 14
ATOM 24740 C CA . PRO B 2 22 ? -4.187 29.229 4.305 1.00 0.00 22 PRO B CA 14
ATOM 24741 C C . PRO B 2 22 ? -5.126 28.888 5.458 1.00 0.00 22 PRO B C 14
ATOM 24742 O O . PRO B 2 22 ? -6.283 28.528 5.243 1.00 0.00 22 PRO B O 14
ATOM 24753 N N . LYS B 2 23 ? -4.621 29.009 6.682 1.00 0.00 23 LYS B N 14
ATOM 24754 C CA . LYS B 2 23 ? -5.419 28.718 7.868 1.00 0.00 23 LYS B CA 14
ATOM 24755 C C . LYS B 2 23 ? -6.400 29.851 8.147 1.00 0.00 23 LYS B C 14
ATOM 24756 O O . LYS B 2 23 ? -6.110 30.761 8.924 1.00 0.00 23 LYS B O 14
ATOM 24775 N N . LEU B 2 24 ? -7.559 29.791 7.500 1.00 0.00 24 LEU B N 14
ATOM 24776 C CA . LEU B 2 24 ? -8.587 30.811 7.668 1.00 0.00 24 LEU B CA 14
ATOM 24777 C C . LEU B 2 24 ? -9.166 30.789 9.079 1.00 0.00 24 LEU B C 14
ATOM 24778 O O . LEU B 2 24 ? -10.063 30.002 9.381 1.00 0.00 24 LEU B O 14
ATOM 24794 N N . SER B 2 25 ? -8.657 31.671 9.934 1.00 0.00 25 SER B N 14
ATOM 24795 C CA . SER B 2 25 ? -9.135 31.765 11.307 1.00 0.00 25 SER B CA 14
ATOM 24796 C C . SER B 2 25 ? -10.301 32.744 11.386 1.00 0.00 25 SER B C 14
ATOM 24797 O O . SER B 2 25 ? -10.535 33.512 10.453 1.00 0.00 25 SER B O 14
ATOM 24805 N N . ILE B 2 26 ? -11.039 32.709 12.490 1.00 0.00 26 ILE B N 14
ATOM 24806 C CA . ILE B 2 26 ? -12.185 33.596 12.655 1.00 0.00 26 ILE B CA 14
ATOM 24807 C C . ILE B 2 26 ? -12.215 34.248 14.029 1.00 0.00 26 ILE B C 14
ATOM 24808 O O . ILE B 2 26 ? -12.252 35.474 14.142 1.00 0.00 26 ILE B O 14
ATOM 24824 N N . HIS B 2 27 ? -12.231 33.424 15.069 1.00 0.00 27 HIS B N 14
ATOM 24825 C CA . HIS B 2 27 ? -12.296 33.925 16.436 1.00 0.00 27 HIS B CA 14
ATOM 24826 C C . HIS B 2 27 ? -13.579 34.726 16.618 1.00 0.00 27 HIS B C 14
ATOM 24827 O O . HIS B 2 27 ? -13.547 35.929 16.882 1.00 0.00 27 HIS B O 14
ATOM 24842 N N . PHE B 2 28 ? -14.710 34.045 16.451 1.00 0.00 28 PHE B N 14
ATOM 24843 C CA . PHE B 2 28 ? -16.020 34.672 16.568 1.00 0.00 28 PHE B CA 14
ATOM 24844 C C . PHE B 2 28 ? -16.172 35.394 17.904 1.00 0.00 28 PHE B C 14
ATOM 24845 O O . PHE B 2 28 ? -15.998 34.799 18.967 1.00 0.00 28 PHE B O 14
ATOM 24862 N N . ASP B 2 29 ? -16.490 36.685 17.836 1.00 0.00 29 ASP B N 14
ATOM 24863 C CA . ASP B 2 29 ? -16.658 37.501 19.034 1.00 0.00 29 ASP B CA 14
ATOM 24864 C C . ASP B 2 29 ? -18.036 38.158 19.066 1.00 0.00 29 ASP B C 14
ATOM 24865 O O . ASP B 2 29 ? -18.626 38.437 18.021 1.00 0.00 29 ASP B O 14
ATOM 24874 N N . ASN B 2 30 ? -18.538 38.407 20.275 1.00 0.00 30 ASN B N 14
ATOM 24875 C CA . ASN B 2 30 ? -19.846 39.034 20.456 1.00 0.00 30 ASN B CA 14
ATOM 24876 C C . ASN B 2 30 ? -20.134 39.261 21.941 1.00 0.00 30 ASN B C 14
ATOM 24877 O O . ASN B 2 30 ? -19.224 39.543 22.720 1.00 0.00 30 ASN B O 14
ATOM 24888 N N . GLU B 2 31 ? -21.402 39.129 22.329 1.00 0.00 31 GLU B N 14
ATOM 24889 C CA . GLU B 2 31 ? -21.803 39.311 23.722 1.00 0.00 31 GLU B CA 14
ATOM 24890 C C . GLU B 2 31 ? -21.417 38.103 24.555 1.00 0.00 31 GLU B C 14
ATOM 24891 O O . GLU B 2 31 ? -21.908 37.926 25.671 1.00 0.00 31 GLU B O 14
ATOM 24903 N N . TRP B 2 32 ? -20.528 37.278 24.013 1.00 0.00 32 TRP B N 14
ATOM 24904 C CA . TRP B 2 32 ? -20.074 36.093 24.717 1.00 0.00 32 TRP B CA 14
ATOM 24905 C C . TRP B 2 32 ? -18.991 35.338 23.948 1.00 0.00 32 TRP B C 14
ATOM 24906 O O . TRP B 2 32 ? -17.911 35.071 24.476 1.00 0.00 32 TRP B O 14
ATOM 24927 N N . PRO B 2 33 ? -19.277 34.996 22.695 1.00 0.00 33 PRO B N 14
ATOM 24928 C CA . PRO B 2 33 ? -18.353 34.278 21.817 1.00 0.00 33 PRO B CA 14
ATOM 24929 C C . PRO B 2 33 ? -16.935 34.844 21.879 1.00 0.00 33 PRO B C 14
ATOM 24930 O O . PRO B 2 33 ? -15.965 34.150 21.576 1.00 0.00 33 PRO B O 14
ATOM 24941 N N . LYS B 2 34 ? -16.826 36.110 22.278 1.00 0.00 34 LYS B N 14
ATOM 24942 C CA . LYS B 2 34 ? -15.532 36.775 22.386 1.00 0.00 34 LYS B CA 14
ATOM 24943 C C . LYS B 2 34 ? -14.790 36.326 23.641 1.00 0.00 34 LYS B C 14
ATOM 24944 O O . LYS B 2 34 ? -15.151 35.330 24.267 1.00 0.00 34 LYS B O 14
ATOM 24963 N N . GLU B 2 35 ? -13.752 37.075 24.005 1.00 0.00 35 GLU B N 14
ATOM 24964 C CA . GLU B 2 35 ? -12.957 36.761 25.188 1.00 0.00 35 GLU B CA 14
ATOM 24965 C C . GLU B 2 35 ? -13.393 37.617 26.374 1.00 0.00 35 GLU B C 14
ATOM 24966 O O . GLU B 2 35 ? -14.442 38.261 26.334 1.00 0.00 35 GLU B O 14
ATOM 24978 N N . ASP B 2 36 ? -12.581 37.620 27.427 1.00 0.00 36 ASP B N 14
ATOM 24979 C CA . ASP B 2 36 ? -12.883 38.397 28.623 1.00 0.00 36 ASP B CA 14
ATOM 24980 C C . ASP B 2 36 ? -11.644 38.551 29.499 1.00 0.00 36 ASP B C 14
ATOM 24981 O O . ASP B 2 36 ? -10.655 37.828 29.256 1.00 0.00 36 ASP B O 14
ATOM 24991 N N . SER A 1 1 ? -15.591 34.735 34.157 1.00 0.00 17 SER A N 15
ATOM 24992 C CA . SER A 1 1 ? -15.166 33.423 33.603 1.00 0.00 17 SER A CA 15
ATOM 24993 C C . SER A 1 1 ? -16.038 32.291 34.135 1.00 0.00 17 SER A C 15
ATOM 24994 O O . SER A 1 1 ? -16.027 31.993 35.329 1.00 0.00 17 SER A O 15
ATOM 25001 N N . LYS A 1 2 ? -16.794 31.663 33.239 1.00 0.00 18 LYS A N 15
ATOM 25002 C CA . LYS A 1 2 ? -17.674 30.563 33.617 1.00 0.00 18 LYS A CA 15
ATOM 25003 C C . LYS A 1 2 ? -17.320 29.293 32.846 1.00 0.00 18 LYS A C 15
ATOM 25004 O O . LYS A 1 2 ? -16.926 29.355 31.681 1.00 0.00 18 LYS A O 15
ATOM 25023 N N . PRO A 1 3 ? -17.459 28.119 33.488 1.00 0.00 19 PRO A N 15
ATOM 25024 C CA . PRO A 1 3 ? -17.152 26.833 32.854 1.00 0.00 19 PRO A CA 15
ATOM 25025 C C . PRO A 1 3 ? -18.152 26.476 31.758 1.00 0.00 19 PRO A C 15
ATOM 25026 O O . PRO A 1 3 ? -19.274 26.056 32.040 1.00 0.00 19 PRO A O 15
ATOM 25037 N N . GLY A 1 4 ? -17.735 26.649 30.507 1.00 0.00 20 GLY A N 15
ATOM 25038 C CA . GLY A 1 4 ? -18.605 26.343 29.386 1.00 0.00 20 GLY A CA 15
ATOM 25039 C C . GLY A 1 4 ? -18.462 27.343 28.256 1.00 0.00 20 GLY A C 15
ATOM 25040 O O . GLY A 1 4 ? -18.082 28.492 28.481 1.00 0.00 20 GLY A O 15
ATOM 25044 N N . CYS A 1 5 ? -18.776 26.909 27.039 1.00 0.00 21 CYS A N 15
ATOM 25045 C CA . CYS A 1 5 ? -18.687 27.775 25.869 1.00 0.00 21 CYS A CA 15
ATOM 25046 C C . CYS A 1 5 ? -19.921 27.617 24.990 1.00 0.00 21 CYS A C 15
ATOM 25047 O O . CYS A 1 5 ? -20.070 26.620 24.285 1.00 0.00 21 CYS A O 15
ATOM 25054 N N . TYR A 1 6 ? -20.804 28.607 25.039 1.00 0.00 22 TYR A N 15
ATOM 25055 C CA . TYR A 1 6 ? -22.027 28.578 24.249 1.00 0.00 22 TYR A CA 15
ATOM 25056 C C . TYR A 1 6 ? -21.854 29.366 22.953 1.00 0.00 22 TYR A C 15
ATOM 25057 O O . TYR A 1 6 ? -21.598 30.570 22.974 1.00 0.00 22 TYR A O 15
ATOM 25075 N N . ASP A 1 7 ? -21.997 28.672 21.829 1.00 0.00 23 ASP A N 15
ATOM 25076 C CA . ASP A 1 7 ? -21.862 29.292 20.516 1.00 0.00 23 ASP A CA 15
ATOM 25077 C C . ASP A 1 7 ? -23.129 30.060 20.156 1.00 0.00 23 ASP A C 15
ATOM 25078 O O . ASP A 1 7 ? -24.153 29.920 20.819 1.00 0.00 23 ASP A O 15
ATOM 25087 N N . ASN A 1 8 ? -23.055 30.877 19.111 1.00 0.00 24 ASN A N 15
ATOM 25088 C CA . ASN A 1 8 ? -24.200 31.673 18.670 1.00 0.00 24 ASN A CA 15
ATOM 25089 C C . ASN A 1 8 ? -25.369 30.791 18.222 1.00 0.00 24 ASN A C 15
ATOM 25090 O O . ASN A 1 8 ? -26.329 31.282 17.629 1.00 0.00 24 ASN A O 15
ATOM 25101 N N . GLY A 1 9 ? -25.285 29.493 18.508 1.00 0.00 25 GLY A N 15
ATOM 25102 C CA . GLY A 1 9 ? -26.347 28.581 18.126 1.00 0.00 25 GLY A CA 15
ATOM 25103 C C . GLY A 1 9 ? -26.491 27.415 19.083 1.00 0.00 25 GLY A C 15
ATOM 25104 O O . GLY A 1 9 ? -27.546 27.232 19.692 1.00 0.00 25 GLY A O 15
ATOM 25108 N N . LYS A 1 10 ? -25.433 26.620 19.212 1.00 0.00 26 LYS A N 15
ATOM 25109 C CA . LYS A 1 10 ? -25.452 25.461 20.097 1.00 0.00 26 LYS A CA 15
ATOM 25110 C C . LYS A 1 10 ? -24.349 25.552 21.147 1.00 0.00 26 LYS A C 15
ATOM 25111 O O . LYS A 1 10 ? -23.322 26.195 20.930 1.00 0.00 26 LYS A O 15
ATOM 25130 N N . HIS A 1 11 ? -24.570 24.903 22.286 1.00 0.00 27 HIS A N 15
ATOM 25131 C CA . HIS A 1 11 ? -23.597 24.906 23.372 1.00 0.00 27 HIS A CA 15
ATOM 25132 C C . HIS A 1 11 ? -22.761 23.631 23.355 1.00 0.00 27 HIS A C 15
ATOM 25133 O O . HIS A 1 11 ? -23.296 22.527 23.255 1.00 0.00 27 HIS A O 15
ATOM 25148 N N . TYR A 1 12 ? -21.444 23.791 23.454 1.00 0.00 28 TYR A N 15
ATOM 25149 C CA . TYR A 1 12 ? -20.533 22.651 23.450 1.00 0.00 28 TYR A CA 15
ATOM 25150 C C . TYR A 1 12 ? -19.667 22.641 24.705 1.00 0.00 28 TYR A C 15
ATOM 25151 O O . TYR A 1 12 ? -19.563 23.647 25.408 1.00 0.00 28 TYR A O 15
ATOM 25169 N N . GLN A 1 13 ? -19.045 21.498 24.979 1.00 0.00 29 GLN A N 15
ATOM 25170 C CA . GLN A 1 13 ? -18.188 21.354 26.146 1.00 0.00 29 GLN A CA 15
ATOM 25171 C C . GLN A 1 13 ? -16.884 22.114 25.962 1.00 0.00 29 GLN A C 15
ATOM 25172 O O . GLN A 1 13 ? -16.541 22.513 24.853 1.00 0.00 29 GLN A O 15
ATOM 25186 N N . ILE A 1 14 ? -16.159 22.310 27.057 1.00 0.00 30 ILE A N 15
ATOM 25187 C CA . ILE A 1 14 ? -14.891 23.023 27.004 1.00 0.00 30 ILE A CA 15
ATOM 25188 C C . ILE A 1 14 ? -13.865 22.233 26.202 1.00 0.00 30 ILE A C 15
ATOM 25189 O O . ILE A 1 14 ? -13.738 21.019 26.365 1.00 0.00 30 ILE A O 15
ATOM 25205 N N . ASN A 1 15 ? -13.143 22.932 25.332 1.00 0.00 31 ASN A N 15
ATOM 25206 C CA . ASN A 1 15 ? -12.126 22.308 24.494 1.00 0.00 31 ASN A CA 15
ATOM 25207 C C . ASN A 1 15 ? -12.754 21.359 23.477 1.00 0.00 31 ASN A C 15
ATOM 25208 O O . ASN A 1 15 ? -12.043 20.636 22.776 1.00 0.00 31 ASN A O 15
ATOM 25219 N N . GLN A 1 16 ? -14.084 21.370 23.381 1.00 0.00 32 GLN A N 15
ATOM 25220 C CA . GLN A 1 16 ? -14.775 20.512 22.425 1.00 0.00 32 GLN A CA 15
ATOM 25221 C C . GLN A 1 16 ? -14.530 21.002 21.003 1.00 0.00 32 GLN A C 15
ATOM 25222 O O . GLN A 1 16 ? -13.929 22.057 20.797 1.00 0.00 32 GLN A O 15
ATOM 25236 N N . GLN A 1 17 ? -14.996 20.235 20.022 1.00 0.00 33 GLN A N 15
ATOM 25237 C CA . GLN A 1 17 ? -14.816 20.605 18.622 1.00 0.00 33 GLN A CA 15
ATOM 25238 C C . GLN A 1 17 ? -16.125 20.487 17.848 1.00 0.00 33 GLN A C 15
ATOM 25239 O O . GLN A 1 17 ? -16.967 19.643 18.156 1.00 0.00 33 GLN A O 15
ATOM 25253 N N . TRP A 1 18 ? -16.280 21.333 16.835 1.00 0.00 34 TRP A N 15
ATOM 25254 C CA . TRP A 1 18 ? -17.478 21.322 16.001 1.00 0.00 34 TRP A CA 15
ATOM 25255 C C . TRP A 1 18 ? -17.234 22.079 14.698 1.00 0.00 34 TRP A C 15
ATOM 25256 O O . TRP A 1 18 ? -16.270 22.835 14.581 1.00 0.00 34 TRP A O 15
ATOM 25277 N N . GLU A 1 19 ? -18.109 21.864 13.720 1.00 0.00 35 GLU A N 15
ATOM 25278 C CA . GLU A 1 19 ? -17.983 22.520 12.423 1.00 0.00 35 GLU A CA 15
ATOM 25279 C C . GLU A 1 19 ? -18.663 23.886 12.424 1.00 0.00 35 GLU A C 15
ATOM 25280 O O . GLU A 1 19 ? -19.714 24.069 13.038 1.00 0.00 35 GLU A O 15
ATOM 25292 N N . ARG A 1 20 ? -18.052 24.842 11.728 1.00 0.00 36 ARG A N 15
ATOM 25293 C CA . ARG A 1 20 ? -18.592 26.194 11.640 1.00 0.00 36 ARG A CA 15
ATOM 25294 C C . ARG A 1 20 ? -18.105 26.886 10.370 1.00 0.00 36 ARG A C 15
ATOM 25295 O O . ARG A 1 20 ? -16.904 27.025 10.153 1.00 0.00 36 ARG A O 15
ATOM 25316 N N . THR A 1 21 ? -19.046 27.315 9.534 1.00 0.00 37 THR A N 15
ATOM 25317 C CA . THR A 1 21 ? -18.714 27.984 8.284 1.00 0.00 37 THR A CA 15
ATOM 25318 C C . THR A 1 21 ? -18.569 29.490 8.478 1.00 0.00 37 THR A C 15
ATOM 25319 O O . THR A 1 21 ? -19.251 30.089 9.311 1.00 0.00 37 THR A O 15
ATOM 25330 N N . TYR A 1 22 ? -17.676 30.095 7.700 1.00 0.00 38 TYR A N 15
ATOM 25331 C CA . TYR A 1 22 ? -17.434 31.530 7.774 1.00 0.00 38 TYR A CA 15
ATOM 25332 C C . TYR A 1 22 ? -17.338 32.129 6.373 1.00 0.00 38 TYR A C 15
ATOM 25333 O O . TYR A 1 22 ? -16.323 31.974 5.691 1.00 0.00 38 TYR A O 15
ATOM 25351 N N . LEU A 1 23 ? -18.402 32.818 5.964 1.00 0.00 39 LEU A N 15
ATOM 25352 C CA . LEU A 1 23 ? -18.466 33.462 4.652 1.00 0.00 39 LEU A CA 15
ATOM 25353 C C . LEU A 1 23 ? -18.641 32.445 3.525 1.00 0.00 39 LEU A C 15
ATOM 25354 O O . LEU A 1 23 ? -19.399 32.682 2.583 1.00 0.00 39 LEU A O 15
ATOM 25370 N N . GLY A 1 24 ? -17.943 31.319 3.618 1.00 0.00 40 GLY A N 15
ATOM 25371 C CA . GLY A 1 24 ? -18.047 30.300 2.589 1.00 0.00 40 GLY A CA 15
ATOM 25372 C C . GLY A 1 24 ? -17.113 29.126 2.819 1.00 0.00 40 GLY A C 15
ATOM 25373 O O . GLY A 1 24 ? -17.064 28.201 2.008 1.00 0.00 40 GLY A O 15
ATOM 25377 N N . ASN A 1 25 ? -16.374 29.159 3.923 1.00 0.00 41 ASN A N 15
ATOM 25378 C CA . ASN A 1 25 ? -15.446 28.086 4.249 1.00 0.00 41 ASN A CA 15
ATOM 25379 C C . ASN A 1 25 ? -15.832 27.409 5.555 1.00 0.00 41 ASN A C 15
ATOM 25380 O O . ASN A 1 25 ? -16.246 28.066 6.505 1.00 0.00 41 ASN A O 15
ATOM 25391 N N . ALA A 1 26 ? -15.682 26.092 5.601 1.00 0.00 42 ALA A N 15
ATOM 25392 C CA . ALA A 1 26 ? -16.007 25.338 6.796 1.00 0.00 42 ALA A CA 15
ATOM 25393 C C . ALA A 1 26 ? -14.764 25.118 7.643 1.00 0.00 42 ALA A C 15
ATOM 25394 O O . ALA A 1 26 ? -13.837 24.419 7.240 1.00 0.00 42 ALA A O 15
ATOM 25401 N N . LEU A 1 27 ? -14.749 25.746 8.810 1.00 0.00 43 LEU A N 15
ATOM 25402 C CA . LEU A 1 27 ? -13.615 25.650 9.715 1.00 0.00 43 LEU A CA 15
ATOM 25403 C C . LEU A 1 27 ? -13.980 24.886 10.985 1.00 0.00 43 LEU A C 15
ATOM 25404 O O . LEU A 1 27 ? -15.115 24.952 11.458 1.00 0.00 43 LEU A O 15
ATOM 25420 N N . VAL A 1 28 ? -13.003 24.175 11.538 1.00 0.00 44 VAL A N 15
ATOM 25421 C CA . VAL A 1 28 ? -13.209 23.412 12.762 1.00 0.00 44 VAL A CA 15
ATOM 25422 C C . VAL A 1 28 ? -12.978 24.302 13.979 1.00 0.00 44 VAL A C 15
ATOM 25423 O O . VAL A 1 28 ? -11.840 24.636 14.311 1.00 0.00 44 VAL A O 15
ATOM 25436 N N . CYS A 1 29 ? -14.069 24.700 14.626 1.00 0.00 45 CYS A N 15
ATOM 25437 C CA . CYS A 1 29 ? -13.992 25.574 15.792 1.00 0.00 45 CYS A CA 15
ATOM 25438 C C . CYS A 1 29 ? -13.672 24.800 17.067 1.00 0.00 45 CYS A C 15
ATOM 25439 O O . CYS A 1 29 ? -14.148 23.682 17.269 1.00 0.00 45 CYS A O 15
ATOM 25446 N N . THR A 1 30 ? -12.871 25.422 17.927 1.00 0.00 46 THR A N 15
ATOM 25447 C CA . THR A 1 30 ? -12.481 24.827 19.198 1.00 0.00 46 THR A CA 15
ATOM 25448 C C . THR A 1 30 ? -13.158 25.558 20.352 1.00 0.00 46 THR A C 15
ATOM 25449 O O . THR A 1 30 ? -13.475 26.741 20.242 1.00 0.00 46 THR A O 15
ATOM 25460 N N . CYS A 1 31 ? -13.388 24.850 21.450 1.00 0.00 47 CYS A N 15
ATOM 25461 C CA . CYS A 1 31 ? -14.040 25.443 22.612 1.00 0.00 47 CYS A CA 15
ATOM 25462 C C . CYS A 1 31 ? -13.021 25.909 23.649 1.00 0.00 47 CYS A C 15
ATOM 25463 O O . CYS A 1 31 ? -12.009 25.248 23.881 1.00 0.00 47 CYS A O 15
ATOM 25470 N N . TYR A 1 32 ? -13.302 27.050 24.273 1.00 0.00 48 TYR A N 15
ATOM 25471 C CA . TYR A 1 32 ? -12.419 27.605 25.294 1.00 0.00 48 TYR A CA 15
ATOM 25472 C C . TYR A 1 32 ? -13.138 27.693 26.634 1.00 0.00 48 TYR A C 15
ATOM 25473 O O . TYR A 1 32 ? -12.553 27.428 27.685 1.00 0.00 48 TYR A O 15
ATOM 25491 N N . GLY A 1 33 ? -14.415 28.062 26.586 1.00 0.00 49 GLY A N 15
ATOM 25492 C CA . GLY A 1 33 ? -15.203 28.175 27.798 1.00 0.00 49 GLY A CA 15
ATOM 25493 C C . GLY A 1 33 ? -15.059 29.525 28.472 1.00 0.00 49 GLY A C 15
ATOM 25494 O O . GLY A 1 33 ? -14.060 29.787 29.142 1.00 0.00 49 GLY A O 15
ATOM 25498 N N . GLY A 1 34 ? -16.065 30.383 28.304 1.00 0.00 50 GLY A N 15
ATOM 25499 C CA . GLY A 1 34 ? -16.024 31.697 28.919 1.00 0.00 50 GLY A CA 15
ATOM 25500 C C . GLY A 1 34 ? -15.977 32.824 27.906 1.00 0.00 50 GLY A C 15
ATOM 25501 O O . GLY A 1 34 ? -16.405 32.661 26.763 1.00 0.00 50 GLY A O 15
ATOM 25505 N N . SER A 1 35 ? -15.456 33.971 28.332 1.00 0.00 51 SER A N 15
ATOM 25506 C CA . SER A 1 35 ? -15.351 35.141 27.467 1.00 0.00 51 SER A CA 15
ATOM 25507 C C . SER A 1 35 ? -14.262 34.950 26.413 1.00 0.00 51 SER A C 15
ATOM 25508 O O . SER A 1 35 ? -14.049 35.818 25.566 1.00 0.00 51 SER A O 15
ATOM 25516 N N . ARG A 1 36 ? -13.575 33.815 26.475 1.00 0.00 52 ARG A N 15
ATOM 25517 C CA . ARG A 1 36 ? -12.507 33.517 25.528 1.00 0.00 52 ARG A CA 15
ATOM 25518 C C . ARG A 1 36 ? -13.079 33.132 24.168 1.00 0.00 52 ARG A C 15
ATOM 25519 O O . ARG A 1 36 ? -12.351 33.062 23.177 1.00 0.00 52 ARG A O 15
ATOM 25540 N N . GLY A 1 37 ? -14.384 32.884 24.130 1.00 0.00 53 GLY A N 15
ATOM 25541 C CA . GLY A 1 37 ? -15.032 32.507 22.886 1.00 0.00 53 GLY A CA 15
ATOM 25542 C C . GLY A 1 37 ? -14.409 31.275 22.263 1.00 0.00 53 GLY A C 15
ATOM 25543 O O . GLY A 1 37 ? -13.643 30.564 22.913 1.00 0.00 53 GLY A O 15
ATOM 25547 N N . PHE A 1 38 ? -14.746 31.012 21.006 1.00 0.00 54 PHE A N 15
ATOM 25548 C CA . PHE A 1 38 ? -14.222 29.845 20.305 1.00 0.00 54 PHE A CA 15
ATOM 25549 C C . PHE A 1 38 ? -13.372 30.260 19.108 1.00 0.00 54 PHE A C 15
ATOM 25550 O O . PHE A 1 38 ? -13.639 31.275 18.464 1.00 0.00 54 PHE A O 15
ATOM 25567 N N . ASN A 1 39 ? -12.346 29.464 18.817 1.00 0.00 55 ASN A N 15
ATOM 25568 C CA . ASN A 1 39 ? -11.451 29.742 17.699 1.00 0.00 55 ASN A CA 15
ATOM 25569 C C . ASN A 1 39 ? -11.774 28.835 16.514 1.00 0.00 55 ASN A C 15
ATOM 25570 O O . ASN A 1 39 ? -11.867 27.619 16.662 1.00 0.00 55 ASN A O 15
ATOM 25581 N N . CYS A 1 40 ? -11.942 29.431 15.338 1.00 0.00 56 CYS A N 15
ATOM 25582 C CA . CYS A 1 40 ? -12.255 28.664 14.138 1.00 0.00 56 CYS A CA 15
ATOM 25583 C C . CYS A 1 40 ? -11.070 28.636 13.180 1.00 0.00 56 CYS A C 15
ATOM 25584 O O . CYS A 1 40 ? -10.480 29.672 12.875 1.00 0.00 56 CYS A O 15
ATOM 25591 N N . GLU A 1 41 ? -10.737 27.444 12.699 1.00 0.00 57 GLU A N 15
ATOM 25592 C CA . GLU A 1 41 ? -9.632 27.271 11.763 1.00 0.00 57 GLU A CA 15
ATOM 25593 C C . GLU A 1 41 ? -10.040 26.328 10.640 1.00 0.00 57 GLU A C 15
ATOM 25594 O O . GLU A 1 41 ? -10.632 25.280 10.894 1.00 0.00 57 GLU A O 15
ATOM 25606 N N . SER A 1 42 ? -9.733 26.712 9.400 1.00 0.00 58 SER A N 15
ATOM 25607 C CA . SER A 1 42 ? -10.080 25.903 8.231 1.00 0.00 58 SER A CA 15
ATOM 25608 C C . SER A 1 42 ? -9.954 24.413 8.531 1.00 0.00 58 SER A C 15
ATOM 25609 O O . SER A 1 42 ? -9.060 23.991 9.264 1.00 0.00 58 SER A O 15
ATOM 25617 N N . LYS A 1 43 ? -10.858 23.618 7.967 1.00 0.00 59 LYS A N 15
ATOM 25618 C CA . LYS A 1 43 ? -10.842 22.177 8.188 1.00 0.00 59 LYS A CA 15
ATOM 25619 C C . LYS A 1 43 ? -10.007 21.471 7.124 1.00 0.00 59 LYS A C 15
ATOM 25620 O O . LYS A 1 43 ? -9.815 21.993 6.026 1.00 0.00 59 LYS A O 15
ATOM 25639 N N . PRO A 1 44 ? -9.494 20.268 7.440 1.00 0.00 60 PRO A N 15
ATOM 25640 C CA . PRO A 1 44 ? -8.671 19.491 6.507 1.00 0.00 60 PRO A CA 15
ATOM 25641 C C . PRO A 1 44 ? -9.430 19.114 5.238 1.00 0.00 60 PRO A C 15
ATOM 25642 O O . PRO A 1 44 ? -10.604 19.449 5.085 1.00 0.00 60 PRO A O 15
ATOM 25653 N N . GLU A 1 45 ? -8.742 18.431 4.324 1.00 0.00 61 GLU A N 15
ATOM 25654 C CA . GLU A 1 45 ? -9.327 18.015 3.059 1.00 0.00 61 GLU A CA 15
ATOM 25655 C C . GLU A 1 45 ? -10.565 17.152 3.230 1.00 0.00 61 GLU A C 15
ATOM 25656 O O . GLU A 1 45 ? -11.269 17.217 4.238 1.00 0.00 61 GLU A O 15
ATOM 25668 N N . ALA A 1 46 ? -10.814 16.338 2.212 1.00 0.00 62 ALA A N 15
ATOM 25669 C CA . ALA A 1 46 ? -11.964 15.442 2.206 1.00 0.00 62 ALA A CA 15
ATOM 25670 C C . ALA A 1 46 ? -11.719 14.226 1.318 1.00 0.00 62 ALA A C 15
ATOM 25671 O O . ALA A 1 46 ? -12.309 13.166 1.524 1.00 0.00 62 ALA A O 15
ATOM 25678 N N . GLU A 1 47 ? -10.853 14.390 0.324 1.00 0.00 63 GLU A N 15
ATOM 25679 C CA . GLU A 1 47 ? -10.539 13.306 -0.601 1.00 0.00 63 GLU A CA 15
ATOM 25680 C C . GLU A 1 47 ? -9.239 12.607 -0.212 1.00 0.00 63 GLU A C 15
ATOM 25681 O O . GLU A 1 47 ? -9.131 11.382 -0.299 1.00 0.00 63 GLU A O 15
ATOM 25693 N N . GLU A 1 48 ? -8.255 13.391 0.208 1.00 0.00 64 GLU A N 15
ATOM 25694 C CA . GLU A 1 48 ? -6.958 12.853 0.605 1.00 0.00 64 GLU A CA 15
ATOM 25695 C C . GLU A 1 48 ? -7.089 11.898 1.786 1.00 0.00 64 GLU A C 15
ATOM 25696 O O . GLU A 1 48 ? -8.057 11.958 2.544 1.00 0.00 64 GLU A O 15
ATOM 25708 N N . THR A 1 49 ? -6.103 11.015 1.936 1.00 0.00 65 THR A N 15
ATOM 25709 C CA . THR A 1 49 ? -6.098 10.041 3.023 1.00 0.00 65 THR A CA 15
ATOM 25710 C C . THR A 1 49 ? -4.726 9.973 3.694 1.00 0.00 65 THR A C 15
ATOM 25711 O O . THR A 1 49 ? -3.815 10.728 3.352 1.00 0.00 65 THR A O 15
ATOM 25722 N N . CYS A 1 50 ? -4.590 9.054 4.645 1.00 0.00 66 CYS A N 15
ATOM 25723 C CA . CYS A 1 50 ? -3.338 8.858 5.371 1.00 0.00 66 CYS A CA 15
ATOM 25724 C C . CYS A 1 50 ? -3.186 7.389 5.757 1.00 0.00 66 CYS A C 15
ATOM 25725 O O . CYS A 1 50 ? -4.122 6.781 6.273 1.00 0.00 66 CYS A O 15
ATOM 25732 N N . PHE A 1 51 ? -2.018 6.816 5.489 1.00 0.00 67 PHE A N 15
ATOM 25733 C CA . PHE A 1 51 ? -1.781 5.407 5.795 1.00 0.00 67 PHE A CA 15
ATOM 25734 C C . PHE A 1 51 ? -0.842 5.214 6.977 1.00 0.00 67 PHE A C 15
ATOM 25735 O O . PHE A 1 51 ? 0.174 5.897 7.105 1.00 0.00 67 PHE A O 15
ATOM 25752 N N . ASP A 1 52 ? -1.174 4.232 7.805 1.00 0.00 68 ASP A N 15
ATOM 25753 C CA . ASP A 1 52 ? -0.355 3.872 8.950 1.00 0.00 68 ASP A CA 15
ATOM 25754 C C . ASP A 1 52 ? 0.224 2.489 8.698 1.00 0.00 68 ASP A C 15
ATOM 25755 O O . ASP A 1 52 ? -0.510 1.554 8.379 1.00 0.00 68 ASP A O 15
ATOM 25764 N N . LYS A 1 53 ? 1.535 2.359 8.818 1.00 0.00 69 LYS A N 15
ATOM 25765 C CA . LYS A 1 53 ? 2.188 1.082 8.573 1.00 0.00 69 LYS A CA 15
ATOM 25766 C C . LYS A 1 53 ? 2.354 0.293 9.866 1.00 0.00 69 LYS A C 15
ATOM 25767 O O . LYS A 1 53 ? 3.096 -0.688 9.917 1.00 0.00 69 LYS A O 15
ATOM 25786 N N . TYR A 1 54 ? 1.649 0.725 10.905 1.00 0.00 70 TYR A N 15
ATOM 25787 C CA . TYR A 1 54 ? 1.702 0.061 12.198 1.00 0.00 70 TYR A CA 15
ATOM 25788 C C . TYR A 1 54 ? 0.626 -1.016 12.287 1.00 0.00 70 TYR A C 15
ATOM 25789 O O . TYR A 1 54 ? 0.809 -2.045 12.938 1.00 0.00 70 TYR A O 15
ATOM 25807 N N . THR A 1 55 ? -0.496 -0.770 11.616 1.00 0.00 71 THR A N 15
ATOM 25808 C CA . THR A 1 55 ? -1.609 -1.712 11.602 1.00 0.00 71 THR A CA 15
ATOM 25809 C C . THR A 1 55 ? -1.988 -2.075 10.169 1.00 0.00 71 THR A C 15
ATOM 25810 O O . THR A 1 55 ? -2.822 -2.950 9.937 1.00 0.00 71 THR A O 15
ATOM 25821 N N . GLY A 1 56 ? -1.357 -1.397 9.214 1.00 0.00 72 GLY A N 15
ATOM 25822 C CA . GLY A 1 56 ? -1.623 -1.655 7.812 1.00 0.00 72 GLY A CA 15
ATOM 25823 C C . GLY A 1 56 ? -3.009 -1.212 7.380 1.00 0.00 72 GLY A C 15
ATOM 25824 O O . GLY A 1 56 ? -3.604 -1.810 6.483 1.00 0.00 72 GLY A O 15
ATOM 25828 N N . ASN A 1 57 ? -3.522 -0.162 8.013 1.00 0.00 73 ASN A N 15
ATOM 25829 C CA . ASN A 1 57 ? -4.841 0.356 7.682 1.00 0.00 73 ASN A CA 15
ATOM 25830 C C . ASN A 1 57 ? -4.751 1.791 7.172 1.00 0.00 73 ASN A C 15
ATOM 25831 O O . ASN A 1 57 ? -3.790 2.504 7.459 1.00 0.00 73 ASN A O 15
ATOM 25842 N N . THR A 1 58 ? -5.761 2.205 6.414 1.00 0.00 74 THR A N 15
ATOM 25843 C CA . THR A 1 58 ? -5.802 3.553 5.859 1.00 0.00 74 THR A CA 15
ATOM 25844 C C . THR A 1 58 ? -6.946 4.364 6.458 1.00 0.00 74 THR A C 15
ATOM 25845 O O . THR A 1 58 ? -8.033 3.841 6.707 1.00 0.00 74 THR A O 15
ATOM 25856 N N . TYR A 1 59 ? -6.688 5.646 6.679 1.00 0.00 75 TYR A N 15
ATOM 25857 C CA . TYR A 1 59 ? -7.681 6.553 7.240 1.00 0.00 75 TYR A CA 15
ATOM 25858 C C . TYR A 1 59 ? -7.857 7.750 6.323 1.00 0.00 75 TYR A C 15
ATOM 25859 O O . TYR A 1 59 ? -6.985 8.041 5.509 1.00 0.00 75 TYR A O 15
ATOM 25877 N N . ARG A 1 60 ? -8.980 8.439 6.444 1.00 0.00 76 ARG A N 15
ATOM 25878 C CA . ARG A 1 60 ? -9.239 9.593 5.601 1.00 0.00 76 ARG A CA 15
ATOM 25879 C C . ARG A 1 60 ? -8.850 10.887 6.301 1.00 0.00 76 ARG A C 15
ATOM 25880 O O . ARG A 1 60 ? -9.053 11.037 7.505 1.00 0.00 76 ARG A O 15
ATOM 25901 N N . VAL A 1 61 ? -8.263 11.799 5.529 1.00 0.00 77 VAL A N 15
ATOM 25902 C CA . VAL A 1 61 ? -7.800 13.094 6.024 1.00 0.00 77 VAL A CA 15
ATOM 25903 C C . VAL A 1 61 ? -8.658 13.649 7.165 1.00 0.00 77 VAL A C 15
ATOM 25904 O O . VAL A 1 61 ? -8.152 14.377 8.019 1.00 0.00 77 VAL A O 15
ATOM 25917 N N . GLY A 1 62 ? -9.944 13.314 7.189 1.00 0.00 78 GLY A N 15
ATOM 25918 C CA . GLY A 1 62 ? -10.809 13.804 8.247 1.00 0.00 78 GLY A CA 15
ATOM 25919 C C . GLY A 1 62 ? -11.384 12.686 9.096 1.00 0.00 78 GLY A C 15
ATOM 25920 O O . GLY A 1 62 ? -12.595 12.613 9.303 1.00 0.00 78 GLY A O 15
ATOM 25924 N N . ASP A 1 63 ? -10.510 11.812 9.584 1.00 0.00 79 ASP A N 15
ATOM 25925 C CA . ASP A 1 63 ? -10.928 10.686 10.413 1.00 0.00 79 ASP A CA 15
ATOM 25926 C C . ASP A 1 63 ? -9.941 10.457 11.555 1.00 0.00 79 ASP A C 15
ATOM 25927 O O . ASP A 1 63 ? -8.810 10.942 11.518 1.00 0.00 79 ASP A O 15
ATOM 25936 N N . THR A 1 64 ? -10.377 9.716 12.571 1.00 0.00 80 THR A N 15
ATOM 25937 C CA . THR A 1 64 ? -9.533 9.425 13.725 1.00 0.00 80 THR A CA 15
ATOM 25938 C C . THR A 1 64 ? -9.297 7.928 13.880 1.00 0.00 80 THR A C 15
ATOM 25939 O O . THR A 1 64 ? -10.041 7.112 13.337 1.00 0.00 80 THR A O 15
ATOM 25950 N N . TYR A 1 65 ? -8.263 7.576 14.639 1.00 0.00 81 TYR A N 15
ATOM 25951 C CA . TYR A 1 65 ? -7.938 6.175 14.879 1.00 0.00 81 TYR A CA 15
ATOM 25952 C C . TYR A 1 65 ? -7.091 6.011 16.137 1.00 0.00 81 TYR A C 15
ATOM 25953 O O . TYR A 1 65 ? -6.136 6.755 16.357 1.00 0.00 81 TYR A O 15
ATOM 25971 N N . GLU A 1 66 ? -7.447 5.027 16.956 1.00 0.00 82 GLU A N 15
ATOM 25972 C CA . GLU A 1 66 ? -6.722 4.757 18.189 1.00 0.00 82 GLU A CA 15
ATOM 25973 C C . GLU A 1 66 ? -5.962 3.438 18.088 1.00 0.00 82 GLU A C 15
ATOM 25974 O O . GLU A 1 66 ? -6.561 2.380 17.895 1.00 0.00 82 GLU A O 15
ATOM 25986 N N . ARG A 1 67 ? -4.642 3.508 18.219 1.00 0.00 83 ARG A N 15
ATOM 25987 C CA . ARG A 1 67 ? -3.800 2.320 18.143 1.00 0.00 83 ARG A CA 15
ATOM 25988 C C . ARG A 1 67 ? -2.700 2.366 19.200 1.00 0.00 83 ARG A C 15
ATOM 25989 O O . ARG A 1 67 ? -2.142 3.427 19.477 1.00 0.00 83 ARG A O 15
ATOM 26010 N N . PRO A 1 68 ? -2.371 1.212 19.807 1.00 0.00 84 PRO A N 15
ATOM 26011 C CA . PRO A 1 68 ? -1.332 1.133 20.838 1.00 0.00 84 PRO A CA 15
ATOM 26012 C C . PRO A 1 68 ? 0.071 1.280 20.255 1.00 0.00 84 PRO A C 15
ATOM 26013 O O . PRO A 1 68 ? 0.296 0.995 19.078 1.00 0.00 84 PRO A O 15
ATOM 26024 N N . LYS A 1 69 ? 1.010 1.724 21.085 1.00 0.00 85 LYS A N 15
ATOM 26025 C CA . LYS A 1 69 ? 2.392 1.908 20.654 1.00 0.00 85 LYS A CA 15
ATOM 26026 C C . LYS A 1 69 ? 3.303 2.215 21.840 1.00 0.00 85 LYS A C 15
ATOM 26027 O O . LYS A 1 69 ? 3.010 3.098 22.644 1.00 0.00 85 LYS A O 15
ATOM 26046 N N . ASP A 1 70 ? 4.412 1.484 21.933 1.00 0.00 86 ASP A N 15
ATOM 26047 C CA . ASP A 1 70 ? 5.379 1.677 23.013 1.00 0.00 86 ASP A CA 15
ATOM 26048 C C . ASP A 1 70 ? 4.740 1.463 24.384 1.00 0.00 86 ASP A C 15
ATOM 26049 O O . ASP A 1 70 ? 4.902 2.283 25.287 1.00 0.00 86 ASP A O 15
ATOM 26058 N N . SER A 1 71 ? 4.030 0.349 24.535 1.00 0.00 87 SER A N 15
ATOM 26059 C CA . SER A 1 71 ? 3.375 0.007 25.795 1.00 0.00 87 SER A CA 15
ATOM 26060 C C . SER A 1 71 ? 2.254 0.988 26.141 1.00 0.00 87 SER A C 15
ATOM 26061 O O . SER A 1 71 ? 1.577 0.830 27.157 1.00 0.00 87 SER A O 15
ATOM 26069 N N . MET A 1 72 ? 2.051 1.990 25.290 1.00 0.00 88 MET A N 15
ATOM 26070 C CA . MET A 1 72 ? 1.000 2.976 25.506 1.00 0.00 88 MET A CA 15
ATOM 26071 C C . MET A 1 72 ? -0.058 2.870 24.415 1.00 0.00 88 MET A C 15
ATOM 26072 O O . MET A 1 72 ? -0.095 1.894 23.669 1.00 0.00 88 MET A O 15
ATOM 26086 N N . ILE A 1 73 ? -0.914 3.883 24.323 1.00 0.00 89 ILE A N 15
ATOM 26087 C CA . ILE A 1 73 ? -1.964 3.904 23.318 1.00 0.00 89 ILE A CA 15
ATOM 26088 C C . ILE A 1 73 ? -2.203 5.335 22.839 1.00 0.00 89 ILE A C 15
ATOM 26089 O O . ILE A 1 73 ? -2.386 6.250 23.643 1.00 0.00 89 ILE A O 15
ATOM 26105 N N . TRP A 1 74 ? -2.182 5.521 21.525 1.00 0.00 90 TRP A N 15
ATOM 26106 C CA . TRP A 1 74 ? -2.377 6.839 20.933 1.00 0.00 90 TRP A CA 15
ATOM 26107 C C . TRP A 1 74 ? -3.738 6.944 20.249 1.00 0.00 90 TRP A C 15
ATOM 26108 O O . TRP A 1 74 ? -4.123 6.067 19.476 1.00 0.00 90 TRP A O 15
ATOM 26129 N N . ASP A 1 75 ? -4.455 8.033 20.519 1.00 0.00 91 ASP A N 15
ATOM 26130 C CA . ASP A 1 75 ? -5.762 8.259 19.907 1.00 0.00 91 ASP A CA 15
ATOM 26131 C C . ASP A 1 75 ? -5.586 8.953 18.562 1.00 0.00 91 ASP A C 15
ATOM 26132 O O . ASP A 1 75 ? -6.420 9.757 18.148 1.00 0.00 91 ASP A O 15
ATOM 26141 N N . CYS A 1 76 ? -4.464 8.637 17.920 1.00 0.00 92 CYS A N 15
ATOM 26142 C CA . CYS A 1 76 ? -4.064 9.189 16.630 1.00 0.00 92 CYS A CA 15
ATOM 26143 C C . CYS A 1 76 ? -5.202 9.862 15.866 1.00 0.00 92 CYS A C 15
ATOM 26144 O O . CYS A 1 76 ? -6.303 9.327 15.748 1.00 0.00 92 CYS A O 15
ATOM 26151 N N . THR A 1 77 ? -4.895 11.036 15.326 1.00 0.00 93 THR A N 15
ATOM 26152 C CA . THR A 1 77 ? -5.845 11.812 14.542 1.00 0.00 93 THR A CA 15
ATOM 26153 C C . THR A 1 77 ? -5.281 12.086 13.152 1.00 0.00 93 THR A C 15
ATOM 26154 O O . THR A 1 77 ? -4.128 12.495 13.014 1.00 0.00 93 THR A O 15
ATOM 26165 N N . CYS A 1 78 ? -6.089 11.866 12.127 1.00 0.00 94 CYS A N 15
ATOM 26166 C CA . CYS A 1 78 ? -5.649 12.100 10.757 1.00 0.00 94 CYS A CA 15
ATOM 26167 C C . CYS A 1 78 ? -6.069 13.488 10.297 1.00 0.00 94 CYS A C 15
ATOM 26168 O O . CYS A 1 78 ? -7.253 13.825 10.300 1.00 0.00 94 CYS A O 15
ATOM 26175 N N . ILE A 1 79 ? -5.085 14.291 9.914 1.00 0.00 95 ILE A N 15
ATOM 26176 C CA . ILE A 1 79 ? -5.334 15.651 9.458 1.00 0.00 95 ILE A CA 15
ATOM 26177 C C . ILE A 1 79 ? -5.223 15.743 7.941 1.00 0.00 95 ILE A C 15
ATOM 26178 O O . ILE A 1 79 ? -4.980 14.740 7.268 1.00 0.00 95 ILE A O 15
ATOM 26194 N N . GLY A 1 80 ? -5.390 16.948 7.405 1.00 0.00 96 GLY A N 15
ATOM 26195 C CA . GLY A 1 80 ? -5.289 17.138 5.974 1.00 0.00 96 GLY A CA 15
ATOM 26196 C C . GLY A 1 80 ? -3.848 17.219 5.533 1.00 0.00 96 GLY A C 15
ATOM 26197 O O . GLY A 1 80 ? -3.372 18.280 5.141 1.00 0.00 96 GLY A O 15
ATOM 26201 N N . ALA A 1 81 ? -3.155 16.090 5.621 1.00 0.00 97 ALA A N 15
ATOM 26202 C CA . ALA A 1 81 ? -1.745 16.006 5.253 1.00 0.00 97 ALA A CA 15
ATOM 26203 C C . ALA A 1 81 ? -1.460 16.683 3.916 1.00 0.00 97 ALA A C 15
ATOM 26204 O O . ALA A 1 81 ? -0.343 17.140 3.671 1.00 0.00 97 ALA A O 15
ATOM 26211 N N . GLY A 1 82 ? -2.472 16.759 3.056 1.00 0.00 98 GLY A N 15
ATOM 26212 C CA . GLY A 1 82 ? -2.299 17.400 1.768 1.00 0.00 98 GLY A CA 15
ATOM 26213 C C . GLY A 1 82 ? -2.102 18.898 1.905 1.00 0.00 98 GLY A C 15
ATOM 26214 O O . GLY A 1 82 ? -2.035 19.622 0.912 1.00 0.00 98 GLY A O 15
ATOM 26218 N N . ARG A 1 83 ? -2.010 19.353 3.150 1.00 0.00 99 ARG A N 15
ATOM 26219 C CA . ARG A 1 83 ? -1.820 20.763 3.457 1.00 0.00 99 ARG A CA 15
ATOM 26220 C C . ARG A 1 83 ? -1.467 20.933 4.933 1.00 0.00 99 ARG A C 15
ATOM 26221 O O . ARG A 1 83 ? -1.281 22.050 5.415 1.00 0.00 99 ARG A O 15
ATOM 26242 N N . GLY A 1 84 ? -1.374 19.809 5.641 1.00 0.00 100 GLY A N 15
ATOM 26243 C CA . GLY A 1 84 ? -1.043 19.839 7.052 1.00 0.00 100 GLY A CA 15
ATOM 26244 C C . GLY A 1 84 ? -0.154 18.680 7.463 1.00 0.00 100 GLY A C 15
ATOM 26245 O O . GLY A 1 84 ? 1.070 18.783 7.380 1.00 0.00 100 GLY A O 15
ATOM 26249 N N . ARG A 1 85 ? -0.770 17.577 7.906 1.00 0.00 101 ARG A N 15
ATOM 26250 C CA . ARG A 1 85 ? -0.018 16.394 8.337 1.00 0.00 101 ARG A CA 15
ATOM 26251 C C . ARG A 1 85 ? -0.926 15.364 9.015 1.00 0.00 101 ARG A C 15
ATOM 26252 O O . ARG A 1 85 ? -2.136 15.341 8.795 1.00 0.00 101 ARG A O 15
ATOM 26273 N N . ILE A 1 86 ? -0.321 14.537 9.864 1.00 0.00 102 ILE A N 15
ATOM 26274 C CA . ILE A 1 86 ? -1.038 13.522 10.627 1.00 0.00 102 ILE A CA 15
ATOM 26275 C C . ILE A 1 86 ? -0.734 13.723 12.107 1.00 0.00 102 ILE A C 15
ATOM 26276 O O . ILE A 1 86 ? 0.382 13.468 12.559 1.00 0.00 102 ILE A O 15
ATOM 26292 N N . SER A 1 87 ? -1.717 14.214 12.850 1.00 0.00 103 SER A N 15
ATOM 26293 C CA . SER A 1 87 ? -1.536 14.488 14.271 1.00 0.00 103 SER A CA 15
ATOM 26294 C C . SER A 1 87 ? -1.808 13.258 15.121 1.00 0.00 103 SER A C 15
ATOM 26295 O O . SER A 1 87 ? -2.929 12.772 15.177 1.00 0.00 103 SER A O 15
ATOM 26303 N N . CYS A 1 88 ? -0.777 12.770 15.798 1.00 0.00 104 CYS A N 15
ATOM 26304 C CA . CYS A 1 88 ? -0.920 11.606 16.660 1.00 0.00 104 CYS A CA 15
ATOM 26305 C C . CYS A 1 88 ? -0.523 11.950 18.088 1.00 0.00 104 CYS A C 15
ATOM 26306 O O . CYS A 1 88 ? 0.657 12.117 18.390 1.00 0.00 104 CYS A O 15
ATOM 26313 N N . THR A 1 89 ? -1.513 12.059 18.962 1.00 0.00 105 THR A N 15
ATOM 26314 C CA . THR A 1 89 ? -1.271 12.391 20.359 1.00 0.00 105 THR A CA 15
ATOM 26315 C C . THR A 1 89 ? -1.488 11.173 21.247 1.00 0.00 105 THR A C 15
ATOM 26316 O O . THR A 1 89 ? -2.272 10.283 20.913 1.00 0.00 105 THR A O 15
ATOM 26327 N N . ILE A 1 90 ? -0.794 11.137 22.378 1.00 0.00 106 ILE A N 15
ATOM 26328 C CA . ILE A 1 90 ? -0.911 10.032 23.313 1.00 0.00 106 ILE A CA 15
ATOM 26329 C C . ILE A 1 90 ? -2.141 10.212 24.192 1.00 0.00 106 ILE A C 15
ATOM 26330 O O . ILE A 1 90 ? -2.609 11.331 24.394 1.00 0.00 106 ILE A O 15
ATOM 26346 N N . ALA A 1 91 ? -2.666 9.108 24.708 1.00 0.00 107 ALA A N 15
ATOM 26347 C CA . ALA A 1 91 ? -3.842 9.163 25.562 1.00 0.00 107 ALA A CA 15
ATOM 26348 C C . ALA A 1 91 ? -4.041 7.855 26.307 1.00 0.00 107 ALA A C 15
ATOM 26349 O O . ALA A 1 91 ? -4.994 7.116 26.061 1.00 0.00 107 ALA A O 15
ATOM 26356 N N . ASN A 1 92 ? -3.125 7.585 27.218 1.00 0.00 108 ASN A N 15
ATOM 26357 C CA . ASN A 1 92 ? -3.167 6.371 28.020 1.00 0.00 108 ASN A CA 15
ATOM 26358 C C . ASN A 1 92 ? -4.166 6.508 29.165 1.00 0.00 108 ASN A C 15
ATOM 26359 O O . ASN A 1 92 ? -3.939 7.263 30.111 1.00 0.00 108 ASN A O 15
ATOM 26370 N N . ARG A 1 93 ? -5.271 5.775 29.072 1.00 0.00 109 ARG A N 15
ATOM 26371 C CA . ARG A 1 93 ? -6.303 5.814 30.099 1.00 0.00 109 ARG A CA 15
ATOM 26372 C C . ARG A 1 93 ? -6.227 4.583 30.994 1.00 0.00 109 ARG A C 15
ATOM 26373 O O . ARG A 1 93 ? -5.665 3.560 30.548 1.00 0.00 109 ARG A O 15
ATOM 26395 N N . SER B 2 13 ? -1.868 12.591 28.237 1.00 0.00 13 SER B N 15
ATOM 26396 C CA . SER B 2 13 ? -1.759 12.787 26.768 1.00 0.00 13 SER B CA 15
ATOM 26397 C C . SER B 2 13 ? -0.371 13.292 26.379 1.00 0.00 13 SER B C 15
ATOM 26398 O O . SER B 2 13 ? 0.363 13.822 27.214 1.00 0.00 13 SER B O 15
ATOM 26405 N N . THR B 2 14 ? -0.014 13.118 25.108 1.00 0.00 14 THR B N 15
ATOM 26406 C CA . THR B 2 14 ? 1.290 13.548 24.610 1.00 0.00 14 THR B CA 15
ATOM 26407 C C . THR B 2 14 ? 1.253 13.751 23.093 1.00 0.00 14 THR B C 15
ATOM 26408 O O . THR B 2 14 ? 1.374 12.797 22.324 1.00 0.00 14 THR B O 15
ATOM 26419 N N . THR B 2 15 ? 1.071 15.000 22.673 1.00 0.00 15 THR B N 15
ATOM 26420 C CA . THR B 2 15 ? 1.002 15.332 21.252 1.00 0.00 15 THR B CA 15
ATOM 26421 C C . THR B 2 15 ? 2.262 14.903 20.508 1.00 0.00 15 THR B C 15
ATOM 26422 O O . THR B 2 15 ? 3.344 14.826 21.088 1.00 0.00 15 THR B O 15
ATOM 26433 N N . GLU B 2 16 ? 2.107 14.626 19.215 1.00 0.00 16 GLU B N 15
ATOM 26434 C CA . GLU B 2 16 ? 3.224 14.203 18.378 1.00 0.00 16 GLU B CA 15
ATOM 26435 C C . GLU B 2 16 ? 2.924 14.445 16.900 1.00 0.00 16 GLU B C 15
ATOM 26436 O O . GLU B 2 16 ? 3.313 13.654 16.041 1.00 0.00 16 GLU B O 15
ATOM 26448 N N . VAL B 2 17 ? 2.232 15.546 16.609 1.00 0.00 17 VAL B N 15
ATOM 26449 C CA . VAL B 2 17 ? 1.887 15.887 15.229 1.00 0.00 17 VAL B CA 15
ATOM 26450 C C . VAL B 2 17 ? 3.111 16.412 14.483 1.00 0.00 17 VAL B C 15
ATOM 26451 O O . VAL B 2 17 ? 4.067 16.884 15.098 1.00 0.00 17 VAL B O 15
ATOM 26464 N N . GLU B 2 18 ? 3.074 16.333 13.157 1.00 0.00 18 GLU B N 15
ATOM 26465 C CA . GLU B 2 18 ? 4.182 16.807 12.337 1.00 0.00 18 GLU B CA 15
ATOM 26466 C C . GLU B 2 18 ? 4.304 18.327 12.418 1.00 0.00 18 GLU B C 15
ATOM 26467 O O . GLU B 2 18 ? 5.340 18.852 12.825 1.00 0.00 18 GLU B O 15
ATOM 26479 N N . ASP B 2 19 ? 3.238 19.028 12.033 1.00 0.00 19 ASP B N 15
ATOM 26480 C CA . ASP B 2 19 ? 3.234 20.489 12.068 1.00 0.00 19 ASP B CA 15
ATOM 26481 C C . ASP B 2 19 ? 1.865 21.056 11.703 1.00 0.00 19 ASP B C 15
ATOM 26482 O O . ASP B 2 19 ? 0.882 20.324 11.599 1.00 0.00 19 ASP B O 15
ATOM 26491 N N . SER B 2 20 ? 1.819 22.372 11.509 1.00 0.00 20 SER B N 15
ATOM 26492 C CA . SER B 2 20 ? 0.584 23.065 11.151 1.00 0.00 20 SER B CA 15
ATOM 26493 C C . SER B 2 20 ? 0.875 24.525 10.817 1.00 0.00 20 SER B C 15
ATOM 26494 O O . SER B 2 20 ? 1.229 25.311 11.693 1.00 0.00 20 SER B O 15
ATOM 26502 N N . LYS B 2 21 ? 0.740 24.878 9.541 1.00 0.00 21 LYS B N 15
ATOM 26503 C CA . LYS B 2 21 ? 1.007 26.244 9.097 1.00 0.00 21 LYS B CA 15
ATOM 26504 C C . LYS B 2 21 ? -0.238 26.909 8.498 1.00 0.00 21 LYS B C 15
ATOM 26505 O O . LYS B 2 21 ? -0.629 27.992 8.932 1.00 0.00 21 LYS B O 15
ATOM 26524 N N . PRO B 2 22 ? -0.881 26.283 7.487 1.00 0.00 22 PRO B N 15
ATOM 26525 C CA . PRO B 2 22 ? -2.076 26.849 6.846 1.00 0.00 22 PRO B CA 15
ATOM 26526 C C . PRO B 2 22 ? -3.271 26.919 7.794 1.00 0.00 22 PRO B C 15
ATOM 26527 O O . PRO B 2 22 ? -3.111 27.183 8.987 1.00 0.00 22 PRO B O 15
ATOM 26538 N N . LYS B 2 23 ? -4.466 26.685 7.252 1.00 0.00 23 LYS B N 15
ATOM 26539 C CA . LYS B 2 23 ? -5.695 26.722 8.039 1.00 0.00 23 LYS B CA 15
ATOM 26540 C C . LYS B 2 23 ? -6.005 28.139 8.513 1.00 0.00 23 LYS B C 15
ATOM 26541 O O . LYS B 2 23 ? -5.241 28.731 9.273 1.00 0.00 23 LYS B O 15
ATOM 26560 N N . LEU B 2 24 ? -7.132 28.674 8.050 1.00 0.00 24 LEU B N 15
ATOM 26561 C CA . LEU B 2 24 ? -7.554 30.022 8.416 1.00 0.00 24 LEU B CA 15
ATOM 26562 C C . LEU B 2 24 ? -7.789 30.136 9.919 1.00 0.00 24 LEU B C 15
ATOM 26563 O O . LEU B 2 24 ? -8.906 29.940 10.398 1.00 0.00 24 LEU B O 15
ATOM 26579 N N . SER B 2 25 ? -6.733 30.455 10.660 1.00 0.00 25 SER B N 15
ATOM 26580 C CA . SER B 2 25 ? -6.833 30.595 12.108 1.00 0.00 25 SER B CA 15
ATOM 26581 C C . SER B 2 25 ? -7.615 31.850 12.479 1.00 0.00 25 SER B C 15
ATOM 26582 O O . SER B 2 25 ? -7.246 32.962 12.099 1.00 0.00 25 SER B O 15
ATOM 26590 N N . ILE B 2 26 ? -8.702 31.662 13.222 1.00 0.00 26 ILE B N 15
ATOM 26591 C CA . ILE B 2 26 ? -9.547 32.772 13.645 1.00 0.00 26 ILE B CA 15
ATOM 26592 C C . ILE B 2 26 ? -9.989 32.599 15.093 1.00 0.00 26 ILE B C 15
ATOM 26593 O O . ILE B 2 26 ? -10.190 31.479 15.559 1.00 0.00 26 ILE B O 15
ATOM 26609 N N . HIS B 2 27 ? -10.146 33.713 15.801 1.00 0.00 27 HIS B N 15
ATOM 26610 C CA . HIS B 2 27 ? -10.572 33.675 17.194 1.00 0.00 27 HIS B CA 15
ATOM 26611 C C . HIS B 2 27 ? -11.879 34.440 17.380 1.00 0.00 27 HIS B C 15
ATOM 26612 O O . HIS B 2 27 ? -11.887 35.564 17.883 1.00 0.00 27 HIS B O 15
ATOM 26627 N N . PHE B 2 28 ? -12.981 33.822 16.968 1.00 0.00 28 PHE B N 15
ATOM 26628 C CA . PHE B 2 28 ? -14.297 34.439 17.084 1.00 0.00 28 PHE B CA 15
ATOM 26629 C C . PHE B 2 28 ? -14.640 34.726 18.543 1.00 0.00 28 PHE B C 15
ATOM 26630 O O . PHE B 2 28 ? -14.953 33.813 19.308 1.00 0.00 28 PHE B O 15
ATOM 26647 N N . ASP B 2 29 ? -14.576 35.998 18.921 1.00 0.00 29 ASP B N 15
ATOM 26648 C CA . ASP B 2 29 ? -14.881 36.407 20.288 1.00 0.00 29 ASP B CA 15
ATOM 26649 C C . ASP B 2 29 ? -16.157 37.241 20.335 1.00 0.00 29 ASP B C 15
ATOM 26650 O O . ASP B 2 29 ? -16.191 38.369 19.845 1.00 0.00 29 ASP B O 15
ATOM 26659 N N . ASN B 2 30 ? -17.205 36.676 20.927 1.00 0.00 30 ASN B N 15
ATOM 26660 C CA . ASN B 2 30 ? -18.485 37.366 21.037 1.00 0.00 30 ASN B CA 15
ATOM 26661 C C . ASN B 2 30 ? -19.034 37.270 22.457 1.00 0.00 30 ASN B C 15
ATOM 26662 O O . ASN B 2 30 ? -18.714 36.340 23.196 1.00 0.00 30 ASN B O 15
ATOM 26673 N N . GLU B 2 31 ? -19.864 38.240 22.831 1.00 0.00 31 GLU B N 15
ATOM 26674 C CA . GLU B 2 31 ? -20.460 38.266 24.162 1.00 0.00 31 GLU B CA 15
ATOM 26675 C C . GLU B 2 31 ? -21.726 37.418 24.208 1.00 0.00 31 GLU B C 15
ATOM 26676 O O . GLU B 2 31 ? -22.307 37.096 23.170 1.00 0.00 31 GLU B O 15
ATOM 26688 N N . TRP B 2 32 ? -22.149 37.058 25.415 1.00 0.00 32 TRP B N 15
ATOM 26689 C CA . TRP B 2 32 ? -23.347 36.247 25.597 1.00 0.00 32 TRP B CA 15
ATOM 26690 C C . TRP B 2 32 ? -24.595 37.007 25.147 1.00 0.00 32 TRP B C 15
ATOM 26691 O O . TRP B 2 32 ? -24.953 38.026 25.737 1.00 0.00 32 TRP B O 15
ATOM 26712 N N . PRO B 2 33 ? -25.274 36.518 24.093 1.00 0.00 33 PRO B N 15
ATOM 26713 C CA . PRO B 2 33 ? -26.486 37.159 23.569 1.00 0.00 33 PRO B CA 15
ATOM 26714 C C . PRO B 2 33 ? -27.575 37.288 24.629 1.00 0.00 33 PRO B C 15
ATOM 26715 O O . PRO B 2 33 ? -28.442 38.157 24.540 1.00 0.00 33 PRO B O 15
ATOM 26726 N N . LYS B 2 34 ? -27.523 36.416 25.631 1.00 0.00 34 LYS B N 15
ATOM 26727 C CA . LYS B 2 34 ? -28.504 36.429 26.710 1.00 0.00 34 LYS B CA 15
ATOM 26728 C C . LYS B 2 34 ? -28.258 37.603 27.654 1.00 0.00 34 LYS B C 15
ATOM 26729 O O . LYS B 2 34 ? -27.388 38.439 27.409 1.00 0.00 34 LYS B O 15
ATOM 26748 N N . GLU B 2 35 ? -29.032 37.659 28.734 1.00 0.00 35 GLU B N 15
ATOM 26749 C CA . GLU B 2 35 ? -28.900 38.729 29.716 1.00 0.00 35 GLU B CA 15
ATOM 26750 C C . GLU B 2 35 ? -27.635 38.551 30.548 1.00 0.00 35 GLU B C 15
ATOM 26751 O O . GLU B 2 35 ? -27.099 37.447 30.654 1.00 0.00 35 GLU B O 15
ATOM 26763 N N . ASP B 2 36 ? -27.163 39.644 31.140 1.00 0.00 36 ASP B N 15
ATOM 26764 C CA . ASP B 2 36 ? -25.960 39.610 31.965 1.00 0.00 36 ASP B CA 15
ATOM 26765 C C . ASP B 2 36 ? -26.205 40.283 33.310 1.00 0.00 36 ASP B C 15
ATOM 26766 O O . ASP B 2 36 ? -27.089 41.163 33.380 1.00 0.00 36 ASP B O 15
#

Sequence (117 aa):
SKPGCYDNGKHYQINQQWERTYLGNALVCTCYGGSRGFNCESKPEAEETCFDKYTGNTYRVGDTYERPKDSMIWDCTCIGAGRGRISCTIANRSTTEVEDSKPKLSIHFDNEWPKEDSKPGCYDNGKHYQINQQWERTYLGNALVCTCYGGSRGFNCESKPEAEETCFDKYTGNTYRVGDTYERPKDSMIWDCTCIGAGRGRISCTIANRSTTEVEDSKPKLSIHFDNEWPKEDSKPGCYDNGKHYQINQQWERTYLGNALVCTCYGGSRGFNCESKPEAEETCFDKYTGNTYRVGDTYERPKDSMIWDCTCIGAGRGRISCTIANRSTTEVEDSKPKLSIHFDNEWPKEDSKPGCYDNGKHYQINQQWERTYLGNALVCTCYGGSRGFNCESKPEAEETCFDKYTGNTYRVGDTYERPKDSMIWDCTCIGAGRGRISCTIANRSTTEVEDSKPKLSIHFDNEWPKEDSKPGCYDNGKHYQINQQWERTYLGNALVCTCYGGSRGFNCESKPEAEETCFDKYTGNTYRVGDTYERPKDSMIWDCTCIGAGRGRISCTIANRSTTEVEDSKPKLSIHFDNEWPKEDSKPGCYDNGKHYQINQQWERTYLGNALVCTCYGGSRGFNCESKPEAEETCFDKYTGNTYRVGDTYERPKDSMIWDCTCIGAGRGRISCTIANRSTTEVEDSKPKLSIHFDNEWPKEDSKPGCYDNGKHYQINQQWERTYLGNALVCTCYGGSRGFNCESKPEAEETCFDKYTGNTYRVGDTYERPKDSMIWDCTCIGAGRGRISCTIANRSTTEVEDSKPKLSIHFDNEWPKEDSKPGCYDNGKHYQINQQWERTYLGNALVCTCYGGSRGFNCESKPEAEETCFDKYTGNTYRVGDTYERPKDSMIWDCTCIGAGRGRISCTIANRSTTEVEDSKPKLSIHFDNEWPKEDSKPGCYDNGKHYQINQQWERTYLGNALVCTCYGGSRGFNCESKPEAEETCFDKYTGNTYRVGDTYERPKDSMIWDCTCIGAGRGRISCTIANRSTTEVEDSKPKLSIHFDNEWPKEDSKPGCYDNGKHYQINQQWERTYLGNALVCTCYGGSRGFNCESKPEAEETCFDKYTGNTYRVGDTYERPKDSMIWDCTCIGAGRGRISCTIANRSTTEVEDSKPKLSIHFDNEWPKEDSKPGCYDNGKHYQINQQWERTYLGNALVCTCYGGSRGFNCESKPEAEETCFDKYTGNTYRVGDTYERPKDSMIWDCTCIGAGRGRISCTIANRSTTEVEDSKPKLSIHFDNEWPKEDSKPGCYDNGKHYQINQQWERTYLGNALVCTCYGGSRGFNCESKPEAEETCFDKYTGNTYRVGDTYERPKDSMIWDCTCIGAGRGRISCTIANRSTTEVEDSKPKLSIHFDNEWPKEDSKPGCYDNGKHYQINQQWERTYLGNALVCTCYGGSRGFNCESKPEAEETCFDKYTGNTYRVGDTYERPKDSMIWDCTCIGAGRGRISCTIANRSTTEVEDSKPKLSIHFDNEWPKEDSKPGCYDNGKHYQINQQWERTYLGNALVCTCYGGSRGFNCESKPEAEETCFDKYTGNTYRVGDTYERPKDSMIWDCTCIGAGRGRISCTIANRSTTEVEDSKPKLSIHFDNEWPKEDSKPGCYDNGKHYQINQQWERTYLGNALVCTCYGGSRGFNCESKPEAEETCFDKYTGNTYRVGDTYERPKDSMIWDCTCIGAGRGRISCTIANRSTTEVEDSKPKLSIHFDNEWPKED

Organism: Homo sapiens (NCBI:txid9606)

InterPro domains:
  IPR000083 Fibronectin, type I [PF00039] (52-87)
  IPR000083 Fibronectin, type I [PF00039] (97-135)
  IPR000083 Fibronectin, type I [PF00039] (141-179)
  IPR000083 Fibronectin, type I [PF00039] (186-225)
  IPR000083 Fibronectin, type I [PF00039] (231-270)
  IPR000083 Fibronectin, type I [PF00039] (470-508)
  IPR000083 Fibronectin, type I [PF00039] (524-555)
  IPR000083 Fibronectin, type I [PF00039] (561-599)
  IPR000083 Fibronectin, type I [PF00039] (2297-2336)
  IPR000083 Fibronectin, type I [PF00039] (2342-2379)
  IPR000083 Fibronectin, type I [PF00039] (2386-2421)
  IPR000083 Fibronectin, type I [PS01253] (52-87)
  IPR000083 Fibronectin, type I [PS01253] (97-135)
  IPR000083 Fibronectin, type I [PS01253] (231-270)
  IPR000083 Fibronectin, type I [PS01253] (308-342)
  IPR000083 Fibronectin, type I [PS01253] (561-599)
  IPR000083 Fibronectin, type I [PS01253] (2386-2421)
  IPR000083 Fibronectin, type I [PS51091] (50-90)
  IPR000083 Fibronectin, type I [PS51091] (95-138)
  IPR000083 Fibronectin, type I [PS51091] (139-182)

Nearest PDB structures (foldseek):
  1o9a-assembly1_A  TM=4.858E-01  e=4.633E-14  Homo sapiens
  1qgb-assembly1_A  TM=4.193E-01  e=1.136E-12  Homo sapiens
  3ejh-assembly2_B  TM=4.317E-01  e=3.424E-05  Homo sapiens
  3mql-assembly1_A  TM=3.938E-01  e=2.311E-03  Homo sapiens
  2jo6-assembly1_A  TM=3.567E-01  e=2.366E+00  Escherichia coli

GO terms:
  GO:0005515 protein binding (F, IPI)
  GO:0031012 extracellular matrix (C, IDA)
  GO:0043394 proteoglycan binding (F, IDA)
  GO:1901166 neural crest cell migration involved in autonomic nervous system development (P, IDA)
  GO:0001755 neural crest cell migration (P, IDA)
  GO:0048484 enteric nervous system development (P, IDA)
  GO:0005576 extracellular region (C, TAS)
  GO:0005788 endoplasmic reticulum lumen (C, TAS)
  GO:0005886 plasma membrane (C, TAS)
  GO:0031093 platelet alpha granule lumen (C, TAS)
  GO:0042802 identical protein binding (F, IPI)
  GO:0034446 substrate adhesion-dependent cell spreading (P, IDA)
  GO:0043542 endothelial cell migration (P, IDA)
  GO:0005577 fibrinogen complex (C, IDA)
  GO:0051897 positive regulation of phosphatidylinositol 3-kinase/protein kinase B signal transduction (P, IDA)
  GO:0072378 blood coagulation, fibrin clot formation (P, IDA)
  GO:0007229 integrin-mediated signaling pathway (P, IDA)
  GO:0005201 extracellular matrix structural constituent (F, HDA)
  GO:0005576 extracellular region (C, HDA)
  GO:0031012 extracellular matrix (C, HDA)

CATH classification: 2.10.70.10 (+1 more: 2.10.70.10)